Protein 1H67 (pdb70)

Secondary structure (DSSP, 8-state):
---SSHHHHHHHHHHHS----S-HHHHHHH-SHHHHHHHHHSTTSSTTPPPTTSSHHHHHHHHHHHHHHHHHTS-GGGS--HHHHHHT--SHHHHHHHHHHHHHHHH-

GO terms:
  GO:0005515 protein binding (F, IPI)

InterPro domains:
  IPR000557 Calponin repeat [PF00402] (164-188)
  IPR000557 Calponin repeat [PF00402] (204-228)
  IPR000557 Calponin repeat [PF00402] (243-267)
  IPR000557 Calponin repeat [PS01052] (164-183)
  IPR000557 Calponin repeat [PS01052] (243-262)
  IPR000557 Calponin repeat [PS51122] (164-189)
  IPR000557 Calponin repeat [PS51122] (204-229)
  IPR000557 Calponin repeat [PS51122] (243-268)
  IPR001715 Calponin homology domain [PF00307] (29-131)
  IPR001715 Calponin homology domain [PS50021] (28-131)
  IPR001715 Calponin homology domain [SM00033] (30-127)
  IPR001997 Calponin/LIMCH1 [PR00889] (32-46)
  IPR001997 Calponin/LIMCH1 [PR00889] (61-78)
  IPR001997 Calponin/LIMCH1 [PR00889] (113-128)
  IPR001997 Calponin/LIMCH1 [PR00889] (182-201)
  IPR001997 Calponin/LIMCH1 [PR00889] (201-216)
  IPR001997 Calponin/LIMCH1 [PR00889] (259-276)
  IPR003096 Smooth muscle protein/calponin [PR00888] (7-21)
  IPR003096 Smooth muscle protein/calponin [PR00888] (26-39)
  IPR003096 Smooth muscle protein/calponin [PR00888] (50-65)

Solvent-accessible surface area: 6351 Å² total; per-residue (Å²): 207,72,74,87,52,173,81,2,101,105,64,5,8,58,46,34,42,122,165,25,87,88,84,9,21,62,9,4,44,27,2,31,22,3,0,47,4,0,39,136,44,38,116,52,16,6,136,170,50,49,92,35,103,95,103,161,32,52,77,77,0,3,25,32,5,7,165,14,0,92,167,46,41,1,143,67,162,68,11,0,96,27,89,30,2,60,104,51,89,60,97,108,42,1,31,39,1,3,40,21,0,28,48,39,25,161,98,168

Foldseek 3Di:
DDDCLPVLQVLLCVQVPNSLPPDNLLSCLQADSLLVNVCVQDPPQDDDQFGSPDPVSSLRNQQSSQVSLCVLDQPNVLGDHSCCSNVVVPSVSVSRSSVSSVVSSVVD

CATH classification: 1.10.418.10

Sequence (108 aa):
MPQTERQLRVWIEGATGRRIGDNFMDGLKDGVILCELINKLQPGSVQKVNDPVQNWHKLENIGNFLRAIKHYGVKPHDIFEANDLFENTNHTQVQSTLIALASQAKTKMPQTERQLRVWIEGATGRRIGDNFMDGLKDGVILCELINKLQPGSVQKVNDPVQNWHKLENIGNFLRAIKHYGVKPHDIFEANDLFENTNHTQVQSTLIALASQAKTKMPQTERQLRVWIEGATGRRIGDNFMDGLKDGVILCELINKLQPGSVQKVNDPVQNWHKLENIGNFLRAIKHYGVKPHDIFEANDLFENTNHTQVQSTLIALASQAKTKMPQTERQLRVWIEGATGRRIGDNFMDGLKDGVILCELINKLQPGSVQKVNDPVQNWHKLENIGNFLRAIKHYGVKPHDIFEANDLFENTNHTQVQSTLIALASQAKTKMPQTERQLRVWIEGATGRRIGDNFMDGLKDGVILCELINKLQPGSVQKVNDPVQNWHKLENIGNFLRAIKHYGVKPHDIFEANDLFENTNHTQVQSTLIALASQAKTKMPQTERQLRVWIEGATGRRIGDNFMDGLKDGVILCELINKLQPGSVQKVNDPVQNWHKLENIGNFLRAIKHYGVKPHDIFEANDLFENTNHTQVQSTLIALASQAKTKMPQTERQLRVWIEGATGRRIGDNFMDGLKDGVILCELINKLQPGSVQKVNDPVQNWHKLENIGNFLRAIKHYGVKPHDIFEANDLFENTNHTQVQSTLIALASQAKTKMPQTERQLRVWIEGATGRRIGDNFMDGLKDGVILCELINKLQPGSVQKVNDPVQNWHKLENIGNFLRAIKHYGVKPHDIFEANDLFENTNHTQVQSTLIALASQAKTKMPQTERQLRVWIEGATGRRIGDNFMDGLKDGVILCELINKLQPGSVQKVNDPVQNWHKLENIGNFLRAIKHYGVKPHDIFEANDLFENTNHTQVQSTLIALASQAKTKMPQTERQLRVWIEGATGRRIGDNFMDGLKDGVILCELINKLQPGSVQKVNDPVQNWHKLENIGNFLRAIKHYGVKPHDIFEANDLFENTNHTQVQSTLIALASQAKTKMPQTERQLRVWIEGATGRRIGDNFMDGLKDGVILCELINKLQPGSVQKVNDPVQNWHKLENIGNFLRAIKHYGVKPHDIFEANDLFENTNHTQVQSTLIALASQAKTKMPQTERQLRVWIEGATGRRIGDNFMDGLKDGVILCELINKLQPGSVQKVNDPVQNWHKLENIGNFLRAIKHYGVKPHDIFEANDLFENTNHTQVQSTLIALASQAKTKMPQTERQLRVWIEGATGRRIGDNFMDGLKDGVILCELINKLQPGSVQKVNDPVQNWHKLENIGNFLRAIKHYGVKPHDIFEANDLFENTNHTQVQSTLIALASQAKTKMPQTERQLRVWIEGATGRRIGDNFMDGLKDGVILCELINKLQPGSVQKVNDPVQNWHKLENIGNFLRAIKHYGVKPHDIFEANDLFENTNHTQVQSTLIALASQAKTKMPQTERQLRVWIEGATGRRIGDNFMDGLKDGVILCELINKLQPGSVQKVNDPVQNWHKLENIGNFLRAIKHYGVKPHDIFEANDLFENTNHTQVQSTLIALASQAKTKMPQTERQLRVWIEGATGRRIGDNFMDGLKDGVILCELINKLQPGSVQKVNDPVQNWHKLENIGNFLRAIKHYGVKPHDIFEANDLFENTNHTQVQSTLIALASQAKTKMPQTERQLRVWIEGATGRRIGDNFMDGLKDGVILCELINKLQPGSVQKVNDPVQNWHKLENIGNFLRAIKHYGVKPHDIFEANDLFENTNHTQVQSTLIALASQAKTKMPQTERQLRVWIEGATGRRIGDNFMDGLKDGVILCELINKLQPGSVQKVNDPVQNWHKLENIGNFLRAIKHYGVKPHDIFEANDLFENTNHTQVQSTLIALASQAKTKMPQTERQLRVWIEGATGRRIGDNFMDGLKDGVILCELINKLQPGSVQKVNDPVQNWHKLENIGNFLRAIKHYGVKPHDIFEANDLFENTNHTQVQSTLIALASQAKTKMPQTERQLRVWIEGATGRRIGDNFMDGLKDGVILCELINKLQPGSVQKVNDPVQNWHKLENIGNFLRAIKHYGVKPHDIFEANDLFENTNHTQVQSTLIALASQAKTK

Organism: Gallus gallus (NCBI:txid9031)

Structure (mmCIF, N/CA/C/O backbone):
data_1H67
#
_entry.id   1H67
#
_cell.length_a   1.000
_cell.length_b   1.000
_cell.length_c   1.000
_cell.angle_alpha   90.00
_cell.angle_beta   90.00
_cell.angle_gamma   90.00
#
_symmetry.space_group_name_H-M   'P 1'
#
loop_
_atom_site.group_PDB
_atom_site.id
_atom_site.type_symbol
_atom_site.label_atom_id
_atom_site.label_alt_id
_atom_site.label_comp_id
_atom_site.label_asym_id
_atom_site.label_entity_id
_atom_site.label_seq_id
_atom_site.pdbx_PDB_ins_code
_atom_site.Cartn_x
_atom_site.Cartn_y
_atom_site.Cartn_z
_atom_site.occupancy
_atom_site.B_iso_or_equiv
_atom_site.auth_seq_id
_atom_site.auth_comp_id
_atom_site.auth_asym_id
_atom_site.auth_atom_id
_atom_site.pdbx_PDB_model_num
ATOM 1 N N . MET A 1 1 ? -15.815 -9.554 -9.779 1.00 0.00 27 MET A N 1
ATOM 2 C CA . MET A 1 1 ? -14.469 -9.019 -9.446 1.00 0.00 27 MET A CA 1
ATOM 3 C C . MET A 1 1 ? -14.096 -7.854 -10.363 1.00 0.00 27 MET A C 1
ATOM 4 O O . MET A 1 1 ? -14.325 -7.907 -11.572 1.00 0.00 27 MET A O 1
ATOM 20 N N . PRO A 1 2 ? -13.514 -6.781 -9.797 1.00 0.00 28 PRO A N 1
ATOM 21 C CA . PRO A 1 2 ? -13.110 -5.601 -10.571 1.00 0.00 28 PRO A CA 1
ATOM 22 C C . PRO A 1 2 ? -12.037 -5.927 -11.605 1.00 0.00 28 PRO A C 1
ATOM 23 O O . PRO A 1 2 ? -12.108 -5.476 -12.748 1.00 0.00 28 PRO A O 1
ATOM 34 N N . GLN A 1 3 ? -11.045 -6.715 -11.196 1.00 0.00 29 GLN A N 1
ATOM 35 C CA . GLN A 1 3 ? -9.958 -7.101 -12.090 1.00 0.00 29 GLN A CA 1
ATOM 36 C C . GLN A 1 3 ? -9.083 -8.176 -11.438 1.00 0.00 29 GLN A C 1
ATOM 37 O O . GLN A 1 3 ? -9.588 -9.217 -11.018 1.00 0.00 29 GLN A O 1
ATOM 51 N N . THR A 1 4 ? -7.775 -7.927 -11.356 1.00 0.00 30 THR A N 1
ATOM 52 C CA . THR A 1 4 ? -6.851 -8.884 -10.759 1.00 0.00 30 THR A CA 1
ATOM 53 C C . THR A 1 4 ? -5.533 -8.214 -10.383 1.00 0.00 30 THR A C 1
ATOM 54 O O . THR A 1 4 ? -4.979 -8.473 -9.314 1.00 0.00 30 THR A O 1
ATOM 65 N N . GLU A 1 5 ? -5.032 -7.355 -11.268 1.00 0.00 31 GLU A N 1
ATOM 66 C CA . GLU A 1 5 ? -3.776 -6.655 -11.023 1.00 0.00 31 GLU A CA 1
ATOM 67 C C . GLU A 1 5 ? -3.554 -5.536 -12.038 1.00 0.00 31 GLU A C 1
ATOM 68 O O . GLU A 1 5 ? -2.940 -4.517 -11.723 1.00 0.00 31 GLU A O 1
ATOM 80 N N . ARG A 1 6 ? -4.052 -5.731 -13.254 1.00 0.00 32 ARG A N 1
ATOM 81 C CA . ARG A 1 6 ? -3.901 -4.736 -14.311 1.00 0.00 32 ARG A CA 1
ATOM 82 C C . ARG A 1 6 ? -4.539 -3.411 -13.905 1.00 0.00 32 ARG A C 1
ATOM 83 O O . ARG A 1 6 ? -3.933 -2.349 -14.052 1.00 0.00 32 ARG A O 1
ATOM 104 N N . GLN A 1 7 ? -5.764 -3.482 -13.395 1.00 0.00 33 GLN A N 1
ATOM 105 C CA . GLN A 1 7 ? -6.488 -2.293 -12.968 1.00 0.00 33 GLN A CA 1
ATOM 106 C C . GLN A 1 7 ? -5.821 -1.648 -11.757 1.00 0.00 33 GLN A C 1
ATOM 107 O O . GLN A 1 7 ? -5.826 -0.427 -11.614 1.00 0.00 33 GLN A O 1
ATOM 121 N N . LEU A 1 8 ? -5.258 -2.480 -10.884 1.00 0.00 34 LEU A N 1
ATOM 122 C CA . LEU A 1 8 ? -4.595 -1.994 -9.676 1.00 0.00 34 LEU A CA 1
ATOM 123 C C . LEU A 1 8 ? -3.585 -0.896 -9.999 1.00 0.00 34 LEU A C 1
ATOM 124 O O . LEU A 1 8 ? -3.502 0.110 -9.293 1.00 0.00 34 LEU A O 1
ATOM 140 N N . ARG A 1 9 ? -2.810 -1.102 -11.058 1.00 0.00 35 ARG A N 1
ATOM 141 C CA . ARG A 1 9 ? -1.793 -0.137 -11.460 1.00 0.00 35 ARG A CA 1
ATOM 142 C C . ARG A 1 9 ? -2.412 1.192 -11.892 1.00 0.00 35 ARG A C 1
ATOM 143 O O . ARG A 1 9 ? -2.243 2.208 -11.223 1.00 0.00 35 ARG A O 1
ATOM 164 N N . VAL A 1 10 ? -3.120 1.179 -13.017 1.00 0.00 36 VAL A N 1
ATOM 165 C CA . VAL A 1 10 ? -3.752 2.386 -13.546 1.00 0.00 36 VAL A CA 1
ATOM 166 C C . VAL A 1 10 ? -4.543 3.129 -12.472 1.00 0.00 36 VAL A C 1
ATOM 167 O O . VAL A 1 10 ? -4.571 4.359 -12.445 1.00 0.00 36 VAL A O 1
ATOM 180 N N . TRP A 1 11 ? -5.193 2.372 -11.597 1.00 0.00 37 TRP A N 1
ATOM 181 C CA . TRP A 1 11 ? -5.998 2.948 -10.525 1.00 0.00 37 TRP A CA 1
ATOM 182 C C . TRP A 1 11 ? -5.170 3.826 -9.582 1.00 0.00 37 TRP A C 1
ATOM 183 O O . TRP A 1 11 ? -5.268 5.052 -9.617 1.00 0.00 37 TRP A O 1
ATOM 204 N N . ILE A 1 12 ? -4.396 3.188 -8.713 1.00 0.00 38 ILE A N 1
ATOM 205 C CA . ILE A 1 12 ? -3.594 3.901 -7.724 1.00 0.00 38 ILE A CA 1
ATOM 206 C C . ILE A 1 12 ? -2.531 4.805 -8.354 1.00 0.00 38 ILE A C 1
ATOM 207 O O . ILE A 1 12 ? -2.347 5.940 -7.913 1.00 0.00 38 ILE A O 1
ATOM 223 N N . GLU A 1 13 ? -1.833 4.312 -9.374 1.00 0.00 39 GLU A N 1
ATOM 224 C CA . GLU A 1 13 ? -0.796 5.107 -10.034 1.00 0.00 39 GLU A CA 1
ATOM 225 C C . GLU A 1 13 ? -1.326 6.490 -10.399 1.00 0.00 39 GLU A C 1
ATOM 226 O O . GLU A 1 13 ? -0.637 7.495 -10.227 1.00 0.00 39 GLU A O 1
ATOM 238 N N . GLY A 1 14 ? -2.557 6.530 -10.899 1.00 0.00 40 GLY A N 1
ATOM 239 C CA . GLY A 1 14 ? -3.165 7.792 -11.276 1.00 0.00 40 GLY A CA 1
ATOM 240 C C . GLY A 1 14 ? -3.388 8.706 -10.085 1.00 0.00 40 GLY A C 1
ATOM 241 O O . GLY A 1 14 ? -3.234 9.923 -10.192 1.00 0.00 40 GLY A O 1
ATOM 245 N N . ALA A 1 15 ? -3.760 8.117 -8.951 1.00 0.00 41 ALA A N 1
ATOM 246 C CA . ALA A 1 15 ? -4.014 8.882 -7.735 1.00 0.00 41 ALA A CA 1
ATOM 247 C C . ALA A 1 15 ? -2.808 9.730 -7.347 1.00 0.00 41 ALA A C 1
ATOM 248 O O . ALA A 1 15 ? -2.911 10.950 -7.219 1.00 0.00 41 ALA A O 1
ATOM 255 N N . THR A 1 16 ? -1.667 9.077 -7.156 1.00 0.00 42 THR A N 1
ATOM 256 C CA . THR A 1 16 ? -0.443 9.772 -6.778 1.00 0.00 42 THR A CA 1
ATOM 257 C C . THR A 1 16 ? 0.213 10.437 -7.982 1.00 0.00 42 THR A C 1
ATOM 258 O O . THR A 1 16 ? 0.274 11.663 -8.073 1.00 0.00 42 THR A O 1
ATOM 269 N N . GLY A 1 17 ? 0.709 9.616 -8.897 1.00 0.00 43 GLY A N 1
ATOM 270 C CA . GLY A 1 17 ? 1.365 10.121 -10.084 1.00 0.00 43 GLY A CA 1
ATOM 271 C C . GLY A 1 17 ? 2.408 9.151 -10.590 1.00 0.00 43 GLY A C 1
ATOM 272 O O . GLY A 1 17 ? 2.605 9.003 -11.796 1.00 0.00 43 GLY A O 1
ATOM 276 N N . ARG A 1 18 ? 3.078 8.489 -9.652 1.00 0.00 44 ARG A N 1
ATOM 277 C CA . ARG A 1 18 ? 4.115 7.522 -9.983 1.00 0.00 44 ARG A CA 1
ATOM 278 C C . ARG A 1 18 ? 3.521 6.325 -10.713 1.00 0.00 44 ARG A C 1
ATOM 279 O O . ARG A 1 18 ? 2.558 5.716 -10.245 1.00 0.00 44 ARG A O 1
ATOM 300 N N . ARG A 1 19 ? 4.102 5.985 -11.854 1.00 0.00 45 ARG A N 1
ATOM 301 C CA . ARG A 1 19 ? 3.634 4.855 -12.640 1.00 0.00 45 ARG A CA 1
ATOM 302 C C . ARG A 1 19 ? 4.432 3.598 -12.309 1.00 0.00 45 ARG A C 1
ATOM 303 O O . ARG A 1 19 ? 4.742 2.804 -13.197 1.00 0.00 45 ARG A O 1
ATOM 324 N N . ILE A 1 20 ? 4.758 3.426 -11.025 1.00 0.00 46 ILE A N 1
ATOM 325 C CA . ILE A 1 20 ? 5.523 2.266 -10.577 1.00 0.00 46 ILE A CA 1
ATOM 326 C C . ILE A 1 20 ? 6.617 1.925 -11.589 1.00 0.00 46 ILE A C 1
ATOM 327 O O . ILE A 1 20 ? 6.508 0.955 -12.340 1.00 0.00 46 ILE A O 1
ATOM 343 N N . GLY A 1 21 ? 7.651 2.756 -11.620 1.00 0.00 47 GLY A N 1
ATOM 344 C CA . GLY A 1 21 ? 8.751 2.564 -12.555 1.00 0.00 47 GLY A CA 1
ATOM 345 C C . GLY A 1 21 ? 9.646 1.385 -12.212 1.00 0.00 47 GLY A C 1
ATOM 346 O O . GLY A 1 21 ? 10.869 1.521 -12.183 1.00 0.00 47 GLY A O 1
ATOM 350 N N . ASP A 1 22 ? 9.040 0.228 -11.965 1.00 0.00 48 ASP A N 1
ATOM 351 C CA . ASP A 1 22 ? 9.787 -0.982 -11.635 1.00 0.00 48 ASP A CA 1
ATOM 352 C C . ASP A 1 22 ? 8.839 -2.167 -11.478 1.00 0.00 48 ASP A C 1
ATOM 353 O O . ASP A 1 22 ? 7.802 -2.232 -12.139 1.00 0.00 48 ASP A O 1
ATOM 362 N N . ASN A 1 23 ? 9.189 -3.098 -10.596 1.00 0.00 49 ASN A N 1
ATOM 363 C CA . ASN A 1 23 ? 8.354 -4.268 -10.354 1.00 0.00 49 ASN A CA 1
ATOM 364 C C . ASN A 1 23 ? 7.055 -3.849 -9.672 1.00 0.00 49 ASN A C 1
ATOM 365 O O . ASN A 1 23 ? 7.059 -2.998 -8.785 1.00 0.00 49 ASN A O 1
ATOM 376 N N . PHE A 1 24 ? 5.944 -4.441 -10.097 1.00 0.00 50 PHE A N 1
ATOM 377 C CA . PHE A 1 24 ? 4.642 -4.115 -9.529 1.00 0.00 50 PHE A CA 1
ATOM 378 C C . PHE A 1 24 ? 4.595 -4.415 -8.032 1.00 0.00 50 PHE A C 1
ATOM 379 O O . PHE A 1 24 ? 4.155 -3.584 -7.238 1.00 0.00 50 PHE A O 1
ATOM 396 N N . MET A 1 25 ? 5.040 -5.610 -7.653 1.00 0.00 51 MET A N 1
ATOM 397 C CA . MET A 1 25 ? 5.035 -6.017 -6.250 1.00 0.00 51 MET A CA 1
ATOM 398 C C . MET A 1 25 ? 6.153 -5.328 -5.473 1.00 0.00 51 MET A C 1
ATOM 399 O O . MET A 1 25 ? 5.919 -4.748 -4.413 1.00 0.00 51 MET A O 1
ATOM 413 N N . ASP A 1 26 ? 7.369 -5.401 -6.008 1.00 0.00 52 ASP A N 1
ATOM 414 C CA . ASP A 1 26 ? 8.530 -4.789 -5.365 1.00 0.00 52 ASP A CA 1
ATOM 415 C C . ASP A 1 26 ? 8.313 -3.295 -5.153 1.00 0.00 52 ASP A C 1
ATOM 416 O O . ASP A 1 26 ? 8.682 -2.746 -4.115 1.00 0.00 52 ASP A O 1
ATOM 425 N N . GLY A 1 27 ? 7.709 -2.643 -6.140 1.00 0.00 53 GLY A N 1
ATOM 426 C CA . GLY A 1 27 ? 7.448 -1.220 -6.039 1.00 0.00 53 GLY A CA 1
ATOM 427 C C . GLY A 1 27 ? 6.656 -0.877 -4.793 1.00 0.00 53 GLY A C 1
ATOM 428 O O . GLY A 1 27 ? 6.884 0.155 -4.166 1.00 0.00 53 GLY A O 1
ATOM 432 N N . LEU A 1 28 ? 5.722 -1.750 -4.439 1.00 0.00 54 LEU A N 1
ATOM 433 C CA . LEU A 1 28 ? 4.889 -1.548 -3.261 1.00 0.00 54 LEU A CA 1
ATOM 434 C C . LEU A 1 28 ? 5.697 -1.758 -1.983 1.00 0.00 54 LEU A C 1
ATOM 435 O O . LEU A 1 28 ? 5.415 -1.148 -0.951 1.00 0.00 54 LEU A O 1
ATOM 451 N N . LYS A 1 29 ? 6.695 -2.636 -2.060 1.00 0.00 55 LYS A N 1
ATOM 452 C CA . LYS A 1 29 ? 7.543 -2.948 -0.912 1.00 0.00 55 LYS A CA 1
ATOM 453 C C . LYS A 1 29 ? 8.112 -1.685 -0.269 1.00 0.00 55 LYS A C 1
ATOM 454 O O . LYS A 1 29 ? 8.031 -1.513 0.948 1.00 0.00 55 LYS A O 1
ATOM 473 N N . ASP A 1 30 ? 8.683 -0.800 -1.081 1.00 0.00 56 ASP A N 1
ATOM 474 C CA . ASP A 1 30 ? 9.254 0.440 -0.565 1.00 0.00 56 ASP A CA 1
ATOM 475 C C . ASP A 1 30 ? 8.186 1.274 0.136 1.00 0.00 56 ASP A C 1
ATOM 476 O O . ASP A 1 30 ? 8.474 1.994 1.091 1.00 0.00 56 ASP A O 1
ATOM 485 N N . GLY A 1 31 ? 6.953 1.165 -0.348 1.00 0.00 57 GLY A N 1
ATOM 486 C CA . GLY A 1 31 ? 5.853 1.908 0.239 1.00 0.00 57 GLY A CA 1
ATOM 487 C C . GLY A 1 31 ? 6.004 3.405 0.063 1.00 0.00 57 GLY A C 1
ATOM 488 O O . GLY A 1 31 ? 6.778 4.047 0.773 1.00 0.00 57 GLY A O 1
ATOM 492 N N . VAL A 1 32 ? 5.249 3.959 -0.881 1.00 0.00 58 VAL A N 1
ATOM 493 C CA . VAL A 1 32 ? 5.277 5.392 -1.163 1.00 0.00 58 VAL A CA 1
ATOM 494 C C . VAL A 1 32 ? 3.970 5.820 -1.812 1.00 0.00 58 VAL A C 1
ATOM 495 O O . VAL A 1 32 ? 3.244 6.656 -1.281 1.00 0.00 58 VAL A O 1
ATOM 508 N N . ILE A 1 33 ? 3.680 5.229 -2.966 1.00 0.00 59 ILE A N 1
ATOM 509 C CA . ILE A 1 33 ? 2.463 5.536 -3.698 1.00 0.00 59 ILE A CA 1
ATOM 510 C C . ILE A 1 33 ? 1.235 5.041 -2.944 1.00 0.00 59 ILE A C 1
ATOM 511 O O . ILE A 1 33 ? 0.235 5.748 -2.847 1.00 0.00 59 ILE A O 1
ATOM 527 N N . LEU A 1 34 ? 1.316 3.826 -2.409 1.00 0.00 60 LEU A N 1
ATOM 528 C CA . LEU A 1 34 ? 0.204 3.255 -1.659 1.00 0.00 60 LEU A CA 1
ATOM 529 C C . LEU A 1 34 ? -0.109 4.115 -0.445 1.00 0.00 60 LEU A C 1
ATOM 530 O O . LEU A 1 34 ? -1.267 4.435 -0.181 1.00 0.00 60 LEU A O 1
ATOM 546 N N . CYS A 1 35 ? 0.935 4.507 0.279 1.00 0.00 61 CYS A N 1
ATOM 547 C CA . CYS A 1 35 ? 0.771 5.354 1.449 1.00 0.00 61 CYS A CA 1
ATOM 548 C C . CYS A 1 35 ? 0.138 6.677 1.038 1.00 0.00 61 CYS A C 1
ATOM 549 O O . CYS A 1 35 ? -0.749 7.196 1.713 1.00 0.00 61 CYS A O 1
ATOM 557 N N . GLU A 1 36 ? 0.588 7.200 -0.095 1.00 0.00 62 GLU A N 1
ATOM 558 C CA . GLU A 1 36 ? 0.059 8.443 -0.635 1.00 0.00 62 GLU A CA 1
ATOM 559 C C . GLU A 1 36 ? -1.378 8.245 -1.112 1.00 0.00 62 GLU A C 1
ATOM 560 O O . GLU A 1 36 ? -2.190 9.170 -1.079 1.00 0.00 62 GLU A O 1
ATOM 572 N N . LEU A 1 37 ? -1.676 7.029 -1.562 1.00 0.00 63 LEU A N 1
ATOM 573 C CA . LEU A 1 37 ? -2.997 6.680 -2.060 1.00 0.00 63 LEU A CA 1
ATOM 574 C C . LEU A 1 37 ? -4.034 6.677 -0.941 1.00 0.00 63 LEU A C 1
ATOM 575 O O . LEU A 1 37 ? -5.090 7.297 -1.064 1.00 0.00 63 LEU A O 1
ATOM 591 N N . ILE A 1 38 ? -3.738 5.963 0.141 1.00 0.00 64 ILE A N 1
ATOM 592 C CA . ILE A 1 38 ? -4.661 5.876 1.265 1.00 0.00 64 ILE A CA 1
ATOM 593 C C . ILE A 1 38 ? -4.985 7.255 1.827 1.00 0.00 64 ILE A C 1
ATOM 594 O O . ILE A 1 38 ? -6.127 7.525 2.186 1.00 0.00 64 ILE A O 1
ATOM 610 N N . ASN A 1 39 ? -3.986 8.133 1.890 1.00 0.00 65 ASN A N 1
ATOM 611 C CA . ASN A 1 39 ? -4.206 9.484 2.399 1.00 0.00 65 ASN A CA 1
ATOM 612 C C . ASN A 1 39 ? -5.390 10.135 1.694 1.00 0.00 65 ASN A C 1
ATOM 613 O O . ASN A 1 39 ? -6.073 10.988 2.263 1.00 0.00 65 ASN A O 1
ATOM 624 N N . LYS A 1 40 ? -5.639 9.713 0.457 1.00 0.00 66 LYS A N 1
ATOM 625 C CA . LYS A 1 40 ? -6.742 10.234 -0.324 1.00 0.00 66 LYS A CA 1
ATOM 626 C C . LYS A 1 40 ? -8.068 9.728 0.229 1.00 0.00 66 LYS A C 1
ATOM 627 O O . LYS A 1 40 ? -8.994 10.503 0.469 1.00 0.00 66 LYS A O 1
ATOM 646 N N . LEU A 1 41 ? -8.145 8.416 0.426 1.00 0.00 67 LEU A N 1
ATOM 647 C CA . LEU A 1 41 ? -9.349 7.785 0.950 1.00 0.00 67 LEU A CA 1
ATOM 648 C C . LEU A 1 41 ? -9.520 8.095 2.433 1.00 0.00 67 LEU A C 1
ATOM 649 O O . LEU A 1 41 ? -10.534 8.656 2.849 1.00 0.00 67 LEU A O 1
ATOM 665 N N . GLN A 1 42 ? -8.514 7.731 3.225 1.00 0.00 68 GLN A N 1
ATOM 666 C CA . GLN A 1 42 ? -8.541 7.972 4.659 1.00 0.00 68 GLN A CA 1
ATOM 667 C C . GLN A 1 42 ? -7.595 9.114 5.033 1.00 0.00 68 GLN A C 1
ATOM 668 O O . GLN A 1 42 ? -6.379 9.003 4.880 1.00 0.00 68 GLN A O 1
ATOM 682 N N . PRO A 1 43 ? -8.153 10.232 5.517 1.00 0.00 69 PRO A N 1
ATOM 683 C CA . PRO A 1 43 ? -7.376 11.411 5.908 1.00 0.00 69 PRO A CA 1
ATOM 684 C C . PRO A 1 43 ? -6.271 11.105 6.918 1.00 0.00 69 PRO A C 1
ATOM 685 O O . PRO A 1 43 ? -6.499 10.429 7.921 1.00 0.00 69 PRO A O 1
ATOM 696 N N . GLY A 1 44 ? -5.079 11.636 6.654 1.00 0.00 70 GLY A N 1
ATOM 697 C CA . GLY A 1 44 ? -3.947 11.448 7.549 1.00 0.00 70 GLY A CA 1
ATOM 698 C C . GLY A 1 44 ? -3.607 9.993 7.822 1.00 0.00 70 GLY A C 1
ATOM 699 O O . GLY A 1 44 ? -3.409 9.608 8.974 1.00 0.00 70 GLY A O 1
ATOM 703 N N . SER A 1 45 ? -3.525 9.184 6.771 1.00 0.00 71 SER A N 1
ATOM 704 C CA . SER A 1 45 ? -3.189 7.773 6.926 1.00 0.00 71 SER A CA 1
ATOM 705 C C . SER A 1 45 ? -1.678 7.578 7.026 1.00 0.00 71 SER A C 1
ATOM 706 O O . SER A 1 45 ? -1.187 6.908 7.934 1.00 0.00 71 SER A O 1
ATOM 714 N N . VAL A 1 46 ? -0.946 8.172 6.085 1.00 0.00 72 VAL A N 1
ATOM 715 C CA . VAL A 1 46 ? 0.510 8.071 6.062 1.00 0.00 72 VAL A CA 1
ATOM 716 C C . VAL A 1 46 ? 1.127 9.379 5.568 1.00 0.00 72 VAL A C 1
ATOM 717 O O . VAL A 1 46 ? 1.988 9.382 4.687 1.00 0.00 72 VAL A O 1
ATOM 730 N N . GLN A 1 47 ? 0.672 10.491 6.137 1.00 0.00 73 GLN A N 1
ATOM 731 C CA . GLN A 1 47 ? 1.174 11.806 5.750 1.00 0.00 73 GLN A CA 1
ATOM 732 C C . GLN A 1 47 ? 2.683 11.896 5.951 1.00 0.00 73 GLN A C 1
ATOM 733 O O . GLN A 1 47 ? 3.402 12.417 5.097 1.00 0.00 73 GLN A O 1
ATOM 747 N N . LYS A 1 48 ? 3.158 11.388 7.084 1.00 0.00 74 LYS A N 1
ATOM 748 C CA . LYS A 1 48 ? 4.583 11.412 7.397 1.00 0.00 74 LYS A CA 1
ATOM 749 C C . LYS A 1 48 ? 5.323 10.281 6.686 1.00 0.00 74 LYS A C 1
ATOM 750 O O . LYS A 1 48 ? 6.176 9.618 7.279 1.00 0.00 74 LYS A O 1
ATOM 769 N N . VAL A 1 49 ? 4.997 10.065 5.415 1.00 0.00 75 VAL A N 1
ATOM 770 C CA . VAL A 1 49 ? 5.638 9.014 4.633 1.00 0.00 75 VAL A CA 1
ATOM 771 C C . VAL A 1 49 ? 7.134 9.278 4.482 1.00 0.00 75 VAL A C 1
ATOM 772 O O . VAL A 1 49 ? 7.546 10.337 4.008 1.00 0.00 75 VAL A O 1
ATOM 785 N N . ASN A 1 50 ? 7.943 8.307 4.897 1.00 0.00 76 ASN A N 1
ATOM 786 C CA . ASN A 1 50 ? 9.395 8.428 4.820 1.00 0.00 76 ASN A CA 1
ATOM 787 C C . ASN A 1 50 ? 9.928 7.913 3.486 1.00 0.00 76 ASN A C 1
ATOM 788 O O . ASN A 1 50 ? 9.477 6.884 2.982 1.00 0.00 76 ASN A O 1
ATOM 799 N N . ASP A 1 51 ? 10.903 8.625 2.930 1.00 0.00 77 ASP A N 1
ATOM 800 C CA . ASP A 1 51 ? 11.514 8.230 1.667 1.00 0.00 77 ASP A CA 1
ATOM 801 C C . ASP A 1 51 ? 12.200 6.872 1.831 1.00 0.00 77 ASP A C 1
ATOM 802 O O . ASP A 1 51 ? 12.993 6.688 2.753 1.00 0.00 77 ASP A O 1
ATOM 811 N N . PRO A 1 52 ? 11.882 5.892 0.961 1.00 0.00 78 PRO A N 1
ATOM 812 C CA . PRO A 1 52 ? 12.458 4.539 1.040 1.00 0.00 78 PRO A CA 1
ATOM 813 C C . PRO A 1 52 ? 13.947 4.478 0.691 1.00 0.00 78 PRO A C 1
ATOM 814 O O . PRO A 1 52 ? 14.386 3.567 -0.014 1.00 0.00 78 PRO A O 1
ATOM 825 N N . VAL A 1 53 ? 14.727 5.431 1.195 1.00 0.00 79 VAL A N 1
ATOM 826 C CA . VAL A 1 53 ? 16.163 5.452 0.937 1.00 0.00 79 VAL A CA 1
ATOM 827 C C . VAL A 1 53 ? 16.867 4.366 1.743 1.00 0.00 79 VAL A C 1
ATOM 828 O O . VAL A 1 53 ? 17.607 3.549 1.195 1.00 0.00 79 VAL A O 1
ATOM 841 N N . GLN A 1 54 ? 16.623 4.366 3.050 1.00 0.00 80 GLN A N 1
ATOM 842 C CA . GLN A 1 54 ? 17.222 3.384 3.949 1.00 0.00 80 GLN A CA 1
ATOM 843 C C . GLN A 1 54 ? 16.542 2.024 3.797 1.00 0.00 80 GLN A C 1
ATOM 844 O O . GLN A 1 54 ? 16.467 1.480 2.695 1.00 0.00 80 GLN A O 1
ATOM 858 N N . ASN A 1 55 ? 16.046 1.475 4.906 1.00 0.00 81 ASN A N 1
ATOM 859 C CA . ASN A 1 55 ? 15.375 0.180 4.883 1.00 0.00 81 ASN A CA 1
ATOM 860 C C . ASN A 1 55 ? 14.198 0.163 5.852 1.00 0.00 81 ASN A C 1
ATOM 861 O O . ASN A 1 55 ? 13.102 -0.276 5.502 1.00 0.00 81 ASN A O 1
ATOM 872 N N . TRP A 1 56 ? 14.429 0.643 7.071 1.00 0.00 82 TRP A N 1
ATOM 873 C CA . TRP A 1 56 ? 13.381 0.680 8.084 1.00 0.00 82 TRP A CA 1
ATOM 874 C C . TRP A 1 56 ? 12.265 1.639 7.674 1.00 0.00 82 TRP A C 1
ATOM 875 O O . TRP A 1 56 ? 11.118 1.484 8.091 1.00 0.00 82 TRP A O 1
ATOM 896 N N . HIS A 1 57 ? 12.608 2.621 6.840 1.00 0.00 83 HIS A N 1
ATOM 897 C CA . HIS A 1 57 ? 11.629 3.592 6.356 1.00 0.00 83 HIS A CA 1
ATOM 898 C C . HIS A 1 57 ? 10.458 2.881 5.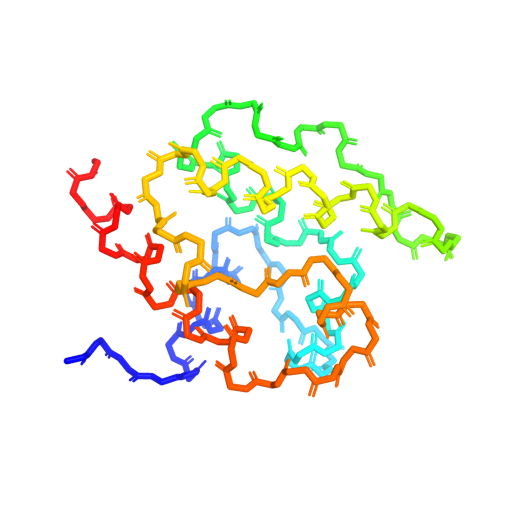685 1.00 0.00 83 HIS A C 1
ATOM 899 O O . HIS A 1 57 ? 9.297 3.207 5.931 1.00 0.00 83 HIS A O 1
ATOM 914 N N . LYS A 1 58 ? 10.777 1.904 4.840 1.00 0.00 84 LYS A N 1
ATOM 915 C CA . LYS A 1 58 ? 9.757 1.137 4.134 1.00 0.00 84 LYS A CA 1
ATOM 916 C C . LYS A 1 58 ? 8.824 0.449 5.123 1.00 0.00 84 LYS A C 1
ATOM 917 O O . LYS A 1 58 ? 7.607 0.455 4.953 1.00 0.00 84 LYS A O 1
ATOM 936 N N . LEU A 1 59 ? 9.412 -0.143 6.156 1.00 0.00 85 LEU A N 1
ATOM 937 C CA . LEU A 1 59 ? 8.656 -0.842 7.183 1.00 0.00 85 LEU A CA 1
ATOM 938 C C . LEU A 1 59 ? 7.637 0.082 7.843 1.00 0.00 85 LEU A C 1
ATOM 939 O O . LEU A 1 59 ? 6.553 -0.351 8.236 1.00 0.00 85 LEU A O 1
ATOM 955 N N . GLU A 1 60 ? 7.996 1.355 7.968 1.00 0.00 86 GLU A N 1
ATOM 956 C CA . GLU A 1 60 ? 7.120 2.342 8.587 1.00 0.00 86 GLU A CA 1
ATOM 957 C C . GLU A 1 60 ? 5.933 2.661 7.687 1.00 0.00 86 GLU A C 1
ATOM 958 O O . GLU A 1 60 ? 4.783 2.621 8.124 1.00 0.00 86 GLU A O 1
ATOM 970 N N . ASN A 1 61 ? 6.219 2.976 6.428 1.00 0.00 87 ASN A N 1
ATOM 971 C CA . ASN A 1 61 ? 5.182 3.300 5.466 1.00 0.00 87 ASN A CA 1
ATOM 972 C C . ASN A 1 61 ? 4.219 2.131 5.296 1.00 0.00 87 ASN A C 1
ATOM 973 O O . ASN A 1 61 ? 3.006 2.319 5.217 1.00 0.00 87 ASN A O 1
ATOM 984 N N . ILE A 1 62 ? 4.770 0.922 5.245 1.00 0.00 88 ILE A N 1
ATOM 985 C CA . ILE A 1 62 ? 3.956 -0.278 5.089 1.00 0.00 88 ILE A CA 1
ATOM 986 C C . ILE A 1 62 ? 3.071 -0.504 6.309 1.00 0.00 88 ILE A C 1
ATOM 987 O O . ILE A 1 62 ? 1.895 -0.841 6.182 1.00 0.00 88 ILE A O 1
ATOM 1003 N N . GLY A 1 63 ? 3.650 -0.324 7.493 1.00 0.00 89 GLY A N 1
ATOM 1004 C CA . GLY A 1 63 ? 2.906 -0.520 8.723 1.00 0.00 89 GLY A CA 1
ATOM 1005 C C . GLY A 1 63 ? 1.719 0.416 8.846 1.00 0.00 89 GLY A C 1
ATOM 1006 O O . GLY A 1 63 ? 0.612 -0.020 9.156 1.00 0.00 89 GLY A O 1
ATOM 1010 N N . ASN A 1 64 ? 1.951 1.704 8.611 1.00 0.00 90 ASN A N 1
ATOM 1011 C CA . ASN A 1 64 ? 0.890 2.705 8.705 1.00 0.00 90 ASN A CA 1
ATOM 1012 C C . ASN A 1 64 ? -0.205 2.452 7.673 1.00 0.00 90 ASN A C 1
ATOM 1013 O O . ASN A 1 64 ? -1.393 2.560 7.977 1.00 0.00 90 ASN A O 1
ATOM 1024 N N . PHE A 1 65 ? 0.203 2.130 6.452 1.00 0.00 91 PHE A N 1
ATOM 1025 C CA . PHE A 1 65 ? -0.740 1.876 5.369 1.00 0.00 91 PHE A CA 1
ATOM 1026 C C . PHE A 1 65 ? -1.665 0.703 5.686 1.00 0.00 91 PHE A C 1
ATOM 1027 O O . PHE A 1 65 ? -2.880 0.799 5.520 1.00 0.00 91 PHE A O 1
ATOM 1044 N N . LEU A 1 66 ? -1.083 -0.408 6.125 1.00 0.00 92 LEU A N 1
ATOM 1045 C CA . LEU A 1 66 ? -1.859 -1.603 6.443 1.00 0.00 92 LEU A CA 1
ATOM 1046 C C . LEU A 1 66 ? -2.731 -1.415 7.679 1.00 0.00 92 LEU A C 1
ATOM 1047 O O . LEU A 1 66 ? -3.919 -1.721 7.652 1.00 0.00 92 LEU A O 1
ATOM 1063 N N . ARG A 1 67 ? -2.146 -0.918 8.761 1.00 0.00 93 ARG A N 1
ATOM 1064 C CA . ARG A 1 67 ? -2.901 -0.708 9.993 1.00 0.00 93 ARG A CA 1
ATOM 1065 C C . ARG A 1 67 ? -4.099 0.197 9.735 1.00 0.00 93 ARG A C 1
ATOM 1066 O O . ARG A 1 67 ? -5.182 -0.013 10.279 1.00 0.00 93 ARG A O 1
ATOM 1087 N N . ALA A 1 68 ? -3.887 1.207 8.901 1.00 0.00 94 ALA A N 1
ATOM 1088 C CA . ALA A 1 68 ? -4.935 2.158 8.563 1.00 0.00 94 ALA A CA 1
ATOM 1089 C C . ALA A 1 68 ? -6.053 1.507 7.751 1.00 0.00 94 ALA A C 1
ATOM 1090 O O . ALA A 1 68 ? -7.228 1.730 8.027 1.00 0.00 94 ALA A O 1
ATOM 1097 N N . ILE A 1 69 ? -5.685 0.719 6.743 1.00 0.00 95 ILE A N 1
ATOM 1098 C CA . ILE A 1 69 ? -6.673 0.059 5.888 1.00 0.00 95 ILE A CA 1
ATOM 1099 C C . ILE A 1 69 ? -7.396 -1.073 6.618 1.00 0.00 95 ILE A C 1
ATOM 1100 O O . ILE A 1 69 ? -8.600 -1.262 6.444 1.00 0.00 95 ILE A O 1
ATOM 1116 N N . LYS A 1 70 ? -6.658 -1.823 7.430 1.00 0.00 96 LYS A N 1
ATOM 1117 C CA . LYS A 1 70 ? -7.229 -2.931 8.182 1.00 0.00 96 LYS A CA 1
ATOM 1118 C C . LYS A 1 70 ? -8.370 -2.447 9.070 1.00 0.00 96 LYS A C 1
ATOM 1119 O O . LYS A 1 70 ? -9.405 -3.103 9.186 1.00 0.00 96 LYS A O 1
ATOM 1138 N N . HIS A 1 71 ? -8.169 -1.290 9.688 1.00 0.00 97 HIS A N 1
ATOM 1139 C CA . HIS A 1 71 ? -9.171 -0.697 10.565 1.00 0.00 97 HIS A CA 1
ATOM 1140 C C . HIS A 1 71 ? -10.164 0.131 9.760 1.00 0.00 97 HIS A C 1
ATOM 1141 O O . HIS A 1 71 ? -11.346 0.206 10.096 1.00 0.00 97 HIS A O 1
ATOM 1156 N N . TYR A 1 72 ? -9.664 0.760 8.702 1.00 0.00 98 TYR A N 1
ATOM 1157 C CA . TYR A 1 72 ? -10.492 1.602 7.842 1.00 0.00 98 TYR A CA 1
ATOM 1158 C C . TYR A 1 72 ? -11.746 0.860 7.392 1.00 0.00 98 TYR A C 1
ATOM 1159 O O . TYR A 1 72 ? -12.844 1.419 7.403 1.00 0.00 98 TYR A O 1
ATOM 1177 N N . GLY A 1 73 ? -11.577 -0.396 6.997 1.00 0.00 99 GLY A N 1
ATOM 1178 C CA . GLY A 1 73 ? -12.711 -1.184 6.550 1.00 0.00 99 GLY A CA 1
ATOM 1179 C C . GLY A 1 73 ? -12.309 -2.532 5.986 1.00 0.00 99 GLY A C 1
ATOM 1180 O O . GLY A 1 73 ? -12.932 -3.548 6.291 1.00 0.00 99 GLY A O 1
ATOM 1184 N N . VAL A 1 74 ? -11.272 -2.541 5.154 1.00 0.00 100 VAL A N 1
ATOM 1185 C CA . VAL A 1 74 ? -10.800 -3.775 4.542 1.00 0.00 100 VAL A CA 1
ATOM 1186 C C . VAL A 1 74 ? -10.416 -4.798 5.608 1.00 0.00 100 VAL A C 1
ATOM 1187 O O . VAL A 1 74 ? -9.645 -4.500 6.519 1.00 0.00 100 VAL A O 1
ATOM 1200 N N . LYS A 1 75 ? -10.966 -6.003 5.487 1.00 0.00 101 LYS A N 1
ATOM 1201 C CA . LYS A 1 75 ? -10.687 -7.072 6.440 1.00 0.00 101 LYS A CA 1
ATOM 1202 C C . LYS A 1 75 ? -9.240 -7.544 6.329 1.00 0.00 101 LYS A C 1
ATOM 1203 O O . LYS A 1 75 ? -8.703 -7.668 5.229 1.00 0.00 101 LYS A O 1
ATOM 1222 N N . PRO A 1 76 ? -8.586 -7.818 7.474 1.00 0.00 102 PRO A N 1
ATOM 1223 C CA . PRO A 1 76 ? -7.194 -8.283 7.498 1.00 0.00 102 PRO A CA 1
ATOM 1224 C C . PRO A 1 76 ? -6.986 -9.515 6.625 1.00 0.00 102 PRO A C 1
ATOM 1225 O O . PRO A 1 76 ? -5.965 -9.643 5.949 1.00 0.00 102 PRO A O 1
ATOM 1236 N N . HIS A 1 77 ? -7.965 -10.415 6.642 1.00 0.00 103 HIS A N 1
ATOM 1237 C CA . HIS A 1 77 ? -7.901 -11.638 5.849 1.00 0.00 103 HIS A CA 1
ATOM 1238 C C . HIS A 1 77 ? -7.703 -11.313 4.372 1.00 0.00 103 HIS A C 1
ATOM 1239 O O . HIS A 1 77 ? -7.152 -12.115 3.616 1.00 0.00 103 HIS A O 1
ATOM 1254 N N . ASP A 1 78 ? -8.149 -10.127 3.973 1.00 0.00 104 ASP A N 1
ATOM 1255 C CA . ASP A 1 78 ? -8.020 -9.678 2.597 1.00 0.00 104 ASP A CA 1
ATOM 1256 C C . ASP A 1 78 ? -7.006 -8.549 2.523 1.00 0.00 104 ASP A C 1
ATOM 1257 O O . ASP A 1 78 ? -7.173 -7.589 1.771 1.00 0.00 104 ASP A O 1
ATOM 1266 N N . ILE A 1 79 ? -5.961 -8.674 3.330 1.00 0.00 105 ILE A N 1
ATOM 1267 C CA . ILE A 1 79 ? -4.914 -7.668 3.390 1.00 0.00 105 ILE A CA 1
ATOM 1268 C C . ILE A 1 79 ? -3.556 -8.301 3.662 1.00 0.00 105 ILE A C 1
ATOM 1269 O O . ILE A 1 79 ? -3.403 -9.092 4.595 1.00 0.00 105 ILE A O 1
ATOM 1285 N N . PHE A 1 80 ? -2.566 -7.936 2.855 1.00 0.00 106 PHE A N 1
ATOM 1286 C CA . PHE A 1 80 ? -1.219 -8.457 3.023 1.00 0.00 106 PHE A CA 1
ATOM 1287 C C . PHE A 1 80 ? -0.580 -7.854 4.259 1.00 0.00 106 PHE A C 1
ATOM 1288 O O . PHE A 1 80 ? -0.780 -6.678 4.561 1.00 0.00 106 PHE A O 1
ATOM 1305 N N . GLU A 1 81 ? 0.184 -8.658 4.975 1.00 0.00 107 GLU A N 1
ATOM 1306 C CA . GLU A 1 81 ? 0.842 -8.191 6.171 1.00 0.00 107 GLU A CA 1
ATOM 1307 C C . GLU A 1 81 ? 2.157 -7.509 5.819 1.00 0.00 107 GLU A C 1
ATOM 1308 O O . GLU A 1 81 ? 2.759 -7.798 4.784 1.00 0.00 107 GLU A O 1
ATOM 1320 N N . ALA A 1 82 ? 2.589 -6.596 6.678 1.00 0.00 108 ALA A N 1
ATOM 1321 C CA . ALA A 1 82 ? 3.825 -5.856 6.459 1.00 0.00 108 ALA A CA 1
ATOM 1322 C C . ALA A 1 82 ? 4.975 -6.781 6.066 1.00 0.00 108 ALA A C 1
ATOM 1323 O O . ALA A 1 82 ? 5.758 -6.465 5.170 1.00 0.00 108 ALA A O 1
ATOM 1330 N N . ASN A 1 83 ? 5.076 -7.917 6.745 1.00 0.00 109 ASN A N 1
ATOM 1331 C CA . ASN A 1 83 ? 6.131 -8.880 6.476 1.00 0.00 109 ASN A CA 1
ATOM 1332 C C . ASN A 1 83 ? 5.971 -9.531 5.103 1.00 0.00 109 ASN A C 1
ATOM 1333 O O . ASN A 1 83 ? 6.958 -9.797 4.421 1.00 0.00 109 ASN A O 1
ATOM 1344 N N . ASP A 1 84 ? 4.730 -9.803 4.707 1.00 0.00 110 ASP A N 1
ATOM 1345 C CA . ASP A 1 84 ? 4.467 -10.440 3.419 1.00 0.00 110 ASP A CA 1
ATOM 1346 C C . ASP A 1 84 ? 4.982 -9.596 2.255 1.00 0.00 110 ASP A C 1
ATOM 1347 O O . ASP A 1 84 ? 5.700 -10.095 1.391 1.00 0.00 110 ASP A O 1
ATOM 1356 N N . LEU A 1 85 ? 4.611 -8.319 2.231 1.00 0.00 111 LEU A N 1
ATOM 1357 C CA . LEU A 1 85 ? 5.042 -7.423 1.161 1.00 0.00 111 LEU A CA 1
ATOM 1358 C C . LEU A 1 85 ? 6.542 -7.153 1.239 1.00 0.00 111 LEU A C 1
ATOM 1359 O O . LEU A 1 85 ? 7.248 -7.243 0.235 1.00 0.00 111 LEU A O 1
ATOM 1375 N N . PHE A 1 86 ? 7.022 -6.819 2.433 1.00 0.00 112 PHE A N 1
ATOM 1376 C CA . PHE A 1 86 ? 8.440 -6.529 2.636 1.00 0.00 112 PHE A CA 1
ATOM 1377 C C . PHE A 1 86 ? 9.311 -7.709 2.213 1.00 0.00 112 PHE A C 1
ATOM 1378 O O . PHE A 1 86 ? 10.236 -7.554 1.417 1.00 0.00 112 PHE A O 1
ATOM 1395 N N . GLU A 1 87 ? 9.006 -8.887 2.746 1.00 0.00 113 GLU A N 1
ATOM 1396 C CA . GLU A 1 87 ? 9.757 -10.092 2.417 1.00 0.00 113 GLU A CA 1
ATOM 1397 C C . GLU A 1 87 ? 9.392 -10.585 1.023 1.00 0.00 113 GLU A C 1
ATOM 1398 O O . GLU A 1 87 ? 10.077 -11.433 0.452 1.00 0.00 113 GLU A O 1
ATOM 1410 N N . ASN A 1 88 ? 8.296 -10.050 0.493 1.00 0.00 114 ASN A N 1
ATOM 1411 C CA . ASN A 1 88 ? 7.813 -10.429 -0.828 1.00 0.00 114 ASN A CA 1
ATOM 1412 C C . ASN A 1 88 ? 7.420 -11.903 -0.845 1.00 0.00 114 ASN A C 1
ATOM 1413 O O . ASN A 1 88 ? 7.525 -12.578 -1.869 1.00 0.00 114 ASN A O 1
ATOM 1424 N N . THR A 1 89 ? 6.962 -12.394 0.303 1.00 0.00 115 THR A N 1
ATOM 1425 C CA . THR A 1 89 ? 6.545 -13.786 0.424 1.00 0.00 115 THR A CA 1
ATOM 1426 C C . THR A 1 89 ? 5.219 -14.018 -0.289 1.00 0.00 115 THR A C 1
ATOM 1427 O O . THR A 1 89 ? 5.119 -14.862 -1.180 1.00 0.00 115 THR A O 1
ATOM 1438 N N . ASN A 1 90 ? 4.202 -13.257 0.106 1.00 0.00 116 ASN A N 1
ATOM 1439 C CA . ASN A 1 90 ? 2.881 -13.371 -0.499 1.00 0.00 116 ASN A CA 1
ATOM 1440 C C . ASN A 1 90 ? 2.746 -12.424 -1.687 1.00 0.00 116 ASN A C 1
ATOM 1441 O O . ASN A 1 90 ? 2.926 -11.214 -1.549 1.00 0.00 116 ASN A O 1
ATOM 1452 N N . HIS A 1 91 ? 2.424 -12.980 -2.851 1.00 0.00 117 HIS A N 1
ATOM 1453 C CA . HIS A 1 91 ? 2.262 -12.178 -4.059 1.00 0.00 117 HIS A CA 1
ATOM 1454 C C . HIS A 1 91 ? 0.785 -11.928 -4.347 1.00 0.00 117 HIS A C 1
ATOM 1455 O O . HIS A 1 91 ? 0.370 -10.792 -4.575 1.00 0.00 117 HIS A O 1
ATOM 1470 N N . THR A 1 92 ? -0.002 -12.999 -4.332 1.00 0.00 118 THR A N 1
ATOM 1471 C CA . THR A 1 92 ? -1.433 -12.902 -4.589 1.00 0.00 118 THR A CA 1
ATOM 1472 C C . THR A 1 92 ? -2.129 -12.099 -3.494 1.00 0.00 118 THR A C 1
ATOM 1473 O O . THR A 1 92 ? -3.013 -11.289 -3.770 1.00 0.00 118 THR A O 1
ATOM 1484 N N . GLN A 1 93 ? -1.723 -12.335 -2.250 1.00 0.00 119 GLN A N 1
ATOM 1485 C CA . GLN A 1 93 ? -2.301 -11.642 -1.107 1.00 0.00 119 GLN A CA 1
ATOM 1486 C C . GLN A 1 93 ? -2.134 -10.131 -1.238 1.00 0.00 119 GLN A C 1
ATOM 1487 O O . GLN A 1 93 ? -3.023 -9.364 -0.866 1.00 0.00 119 GLN A O 1
ATOM 1501 N N . VAL A 1 94 ? -0.988 -9.707 -1.760 1.00 0.00 120 VAL A N 1
ATOM 1502 C CA . VAL A 1 94 ? -0.707 -8.286 -1.931 1.00 0.00 120 VAL A CA 1
ATOM 1503 C C . VAL A 1 94 ? -1.717 -7.624 -2.867 1.00 0.00 120 VAL A C 1
ATOM 1504 O O . VAL A 1 94 ? -2.334 -6.622 -2.510 1.00 0.00 120 VAL A O 1
ATOM 1517 N N . GLN A 1 95 ? -1.879 -8.185 -4.062 1.00 0.00 121 GLN A N 1
ATOM 1518 C CA . GLN A 1 95 ? -2.813 -7.639 -5.047 1.00 0.00 121 GLN A CA 1
ATOM 1519 C C . GLN A 1 95 ? -4.257 -7.712 -4.561 1.00 0.00 121 GLN A C 1
ATOM 1520 O O . GLN A 1 95 ? -5.023 -6.761 -4.727 1.00 0.00 121 GLN A O 1
ATOM 1534 N N . SER A 1 96 ? -4.630 -8.845 -3.972 1.00 0.00 122 SER A N 1
ATOM 1535 C CA . SER A 1 96 ? -5.988 -9.039 -3.474 1.00 0.00 122 SER A CA 1
ATOM 1536 C C . SER A 1 96 ? -6.402 -7.900 -2.546 1.00 0.00 122 SER A C 1
ATOM 1537 O O . SER A 1 96 ? -7.562 -7.488 -2.534 1.00 0.00 122 SER A O 1
ATOM 1545 N N . THR A 1 97 ? -5.447 -7.398 -1.769 1.00 0.00 123 THR A N 1
ATOM 1546 C CA . THR A 1 97 ? -5.715 -6.308 -0.836 1.00 0.00 123 THR A CA 1
ATOM 1547 C C . THR A 1 97 ? -6.281 -5.090 -1.559 1.00 0.00 123 THR A C 1
ATOM 1548 O O . THR A 1 97 ? -7.311 -4.545 -1.162 1.00 0.00 123 THR A O 1
ATOM 1559 N N . LEU A 1 98 ? -5.603 -4.669 -2.623 1.00 0.00 124 LEU A N 1
ATOM 1560 C CA . LEU A 1 98 ? -6.039 -3.518 -3.402 1.00 0.00 124 LEU A CA 1
ATOM 1561 C C . LEU A 1 98 ? -7.461 -3.717 -3.916 1.00 0.00 124 LEU A C 1
ATOM 1562 O O . LEU A 1 98 ? -8.263 -2.784 -3.930 1.00 0.00 124 LEU A O 1
ATOM 1578 N N . ILE A 1 99 ? -7.765 -4.941 -4.340 1.00 0.00 125 ILE A N 1
ATOM 1579 C CA . ILE A 1 99 ? -9.091 -5.266 -4.856 1.00 0.00 125 ILE A CA 1
ATOM 1580 C C . ILE A 1 99 ? -10.175 -4.908 -3.843 1.00 0.00 125 ILE A C 1
ATOM 1581 O O . ILE A 1 99 ? -11.181 -4.289 -4.188 1.00 0.00 125 ILE A O 1
ATOM 1597 N N . ALA A 1 100 ? -9.959 -5.302 -2.592 1.00 0.00 126 ALA A N 1
ATOM 1598 C CA . ALA A 1 100 ? -10.914 -5.023 -1.524 1.00 0.00 126 ALA A CA 1
ATOM 1599 C C . ALA A 1 100 ? -10.986 -3.529 -1.228 1.00 0.00 126 ALA A C 1
ATOM 1600 O O . ALA A 1 100 ? -12.067 -2.977 -1.028 1.00 0.00 126 ALA A O 1
ATOM 1607 N N . LEU A 1 101 ? -9.826 -2.880 -1.198 1.00 0.00 127 LEU A N 1
ATOM 1608 C CA . LEU A 1 101 ? -9.752 -1.449 -0.925 1.00 0.00 127 LEU A CA 1
ATOM 1609 C C . LEU A 1 101 ? -10.590 -0.658 -1.926 1.00 0.00 127 LEU A C 1
ATOM 1610 O O . LEU A 1 101 ? -11.125 0.403 -1.603 1.00 0.00 127 LEU A O 1
ATOM 1626 N N . ALA A 1 102 ? -10.691 -1.179 -3.144 1.00 0.00 128 ALA A N 1
ATOM 1627 C CA . ALA A 1 102 ? -11.454 -0.526 -4.202 1.00 0.00 128 ALA A CA 1
ATOM 1628 C C . ALA A 1 102 ? -12.923 -0.369 -3.819 1.00 0.00 128 ALA A C 1
ATOM 1629 O O . ALA A 1 102 ? -13.507 0.699 -4.003 1.00 0.00 128 ALA A O 1
ATOM 1636 N N . SER A 1 103 ? -13.515 -1.436 -3.293 1.00 0.00 129 SER A N 1
ATOM 1637 C CA . SER A 1 103 ? -14.917 -1.408 -2.890 1.00 0.00 129 SER A CA 1
ATOM 1638 C C . SER A 1 103 ? -15.158 -0.348 -1.819 1.00 0.00 129 SER A C 1
ATOM 1639 O O . SER A 1 103 ? -16.168 0.355 -1.847 1.00 0.00 129 SER A O 1
ATOM 1647 N N . GLN A 1 104 ? -14.222 -0.232 -0.882 1.00 0.00 130 GLN A N 1
ATOM 1648 C CA . GLN A 1 104 ? -14.328 0.744 0.189 1.00 0.00 130 GLN A CA 1
ATOM 1649 C C . GLN A 1 104 ? -14.290 2.164 -0.358 1.00 0.00 130 GLN A C 1
ATOM 1650 O O . GLN A 1 104 ? -15.127 2.998 -0.016 1.00 0.00 130 GLN A O 1
ATOM 1664 N N . ALA A 1 105 ? -13.305 2.427 -1.203 1.00 0.00 131 ALA A N 1
ATOM 1665 C CA . ALA A 1 105 ? -13.133 3.741 -1.803 1.00 0.00 131 ALA A CA 1
ATOM 1666 C C . ALA A 1 105 ? -14.355 4.144 -2.622 1.00 0.00 131 ALA A C 1
ATOM 1667 O O . ALA A 1 105 ? -14.786 5.296 -2.583 1.00 0.00 131 ALA A O 1
ATOM 1674 N N . LYS A 1 106 ? -14.905 3.190 -3.366 1.00 0.00 132 LYS A N 1
ATOM 1675 C CA . LYS A 1 106 ? -16.065 3.434 -4.194 1.00 0.00 132 LYS A CA 1
ATOM 1676 C C . LYS A 1 106 ? -17.263 3.873 -3.356 1.00 0.00 132 LYS A C 1
ATOM 1677 O O . LYS A 1 106 ? -17.947 4.841 -3.695 1.00 0.00 132 LYS A O 1
ATOM 1696 N N . THR A 1 107 ? -17.517 3.155 -2.266 1.00 0.00 133 THR A N 1
ATOM 1697 C CA . THR A 1 107 ? -18.637 3.471 -1.385 1.00 0.00 133 THR A CA 1
ATOM 1698 C C . THR A 1 107 ? -18.483 4.856 -0.767 1.00 0.00 133 THR A C 1
ATOM 1699 O O . THR A 1 107 ? -19.441 5.628 -0.706 1.00 0.00 133 THR A O 1
ATOM 1710 N N . LYS A 1 108 ? -17.274 5.167 -0.309 1.00 0.00 134 LYS A N 1
ATOM 1711 C CA . LYS A 1 108 ? -16.997 6.462 0.306 1.00 0.00 134 LYS A CA 1
ATOM 1712 C C . LYS A 1 108 ? -17.283 7.599 -0.669 1.00 0.00 134 LYS A C 1
ATOM 1713 O O . LYS A 1 108 ? -16.934 7.459 -1.859 1.00 0.00 134 LYS A O 1
ATOM 1733 N N . MET A 1 1 ? -14.206 -7.491 -8.562 1.00 0.00 27 MET A N 2
ATOM 1734 C CA . MET A 1 1 ? -14.581 -8.178 -9.825 1.00 0.00 27 MET A CA 2
ATOM 1735 C C . MET A 1 1 ? -13.941 -7.508 -11.046 1.00 0.00 27 MET A C 2
ATOM 1736 O O . MET A 1 1 ? -13.345 -8.185 -11.883 1.00 0.00 27 MET A O 2
ATOM 1752 N N . PRO A 1 2 ? -14.049 -6.167 -11.171 1.00 0.00 28 PRO A N 2
ATOM 1753 C CA . PRO A 1 2 ? -13.465 -5.438 -12.304 1.00 0.00 28 PRO A CA 2
ATOM 1754 C C . PRO A 1 2 ? -11.941 -5.479 -12.293 1.00 0.00 28 PRO A C 2
ATOM 1755 O O . PRO A 1 2 ? -11.307 -5.713 -13.322 1.00 0.00 28 PRO A O 2
ATOM 1766 N N . GLN A 1 3 ? -11.363 -5.249 -11.119 1.00 0.00 29 GLN A N 2
ATOM 1767 C CA . GLN A 1 3 ? -9.913 -5.256 -10.960 1.00 0.00 29 GLN A CA 2
ATOM 1768 C C . GLN A 1 3 ? -9.319 -6.613 -11.312 1.00 0.00 29 GLN A C 2
ATOM 1769 O O . GLN A 1 3 ? -9.967 -7.649 -11.158 1.00 0.00 29 GLN A O 2
ATOM 1783 N N . THR A 1 4 ? -8.076 -6.595 -11.783 1.00 0.00 30 THR A N 2
ATOM 1784 C CA . THR A 1 4 ? -7.379 -7.815 -12.158 1.00 0.00 30 THR A CA 2
ATOM 1785 C C . THR A 1 4 ? -5.873 -7.583 -12.226 1.00 0.00 30 THR A C 2
ATOM 1786 O O . THR A 1 4 ? -5.091 -8.399 -11.737 1.00 0.00 30 THR A O 2
ATOM 1797 N N . GLU A 1 5 ? -5.475 -6.463 -12.829 1.00 0.00 31 GLU A N 2
ATOM 1798 C CA . GLU A 1 5 ? -4.060 -6.121 -12.959 1.00 0.00 31 GLU A CA 2
ATOM 1799 C C . GLU A 1 5 ? -3.876 -4.827 -13.749 1.00 0.00 31 GLU A C 2
ATOM 1800 O O . GLU A 1 5 ? -2.960 -4.049 -13.480 1.00 0.00 31 GLU A O 2
ATOM 1812 N N . ARG A 1 6 ? -4.741 -4.613 -14.735 1.00 0.00 32 ARG A N 2
ATOM 1813 C CA . ARG A 1 6 ? -4.664 -3.425 -15.580 1.00 0.00 32 ARG A CA 2
ATOM 1814 C C . ARG A 1 6 ? -5.174 -2.183 -14.855 1.00 0.00 32 ARG A C 2
ATOM 1815 O O . ARG A 1 6 ? -4.477 -1.171 -14.769 1.00 0.00 32 ARG A O 2
ATOM 1836 N N . GLN A 1 7 ? -6.397 -2.263 -14.343 1.00 0.00 33 GLN A N 2
ATOM 1837 C CA . GLN A 1 7 ? -7.007 -1.144 -13.633 1.00 0.00 33 GLN A CA 2
ATOM 1838 C C . GLN A 1 7 ? -6.233 -0.802 -12.362 1.00 0.00 33 GLN A C 2
ATOM 1839 O O . GLN A 1 7 ? -6.217 0.348 -11.929 1.00 0.00 33 GLN A O 2
ATOM 1853 N N . LEU A 1 8 ? -5.602 -1.810 -11.765 1.00 0.00 34 LEU A N 2
ATOM 1854 C CA . LEU A 1 8 ? -4.833 -1.617 -10.538 1.00 0.00 34 LEU A CA 2
ATOM 1855 C C . LEU A 1 8 ? -3.806 -0.498 -10.692 1.00 0.00 34 LEU A C 2
ATOM 1856 O O . LEU A 1 8 ? -3.633 0.324 -9.791 1.00 0.00 34 LEU A O 2
ATOM 1872 N N . ARG A 1 9 ? -3.118 -0.480 -11.829 1.00 0.00 35 ARG A N 2
ATOM 1873 C CA . ARG A 1 9 ? -2.097 0.530 -12.088 1.00 0.00 35 ARG A CA 2
ATOM 1874 C C . ARG A 1 9 ? -2.697 1.934 -12.154 1.00 0.00 35 ARG A C 2
ATOM 1875 O O . ARG A 1 9 ? -2.290 2.824 -11.410 1.00 0.00 35 ARG A O 2
ATOM 1896 N N . VAL A 1 10 ? -3.657 2.126 -13.052 1.00 0.00 36 VAL A N 2
ATOM 1897 C CA . VAL A 1 10 ? -4.304 3.425 -13.222 1.00 0.00 36 VAL A CA 2
ATOM 1898 C C . VAL A 1 10 ? -4.961 3.902 -11.929 1.00 0.00 36 VAL A C 2
ATOM 1899 O O . VAL A 1 10 ? -4.987 5.098 -11.639 1.00 0.00 36 VAL A O 2
ATOM 1912 N N . TRP A 1 11 ? -5.504 2.963 -11.167 1.00 0.00 37 TRP A N 2
ATOM 1913 C CA . TRP A 1 11 ? -6.180 3.281 -9.912 1.00 0.00 37 TRP A CA 2
ATOM 1914 C C . TRP A 1 11 ? -5.253 3.985 -8.915 1.00 0.00 37 TRP A C 2
ATOM 1915 O O . TRP A 1 11 ? -5.406 5.179 -8.658 1.00 0.00 37 TRP A O 2
ATOM 1936 N N . ILE A 1 12 ? -4.325 3.238 -8.330 1.00 0.00 38 ILE A N 2
ATOM 1937 C CA . ILE A 1 12 ? -3.414 3.793 -7.333 1.00 0.00 38 ILE A CA 2
ATOM 1938 C C . ILE A 1 12 ? -2.483 4.852 -7.921 1.00 0.00 38 ILE A C 2
ATOM 1939 O O . ILE A 1 12 ? -2.371 5.952 -7.382 1.00 0.00 38 ILE A O 2
ATOM 1955 N N . GLU A 1 13 ? -1.816 4.520 -9.022 1.00 0.00 39 GLU A N 2
ATOM 1956 C CA . GLU A 1 13 ? -0.899 5.460 -9.661 1.00 0.00 39 GLU A CA 2
ATOM 1957 C C . GLU A 1 13 ? -1.631 6.735 -10.067 1.00 0.00 39 GLU A C 2
ATOM 1958 O O . GLU A 1 13 ? -1.143 7.842 -9.840 1.00 0.00 39 GLU A O 2
ATOM 1970 N N . GLY A 1 14 ? -2.807 6.569 -10.660 1.00 0.00 40 GLY A N 2
ATOM 1971 C CA . GLY A 1 14 ? -3.596 7.712 -11.085 1.00 0.00 40 GLY A CA 2
ATOM 1972 C C . GLY A 1 14 ? -4.132 8.516 -9.916 1.00 0.00 40 GLY A C 2
ATOM 1973 O O . GLY A 1 14 ? -4.313 9.729 -10.020 1.00 0.00 40 GLY A O 2
ATOM 1977 N N . ALA A 1 15 ? -4.396 7.833 -8.804 1.00 0.00 41 ALA A N 2
ATOM 1978 C CA . ALA A 1 15 ? -4.926 8.481 -7.607 1.00 0.00 41 ALA A CA 2
ATOM 1979 C C . ALA A 1 15 ? -4.118 9.722 -7.238 1.00 0.00 41 ALA A C 2
ATOM 1980 O O . ALA A 1 15 ? -4.669 10.815 -7.104 1.00 0.00 41 ALA A O 2
ATOM 1987 N N . THR A 1 16 ? -2.812 9.546 -7.077 1.00 0.00 42 THR A N 2
ATOM 1988 C CA . THR A 1 16 ? -1.929 10.651 -6.724 1.00 0.00 42 THR A CA 2
ATOM 1989 C C . THR A 1 16 ? -1.164 11.155 -7.941 1.00 0.00 42 THR A C 2
ATOM 1990 O O . THR A 1 16 ? -1.139 12.354 -8.222 1.00 0.00 42 THR A O 2
ATOM 2001 N N . GLY A 1 17 ? -0.533 10.229 -8.651 1.00 0.00 43 GLY A N 2
ATOM 2002 C CA . GLY A 1 17 ? 0.241 10.580 -9.824 1.00 0.00 43 GLY A CA 2
ATOM 2003 C C . GLY A 1 17 ? 1.672 10.112 -9.693 1.00 0.00 43 GLY A C 2
ATOM 2004 O O . GLY A 1 17 ? 2.608 10.846 -10.008 1.00 0.00 43 GLY A O 2
ATOM 2008 N N . ARG A 1 18 ? 1.837 8.886 -9.204 1.00 0.00 44 ARG A N 2
ATOM 2009 C CA . ARG A 1 18 ? 3.160 8.315 -9.005 1.00 0.00 44 ARG A CA 2
ATOM 2010 C C . ARG A 1 18 ? 3.255 6.915 -9.602 1.00 0.00 44 ARG A C 2
ATOM 2011 O O . ARG A 1 18 ? 2.423 6.052 -9.322 1.00 0.00 44 ARG A O 2
ATOM 2032 N N . ARG A 1 19 ? 4.283 6.695 -10.415 1.00 0.00 45 ARG A N 2
ATOM 2033 C CA . ARG A 1 19 ? 4.499 5.398 -11.043 1.00 0.00 45 ARG A CA 2
ATOM 2034 C C . ARG A 1 19 ? 5.251 4.465 -10.100 1.00 0.00 45 ARG A C 2
ATOM 2035 O O . ARG A 1 19 ? 6.273 4.844 -9.526 1.00 0.00 45 ARG A O 2
ATOM 2056 N N . ILE A 1 20 ? 4.745 3.247 -9.941 1.00 0.00 46 ILE A N 2
ATOM 2057 C CA . ILE A 1 20 ? 5.379 2.270 -9.064 1.00 0.00 46 ILE A CA 2
ATOM 2058 C C . ILE A 1 20 ? 6.770 1.901 -9.571 1.00 0.00 46 ILE A C 2
ATOM 2059 O O . ILE A 1 20 ? 7.761 2.045 -8.853 1.00 0.00 46 ILE A O 2
ATOM 2075 N N . GLY A 1 21 ? 6.836 1.429 -10.812 1.00 0.00 47 GLY A N 2
ATOM 2076 C CA . GLY A 1 21 ? 8.110 1.053 -11.397 1.00 0.00 47 GLY A CA 2
ATOM 2077 C C . GLY A 1 21 ? 7.957 0.062 -12.533 1.00 0.00 47 GLY A C 2
ATOM 2078 O O . GLY A 1 21 ? 6.974 0.104 -13.274 1.00 0.00 47 GLY A O 2
ATOM 2082 N N . ASP A 1 22 ? 8.928 -0.836 -12.667 1.00 0.00 48 ASP A N 2
ATOM 2083 C CA . ASP A 1 22 ? 8.895 -1.848 -13.716 1.00 0.00 48 ASP A CA 2
ATOM 2084 C C . ASP A 1 22 ? 8.081 -3.060 -13.275 1.00 0.00 48 ASP A C 2
ATOM 2085 O O . ASP A 1 22 ? 7.181 -3.509 -13.984 1.00 0.00 48 ASP A O 2
ATOM 2094 N N . ASN A 1 23 ? 8.404 -3.582 -12.095 1.00 0.00 49 ASN A N 2
ATOM 2095 C CA . ASN A 1 23 ? 7.706 -4.739 -11.548 1.00 0.00 49 ASN A CA 2
ATOM 2096 C C . ASN A 1 23 ? 6.296 -4.359 -11.094 1.00 0.00 49 ASN A C 2
ATOM 2097 O O . ASN A 1 23 ? 5.564 -3.684 -11.819 1.00 0.00 49 ASN A O 2
ATOM 2108 N N . PHE A 1 24 ? 5.920 -4.791 -9.890 1.00 0.00 50 PHE A N 2
ATOM 2109 C CA . PHE A 1 24 ? 4.600 -4.490 -9.349 1.00 0.00 50 PHE A CA 2
ATOM 2110 C C . PHE A 1 24 ? 4.528 -4.853 -7.868 1.00 0.00 50 PHE A C 2
ATOM 2111 O O . PHE A 1 24 ? 4.128 -4.036 -7.038 1.00 0.00 50 PHE A O 2
ATOM 2128 N N . MET A 1 25 ? 4.924 -6.080 -7.544 1.00 0.00 51 MET A N 2
ATOM 2129 C CA . MET A 1 25 ? 4.910 -6.548 -6.162 1.00 0.00 51 MET A CA 2
ATOM 2130 C C . MET A 1 25 ? 6.055 -5.917 -5.380 1.00 0.00 51 MET A C 2
ATOM 2131 O O . MET A 1 25 ? 5.861 -5.375 -4.292 1.00 0.00 51 MET A O 2
ATOM 2145 N N . ASP A 1 26 ? 7.250 -5.994 -5.955 1.00 0.00 52 ASP A N 2
ATOM 2146 C CA . ASP A 1 26 ? 8.447 -5.437 -5.334 1.00 0.00 52 ASP A CA 2
ATOM 2147 C C . ASP A 1 26 ? 8.330 -3.920 -5.191 1.00 0.00 52 ASP A C 2
ATOM 2148 O O . ASP A 1 26 ? 8.845 -3.334 -4.240 1.00 0.00 52 ASP A O 2
ATOM 2157 N N . GLY A 1 27 ? 7.659 -3.288 -6.147 1.00 0.00 53 GLY A N 2
ATOM 2158 C CA . GLY A 1 27 ? 7.494 -1.846 -6.109 1.00 0.00 53 GLY A CA 2
ATOM 2159 C C . GLY A 1 27 ? 6.758 -1.372 -4.868 1.00 0.00 53 GLY A C 2
ATOM 2160 O O . GLY A 1 27 ? 7.128 -0.364 -4.271 1.00 0.00 53 GLY A O 2
ATOM 2164 N N . LEU A 1 28 ? 5.711 -2.097 -4.490 1.00 0.00 54 LEU A N 2
ATOM 2165 C CA . LEU A 1 28 ? 4.906 -1.750 -3.320 1.00 0.00 54 LEU A CA 2
ATOM 2166 C C . LEU A 1 28 ? 5.739 -1.774 -2.035 1.00 0.00 54 LEU A C 2
ATOM 2167 O O . LEU A 1 28 ? 5.430 -1.074 -1.072 1.00 0.00 54 LEU A O 2
ATOM 2183 N N . LYS A 1 29 ? 6.772 -2.610 -2.024 1.00 0.00 55 LYS A N 2
ATOM 2184 C CA . LYS A 1 29 ? 7.640 -2.768 -0.857 1.00 0.00 55 LYS A CA 2
ATOM 2185 C C . LYS A 1 29 ? 8.124 -1.428 -0.295 1.00 0.00 55 LYS A C 2
ATOM 2186 O O . LYS A 1 29 ? 8.136 -1.233 0.921 1.00 0.00 55 LYS A O 2
ATOM 2205 N N . ASP A 1 30 ? 8.544 -0.519 -1.171 1.00 0.00 56 ASP A N 2
ATOM 2206 C CA . ASP A 1 30 ? 9.051 0.782 -0.735 1.00 0.00 56 ASP A CA 2
ATOM 2207 C C . ASP A 1 30 ? 8.046 1.521 0.145 1.00 0.00 56 ASP A C 2
ATOM 2208 O O . ASP A 1 30 ? 8.432 2.235 1.072 1.00 0.00 56 ASP A O 2
ATOM 2217 N N . GLY A 1 31 ? 6.760 1.358 -0.145 1.00 0.00 57 GLY A N 2
ATOM 2218 C CA . GLY A 1 31 ? 5.740 2.028 0.638 1.00 0.00 57 GLY A CA 2
ATOM 2219 C C . GLY A 1 31 ? 5.849 3.539 0.546 1.00 0.00 57 GLY A C 2
ATOM 2220 O O . GLY A 1 31 ? 6.377 4.186 1.450 1.00 0.00 57 GLY A O 2
ATOM 2224 N N . VAL A 1 32 ? 5.350 4.100 -0.549 1.00 0.00 58 VAL A N 2
ATOM 2225 C CA . VAL A 1 32 ? 5.391 5.542 -0.759 1.00 0.00 58 VAL A CA 2
ATOM 2226 C C . VAL A 1 32 ? 4.151 6.002 -1.508 1.00 0.00 58 VAL A C 2
ATOM 2227 O O . VAL A 1 32 ? 3.403 6.854 -1.030 1.00 0.00 58 VAL A O 2
ATOM 2240 N N . ILE A 1 33 ? 3.937 5.422 -2.683 1.00 0.00 59 ILE A N 2
ATOM 2241 C CA . ILE A 1 33 ? 2.785 5.761 -3.499 1.00 0.00 59 ILE A CA 2
ATOM 2242 C C . ILE A 1 33 ? 1.505 5.257 -2.846 1.00 0.00 59 ILE A C 2
ATOM 2243 O O . ILE A 1 33 ? 0.496 5.963 -2.811 1.00 0.00 59 ILE A O 2
ATOM 2259 N N . LEU A 1 34 ? 1.556 4.040 -2.308 1.00 0.00 60 LEU A N 2
ATOM 2260 C CA . LEU A 1 34 ? 0.401 3.462 -1.634 1.00 0.00 60 LEU A CA 2
ATOM 2261 C C . LEU A 1 34 ? 0.007 4.343 -0.458 1.00 0.00 60 LEU A C 2
ATOM 2262 O O . LEU A 1 34 ? -1.169 4.654 -0.266 1.00 0.00 60 LEU A O 2
ATOM 2278 N N . CYS A 1 35 ? 1.010 4.770 0.305 1.00 0.00 61 CYS A N 2
ATOM 2279 C CA . CYS A 1 35 ? 0.780 5.652 1.439 1.00 0.00 61 CYS A CA 2
ATOM 2280 C C . CYS A 1 35 ? 0.052 6.902 0.962 1.00 0.00 61 CYS A C 2
ATOM 2281 O O . CYS A 1 35 ? -0.862 7.397 1.618 1.00 0.00 61 CYS A O 2
ATOM 2289 N N . GLU A 1 36 ? 0.467 7.388 -0.204 1.00 0.00 62 GLU A N 2
ATOM 2290 C CA . GLU A 1 36 ? -0.126 8.559 -0.817 1.00 0.00 62 GLU A CA 2
ATOM 2291 C C . GLU A 1 36 ? -1.585 8.306 -1.191 1.00 0.00 62 GLU A C 2
ATOM 2292 O O . GLU A 1 36 ? -2.429 9.195 -1.073 1.00 0.00 62 GLU A O 2
ATOM 2304 N N . LEU A 1 37 ? -1.874 7.086 -1.646 1.00 0.00 63 LEU A N 2
ATOM 2305 C CA . LEU A 1 37 ? -3.225 6.711 -2.041 1.00 0.00 63 LEU A CA 2
ATOM 2306 C C . LEU A 1 37 ? -4.204 6.870 -0.883 1.00 0.00 63 LEU A C 2
ATOM 2307 O O . LEU A 1 37 ? -5.124 7.686 -0.943 1.00 0.00 63 LEU A O 2
ATOM 2323 N N . ILE A 1 38 ? -3.998 6.086 0.169 1.00 0.00 64 ILE A N 2
ATOM 2324 C CA . ILE A 1 38 ? -4.862 6.142 1.343 1.00 0.00 64 ILE A CA 2
ATOM 2325 C C . ILE A 1 38 ? -4.838 7.534 1.955 1.00 0.00 64 ILE A C 2
ATOM 2326 O O . ILE A 1 38 ? -5.835 8.005 2.498 1.00 0.00 64 ILE A O 2
ATOM 2342 N N . ASN A 1 39 ? -3.689 8.190 1.859 1.00 0.00 65 ASN A N 2
ATOM 2343 C CA . ASN A 1 39 ? -3.528 9.533 2.394 1.00 0.00 65 ASN A CA 2
ATOM 2344 C C . ASN A 1 39 ? -4.591 10.461 1.815 1.00 0.00 65 ASN A C 2
ATOM 2345 O O . ASN A 1 39 ? -5.023 11.414 2.465 1.00 0.00 65 ASN A O 2
ATOM 2356 N N . LYS A 1 40 ? -5.011 10.167 0.586 1.00 0.00 66 LYS A N 2
ATOM 2357 C CA . LYS A 1 40 ? -6.021 10.953 -0.094 1.00 0.00 66 LYS A CA 2
ATOM 2358 C C . LYS A 1 40 ? -7.421 10.555 0.362 1.00 0.00 66 LYS A C 2
ATOM 2359 O O . LYS A 1 40 ? -8.230 11.403 0.735 1.00 0.00 66 LYS A O 2
ATOM 2378 N N . LEU A 1 41 ? -7.696 9.254 0.318 1.00 0.00 67 LEU A N 2
ATOM 2379 C CA . LEU A 1 41 ? -8.998 8.731 0.715 1.00 0.00 67 LEU A CA 2
ATOM 2380 C C . LEU A 1 41 ? -9.259 8.980 2.195 1.00 0.00 67 LEU A C 2
ATOM 2381 O O . LEU A 1 41 ? -10.222 9.654 2.560 1.00 0.00 67 LEU A O 2
ATOM 2397 N N . GLN A 1 42 ? -8.396 8.433 3.044 1.00 0.00 68 GLN A N 2
ATOM 2398 C CA . GLN A 1 42 ? -8.535 8.600 4.482 1.00 0.00 68 GLN A CA 2
ATOM 2399 C C . GLN A 1 42 ? -7.615 9.710 4.989 1.00 0.00 68 GLN A C 2
ATOM 2400 O O . GLN A 1 42 ? -6.391 9.597 4.922 1.00 0.00 68 GLN A O 2
ATOM 2414 N N . PRO A 1 43 ? -8.203 10.807 5.488 1.00 0.00 69 PRO A N 2
ATOM 2415 C CA . PRO A 1 43 ? -7.453 11.957 5.999 1.00 0.00 69 PRO A CA 2
ATOM 2416 C C . PRO A 1 43 ? -6.387 11.581 7.026 1.00 0.00 69 PRO A C 2
ATOM 2417 O O . PRO A 1 43 ? -6.672 10.902 8.013 1.00 0.00 69 PRO A O 2
ATOM 2428 N N . GLY A 1 44 ? -5.164 12.055 6.795 1.00 0.00 70 GLY A N 2
ATOM 2429 C CA . GLY A 1 44 ? -4.063 11.796 7.709 1.00 0.00 70 GLY A CA 2
ATOM 2430 C C . GLY A 1 44 ? -3.901 10.333 8.081 1.00 0.00 70 GLY A C 2
ATOM 2431 O O . GLY A 1 44 ? -3.791 10.002 9.262 1.00 0.00 70 GLY A O 2
ATOM 2435 N N . SER A 1 45 ? -3.874 9.456 7.084 1.00 0.00 71 SER A N 2
ATOM 2436 C CA . SER A 1 45 ? -3.711 8.028 7.339 1.00 0.00 71 SER A CA 2
ATOM 2437 C C . SER A 1 45 ? -2.296 7.721 7.818 1.00 0.00 71 SER A C 2
ATOM 2438 O O . SER A 1 45 ? -2.100 7.169 8.900 1.00 0.00 71 SER A O 2
ATOM 2446 N N . VAL A 1 46 ? -1.314 8.087 7.000 1.00 0.00 72 VAL A N 2
ATOM 2447 C CA . VAL A 1 46 ? 0.087 7.856 7.328 1.00 0.00 72 VAL A CA 2
ATOM 2448 C C . VAL A 1 46 ? 0.704 9.079 8.000 1.00 0.00 72 VAL A C 2
ATOM 2449 O O . VAL A 1 46 ? 0.440 10.216 7.605 1.00 0.00 72 VAL A O 2
ATOM 2462 N N . GLN A 1 47 ? 1.519 8.838 9.022 1.00 0.00 73 GLN A N 2
ATOM 2463 C CA . GLN A 1 47 ? 2.168 9.917 9.759 1.00 0.00 73 GLN A CA 2
ATOM 2464 C C . GLN A 1 47 ? 3.010 10.794 8.836 1.00 0.00 73 GLN A C 2
ATOM 2465 O O . GLN A 1 47 ? 2.913 12.021 8.874 1.00 0.00 73 GLN A O 2
ATOM 2479 N N . LYS A 1 48 ? 3.837 10.160 8.007 1.00 0.00 74 LYS A N 2
ATOM 2480 C CA . LYS A 1 48 ? 4.695 10.889 7.078 1.00 0.00 74 LYS A CA 2
ATOM 2481 C C . LYS A 1 48 ? 5.433 9.933 6.145 1.00 0.00 74 LYS A C 2
ATOM 2482 O O . LYS A 1 48 ? 5.962 8.909 6.577 1.00 0.00 74 LYS A O 2
ATOM 2501 N N . VAL A 1 49 ? 5.462 10.278 4.861 1.00 0.00 75 VAL A N 2
ATOM 2502 C CA . VAL A 1 49 ? 6.133 9.456 3.860 1.00 0.00 75 VAL A CA 2
ATOM 2503 C C . VAL A 1 49 ? 7.646 9.483 4.050 1.00 0.00 75 VAL A C 2
ATOM 2504 O O . VAL A 1 49 ? 8.247 10.550 4.173 1.00 0.00 75 VAL A O 2
ATOM 2517 N N . ASN A 1 50 ? 8.257 8.302 4.072 1.00 0.00 76 ASN A N 2
ATOM 2518 C CA . ASN A 1 50 ? 9.699 8.191 4.246 1.00 0.00 76 ASN A CA 2
ATOM 2519 C C . ASN A 1 50 ? 10.380 7.792 2.941 1.00 0.00 76 ASN A C 2
ATOM 2520 O O . ASN A 1 50 ? 9.946 6.858 2.265 1.00 0.00 76 ASN A O 2
ATOM 2531 N N . ASP A 1 51 ? 11.457 8.492 2.602 1.00 0.00 77 ASP A N 2
ATOM 2532 C CA . ASP A 1 51 ? 12.208 8.198 1.388 1.00 0.00 77 ASP A CA 2
ATOM 2533 C C . ASP A 1 51 ? 12.815 6.797 1.486 1.00 0.00 77 ASP A C 2
ATOM 2534 O O . ASP A 1 51 ? 13.493 6.485 2.463 1.00 0.00 77 ASP A O 2
ATOM 2543 N N . PRO A 1 52 ? 12.558 5.922 0.494 1.00 0.00 78 PRO A N 2
ATOM 2544 C CA . PRO A 1 52 ? 13.070 4.542 0.499 1.00 0.00 78 PRO A CA 2
ATOM 2545 C C . PRO A 1 52 ? 14.584 4.445 0.285 1.00 0.00 78 PRO A C 2
ATOM 2546 O O . PRO A 1 52 ? 15.052 3.599 -0.477 1.00 0.00 78 PRO A O 2
ATOM 2557 N N . VAL A 1 53 ? 15.345 5.297 0.969 1.00 0.00 79 VAL A N 2
ATOM 2558 C CA . VAL A 1 53 ? 16.800 5.278 0.853 1.00 0.00 79 VAL A CA 2
ATOM 2559 C C . VAL A 1 53 ? 17.388 4.098 1.620 1.00 0.00 79 VAL A C 2
ATOM 2560 O O . VAL A 1 53 ? 18.080 3.254 1.050 1.00 0.00 79 VAL A O 2
ATOM 2573 N N . GLN A 1 54 ? 17.102 4.048 2.918 1.00 0.00 80 GLN A N 2
ATOM 2574 C CA . GLN A 1 54 ? 17.595 2.975 3.775 1.00 0.00 80 GLN A CA 2
ATOM 2575 C C . GLN A 1 54 ? 16.773 1.701 3.577 1.00 0.00 80 GLN A C 2
ATOM 2576 O O . GLN A 1 54 ? 16.664 1.197 2.460 1.00 0.00 80 GLN A O 2
ATOM 2590 N N . ASN A 1 55 ? 16.198 1.179 4.661 1.00 0.00 81 ASN A N 2
ATOM 2591 C CA . ASN A 1 55 ? 15.398 -0.038 4.582 1.00 0.00 81 ASN A CA 2
ATOM 2592 C C . ASN A 1 55 ? 14.230 0.000 5.564 1.00 0.00 81 ASN A C 2
ATOM 2593 O O . ASN A 1 55 ? 13.097 -0.314 5.200 1.00 0.00 81 ASN A O 2
ATOM 2604 N N . TRP A 1 56 ? 14.508 0.379 6.809 1.00 0.00 82 TRP A N 2
ATOM 2605 C CA . TRP A 1 56 ? 13.467 0.444 7.828 1.00 0.00 82 TRP A CA 2
ATOM 2606 C C . TRP A 1 56 ? 12.450 1.538 7.508 1.00 0.00 82 TRP A C 2
ATOM 2607 O O . TRP A 1 56 ? 11.336 1.530 8.031 1.00 0.00 82 TRP A O 2
ATOM 2628 N N . HIS A 1 57 ? 12.832 2.466 6.631 1.00 0.00 83 HIS A N 2
ATOM 2629 C CA . HIS A 1 57 ? 11.939 3.550 6.228 1.00 0.00 83 HIS A CA 2
ATOM 2630 C C . HIS A 1 57 ? 10.653 2.986 5.635 1.00 0.00 83 HIS A C 2
ATOM 2631 O O . HIS A 1 57 ? 9.553 3.423 5.974 1.00 0.00 83 HIS A O 2
ATOM 2646 N N . LYS A 1 58 ? 10.805 2.007 4.746 1.00 0.00 84 LYS A N 2
ATOM 2647 C CA . LYS A 1 58 ? 9.665 1.369 4.100 1.00 0.00 84 LYS A CA 2
ATOM 2648 C C . LYS A 1 58 ? 8.738 0.738 5.134 1.00 0.00 84 LYS A C 2
ATOM 2649 O O . LYS A 1 58 ? 7.518 0.851 5.042 1.00 0.00 84 LYS A O 2
ATOM 2668 N N . LEU A 1 59 ? 9.335 0.066 6.113 1.00 0.00 85 LEU A N 2
ATOM 2669 C CA . LEU A 1 59 ? 8.589 -0.604 7.169 1.00 0.00 85 LEU A CA 2
ATOM 2670 C C . LEU A 1 59 ? 7.594 0.333 7.852 1.00 0.00 85 LEU A C 2
ATOM 2671 O O . LEU A 1 59 ? 6.499 -0.084 8.229 1.00 0.00 85 LEU A O 2
ATOM 2687 N N . GLU A 1 60 ? 7.982 1.591 8.022 1.00 0.00 86 GLU A N 2
ATOM 2688 C CA . GLU A 1 60 ? 7.121 2.571 8.676 1.00 0.00 86 GLU A CA 2
ATOM 2689 C C . GLU A 1 60 ? 5.920 2.917 7.804 1.00 0.00 86 GLU A C 2
ATOM 2690 O O . GLU A 1 60 ? 4.779 2.880 8.263 1.00 0.00 86 GLU A O 2
ATOM 2702 N N . ASN A 1 61 ? 6.183 3.250 6.544 1.00 0.00 87 ASN A N 2
ATOM 2703 C CA . ASN A 1 61 ? 5.127 3.599 5.612 1.00 0.00 87 ASN A CA 2
ATOM 2704 C C . ASN A 1 61 ? 4.168 2.430 5.419 1.00 0.00 87 ASN A C 2
ATOM 2705 O O . ASN A 1 61 ? 2.955 2.619 5.333 1.00 0.00 87 ASN A O 2
ATOM 2716 N N . ILE A 1 62 ? 4.721 1.223 5.355 1.00 0.00 88 ILE A N 2
ATOM 2717 C CA . ILE A 1 62 ? 3.910 0.024 5.174 1.00 0.00 88 ILE A CA 2
ATOM 2718 C C . ILE A 1 62 ? 3.009 -0.206 6.382 1.00 0.00 88 ILE A C 2
ATOM 2719 O O . ILE A 1 62 ? 1.836 -0.551 6.237 1.00 0.00 88 ILE A O 2
ATOM 2735 N N . GLY A 1 63 ? 3.567 -0.013 7.572 1.00 0.00 89 GLY A N 2
ATOM 2736 C CA . GLY A 1 63 ? 2.801 -0.202 8.790 1.00 0.00 89 GLY A CA 2
ATOM 2737 C C . GLY A 1 63 ? 1.604 0.722 8.869 1.00 0.00 89 GLY A C 2
ATOM 2738 O O . GLY A 1 63 ? 0.502 0.290 9.200 1.00 0.00 89 GLY A O 2
ATOM 2742 N N . ASN A 1 64 ? 1.821 1.998 8.565 1.00 0.00 90 ASN A N 2
ATOM 2743 C CA . ASN A 1 64 ? 0.750 2.990 8.604 1.00 0.00 90 ASN A CA 2
ATOM 2744 C C . ASN A 1 64 ? -0.283 2.725 7.513 1.00 0.00 90 ASN A C 2
ATOM 2745 O O . ASN A 1 64 ? -1.484 2.857 7.741 1.00 0.00 90 ASN A O 2
ATOM 2756 N N . PHE A 1 65 ? 0.194 2.362 6.326 1.00 0.00 91 PHE A N 2
ATOM 2757 C CA . PHE A 1 65 ? -0.688 2.088 5.195 1.00 0.00 91 PHE A CA 2
ATOM 2758 C C . PHE A 1 65 ? -1.672 0.969 5.520 1.00 0.00 91 PHE A C 2
ATOM 2759 O O . PHE A 1 65 ? -2.882 1.126 5.355 1.00 0.00 91 PHE A O 2
ATOM 2776 N N . LEU A 1 66 ? -1.145 -0.160 5.980 1.00 0.00 92 LEU A N 2
ATOM 2777 C CA . LEU A 1 66 ? -1.976 -1.308 6.325 1.00 0.00 92 LEU A CA 2
ATOM 2778 C C . LEU A 1 66 ? -2.821 -1.027 7.560 1.00 0.00 92 LEU A C 2
ATOM 2779 O O . LEU A 1 66 ? -4.000 -1.362 7.599 1.00 0.00 92 LEU A O 2
ATOM 2795 N N . ARG A 1 67 ? -2.215 -0.405 8.562 1.00 0.00 93 ARG A N 2
ATOM 2796 C CA . ARG A 1 67 ? -2.926 -0.076 9.789 1.00 0.00 93 ARG A CA 2
ATOM 2797 C C . ARG A 1 67 ? -4.116 0.826 9.483 1.00 0.00 93 ARG A C 2
ATOM 2798 O O . ARG A 1 67 ? -5.186 0.689 10.075 1.00 0.00 93 ARG A O 2
ATOM 2819 N N . ALA A 1 68 ? -3.910 1.751 8.553 1.00 0.00 94 ALA A N 2
ATOM 2820 C CA . ALA A 1 68 ? -4.951 2.689 8.156 1.00 0.00 94 ALA A CA 2
ATOM 2821 C C . ALA A 1 68 ? -6.084 1.991 7.410 1.00 0.00 94 ALA A C 2
ATOM 2822 O O . ALA A 1 68 ? -7.254 2.248 7.677 1.00 0.00 94 ALA A O 2
ATOM 2829 N N . ILE A 1 69 ? -5.734 1.120 6.463 1.00 0.00 95 ILE A N 2
ATOM 2830 C CA . ILE A 1 69 ? -6.738 0.406 5.675 1.00 0.00 95 ILE A CA 2
ATOM 2831 C C . ILE A 1 69 ? -7.466 -0.648 6.509 1.00 0.00 95 ILE A C 2
ATOM 2832 O O . ILE A 1 69 ? -8.681 -0.811 6.392 1.00 0.00 95 ILE A O 2
ATOM 2848 N N . LYS A 1 70 ? -6.722 -1.356 7.353 1.00 0.00 96 LYS A N 2
ATOM 2849 C CA . LYS A 1 70 ? -7.298 -2.384 8.208 1.00 0.00 96 LYS A CA 2
ATOM 2850 C C . LYS A 1 70 ? -8.341 -1.779 9.140 1.00 0.00 96 LYS A C 2
ATOM 2851 O O . LYS A 1 70 ? -9.415 -2.344 9.343 1.00 0.00 96 LYS A O 2
ATOM 2870 N N . HIS A 1 71 ? -8.013 -0.617 9.693 1.00 0.00 97 HIS A N 2
ATOM 2871 C CA . HIS A 1 71 ? -8.912 0.090 10.597 1.00 0.00 97 HIS A CA 2
ATOM 2872 C C . HIS A 1 71 ? -9.987 0.821 9.806 1.00 0.00 97 HIS A C 2
ATOM 2873 O O . HIS A 1 71 ? -11.135 0.924 10.238 1.00 0.00 97 HIS A O 2
ATOM 2888 N N . TYR A 1 72 ? -9.595 1.328 8.642 1.00 0.00 98 TYR A N 2
ATOM 2889 C CA . TYR A 1 72 ? -10.508 2.060 7.770 1.00 0.00 98 TYR A CA 2
ATOM 2890 C C . TYR A 1 72 ? -11.779 1.258 7.521 1.00 0.00 98 TYR A C 2
ATOM 2891 O O . TYR A 1 72 ? -12.884 1.798 7.564 1.00 0.00 98 TYR A O 2
ATOM 2909 N N . GLY A 1 73 ? -11.615 -0.035 7.261 1.00 0.00 99 GLY A N 2
ATOM 2910 C CA . GLY A 1 73 ? -12.762 -0.886 7.009 1.00 0.00 99 GLY A CA 2
ATOM 2911 C C . GLY A 1 73 ? -12.382 -2.235 6.431 1.00 0.00 99 GLY A C 2
ATOM 2912 O O . GLY A 1 73 ? -12.946 -3.260 6.814 1.00 0.00 99 GLY A O 2
ATOM 2916 N N . VAL A 1 74 ? -11.433 -2.235 5.499 1.00 0.00 100 VAL A N 2
ATOM 2917 C CA . VAL A 1 74 ? -10.991 -3.471 4.862 1.00 0.00 100 VAL A CA 2
ATOM 2918 C C . VAL A 1 74 ? -10.526 -4.487 5.900 1.00 0.00 100 VAL A C 2
ATOM 2919 O O . VAL A 1 74 ? -9.695 -4.182 6.756 1.00 0.00 100 VAL A O 2
ATOM 2932 N N . LYS A 1 75 ? -11.073 -5.696 5.818 1.00 0.00 101 LYS A N 2
ATOM 2933 C CA . LYS A 1 75 ? -10.724 -6.765 6.747 1.00 0.00 101 LYS A CA 2
ATOM 2934 C C . LYS A 1 75 ? -9.289 -7.241 6.529 1.00 0.00 101 LYS A C 2
ATOM 2935 O O . LYS A 1 75 ? -8.820 -7.322 5.395 1.00 0.00 101 LYS A O 2
ATOM 2954 N N . PRO A 1 76 ? -8.571 -7.566 7.622 1.00 0.00 102 PRO A N 2
ATOM 2955 C CA . PRO A 1 76 ? -7.185 -8.039 7.546 1.00 0.00 102 PRO A CA 2
ATOM 2956 C C . PRO A 1 76 ? -7.039 -9.244 6.622 1.00 0.00 102 PRO A C 2
ATOM 2957 O O . PRO A 1 76 ? -6.048 -9.373 5.903 1.00 0.00 102 PRO A O 2
ATOM 2968 N N . HIS A 1 77 ? -8.036 -10.124 6.649 1.00 0.00 103 HIS A N 2
ATOM 2969 C CA . HIS A 1 77 ? -8.031 -11.324 5.817 1.00 0.00 103 HIS A CA 2
ATOM 2970 C C . HIS A 1 77 ? -7.858 -10.966 4.343 1.00 0.00 103 HIS A C 2
ATOM 2971 O O . HIS A 1 77 ? -7.337 -11.760 3.559 1.00 0.00 103 HIS A O 2
ATOM 2986 N N . ASP A 1 78 ? -8.291 -9.765 3.978 1.00 0.00 104 ASP A N 2
ATOM 2987 C CA . ASP A 1 78 ? -8.182 -9.291 2.608 1.00 0.00 104 ASP A CA 2
ATOM 2988 C C . ASP A 1 78 ? -7.150 -8.179 2.533 1.00 0.00 104 ASP A C 2
ATOM 2989 O O . ASP A 1 78 ? -7.317 -7.200 1.805 1.00 0.00 104 ASP A O 2
ATOM 2998 N N . ILE A 1 79 ? -6.089 -8.338 3.313 1.00 0.00 105 ILE A N 2
ATOM 2999 C CA . ILE A 1 79 ? -5.022 -7.354 3.372 1.00 0.00 105 ILE A CA 2
ATOM 3000 C C . ILE A 1 79 ? -3.675 -8.017 3.638 1.00 0.00 105 ILE A C 2
ATOM 3001 O O . ILE A 1 79 ? -3.538 -8.815 4.565 1.00 0.00 105 ILE A O 2
ATOM 3017 N N . PHE A 1 80 ? -2.679 -7.674 2.825 1.00 0.00 106 PHE A N 2
ATOM 3018 C CA . PHE A 1 80 ? -1.343 -8.231 2.984 1.00 0.00 106 PHE A CA 2
ATOM 3019 C C . PHE A 1 80 ? -0.651 -7.627 4.196 1.00 0.00 106 PHE A C 2
ATOM 3020 O O . PHE A 1 80 ? -0.823 -6.448 4.497 1.00 0.00 106 PHE A O 2
ATOM 3037 N N . GLU A 1 81 ? 0.124 -8.444 4.891 1.00 0.00 107 GLU A N 2
ATOM 3038 C CA . GLU A 1 81 ? 0.839 -7.985 6.073 1.00 0.00 107 GLU A CA 2
ATOM 3039 C C . GLU A 1 81 ? 2.154 -7.317 5.698 1.00 0.00 107 GLU A C 2
ATOM 3040 O O . GLU A 1 81 ? 2.776 -7.666 4.694 1.00 0.00 107 GLU A O 2
ATOM 3052 N N . ALA A 1 82 ? 2.571 -6.354 6.515 1.00 0.00 108 ALA A N 2
ATOM 3053 C CA . ALA A 1 82 ? 3.811 -5.629 6.279 1.00 0.00 108 ALA A CA 2
ATOM 3054 C C . ALA A 1 82 ? 4.967 -6.588 6.021 1.00 0.00 108 ALA A C 2
ATOM 3055 O O . ALA A 1 82 ? 5.827 -6.326 5.181 1.00 0.00 108 ALA A O 2
ATOM 3062 N N . ASN A 1 83 ? 4.982 -7.701 6.749 1.00 0.00 109 ASN A N 2
ATOM 3063 C CA . ASN A 1 83 ? 6.028 -8.697 6.599 1.00 0.00 109 ASN A CA 2
ATOM 3064 C C . ASN A 1 83 ? 5.934 -9.398 5.247 1.00 0.00 109 ASN A C 2
ATOM 3065 O O . ASN A 1 83 ? 6.949 -9.690 4.617 1.00 0.00 109 ASN A O 2
ATOM 3076 N N . ASP A 1 84 ? 4.708 -9.673 4.811 1.00 0.00 110 ASP A N 2
ATOM 3077 C CA . ASP A 1 84 ? 4.483 -10.349 3.537 1.00 0.00 110 ASP A CA 2
ATOM 3078 C C . ASP A 1 84 ? 5.030 -9.530 2.370 1.00 0.00 110 ASP A C 2
ATOM 3079 O O . ASP A 1 84 ? 5.741 -10.054 1.514 1.00 0.00 110 ASP A O 2
ATOM 3088 N N . LEU A 1 85 ? 4.690 -8.245 2.341 1.00 0.00 111 LEU A N 2
ATOM 3089 C CA . LEU A 1 85 ? 5.143 -7.357 1.274 1.00 0.00 111 LEU A CA 2
ATOM 3090 C C . LEU A 1 85 ? 6.640 -7.074 1.386 1.00 0.00 111 LEU A C 2
ATOM 3091 O O . LEU A 1 85 ? 7.368 -7.135 0.394 1.00 0.00 111 LEU A O 2
ATOM 3107 N N . PHE A 1 86 ? 7.092 -6.755 2.596 1.00 0.00 112 PHE A N 2
ATOM 3108 C CA . PHE A 1 86 ? 8.502 -6.453 2.832 1.00 0.00 112 PHE A CA 2
ATOM 3109 C C . PHE A 1 86 ? 9.390 -7.635 2.454 1.00 0.00 112 PHE A C 2
ATOM 3110 O O . PHE A 1 86 ? 10.317 -7.496 1.657 1.00 0.00 112 PHE A O 2
ATOM 3127 N N . GLU A 1 87 ? 9.096 -8.799 3.026 1.00 0.00 113 GLU A N 2
ATOM 3128 C CA . GLU A 1 87 ? 9.865 -10.002 2.741 1.00 0.00 113 GLU A CA 2
ATOM 3129 C C . GLU A 1 87 ? 9.538 -10.526 1.350 1.00 0.00 113 GLU A C 2
ATOM 3130 O O . GLU A 1 87 ? 10.249 -11.373 0.808 1.00 0.00 113 GLU A O 2
ATOM 3142 N N . ASN A 1 88 ? 8.445 -10.017 0.787 1.00 0.00 114 ASN A N 2
ATOM 3143 C CA . ASN A 1 88 ? 7.995 -10.427 -0.535 1.00 0.00 114 ASN A CA 2
ATOM 3144 C C . ASN A 1 88 ? 7.654 -11.913 -0.531 1.00 0.00 114 ASN A C 2
ATOM 3145 O O . ASN A 1 88 ? 7.802 -12.603 -1.541 1.00 0.00 114 ASN A O 2
ATOM 3156 N N . THR A 1 89 ? 7.193 -12.398 0.618 1.00 0.00 115 THR A N 2
ATOM 3157 C CA . THR A 1 89 ? 6.825 -13.802 0.760 1.00 0.00 115 THR A CA 2
ATOM 3158 C C . THR A 1 89 ? 5.490 -14.087 0.082 1.00 0.00 115 THR A C 2
ATOM 3159 O O . THR A 1 89 ? 5.396 -14.955 -0.786 1.00 0.00 115 THR A O 2
ATOM 3170 N N . ASN A 1 90 ? 4.459 -13.347 0.482 1.00 0.00 116 ASN A N 2
ATOM 3171 C CA . ASN A 1 90 ? 3.130 -13.518 -0.091 1.00 0.00 116 ASN A CA 2
ATOM 3172 C C . ASN A 1 90 ? 2.968 -12.676 -1.353 1.00 0.00 116 ASN A C 2
ATOM 3173 O O . ASN A 1 90 ? 3.114 -11.455 -1.318 1.00 0.00 116 ASN A O 2
ATOM 3184 N N . HIS A 1 91 ? 2.656 -13.336 -2.465 1.00 0.00 117 HIS A N 2
ATOM 3185 C CA . HIS A 1 91 ? 2.465 -12.645 -3.734 1.00 0.00 117 HIS A CA 2
ATOM 3186 C C . HIS A 1 91 ? 0.980 -12.500 -4.045 1.00 0.00 117 HIS A C 2
ATOM 3187 O O . HIS A 1 91 ? 0.508 -11.419 -4.394 1.00 0.00 117 HIS A O 2
ATOM 3202 N N . THR A 1 92 ? 0.249 -13.603 -3.909 1.00 0.00 118 THR A N 2
ATOM 3203 C CA . THR A 1 92 ? -1.185 -13.609 -4.167 1.00 0.00 118 THR A CA 2
ATOM 3204 C C . THR A 1 92 ? -1.925 -12.730 -3.165 1.00 0.00 118 THR A C 2
ATOM 3205 O O . THR A 1 92 ? -2.878 -12.037 -3.517 1.00 0.00 118 THR A O 2
ATOM 3216 N N . GLN A 1 93 ? -1.480 -12.768 -1.912 1.00 0.00 119 GLN A N 2
ATOM 3217 C CA . GLN A 1 93 ? -2.097 -11.980 -0.853 1.00 0.00 119 GLN A CA 2
ATOM 3218 C C . GLN A 1 93 ? -1.997 -10.485 -1.146 1.00 0.00 119 GLN A C 2
ATOM 3219 O O . GLN A 1 93 ? -2.971 -9.748 -0.998 1.00 0.00 119 GLN A O 2
ATOM 3233 N N . VAL A 1 94 ? -0.812 -10.041 -1.559 1.00 0.00 120 VAL A N 2
ATOM 3234 C CA . VAL A 1 94 ? -0.589 -8.633 -1.866 1.00 0.00 120 VAL A CA 2
ATOM 3235 C C . VAL A 1 94 ? -1.470 -8.169 -3.025 1.00 0.00 120 VAL A C 2
ATOM 3236 O O . VAL A 1 94 ? -2.116 -7.125 -2.946 1.00 0.00 120 VAL A O 2
ATOM 3249 N N . GLN A 1 95 ? -1.485 -8.950 -4.102 1.00 0.00 121 GLN A N 2
ATOM 3250 C CA . GLN A 1 95 ? -2.271 -8.628 -5.274 1.00 0.00 121 GLN A CA 2
ATOM 3251 C C . GLN A 1 95 ? -3.766 -8.633 -4.961 1.00 0.00 121 GLN A C 2
ATOM 3252 O O . GLN A 1 95 ? -4.501 -7.740 -5.383 1.00 0.00 121 GLN A O 2
ATOM 3266 N N . SER A 1 96 ? -4.207 -9.647 -4.226 1.00 0.00 122 SER A N 2
ATOM 3267 C CA . SER A 1 96 ? -5.614 -9.779 -3.860 1.00 0.00 122 SER A CA 2
ATOM 3268 C C . SER A 1 96 ? -6.084 -8.587 -3.031 1.00 0.00 122 SER A C 2
ATOM 3269 O O . SER A 1 96 ? -7.211 -8.118 -3.190 1.00 0.00 122 SER A O 2
ATOM 3277 N N . THR A 1 97 ? -5.216 -8.107 -2.144 1.00 0.00 123 THR A N 2
ATOM 3278 C CA . THR A 1 97 ? -5.547 -6.974 -1.287 1.00 0.00 123 THR A CA 2
ATOM 3279 C C . THR A 1 97 ? -6.042 -5.788 -2.108 1.00 0.00 123 THR A C 2
ATOM 3280 O O . THR A 1 97 ? -7.043 -5.160 -1.763 1.00 0.00 123 THR A O 2
ATOM 3291 N N . LEU A 1 98 ? -5.340 -5.491 -3.197 1.00 0.00 124 LEU A N 2
ATOM 3292 C CA . LEU A 1 98 ? -5.716 -4.383 -4.067 1.00 0.00 124 LEU A CA 2
ATOM 3293 C C . LEU A 1 98 ? -7.118 -4.593 -4.631 1.00 0.00 124 LEU A C 2
ATOM 3294 O O . LEU A 1 98 ? -7.901 -3.650 -4.743 1.00 0.00 124 LEU A O 2
ATOM 3310 N N . ILE A 1 99 ? -7.424 -5.837 -4.985 1.00 0.00 125 ILE A N 2
ATOM 3311 C CA . ILE A 1 99 ? -8.728 -6.179 -5.541 1.00 0.00 125 ILE A CA 2
ATOM 3312 C C . ILE A 1 99 ? -9.849 -5.859 -4.555 1.00 0.00 125 ILE A C 2
ATOM 3313 O O . ILE A 1 99 ? -10.861 -5.262 -4.924 1.00 0.00 125 ILE A O 2
ATOM 3329 N N . ALA A 1 100 ? -9.663 -6.267 -3.303 1.00 0.00 126 ALA A N 2
ATOM 3330 C CA . ALA A 1 100 ? -10.658 -6.032 -2.262 1.00 0.00 126 ALA A CA 2
ATOM 3331 C C . ALA A 1 100 ? -10.834 -4.543 -1.977 1.00 0.00 126 ALA A C 2
ATOM 3332 O O . ALA A 1 100 ? -11.958 -4.052 -1.867 1.00 0.00 126 ALA A O 2
ATOM 3339 N N . LEU A 1 101 ? -9.718 -3.831 -1.853 1.00 0.00 127 LEU A N 2
ATOM 3340 C CA . LEU A 1 101 ? -9.750 -2.398 -1.572 1.00 0.00 127 LEU A CA 2
ATOM 3341 C C . LEU A 1 101 ? -10.534 -1.646 -2.644 1.00 0.00 127 LEU A C 2
ATOM 3342 O O . LEU A 1 101 ? -11.171 -0.632 -2.359 1.00 0.00 127 LEU A O 2
ATOM 3358 N N . ALA A 1 102 ? -10.485 -2.147 -3.874 1.00 0.00 128 ALA A N 2
ATOM 3359 C CA . ALA A 1 102 ? -11.194 -1.518 -4.985 1.00 0.00 128 ALA A CA 2
ATOM 3360 C C . ALA A 1 102 ? -12.667 -1.316 -4.645 1.00 0.00 128 ALA A C 2
ATOM 3361 O O . ALA A 1 102 ? -13.227 -0.245 -4.883 1.00 0.00 128 ALA A O 2
ATOM 3368 N N . SER A 1 103 ? -13.285 -2.349 -4.082 1.00 0.00 129 SER A N 2
ATOM 3369 C CA . SER A 1 103 ? -14.691 -2.286 -3.700 1.00 0.00 129 SER A CA 2
ATOM 3370 C C . SER A 1 103 ? -14.916 -1.201 -2.651 1.00 0.00 129 SER A C 2
ATOM 3371 O O . SER A 1 103 ? -15.966 -0.560 -2.617 1.00 0.00 129 SER A O 2
ATOM 3379 N N . GLN A 1 104 ? -13.922 -1.010 -1.793 1.00 0.00 130 GLN A N 2
ATOM 3380 C CA . GLN A 1 104 ? -13.990 -0.020 -0.740 1.00 0.00 130 GLN A CA 2
ATOM 3381 C C . GLN A 1 104 ? -14.039 1.401 -1.302 1.00 0.00 130 GLN A C 2
ATOM 3382 O O . GLN A 1 104 ? -14.910 2.190 -0.941 1.00 0.00 130 GLN A O 2
ATOM 3396 N N . ALA A 1 105 ? -13.092 1.722 -2.178 1.00 0.00 131 ALA A N 2
ATOM 3397 C CA . ALA A 1 105 ? -13.023 3.054 -2.774 1.00 0.00 131 ALA A CA 2
ATOM 3398 C C . ALA A 1 105 ? -13.951 3.195 -3.979 1.00 0.00 131 ALA A C 2
ATOM 3399 O O . ALA A 1 105 ? -13.590 3.825 -4.975 1.00 0.00 131 ALA A O 2
ATOM 3406 N N . LYS A 1 106 ? -15.148 2.622 -3.887 1.00 0.00 132 LYS A N 2
ATOM 3407 C CA . LYS A 1 106 ? -16.113 2.710 -4.979 1.00 0.00 132 LYS A CA 2
ATOM 3408 C C . LYS A 1 106 ? -16.973 3.964 -4.857 1.00 0.00 132 LYS A C 2
ATOM 3409 O O . LYS A 1 106 ? -17.036 4.775 -5.782 1.00 0.00 132 LYS A O 2
ATOM 3428 N N . THR A 1 107 ? -17.636 4.113 -3.712 1.00 0.00 133 THR A N 2
ATOM 3429 C CA . THR A 1 107 ? -18.498 5.266 -3.469 1.00 0.00 133 THR A CA 2
ATOM 3430 C C . THR A 1 107 ? -19.146 5.189 -2.087 1.00 0.00 133 THR A C 2
ATOM 3431 O O . THR A 1 107 ? -20.349 5.409 -1.939 1.00 0.00 133 THR A O 2
ATOM 3442 N N . LYS A 1 108 ? -18.341 4.877 -1.078 1.00 0.00 134 LYS A N 2
ATOM 3443 C CA . LYS A 1 108 ? -18.838 4.771 0.291 1.00 0.00 134 LYS A CA 2
ATOM 3444 C C . LYS A 1 108 ? -19.438 6.093 0.757 1.00 0.00 134 LYS A C 2
ATOM 3445 O O . LYS A 1 108 ? -18.800 7.143 0.530 1.00 0.00 134 LYS A O 2
ATOM 3465 N N . MET A 1 1 ? -14.538 -3.848 -11.756 1.00 0.00 27 MET A N 3
ATOM 3466 C CA . MET A 1 1 ? -13.856 -4.630 -10.692 1.00 0.00 27 MET A CA 3
ATOM 3467 C C . MET A 1 1 ? -12.568 -5.264 -11.213 1.00 0.00 27 MET A C 3
ATOM 3468 O O . MET A 1 1 ? -12.550 -5.846 -12.297 1.00 0.00 27 MET A O 3
ATOM 3484 N N . PRO A 1 2 ? -11.468 -5.162 -10.443 1.00 0.00 28 PRO A N 3
ATOM 3485 C CA . PRO A 1 2 ? -10.174 -5.731 -10.838 1.00 0.00 28 PRO A CA 3
ATOM 3486 C C . PRO A 1 2 ? -10.254 -7.236 -11.070 1.00 0.00 28 PRO A C 3
ATOM 3487 O O . PRO A 1 2 ? -10.795 -7.972 -10.245 1.00 0.00 28 PRO A O 3
ATOM 3498 N N . GLN A 1 3 ? -9.715 -7.684 -12.199 1.00 0.00 29 GLN A N 3
ATOM 3499 C CA . GLN A 1 3 ? -9.727 -9.102 -12.543 1.00 0.00 29 GLN A CA 3
ATOM 3500 C C . GLN A 1 3 ? -8.847 -9.904 -11.590 1.00 0.00 29 GLN A C 3
ATOM 3501 O O . GLN A 1 3 ? -9.255 -10.953 -11.090 1.00 0.00 29 GLN A O 3
ATOM 3515 N N . THR A 1 4 ? -7.637 -9.407 -11.347 1.00 0.00 30 THR A N 3
ATOM 3516 C CA . THR A 1 4 ? -6.697 -10.080 -10.458 1.00 0.00 30 THR A CA 3
ATOM 3517 C C . THR A 1 4 ? -5.440 -9.241 -10.248 1.00 0.00 30 THR A C 3
ATOM 3518 O O . THR A 1 4 ? -4.879 -9.211 -9.153 1.00 0.00 30 THR A O 3
ATOM 3529 N N . GLU A 1 5 ? -5.002 -8.563 -11.305 1.00 0.00 31 GLU A N 3
ATOM 3530 C CA . GLU A 1 5 ? -3.811 -7.726 -11.238 1.00 0.00 31 GLU A CA 3
ATOM 3531 C C . GLU A 1 5 ? -3.990 -6.459 -12.068 1.00 0.00 31 GLU A C 3
ATOM 3532 O O . GLU A 1 5 ? -3.581 -5.373 -11.658 1.00 0.00 31 GLU A O 3
ATOM 3544 N N . ARG A 1 6 ? -4.609 -6.606 -13.236 1.00 0.00 32 ARG A N 3
ATOM 3545 C CA . ARG A 1 6 ? -4.850 -5.476 -14.120 1.00 0.00 32 ARG A CA 3
ATOM 3546 C C . ARG A 1 6 ? -5.707 -4.426 -13.425 1.00 0.00 32 ARG A C 3
ATOM 3547 O O . ARG A 1 6 ? -6.433 -4.734 -12.479 1.00 0.00 32 ARG A O 3
ATOM 3568 N N . GLN A 1 7 ? -5.608 -3.188 -13.902 1.00 0.00 33 GLN A N 3
ATOM 3569 C CA . GLN A 1 7 ? -6.363 -2.065 -13.343 1.00 0.00 33 GLN A CA 3
ATOM 3570 C C . GLN A 1 7 ? -5.756 -1.585 -12.026 1.00 0.00 33 GLN A C 3
ATOM 3571 O O . GLN A 1 7 ? -5.801 -0.395 -11.719 1.00 0.00 33 GLN A O 3
ATOM 3585 N N . LEU A 1 8 ? -5.187 -2.508 -11.253 1.00 0.00 34 LEU A N 3
ATOM 3586 C CA . LEU A 1 8 ? -4.573 -2.155 -9.977 1.00 0.00 34 LEU A CA 3
ATOM 3587 C C . LEU A 1 8 ? -3.502 -1.085 -10.170 1.00 0.00 34 LEU A C 3
ATOM 3588 O O . LEU A 1 8 ? -3.457 -0.097 -9.437 1.00 0.00 34 LEU A O 3
ATOM 3604 N N . ARG A 1 9 ? -2.639 -1.292 -11.160 1.00 0.00 35 ARG A N 3
ATOM 3605 C CA . ARG A 1 9 ? -1.564 -0.349 -11.449 1.00 0.00 35 ARG A CA 3
ATOM 3606 C C . ARG A 1 9 ? -2.114 0.974 -11.978 1.00 0.00 35 ARG A C 3
ATOM 3607 O O . ARG A 1 9 ? -1.762 2.040 -11.481 1.00 0.00 35 ARG A O 3
ATOM 3628 N N . VAL A 1 10 ? -2.977 0.898 -12.986 1.00 0.00 36 VAL A N 3
ATOM 3629 C CA . VAL A 1 10 ? -3.570 2.092 -13.578 1.00 0.00 36 VAL A CA 3
ATOM 3630 C C . VAL A 1 10 ? -4.279 2.934 -12.521 1.00 0.00 36 VAL A C 3
ATOM 3631 O O . VAL A 1 10 ? -4.254 4.165 -12.568 1.00 0.00 36 VAL A O 3
ATOM 3644 N N . TRP A 1 11 ? -4.917 2.258 -11.575 1.00 0.00 37 TRP A N 3
ATOM 3645 C CA . TRP A 1 11 ? -5.649 2.922 -10.502 1.00 0.00 37 TRP A CA 3
ATOM 3646 C C . TRP A 1 11 ? -4.727 3.748 -9.600 1.00 0.00 37 TRP A C 3
ATOM 3647 O O . TRP A 1 11 ? -4.836 4.973 -9.548 1.00 0.00 37 TRP A O 3
ATOM 3668 N N . ILE A 1 12 ? -3.851 3.070 -8.867 1.00 0.00 38 ILE A N 3
ATOM 3669 C CA . ILE A 1 12 ? -2.946 3.742 -7.939 1.00 0.00 38 ILE A CA 3
ATOM 3670 C C . ILE A 1 12 ? -1.969 4.678 -8.648 1.00 0.00 38 ILE A C 3
ATOM 3671 O O . ILE A 1 12 ? -1.794 5.824 -8.232 1.00 0.00 38 ILE A O 3
ATOM 3687 N N . GLU A 1 13 ? -1.333 4.198 -9.714 1.00 0.00 39 GLU A N 3
ATOM 3688 C CA . GLU A 1 13 ? -0.378 5.017 -10.457 1.00 0.00 39 GLU A CA 3
ATOM 3689 C C . GLU A 1 13 ? -1.024 6.325 -10.902 1.00 0.00 39 GLU A C 3
ATOM 3690 O O . GLU A 1 13 ? -0.445 7.400 -10.746 1.00 0.00 39 GLU A O 3
ATOM 3702 N N . GLY A 1 14 ? -2.229 6.224 -11.452 1.00 0.00 40 GLY A N 3
ATOM 3703 C CA . GLY A 1 14 ? -2.942 7.403 -11.906 1.00 0.00 40 GLY A CA 3
ATOM 3704 C C . GLY A 1 14 ? -3.402 8.281 -10.758 1.00 0.00 40 GLY A C 3
ATOM 3705 O O . GLY A 1 14 ? -3.480 9.503 -10.895 1.00 0.00 40 GLY A O 3
ATOM 3709 N N . ALA A 1 15 ? -3.716 7.654 -9.627 1.00 0.00 41 ALA A N 3
ATOM 3710 C CA . ALA A 1 15 ? -4.185 8.377 -8.450 1.00 0.00 41 ALA A CA 3
ATOM 3711 C C . ALA A 1 15 ? -3.226 9.497 -8.058 1.00 0.00 41 ALA A C 3
ATOM 3712 O O . ALA A 1 15 ? -3.562 10.677 -8.160 1.00 0.00 41 ALA A O 3
ATOM 3719 N N . THR A 1 16 ? -2.035 9.121 -7.606 1.00 0.00 42 THR A N 3
ATOM 3720 C CA . THR A 1 16 ? -1.031 10.097 -7.198 1.00 0.00 42 THR A CA 3
ATOM 3721 C C . THR A 1 16 ? -0.258 10.632 -8.396 1.00 0.00 42 THR A C 3
ATOM 3722 O O . THR A 1 16 ? -0.106 11.843 -8.560 1.00 0.00 42 THR A O 3
ATOM 3733 N N . GLY A 1 17 ? 0.236 9.720 -9.224 1.00 0.00 43 GLY A N 3
ATOM 3734 C CA . GLY A 1 17 ? 0.998 10.108 -10.394 1.00 0.00 43 GLY A CA 3
ATOM 3735 C C . GLY A 1 17 ? 2.382 9.498 -10.386 1.00 0.00 43 GLY A C 3
ATOM 3736 O O . GLY A 1 17 ? 3.362 10.155 -10.736 1.00 0.00 43 GLY A O 3
ATOM 3740 N N . ARG A 1 18 ? 2.458 8.236 -9.976 1.00 0.00 44 ARG A N 3
ATOM 3741 C CA . ARG A 1 18 ? 3.728 7.526 -9.910 1.00 0.00 44 ARG A CA 3
ATOM 3742 C C . ARG A 1 18 ? 3.621 6.166 -10.588 1.00 0.00 44 ARG A C 3
ATOM 3743 O O . ARG A 1 18 ? 2.705 5.394 -10.306 1.00 0.00 44 ARG A O 3
ATOM 3764 N N . ARG A 1 19 ? 4.564 5.873 -11.476 1.00 0.00 45 ARG A N 3
ATOM 3765 C CA . ARG A 1 19 ? 4.572 4.599 -12.184 1.00 0.00 45 ARG A CA 3
ATOM 3766 C C . ARG A 1 19 ? 5.173 3.497 -11.317 1.00 0.00 45 ARG A C 3
ATOM 3767 O O . ARG A 1 19 ? 5.785 2.561 -11.828 1.00 0.00 45 ARG A O 3
ATOM 3788 N N . ILE A 1 20 ? 4.983 3.620 -10.003 1.00 0.00 46 ILE A N 3
ATOM 3789 C CA . ILE A 1 20 ? 5.490 2.648 -9.042 1.00 0.00 46 ILE A CA 3
ATOM 3790 C C . ILE A 1 20 ? 7.005 2.495 -9.144 1.00 0.00 46 ILE A C 3
ATOM 3791 O O . ILE A 1 20 ? 7.751 3.018 -8.316 1.00 0.00 46 ILE A O 3
ATOM 3807 N N . GLY A 1 21 ? 7.453 1.777 -10.166 1.00 0.00 47 GLY A N 3
ATOM 3808 C CA . GLY A 1 21 ? 8.875 1.564 -10.365 1.00 0.00 47 GLY A CA 3
ATOM 3809 C C . GLY A 1 21 ? 9.160 0.314 -11.173 1.00 0.00 47 GLY A C 3
ATOM 3810 O O . GLY A 1 21 ? 8.523 0.072 -12.198 1.00 0.00 47 GLY A O 3
ATOM 3814 N N . ASP A 1 22 ? 10.114 -0.485 -10.704 1.00 0.00 48 ASP A N 3
ATOM 3815 C CA . ASP A 1 22 ? 10.477 -1.725 -11.380 1.00 0.00 48 ASP A CA 3
ATOM 3816 C C . ASP A 1 22 ? 9.331 -2.735 -11.294 1.00 0.00 48 ASP A C 3
ATOM 3817 O O . ASP A 1 22 ? 8.209 -2.442 -11.707 1.00 0.00 48 ASP A O 3
ATOM 3826 N N . ASN A 1 23 ? 9.612 -3.919 -10.753 1.00 0.00 49 ASN A N 3
ATOM 3827 C CA . ASN A 1 23 ? 8.593 -4.953 -10.613 1.00 0.00 49 ASN A CA 3
ATOM 3828 C C . ASN A 1 23 ? 7.374 -4.405 -9.879 1.00 0.00 49 ASN A C 3
ATOM 3829 O O . ASN A 1 23 ? 7.504 -3.585 -8.971 1.00 0.00 49 ASN A O 3
ATOM 3840 N N . PHE A 1 24 ? 6.190 -4.852 -10.286 1.00 0.00 50 PHE A N 3
ATOM 3841 C CA . PHE A 1 24 ? 4.946 -4.396 -9.674 1.00 0.00 50 PHE A CA 3
ATOM 3842 C C . PHE A 1 24 ? 4.953 -4.620 -8.163 1.00 0.00 50 PHE A C 3
ATOM 3843 O O . PHE A 1 24 ? 4.617 -3.720 -7.392 1.00 0.00 50 PHE A O 3
ATOM 3860 N N . MET A 1 25 ? 5.329 -5.825 -7.747 1.00 0.00 51 MET A N 3
ATOM 3861 C CA . MET A 1 25 ? 5.370 -6.168 -6.328 1.00 0.00 51 MET A CA 3
ATOM 3862 C C . MET A 1 25 ? 6.514 -5.448 -5.624 1.00 0.00 51 MET A C 3
ATOM 3863 O O . MET A 1 25 ? 6.328 -4.849 -4.565 1.00 0.00 51 MET A O 3
ATOM 3877 N N . ASP A 1 26 ? 7.696 -5.517 -6.224 1.00 0.00 52 ASP A N 3
ATOM 3878 C CA . ASP A 1 26 ? 8.886 -4.879 -5.665 1.00 0.00 52 ASP A CA 3
ATOM 3879 C C . ASP A 1 26 ? 8.643 -3.394 -5.412 1.00 0.00 52 ASP A C 3
ATOM 3880 O O . ASP A 1 26 ? 9.079 -2.848 -4.398 1.00 0.00 52 ASP A O 3
ATOM 3889 N N . GLY A 1 27 ? 7.948 -2.746 -6.339 1.00 0.00 53 GLY A N 3
ATOM 3890 C CA . GLY A 1 27 ? 7.663 -1.330 -6.198 1.00 0.00 53 GLY A CA 3
ATOM 3891 C C . GLY A 1 27 ? 6.772 -1.031 -5.008 1.00 0.00 53 GLY A C 3
ATOM 3892 O O . GLY A 1 27 ? 7.077 -0.149 -4.210 1.00 0.00 53 GLY A O 3
ATOM 3896 N N . LEU A 1 28 ? 5.672 -1.770 -4.893 1.00 0.00 54 LEU A N 3
ATOM 3897 C CA . LEU A 1 28 ? 4.725 -1.585 -3.794 1.00 0.00 54 LEU A CA 3
ATOM 3898 C C . LEU A 1 28 ? 5.430 -1.649 -2.440 1.00 0.00 54 LEU A C 3
ATOM 3899 O O . LEU A 1 28 ? 4.989 -1.035 -1.469 1.00 0.00 54 LEU A O 3
ATOM 3915 N N . LYS A 1 29 ? 6.514 -2.414 -2.387 1.00 0.00 55 LYS A N 3
ATOM 3916 C CA . LYS A 1 29 ? 7.285 -2.592 -1.161 1.00 0.00 55 LYS A CA 3
ATOM 3917 C C . LYS A 1 29 ? 7.628 -1.261 -0.487 1.00 0.00 55 LYS A C 3
ATOM 3918 O O . LYS A 1 29 ? 7.671 -1.183 0.742 1.00 0.00 55 LYS A O 3
ATOM 3937 N N . ASP A 1 30 ? 7.883 -0.222 -1.280 1.00 0.00 56 ASP A N 3
ATOM 3938 C CA . ASP A 1 30 ? 8.232 1.085 -0.723 1.00 0.00 56 ASP A CA 3
ATOM 3939 C C . ASP A 1 30 ? 7.163 1.559 0.257 1.00 0.00 56 ASP A C 3
ATOM 3940 O O . ASP A 1 30 ? 7.477 2.117 1.309 1.00 0.00 56 ASP A O 3
ATOM 3949 N N . GLY A 1 31 ? 5.901 1.331 -0.093 1.00 0.00 57 GLY A N 3
ATOM 3950 C CA . GLY A 1 31 ? 4.808 1.737 0.769 1.00 0.00 57 GLY A CA 3
ATOM 3951 C C . GLY A 1 31 ? 4.467 3.211 0.642 1.00 0.00 57 GLY A C 3
ATOM 3952 O O . GLY A 1 31 ? 3.324 3.599 0.846 1.00 0.00 57 GLY A O 3
ATOM 3956 N N . VAL A 1 32 ? 5.465 4.030 0.324 1.00 0.00 58 VAL A N 3
ATOM 3957 C CA . VAL A 1 32 ? 5.275 5.472 0.188 1.00 0.00 58 VAL A CA 3
ATOM 3958 C C . VAL A 1 32 ? 4.131 5.812 -0.758 1.00 0.00 58 VAL A C 3
ATOM 3959 O O . VAL A 1 32 ? 3.165 6.461 -0.361 1.00 0.00 58 VAL A O 3
ATOM 3972 N N . ILE A 1 33 ? 4.248 5.386 -2.013 1.00 0.00 59 ILE A N 3
ATOM 3973 C CA . ILE A 1 33 ? 3.220 5.669 -3.009 1.00 0.00 59 ILE A CA 3
ATOM 3974 C C . ILE A 1 33 ? 1.857 5.172 -2.541 1.00 0.00 59 ILE A C 3
ATOM 3975 O O . ILE A 1 33 ? 0.874 5.909 -2.591 1.00 0.00 59 ILE A O 3
ATOM 3991 N N . LEU A 1 34 ? 1.806 3.932 -2.065 1.00 0.00 60 LEU A N 3
ATOM 3992 C CA . LEU A 1 34 ? 0.559 3.371 -1.566 1.00 0.00 60 LEU A CA 3
ATOM 3993 C C . LEU A 1 34 ? 0.073 4.199 -0.387 1.00 0.00 60 LEU A C 3
ATOM 3994 O O . LEU A 1 34 ? -1.125 4.429 -0.218 1.00 0.00 60 LEU A O 3
ATOM 4010 N N . CYS A 1 35 ? 1.028 4.673 0.404 1.00 0.00 61 CYS A N 3
ATOM 4011 C CA . CYS A 1 35 ? 0.738 5.514 1.552 1.00 0.00 61 CYS A CA 3
ATOM 4012 C C . CYS A 1 35 ? 0.156 6.835 1.070 1.00 0.00 61 CYS A C 3
ATOM 4013 O O . CYS A 1 35 ? -0.704 7.428 1.718 1.00 0.00 61 CYS A O 3
ATOM 4021 N N . GLU A 1 36 ? 0.624 7.271 -0.092 1.00 0.00 62 GLU A N 3
ATOM 4022 C CA . GLU A 1 36 ? 0.152 8.503 -0.704 1.00 0.00 62 GLU A CA 3
ATOM 4023 C C . GLU A 1 36 ? -1.280 8.328 -1.202 1.00 0.00 62 GLU A C 3
ATOM 4024 O O . GLU A 1 36 ? -2.100 9.242 -1.111 1.00 0.00 62 GLU A O 3
ATOM 4036 N N . LEU A 1 37 ? -1.565 7.141 -1.732 1.00 0.00 63 LEU A N 3
ATOM 4037 C CA . LEU A 1 37 ? -2.882 6.818 -2.257 1.00 0.00 63 LEU A CA 3
ATOM 4038 C C . LEU A 1 37 ? -3.923 6.721 -1.144 1.00 0.00 63 LEU A C 3
ATOM 4039 O O . LEU A 1 37 ? -5.015 7.277 -1.258 1.00 0.00 63 LEU A O 3
ATOM 4055 N N . ILE A 1 38 ? -3.589 5.999 -0.076 1.00 0.00 64 ILE A N 3
ATOM 4056 C CA . ILE A 1 38 ? -4.512 5.825 1.039 1.00 0.00 64 ILE A CA 3
ATOM 4057 C C . ILE A 1 38 ? -4.959 7.170 1.601 1.00 0.00 64 ILE A C 3
ATOM 4058 O O . ILE A 1 38 ? -6.114 7.330 1.991 1.00 0.00 64 ILE A O 3
ATOM 4074 N N . ASN A 1 39 ? -4.048 8.141 1.631 1.00 0.00 65 ASN A N 3
ATOM 4075 C CA . ASN A 1 39 ? -4.375 9.470 2.137 1.00 0.00 65 ASN A CA 3
ATOM 4076 C C . ASN A 1 39 ? -5.501 10.091 1.317 1.00 0.00 65 ASN A C 3
ATOM 4077 O O . ASN A 1 39 ? -6.365 10.784 1.856 1.00 0.00 65 ASN A O 3
ATOM 4088 N N . LYS A 1 40 ? -5.488 9.834 0.013 1.00 0.00 66 LYS A N 3
ATOM 4089 C CA . LYS A 1 40 ? -6.500 10.356 -0.883 1.00 0.00 66 LYS A CA 3
ATOM 4090 C C . LYS A 1 40 ? -7.875 9.798 -0.530 1.00 0.00 66 LYS A C 3
ATOM 4091 O O . LYS A 1 40 ? -8.844 10.543 -0.381 1.00 0.00 66 LYS A O 3
ATOM 4110 N N . LEU A 1 41 ? -7.945 8.478 -0.399 1.00 0.00 67 LEU A N 3
ATOM 4111 C CA . LEU A 1 41 ? -9.191 7.798 -0.066 1.00 0.00 67 LEU A CA 3
ATOM 4112 C C . LEU A 1 41 ? -9.667 8.183 1.332 1.00 0.00 67 LEU A C 3
ATOM 4113 O O . LEU A 1 41 ? -10.844 8.474 1.543 1.00 0.00 67 LEU A O 3
ATOM 4129 N N . GLN A 1 42 ? -8.738 8.180 2.282 1.00 0.00 68 GLN A N 3
ATOM 4130 C CA . GLN A 1 42 ? -9.044 8.527 3.662 1.00 0.00 68 GLN A CA 3
ATOM 4131 C C . GLN A 1 42 ? -8.188 9.705 4.121 1.00 0.00 68 GLN A C 3
ATOM 4132 O O . GLN A 1 42 ? -6.961 9.622 4.145 1.00 0.00 68 GLN A O 3
ATOM 4146 N N . PRO A 1 43 ? -8.831 10.826 4.483 1.00 0.00 69 PRO A N 3
ATOM 4147 C CA . PRO A 1 43 ? -8.135 12.032 4.936 1.00 0.00 69 PRO A CA 3
ATOM 4148 C C . PRO A 1 43 ? -7.098 11.750 6.021 1.00 0.00 69 PRO A C 3
ATOM 4149 O O . PRO A 1 43 ? -7.414 11.172 7.061 1.00 0.00 69 PRO A O 3
ATOM 4160 N N . GLY A 1 44 ? -5.863 12.181 5.773 1.00 0.00 70 GLY A N 3
ATOM 4161 C CA . GLY A 1 44 ? -4.792 11.989 6.738 1.00 0.00 70 GLY A CA 3
ATOM 4162 C C . GLY A 1 44 ? -4.640 10.549 7.193 1.00 0.00 70 GLY A C 3
ATOM 4163 O O . GLY A 1 44 ? -4.590 10.279 8.393 1.00 0.00 70 GLY A O 3
ATOM 4167 N N . SER A 1 45 ? -4.559 9.623 6.242 1.00 0.00 71 SER A N 3
ATOM 4168 C CA . SER A 1 45 ? -4.405 8.209 6.574 1.00 0.00 71 SER A CA 3
ATOM 4169 C C . SER A 1 45 ? -3.086 7.964 7.302 1.00 0.00 71 SER A C 3
ATOM 4170 O O . SER A 1 45 ? -3.074 7.579 8.471 1.00 0.00 71 SER A O 3
ATOM 4178 N N . VAL A 1 46 ? -1.978 8.196 6.603 1.00 0.00 72 VAL A N 3
ATOM 4179 C CA . VAL A 1 46 ? -0.653 8.008 7.181 1.00 0.00 72 VAL A CA 3
ATOM 4180 C C . VAL A 1 46 ? -0.195 9.262 7.921 1.00 0.00 72 VAL A C 3
ATOM 4181 O O . VAL A 1 46 ? -0.314 10.374 7.406 1.00 0.00 72 VAL A O 3
ATOM 4194 N N . GLN A 1 47 ? 0.330 9.077 9.129 1.00 0.00 73 GLN A N 3
ATOM 4195 C CA . GLN A 1 47 ? 0.808 10.195 9.935 1.00 0.00 73 GLN A CA 3
ATOM 4196 C C . GLN A 1 47 ? 1.948 10.924 9.227 1.00 0.00 73 GLN A C 3
ATOM 4197 O O . GLN A 1 47 ? 1.994 12.154 9.206 1.00 0.00 73 GLN A O 3
ATOM 4211 N N . LYS A 1 48 ? 2.857 10.151 8.643 1.00 0.00 74 LYS A N 3
ATOM 4212 C CA . LYS A 1 48 ? 3.997 10.709 7.924 1.00 0.00 74 LYS A CA 3
ATOM 4213 C C . LYS A 1 48 ? 4.759 9.605 7.199 1.00 0.00 74 LYS A C 3
ATOM 4214 O O . LYS A 1 48 ? 5.222 8.647 7.820 1.00 0.00 74 LYS A O 3
ATOM 4233 N N . VAL A 1 49 ? 4.879 9.740 5.882 1.00 0.00 75 VAL A N 3
ATOM 4234 C CA . VAL A 1 49 ? 5.576 8.747 5.075 1.00 0.00 75 VAL A CA 3
ATOM 4235 C C . VAL A 1 49 ? 7.046 9.109 4.877 1.00 0.00 75 VAL A C 3
ATOM 4236 O O . VAL A 1 49 ? 7.377 10.234 4.502 1.00 0.00 75 VAL A O 3
ATOM 4249 N N . ASN A 1 50 ? 7.920 8.139 5.129 1.00 0.00 76 ASN A N 3
ATOM 4250 C CA . ASN A 1 50 ? 9.359 8.335 4.976 1.00 0.00 76 ASN A CA 3
ATOM 4251 C C . ASN A 1 50 ? 9.821 7.918 3.583 1.00 0.00 76 ASN A C 3
ATOM 4252 O O . ASN A 1 50 ? 9.332 6.933 3.029 1.00 0.00 76 ASN A O 3
ATOM 4263 N N . ASP A 1 51 ? 10.770 8.662 3.024 1.00 0.00 77 ASP A N 3
ATOM 4264 C CA . ASP A 1 51 ? 11.300 8.355 1.699 1.00 0.00 77 ASP A CA 3
ATOM 4265 C C . ASP A 1 51 ? 11.902 6.949 1.676 1.00 0.00 77 ASP A C 3
ATOM 4266 O O . ASP A 1 51 ? 12.570 6.541 2.626 1.00 0.00 77 ASP A O 3
ATOM 4275 N N . PRO A 1 52 ? 11.669 6.185 0.593 1.00 0.00 78 PRO A N 3
ATOM 4276 C CA . PRO A 1 52 ? 12.191 4.820 0.465 1.00 0.00 78 PRO A CA 3
ATOM 4277 C C . PRO A 1 52 ? 13.678 4.784 0.120 1.00 0.00 78 PRO A C 3
ATOM 4278 O O . PRO A 1 52 ? 14.118 3.951 -0.673 1.00 0.00 78 PRO A O 3
ATOM 4289 N N . VAL A 1 53 ? 14.449 5.684 0.722 1.00 0.00 79 VAL A N 3
ATOM 4290 C CA . VAL A 1 53 ? 15.886 5.743 0.478 1.00 0.00 79 VAL A CA 3
ATOM 4291 C C . VAL A 1 53 ? 16.602 4.584 1.164 1.00 0.00 79 VAL A C 3
ATOM 4292 O O . VAL A 1 53 ? 17.317 3.813 0.522 1.00 0.00 79 VAL A O 3
ATOM 4305 N N . GLN A 1 54 ? 16.401 4.468 2.473 1.00 0.00 80 GLN A N 3
ATOM 4306 C CA . GLN A 1 54 ? 17.020 3.405 3.255 1.00 0.00 80 GLN A CA 3
ATOM 4307 C C . GLN A 1 54 ? 16.302 2.074 3.026 1.00 0.00 80 GLN A C 3
ATOM 4308 O O . GLN A 1 54 ? 16.060 1.683 1.885 1.00 0.00 80 GLN A O 3
ATOM 4322 N N . ASN A 1 55 ? 15.962 1.385 4.113 1.00 0.00 81 ASN A N 3
ATOM 4323 C CA . ASN A 1 55 ? 15.272 0.103 4.021 1.00 0.00 81 ASN A CA 3
ATOM 4324 C C . ASN A 1 55 ? 14.169 0.008 5.069 1.00 0.00 81 ASN A C 3
ATOM 4325 O O . ASN A 1 55 ? 13.046 -0.400 4.769 1.00 0.00 81 ASN A O 3
ATOM 4336 N N . TRP A 1 56 ? 14.495 0.388 6.302 1.00 0.00 82 TRP A N 3
ATOM 4337 C CA . TRP A 1 56 ? 13.530 0.345 7.393 1.00 0.00 82 TRP A CA 3
ATOM 4338 C C . TRP A 1 56 ? 12.397 1.341 7.157 1.00 0.00 82 TRP A C 3
ATOM 4339 O O . TRP A 1 56 ? 11.289 1.164 7.663 1.00 0.00 82 TRP A O 3
ATOM 4360 N N . HIS A 1 57 ? 12.679 2.382 6.375 1.00 0.00 83 HIS A N 3
ATOM 4361 C CA . HIS A 1 57 ? 11.676 3.396 6.058 1.00 0.00 83 HIS A CA 3
ATOM 4362 C C . HIS A 1 57 ? 10.432 2.755 5.453 1.00 0.00 83 HIS A C 3
ATOM 4363 O O . HIS A 1 57 ? 9.308 3.062 5.851 1.00 0.00 83 HIS A O 3
ATOM 4378 N N . LYS A 1 58 ? 10.642 1.858 4.493 1.00 0.00 84 LYS A N 3
ATOM 4379 C CA . LYS A 1 58 ? 9.538 1.167 3.836 1.00 0.00 84 LYS A CA 3
ATOM 4380 C C . LYS A 1 58 ? 8.710 0.384 4.849 1.00 0.00 84 LYS A C 3
ATOM 4381 O O . LYS A 1 58 ? 7.482 0.416 4.816 1.00 0.00 84 LYS A O 3
ATOM 4400 N N . LEU A 1 59 ? 9.394 -0.318 5.746 1.00 0.00 85 LEU A N 3
ATOM 4401 C CA . LEU A 1 59 ? 8.734 -1.110 6.772 1.00 0.00 85 LEU A CA 3
ATOM 4402 C C . LEU A 1 59 ? 7.781 -0.252 7.599 1.00 0.00 85 LEU A C 3
ATOM 4403 O O . LEU A 1 59 ? 6.730 -0.719 8.039 1.00 0.00 85 LEU A O 3
ATOM 4419 N N . GLU A 1 60 ? 8.160 1.003 7.806 1.00 0.00 86 GLU A N 3
ATOM 4420 C CA . GLU A 1 60 ? 7.350 1.934 8.578 1.00 0.00 86 GLU A CA 3
ATOM 4421 C C . GLU A 1 60 ? 6.159 2.416 7.763 1.00 0.00 86 GLU A C 3
ATOM 4422 O O . GLU A 1 60 ? 5.030 2.456 8.255 1.00 0.00 86 GLU A O 3
ATOM 4434 N N . ASN A 1 61 ? 6.420 2.782 6.512 1.00 0.00 87 ASN A N 3
ATOM 4435 C CA . ASN A 1 61 ? 5.381 3.259 5.620 1.00 0.00 87 ASN A CA 3
ATOM 4436 C C . ASN A 1 61 ? 4.293 2.207 5.461 1.00 0.00 87 ASN A C 3
ATOM 4437 O O . ASN A 1 61 ? 3.103 2.516 5.507 1.00 0.00 87 ASN A O 3
ATOM 4448 N N . ILE A 1 62 ? 4.711 0.960 5.280 1.00 0.00 88 ILE A N 3
ATOM 4449 C CA . ILE A 1 62 ? 3.768 -0.138 5.117 1.00 0.00 88 ILE A CA 3
ATOM 4450 C C . ILE A 1 62 ? 2.927 -0.318 6.374 1.00 0.00 88 ILE A C 3
ATOM 4451 O O . ILE A 1 62 ? 1.731 -0.597 6.297 1.00 0.00 88 ILE A O 3
ATOM 4467 N N . GLY A 1 63 ? 3.562 -0.156 7.532 1.00 0.00 89 GLY A N 3
ATOM 4468 C CA . GLY A 1 63 ? 2.855 -0.302 8.790 1.00 0.00 89 GLY A CA 3
ATOM 4469 C C . GLY A 1 63 ? 1.677 0.645 8.901 1.00 0.00 89 GLY A C 3
ATOM 4470 O O . GLY A 1 63 ? 0.573 0.231 9.250 1.00 0.00 89 GLY A O 3
ATOM 4474 N N . ASN A 1 64 ? 1.910 1.918 8.595 1.00 0.00 90 ASN A N 3
ATOM 4475 C CA . ASN A 1 64 ? 0.856 2.924 8.656 1.00 0.00 90 ASN A CA 3
ATOM 4476 C C . ASN A 1 64 ? -0.254 2.602 7.663 1.00 0.00 90 ASN A C 3
ATOM 4477 O O . ASN A 1 64 ? -1.439 2.726 7.974 1.00 0.00 90 ASN A O 3
ATOM 4488 N N . PHE A 1 65 ? 0.143 2.191 6.463 1.00 0.00 91 PHE A N 3
ATOM 4489 C CA . PHE A 1 65 ? -0.807 1.852 5.409 1.00 0.00 91 PHE A CA 3
ATOM 4490 C C . PHE A 1 65 ? -1.725 0.711 5.837 1.00 0.00 91 PHE A C 3
ATOM 4491 O O . PHE A 1 65 ? -2.937 0.773 5.642 1.00 0.00 91 PHE A O 3
ATOM 4508 N N . LEU A 1 66 ? -1.137 -0.335 6.412 1.00 0.00 92 LEU A N 3
ATOM 4509 C CA . LEU A 1 66 ? -1.903 -1.494 6.859 1.00 0.00 92 LEU A CA 3
ATOM 4510 C C . LEU A 1 66 ? -2.828 -1.143 8.016 1.00 0.00 92 LEU A C 3
ATOM 4511 O O . LEU A 1 66 ? -4.013 -1.457 7.982 1.00 0.00 92 LEU A O 3
ATOM 4527 N N . ARG A 1 67 ? -2.290 -0.490 9.038 1.00 0.00 93 ARG A N 3
ATOM 4528 C CA . ARG A 1 67 ? -3.091 -0.104 10.193 1.00 0.00 93 ARG A CA 3
ATOM 4529 C C . ARG A 1 67 ? -4.252 0.776 9.759 1.00 0.00 93 ARG A C 3
ATOM 4530 O O . ARG A 1 67 ? -5.356 0.688 10.296 1.00 0.00 93 ARG A O 3
ATOM 4551 N N . ALA A 1 68 ? -3.982 1.626 8.781 1.00 0.00 94 ALA A N 3
ATOM 4552 C CA . ALA A 1 68 ? -4.985 2.541 8.253 1.00 0.00 94 ALA A CA 3
ATOM 4553 C C . ALA A 1 68 ? -6.073 1.802 7.477 1.00 0.00 94 ALA A C 3
ATOM 4554 O O . ALA A 1 68 ? -7.257 2.079 7.651 1.00 0.00 94 ALA A O 3
ATOM 4561 N N . ILE A 1 69 ? -5.667 0.872 6.612 1.00 0.00 95 ILE A N 3
ATOM 4562 C CA . ILE A 1 69 ? -6.621 0.114 5.803 1.00 0.00 95 ILE A CA 3
ATOM 4563 C C . ILE A 1 69 ? -7.384 -0.916 6.636 1.00 0.00 95 ILE A C 3
ATOM 4564 O O . ILE A 1 69 ? -8.582 -1.115 6.440 1.00 0.00 95 ILE A O 3
ATOM 4580 N N . LYS A 1 70 ? -6.687 -1.563 7.564 1.00 0.00 96 LYS A N 3
ATOM 4581 C CA . LYS A 1 70 ? -7.298 -2.564 8.426 1.00 0.00 96 LYS A CA 3
ATOM 4582 C C . LYS A 1 70 ? -8.446 -1.954 9.221 1.00 0.00 96 LYS A C 3
ATOM 4583 O O . LYS A 1 70 ? -9.494 -2.574 9.401 1.00 0.00 96 LYS A O 3
ATOM 4602 N N . HIS A 1 71 ? -8.240 -0.726 9.680 1.00 0.00 97 HIS A N 3
ATOM 4603 C CA . HIS A 1 71 ? -9.249 -0.006 10.445 1.00 0.00 97 HIS A CA 3
ATOM 4604 C C . HIS A 1 71 ? -10.235 0.678 9.509 1.00 0.00 97 HIS A C 3
ATOM 4605 O O . HIS A 1 71 ? -11.424 0.790 9.810 1.00 0.00 97 HIS A O 3
ATOM 4620 N N . TYR A 1 72 ? -9.721 1.143 8.374 1.00 0.00 98 TYR A N 3
ATOM 4621 C CA . TYR A 1 72 ? -10.539 1.832 7.380 1.00 0.00 98 TYR A CA 3
ATOM 4622 C C . TYR A 1 72 ? -11.760 1.001 7.003 1.00 0.00 98 TYR A C 3
ATOM 4623 O O . TYR A 1 72 ? -12.873 1.522 6.921 1.00 0.00 98 TYR A O 3
ATOM 4641 N N . GLY A 1 73 ? -11.549 -0.291 6.772 1.00 0.00 99 GLY A N 3
ATOM 4642 C CA . GLY A 1 73 ? -12.652 -1.160 6.406 1.00 0.00 99 GLY A CA 3
ATOM 4643 C C . GLY A 1 73 ? -12.207 -2.548 5.991 1.00 0.00 99 GLY A C 3
ATOM 4644 O O . GLY A 1 73 ? -12.815 -3.542 6.386 1.00 0.00 99 GLY A O 3
ATOM 4648 N N . VAL A 1 74 ? -11.155 -2.616 5.180 1.00 0.00 100 VAL A N 3
ATOM 4649 C CA . VAL A 1 74 ? -10.647 -3.897 4.701 1.00 0.00 100 VAL A CA 3
ATOM 4650 C C . VAL A 1 74 ? -10.299 -4.818 5.867 1.00 0.00 100 VAL A C 3
ATOM 4651 O O . VAL A 1 74 ? -9.578 -4.430 6.786 1.00 0.00 100 VAL A O 3
ATOM 4664 N N . LYS A 1 75 ? -10.823 -6.040 5.821 1.00 0.00 101 LYS A N 3
ATOM 4665 C CA . LYS A 1 75 ? -10.577 -7.022 6.871 1.00 0.00 101 LYS A CA 3
ATOM 4666 C C . LYS A 1 75 ? -9.123 -7.490 6.863 1.00 0.00 101 LYS A C 3
ATOM 4667 O O . LYS A 1 75 ? -8.543 -7.712 5.801 1.00 0.00 101 LYS A O 3
ATOM 4686 N N . PRO A 1 76 ? -8.516 -7.648 8.053 1.00 0.00 102 PRO A N 3
ATOM 4687 C CA . PRO A 1 76 ? -7.124 -8.094 8.181 1.00 0.00 102 PRO A CA 3
ATOM 4688 C C . PRO A 1 76 ? -6.882 -9.430 7.484 1.00 0.00 102 PRO A C 3
ATOM 4689 O O . PRO A 1 76 ? -5.840 -9.637 6.863 1.00 0.00 102 PRO A O 3
ATOM 4700 N N . HIS A 1 77 ? -7.853 -10.331 7.595 1.00 0.00 103 HIS A N 3
ATOM 4701 C CA . HIS A 1 77 ? -7.756 -11.651 6.980 1.00 0.00 103 HIS A CA 3
ATOM 4702 C C . HIS A 1 77 ? -7.476 -11.527 5.482 1.00 0.00 103 HIS A C 3
ATOM 4703 O O . HIS A 1 77 ? -6.794 -12.366 4.895 1.00 0.00 103 HIS A O 3
ATOM 4718 N N . ASP A 1 78 ? -7.997 -10.465 4.877 1.00 0.00 104 ASP A N 3
ATOM 4719 C CA . ASP A 1 78 ? -7.799 -10.215 3.455 1.00 0.00 104 ASP A CA 3
ATOM 4720 C C . ASP A 1 78 ? -6.531 -9.407 3.251 1.00 0.00 104 ASP A C 3
ATOM 4721 O O . ASP A 1 78 ? -5.812 -9.575 2.268 1.00 0.00 104 ASP A O 3
ATOM 4730 N N . ILE A 1 79 ? -6.279 -8.522 4.200 1.00 0.00 105 ILE A N 3
ATOM 4731 C CA . ILE A 1 79 ? -5.115 -7.659 4.169 1.00 0.00 105 ILE A CA 3
ATOM 4732 C C . ILE A 1 79 ? -3.830 -8.431 4.451 1.00 0.00 105 ILE A C 3
ATOM 4733 O O . ILE A 1 79 ? -3.748 -9.193 5.415 1.00 0.00 105 ILE A O 3
ATOM 4749 N N . PHE A 1 80 ? -2.825 -8.217 3.611 1.00 0.00 106 PHE A N 3
ATOM 4750 C CA . PHE A 1 80 ? -1.536 -8.877 3.773 1.00 0.00 106 PHE A CA 3
ATOM 4751 C C . PHE A 1 80 ? -0.774 -8.274 4.954 1.00 0.00 106 PHE A C 3
ATOM 4752 O O . PHE A 1 80 ? -1.385 -7.793 5.909 1.00 0.00 106 PHE A O 3
ATOM 4769 N N . GLU A 1 81 ? 0.554 -8.288 4.884 1.00 0.00 107 GLU A N 3
ATOM 4770 C CA . GLU A 1 81 ? 1.378 -7.727 5.949 1.00 0.00 107 GLU A CA 3
ATOM 4771 C C . GLU A 1 81 ? 2.670 -7.159 5.395 1.00 0.00 107 GLU A C 3
ATOM 4772 O O . GLU A 1 81 ? 3.149 -7.585 4.343 1.00 0.00 107 GLU A O 3
ATOM 4784 N N . ALA A 1 82 ? 3.232 -6.199 6.116 1.00 0.00 108 ALA A N 3
ATOM 4785 C CA . ALA A 1 82 ? 4.476 -5.570 5.712 1.00 0.00 108 ALA A CA 3
ATOM 4786 C C . ALA A 1 82 ? 5.531 -6.618 5.390 1.00 0.00 108 ALA A C 3
ATOM 4787 O O . ALA A 1 82 ? 6.444 -6.368 4.607 1.00 0.00 108 ALA A O 3
ATOM 4794 N N . ASN A 1 83 ? 5.402 -7.793 6.002 1.00 0.00 109 ASN A N 3
ATOM 4795 C CA . ASN A 1 83 ? 6.348 -8.870 5.780 1.00 0.00 109 ASN A CA 3
ATOM 4796 C C . ASN A 1 83 ? 6.104 -9.553 4.440 1.00 0.00 109 ASN A C 3
ATOM 4797 O O . ASN A 1 83 ? 7.043 -9.882 3.719 1.00 0.00 109 ASN A O 3
ATOM 4808 N N . ASP A 1 84 ? 4.835 -9.774 4.116 1.00 0.00 110 ASP A N 3
ATOM 4809 C CA . ASP A 1 84 ? 4.468 -10.430 2.868 1.00 0.00 110 ASP A CA 3
ATOM 4810 C C . ASP A 1 84 ? 4.968 -9.641 1.661 1.00 0.00 110 ASP A C 3
ATOM 4811 O O . ASP A 1 84 ? 5.542 -10.209 0.732 1.00 0.00 110 ASP A O 3
ATOM 4820 N N . LEU A 1 85 ? 4.740 -8.333 1.680 1.00 0.00 111 LEU A N 3
ATOM 4821 C CA . LEU A 1 85 ? 5.160 -7.466 0.583 1.00 0.00 111 LEU A CA 3
ATOM 4822 C C . LEU A 1 85 ? 6.672 -7.243 0.591 1.00 0.00 111 LEU A C 3
ATOM 4823 O O . LEU A 1 85 ? 7.328 -7.353 -0.445 1.00 0.00 111 LEU A O 3
ATOM 4839 N N . PHE A 1 86 ? 7.219 -6.918 1.760 1.00 0.00 112 PHE A N 3
ATOM 4840 C CA . PHE A 1 86 ? 8.654 -6.666 1.890 1.00 0.00 112 PHE A CA 3
ATOM 4841 C C . PHE A 1 86 ? 9.470 -7.901 1.512 1.00 0.00 112 PHE A C 3
ATOM 4842 O O . PHE A 1 86 ? 10.381 -7.823 0.687 1.00 0.00 112 PHE A O 3
ATOM 4859 N N . GLU A 1 87 ? 9.140 -9.036 2.118 1.00 0.00 113 GLU A N 3
ATOM 4860 C CA . GLU A 1 87 ? 9.841 -10.283 1.840 1.00 0.00 113 GLU A CA 3
ATOM 4861 C C . GLU A 1 87 ? 9.421 -10.842 0.489 1.00 0.00 113 GLU A C 3
ATOM 4862 O O . GLU A 1 87 ? 10.040 -11.768 -0.034 1.00 0.00 113 GLU A O 3
ATOM 4874 N N . ASN A 1 88 ? 8.353 -10.272 -0.062 1.00 0.00 114 ASN A N 3
ATOM 4875 C CA . ASN A 1 88 ? 7.825 -10.705 -1.348 1.00 0.00 114 ASN A CA 3
ATOM 4876 C C . ASN A 1 88 ? 7.340 -12.148 -1.272 1.00 0.00 114 ASN A C 3
ATOM 4877 O O . ASN A 1 88 ? 7.388 -12.883 -2.257 1.00 0.00 114 ASN A O 3
ATOM 4888 N N . THR A 1 89 ? 6.866 -12.544 -0.094 1.00 0.00 115 THR A N 3
ATOM 4889 C CA . THR A 1 89 ? 6.364 -13.897 0.105 1.00 0.00 115 THR A CA 3
ATOM 4890 C C . THR A 1 89 ? 5.014 -14.074 -0.579 1.00 0.00 115 THR A C 3
ATOM 4891 O O . THR A 1 89 ? 4.819 -15.006 -1.360 1.00 0.00 115 THR A O 3
ATOM 4902 N N . ASN A 1 90 ? 4.088 -13.167 -0.286 1.00 0.00 116 ASN A N 3
ATOM 4903 C CA . ASN A 1 90 ? 2.756 -13.213 -0.876 1.00 0.00 116 ASN A CA 3
ATOM 4904 C C . ASN A 1 90 ? 2.672 -12.303 -2.099 1.00 0.00 116 ASN A C 3
ATOM 4905 O O . ASN A 1 90 ? 2.876 -11.093 -1.997 1.00 0.00 116 ASN A O 3
ATOM 4916 N N . HIS A 1 91 ? 2.365 -12.890 -3.252 1.00 0.00 117 HIS A N 3
ATOM 4917 C CA . HIS A 1 91 ? 2.248 -12.128 -4.492 1.00 0.00 117 HIS A CA 3
ATOM 4918 C C . HIS A 1 91 ? 0.785 -11.854 -4.819 1.00 0.00 117 HIS A C 3
ATOM 4919 O O . HIS A 1 91 ? 0.391 -10.709 -5.042 1.00 0.00 117 HIS A O 3
ATOM 4934 N N . THR A 1 92 ? -0.015 -12.915 -4.843 1.00 0.00 118 THR A N 3
ATOM 4935 C CA . THR A 1 92 ? -1.436 -12.798 -5.139 1.00 0.00 118 THR A CA 3
ATOM 4936 C C . THR A 1 92 ? -2.156 -12.034 -4.037 1.00 0.00 118 THR A C 3
ATOM 4937 O O . THR A 1 92 ? -3.023 -11.202 -4.303 1.00 0.00 118 THR A O 3
ATOM 4948 N N . GLN A 1 93 ? -1.789 -12.337 -2.800 1.00 0.00 119 GLN A N 3
ATOM 4949 C CA . GLN A 1 93 ? -2.388 -11.700 -1.635 1.00 0.00 119 GLN A CA 3
ATOM 4950 C C . GLN A 1 93 ? -2.285 -10.179 -1.728 1.00 0.00 119 GLN A C 3
ATOM 4951 O O . GLN A 1 93 ? -3.224 -9.461 -1.386 1.00 0.00 119 GLN A O 3
ATOM 4965 N N . VAL A 1 94 ? -1.136 -9.697 -2.191 1.00 0.00 120 VAL A N 3
ATOM 4966 C CA . VAL A 1 94 ? -0.904 -8.262 -2.330 1.00 0.00 120 VAL A CA 3
ATOM 4967 C C . VAL A 1 94 ? -1.897 -7.626 -3.301 1.00 0.00 120 VAL A C 3
ATOM 4968 O O . VAL A 1 94 ? -2.478 -6.579 -3.010 1.00 0.00 120 VAL A O 3
ATOM 4981 N N . GLN A 1 95 ? -2.087 -8.259 -4.454 1.00 0.00 121 GLN A N 3
ATOM 4982 C CA . GLN A 1 95 ? -3.010 -7.750 -5.465 1.00 0.00 121 GLN A CA 3
ATOM 4983 C C . GLN A 1 95 ? -4.454 -7.793 -4.972 1.00 0.00 121 GLN A C 3
ATOM 4984 O O . GLN A 1 95 ? -5.210 -6.839 -5.157 1.00 0.00 121 GLN A O 3
ATOM 4998 N N . SER A 1 96 ? -4.834 -8.905 -4.349 1.00 0.00 122 SER A N 3
ATOM 4999 C CA . SER A 1 96 ? -6.190 -9.070 -3.835 1.00 0.00 122 SER A CA 3
ATOM 5000 C C . SER A 1 96 ? -6.525 -7.985 -2.816 1.00 0.00 122 SER A C 3
ATOM 5001 O O . SER A 1 96 ? -7.625 -7.432 -2.824 1.00 0.00 122 SER A O 3
ATOM 5009 N N . THR A 1 97 ? -5.570 -7.685 -1.941 1.00 0.00 123 THR A N 3
ATOM 5010 C CA . THR A 1 97 ? -5.764 -6.667 -0.914 1.00 0.00 123 THR A CA 3
ATOM 5011 C C . THR A 1 97 ? -6.084 -5.313 -1.540 1.00 0.00 123 THR A C 3
ATOM 5012 O O . THR A 1 97 ? -6.968 -4.595 -1.071 1.00 0.00 123 THR A O 3
ATOM 5023 N N . LEU A 1 98 ? -5.361 -4.972 -2.603 1.00 0.00 124 LEU A N 3
ATOM 5024 C CA . LEU A 1 98 ? -5.569 -3.705 -3.296 1.00 0.00 124 LEU A CA 3
ATOM 5025 C C . LEU A 1 98 ? -7.016 -3.572 -3.762 1.00 0.00 124 LEU A C 3
ATOM 5026 O O . LEU A 1 98 ? -7.620 -2.505 -3.650 1.00 0.00 124 LEU A O 3
ATOM 5042 N N . ILE A 1 99 ? -7.565 -4.663 -4.286 1.00 0.00 125 ILE A N 3
ATOM 5043 C CA . ILE A 1 99 ? -8.940 -4.674 -4.774 1.00 0.00 125 ILE A CA 3
ATOM 5044 C C . ILE A 1 99 ? -9.927 -4.337 -3.658 1.00 0.00 125 ILE A C 3
ATOM 5045 O O . ILE A 1 99 ? -10.858 -3.556 -3.855 1.00 0.00 125 ILE A O 3
ATOM 5061 N N . ALA A 1 100 ? -9.718 -4.933 -2.488 1.00 0.00 126 ALA A N 3
ATOM 5062 C CA . ALA A 1 100 ? -10.590 -4.702 -1.340 1.00 0.00 126 ALA A CA 3
ATOM 5063 C C . ALA A 1 100 ? -10.589 -3.234 -0.926 1.00 0.00 126 ALA A C 3
ATOM 5064 O O . ALA A 1 100 ? -11.640 -2.662 -0.633 1.00 0.00 126 ALA A O 3
ATOM 5071 N N . LEU A 1 101 ? -9.405 -2.631 -0.899 1.00 0.00 127 LEU A N 3
ATOM 5072 C CA . LEU A 1 101 ? -9.261 -1.229 -0.517 1.00 0.00 127 LEU A CA 3
ATOM 5073 C C . LEU A 1 101 ? -10.131 -0.328 -1.390 1.00 0.00 127 LEU A C 3
ATOM 5074 O O . LEU A 1 101 ? -10.697 0.656 -0.914 1.00 0.00 127 LEU A O 3
ATOM 5090 N N . ALA A 1 102 ? -10.225 -0.671 -2.670 1.00 0.00 128 ALA A N 3
ATOM 5091 C CA . ALA A 1 102 ? -11.019 0.104 -3.617 1.00 0.00 128 ALA A CA 3
ATOM 5092 C C . ALA A 1 102 ? -12.499 0.071 -3.254 1.00 0.00 128 ALA A C 3
ATOM 5093 O O . ALA A 1 102 ? -13.187 1.088 -3.326 1.00 0.00 128 ALA A O 3
ATOM 5100 N N . SER A 1 103 ? -12.982 -1.106 -2.871 1.00 0.00 129 SER A N 3
ATOM 5101 C CA . SER A 1 103 ? -14.382 -1.276 -2.501 1.00 0.00 129 SER A CA 3
ATOM 5102 C C . SER A 1 103 ? -14.759 -0.370 -1.332 1.00 0.00 129 SER A C 3
ATOM 5103 O O . SER A 1 103 ? -15.836 0.224 -1.319 1.00 0.00 129 SER A O 3
ATOM 5111 N N . GLN A 1 104 ? -13.866 -0.271 -0.352 1.00 0.00 130 GLN A N 3
ATOM 5112 C CA . GLN A 1 104 ? -14.102 0.556 0.819 1.00 0.00 130 GLN A CA 3
ATOM 5113 C C . GLN A 1 104 ? -14.129 2.036 0.465 1.00 0.00 130 GLN A C 3
ATOM 5114 O O . GLN A 1 104 ? -15.056 2.757 0.828 1.00 0.00 130 GLN A O 3
ATOM 5128 N N . ALA A 1 105 ? -13.098 2.482 -0.239 1.00 0.00 131 ALA A N 3
ATOM 5129 C CA . ALA A 1 105 ? -12.989 3.875 -0.640 1.00 0.00 131 ALA A CA 3
ATOM 5130 C C . ALA A 1 105 ? -14.180 4.304 -1.491 1.00 0.00 131 ALA A C 3
ATOM 5131 O O . ALA A 1 105 ? -14.687 5.417 -1.351 1.00 0.00 131 ALA A O 3
ATOM 5138 N N . LYS A 1 106 ? -14.621 3.413 -2.374 1.00 0.00 132 LYS A N 3
ATOM 5139 C CA . LYS A 1 106 ? -15.742 3.686 -3.247 1.00 0.00 132 LYS A CA 3
ATOM 5140 C C . LYS A 1 106 ? -17.023 3.921 -2.449 1.00 0.00 132 LYS A C 3
ATOM 5141 O O . LYS A 1 106 ? -17.755 4.878 -2.703 1.00 0.00 132 LYS A O 3
ATOM 5160 N N . THR A 1 107 ? -17.290 3.039 -1.489 1.00 0.00 133 THR A N 3
ATOM 5161 C CA . THR A 1 107 ? -18.486 3.152 -0.660 1.00 0.00 133 THR A CA 3
ATOM 5162 C C . THR A 1 107 ? -18.480 4.445 0.148 1.00 0.00 133 THR A C 3
ATOM 5163 O O . THR A 1 107 ? -19.494 5.138 0.232 1.00 0.00 133 THR A O 3
ATOM 5174 N N . LYS A 1 108 ? -17.333 4.765 0.740 1.00 0.00 134 LYS A N 3
ATOM 5175 C CA . LYS A 1 108 ? -17.198 5.976 1.542 1.00 0.00 134 LYS A CA 3
ATOM 5176 C C . LYS A 1 108 ? -17.484 7.218 0.704 1.00 0.00 134 LYS A C 3
ATOM 5177 O O . LYS A 1 108 ? -18.095 8.166 1.243 1.00 0.00 134 LYS A O 3
ATOM 5197 N N . MET A 1 1 ? -15.860 -7.628 -11.077 1.00 0.00 27 MET A N 4
ATOM 5198 C CA . MET A 1 1 ? -14.622 -8.206 -11.663 1.00 0.00 27 MET A CA 4
ATOM 5199 C C . MET A 1 1 ? -13.631 -7.106 -12.052 1.00 0.00 27 MET A C 4
ATOM 5200 O O . MET A 1 1 ? -13.233 -6.998 -13.212 1.00 0.00 27 MET A O 4
ATOM 5216 N N . PRO A 1 2 ? -13.217 -6.267 -11.082 1.00 0.00 28 PRO A N 4
ATOM 5217 C CA . PRO A 1 2 ? -12.270 -5.175 -11.336 1.00 0.00 28 PRO A CA 4
ATOM 5218 C C . PRO A 1 2 ? -10.901 -5.685 -11.771 1.00 0.00 28 PRO A C 4
ATOM 5219 O O . PRO A 1 2 ? -10.272 -5.117 -12.664 1.00 0.00 28 PRO A O 4
ATOM 5230 N N . GLN A 1 3 ? -10.445 -6.759 -11.133 1.00 0.00 29 GLN A N 4
ATOM 5231 C CA . GLN A 1 3 ? -9.148 -7.347 -11.452 1.00 0.00 29 GLN A CA 4
ATOM 5232 C C . GLN A 1 3 ? -9.072 -7.736 -12.925 1.00 0.00 29 GLN A C 4
ATOM 5233 O O . GLN A 1 3 ? -9.872 -8.539 -13.405 1.00 0.00 29 GLN A O 4
ATOM 5247 N N . THR A 1 4 ? -8.095 -7.170 -13.631 1.00 0.00 30 THR A N 4
ATOM 5248 C CA . THR A 1 4 ? -7.897 -7.457 -15.050 1.00 0.00 30 THR A CA 4
ATOM 5249 C C . THR A 1 4 ? -6.452 -7.195 -15.460 1.00 0.00 30 THR A C 4
ATOM 5250 O O . THR A 1 4 ? -6.165 -6.956 -16.635 1.00 0.00 30 THR A O 4
ATOM 5261 N N . GLU A 1 5 ? -5.548 -7.246 -14.486 1.00 0.00 31 GLU A N 4
ATOM 5262 C CA . GLU A 1 5 ? -4.128 -7.019 -14.739 1.00 0.00 31 GLU A CA 4
ATOM 5263 C C . GLU A 1 5 ? -3.912 -5.746 -15.553 1.00 0.00 31 GLU A C 4
ATOM 5264 O O . GLU A 1 5 ? -3.172 -5.744 -16.537 1.00 0.00 31 GLU A O 4
ATOM 5276 N N . ARG A 1 6 ? -4.563 -4.666 -15.134 1.00 0.00 32 ARG A N 4
ATOM 5277 C CA . ARG A 1 6 ? -4.446 -3.386 -15.825 1.00 0.00 32 ARG A CA 4
ATOM 5278 C C . ARG A 1 6 ? -5.060 -2.266 -14.993 1.00 0.00 32 ARG A C 4
ATOM 5279 O O . ARG A 1 6 ? -4.484 -1.185 -14.871 1.00 0.00 32 ARG A O 4
ATOM 5300 N N . GLN A 1 7 ? -6.228 -2.532 -14.421 1.00 0.00 33 GLN A N 4
ATOM 5301 C CA . GLN A 1 7 ? -6.919 -1.552 -13.599 1.00 0.00 33 GLN A CA 4
ATOM 5302 C C . GLN A 1 7 ? -6.061 -1.144 -12.406 1.00 0.00 33 GLN A C 4
ATOM 5303 O O . GLN A 1 7 ? -5.997 0.032 -12.048 1.00 0.00 33 GLN A O 4
ATOM 5317 N N . LEU A 1 8 ? -5.403 -2.125 -11.795 1.00 0.00 34 LEU A N 4
ATOM 5318 C CA . LEU A 1 8 ? -4.546 -1.871 -10.642 1.00 0.00 34 LEU A CA 4
ATOM 5319 C C . LEU A 1 8 ? -3.366 -0.977 -11.016 1.00 0.00 34 LEU A C 4
ATOM 5320 O O . LEU A 1 8 ? -3.063 -0.011 -10.314 1.00 0.00 34 LEU A O 4
ATOM 5336 N N . ARG A 1 9 ? -2.700 -1.306 -12.119 1.00 0.00 35 ARG A N 4
ATOM 5337 C CA . ARG A 1 9 ? -1.548 -0.534 -12.579 1.00 0.00 35 ARG A CA 4
ATOM 5338 C C . ARG A 1 9 ? -1.986 0.761 -13.264 1.00 0.00 35 ARG A C 4
ATOM 5339 O O . ARG A 1 9 ? -1.363 1.204 -14.230 1.00 0.00 35 ARG A O 4
ATOM 5360 N N . VAL A 1 10 ? -3.051 1.364 -12.747 1.00 0.00 36 VAL A N 4
ATOM 5361 C CA . VAL A 1 10 ? -3.584 2.612 -13.288 1.00 0.00 36 VAL A CA 4
ATOM 5362 C C . VAL A 1 10 ? -4.325 3.375 -12.198 1.00 0.00 36 VAL A C 4
ATOM 5363 O O . VAL A 1 10 ? -4.261 4.603 -12.124 1.00 0.00 36 VAL A O 4
ATOM 5376 N N . TRP A 1 11 ? -5.025 2.629 -11.353 1.00 0.00 37 TRP A N 4
ATOM 5377 C CA . TRP A 1 11 ? -5.784 3.207 -10.252 1.00 0.00 37 TRP A CA 4
ATOM 5378 C C . TRP A 1 11 ? -4.868 3.925 -9.262 1.00 0.00 37 TRP A C 4
ATOM 5379 O O . TRP A 1 11 ? -4.955 5.140 -9.090 1.00 0.00 37 TRP A O 4
ATOM 5400 N N . ILE A 1 12 ? -4.009 3.160 -8.599 1.00 0.00 38 ILE A N 4
ATOM 5401 C CA . ILE A 1 12 ? -3.096 3.714 -7.607 1.00 0.00 38 ILE A CA 4
ATOM 5402 C C . ILE A 1 12 ? -2.108 4.694 -8.233 1.00 0.00 38 ILE A C 4
ATOM 5403 O O . ILE A 1 12 ? -1.914 5.798 -7.723 1.00 0.00 38 ILE A O 4
ATOM 5419 N N . GLU A 1 13 ? -1.490 4.292 -9.338 1.00 0.00 39 GLU A N 4
ATOM 5420 C CA . GLU A 1 13 ? -0.527 5.147 -10.027 1.00 0.00 39 GLU A CA 4
ATOM 5421 C C . GLU A 1 13 ? -1.183 6.452 -10.463 1.00 0.00 39 GLU A C 4
ATOM 5422 O O . GLU A 1 13 ? -0.612 7.531 -10.304 1.00 0.00 39 GLU A O 4
ATOM 5434 N N . GLY A 1 14 ? -2.387 6.342 -11.011 1.00 0.00 40 GLY A N 4
ATOM 5435 C CA . GLY A 1 14 ? -3.114 7.515 -11.462 1.00 0.00 40 GLY A CA 4
ATOM 5436 C C . GLY A 1 14 ? -3.503 8.431 -10.318 1.00 0.00 40 GLY A C 4
ATOM 5437 O O . GLY A 1 14 ? -3.514 9.653 -10.471 1.00 0.00 40 GLY A O 4
ATOM 5441 N N . ALA A 1 15 ? -3.832 7.839 -9.174 1.00 0.00 41 ALA A N 4
ATOM 5442 C CA . ALA A 1 15 ? -4.236 8.606 -8.000 1.00 0.00 41 ALA A CA 4
ATOM 5443 C C . ALA A 1 15 ? -3.202 9.671 -7.651 1.00 0.00 41 ALA A C 4
ATOM 5444 O O . ALA A 1 15 ? -3.513 10.861 -7.613 1.00 0.00 41 ALA A O 4
ATOM 5451 N N . THR A 1 16 ? -1.971 9.236 -7.398 1.00 0.00 42 THR A N 4
ATOM 5452 C CA . THR A 1 16 ? -0.896 10.159 -7.055 1.00 0.00 42 THR A CA 4
ATOM 5453 C C . THR A 1 16 ? -0.226 10.711 -8.310 1.00 0.00 42 THR A C 4
ATOM 5454 O O . THR A 1 16 ? -0.312 11.904 -8.598 1.00 0.00 42 THR A O 4
ATOM 5465 N N . GLY A 1 17 ? 0.441 9.832 -9.050 1.00 0.00 43 GLY A N 4
ATOM 5466 C CA . GLY A 1 17 ? 1.119 10.241 -10.263 1.00 0.00 43 GLY A CA 4
ATOM 5467 C C . GLY A 1 17 ? 2.339 9.389 -10.540 1.00 0.00 43 GLY A C 4
ATOM 5468 O O . GLY A 1 17 ? 2.682 9.132 -11.693 1.00 0.00 43 GLY A O 4
ATOM 5472 N N . ARG A 1 18 ? 3.000 8.962 -9.471 1.00 0.00 44 ARG A N 4
ATOM 5473 C CA . ARG A 1 18 ? 4.200 8.143 -9.579 1.00 0.00 44 ARG A CA 4
ATOM 5474 C C . ARG A 1 18 ? 3.882 6.758 -10.129 1.00 0.00 44 ARG A C 4
ATOM 5475 O O . ARG A 1 18 ? 2.949 6.097 -9.670 1.00 0.00 44 ARG A O 4
ATOM 5496 N N . ARG A 1 19 ? 4.681 6.308 -11.089 1.00 0.00 45 ARG A N 4
ATOM 5497 C CA . ARG A 1 19 ? 4.500 4.984 -11.668 1.00 0.00 45 ARG A CA 4
ATOM 5498 C C . ARG A 1 19 ? 5.166 3.941 -10.776 1.00 0.00 45 ARG A C 4
ATOM 5499 O O . ARG A 1 19 ? 6.309 4.120 -10.356 1.00 0.00 45 ARG A O 4
ATOM 5520 N N . ILE A 1 20 ? 4.454 2.858 -10.482 1.00 0.00 46 ILE A N 4
ATOM 5521 C CA . ILE A 1 20 ? 4.999 1.804 -9.632 1.00 0.00 46 ILE A CA 4
ATOM 5522 C C . ILE A 1 20 ? 6.348 1.323 -10.164 1.00 0.00 46 ILE A C 4
ATOM 5523 O O . ILE A 1 20 ? 7.331 1.262 -9.425 1.00 0.00 46 ILE A O 4
ATOM 5539 N N . GLY A 1 21 ? 6.387 0.995 -11.451 1.00 0.00 47 GLY A N 4
ATOM 5540 C CA . GLY A 1 21 ? 7.621 0.536 -12.064 1.00 0.00 47 GLY A CA 4
ATOM 5541 C C . GLY A 1 21 ? 7.388 -0.557 -13.087 1.00 0.00 47 GLY A C 4
ATOM 5542 O O . GLY A 1 21 ? 6.331 -0.612 -13.717 1.00 0.00 47 GLY A O 4
ATOM 5546 N N . ASP A 1 22 ? 8.374 -1.434 -13.250 1.00 0.00 48 ASP A N 4
ATOM 5547 C CA . ASP A 1 22 ? 8.269 -2.537 -14.197 1.00 0.00 48 ASP A CA 4
ATOM 5548 C C . ASP A 1 22 ? 7.520 -3.711 -13.573 1.00 0.00 48 ASP A C 4
ATOM 5549 O O . ASP A 1 22 ? 6.657 -4.319 -14.208 1.00 0.00 48 ASP A O 4
ATOM 5558 N N . ASN A 1 23 ? 7.855 -4.020 -12.325 1.00 0.00 49 ASN A N 4
ATOM 5559 C CA . ASN A 1 23 ? 7.217 -5.114 -11.604 1.00 0.00 49 ASN A CA 4
ATOM 5560 C C . ASN A 1 23 ? 5.806 -4.709 -11.166 1.00 0.00 49 ASN A C 4
ATOM 5561 O O . ASN A 1 23 ? 4.992 -4.285 -11.986 1.00 0.00 49 ASN A O 4
ATOM 5572 N N . PHE A 1 24 ? 5.526 -4.838 -9.871 1.00 0.00 50 PHE A N 4
ATOM 5573 C CA . PHE A 1 24 ? 4.224 -4.484 -9.323 1.00 0.00 50 PHE A CA 4
ATOM 5574 C C . PHE A 1 24 ? 4.290 -4.485 -7.801 1.00 0.00 50 PHE A C 4
ATOM 5575 O O . PHE A 1 24 ? 3.804 -3.565 -7.145 1.00 0.00 50 PHE A O 4
ATOM 5592 N N . MET A 1 25 ? 4.910 -5.525 -7.252 1.00 0.00 51 MET A N 4
ATOM 5593 C CA . MET A 1 25 ? 5.064 -5.660 -5.808 1.00 0.00 51 MET A CA 4
ATOM 5594 C C . MET A 1 25 ? 6.233 -4.816 -5.325 1.00 0.00 51 MET A C 4
ATOM 5595 O O . MET A 1 25 ? 6.164 -4.182 -4.273 1.00 0.00 51 MET A O 4
ATOM 5609 N N . ASP A 1 26 ? 7.310 -4.826 -6.105 1.00 0.00 52 ASP A N 4
ATOM 5610 C CA . ASP A 1 26 ? 8.514 -4.069 -5.768 1.00 0.00 52 ASP A CA 4
ATOM 5611 C C . ASP A 1 26 ? 8.174 -2.620 -5.434 1.00 0.00 52 ASP A C 4
ATOM 5612 O O . ASP A 1 26 ? 8.612 -2.091 -4.413 1.00 0.00 52 ASP A O 4
ATOM 5621 N N . GLY A 1 27 ? 7.385 -1.986 -6.297 1.00 0.00 53 GLY A N 4
ATOM 5622 C CA . GLY A 1 27 ? 6.993 -0.606 -6.067 1.00 0.00 53 GLY A CA 4
ATOM 5623 C C . GLY A 1 27 ? 6.225 -0.441 -4.771 1.00 0.00 53 GLY A C 4
ATOM 5624 O O . GLY A 1 27 ? 6.299 0.600 -4.120 1.00 0.00 53 GLY A O 4
ATOM 5628 N N . LEU A 1 28 ? 5.482 -1.476 -4.403 1.00 0.00 54 LEU A N 4
ATOM 5629 C CA . LEU A 1 28 ? 4.689 -1.461 -3.181 1.00 0.00 54 LEU A CA 4
ATOM 5630 C C . LEU A 1 28 ? 5.579 -1.650 -1.952 1.00 0.00 54 LEU A C 4
ATOM 5631 O O . LEU A 1 28 ? 5.304 -1.108 -0.882 1.00 0.00 54 LEU A O 4
ATOM 5647 N N . LYS A 1 29 ? 6.636 -2.445 -2.117 1.00 0.00 55 LYS A N 4
ATOM 5648 C CA . LYS A 1 29 ? 7.567 -2.742 -1.029 1.00 0.00 55 LYS A CA 4
ATOM 5649 C C . LYS A 1 29 ? 8.115 -1.475 -0.372 1.00 0.00 55 LYS A C 4
ATOM 5650 O O . LYS A 1 29 ? 8.008 -1.307 0.842 1.00 0.00 55 LYS A O 4
ATOM 5669 N N . ASP A 1 30 ? 8.708 -0.592 -1.168 1.00 0.00 56 ASP A N 4
ATOM 5670 C CA . ASP A 1 30 ? 9.271 0.647 -0.635 1.00 0.00 56 ASP A CA 4
ATOM 5671 C C . ASP A 1 30 ? 8.199 1.481 0.061 1.00 0.00 56 ASP A C 4
ATOM 5672 O O . ASP A 1 30 ? 8.462 2.118 1.081 1.00 0.00 56 ASP A O 4
ATOM 5681 N N . GLY A 1 31 ? 6.992 1.469 -0.494 1.00 0.00 57 GLY A N 4
ATOM 5682 C CA . GLY A 1 31 ? 5.898 2.225 0.087 1.00 0.00 57 GLY A CA 4
ATOM 5683 C C . GLY A 1 31 ? 6.099 3.721 -0.031 1.00 0.00 57 GLY A C 4
ATOM 5684 O O . GLY A 1 31 ? 6.972 4.292 0.623 1.00 0.00 57 GLY A O 4
ATOM 5688 N N . VAL A 1 32 ? 5.273 4.353 -0.860 1.00 0.00 58 VAL A N 4
ATOM 5689 C CA . VAL A 1 32 ? 5.330 5.799 -1.081 1.00 0.00 58 VAL A CA 4
ATOM 5690 C C . VAL A 1 32 ? 4.004 6.290 -1.638 1.00 0.00 58 VAL A C 4
ATOM 5691 O O . VAL A 1 32 ? 3.349 7.149 -1.055 1.00 0.00 58 VAL A O 4
ATOM 5704 N N . ILE A 1 33 ? 3.616 5.733 -2.779 1.00 0.00 59 ILE A N 4
ATOM 5705 C CA . ILE A 1 33 ? 2.370 6.103 -3.425 1.00 0.00 59 ILE A CA 4
ATOM 5706 C C . ILE A 1 33 ? 1.176 5.543 -2.664 1.00 0.00 59 ILE A C 4
ATOM 5707 O O . ILE A 1 33 ? 0.168 6.224 -2.493 1.00 0.00 59 ILE A O 4
ATOM 5723 N N . LEU A 1 34 ? 1.297 4.301 -2.204 1.00 0.00 60 LEU A N 4
ATOM 5724 C CA . LEU A 1 34 ? 0.225 3.661 -1.454 1.00 0.00 60 LEU A CA 4
ATOM 5725 C C . LEU A 1 34 ? -0.133 4.490 -0.230 1.00 0.00 60 LEU A C 4
ATOM 5726 O O . LEU A 1 34 ? -1.308 4.701 0.071 1.00 0.00 60 LEU A O 4
ATOM 5742 N N . CYS A 1 35 ? 0.892 4.968 0.467 1.00 0.00 61 CYS A N 4
ATOM 5743 C CA . CYS A 1 35 ? 0.690 5.784 1.655 1.00 0.00 61 CYS A CA 4
ATOM 5744 C C . CYS A 1 35 ? -0.010 7.083 1.269 1.00 0.00 61 CYS A C 4
ATOM 5745 O O . CYS A 1 35 ? -0.884 7.573 1.983 1.00 0.00 61 CYS A O 4
ATOM 5753 N N . GLU A 1 36 ? 0.387 7.628 0.125 1.00 0.00 62 GLU A N 4
ATOM 5754 C CA . GLU A 1 36 ? -0.185 8.865 -0.392 1.00 0.00 62 GLU A CA 4
ATOM 5755 C C . GLU A 1 36 ? -1.630 8.665 -0.842 1.00 0.00 62 GLU A C 4
ATOM 5756 O O . GLU A 1 36 ? -2.459 9.569 -0.725 1.00 0.00 62 GLU A O 4
ATOM 5768 N N . LEU A 1 37 ? -1.919 7.482 -1.372 1.00 0.00 63 LEU A N 4
ATOM 5769 C CA . LEU A 1 37 ? -3.252 7.157 -1.862 1.00 0.00 63 LEU A CA 4
ATOM 5770 C C . LEU A 1 37 ? -4.278 7.072 -0.735 1.00 0.00 63 LEU A C 4
ATOM 5771 O O . LEU A 1 37 ? -5.365 7.641 -0.838 1.00 0.00 63 LEU A O 4
ATOM 5787 N N . ILE A 1 38 ? -3.943 6.352 0.332 1.00 0.00 64 ILE A N 4
ATOM 5788 C CA . ILE A 1 38 ? -4.863 6.197 1.453 1.00 0.00 64 ILE A CA 4
ATOM 5789 C C . ILE A 1 38 ? -5.233 7.546 2.061 1.00 0.00 64 ILE A C 4
ATOM 5790 O O . ILE A 1 38 ? -6.377 7.759 2.449 1.00 0.00 64 ILE A O 4
ATOM 5806 N N . ASN A 1 39 ? -4.271 8.460 2.135 1.00 0.00 65 ASN A N 4
ATOM 5807 C CA . ASN A 1 39 ? -4.536 9.782 2.689 1.00 0.00 65 ASN A CA 4
ATOM 5808 C C . ASN A 1 39 ? -5.679 10.455 1.937 1.00 0.00 65 ASN A C 4
ATOM 5809 O O . ASN A 1 39 ? -6.409 11.273 2.497 1.00 0.00 65 ASN A O 4
ATOM 5820 N N . LYS A 1 40 ? -5.835 10.095 0.665 1.00 0.00 66 LYS A N 4
ATOM 5821 C CA . LYS A 1 40 ? -6.885 10.647 -0.166 1.00 0.00 66 LYS A CA 4
ATOM 5822 C C . LYS A 1 40 ? -8.246 10.125 0.279 1.00 0.00 66 LYS A C 4
ATOM 5823 O O . LYS A 1 40 ? -9.161 10.900 0.558 1.00 0.00 66 LYS A O 4
ATOM 5842 N N . LEU A 1 41 ? -8.367 8.802 0.347 1.00 0.00 67 LEU A N 4
ATOM 5843 C CA . LEU A 1 41 ? -9.609 8.168 0.764 1.00 0.00 67 LEU A CA 4
ATOM 5844 C C . LEU A 1 41 ? -9.842 8.386 2.253 1.00 0.00 67 LEU A C 4
ATOM 5845 O O . LEU A 1 41 ? -10.852 8.962 2.658 1.00 0.00 67 LEU A O 4
ATOM 5861 N N . GLN A 1 42 ? -8.890 7.934 3.063 1.00 0.00 68 GLN A N 4
ATOM 5862 C CA . GLN A 1 42 ? -8.980 8.089 4.507 1.00 0.00 68 GLN A CA 4
ATOM 5863 C C . GLN A 1 42 ? -8.187 9.316 4.963 1.00 0.00 68 GLN A C 4
ATOM 5864 O O . GLN A 1 42 ? -6.960 9.340 4.883 1.00 0.00 68 GLN A O 4
ATOM 5878 N N . PRO A 1 43 ? -8.890 10.356 5.435 1.00 0.00 69 PRO A N 4
ATOM 5879 C CA . PRO A 1 43 ? -8.267 11.600 5.895 1.00 0.00 69 PRO A CA 4
ATOM 5880 C C . PRO A 1 43 ? -7.168 11.382 6.935 1.00 0.00 69 PRO A C 4
ATOM 5881 O O . PRO A 1 43 ? -7.371 10.691 7.933 1.00 0.00 69 PRO A O 4
ATOM 5892 N N . GLY A 1 44 ? -6.012 12.002 6.699 1.00 0.00 70 GLY A N 4
ATOM 5893 C CA . GLY A 1 44 ? -4.894 11.899 7.625 1.00 0.00 70 GLY A CA 4
ATOM 5894 C C . GLY A 1 44 ? -4.533 10.472 7.997 1.00 0.00 70 GLY A C 4
ATOM 5895 O O . GLY A 1 44 ? -4.421 10.148 9.180 1.00 0.00 70 GLY A O 4
ATOM 5899 N N . SER A 1 45 ? -4.341 9.619 6.997 1.00 0.00 71 SER A N 4
ATOM 5900 C CA . SER A 1 45 ? -3.981 8.228 7.250 1.00 0.00 71 SER A CA 4
ATOM 5901 C C . SER A 1 45 ? -2.517 8.106 7.661 1.00 0.00 71 SER A C 4
ATOM 5902 O O . SER A 1 45 ? -2.201 7.987 8.845 1.00 0.00 71 SER A O 4
ATOM 5910 N N . VAL A 1 46 ? -1.629 8.134 6.673 1.00 0.00 72 VAL A N 4
ATOM 5911 C CA . VAL A 1 46 ? -0.196 8.024 6.922 1.00 0.00 72 VAL A CA 4
ATOM 5912 C C . VAL A 1 46 ? 0.419 9.384 7.238 1.00 0.00 72 VAL A C 4
ATOM 5913 O O . VAL A 1 46 ? 0.110 10.382 6.586 1.00 0.00 72 VAL A O 4
ATOM 5926 N N . GLN A 1 47 ? 1.295 9.413 8.238 1.00 0.00 73 GLN A N 4
ATOM 5927 C CA . GLN A 1 47 ? 1.961 10.648 8.637 1.00 0.00 73 GLN A CA 4
ATOM 5928 C C . GLN A 1 47 ? 2.959 11.099 7.568 1.00 0.00 73 GLN A C 4
ATOM 5929 O O . GLN A 1 47 ? 2.687 10.989 6.371 1.00 0.00 73 GLN A O 4
ATOM 5943 N N . LYS A 1 48 ? 4.112 11.603 8.001 1.00 0.00 74 LYS A N 4
ATOM 5944 C CA . LYS A 1 48 ? 5.140 12.062 7.073 1.00 0.00 74 LYS A CA 4
ATOM 5945 C C . LYS A 1 48 ? 5.697 10.899 6.259 1.00 0.00 74 LYS A C 4
ATOM 5946 O O . LYS A 1 48 ? 6.077 9.867 6.813 1.00 0.00 74 LYS A O 4
ATOM 5965 N N . VAL A 1 49 ? 5.744 11.071 4.941 1.00 0.00 75 VAL A N 4
ATOM 5966 C CA . VAL A 1 49 ? 6.257 10.034 4.053 1.00 0.00 75 VAL A CA 4
ATOM 5967 C C . VAL A 1 49 ? 7.770 9.897 4.189 1.00 0.00 75 VAL A C 4
ATOM 5968 O O . VAL A 1 49 ? 8.504 10.880 4.075 1.00 0.00 75 VAL A O 4
ATOM 5981 N N . ASN A 1 50 ? 8.232 8.674 4.431 1.00 0.00 76 ASN A N 4
ATOM 5982 C CA . ASN A 1 50 ? 9.659 8.412 4.579 1.00 0.00 76 ASN A CA 4
ATOM 5983 C C . ASN A 1 50 ? 10.273 7.966 3.256 1.00 0.00 76 ASN A C 4
ATOM 5984 O O . ASN A 1 50 ? 9.758 7.063 2.598 1.00 0.00 76 ASN A O 4
ATOM 5995 N N . ASP A 1 51 ? 11.385 8.589 2.882 1.00 0.00 77 ASP A N 4
ATOM 5996 C CA . ASP A 1 51 ? 12.072 8.230 1.647 1.00 0.00 77 ASP A CA 4
ATOM 5997 C C . ASP A 1 51 ? 12.770 6.882 1.812 1.00 0.00 77 ASP A C 4
ATOM 5998 O O . ASP A 1 51 ? 13.536 6.688 2.756 1.00 0.00 77 ASP A O 4
ATOM 6007 N N . PRO A 1 52 ? 12.514 5.927 0.902 1.00 0.00 78 PRO A N 4
ATOM 6008 C CA . PRO A 1 52 ? 13.126 4.597 0.973 1.00 0.00 78 PRO A CA 4
ATOM 6009 C C . PRO A 1 52 ? 14.636 4.642 0.763 1.00 0.00 78 PRO A C 4
ATOM 6010 O O . PRO A 1 52 ? 15.114 5.046 -0.298 1.00 0.00 78 PRO A O 4
ATOM 6021 N N . VAL A 1 53 ? 15.377 4.216 1.783 1.00 0.00 79 VAL A N 4
ATOM 6022 C CA . VAL A 1 53 ? 16.837 4.196 1.732 1.00 0.00 79 VAL A CA 4
ATOM 6023 C C . VAL A 1 53 ? 17.391 3.139 2.680 1.00 0.00 79 VAL A C 4
ATOM 6024 O O . VAL A 1 53 ? 18.121 2.238 2.267 1.00 0.00 79 VAL A O 4
ATOM 6037 N N . GLN A 1 54 ? 17.035 3.258 3.954 1.00 0.00 80 GLN A N 4
ATOM 6038 C CA . GLN A 1 54 ? 17.489 2.318 4.969 1.00 0.00 80 GLN A CA 4
ATOM 6039 C C . GLN A 1 54 ? 16.661 1.035 4.928 1.00 0.00 80 GLN A C 4
ATOM 6040 O O . GLN A 1 54 ? 16.552 0.395 3.881 1.00 0.00 80 GLN A O 4
ATOM 6054 N N . ASN A 1 55 ? 16.078 0.657 6.065 1.00 0.00 81 ASN A N 4
ATOM 6055 C CA . ASN A 1 55 ? 15.269 -0.554 6.135 1.00 0.00 81 ASN A CA 4
ATOM 6056 C C . ASN A 1 55 ? 13.941 -0.292 6.839 1.00 0.00 81 ASN A C 4
ATOM 6057 O O . ASN A 1 55 ? 12.884 -0.707 6.362 1.00 0.00 81 ASN A O 4
ATOM 6068 N N . TRP A 1 56 ? 13.997 0.390 7.980 1.00 0.00 82 TRP A N 4
ATOM 6069 C CA . TRP A 1 56 ? 12.793 0.692 8.745 1.00 0.00 82 TRP A CA 4
ATOM 6070 C C . TRP A 1 56 ? 11.918 1.721 8.031 1.00 0.00 82 TRP A C 4
ATOM 6071 O O . TRP A 1 56 ? 10.729 1.842 8.325 1.00 0.00 82 TRP A O 4
ATOM 6092 N N . HIS A 1 57 ? 12.505 2.453 7.084 1.00 0.00 83 HIS A N 4
ATOM 6093 C CA . HIS A 1 57 ? 11.758 3.455 6.325 1.00 0.00 83 HIS A CA 4
ATOM 6094 C C . HIS A 1 57 ? 10.585 2.815 5.589 1.00 0.00 83 HIS A C 4
ATOM 6095 O O . HIS A 1 57 ? 9.437 3.225 5.754 1.00 0.00 83 HIS A O 4
ATOM 6110 N N . LYS A 1 58 ? 10.889 1.807 4.776 1.00 0.00 84 LYS A N 4
ATOM 6111 C CA . LYS A 1 58 ? 9.867 1.107 4.005 1.00 0.00 84 LYS A CA 4
ATOM 6112 C C . LYS A 1 58 ? 8.872 0.406 4.924 1.00 0.00 84 LYS A C 4
ATOM 6113 O O . LYS A 1 58 ? 7.662 0.495 4.725 1.00 0.00 84 LYS A O 4
ATOM 6132 N N . LEU A 1 59 ? 9.392 -0.293 5.927 1.00 0.00 85 LEU A N 4
ATOM 6133 C CA . LEU A 1 59 ? 8.559 -1.013 6.879 1.00 0.00 85 LEU A CA 4
ATOM 6134 C C . LEU A 1 59 ? 7.572 -0.081 7.571 1.00 0.00 85 LEU A C 4
ATOM 6135 O O . LEU A 1 59 ? 6.447 -0.472 7.882 1.00 0.00 85 LEU A O 4
ATOM 6151 N N . GLU A 1 60 ? 8.002 1.151 7.816 1.00 0.00 86 GLU A N 4
ATOM 6152 C CA . GLU A 1 60 ? 7.157 2.137 8.477 1.00 0.00 86 GLU A CA 4
ATOM 6153 C C . GLU A 1 60 ? 6.065 2.629 7.535 1.00 0.00 86 GLU A C 4
ATOM 6154 O O . GLU A 1 60 ? 4.902 2.734 7.922 1.00 0.00 86 GLU A O 4
ATOM 6166 N N . ASN A 1 61 ? 6.444 2.919 6.293 1.00 0.00 87 ASN A N 4
ATOM 6167 C CA . ASN A 1 61 ? 5.494 3.384 5.300 1.00 0.00 87 ASN A CA 4
ATOM 6168 C C . ASN A 1 61 ? 4.410 2.337 5.070 1.00 0.00 87 ASN A C 4
ATOM 6169 O O . ASN A 1 61 ? 3.231 2.666 4.948 1.00 0.00 87 ASN A O 4
ATOM 6180 N N . ILE A 1 62 ? 4.822 1.073 5.016 1.00 0.00 88 ILE A N 4
ATOM 6181 C CA . ILE A 1 62 ? 3.883 -0.025 4.805 1.00 0.00 88 ILE A CA 4
ATOM 6182 C C . ILE A 1 62 ? 2.991 -0.220 6.025 1.00 0.00 88 ILE A C 4
ATOM 6183 O O . ILE A 1 62 ? 1.786 -0.437 5.898 1.00 0.00 88 ILE A O 4
ATOM 6199 N N . GLY A 1 63 ? 3.596 -0.151 7.208 1.00 0.00 89 GLY A N 4
ATOM 6200 C CA . GLY A 1 63 ? 2.852 -0.331 8.441 1.00 0.00 89 GLY A CA 4
ATOM 6201 C C . GLY A 1 63 ? 1.674 0.615 8.560 1.00 0.00 89 GLY A C 4
ATOM 6202 O O . GLY A 1 63 ? 0.576 0.199 8.924 1.00 0.00 89 GLY A O 4
ATOM 6206 N N . ASN A 1 64 ? 1.902 1.888 8.257 1.00 0.00 90 ASN A N 4
ATOM 6207 C CA . ASN A 1 64 ? 0.847 2.892 8.335 1.00 0.00 90 ASN A CA 4
ATOM 6208 C C . ASN A 1 64 ? -0.249 2.617 7.310 1.00 0.00 90 ASN A C 4
ATOM 6209 O O . ASN A 1 64 ? -1.435 2.774 7.600 1.00 0.00 90 ASN A O 4
ATOM 6220 N N . PHE A 1 65 ? 0.155 2.212 6.109 1.00 0.00 91 PHE A N 4
ATOM 6221 C CA . PHE A 1 65 ? -0.794 1.923 5.039 1.00 0.00 91 PHE A CA 4
ATOM 6222 C C . PHE A 1 65 ? -1.751 0.802 5.441 1.00 0.00 91 PHE A C 4
ATOM 6223 O O . PHE A 1 65 ? -2.969 0.950 5.344 1.00 0.00 91 PHE A O 4
ATOM 6240 N N . LEU A 1 66 ? -1.192 -0.316 5.893 1.00 0.00 92 LEU A N 4
ATOM 6241 C CA . LEU A 1 66 ? -1.998 -1.459 6.311 1.00 0.00 92 LEU A CA 4
ATOM 6242 C C . LEU A 1 66 ? -2.795 -1.139 7.567 1.00 0.00 92 LEU A C 4
ATOM 6243 O O . LEU A 1 66 ? -3.972 -1.469 7.662 1.00 0.00 92 LEU A O 4
ATOM 6259 N N . ARG A 1 67 ? -2.150 -0.491 8.525 1.00 0.00 93 ARG A N 4
ATOM 6260 C CA . ARG A 1 67 ? -2.809 -0.123 9.771 1.00 0.00 93 ARG A CA 4
ATOM 6261 C C . ARG A 1 67 ? -4.028 0.746 9.488 1.00 0.00 93 ARG A C 4
ATOM 6262 O O . ARG A 1 67 ? -5.069 0.607 10.132 1.00 0.00 93 ARG A O 4
ATOM 6283 N N . ALA A 1 68 ? -3.883 1.645 8.523 1.00 0.00 94 ALA A N 4
ATOM 6284 C CA . ALA A 1 68 ? -4.960 2.549 8.144 1.00 0.00 94 ALA A CA 4
ATOM 6285 C C . ALA A 1 68 ? -6.111 1.807 7.466 1.00 0.00 94 ALA A C 4
ATOM 6286 O O . ALA A 1 68 ? -7.274 2.043 7.784 1.00 0.00 94 ALA A O 4
ATOM 6293 N N . ILE A 1 69 ? -5.784 0.925 6.523 1.00 0.00 95 ILE A N 4
ATOM 6294 C CA . ILE A 1 69 ? -6.807 0.171 5.798 1.00 0.00 95 ILE A CA 4
ATOM 6295 C C . ILE A 1 69 ? -7.481 -0.871 6.689 1.00 0.00 95 ILE A C 4
ATOM 6296 O O . ILE A 1 69 ? -8.696 -1.063 6.623 1.00 0.00 95 ILE A O 4
ATOM 6312 N N . LYS A 1 70 ? -6.689 -1.537 7.523 1.00 0.00 96 LYS A N 4
ATOM 6313 C CA . LYS A 1 70 ? -7.205 -2.553 8.428 1.00 0.00 96 LYS A CA 4
ATOM 6314 C C . LYS A 1 70 ? -8.234 -1.949 9.376 1.00 0.00 96 LYS A C 4
ATOM 6315 O O . LYS A 1 70 ? -9.279 -2.543 9.641 1.00 0.00 96 LYS A O 4
ATOM 6334 N N . HIS A 1 71 ? -7.929 -0.757 9.873 1.00 0.00 97 HIS A N 4
ATOM 6335 C CA . HIS A 1 71 ? -8.818 -0.049 10.783 1.00 0.00 97 HIS A CA 4
ATOM 6336 C C . HIS A 1 71 ? -9.939 0.626 10.007 1.00 0.00 97 HIS A C 4
ATOM 6337 O O . HIS A 1 71 ? -11.074 0.715 10.476 1.00 0.00 97 HIS A O 4
ATOM 6352 N N . TYR A 1 72 ? -9.601 1.107 8.815 1.00 0.00 98 TYR A N 4
ATOM 6353 C CA . TYR A 1 72 ? -10.564 1.787 7.956 1.00 0.00 98 TYR A CA 4
ATOM 6354 C C . TYR A 1 72 ? -11.813 0.936 7.756 1.00 0.00 98 TYR A C 4
ATOM 6355 O O . TYR A 1 72 ? -12.934 1.442 7.818 1.00 0.00 98 TYR A O 4
ATOM 6373 N N . GLY A 1 73 ? -11.617 -0.358 7.516 1.00 0.00 99 GLY A N 4
ATOM 6374 C CA . GLY A 1 73 ? -12.749 -1.242 7.314 1.00 0.00 99 GLY A CA 4
ATOM 6375 C C . GLY A 1 73 ? -12.351 -2.624 6.831 1.00 0.00 99 GLY A C 4
ATOM 6376 O O . GLY A 1 73 ? -12.877 -3.628 7.314 1.00 0.00 99 GLY A O 4
ATOM 6380 N N . VAL A 1 74 ? -11.435 -2.682 5.867 1.00 0.00 100 VAL A N 4
ATOM 6381 C CA . VAL A 1 74 ? -10.989 -3.957 5.317 1.00 0.00 100 VAL A CA 4
ATOM 6382 C C . VAL A 1 74 ? -10.484 -4.883 6.420 1.00 0.00 100 VAL A C 4
ATOM 6383 O O . VAL A 1 74 ? -9.630 -4.502 7.221 1.00 0.00 100 VAL A O 4
ATOM 6396 N N . LYS A 1 75 ? -11.018 -6.099 6.453 1.00 0.00 101 LYS A N 4
ATOM 6397 C CA . LYS A 1 75 ? -10.623 -7.081 7.454 1.00 0.00 101 LYS A CA 4
ATOM 6398 C C . LYS A 1 75 ? -9.244 -7.654 7.146 1.00 0.00 101 LYS A C 4
ATOM 6399 O O . LYS A 1 75 ? -8.879 -7.826 5.984 1.00 0.00 101 LYS A O 4
ATOM 6418 N N . PRO A 1 76 ? -8.463 -7.964 8.193 1.00 0.00 102 PRO A N 4
ATOM 6419 C CA . PRO A 1 76 ? -7.117 -8.531 8.048 1.00 0.00 102 PRO A CA 4
ATOM 6420 C C . PRO A 1 76 ? -7.105 -9.783 7.173 1.00 0.00 102 PRO A C 4
ATOM 6421 O O . PRO A 1 76 ? -6.149 -10.029 6.438 1.00 0.00 102 PRO A O 4
ATOM 6432 N N . HIS A 1 77 ? -8.175 -10.569 7.262 1.00 0.00 103 HIS A N 4
ATOM 6433 C CA . HIS A 1 77 ? -8.296 -11.798 6.484 1.00 0.00 103 HIS A CA 4
ATOM 6434 C C . HIS A 1 77 ? -8.094 -11.526 4.996 1.00 0.00 103 HIS A C 4
ATOM 6435 O O . HIS A 1 77 ? -7.629 -12.392 4.254 1.00 0.00 103 HIS A O 4
ATOM 6450 N N . ASP A 1 78 ? -8.440 -10.316 4.570 1.00 0.00 104 ASP A N 4
ATOM 6451 C CA . ASP A 1 78 ? -8.293 -9.917 3.179 1.00 0.00 104 ASP A CA 4
ATOM 6452 C C . ASP A 1 78 ? -7.234 -8.835 3.069 1.00 0.00 104 ASP A C 4
ATOM 6453 O O . ASP A 1 78 ? -7.380 -7.875 2.312 1.00 0.00 104 ASP A O 4
ATOM 6462 N N . ILE A 1 79 ? -6.176 -8.994 3.852 1.00 0.00 105 ILE A N 4
ATOM 6463 C CA . ILE A 1 79 ? -5.089 -8.028 3.879 1.00 0.00 105 ILE A CA 4
ATOM 6464 C C . ILE A 1 79 ? -3.748 -8.710 4.120 1.00 0.00 105 ILE A C 4
ATOM 6465 O O . ILE A 1 79 ? -3.609 -9.528 5.030 1.00 0.00 105 ILE A O 4
ATOM 6481 N N . PHE A 1 80 ? -2.758 -8.359 3.306 1.00 0.00 106 PHE A N 4
ATOM 6482 C CA . PHE A 1 80 ? -1.423 -8.927 3.440 1.00 0.00 106 PHE A CA 4
ATOM 6483 C C . PHE A 1 80 ? -0.725 -8.352 4.670 1.00 0.00 106 PHE A C 4
ATOM 6484 O O . PHE A 1 80 ? -1.383 -7.908 5.611 1.00 0.00 106 PHE A O 4
ATOM 6501 N N . GLU A 1 81 ? 0.603 -8.349 4.656 1.00 0.00 107 GLU A N 4
ATOM 6502 C CA . GLU A 1 81 ? 1.372 -7.813 5.773 1.00 0.00 107 GLU A CA 4
ATOM 6503 C C . GLU A 1 81 ? 2.666 -7.189 5.289 1.00 0.00 107 GLU A C 4
ATOM 6504 O O . GLU A 1 81 ? 3.257 -7.638 4.307 1.00 0.00 107 GLU A O 4
ATOM 6516 N N . ALA A 1 82 ? 3.106 -6.157 5.995 1.00 0.00 108 ALA A N 4
ATOM 6517 C CA . ALA A 1 82 ? 4.340 -5.474 5.655 1.00 0.00 108 ALA A CA 4
ATOM 6518 C C . ALA A 1 82 ? 5.475 -6.476 5.504 1.00 0.00 108 ALA A C 4
ATOM 6519 O O . ALA A 1 82 ? 6.458 -6.215 4.813 1.00 0.00 108 ALA A O 4
ATOM 6526 N N . ASN A 1 83 ? 5.330 -7.627 6.157 1.00 0.00 109 ASN A N 4
ATOM 6527 C CA . ASN A 1 83 ? 6.337 -8.668 6.101 1.00 0.00 109 ASN A CA 4
ATOM 6528 C C . ASN A 1 83 ? 6.263 -9.436 4.784 1.00 0.00 109 ASN A C 4
ATOM 6529 O O . ASN A 1 83 ? 7.286 -9.734 4.172 1.00 0.00 109 ASN A O 4
ATOM 6540 N N . ASP A 1 84 ? 5.047 -9.760 4.358 1.00 0.00 110 ASP A N 4
ATOM 6541 C CA . ASP A 1 84 ? 4.843 -10.499 3.117 1.00 0.00 110 ASP A CA 4
ATOM 6542 C C . ASP A 1 84 ? 5.379 -9.719 1.921 1.00 0.00 110 ASP A C 4
ATOM 6543 O O . ASP A 1 84 ? 6.077 -10.269 1.068 1.00 0.00 110 ASP A O 4
ATOM 6552 N N . LEU A 1 85 ? 5.038 -8.438 1.863 1.00 0.00 111 LEU A N 4
ATOM 6553 C CA . LEU A 1 85 ? 5.470 -7.573 0.772 1.00 0.00 111 LEU A CA 4
ATOM 6554 C C . LEU A 1 85 ? 6.974 -7.302 0.834 1.00 0.00 111 LEU A C 4
ATOM 6555 O O . LEU A 1 85 ? 7.665 -7.356 -0.184 1.00 0.00 111 LEU A O 4
ATOM 6571 N N . PHE A 1 86 ? 7.469 -6.995 2.030 1.00 0.00 112 PHE A N 4
ATOM 6572 C CA . PHE A 1 86 ? 8.888 -6.696 2.222 1.00 0.00 112 PHE A CA 4
ATOM 6573 C C . PHE A 1 86 ? 9.769 -7.924 1.998 1.00 0.00 112 PHE A C 4
ATOM 6574 O O . PHE A 1 86 ? 10.687 -7.899 1.179 1.00 0.00 112 PHE A O 4
ATOM 6591 N N . GLU A 1 87 ? 9.493 -8.990 2.743 1.00 0.00 113 GLU A N 4
ATOM 6592 C CA . GLU A 1 87 ? 10.269 -10.221 2.640 1.00 0.00 113 GLU A CA 4
ATOM 6593 C C . GLU A 1 87 ? 10.043 -10.913 1.304 1.00 0.00 113 GLU A C 4
ATOM 6594 O O . GLU A 1 87 ? 10.716 -11.893 0.984 1.00 0.00 113 GLU A O 4
ATOM 6606 N N . ASN A 1 88 ? 9.088 -10.405 0.531 1.00 0.00 114 ASN A N 4
ATOM 6607 C CA . ASN A 1 88 ? 8.773 -10.985 -0.768 1.00 0.00 114 ASN A CA 4
ATOM 6608 C C . ASN A 1 88 ? 8.296 -12.424 -0.584 1.00 0.00 114 ASN A C 4
ATOM 6609 O O . ASN A 1 88 ? 8.516 -13.286 -1.434 1.00 0.00 114 ASN A O 4
ATOM 6620 N N . THR A 1 89 ? 7.641 -12.673 0.547 1.00 0.00 115 THR A N 4
ATOM 6621 C CA . THR A 1 89 ? 7.127 -14.002 0.862 1.00 0.00 115 THR A CA 4
ATOM 6622 C C . THR A 1 89 ? 5.761 -14.241 0.228 1.00 0.00 115 THR A C 4
ATOM 6623 O O . THR A 1 89 ? 5.392 -15.381 -0.056 1.00 0.00 115 THR A O 4
ATOM 6634 N N . ASN A 1 90 ? 5.010 -13.164 0.011 1.00 0.00 116 ASN A N 4
ATOM 6635 C CA . ASN A 1 90 ? 3.681 -13.270 -0.583 1.00 0.00 116 ASN A CA 4
ATOM 6636 C C . ASN A 1 90 ? 3.452 -12.149 -1.590 1.00 0.00 116 ASN A C 4
ATOM 6637 O O . ASN A 1 90 ? 3.898 -11.020 -1.389 1.00 0.00 116 ASN A O 4
ATOM 6648 N N . HIS A 1 91 ? 2.757 -12.470 -2.677 1.00 0.00 117 HIS A N 4
ATOM 6649 C CA . HIS A 1 91 ? 2.476 -11.487 -3.715 1.00 0.00 117 HIS A CA 4
ATOM 6650 C C . HIS A 1 91 ? 1.003 -11.516 -4.110 1.00 0.00 117 HIS A C 4
ATOM 6651 O O . HIS A 1 91 ? 0.374 -10.470 -4.267 1.00 0.00 117 HIS A O 4
ATOM 6666 N N . THR A 1 92 ? 0.461 -12.719 -4.269 1.00 0.00 118 THR A N 4
ATOM 6667 C CA . THR A 1 92 ? -0.938 -12.880 -4.645 1.00 0.00 118 THR A CA 4
ATOM 6668 C C . THR A 1 92 ? -1.849 -12.168 -3.652 1.00 0.00 118 THR A C 4
ATOM 6669 O O . THR A 1 92 ? -2.784 -11.469 -4.042 1.00 0.00 118 THR A O 4
ATOM 6680 N N . GLN A 1 93 ? -1.563 -12.344 -2.366 1.00 0.00 119 GLN A N 4
ATOM 6681 C CA . GLN A 1 93 ? -2.344 -11.714 -1.312 1.00 0.00 119 GLN A CA 4
ATOM 6682 C C . GLN A 1 93 ? -2.302 -10.196 -1.450 1.00 0.00 119 GLN A C 4
ATOM 6683 O O . GLN A 1 93 ? -3.306 -9.515 -1.246 1.00 0.00 119 GLN A O 4
ATOM 6697 N N . VAL A 1 94 ? -1.131 -9.674 -1.800 1.00 0.00 120 VAL A N 4
ATOM 6698 C CA . VAL A 1 94 ? -0.952 -8.238 -1.971 1.00 0.00 120 VAL A CA 4
ATOM 6699 C C . VAL A 1 94 ? -1.849 -7.701 -3.082 1.00 0.00 120 VAL A C 4
ATOM 6700 O O . VAL A 1 94 ? -2.497 -6.666 -2.925 1.00 0.00 120 VAL A O 4
ATOM 6713 N N . GLN A 1 95 ? -1.878 -8.410 -4.207 1.00 0.00 121 GLN A N 4
ATOM 6714 C CA . GLN A 1 95 ? -2.682 -8.017 -5.344 1.00 0.00 121 GLN A CA 4
ATOM 6715 C C . GLN A 1 95 ? -4.170 -8.032 -5.003 1.00 0.00 121 GLN A C 4
ATOM 6716 O O . GLN A 1 95 ? -4.899 -7.091 -5.321 1.00 0.00 121 GLN A O 4
ATOM 6730 N N . SER A 1 96 ? -4.615 -9.106 -4.359 1.00 0.00 122 SER A N 4
ATOM 6731 C CA . SER A 1 96 ? -6.016 -9.247 -3.978 1.00 0.00 122 SER A CA 4
ATOM 6732 C C . SER A 1 96 ? -6.441 -8.136 -3.024 1.00 0.00 122 SER A C 4
ATOM 6733 O O . SER A 1 96 ? -7.548 -7.606 -3.128 1.00 0.00 122 SER A O 4
ATOM 6741 N N . THR A 1 97 ? -5.555 -7.786 -2.096 1.00 0.00 123 THR A N 4
ATOM 6742 C CA . THR A 1 97 ? -5.839 -6.736 -1.124 1.00 0.00 123 THR A CA 4
ATOM 6743 C C . THR A 1 97 ? -6.252 -5.445 -1.821 1.00 0.00 123 THR A C 4
ATOM 6744 O O . THR A 1 97 ? -7.196 -4.775 -1.401 1.00 0.00 123 THR A O 4
ATOM 6755 N N . LEU A 1 98 ? -5.542 -5.105 -2.893 1.00 0.00 124 LEU A N 4
ATOM 6756 C CA . LEU A 1 98 ? -5.838 -3.897 -3.654 1.00 0.00 124 LEU A CA 4
ATOM 6757 C C . LEU A 1 98 ? -7.260 -3.939 -4.206 1.00 0.00 124 LEU A C 4
ATOM 6758 O O . LEU A 1 98 ? -7.956 -2.927 -4.228 1.00 0.00 124 LEU A O 4
ATOM 6774 N N . ILE A 1 99 ? -7.679 -5.119 -4.653 1.00 0.00 125 ILE A N 4
ATOM 6775 C CA . ILE A 1 99 ? -9.017 -5.296 -5.209 1.00 0.00 125 ILE A CA 4
ATOM 6776 C C . ILE A 1 99 ? -10.091 -4.916 -4.193 1.00 0.00 125 ILE A C 4
ATOM 6777 O O . ILE A 1 99 ? -11.034 -4.192 -4.514 1.00 0.00 125 ILE A O 4
ATOM 6793 N N . ALA A 1 100 ? -9.942 -5.412 -2.969 1.00 0.00 126 ALA A N 4
ATOM 6794 C CA . ALA A 1 100 ? -10.899 -5.129 -1.905 1.00 0.00 126 ALA A CA 4
ATOM 6795 C C . ALA A 1 100 ? -10.944 -3.638 -1.587 1.00 0.00 126 ALA A C 4
ATOM 6796 O O . ALA A 1 100 ? -12.020 -3.060 -1.427 1.00 0.00 126 ALA A O 4
ATOM 6803 N N . LEU A 1 101 ? -9.770 -3.024 -1.491 1.00 0.00 127 LEU A N 4
ATOM 6804 C CA . LEU A 1 101 ? -9.670 -1.601 -1.186 1.00 0.00 127 LEU A CA 4
ATOM 6805 C C . LEU A 1 101 ? -10.288 -0.754 -2.295 1.00 0.00 127 LEU A C 4
ATOM 6806 O O . LEU A 1 101 ? -10.945 0.252 -2.028 1.00 0.00 127 LEU A O 4
ATOM 6822 N N . ALA A 1 102 ? -10.068 -1.166 -3.542 1.00 0.00 128 ALA A N 4
ATOM 6823 C CA . ALA A 1 102 ? -10.598 -0.442 -4.693 1.00 0.00 128 ALA A CA 4
ATOM 6824 C C . ALA A 1 102 ? -12.114 -0.305 -4.609 1.00 0.00 128 ALA A C 4
ATOM 6825 O O . ALA A 1 102 ? -12.656 0.791 -4.753 1.00 0.00 128 ALA A O 4
ATOM 6832 N N . SER A 1 103 ? -12.793 -1.422 -4.372 1.00 0.00 129 SER A N 4
ATOM 6833 C CA . SER A 1 103 ? -14.247 -1.426 -4.264 1.00 0.00 129 SER A CA 4
ATOM 6834 C C . SER A 1 103 ? -14.700 -0.638 -3.039 1.00 0.00 129 SER A C 4
ATOM 6835 O O . SER A 1 103 ? -15.695 0.084 -3.085 1.00 0.00 129 SER A O 4
ATOM 6843 N N . GLN A 1 104 ? -13.962 -0.792 -1.945 1.00 0.00 130 GLN A N 4
ATOM 6844 C CA . GLN A 1 104 ? -14.270 -0.115 -0.697 1.00 0.00 130 GLN A CA 4
ATOM 6845 C C . GLN A 1 104 ? -14.438 1.388 -0.894 1.00 0.00 130 GLN A C 4
ATOM 6846 O O . GLN A 1 104 ? -15.412 1.975 -0.431 1.00 0.00 130 GLN A O 4
ATOM 6860 N N . ALA A 1 105 ? -13.480 2.005 -1.575 1.00 0.00 131 ALA A N 4
ATOM 6861 C CA . ALA A 1 105 ? -13.523 3.442 -1.819 1.00 0.00 131 ALA A CA 4
ATOM 6862 C C . ALA A 1 105 ? -14.856 3.863 -2.432 1.00 0.00 131 ALA A C 4
ATOM 6863 O O . ALA A 1 105 ? -15.426 4.889 -2.056 1.00 0.00 131 ALA A O 4
ATOM 6870 N N . LYS A 1 106 ? -15.346 3.070 -3.378 1.00 0.00 132 LYS A N 4
ATOM 6871 C CA . LYS A 1 106 ? -16.600 3.350 -4.047 1.00 0.00 132 LYS A CA 4
ATOM 6872 C C . LYS A 1 106 ? -17.799 3.096 -3.132 1.00 0.00 132 LYS A C 4
ATOM 6873 O O . LYS A 1 106 ? -18.739 3.890 -3.091 1.00 0.00 132 LYS A O 4
ATOM 6892 N N . THR A 1 107 ? -17.766 1.977 -2.413 1.00 0.00 133 THR A N 4
ATOM 6893 C CA . THR A 1 107 ? -18.856 1.610 -1.511 1.00 0.00 133 THR A CA 4
ATOM 6894 C C . THR A 1 107 ? -19.048 2.640 -0.404 1.00 0.00 133 THR A C 4
ATOM 6895 O O . THR A 1 107 ? -20.166 3.085 -0.145 1.00 0.00 133 THR A O 4
ATOM 6906 N N . LYS A 1 108 ? -17.953 3.010 0.256 1.00 0.00 134 LYS A N 4
ATOM 6907 C CA . LYS A 1 108 ? -18.008 3.982 1.343 1.00 0.00 134 LYS A CA 4
ATOM 6908 C C . LYS A 1 108 ? -18.569 5.314 0.856 1.00 0.00 134 LYS A C 4
ATOM 6909 O O . LYS A 1 108 ? -18.312 5.671 -0.312 1.00 0.00 134 LYS A O 4
ATOM 6929 N N . MET A 1 1 ? -16.969 -9.156 -9.449 1.00 0.00 27 MET A N 5
ATOM 6930 C CA . MET A 1 1 ? -15.599 -8.724 -9.073 1.00 0.00 27 MET A CA 5
ATOM 6931 C C . MET A 1 1 ? -15.190 -7.465 -9.839 1.00 0.00 27 MET A C 5
ATOM 6932 O O . MET A 1 1 ? -15.404 -7.369 -11.047 1.00 0.00 27 MET A O 5
ATOM 6948 N N . PRO A 1 2 ? -14.598 -6.478 -9.140 1.00 0.00 28 PRO A N 5
ATOM 6949 C CA . PRO A 1 2 ? -14.167 -5.219 -9.760 1.00 0.00 28 PRO A CA 5
ATOM 6950 C C . PRO A 1 2 ? -13.179 -5.435 -10.901 1.00 0.00 28 PRO A C 5
ATOM 6951 O O . PRO A 1 2 ? -13.316 -4.844 -11.973 1.00 0.00 28 PRO A O 5
ATOM 6962 N N . GLN A 1 3 ? -12.180 -6.280 -10.662 1.00 0.00 29 GLN A N 5
ATOM 6963 C CA . GLN A 1 3 ? -11.161 -6.568 -11.669 1.00 0.00 29 GLN A CA 5
ATOM 6964 C C . GLN A 1 3 ? -10.240 -7.702 -11.217 1.00 0.00 29 GLN A C 5
ATOM 6965 O O . GLN A 1 3 ? -10.709 -8.737 -10.742 1.00 0.00 29 GLN A O 5
ATOM 6979 N N . THR A 1 4 ? -8.929 -7.511 -11.370 1.00 0.00 30 THR A N 5
ATOM 6980 C CA . THR A 1 4 ? -7.963 -8.530 -10.977 1.00 0.00 30 THR A CA 5
ATOM 6981 C C . THR A 1 4 ? -6.587 -7.923 -10.714 1.00 0.00 30 THR A C 5
ATOM 6982 O O . THR A 1 4 ? -5.956 -8.221 -9.700 1.00 0.00 30 THR A O 5
ATOM 6993 N N . GLU A 1 5 ? -6.123 -7.074 -11.629 1.00 0.00 31 GLU A N 5
ATOM 6994 C CA . GLU A 1 5 ? -4.817 -6.436 -11.481 1.00 0.00 31 GLU A CA 5
ATOM 6995 C C . GLU A 1 5 ? -4.599 -5.347 -12.528 1.00 0.00 31 GLU A C 5
ATOM 6996 O O . GLU A 1 5 ? -3.893 -4.370 -12.277 1.00 0.00 31 GLU A O 5
ATOM 7008 N N . ARG A 1 6 ? -5.201 -5.519 -13.699 1.00 0.00 32 ARG A N 5
ATOM 7009 C CA . ARG A 1 6 ? -5.061 -4.549 -14.780 1.00 0.00 32 ARG A CA 5
ATOM 7010 C C . ARG A 1 6 ? -5.497 -3.158 -14.326 1.00 0.00 32 ARG A C 5
ATOM 7011 O O . ARG A 1 6 ? -4.812 -2.168 -14.583 1.00 0.00 32 ARG A O 5
ATOM 7032 N N . GLN A 1 7 ? -6.639 -3.093 -13.653 1.00 0.00 33 GLN A N 5
ATOM 7033 C CA . GLN A 1 7 ? -7.173 -1.831 -13.164 1.00 0.00 33 GLN A CA 5
ATOM 7034 C C . GLN A 1 7 ? -6.316 -1.268 -12.032 1.00 0.00 33 GLN A C 5
ATOM 7035 O O . GLN A 1 7 ? -6.188 -0.053 -11.890 1.00 0.00 33 GLN A O 5
ATOM 7049 N N . LEU A 1 8 ? -5.744 -2.156 -11.223 1.00 0.00 34 LEU A N 5
ATOM 7050 C CA . LEU A 1 8 ? -4.910 -1.745 -10.094 1.00 0.00 34 LEU A CA 5
ATOM 7051 C C . LEU A 1 8 ? -3.839 -0.745 -10.524 1.00 0.00 34 LEU A C 5
ATOM 7052 O O . LEU A 1 8 ? -3.606 0.258 -9.848 1.00 0.00 34 LEU A O 5
ATOM 7068 N N . ARG A 1 9 ? -3.181 -1.031 -11.642 1.00 0.00 35 ARG A N 5
ATOM 7069 C CA . ARG A 1 9 ? -2.124 -0.164 -12.153 1.00 0.00 35 ARG A CA 5
ATOM 7070 C C . ARG A 1 9 ? -2.648 1.238 -12.466 1.00 0.00 35 ARG A C 5
ATOM 7071 O O . ARG A 1 9 ? -2.078 2.233 -12.025 1.00 0.00 35 ARG A O 5
ATOM 7092 N N . VAL A 1 10 ? -3.729 1.307 -13.233 1.00 0.00 36 VAL A N 5
ATOM 7093 C CA . VAL A 1 10 ? -4.320 2.588 -13.612 1.00 0.00 36 VAL A CA 5
ATOM 7094 C C . VAL A 1 10 ? -4.846 3.351 -12.398 1.00 0.00 36 VAL A C 5
ATOM 7095 O O . VAL A 1 10 ? -4.709 4.571 -12.313 1.00 0.00 36 VAL A O 5
ATOM 7108 N N . TRP A 1 11 ? -5.460 2.627 -11.470 1.00 0.00 37 TRP A N 5
ATOM 7109 C CA . TRP A 1 11 ? -6.026 3.230 -10.267 1.00 0.00 37 TRP A CA 5
ATOM 7110 C C . TRP A 1 11 ? -4.961 3.897 -9.393 1.00 0.00 37 TRP A C 5
ATOM 7111 O O . TRP A 1 11 ? -4.924 5.121 -9.277 1.00 0.00 37 TRP A O 5
ATOM 7132 N N . ILE A 1 12 ? -4.130 3.086 -8.749 1.00 0.00 38 ILE A N 5
ATOM 7133 C CA . ILE A 1 12 ? -3.102 3.597 -7.849 1.00 0.00 38 ILE A CA 5
ATOM 7134 C C . ILE A 1 12 ? -2.153 4.577 -8.537 1.00 0.00 38 ILE A C 5
ATOM 7135 O O . ILE A 1 12 ? -1.948 5.690 -8.052 1.00 0.00 38 ILE A O 5
ATOM 7151 N N . GLU A 1 13 ? -1.573 4.167 -9.661 1.00 0.00 39 GLU A N 5
ATOM 7152 C CA . GLU A 1 13 ? -0.647 5.030 -10.389 1.00 0.00 39 GLU A CA 5
ATOM 7153 C C . GLU A 1 13 ? -1.345 6.297 -10.870 1.00 0.00 39 GLU A C 5
ATOM 7154 O O . GLU A 1 13 ? -0.805 7.397 -10.752 1.00 0.00 39 GLU A O 5
ATOM 7166 N N . GLY A 1 14 ? -2.548 6.134 -11.408 1.00 0.00 40 GLY A N 5
ATOM 7167 C CA . GLY A 1 14 ? -3.306 7.272 -11.897 1.00 0.00 40 GLY A CA 5
ATOM 7168 C C . GLY A 1 14 ? -3.694 8.235 -10.791 1.00 0.00 40 GLY A C 5
ATOM 7169 O O . GLY A 1 14 ? -3.767 9.445 -11.010 1.00 0.00 40 GLY A O 5
ATOM 7173 N N . ALA A 1 15 ? -3.953 7.696 -9.603 1.00 0.00 41 ALA A N 5
ATOM 7174 C CA . ALA A 1 15 ? -4.348 8.511 -8.458 1.00 0.00 41 ALA A CA 5
ATOM 7175 C C . ALA A 1 15 ? -3.334 9.616 -8.183 1.00 0.00 41 ALA A C 5
ATOM 7176 O O . ALA A 1 15 ? -3.632 10.800 -8.345 1.00 0.00 41 ALA A O 5
ATOM 7183 N N . THR A 1 16 ? -2.134 9.223 -7.769 1.00 0.00 42 THR A N 5
ATOM 7184 C CA . THR A 1 16 ? -1.078 10.184 -7.474 1.00 0.00 42 THR A CA 5
ATOM 7185 C C . THR A 1 16 ? -0.334 10.591 -8.741 1.00 0.00 42 THR A C 5
ATOM 7186 O O . THR A 1 16 ? -0.345 11.758 -9.133 1.00 0.00 42 THR A O 5
ATOM 7197 N N . GLY A 1 17 ? 0.314 9.620 -9.374 1.00 0.00 43 GLY A N 5
ATOM 7198 C CA . GLY A 1 17 ? 1.062 9.885 -10.587 1.00 0.00 43 GLY A CA 5
ATOM 7199 C C . GLY A 1 17 ? 2.198 8.902 -10.765 1.00 0.00 43 GLY A C 5
ATOM 7200 O O . GLY A 1 17 ? 2.585 8.577 -11.887 1.00 0.00 43 GLY A O 5
ATOM 7204 N N . ARG A 1 18 ? 2.734 8.441 -9.642 1.00 0.00 44 ARG A N 5
ATOM 7205 C CA . ARG A 1 18 ? 3.841 7.494 -9.641 1.00 0.00 44 ARG A CA 5
ATOM 7206 C C . ARG A 1 18 ? 3.480 6.219 -10.394 1.00 0.00 44 ARG A C 5
ATOM 7207 O O . ARG A 1 18 ? 2.424 5.629 -10.167 1.00 0.00 44 ARG A O 5
ATOM 7228 N N . ARG A 1 19 ? 4.370 5.795 -11.286 1.00 0.00 45 ARG A N 5
ATOM 7229 C CA . ARG A 1 19 ? 4.152 4.584 -12.068 1.00 0.00 45 ARG A CA 5
ATOM 7230 C C . ARG A 1 19 ? 4.728 3.366 -11.349 1.00 0.00 45 ARG A C 5
ATOM 7231 O O . ARG A 1 19 ? 5.249 2.453 -11.985 1.00 0.00 45 ARG A O 5
ATOM 7252 N N . ILE A 1 20 ? 4.622 3.368 -10.019 1.00 0.00 46 ILE A N 5
ATOM 7253 C CA . ILE A 1 20 ? 5.126 2.276 -9.191 1.00 0.00 46 ILE A CA 5
ATOM 7254 C C . ILE A 1 20 ? 6.628 2.076 -9.383 1.00 0.00 46 ILE A C 5
ATOM 7255 O O . ILE A 1 20 ? 7.429 2.476 -8.539 1.00 0.00 46 ILE A O 5
ATOM 7271 N N . GLY A 1 21 ? 7.000 1.461 -10.499 1.00 0.00 47 GLY A N 5
ATOM 7272 C CA . GLY A 1 21 ? 8.402 1.223 -10.788 1.00 0.00 47 GLY A CA 5
ATOM 7273 C C . GLY A 1 21 ? 8.606 0.079 -11.761 1.00 0.00 47 GLY A C 5
ATOM 7274 O O . GLY A 1 21 ? 7.806 -0.115 -12.677 1.00 0.00 47 GLY A O 5
ATOM 7278 N N . ASP A 1 22 ? 9.676 -0.686 -11.559 1.00 0.00 48 ASP A N 5
ATOM 7279 C CA . ASP A 1 22 ? 9.976 -1.821 -12.423 1.00 0.00 48 ASP A CA 5
ATOM 7280 C C . ASP A 1 22 ? 9.048 -2.991 -12.112 1.00 0.00 48 ASP A C 5
ATOM 7281 O O . ASP A 1 22 ? 8.401 -3.539 -13.004 1.00 0.00 48 ASP A O 5
ATOM 7290 N N . ASN A 1 23 ? 8.984 -3.359 -10.836 1.00 0.00 49 ASN A N 5
ATOM 7291 C CA . ASN A 1 23 ? 8.131 -4.455 -10.393 1.00 0.00 49 ASN A CA 5
ATOM 7292 C C . ASN A 1 23 ? 6.955 -3.925 -9.582 1.00 0.00 49 ASN A C 5
ATOM 7293 O O . ASN A 1 23 ? 7.103 -2.988 -8.797 1.00 0.00 49 ASN A O 5
ATOM 7304 N N . PHE A 1 24 ? 5.786 -4.522 -9.783 1.00 0.00 50 PHE A N 5
ATOM 7305 C CA . PHE A 1 24 ? 4.581 -4.103 -9.077 1.00 0.00 50 PHE A CA 5
ATOM 7306 C C . PHE A 1 24 ? 4.731 -4.280 -7.567 1.00 0.00 50 PHE A C 5
ATOM 7307 O O . PHE A 1 24 ? 4.483 -3.352 -6.799 1.00 0.00 50 PHE A O 5
ATOM 7324 N N . MET A 1 25 ? 5.137 -5.475 -7.146 1.00 0.00 51 MET A N 5
ATOM 7325 C CA . MET A 1 25 ? 5.315 -5.769 -5.724 1.00 0.00 51 MET A CA 5
ATOM 7326 C C . MET A 1 25 ? 6.514 -5.023 -5.164 1.00 0.00 51 MET A C 5
ATOM 7327 O O . MET A 1 25 ? 6.408 -4.304 -4.171 1.00 0.00 51 MET A O 5
ATOM 7341 N N . ASP A 1 26 ? 7.656 -5.213 -5.812 1.00 0.00 52 ASP A N 5
ATOM 7342 C CA . ASP A 1 26 ? 8.896 -4.571 -5.388 1.00 0.00 52 ASP A CA 5
ATOM 7343 C C . ASP A 1 26 ? 8.706 -3.065 -5.233 1.00 0.00 52 ASP A C 5
ATOM 7344 O O . ASP A 1 26 ? 9.274 -2.447 -4.333 1.00 0.00 52 ASP A O 5
ATOM 7353 N N . GLY A 1 27 ? 7.906 -2.481 -6.118 1.00 0.00 53 GLY A N 5
ATOM 7354 C CA . GLY A 1 27 ? 7.655 -1.053 -6.062 1.00 0.00 53 GLY A CA 5
ATOM 7355 C C . GLY A 1 27 ? 6.896 -0.642 -4.815 1.00 0.00 53 GLY A C 5
ATOM 7356 O O . GLY A 1 27 ? 7.243 0.343 -4.169 1.00 0.00 53 GLY A O 5
ATOM 7360 N N . LEU A 1 28 ? 5.854 -1.398 -4.481 1.00 0.00 54 LEU A N 5
ATOM 7361 C CA . LEU A 1 28 ? 5.028 -1.114 -3.308 1.00 0.00 54 LEU A CA 5
ATOM 7362 C C . LEU A 1 28 ? 5.846 -1.170 -2.016 1.00 0.00 54 LEU A C 5
ATOM 7363 O O . LEU A 1 28 ? 5.498 -0.531 -1.023 1.00 0.00 54 LEU A O 5
ATOM 7379 N N . LYS A 1 29 ? 6.913 -1.963 -2.032 1.00 0.00 55 LYS A N 5
ATOM 7380 C CA . LYS A 1 29 ? 7.772 -2.143 -0.860 1.00 0.00 55 LYS A CA 5
ATOM 7381 C C . LYS A 1 29 ? 8.175 -0.819 -0.210 1.00 0.00 55 LYS A C 5
ATOM 7382 O O . LYS A 1 29 ? 8.150 -0.695 1.014 1.00 0.00 55 LYS A O 5
ATOM 7401 N N . ASP A 1 30 ? 8.577 0.153 -1.024 1.00 0.00 56 ASP A N 5
ATOM 7402 C CA . ASP A 1 30 ? 9.021 1.449 -0.509 1.00 0.00 56 ASP A CA 5
ATOM 7403 C C . ASP A 1 30 ? 8.026 2.036 0.486 1.00 0.00 56 ASP A C 5
ATOM 7404 O O . ASP A 1 30 ? 8.421 2.635 1.487 1.00 0.00 56 ASP A O 5
ATOM 7413 N N . GLY A 1 31 ? 6.738 1.872 0.208 1.00 0.00 57 GLY A N 5
ATOM 7414 C CA . GLY A 1 31 ? 5.724 2.407 1.096 1.00 0.00 57 GLY A CA 5
ATOM 7415 C C . GLY A 1 31 ? 5.661 3.920 1.041 1.00 0.00 57 GLY A C 5
ATOM 7416 O O . GLY A 1 31 ? 6.083 4.602 1.971 1.00 0.00 57 GLY A O 5
ATOM 7420 N N . VAL A 1 32 ? 5.138 4.445 -0.060 1.00 0.00 58 VAL A N 5
ATOM 7421 C CA . VAL A 1 32 ? 5.019 5.886 -0.245 1.00 0.00 58 VAL A CA 5
ATOM 7422 C C . VAL A 1 32 ? 3.838 6.200 -1.147 1.00 0.00 58 VAL A C 5
ATOM 7423 O O . VAL A 1 32 ? 2.965 6.987 -0.792 1.00 0.00 58 VAL A O 5
ATOM 7436 N N . ILE A 1 33 ? 3.822 5.573 -2.316 1.00 0.00 59 ILE A N 5
ATOM 7437 C CA . ILE A 1 33 ? 2.753 5.777 -3.279 1.00 0.00 59 ILE A CA 5
ATOM 7438 C C . ILE A 1 33 ? 1.416 5.330 -2.703 1.00 0.00 59 ILE A C 5
ATOM 7439 O O . ILE A 1 33 ? 0.423 6.052 -2.783 1.00 0.00 59 ILE A O 5
ATOM 7455 N N . LEU A 1 34 ? 1.400 4.138 -2.109 1.00 0.00 60 LEU A N 5
ATOM 7456 C CA . LEU A 1 34 ? 0.183 3.609 -1.506 1.00 0.00 60 LEU A CA 5
ATOM 7457 C C . LEU A 1 34 ? -0.249 4.492 -0.346 1.00 0.00 60 LEU A C 5
ATOM 7458 O O . LEU A 1 34 ? -1.420 4.850 -0.230 1.00 0.00 60 LEU A O 5
ATOM 7474 N N . CYS A 1 35 ? 0.710 4.860 0.498 1.00 0.00 61 CYS A N 5
ATOM 7475 C CA . CYS A 1 35 ? 0.432 5.726 1.632 1.00 0.00 61 CYS A CA 5
ATOM 7476 C C . CYS A 1 35 ? -0.154 7.044 1.138 1.00 0.00 61 CYS A C 5
ATOM 7477 O O . CYS A 1 35 ? -1.080 7.591 1.733 1.00 0.00 61 CYS A O 5
ATOM 7485 N N . GLU A 1 36 ? 0.387 7.534 0.026 1.00 0.00 62 GLU A N 5
ATOM 7486 C CA . GLU A 1 36 ? -0.073 8.765 -0.586 1.00 0.00 62 GLU A CA 5
ATOM 7487 C C . GLU A 1 36 ? -1.496 8.613 -1.120 1.00 0.00 62 GLU A C 5
ATOM 7488 O O . GLU A 1 36 ? -2.304 9.538 -1.040 1.00 0.00 62 GLU A O 5
ATOM 7500 N N . LEU A 1 37 ? -1.788 7.439 -1.673 1.00 0.00 63 LEU A N 5
ATOM 7501 C CA . LEU A 1 37 ? -3.101 7.151 -2.235 1.00 0.00 63 LEU A CA 5
ATOM 7502 C C . LEU A 1 37 ? -4.180 7.076 -1.158 1.00 0.00 63 LEU A C 5
ATOM 7503 O O . LEU A 1 37 ? -5.244 7.680 -1.296 1.00 0.00 63 LEU A O 5
ATOM 7519 N N . ILE A 1 38 ? -3.914 6.323 -0.096 1.00 0.00 64 ILE A N 5
ATOM 7520 C CA . ILE A 1 38 ? -4.884 6.170 0.983 1.00 0.00 64 ILE A CA 5
ATOM 7521 C C . ILE A 1 38 ? -5.238 7.517 1.603 1.00 0.00 64 ILE A C 5
ATOM 7522 O O . ILE A 1 38 ? -6.386 7.751 1.968 1.00 0.00 64 ILE A O 5
ATOM 7538 N N . ASN A 1 39 ? -4.258 8.410 1.705 1.00 0.00 65 ASN A N 5
ATOM 7539 C CA . ASN A 1 39 ? -4.501 9.736 2.267 1.00 0.00 65 ASN A CA 5
ATOM 7540 C C . ASN A 1 39 ? -5.638 10.430 1.526 1.00 0.00 65 ASN A C 5
ATOM 7541 O O . ASN A 1 39 ? -6.339 11.271 2.090 1.00 0.00 65 ASN A O 5
ATOM 7552 N N . LYS A 1 40 ? -5.815 10.067 0.260 1.00 0.00 66 LYS A N 5
ATOM 7553 C CA . LYS A 1 40 ? -6.856 10.639 -0.566 1.00 0.00 66 LYS A CA 5
ATOM 7554 C C . LYS A 1 40 ? -8.230 10.188 -0.087 1.00 0.00 66 LYS A C 5
ATOM 7555 O O . LYS A 1 40 ? -9.114 11.005 0.170 1.00 0.00 66 LYS A O 5
ATOM 7574 N N . LEU A 1 41 ? -8.397 8.874 0.028 1.00 0.00 67 LEU A N 5
ATOM 7575 C CA . LEU A 1 41 ? -9.656 8.294 0.474 1.00 0.00 67 LEU A CA 5
ATOM 7576 C C . LEU A 1 41 ? -9.828 8.458 1.980 1.00 0.00 67 LEU A C 5
ATOM 7577 O O . LEU A 1 41 ? -10.806 9.044 2.444 1.00 0.00 67 LEU A O 5
ATOM 7593 N N . GLN A 1 42 ? -8.869 7.936 2.738 1.00 0.00 68 GLN A N 5
ATOM 7594 C CA . GLN A 1 42 ? -8.909 8.022 4.190 1.00 0.00 68 GLN A CA 5
ATOM 7595 C C . GLN A 1 42 ? -8.093 9.213 4.692 1.00 0.00 68 GLN A C 5
ATOM 7596 O O . GLN A 1 42 ? -6.869 9.231 4.588 1.00 0.00 68 GLN A O 5
ATOM 7610 N N . PRO A 1 43 ? -8.775 10.230 5.239 1.00 0.00 69 PRO A N 5
ATOM 7611 C CA . PRO A 1 43 ? -8.128 11.438 5.758 1.00 0.00 69 PRO A CA 5
ATOM 7612 C C . PRO A 1 43 ? -7.052 11.139 6.803 1.00 0.00 69 PRO A C 5
ATOM 7613 O O . PRO A 1 43 ? -7.284 10.389 7.752 1.00 0.00 69 PRO A O 5
ATOM 7624 N N . GLY A 1 44 ? -5.883 11.751 6.630 1.00 0.00 70 GLY A N 5
ATOM 7625 C CA . GLY A 1 44 ? -4.788 11.569 7.571 1.00 0.00 70 GLY A CA 5
ATOM 7626 C C . GLY A 1 44 ? -4.405 10.117 7.795 1.00 0.00 70 GLY A C 5
ATOM 7627 O O . GLY A 1 44 ? -4.264 9.679 8.937 1.00 0.00 70 GLY A O 5
ATOM 7631 N N . SER A 1 45 ? -4.226 9.369 6.711 1.00 0.00 71 SER A N 5
ATOM 7632 C CA . SER A 1 45 ? -3.845 7.963 6.813 1.00 0.00 71 SER A CA 5
ATOM 7633 C C . SER A 1 45 ? -2.376 7.820 7.198 1.00 0.00 71 SER A C 5
ATOM 7634 O O . SER A 1 45 ? -2.022 7.009 8.053 1.00 0.00 71 SER A O 5
ATOM 7642 N N . VAL A 1 46 ? -1.525 8.615 6.556 1.00 0.00 72 VAL A N 5
ATOM 7643 C CA . VAL A 1 46 ? -0.091 8.585 6.820 1.00 0.00 72 VAL A CA 5
ATOM 7644 C C . VAL A 1 46 ? 0.500 9.988 6.745 1.00 0.00 72 VAL A C 5
ATOM 7645 O O . VAL A 1 46 ? 0.267 10.717 5.781 1.00 0.00 72 VAL A O 5
ATOM 7658 N N . GLN A 1 47 ? 1.270 10.362 7.763 1.00 0.00 73 GLN A N 5
ATOM 7659 C CA . GLN A 1 47 ? 1.897 11.677 7.802 1.00 0.00 73 GLN A CA 5
ATOM 7660 C C . GLN A 1 47 ? 3.012 11.757 6.755 1.00 0.00 73 GLN A C 5
ATOM 7661 O O . GLN A 1 47 ? 2.819 11.347 5.610 1.00 0.00 73 GLN A O 5
ATOM 7675 N N . LYS A 1 48 ? 4.177 12.273 7.141 1.00 0.00 74 LYS A N 5
ATOM 7676 C CA . LYS A 1 48 ? 5.298 12.380 6.215 1.00 0.00 74 LYS A CA 5
ATOM 7677 C C . LYS A 1 48 ? 5.902 11.006 5.943 1.00 0.00 74 LYS A C 5
ATOM 7678 O O . LYS A 1 48 ? 6.326 10.309 6.866 1.00 0.00 74 LYS A O 5
ATOM 7697 N N . VAL A 1 49 ? 5.934 10.618 4.673 1.00 0.00 75 VAL A N 5
ATOM 7698 C CA . VAL A 1 49 ? 6.484 9.326 4.286 1.00 0.00 75 VAL A CA 5
ATOM 7699 C C . VAL A 1 49 ? 8.008 9.366 4.227 1.00 0.00 75 VAL A C 5
ATOM 7700 O O . VAL A 1 49 ? 8.593 10.254 3.604 1.00 0.00 75 VAL A O 5
ATOM 7713 N N . ASN A 1 50 ? 8.647 8.399 4.877 1.00 0.00 76 ASN A N 5
ATOM 7714 C CA . ASN A 1 50 ? 10.104 8.324 4.896 1.00 0.00 76 ASN A CA 5
ATOM 7715 C C . ASN A 1 50 ? 10.638 7.890 3.536 1.00 0.00 76 ASN A C 5
ATOM 7716 O O . ASN A 1 50 ? 10.151 6.922 2.950 1.00 0.00 76 ASN A O 5
ATOM 7727 N N . ASP A 1 51 ? 11.645 8.601 3.041 1.00 0.00 77 ASP A N 5
ATOM 7728 C CA . ASP A 1 51 ? 12.243 8.271 1.751 1.00 0.00 77 ASP A CA 5
ATOM 7729 C C . ASP A 1 51 ? 12.883 6.886 1.802 1.00 0.00 77 ASP A C 5
ATOM 7730 O O . ASP A 1 51 ? 13.679 6.597 2.696 1.00 0.00 77 ASP A O 5
ATOM 7739 N N . PRO A 1 52 ? 12.541 6.004 0.846 1.00 0.00 78 PRO A N 5
ATOM 7740 C CA . PRO A 1 52 ? 13.088 4.645 0.801 1.00 0.00 78 PRO A CA 5
ATOM 7741 C C . PRO A 1 52 ? 14.575 4.626 0.463 1.00 0.00 78 PRO A C 5
ATOM 7742 O O . PRO A 1 52 ? 14.980 5.036 -0.625 1.00 0.00 78 PRO A O 5
ATOM 7753 N N . VAL A 1 53 ? 15.378 4.136 1.405 1.00 0.00 79 VAL A N 5
ATOM 7754 C CA . VAL A 1 53 ? 16.826 4.044 1.226 1.00 0.00 79 VAL A CA 5
ATOM 7755 C C . VAL A 1 53 ? 17.394 2.927 2.093 1.00 0.00 79 VAL A C 5
ATOM 7756 O O . VAL A 1 53 ? 18.067 2.022 1.601 1.00 0.00 79 VAL A O 5
ATOM 7769 N N . GLN A 1 54 ? 17.106 2.999 3.390 1.00 0.00 80 GLN A N 5
ATOM 7770 C CA . GLN A 1 54 ? 17.572 1.997 4.339 1.00 0.00 80 GLN A CA 5
ATOM 7771 C C . GLN A 1 54 ? 16.753 0.713 4.207 1.00 0.00 80 GLN A C 5
ATOM 7772 O O . GLN A 1 54 ? 16.661 0.139 3.123 1.00 0.00 80 GLN A O 5
ATOM 7786 N N . ASN A 1 55 ? 16.158 0.266 5.312 1.00 0.00 81 ASN A N 5
ATOM 7787 C CA . ASN A 1 55 ? 15.350 -0.946 5.304 1.00 0.00 81 ASN A CA 5
ATOM 7788 C C . ASN A 1 55 ? 14.081 -0.760 6.130 1.00 0.00 81 ASN A C 5
ATOM 7789 O O . ASN A 1 55 ? 12.988 -1.123 5.696 1.00 0.00 81 ASN A O 5
ATOM 7800 N N . TRP A 1 56 ? 14.233 -0.193 7.323 1.00 0.00 82 TRP A N 5
ATOM 7801 C CA . TRP A 1 56 ? 13.097 0.039 8.208 1.00 0.00 82 TRP A CA 5
ATOM 7802 C C . TRP A 1 56 ? 12.230 1.196 7.715 1.00 0.00 82 TRP A C 5
ATOM 7803 O O . TRP A 1 56 ? 11.053 1.286 8.063 1.00 0.00 82 TRP A O 5
ATOM 7824 N N . HIS A 1 57 ? 12.810 2.074 6.895 1.00 0.00 83 HIS A N 5
ATOM 7825 C CA . HIS A 1 57 ? 12.071 3.213 6.352 1.00 0.00 83 HIS A CA 5
ATOM 7826 C C . HIS A 1 57 ? 10.817 2.747 5.619 1.00 0.00 83 HIS A C 5
ATOM 7827 O O . HIS A 1 57 ? 9.723 3.260 5.850 1.00 0.00 83 HIS A O 5
ATOM 7842 N N . LYS A 1 58 ? 10.989 1.772 4.732 1.00 0.00 84 LYS A N 5
ATOM 7843 C CA . LYS A 1 58 ? 9.878 1.232 3.957 1.00 0.00 84 LYS A CA 5
ATOM 7844 C C . LYS A 1 58 ? 8.836 0.590 4.871 1.00 0.00 84 LYS A C 5
ATOM 7845 O O . LYS A 1 58 ? 7.639 0.840 4.736 1.00 0.00 84 LYS A O 5
ATOM 7864 N N . LEU A 1 59 ? 9.305 -0.241 5.795 1.00 0.00 85 LEU A N 5
ATOM 7865 C CA . LEU A 1 59 ? 8.431 -0.931 6.733 1.00 0.00 85 LEU A CA 5
ATOM 7866 C C . LEU A 1 59 ? 7.611 0.050 7.564 1.00 0.00 85 LEU A C 5
ATOM 7867 O O . LEU A 1 59 ? 6.487 -0.255 7.966 1.00 0.00 85 LEU A O 5
ATOM 7883 N N . GLU A 1 60 ? 8.178 1.220 7.828 1.00 0.00 86 GLU A N 5
ATOM 7884 C CA . GLU A 1 60 ? 7.499 2.236 8.622 1.00 0.00 86 GLU A CA 5
ATOM 7885 C C . GLU A 1 60 ? 6.188 2.654 7.968 1.00 0.00 86 GLU A C 5
ATOM 7886 O O . GLU A 1 60 ? 5.127 2.596 8.589 1.00 0.00 86 GLU A O 5
ATOM 7898 N N . ASN A 1 61 ? 6.267 3.072 6.710 1.00 0.00 87 ASN A N 5
ATOM 7899 C CA . ASN A 1 61 ? 5.093 3.495 5.971 1.00 0.00 87 ASN A CA 5
ATOM 7900 C C . ASN A 1 61 ? 4.162 2.318 5.706 1.00 0.00 87 ASN A C 5
ATOM 7901 O O . ASN A 1 61 ? 2.941 2.467 5.732 1.00 0.00 87 ASN A O 5
ATOM 7912 N N . ILE A 1 62 ? 4.743 1.148 5.453 1.00 0.00 88 ILE A N 5
ATOM 7913 C CA . ILE A 1 62 ? 3.949 -0.049 5.189 1.00 0.00 88 ILE A CA 5
ATOM 7914 C C . ILE A 1 62 ? 3.036 -0.362 6.369 1.00 0.00 88 ILE A C 5
ATOM 7915 O O . ILE A 1 62 ? 1.864 -0.693 6.189 1.00 0.00 88 ILE A O 5
ATOM 7931 N N . GLY A 1 63 ? 3.580 -0.250 7.577 1.00 0.00 89 GLY A N 5
ATOM 7932 C CA . GLY A 1 63 ? 2.801 -0.520 8.770 1.00 0.00 89 GLY A CA 5
ATOM 7933 C C . GLY A 1 63 ? 1.634 0.435 8.924 1.00 0.00 89 GLY A C 5
ATOM 7934 O O . GLY A 1 63 ? 0.523 0.018 9.249 1.00 0.00 89 GLY A O 5
ATOM 7938 N N . ASN A 1 64 ? 1.887 1.718 8.689 1.00 0.00 90 ASN A N 5
ATOM 7939 C CA . ASN A 1 64 ? 0.851 2.738 8.801 1.00 0.00 90 ASN A CA 5
ATOM 7940 C C . ASN A 1 64 ? -0.235 2.531 7.750 1.00 0.00 90 ASN A C 5
ATOM 7941 O O . ASN A 1 64 ? -1.426 2.652 8.040 1.00 0.00 90 ASN A O 5
ATOM 7952 N N . PHE A 1 65 ? 0.184 2.222 6.526 1.00 0.00 91 PHE A N 5
ATOM 7953 C CA . PHE A 1 65 ? -0.748 2.002 5.426 1.00 0.00 91 PHE A CA 5
ATOM 7954 C C . PHE A 1 65 ? -1.678 0.828 5.717 1.00 0.00 91 PHE A C 5
ATOM 7955 O O . PHE A 1 65 ? -2.897 0.946 5.600 1.00 0.00 91 PHE A O 5
ATOM 7972 N N . LEU A 1 66 ? -1.093 -0.306 6.092 1.00 0.00 92 LEU A N 5
ATOM 7973 C CA . LEU A 1 66 ? -1.871 -1.503 6.394 1.00 0.00 92 LEU A CA 5
ATOM 7974 C C . LEU A 1 66 ? -2.760 -1.289 7.610 1.00 0.00 92 LEU A C 5
ATOM 7975 O O . LEU A 1 66 ? -3.935 -1.643 7.596 1.00 0.00 92 LEU A O 5
ATOM 7991 N N . ARG A 1 67 ? -2.200 -0.699 8.657 1.00 0.00 93 ARG A N 5
ATOM 7992 C CA . ARG A 1 67 ? -2.961 -0.434 9.870 1.00 0.00 93 ARG A CA 5
ATOM 7993 C C . ARG A 1 67 ? -4.158 0.454 9.556 1.00 0.00 93 ARG A C 5
ATOM 7994 O O . ARG A 1 67 ? -5.236 0.292 10.126 1.00 0.00 93 ARG A O 5
ATOM 8015 N N . ALA A 1 68 ? -3.951 1.391 8.639 1.00 0.00 94 ALA A N 5
ATOM 8016 C CA . ALA A 1 68 ? -4.999 2.316 8.231 1.00 0.00 94 ALA A CA 5
ATOM 8017 C C . ALA A 1 68 ? -6.089 1.614 7.426 1.00 0.00 94 ALA A C 5
ATOM 8018 O O . ALA A 1 68 ? -7.274 1.857 7.640 1.00 0.00 94 ALA A O 5
ATOM 8025 N N . ILE A 1 69 ? -5.686 0.752 6.492 1.00 0.00 95 ILE A N 5
ATOM 8026 C CA . ILE A 1 69 ? -6.647 0.034 5.657 1.00 0.00 95 ILE A CA 5
ATOM 8027 C C . ILE A 1 69 ? -7.395 -1.028 6.461 1.00 0.00 95 ILE A C 5
ATOM 8028 O O . ILE A 1 69 ? -8.602 -1.208 6.294 1.00 0.00 95 ILE A O 5
ATOM 8044 N N . LYS A 1 70 ? -6.676 -1.719 7.341 1.00 0.00 96 LYS A N 5
ATOM 8045 C CA . LYS A 1 70 ? -7.271 -2.749 8.179 1.00 0.00 96 LYS A CA 5
ATOM 8046 C C . LYS A 1 70 ? -8.364 -2.145 9.053 1.00 0.00 96 LYS A C 5
ATOM 8047 O O . LYS A 1 70 ? -9.423 -2.740 9.251 1.00 0.00 96 LYS A O 5
ATOM 8066 N N . HIS A 1 71 ? -8.093 -0.948 9.560 1.00 0.00 97 HIS A N 5
ATOM 8067 C CA . HIS A 1 71 ? -9.038 -0.229 10.405 1.00 0.00 97 HIS A CA 5
ATOM 8068 C C . HIS A 1 71 ? -10.100 0.446 9.549 1.00 0.00 97 HIS A C 5
ATOM 8069 O O . HIS A 1 71 ? -11.263 0.548 9.941 1.00 0.00 97 HIS A O 5
ATOM 8084 N N . TYR A 1 72 ? -9.678 0.913 8.379 1.00 0.00 98 TYR A N 5
ATOM 8085 C CA . TYR A 1 72 ? -10.571 1.593 7.446 1.00 0.00 98 TYR A CA 5
ATOM 8086 C C . TYR A 1 72 ? -11.823 0.764 7.192 1.00 0.00 98 TYR A C 5
ATOM 8087 O O . TYR A 1 72 ? -12.935 1.291 7.177 1.00 0.00 98 TYR A O 5
ATOM 8105 N N . GLY A 1 73 ? -11.634 -0.535 6.991 1.00 0.00 99 GLY A N 5
ATOM 8106 C CA . GLY A 1 73 ? -12.761 -1.414 6.739 1.00 0.00 99 GLY A CA 5
ATOM 8107 C C . GLY A 1 73 ? -12.338 -2.778 6.234 1.00 0.00 99 GLY A C 5
ATOM 8108 O O . GLY A 1 73 ? -12.887 -3.798 6.651 1.00 0.00 99 GLY A O 5
ATOM 8112 N N . VAL A 1 74 ? -11.365 -2.797 5.327 1.00 0.00 100 VAL A N 5
ATOM 8113 C CA . VAL A 1 74 ? -10.875 -4.047 4.759 1.00 0.00 100 VAL A CA 5
ATOM 8114 C C . VAL A 1 74 ? -10.422 -5.003 5.857 1.00 0.00 100 VAL A C 5
ATOM 8115 O O . VAL A 1 74 ? -9.648 -4.631 6.737 1.00 0.00 100 VAL A O 5
ATOM 8128 N N . LYS A 1 75 ? -10.912 -6.238 5.797 1.00 0.00 101 LYS A N 5
ATOM 8129 C CA . LYS A 1 75 ? -10.556 -7.248 6.784 1.00 0.00 101 LYS A CA 5
ATOM 8130 C C . LYS A 1 75 ? -9.130 -7.745 6.572 1.00 0.00 101 LYS A C 5
ATOM 8131 O O . LYS A 1 75 ? -8.664 -7.850 5.438 1.00 0.00 101 LYS A O 5
ATOM 8150 N N . PRO A 1 76 ? -8.423 -8.065 7.666 1.00 0.00 102 PRO A N 5
ATOM 8151 C CA . PRO A 1 76 ? -7.043 -8.564 7.612 1.00 0.00 102 PRO A CA 5
ATOM 8152 C C . PRO A 1 76 ? -6.903 -9.777 6.697 1.00 0.00 102 PRO A C 5
ATOM 8153 O O . PRO A 1 76 ? -5.893 -9.933 6.010 1.00 0.00 102 PRO A O 5
ATOM 8164 N N . HIS A 1 77 ? -7.921 -10.633 6.697 1.00 0.00 103 HIS A N 5
ATOM 8165 C CA . HIS A 1 77 ? -7.919 -11.836 5.869 1.00 0.00 103 HIS A CA 5
ATOM 8166 C C . HIS A 1 77 ? -7.648 -11.493 4.407 1.00 0.00 103 HIS A C 5
ATOM 8167 O O . HIS A 1 77 ? -7.113 -12.308 3.656 1.00 0.00 103 HIS A O 5
ATOM 8182 N N . ASP A 1 78 ? -8.016 -10.278 4.014 1.00 0.00 104 ASP A N 5
ATOM 8183 C CA . ASP A 1 78 ? -7.812 -9.816 2.651 1.00 0.00 104 ASP A CA 5
ATOM 8184 C C . ASP A 1 78 ? -6.826 -8.660 2.646 1.00 0.00 104 ASP A C 5
ATOM 8185 O O . ASP A 1 78 ? -7.000 -7.675 1.926 1.00 0.00 104 ASP A O 5
ATOM 8194 N N . ILE A 1 79 ? -5.797 -8.785 3.474 1.00 0.00 105 ILE A N 5
ATOM 8195 C CA . ILE A 1 79 ? -4.781 -7.753 3.599 1.00 0.00 105 ILE A CA 5
ATOM 8196 C C . ILE A 1 79 ? -3.406 -8.358 3.858 1.00 0.00 105 ILE A C 5
ATOM 8197 O O . ILE A 1 79 ? -3.239 -9.184 4.756 1.00 0.00 105 ILE A O 5
ATOM 8213 N N . PHE A 1 80 ? -2.424 -7.933 3.071 1.00 0.00 106 PHE A N 5
ATOM 8214 C CA . PHE A 1 80 ? -1.062 -8.426 3.222 1.00 0.00 106 PHE A CA 5
ATOM 8215 C C . PHE A 1 80 ? -0.371 -7.748 4.392 1.00 0.00 106 PHE A C 5
ATOM 8216 O O . PHE A 1 80 ? -0.573 -6.561 4.643 1.00 0.00 106 PHE A O 5
ATOM 8233 N N . GLU A 1 81 ? 0.450 -8.505 5.099 1.00 0.00 107 GLU A N 5
ATOM 8234 C CA . GLU A 1 81 ? 1.184 -7.970 6.238 1.00 0.00 107 GLU A CA 5
ATOM 8235 C C . GLU A 1 81 ? 2.445 -7.267 5.774 1.00 0.00 107 GLU A C 5
ATOM 8236 O O . GLU A 1 81 ? 2.959 -7.547 4.691 1.00 0.00 107 GLU A O 5
ATOM 8248 N N . ALA A 1 82 ? 2.944 -6.357 6.599 1.00 0.00 108 ALA A N 5
ATOM 8249 C CA . ALA A 1 82 ? 4.153 -5.620 6.274 1.00 0.00 108 ALA A CA 5
ATOM 8250 C C . ALA A 1 82 ? 5.272 -6.573 5.873 1.00 0.00 108 ALA A C 5
ATOM 8251 O O . ALA A 1 82 ? 6.207 -6.189 5.169 1.00 0.00 108 ALA A O 5
ATOM 8258 N N . ASN A 1 83 ? 5.172 -7.821 6.327 1.00 0.00 109 ASN A N 5
ATOM 8259 C CA . ASN A 1 83 ? 6.170 -8.828 6.020 1.00 0.00 109 ASN A CA 5
ATOM 8260 C C . ASN A 1 83 ? 5.929 -9.451 4.648 1.00 0.00 109 ASN A C 5
ATOM 8261 O O . ASN A 1 83 ? 6.871 -9.746 3.919 1.00 0.00 109 ASN A O 5
ATOM 8272 N N . ASP A 1 84 ? 4.662 -9.661 4.312 1.00 0.00 110 ASP A N 5
ATOM 8273 C CA . ASP A 1 84 ? 4.298 -10.265 3.033 1.00 0.00 110 ASP A CA 5
ATOM 8274 C C . ASP A 1 84 ? 4.847 -9.462 1.856 1.00 0.00 110 ASP A C 5
ATOM 8275 O O . ASP A 1 84 ? 5.473 -10.018 0.952 1.00 0.00 110 ASP A O 5
ATOM 8284 N N . LEU A 1 85 ? 4.605 -8.155 1.868 1.00 0.00 111 LEU A N 5
ATOM 8285 C CA . LEU A 1 85 ? 5.068 -7.281 0.795 1.00 0.00 111 LEU A CA 5
ATOM 8286 C C . LEU A 1 85 ? 6.584 -7.102 0.832 1.00 0.00 111 LEU A C 5
ATOM 8287 O O . LEU A 1 85 ? 7.255 -7.204 -0.196 1.00 0.00 111 LEU A O 5
ATOM 8303 N N . PHE A 1 86 ? 7.115 -6.822 2.017 1.00 0.00 112 PHE A N 5
ATOM 8304 C CA . PHE A 1 86 ? 8.551 -6.614 2.184 1.00 0.00 112 PHE A CA 5
ATOM 8305 C C . PHE A 1 86 ? 9.350 -7.850 1.775 1.00 0.00 112 PHE A C 5
ATOM 8306 O O . PHE A 1 86 ? 10.352 -7.743 1.068 1.00 0.00 112 PHE A O 5
ATOM 8323 N N . GLU A 1 87 ? 8.902 -9.021 2.218 1.00 0.00 113 GLU A N 5
ATOM 8324 C CA . GLU A 1 87 ? 9.577 -10.271 1.891 1.00 0.00 113 GLU A CA 5
ATOM 8325 C C . GLU A 1 87 ? 9.230 -10.709 0.477 1.00 0.00 113 GLU A C 5
ATOM 8326 O O . GLU A 1 87 ? 9.931 -11.522 -0.124 1.00 0.00 113 GLU A O 5
ATOM 8338 N N . ASN A 1 88 ? 8.130 -10.168 -0.040 1.00 0.00 114 ASN A N 5
ATOM 8339 C CA . ASN A 1 88 ? 7.666 -10.500 -1.379 1.00 0.00 114 ASN A CA 5
ATOM 8340 C C . ASN A 1 88 ? 7.272 -11.969 -1.456 1.00 0.00 114 ASN A C 5
ATOM 8341 O O . ASN A 1 88 ? 7.440 -12.619 -2.488 1.00 0.00 114 ASN A O 5
ATOM 8352 N N . THR A 1 89 ? 6.744 -12.483 -0.351 1.00 0.00 115 THR A N 5
ATOM 8353 C CA . THR A 1 89 ? 6.320 -13.876 -0.287 1.00 0.00 115 THR A CA 5
ATOM 8354 C C . THR A 1 89 ? 4.867 -14.034 -0.731 1.00 0.00 115 THR A C 5
ATOM 8355 O O . THR A 1 89 ? 4.550 -14.884 -1.562 1.00 0.00 115 THR A O 5
ATOM 8366 N N . ASN A 1 90 ? 3.990 -13.211 -0.164 1.00 0.00 116 ASN A N 5
ATOM 8367 C CA . ASN A 1 90 ? 2.568 -13.257 -0.488 1.00 0.00 116 ASN A CA 5
ATOM 8368 C C . ASN A 1 90 ? 2.215 -12.302 -1.629 1.00 0.00 116 ASN A C 5
ATOM 8369 O O . ASN A 1 90 ? 1.401 -11.395 -1.456 1.00 0.00 116 ASN A O 5
ATOM 8380 N N . HIS A 1 91 ? 2.827 -12.510 -2.793 1.00 0.00 117 HIS A N 5
ATOM 8381 C CA . HIS A 1 91 ? 2.563 -11.664 -3.956 1.00 0.00 117 HIS A CA 5
ATOM 8382 C C . HIS A 1 91 ? 1.069 -11.597 -4.260 1.00 0.00 117 HIS A C 5
ATOM 8383 O O . HIS A 1 91 ? 0.507 -10.514 -4.427 1.00 0.00 117 HIS A O 5
ATOM 8398 N N . THR A 1 92 ? 0.433 -12.761 -4.335 1.00 0.00 118 THR A N 5
ATOM 8399 C CA . THR A 1 92 ? -0.993 -12.838 -4.624 1.00 0.00 118 THR A CA 5
ATOM 8400 C C . THR A 1 92 ? -1.813 -12.089 -3.580 1.00 0.00 118 THR A C 5
ATOM 8401 O O . THR A 1 92 ? -2.753 -11.369 -3.916 1.00 0.00 118 THR A O 5
ATOM 8412 N N . GLN A 1 93 ? -1.449 -12.261 -2.313 1.00 0.00 119 GLN A N 5
ATOM 8413 C CA . GLN A 1 93 ? -2.150 -11.600 -1.221 1.00 0.00 119 GLN A CA 5
ATOM 8414 C C . GLN A 1 93 ? -2.162 -10.088 -1.426 1.00 0.00 119 GLN A C 5
ATOM 8415 O O . GLN A 1 93 ? -3.179 -9.431 -1.207 1.00 0.00 119 GLN A O 5
ATOM 8429 N N . VAL A 1 94 ? -1.025 -9.546 -1.853 1.00 0.00 120 VAL A N 5
ATOM 8430 C CA . VAL A 1 94 ? -0.904 -8.113 -2.093 1.00 0.00 120 VAL A CA 5
ATOM 8431 C C . VAL A 1 94 ? -1.867 -7.659 -3.185 1.00 0.00 120 VAL A C 5
ATOM 8432 O O . VAL A 1 94 ? -2.523 -6.625 -3.058 1.00 0.00 120 VAL A O 5
ATOM 8445 N N . GLN A 1 95 ? -1.944 -8.439 -4.257 1.00 0.00 121 GLN A N 5
ATOM 8446 C CA . GLN A 1 95 ? -2.814 -8.136 -5.372 1.00 0.00 121 GLN A CA 5
ATOM 8447 C C . GLN A 1 95 ? -4.276 -8.086 -4.933 1.00 0.00 121 GLN A C 5
ATOM 8448 O O . GLN A 1 95 ? -5.007 -7.158 -5.278 1.00 0.00 121 GLN A O 5
ATOM 8462 N N . SER A 1 96 ? -4.693 -9.094 -4.174 1.00 0.00 122 SER A N 5
ATOM 8463 C CA . SER A 1 96 ? -6.067 -9.173 -3.688 1.00 0.00 122 SER A CA 5
ATOM 8464 C C . SER A 1 96 ? -6.384 -8.031 -2.725 1.00 0.00 122 SER A C 5
ATOM 8465 O O . SER A 1 96 ? -7.486 -7.483 -2.741 1.00 0.00 122 SER A O 5
ATOM 8473 N N . THR A 1 97 ? -5.414 -7.684 -1.882 1.00 0.00 123 THR A N 5
ATOM 8474 C CA . THR A 1 97 ? -5.593 -6.616 -0.904 1.00 0.00 123 THR A CA 5
ATOM 8475 C C . THR A 1 97 ? -6.038 -5.315 -1.568 1.00 0.00 123 THR A C 5
ATOM 8476 O O . THR A 1 97 ? -6.974 -4.663 -1.104 1.00 0.00 123 THR A O 5
ATOM 8487 N N . LEU A 1 98 ? -5.365 -4.942 -2.652 1.00 0.00 124 LEU A N 5
ATOM 8488 C CA . LEU A 1 98 ? -5.699 -3.717 -3.370 1.00 0.00 124 LEU A CA 5
ATOM 8489 C C . LEU A 1 98 ? -7.144 -3.747 -3.860 1.00 0.00 124 LEU A C 5
ATOM 8490 O O . LEU A 1 98 ? -7.864 -2.754 -3.753 1.00 0.00 124 LEU A O 5
ATOM 8506 N N . ILE A 1 99 ? -7.562 -4.890 -4.396 1.00 0.00 125 ILE A N 5
ATOM 8507 C CA . ILE A 1 99 ? -8.923 -5.042 -4.899 1.00 0.00 125 ILE A CA 5
ATOM 8508 C C . ILE A 1 99 ? -9.945 -4.801 -3.791 1.00 0.00 125 ILE A C 5
ATOM 8509 O O . ILE A 1 99 ? -10.951 -4.122 -3.999 1.00 0.00 125 ILE A O 5
ATOM 8525 N N . ALA A 1 100 ? -9.679 -5.362 -2.615 1.00 0.00 126 ALA A N 5
ATOM 8526 C CA . ALA A 1 100 ? -10.574 -5.206 -1.474 1.00 0.00 126 ALA A CA 5
ATOM 8527 C C . ALA A 1 100 ? -10.699 -3.741 -1.071 1.00 0.00 126 ALA A C 5
ATOM 8528 O O . ALA A 1 100 ? -11.799 -3.246 -0.824 1.00 0.00 126 ALA A O 5
ATOM 8535 N N . LEU A 1 101 ? -9.563 -3.052 -1.009 1.00 0.00 127 LEU A N 5
ATOM 8536 C CA . LEU A 1 101 ? -9.540 -1.641 -0.638 1.00 0.00 127 LEU A CA 5
ATOM 8537 C C . LEU A 1 101 ? -10.359 -0.810 -1.622 1.00 0.00 127 LEU A C 5
ATOM 8538 O O . LEU A 1 101 ? -11.066 0.118 -1.229 1.00 0.00 127 LEU A O 5
ATOM 8554 N N . ALA A 1 102 ? -10.255 -1.153 -2.902 1.00 0.00 128 ALA A N 5
ATOM 8555 C CA . ALA A 1 102 ? -10.983 -0.446 -3.948 1.00 0.00 128 ALA A CA 5
ATOM 8556 C C . ALA A 1 102 ? -12.485 -0.521 -3.709 1.00 0.00 128 ALA A C 5
ATOM 8557 O O . ALA A 1 102 ? -13.201 0.466 -3.874 1.00 0.00 128 ALA A O 5
ATOM 8564 N N . SER A 1 103 ? -12.951 -1.702 -3.318 1.00 0.00 129 SER A N 5
ATOM 8565 C CA . SER A 1 103 ? -14.367 -1.916 -3.051 1.00 0.00 129 SER A CA 5
ATOM 8566 C C . SER A 1 103 ? -14.863 -0.965 -1.968 1.00 0.00 129 SER A C 5
ATOM 8567 O O . SER A 1 103 ? -15.972 -0.438 -2.053 1.00 0.00 129 SER A O 5
ATOM 8575 N N . GLN A 1 104 ? -14.035 -0.752 -0.948 1.00 0.00 130 GLN A N 5
ATOM 8576 C CA . GLN A 1 104 ? -14.388 0.128 0.148 1.00 0.00 130 GLN A CA 5
ATOM 8577 C C . GLN A 1 104 ? -14.575 1.562 -0.326 1.00 0.00 130 GLN A C 5
ATOM 8578 O O . GLN A 1 104 ? -15.572 2.202 -0.011 1.00 0.00 130 GLN A O 5
ATOM 8592 N N . ALA A 1 105 ? -13.603 2.061 -1.080 1.00 0.00 131 ALA A N 5
ATOM 8593 C CA . ALA A 1 105 ? -13.651 3.424 -1.592 1.00 0.00 131 ALA A CA 5
ATOM 8594 C C . ALA A 1 105 ? -14.987 3.724 -2.269 1.00 0.00 131 ALA A C 5
ATOM 8595 O O . ALA A 1 105 ? -15.535 4.816 -2.123 1.00 0.00 131 ALA A O 5
ATOM 8602 N N . LYS A 1 106 ? -15.501 2.752 -3.014 1.00 0.00 132 LYS A N 5
ATOM 8603 C CA . LYS A 1 106 ? -16.770 2.915 -3.719 1.00 0.00 132 LYS A CA 5
ATOM 8604 C C . LYS A 1 106 ? -17.946 2.940 -2.746 1.00 0.00 132 LYS A C 5
ATOM 8605 O O . LYS A 1 106 ? -18.835 3.787 -2.850 1.00 0.00 132 LYS A O 5
ATOM 8624 N N . THR A 1 107 ? -17.953 1.991 -1.817 1.00 0.00 133 THR A N 5
ATOM 8625 C CA . THR A 1 107 ? -19.026 1.877 -0.834 1.00 0.00 133 THR A CA 5
ATOM 8626 C C . THR A 1 107 ? -19.086 3.085 0.097 1.00 0.00 133 THR A C 5
ATOM 8627 O O . THR A 1 107 ? -20.157 3.647 0.327 1.00 0.00 133 THR A O 5
ATOM 8638 N N . LYS A 1 108 ? -17.935 3.476 0.636 1.00 0.00 134 LYS A N 5
ATOM 8639 C CA . LYS A 1 108 ? -17.866 4.613 1.550 1.00 0.00 134 LYS A CA 5
ATOM 8640 C C . LYS A 1 108 ? -18.438 5.868 0.901 1.00 0.00 134 LYS A C 5
ATOM 8641 O O . LYS A 1 108 ? -18.241 6.045 -0.320 1.00 0.00 134 LYS A O 5
ATOM 8661 N N . MET A 1 1 ? -15.171 -8.360 -9.441 1.00 0.00 27 MET A N 6
ATOM 8662 C CA . MET A 1 1 ? -15.388 -7.952 -10.854 1.00 0.00 27 MET A CA 6
ATOM 8663 C C . MET A 1 1 ? -14.119 -7.361 -11.476 1.00 0.00 27 MET A C 6
ATOM 8664 O O . MET A 1 1 ? -13.733 -7.749 -12.579 1.00 0.00 27 MET A O 6
ATOM 8680 N N . PRO A 1 2 ? -13.446 -6.415 -10.785 1.00 0.00 28 PRO A N 6
ATOM 8681 C CA . PRO A 1 2 ? -12.221 -5.792 -11.301 1.00 0.00 28 PRO A CA 6
ATOM 8682 C C . PRO A 1 2 ? -11.119 -6.813 -11.563 1.00 0.00 28 PRO A C 6
ATOM 8683 O O . PRO A 1 2 ? -10.855 -7.682 -10.731 1.00 0.00 28 PRO A O 6
ATOM 8694 N N . GLN A 1 3 ? -10.478 -6.701 -12.722 1.00 0.00 29 GLN A N 6
ATOM 8695 C CA . GLN A 1 3 ? -9.401 -7.613 -13.092 1.00 0.00 29 GLN A CA 6
ATOM 8696 C C . GLN A 1 3 ? -8.246 -7.514 -12.101 1.00 0.00 29 GLN A C 6
ATOM 8697 O O . GLN A 1 3 ? -7.894 -6.425 -11.650 1.00 0.00 29 GLN A O 6
ATOM 8711 N N . THR A 1 4 ? -7.667 -8.661 -11.759 1.00 0.00 30 THR A N 6
ATOM 8712 C CA . THR A 1 4 ? -6.558 -8.705 -10.813 1.00 0.00 30 THR A CA 6
ATOM 8713 C C . THR A 1 4 ? -5.356 -7.912 -11.319 1.00 0.00 30 THR A C 6
ATOM 8714 O O . THR A 1 4 ? -4.810 -7.074 -10.602 1.00 0.00 30 THR A O 6
ATOM 8725 N N . GLU A 1 5 ? -4.942 -8.184 -12.554 1.00 0.00 31 GLU A N 6
ATOM 8726 C CA . GLU A 1 5 ? -3.798 -7.495 -13.142 1.00 0.00 31 GLU A CA 6
ATOM 8727 C C . GLU A 1 5 ? -4.135 -6.047 -13.487 1.00 0.00 31 GLU A C 6
ATOM 8728 O O . GLU A 1 5 ? -3.428 -5.125 -13.078 1.00 0.00 31 GLU A O 6
ATOM 8740 N N . ARG A 1 6 ? -5.212 -5.849 -14.239 1.00 0.00 32 ARG A N 6
ATOM 8741 C CA . ARG A 1 6 ? -5.630 -4.509 -14.628 1.00 0.00 32 ARG A CA 6
ATOM 8742 C C . ARG A 1 6 ? -6.284 -3.798 -13.446 1.00 0.00 32 ARG A C 6
ATOM 8743 O O . ARG A 1 6 ? -6.415 -4.378 -12.368 1.00 0.00 32 ARG A O 6
ATOM 8764 N N . GLN A 1 7 ? -6.683 -2.542 -13.653 1.00 0.00 33 GLN A N 6
ATOM 8765 C CA . GLN A 1 7 ? -7.316 -1.737 -12.605 1.00 0.00 33 GLN A CA 6
ATOM 8766 C C . GLN A 1 7 ? -6.297 -1.284 -11.561 1.00 0.00 33 GLN A C 6
ATOM 8767 O O . GLN A 1 7 ? -6.272 -0.114 -11.183 1.00 0.00 33 GLN A O 6
ATOM 8781 N N . LEU A 1 8 ? -5.460 -2.209 -11.099 1.00 0.00 34 LEU A N 6
ATOM 8782 C CA . LEU A 1 8 ? -4.447 -1.886 -10.101 1.00 0.00 34 LEU A CA 6
ATOM 8783 C C . LEU A 1 8 ? -3.349 -1.008 -10.697 1.00 0.00 34 LEU A C 6
ATOM 8784 O O . LEU A 1 8 ? -2.947 -0.012 -10.098 1.00 0.00 34 LEU A O 6
ATOM 8800 N N . ARG A 1 9 ? -2.866 -1.388 -11.879 1.00 0.00 35 ARG A N 6
ATOM 8801 C CA . ARG A 1 9 ? -1.810 -0.636 -12.553 1.00 0.00 35 ARG A CA 6
ATOM 8802 C C . ARG A 1 9 ? -2.364 0.627 -13.212 1.00 0.00 35 ARG A C 6
ATOM 8803 O O . ARG A 1 9 ? -1.880 1.054 -14.260 1.00 0.00 35 ARG A O 6
ATOM 8824 N N . VAL A 1 10 ? -3.374 1.221 -12.583 1.00 0.00 36 VAL A N 6
ATOM 8825 C CA . VAL A 1 10 ? -4.004 2.438 -13.091 1.00 0.00 36 VAL A CA 6
ATOM 8826 C C . VAL A 1 10 ? -4.628 3.223 -11.943 1.00 0.00 36 VAL A C 6
ATOM 8827 O O . VAL A 1 10 ? -4.569 4.452 -11.904 1.00 0.00 36 VAL A O 6
ATOM 8840 N N . TRP A 1 11 ? -5.234 2.491 -11.015 1.00 0.00 37 TRP A N 6
ATOM 8841 C CA . TRP A 1 11 ? -5.887 3.087 -9.856 1.00 0.00 37 TRP A CA 6
ATOM 8842 C C . TRP A 1 11 ? -4.892 3.818 -8.954 1.00 0.00 37 TRP A C 6
ATOM 8843 O O . TRP A 1 11 ? -4.908 5.046 -8.867 1.00 0.00 37 TRP A O 6
ATOM 8864 N N . ILE A 1 12 ? -4.058 3.055 -8.257 1.00 0.00 38 ILE A N 6
ATOM 8865 C CA . ILE A 1 12 ? -3.091 3.631 -7.331 1.00 0.00 38 ILE A CA 6
ATOM 8866 C C . ILE A 1 12 ? -2.189 4.646 -8.025 1.00 0.00 38 ILE A C 6
ATOM 8867 O O . ILE A 1 12 ? -1.946 5.733 -7.499 1.00 0.00 38 ILE A O 6
ATOM 8883 N N . GLU A 1 13 ? -1.698 4.290 -9.207 1.00 0.00 39 GLU A N 6
ATOM 8884 C CA . GLU A 1 13 ? -0.824 5.177 -9.967 1.00 0.00 39 GLU A CA 6
ATOM 8885 C C . GLU A 1 13 ? -1.538 6.483 -10.297 1.00 0.00 39 GLU A C 6
ATOM 8886 O O . GLU A 1 13 ? -0.948 7.559 -10.229 1.00 0.00 39 GLU A O 6
ATOM 8898 N N . GLY A 1 14 ? -2.812 6.376 -10.657 1.00 0.00 40 GLY A N 6
ATOM 8899 C CA . GLY A 1 14 ? -3.592 7.553 -10.997 1.00 0.00 40 GLY A CA 6
ATOM 8900 C C . GLY A 1 14 ? -3.754 8.514 -9.833 1.00 0.00 40 GLY A C 6
ATOM 8901 O O . GLY A 1 14 ? -3.705 9.730 -10.016 1.00 0.00 40 GLY A O 6
ATOM 8905 N N . ALA A 1 15 ? -3.960 7.970 -8.636 1.00 0.00 41 ALA A N 6
ATOM 8906 C CA . ALA A 1 15 ? -4.145 8.791 -7.442 1.00 0.00 41 ALA A CA 6
ATOM 8907 C C . ALA A 1 15 ? -2.967 9.733 -7.218 1.00 0.00 41 ALA A C 6
ATOM 8908 O O . ALA A 1 15 ? -3.130 10.953 -7.208 1.00 0.00 41 ALA A O 6
ATOM 8915 N N . THR A 1 16 ? -1.782 9.161 -7.031 1.00 0.00 42 THR A N 6
ATOM 8916 C CA . THR A 1 16 ? -0.581 9.953 -6.799 1.00 0.00 42 THR A CA 6
ATOM 8917 C C . THR A 1 16 ? -0.032 10.523 -8.102 1.00 0.00 42 THR A C 6
ATOM 8918 O O . THR A 1 16 ? 0.173 11.731 -8.227 1.00 0.00 42 THR A O 6
ATOM 8929 N N . GLY A 1 17 ? 0.210 9.642 -9.066 1.00 0.00 43 GLY A N 6
ATOM 8930 C CA . GLY A 1 17 ? 0.742 10.058 -10.348 1.00 0.00 43 GLY A CA 6
ATOM 8931 C C . GLY A 1 17 ? 2.149 9.546 -10.561 1.00 0.00 43 GLY A C 6
ATOM 8932 O O . GLY A 1 17 ? 3.007 10.258 -11.084 1.00 0.00 43 GLY A O 6
ATOM 8936 N N . ARG A 1 18 ? 2.385 8.303 -10.145 1.00 0.00 44 ARG A N 6
ATOM 8937 C CA . ARG A 1 18 ? 3.698 7.684 -10.277 1.00 0.00 44 ARG A CA 6
ATOM 8938 C C . ARG A 1 18 ? 3.579 6.266 -10.820 1.00 0.00 44 ARG A C 6
ATOM 8939 O O . ARG A 1 18 ? 2.710 5.502 -10.397 1.00 0.00 44 ARG A O 6
ATOM 8960 N N . ARG A 1 19 ? 4.466 5.909 -11.743 1.00 0.00 45 ARG A N 6
ATOM 8961 C CA . ARG A 1 19 ? 4.463 4.570 -12.319 1.00 0.00 45 ARG A CA 6
ATOM 8962 C C . ARG A 1 19 ? 5.144 3.585 -11.370 1.00 0.00 45 ARG A C 6
ATOM 8963 O O . ARG A 1 19 ? 5.708 2.581 -11.803 1.00 0.00 45 ARG A O 6
ATOM 8984 N N . ILE A 1 20 ? 5.077 3.890 -10.073 1.00 0.00 46 ILE A N 6
ATOM 8985 C CA . ILE A 1 20 ? 5.672 3.061 -9.032 1.00 0.00 46 ILE A CA 6
ATOM 8986 C C . ILE A 1 20 ? 7.174 2.891 -9.245 1.00 0.00 46 ILE A C 6
ATOM 8987 O O . ILE A 1 20 ? 7.984 3.524 -8.567 1.00 0.00 46 ILE A O 6
ATOM 9003 N N . GLY A 1 21 ? 7.537 2.035 -10.192 1.00 0.00 47 GLY A N 6
ATOM 9004 C CA . GLY A 1 21 ? 8.939 1.795 -10.484 1.00 0.00 47 GLY A CA 6
ATOM 9005 C C . GLY A 1 21 ? 9.158 0.512 -11.261 1.00 0.00 47 GLY A C 6
ATOM 9006 O O . GLY A 1 21 ? 8.384 0.184 -12.161 1.00 0.00 47 GLY A O 6
ATOM 9010 N N . ASP A 1 22 ? 10.213 -0.215 -10.910 1.00 0.00 48 ASP A N 6
ATOM 9011 C CA . ASP A 1 22 ? 10.533 -1.474 -11.575 1.00 0.00 48 ASP A CA 6
ATOM 9012 C C . ASP A 1 22 ? 9.518 -2.552 -11.210 1.00 0.00 48 ASP A C 6
ATOM 9013 O O . ASP A 1 22 ? 9.109 -2.664 -10.053 1.00 0.00 48 ASP A O 6
ATOM 9022 N N . ASN A 1 23 ? 9.116 -3.345 -12.201 1.00 0.00 49 ASN A N 6
ATOM 9023 C CA . ASN A 1 23 ? 8.151 -4.416 -11.983 1.00 0.00 49 ASN A CA 6
ATOM 9024 C C . ASN A 1 23 ? 6.832 -3.858 -11.445 1.00 0.00 49 ASN A C 6
ATOM 9025 O O . ASN A 1 23 ? 6.244 -2.956 -12.043 1.00 0.00 49 ASN A O 6
ATOM 9036 N N . PHE A 1 24 ? 6.368 -4.397 -10.319 1.00 0.00 50 PHE A N 6
ATOM 9037 C CA . PHE A 1 24 ? 5.119 -3.945 -9.715 1.00 0.00 50 PHE A CA 6
ATOM 9038 C C . PHE A 1 24 ? 5.069 -4.308 -8.234 1.00 0.00 50 PHE A C 6
ATOM 9039 O O . PHE A 1 24 ? 4.784 -3.460 -7.389 1.00 0.00 50 PHE A O 6
ATOM 9056 N N . MET A 1 25 ? 5.353 -5.569 -7.927 1.00 0.00 51 MET A N 6
ATOM 9057 C CA . MET A 1 25 ? 5.346 -6.038 -6.546 1.00 0.00 51 MET A CA 6
ATOM 9058 C C . MET A 1 25 ? 6.537 -5.467 -5.789 1.00 0.00 51 MET A C 6
ATOM 9059 O O . MET A 1 25 ? 6.393 -4.921 -4.694 1.00 0.00 51 MET A O 6
ATOM 9073 N N . ASP A 1 26 ? 7.713 -5.594 -6.392 1.00 0.00 52 ASP A N 6
ATOM 9074 C CA . ASP A 1 26 ? 8.946 -5.089 -5.796 1.00 0.00 52 ASP A CA 6
ATOM 9075 C C . ASP A 1 26 ? 8.860 -3.581 -5.577 1.00 0.00 52 ASP A C 6
ATOM 9076 O O . ASP A 1 26 ? 9.412 -3.048 -4.617 1.00 0.00 52 ASP A O 6
ATOM 9085 N N . GLY A 1 27 ? 8.165 -2.897 -6.480 1.00 0.00 53 GLY A N 6
ATOM 9086 C CA . GLY A 1 27 ? 8.019 -1.458 -6.367 1.00 0.00 53 GLY A CA 6
ATOM 9087 C C . GLY A 1 27 ? 7.251 -1.050 -5.123 1.00 0.00 53 GLY A C 6
ATOM 9088 O O . GLY A 1 27 ? 7.621 -0.094 -4.444 1.00 0.00 53 GLY A O 6
ATOM 9092 N N . LEU A 1 28 ? 6.177 -1.777 -4.831 1.00 0.00 54 LEU A N 6
ATOM 9093 C CA . LEU A 1 28 ? 5.338 -1.497 -3.667 1.00 0.00 54 LEU A CA 6
ATOM 9094 C C . LEU A 1 28 ? 6.130 -1.607 -2.363 1.00 0.00 54 LEU A C 6
ATOM 9095 O O . LEU A 1 28 ? 5.783 -0.979 -1.362 1.00 0.00 54 LEU A O 6
ATOM 9111 N N . LYS A 1 29 ? 7.175 -2.428 -2.379 1.00 0.00 55 LYS A N 6
ATOM 9112 C CA . LYS A 1 29 ? 8.008 -2.653 -1.198 1.00 0.00 55 LYS A CA 6
ATOM 9113 C C . LYS A 1 29 ? 8.438 -1.345 -0.534 1.00 0.00 55 LYS A C 6
ATOM 9114 O O . LYS A 1 29 ? 8.389 -1.221 0.690 1.00 0.00 55 LYS A O 6
ATOM 9133 N N . ASP A 1 30 ? 8.877 -0.380 -1.340 1.00 0.00 56 ASP A N 6
ATOM 9134 C CA . ASP A 1 30 ? 9.332 0.904 -0.811 1.00 0.00 56 ASP A CA 6
ATOM 9135 C C . ASP A 1 30 ? 8.269 1.566 0.061 1.00 0.00 56 ASP A C 6
ATOM 9136 O O . ASP A 1 30 ? 8.592 2.269 1.018 1.00 0.00 56 ASP A O 6
ATOM 9145 N N . GLY A 1 31 ? 7.003 1.342 -0.274 1.00 0.00 57 GLY A N 6
ATOM 9146 C CA . GLY A 1 31 ? 5.922 1.932 0.492 1.00 0.00 57 GLY A CA 6
ATOM 9147 C C . GLY A 1 31 ? 5.951 3.446 0.447 1.00 0.00 57 GLY A C 6
ATOM 9148 O O . GLY A 1 31 ? 6.557 4.088 1.305 1.00 0.00 57 GLY A O 6
ATOM 9152 N N . VAL A 1 32 ? 5.295 4.018 -0.558 1.00 0.00 58 VAL A N 6
ATOM 9153 C CA . VAL A 1 32 ? 5.241 5.466 -0.722 1.00 0.00 58 VAL A CA 6
ATOM 9154 C C . VAL A 1 32 ? 3.979 5.866 -1.469 1.00 0.00 58 VAL A C 6
ATOM 9155 O O . VAL A 1 32 ? 3.177 6.655 -0.976 1.00 0.00 58 VAL A O 6
ATOM 9168 N N . ILE A 1 33 ? 3.813 5.311 -2.665 1.00 0.00 59 ILE A N 6
ATOM 9169 C CA . ILE A 1 33 ? 2.649 5.607 -3.486 1.00 0.00 59 ILE A CA 6
ATOM 9170 C C . ILE A 1 33 ? 1.379 5.073 -2.838 1.00 0.00 59 ILE A C 6
ATOM 9171 O O . ILE A 1 33 ? 0.369 5.773 -2.770 1.00 0.00 59 ILE A O 6
ATOM 9187 N N . LEU A 1 34 ? 1.436 3.835 -2.350 1.00 0.00 60 LEU A N 6
ATOM 9188 C CA . LEU A 1 34 ? 0.287 3.227 -1.690 1.00 0.00 60 LEU A CA 6
ATOM 9189 C C . LEU A 1 34 ? -0.087 4.036 -0.458 1.00 0.00 60 LEU A C 6
ATOM 9190 O O . LEU A 1 34 ? -1.259 4.338 -0.228 1.00 0.00 60 LEU A O 6
ATOM 9206 N N . CYS A 1 35 ? 0.926 4.401 0.321 1.00 0.00 61 CYS A N 6
ATOM 9207 C CA . CYS A 1 35 ? 0.722 5.198 1.520 1.00 0.00 61 CYS A CA 6
ATOM 9208 C C . CYS A 1 35 ? 0.065 6.522 1.153 1.00 0.00 61 CYS A C 6
ATOM 9209 O O . CYS A 1 35 ? -0.870 6.975 1.814 1.00 0.00 61 CYS A O 6
ATOM 9217 N N . GLU A 1 36 ? 0.554 7.126 0.076 1.00 0.00 62 GLU A N 6
ATOM 9218 C CA . GLU A 1 36 ? 0.026 8.379 -0.421 1.00 0.00 62 GLU A CA 6
ATOM 9219 C C . GLU A 1 36 ? -1.407 8.208 -0.918 1.00 0.00 62 GLU A C 6
ATOM 9220 O O . GLU A 1 36 ? -2.233 9.111 -0.790 1.00 0.00 62 GLU A O 6
ATOM 9232 N N . LEU A 1 37 ? -1.685 7.041 -1.492 1.00 0.00 63 LEU A N 6
ATOM 9233 C CA . LEU A 1 37 ? -3.007 6.733 -2.022 1.00 0.00 63 LEU A CA 6
ATOM 9234 C C . LEU A 1 37 ? -4.079 6.783 -0.937 1.00 0.00 63 LEU A C 6
ATOM 9235 O O . LEU A 1 37 ? -5.068 7.504 -1.069 1.00 0.00 63 LEU A O 6
ATOM 9251 N N . ILE A 1 38 ? -3.886 6.016 0.132 1.00 0.00 64 ILE A N 6
ATOM 9252 C CA . ILE A 1 38 ? -4.853 5.986 1.222 1.00 0.00 64 ILE A CA 6
ATOM 9253 C C . ILE A 1 38 ? -5.005 7.367 1.844 1.00 0.00 64 ILE A C 6
ATOM 9254 O O . ILE A 1 38 ? -6.106 7.780 2.197 1.00 0.00 64 ILE A O 6
ATOM 9270 N N . ASN A 1 39 ? -3.895 8.085 1.964 1.00 0.00 65 ASN A N 6
ATOM 9271 C CA . ASN A 1 39 ? -3.918 9.426 2.529 1.00 0.00 65 ASN A CA 6
ATOM 9272 C C . ASN A 1 39 ? -4.846 10.332 1.726 1.00 0.00 65 ASN A C 6
ATOM 9273 O O . ASN A 1 39 ? -5.386 11.306 2.251 1.00 0.00 65 ASN A O 6
ATOM 9284 N N . LYS A 1 40 ? -5.041 9.996 0.452 1.00 0.00 66 LYS A N 6
ATOM 9285 C CA . LYS A 1 40 ? -5.914 10.760 -0.417 1.00 0.00 66 LYS A CA 6
ATOM 9286 C C . LYS A 1 40 ? -7.374 10.472 -0.090 1.00 0.00 66 LYS A C 6
ATOM 9287 O O . LYS A 1 40 ? -8.172 11.387 0.114 1.00 0.00 66 LYS A O 6
ATOM 9306 N N . LEU A 1 41 ? -7.709 9.186 -0.042 1.00 0.00 67 LEU A N 6
ATOM 9307 C CA . LEU A 1 41 ? -9.068 8.756 0.261 1.00 0.00 67 LEU A CA 6
ATOM 9308 C C . LEU A 1 41 ? -9.395 8.997 1.729 1.00 0.00 67 LEU A C 6
ATOM 9309 O O . LEU A 1 41 ? -10.313 9.749 2.058 1.00 0.00 67 LEU A O 6
ATOM 9325 N N . GLN A 1 42 ? -8.629 8.357 2.608 1.00 0.00 68 GLN A N 6
ATOM 9326 C CA . GLN A 1 42 ? -8.827 8.502 4.042 1.00 0.00 68 GLN A CA 6
ATOM 9327 C C . GLN A 1 42 ? -8.011 9.676 4.582 1.00 0.00 68 GLN A C 6
ATOM 9328 O O . GLN A 1 42 ? -6.781 9.647 4.569 1.00 0.00 68 GLN A O 6
ATOM 9342 N N . PRO A 1 43 ? -8.692 10.729 5.057 1.00 0.00 69 PRO A N 6
ATOM 9343 C CA . PRO A 1 43 ? -8.039 11.922 5.599 1.00 0.00 69 PRO A CA 6
ATOM 9344 C C . PRO A 1 43 ? -6.979 11.594 6.649 1.00 0.00 69 PRO A C 6
ATOM 9345 O O . PRO A 1 43 ? -7.253 10.894 7.624 1.00 0.00 69 PRO A O 6
ATOM 9356 N N . GLY A 1 44 ? -5.773 12.123 6.450 1.00 0.00 70 GLY A N 6
ATOM 9357 C CA . GLY A 1 44 ? -4.689 11.896 7.393 1.00 0.00 70 GLY A CA 6
ATOM 9358 C C . GLY A 1 44 ? -4.440 10.428 7.681 1.00 0.00 70 GLY A C 6
ATOM 9359 O O . GLY A 1 44 ? -4.462 10.008 8.839 1.00 0.00 70 GLY A O 6
ATOM 9363 N N . SER A 1 45 ? -4.195 9.643 6.636 1.00 0.00 71 SER A N 6
ATOM 9364 C CA . SER A 1 45 ? -3.937 8.218 6.802 1.00 0.00 71 SER A CA 6
ATOM 9365 C C . SER A 1 45 ? -2.558 7.979 7.407 1.00 0.00 71 SER A C 6
ATOM 9366 O O . SER A 1 45 ? -2.422 7.793 8.616 1.00 0.00 71 SER A O 6
ATOM 9374 N N . VAL A 1 46 ? -1.537 7.973 6.554 1.00 0.00 72 VAL A N 6
ATOM 9375 C CA . VAL A 1 46 ? -0.170 7.744 7.001 1.00 0.00 72 VAL A CA 6
ATOM 9376 C C . VAL A 1 46 ? 0.522 9.057 7.382 1.00 0.00 72 VAL A C 6
ATOM 9377 O O . VAL A 1 46 ? 1.155 9.146 8.434 1.00 0.00 72 VAL A O 6
ATOM 9390 N N . GLN A 1 47 ? 0.385 10.073 6.527 1.00 0.00 73 GLN A N 6
ATOM 9391 C CA . GLN A 1 47 ? 0.984 11.385 6.774 1.00 0.00 73 GLN A CA 6
ATOM 9392 C C . GLN A 1 47 ? 2.512 11.323 6.859 1.00 0.00 73 GLN A C 6
ATOM 9393 O O . GLN A 1 47 ? 3.081 10.346 7.346 1.00 0.00 73 GLN A O 6
ATOM 9407 N N . LYS A 1 48 ? 3.157 12.393 6.389 1.00 0.00 74 LYS A N 6
ATOM 9408 C CA . LYS A 1 48 ? 4.618 12.517 6.405 1.00 0.00 74 LYS A CA 6
ATOM 9409 C C . LYS A 1 48 ? 5.293 11.591 5.399 1.00 0.00 74 LYS A C 6
ATOM 9410 O O . LYS A 1 48 ? 5.888 12.052 4.424 1.00 0.00 74 LYS A O 6
ATOM 9429 N N . VAL A 1 49 ? 5.206 10.293 5.648 1.00 0.00 75 VAL A N 6
ATOM 9430 C CA . VAL A 1 49 ? 5.817 9.290 4.777 1.00 0.00 75 VAL A CA 6
ATOM 9431 C C . VAL A 1 49 ? 7.341 9.402 4.790 1.00 0.00 75 VAL A C 6
ATOM 9432 O O . VAL A 1 49 ? 7.900 10.453 4.479 1.00 0.00 75 VAL A O 6
ATOM 9445 N N . ASN A 1 50 ? 8.006 8.307 5.147 1.00 0.00 76 ASN A N 6
ATOM 9446 C CA . ASN A 1 50 ? 9.465 8.278 5.195 1.00 0.00 76 ASN A CA 6
ATOM 9447 C C . ASN A 1 50 ? 10.050 7.886 3.842 1.00 0.00 76 ASN A C 6
ATOM 9448 O O . ASN A 1 50 ? 9.573 6.950 3.199 1.00 0.00 76 ASN A O 6
ATOM 9459 N N . ASP A 1 51 ? 11.095 8.591 3.422 1.00 0.00 77 ASP A N 6
ATOM 9460 C CA . ASP A 1 51 ? 11.750 8.296 2.154 1.00 0.00 77 ASP A CA 6
ATOM 9461 C C . ASP A 1 51 ? 12.423 6.926 2.219 1.00 0.00 77 ASP A C 6
ATOM 9462 O O . ASP A 1 51 ? 13.064 6.595 3.215 1.00 0.00 77 ASP A O 6
ATOM 9471 N N . PRO A 1 52 ? 12.276 6.102 1.165 1.00 0.00 78 PRO A N 6
ATOM 9472 C CA . PRO A 1 52 ? 12.867 4.758 1.123 1.00 0.00 78 PRO A CA 6
ATOM 9473 C C . PRO A 1 52 ? 14.381 4.778 0.916 1.00 0.00 78 PRO A C 6
ATOM 9474 O O . PRO A 1 52 ? 14.914 4.009 0.115 1.00 0.00 78 PRO A O 6
ATOM 9485 N N . VAL A 1 53 ? 15.071 5.654 1.642 1.00 0.00 79 VAL A N 6
ATOM 9486 C CA . VAL A 1 53 ? 16.521 5.761 1.534 1.00 0.00 79 VAL A CA 6
ATOM 9487 C C . VAL A 1 53 ? 17.203 4.510 2.080 1.00 0.00 79 VAL A C 6
ATOM 9488 O O . VAL A 1 53 ? 17.909 3.809 1.355 1.00 0.00 79 VAL A O 6
ATOM 9501 N N . GLN A 1 54 ? 16.979 4.236 3.361 1.00 0.00 80 GLN A N 6
ATOM 9502 C CA . GLN A 1 54 ? 17.563 3.069 4.011 1.00 0.00 80 GLN A CA 6
ATOM 9503 C C . GLN A 1 54 ? 16.752 1.811 3.701 1.00 0.00 80 GLN A C 6
ATOM 9504 O O . GLN A 1 54 ? 16.667 1.390 2.547 1.00 0.00 80 GLN A O 6
ATOM 9518 N N . ASN A 1 55 ? 16.159 1.212 4.733 1.00 0.00 81 ASN A N 6
ATOM 9519 C CA . ASN A 1 55 ? 15.364 0.003 4.557 1.00 0.00 81 ASN A CA 6
ATOM 9520 C C . ASN A 1 55 ? 14.187 -0.027 5.528 1.00 0.00 81 ASN A C 6
ATOM 9521 O O . ASN A 1 55 ? 13.077 -0.409 5.158 1.00 0.00 81 ASN A O 6
ATOM 9532 N N . TRP A 1 56 ? 14.434 0.374 6.773 1.00 0.00 82 TRP A N 6
ATOM 9533 C CA . TRP A 1 56 ? 13.387 0.384 7.789 1.00 0.00 82 TRP A CA 6
ATOM 9534 C C . TRP A 1 56 ? 12.261 1.339 7.402 1.00 0.00 82 TRP A C 6
ATOM 9535 O O . TRP A 1 56 ? 11.103 1.115 7.755 1.00 0.00 82 TRP A O 6
ATOM 9556 N N . HIS A 1 57 ? 12.603 2.400 6.671 1.00 0.00 83 HIS A N 6
ATOM 9557 C CA . HIS A 1 57 ? 11.607 3.377 6.237 1.00 0.00 83 HIS A CA 6
ATOM 9558 C C . HIS A 1 57 ? 10.446 2.677 5.540 1.00 0.00 83 HIS A C 6
ATOM 9559 O O . HIS A 1 57 ? 9.281 2.958 5.819 1.00 0.00 83 HIS A O 6
ATOM 9574 N N . LYS A 1 58 ? 10.776 1.760 4.633 1.00 0.00 84 LYS A N 6
ATOM 9575 C CA . LYS A 1 58 ? 9.765 1.013 3.895 1.00 0.00 84 LYS A CA 6
ATOM 9576 C C . LYS A 1 58 ? 8.836 0.279 4.855 1.00 0.00 84 LYS A C 6
ATOM 9577 O O . LYS A 1 58 ? 7.617 0.346 4.729 1.00 0.00 84 LYS A O 6
ATOM 9596 N N . LEU A 1 59 ? 9.432 -0.421 5.814 1.00 0.00 85 LEU A N 6
ATOM 9597 C CA . LEU A 1 59 ? 8.678 -1.175 6.805 1.00 0.00 85 LEU A CA 6
ATOM 9598 C C . LEU A 1 59 ? 7.715 -0.270 7.568 1.00 0.00 85 LEU A C 6
ATOM 9599 O O . LEU A 1 59 ? 6.650 -0.707 8.005 1.00 0.00 85 LEU A O 6
ATOM 9615 N N . GLU A 1 60 ? 8.101 0.991 7.728 1.00 0.00 86 GLU A N 6
ATOM 9616 C CA . GLU A 1 60 ? 7.280 1.961 8.443 1.00 0.00 86 GLU A CA 6
ATOM 9617 C C . GLU A 1 60 ? 6.096 2.406 7.594 1.00 0.00 86 GLU A C 6
ATOM 9618 O O . GLU A 1 60 ? 4.955 2.411 8.057 1.00 0.00 86 GLU A O 6
ATOM 9630 N N . ASN A 1 61 ? 6.376 2.782 6.351 1.00 0.00 87 ASN A N 6
ATOM 9631 C CA . ASN A 1 61 ? 5.341 3.229 5.438 1.00 0.00 87 ASN A CA 6
ATOM 9632 C C . ASN A 1 61 ? 4.319 2.127 5.198 1.00 0.00 87 ASN A C 6
ATOM 9633 O O . ASN A 1 61 ? 3.113 2.372 5.216 1.00 0.00 87 ASN A O 6
ATOM 9644 N N . ILE A 1 62 ? 4.807 0.910 4.980 1.00 0.00 88 ILE A N 6
ATOM 9645 C CA . ILE A 1 62 ? 3.923 -0.224 4.744 1.00 0.00 88 ILE A CA 6
ATOM 9646 C C . ILE A 1 62 ? 2.990 -0.424 5.931 1.00 0.00 88 ILE A C 6
ATOM 9647 O O . ILE A 1 62 ? 1.806 -0.716 5.763 1.00 0.00 88 ILE A O 6
ATOM 9663 N N . GLY A 1 63 ? 3.535 -0.258 7.131 1.00 0.00 89 GLY A N 6
ATOM 9664 C CA . GLY A 1 63 ? 2.743 -0.413 8.334 1.00 0.00 89 GLY A CA 6
ATOM 9665 C C . GLY A 1 63 ? 1.610 0.592 8.408 1.00 0.00 89 GLY A C 6
ATOM 9666 O O . GLY A 1 63 ? 0.492 0.244 8.779 1.00 0.00 89 GLY A O 6
ATOM 9670 N N . ASN A 1 64 ? 1.903 1.840 8.051 1.00 0.00 90 ASN A N 6
ATOM 9671 C CA . ASN A 1 64 ? 0.903 2.904 8.076 1.00 0.00 90 ASN A CA 6
ATOM 9672 C C . ASN A 1 64 ? -0.246 2.610 7.116 1.00 0.00 90 ASN A C 6
ATOM 9673 O O . ASN A 1 64 ? -1.414 2.802 7.452 1.00 0.00 90 ASN A O 6
ATOM 9684 N N . PHE A 1 65 ? 0.095 2.157 5.916 1.00 0.00 91 PHE A N 6
ATOM 9685 C CA . PHE A 1 65 ? -0.904 1.850 4.898 1.00 0.00 91 PHE A CA 6
ATOM 9686 C C . PHE A 1 65 ? -1.816 0.703 5.332 1.00 0.00 91 PHE A C 6
ATOM 9687 O O . PHE A 1 65 ? -3.039 0.800 5.233 1.00 0.00 91 PHE A O 6
ATOM 9704 N N . LEU A 1 66 ? -1.213 -0.385 5.797 1.00 0.00 92 LEU A N 6
ATOM 9705 C CA . LEU A 1 66 ? -1.965 -1.558 6.227 1.00 0.00 92 LEU A CA 6
ATOM 9706 C C . LEU A 1 66 ? -2.777 -1.299 7.489 1.00 0.00 92 LEU A C 6
ATOM 9707 O O . LEU A 1 66 ? -3.936 -1.694 7.571 1.00 0.00 92 LEU A O 6
ATOM 9723 N N . ARG A 1 67 ? -2.176 -0.644 8.474 1.00 0.00 93 ARG A N 6
ATOM 9724 C CA . ARG A 1 67 ? -2.879 -0.353 9.718 1.00 0.00 93 ARG A CA 6
ATOM 9725 C C . ARG A 1 67 ? -4.105 0.506 9.442 1.00 0.00 93 ARG A C 6
ATOM 9726 O O . ARG A 1 67 ? -5.160 0.322 10.050 1.00 0.00 93 ARG A O 6
ATOM 9747 N N . ALA A 1 68 ? -3.948 1.448 8.521 1.00 0.00 94 ALA A N 6
ATOM 9748 C CA . ALA A 1 68 ? -5.026 2.352 8.151 1.00 0.00 94 ALA A CA 6
ATOM 9749 C C . ALA A 1 68 ? -6.149 1.630 7.410 1.00 0.00 94 ALA A C 6
ATOM 9750 O O . ALA A 1 68 ? -7.320 1.831 7.718 1.00 0.00 94 ALA A O 6
ATOM 9757 N N . ILE A 1 69 ? -5.790 0.806 6.425 1.00 0.00 95 ILE A N 6
ATOM 9758 C CA . ILE A 1 69 ? -6.788 0.078 5.636 1.00 0.00 95 ILE A CA 6
ATOM 9759 C C . ILE A 1 69 ? -7.436 -1.051 6.435 1.00 0.00 95 ILE A C 6
ATOM 9760 O O . ILE A 1 69 ? -8.642 -1.278 6.340 1.00 0.00 95 ILE A O 6
ATOM 9776 N N . LYS A 1 70 ? -6.627 -1.758 7.213 1.00 0.00 96 LYS A N 6
ATOM 9777 C CA . LYS A 1 70 ? -7.110 -2.872 8.023 1.00 0.00 96 LYS A CA 6
ATOM 9778 C C . LYS A 1 70 ? -8.190 -2.400 8.989 1.00 0.00 96 LYS A C 6
ATOM 9779 O O . LYS A 1 70 ? -9.153 -3.116 9.262 1.00 0.00 96 LYS A O 6
ATOM 9798 N N . HIS A 1 71 ? -8.022 -1.184 9.493 1.00 0.00 97 HIS A N 6
ATOM 9799 C CA . HIS A 1 71 ? -8.979 -0.592 10.420 1.00 0.00 97 HIS A CA 6
ATOM 9800 C C . HIS A 1 71 ? -10.045 0.186 9.660 1.00 0.00 97 HIS A C 6
ATOM 9801 O O . HIS A 1 71 ? -11.198 0.264 10.084 1.00 0.00 97 HIS A O 6
ATOM 9816 N N . TYR A 1 72 ? -9.638 0.770 8.537 1.00 0.00 98 TYR A N 6
ATOM 9817 C CA . TYR A 1 72 ? -10.538 1.563 7.704 1.00 0.00 98 TYR A CA 6
ATOM 9818 C C . TYR A 1 72 ? -11.813 0.795 7.376 1.00 0.00 98 TYR A C 6
ATOM 9819 O O . TYR A 1 72 ? -12.912 1.348 7.441 1.00 0.00 98 TYR A O 6
ATOM 9837 N N . GLY A 1 73 ? -11.665 -0.477 7.018 1.00 0.00 99 GLY A N 6
ATOM 9838 C CA . GLY A 1 73 ? -12.827 -1.278 6.682 1.00 0.00 99 GLY A CA 6
ATOM 9839 C C . GLY A 1 73 ? -12.490 -2.717 6.343 1.00 0.00 99 GLY A C 6
ATOM 9840 O O . GLY A 1 73 ? -13.191 -3.635 6.766 1.00 0.00 99 GLY A O 6
ATOM 9844 N N . VAL A 1 74 ? -11.427 -2.917 5.566 1.00 0.00 100 VAL A N 6
ATOM 9845 C CA . VAL A 1 74 ? -11.028 -4.262 5.170 1.00 0.00 100 VAL A CA 6
ATOM 9846 C C . VAL A 1 74 ? -10.833 -5.152 6.395 1.00 0.00 100 VAL A C 6
ATOM 9847 O O . VAL A 1 74 ? -10.031 -4.848 7.278 1.00 0.00 100 VAL A O 6
ATOM 9860 N N . LYS A 1 75 ? -11.588 -6.247 6.444 1.00 0.00 101 LYS A N 6
ATOM 9861 C CA . LYS A 1 75 ? -11.523 -7.184 7.562 1.00 0.00 101 LYS A CA 6
ATOM 9862 C C . LYS A 1 75 ? -10.188 -7.927 7.599 1.00 0.00 101 LYS A C 6
ATOM 9863 O O . LYS A 1 75 ? -9.636 -8.274 6.555 1.00 0.00 101 LYS A O 6
ATOM 9882 N N . PRO A 1 76 ? -9.656 -8.185 8.811 1.00 0.00 102 PRO A N 6
ATOM 9883 C CA . PRO A 1 76 ? -8.382 -8.896 8.992 1.00 0.00 102 PRO A CA 6
ATOM 9884 C C . PRO A 1 76 ? -8.435 -10.321 8.445 1.00 0.00 102 PRO A C 6
ATOM 9885 O O . PRO A 1 76 ? -8.554 -11.285 9.202 1.00 0.00 102 PRO A O 6
ATOM 9896 N N . HIS A 1 77 ? -8.349 -10.441 7.127 1.00 0.00 103 HIS A N 6
ATOM 9897 C CA . HIS A 1 77 ? -8.390 -11.737 6.460 1.00 0.00 103 HIS A CA 6
ATOM 9898 C C . HIS A 1 77 ? -7.992 -11.581 4.998 1.00 0.00 103 HIS A C 6
ATOM 9899 O O . HIS A 1 77 ? -7.398 -12.480 4.401 1.00 0.00 103 HIS A O 6
ATOM 9914 N N . ASP A 1 78 ? -8.310 -10.420 4.439 1.00 0.00 104 ASP A N 6
ATOM 9915 C CA . ASP A 1 78 ? -7.980 -10.107 3.060 1.00 0.00 104 ASP A CA 6
ATOM 9916 C C . ASP A 1 78 ? -6.925 -9.017 3.039 1.00 0.00 104 ASP A C 6
ATOM 9917 O O . ASP A 1 78 ? -6.960 -8.108 2.209 1.00 0.00 104 ASP A O 6
ATOM 9926 N N . ILE A 1 79 ? -5.999 -9.106 3.985 1.00 0.00 105 ILE A N 6
ATOM 9927 C CA . ILE A 1 79 ? -4.939 -8.122 4.115 1.00 0.00 105 ILE A CA 6
ATOM 9928 C C . ILE A 1 79 ? -3.613 -8.775 4.475 1.00 0.00 105 ILE A C 6
ATOM 9929 O O . ILE A 1 79 ? -3.533 -9.561 5.419 1.00 0.00 105 ILE A O 6
ATOM 9945 N N . PHE A 1 80 ? -2.570 -8.427 3.733 1.00 0.00 106 PHE A N 6
ATOM 9946 C CA . PHE A 1 80 ? -1.245 -8.964 3.995 1.00 0.00 106 PHE A CA 6
ATOM 9947 C C . PHE A 1 80 ? -0.606 -8.216 5.162 1.00 0.00 106 PHE A C 6
ATOM 9948 O O . PHE A 1 80 ? -1.309 -7.675 6.015 1.00 0.00 106 PHE A O 6
ATOM 9965 N N . GLU A 1 81 ? 0.720 -8.172 5.191 1.00 0.00 107 GLU A N 6
ATOM 9966 C CA . GLU A 1 81 ? 1.436 -7.475 6.249 1.00 0.00 107 GLU A CA 6
ATOM 9967 C C . GLU A 1 81 ? 2.762 -6.949 5.732 1.00 0.00 107 GLU A C 6
ATOM 9968 O O . GLU A 1 81 ? 3.235 -7.365 4.673 1.00 0.00 107 GLU A O 6
ATOM 9980 N N . ALA A 1 82 ? 3.354 -6.034 6.484 1.00 0.00 108 ALA A N 6
ATOM 9981 C CA . ALA A 1 82 ? 4.629 -5.448 6.108 1.00 0.00 108 ALA A CA 6
ATOM 9982 C C . ALA A 1 82 ? 5.639 -6.529 5.741 1.00 0.00 108 ALA A C 6
ATOM 9983 O O . ALA A 1 82 ? 6.570 -6.283 4.978 1.00 0.00 108 ALA A O 6
ATOM 9990 N N . ASN A 1 83 ? 5.451 -7.726 6.293 1.00 0.00 109 ASN A N 6
ATOM 9991 C CA . ASN A 1 83 ? 6.350 -8.835 6.028 1.00 0.00 109 ASN A CA 6
ATOM 9992 C C . ASN A 1 83 ? 6.052 -9.493 4.684 1.00 0.00 109 ASN A C 6
ATOM 9993 O O . ASN A 1 83 ? 6.966 -9.878 3.959 1.00 0.00 109 ASN A O 6
ATOM 10004 N N . ASP A 1 84 ? 4.771 -9.643 4.366 1.00 0.00 110 ASP A N 6
ATOM 10005 C CA . ASP A 1 84 ? 4.362 -10.277 3.116 1.00 0.00 110 ASP A CA 6
ATOM 10006 C C . ASP A 1 84 ? 4.929 -9.549 1.900 1.00 0.00 110 ASP A C 6
ATOM 10007 O O . ASP A 1 84 ? 5.539 -10.166 1.027 1.00 0.00 110 ASP A O 6
ATOM 10016 N N . LEU A 1 85 ? 4.718 -8.238 1.843 1.00 0.00 111 LEU A N 6
ATOM 10017 C CA . LEU A 1 85 ? 5.203 -7.432 0.726 1.00 0.00 111 LEU A CA 6
ATOM 10018 C C . LEU A 1 85 ? 6.725 -7.307 0.745 1.00 0.00 111 LEU A C 6
ATOM 10019 O O . LEU A 1 85 ? 7.382 -7.465 -0.285 1.00 0.00 111 LEU A O 6
ATOM 10035 N N . PHE A 1 86 ? 7.278 -7.009 1.917 1.00 0.00 112 PHE A N 6
ATOM 10036 C CA . PHE A 1 86 ? 8.723 -6.848 2.064 1.00 0.00 112 PHE A CA 6
ATOM 10037 C C . PHE A 1 86 ? 9.470 -8.132 1.708 1.00 0.00 112 PHE A C 6
ATOM 10038 O O . PHE A 1 86 ? 10.444 -8.101 0.955 1.00 0.00 112 PHE A O 6
ATOM 10055 N N . GLU A 1 87 ? 9.012 -9.258 2.250 1.00 0.00 113 GLU A N 6
ATOM 10056 C CA . GLU A 1 87 ? 9.642 -10.545 1.985 1.00 0.00 113 GLU A CA 6
ATOM 10057 C C . GLU A 1 87 ? 9.258 -11.060 0.605 1.00 0.00 113 GLU A C 6
ATOM 10058 O O . GLU A 1 87 ? 9.887 -11.977 0.077 1.00 0.00 113 GLU A O 6
ATOM 10070 N N . ASN A 1 88 ? 8.213 -10.466 0.036 1.00 0.00 114 ASN A N 6
ATOM 10071 C CA . ASN A 1 88 ? 7.726 -10.862 -1.278 1.00 0.00 114 ASN A CA 6
ATOM 10072 C C . ASN A 1 88 ? 7.199 -12.291 -1.240 1.00 0.00 114 ASN A C 6
ATOM 10073 O O . ASN A 1 88 ? 7.355 -13.050 -2.196 1.00 0.00 114 ASN A O 6
ATOM 10084 N N . THR A 1 89 ? 6.579 -12.653 -0.122 1.00 0.00 115 THR A N 6
ATOM 10085 C CA . THR A 1 89 ? 6.031 -13.994 0.042 1.00 0.00 115 THR A CA 6
ATOM 10086 C C . THR A 1 89 ? 4.596 -14.082 -0.473 1.00 0.00 115 THR A C 6
ATOM 10087 O O . THR A 1 89 ? 4.259 -14.971 -1.254 1.00 0.00 115 THR A O 6
ATOM 10098 N N . ASN A 1 90 ? 3.753 -13.160 -0.017 1.00 0.00 116 ASN A N 6
ATOM 10099 C CA . ASN A 1 90 ? 2.348 -13.134 -0.416 1.00 0.00 116 ASN A CA 6
ATOM 10100 C C . ASN A 1 90 ? 2.114 -12.251 -1.642 1.00 0.00 116 ASN A C 6
ATOM 10101 O O . ASN A 1 90 ? 1.405 -11.248 -1.563 1.00 0.00 116 ASN A O 6
ATOM 10112 N N . HIS A 1 91 ? 2.702 -12.629 -2.775 1.00 0.00 117 HIS A N 6
ATOM 10113 C CA . HIS A 1 91 ? 2.536 -11.863 -4.010 1.00 0.00 117 HIS A CA 6
ATOM 10114 C C . HIS A 1 91 ? 1.060 -11.703 -4.362 1.00 0.00 117 HIS A C 6
ATOM 10115 O O . HIS A 1 91 ? 0.599 -10.602 -4.666 1.00 0.00 117 HIS A O 6
ATOM 10130 N N . THR A 1 92 ? 0.324 -12.810 -4.326 1.00 0.00 118 THR A N 6
ATOM 10131 C CA . THR A 1 92 ? -1.098 -12.797 -4.648 1.00 0.00 118 THR A CA 6
ATOM 10132 C C . THR A 1 92 ? -1.889 -11.948 -3.657 1.00 0.00 118 THR A C 6
ATOM 10133 O O . THR A 1 92 ? -2.760 -11.172 -4.049 1.00 0.00 118 THR A O 6
ATOM 10144 N N . GLN A 1 93 ? -1.586 -12.106 -2.373 1.00 0.00 119 GLN A N 6
ATOM 10145 C CA . GLN A 1 93 ? -2.273 -11.362 -1.324 1.00 0.00 119 GLN A CA 6
ATOM 10146 C C . GLN A 1 93 ? -2.112 -9.856 -1.515 1.00 0.00 119 GLN A C 6
ATOM 10147 O O . GLN A 1 93 ? -3.033 -9.087 -1.240 1.00 0.00 119 GLN A O 6
ATOM 10161 N N . VAL A 1 94 ? -0.936 -9.438 -1.977 1.00 0.00 120 VAL A N 6
ATOM 10162 C CA . VAL A 1 94 ? -0.658 -8.020 -2.195 1.00 0.00 120 VAL A CA 6
ATOM 10163 C C . VAL A 1 94 ? -1.709 -7.381 -3.102 1.00 0.00 120 VAL A C 6
ATOM 10164 O O . VAL A 1 94 ? -2.262 -6.330 -2.777 1.00 0.00 120 VAL A O 6
ATOM 10177 N N . GLN A 1 95 ? -1.985 -8.019 -4.235 1.00 0.00 121 GLN A N 6
ATOM 10178 C CA . GLN A 1 95 ? -2.976 -7.507 -5.178 1.00 0.00 121 GLN A CA 6
ATOM 10179 C C . GLN A 1 95 ? -4.391 -7.677 -4.635 1.00 0.00 121 GLN A C 6
ATOM 10180 O O . GLN A 1 95 ? -5.232 -6.792 -4.781 1.00 0.00 121 GLN A O 6
ATOM 10194 N N . SER A 1 96 ? -4.646 -8.825 -4.012 1.00 0.00 122 SER A N 6
ATOM 10195 C CA . SER A 1 96 ? -5.962 -9.119 -3.450 1.00 0.00 122 SER A CA 6
ATOM 10196 C C . SER A 1 96 ? -6.393 -8.040 -2.461 1.00 0.00 122 SER A C 6
ATOM 10197 O O . SER A 1 96 ? -7.547 -7.612 -2.462 1.00 0.00 122 SER A O 6
ATOM 10205 N N . THR A 1 97 ? -5.461 -7.607 -1.617 1.00 0.00 123 THR A N 6
ATOM 10206 C CA . THR A 1 97 ? -5.747 -6.580 -0.623 1.00 0.00 123 THR A CA 6
ATOM 10207 C C . THR A 1 97 ? -6.216 -5.290 -1.286 1.00 0.00 123 THR A C 6
ATOM 10208 O O . THR A 1 97 ? -7.195 -4.680 -0.856 1.00 0.00 123 THR A O 6
ATOM 10219 N N . LEU A 1 98 ? -5.511 -4.881 -2.338 1.00 0.00 124 LEU A N 6
ATOM 10220 C CA . LEU A 1 98 ? -5.859 -3.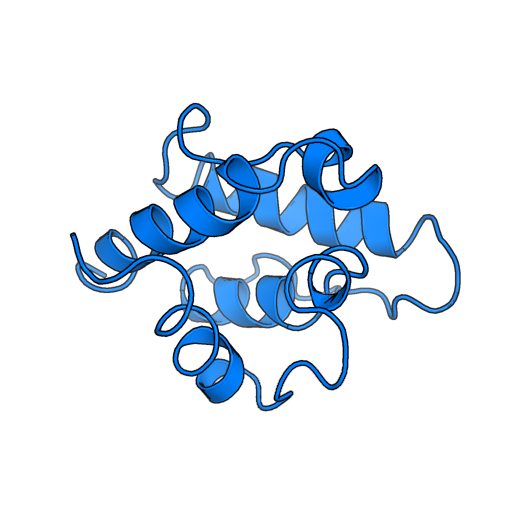664 -3.062 1.00 0.00 124 LEU A CA 6
ATOM 10221 C C . LEU A 1 98 ? -7.260 -3.766 -3.661 1.00 0.00 124 LEU A C 6
ATOM 10222 O O . LEU A 1 98 ? -8.066 -2.844 -3.538 1.00 0.00 124 LEU A O 6
ATOM 10238 N N . ILE A 1 99 ? -7.543 -4.893 -4.307 1.00 0.00 125 ILE A N 6
ATOM 10239 C CA . ILE A 1 99 ? -8.846 -5.113 -4.926 1.00 0.00 125 ILE A CA 6
ATOM 10240 C C . ILE A 1 99 ? -9.975 -4.963 -3.908 1.00 0.00 125 ILE A C 6
ATOM 10241 O O . ILE A 1 99 ? -10.991 -4.328 -4.187 1.00 0.00 125 ILE A O 6
ATOM 10257 N N . ALA A 1 100 ? -9.788 -5.551 -2.732 1.00 0.00 126 ALA A N 6
ATOM 10258 C CA . ALA A 1 100 ? -10.790 -5.482 -1.675 1.00 0.00 126 ALA A CA 6
ATOM 10259 C C . ALA A 1 100 ? -11.015 -4.042 -1.222 1.00 0.00 126 ALA A C 6
ATOM 10260 O O . ALA A 1 100 ? -12.154 -3.606 -1.052 1.00 0.00 126 ALA A O 6
ATOM 10267 N N . LEU A 1 101 ? -9.923 -3.312 -1.027 1.00 0.00 127 LEU A N 6
ATOM 10268 C CA . LEU A 1 101 ? -9.995 -1.921 -0.592 1.00 0.00 127 LEU A CA 6
ATOM 10269 C C . LEU A 1 101 ? -10.735 -1.064 -1.615 1.00 0.00 127 LEU A C 6
ATOM 10270 O O . LEU A 1 101 ? -11.420 -0.107 -1.256 1.00 0.00 127 LEU A O 6
ATOM 10286 N N . ALA A 1 102 ? -10.588 -1.415 -2.889 1.00 0.00 128 ALA A N 6
ATOM 10287 C CA . ALA A 1 102 ? -11.239 -0.680 -3.968 1.00 0.00 128 ALA A CA 6
ATOM 10288 C C . ALA A 1 102 ? -12.738 -0.569 -3.723 1.00 0.00 128 ALA A C 6
ATOM 10289 O O . ALA A 1 102 ? -13.342 0.476 -3.964 1.00 0.00 128 ALA A O 6
ATOM 10296 N N . SER A 1 103 ? -13.330 -1.655 -3.236 1.00 0.00 129 SER A N 6
ATOM 10297 C CA . SER A 1 103 ? -14.758 -1.685 -2.948 1.00 0.00 129 SER A CA 6
ATOM 10298 C C . SER A 1 103 ? -15.132 -0.596 -1.949 1.00 0.00 129 SER A C 6
ATOM 10299 O O . SER A 1 103 ? -16.210 -0.008 -2.032 1.00 0.00 129 SER A O 6
ATOM 10307 N N . GLN A 1 104 ? -14.234 -0.334 -1.003 1.00 0.00 130 GLN A N 6
ATOM 10308 C CA . GLN A 1 104 ? -14.465 0.678 0.011 1.00 0.00 130 GLN A CA 6
ATOM 10309 C C . GLN A 1 104 ? -14.582 2.067 -0.603 1.00 0.00 130 GLN A C 6
ATOM 10310 O O . GLN A 1 104 ? -15.550 2.785 -0.355 1.00 0.00 130 GLN A O 6
ATOM 10324 N N . ALA A 1 105 ? -13.590 2.443 -1.403 1.00 0.00 131 ALA A N 6
ATOM 10325 C CA . ALA A 1 105 ? -13.583 3.751 -2.048 1.00 0.00 131 ALA A CA 6
ATOM 10326 C C . ALA A 1 105 ? -14.510 3.779 -3.261 1.00 0.00 131 ALA A C 6
ATOM 10327 O O . ALA A 1 105 ? -14.179 4.366 -4.292 1.00 0.00 131 ALA A O 6
ATOM 10334 N N . LYS A 1 106 ? -15.672 3.146 -3.130 1.00 0.00 132 LYS A N 6
ATOM 10335 C CA . LYS A 1 106 ? -16.645 3.104 -4.217 1.00 0.00 132 LYS A CA 6
ATOM 10336 C C . LYS A 1 106 ? -17.302 4.468 -4.413 1.00 0.00 132 LYS A C 6
ATOM 10337 O O . LYS A 1 106 ? -17.380 4.972 -5.534 1.00 0.00 132 LYS A O 6
ATOM 10356 N N . THR A 1 107 ? -17.768 5.062 -3.316 1.00 0.00 133 THR A N 6
ATOM 10357 C CA . THR A 1 107 ? -18.417 6.369 -3.360 1.00 0.00 133 THR A CA 6
ATOM 10358 C C . THR A 1 107 ? -18.275 7.098 -2.027 1.00 0.00 133 THR A C 6
ATOM 10359 O O . THR A 1 107 ? -19.183 7.808 -1.595 1.00 0.00 133 THR A O 6
ATOM 10370 N N . LYS A 1 108 ? -17.127 6.921 -1.381 1.00 0.00 134 LYS A N 6
ATOM 10371 C CA . LYS A 1 108 ? -16.864 7.565 -0.098 1.00 0.00 134 LYS A CA 6
ATOM 10372 C C . LYS A 1 108 ? -16.661 9.066 -0.273 1.00 0.00 134 LYS A C 6
ATOM 10373 O O . LYS A 1 108 ? -15.747 9.454 -1.031 1.00 0.00 134 LYS A O 6
ATOM 10393 N N . MET A 1 1 ? -14.765 -5.044 -8.424 1.00 0.00 27 MET A N 7
ATOM 10394 C CA . MET A 1 1 ? -13.341 -5.425 -8.232 1.00 0.00 27 MET A CA 7
ATOM 10395 C C . MET A 1 1 ? -12.640 -5.635 -9.573 1.00 0.00 27 MET A C 7
ATOM 10396 O O . MET A 1 1 ? -13.171 -6.302 -10.460 1.00 0.00 27 MET A O 7
ATOM 10412 N N . PRO A 1 2 ? -11.433 -5.064 -9.740 1.00 0.00 28 PRO A N 7
ATOM 10413 C CA . PRO A 1 2 ? -10.664 -5.192 -10.983 1.00 0.00 28 PRO A CA 7
ATOM 10414 C C . PRO A 1 2 ? -10.331 -6.645 -11.309 1.00 0.00 28 PRO A C 7
ATOM 10415 O O . PRO A 1 2 ? -9.780 -7.366 -10.478 1.00 0.00 28 PRO A O 7
ATOM 10426 N N . GLN A 1 3 ? -10.670 -7.066 -12.524 1.00 0.00 29 GLN A N 7
ATOM 10427 C CA . GLN A 1 3 ? -10.407 -8.433 -12.960 1.00 0.00 29 GLN A CA 7
ATOM 10428 C C . GLN A 1 3 ? -8.932 -8.618 -13.312 1.00 0.00 29 GLN A C 7
ATOM 10429 O O . GLN A 1 3 ? -8.300 -9.588 -12.893 1.00 0.00 29 GLN A O 7
ATOM 10443 N N . THR A 1 4 ? -8.395 -7.683 -14.090 1.00 0.00 30 THR A N 7
ATOM 10444 C CA . THR A 1 4 ? -7.000 -7.736 -14.508 1.00 0.00 30 THR A CA 7
ATOM 10445 C C . THR A 1 4 ? -6.139 -6.790 -13.679 1.00 0.00 30 THR A C 7
ATOM 10446 O O . THR A 1 4 ? -6.573 -5.696 -13.315 1.00 0.00 30 THR A O 7
ATOM 10457 N N . GLU A 1 5 ? -4.914 -7.217 -13.389 1.00 0.00 31 GLU A N 7
ATOM 10458 C CA . GLU A 1 5 ? -3.981 -6.411 -12.608 1.00 0.00 31 GLU A CA 7
ATOM 10459 C C . GLU A 1 5 ? -3.780 -5.039 -13.247 1.00 0.00 31 GLU A C 7
ATOM 10460 O O . GLU A 1 5 ? -3.334 -4.097 -12.591 1.00 0.00 31 GLU A O 7
ATOM 10472 N N . ARG A 1 6 ? -4.108 -4.937 -14.531 1.00 0.00 32 ARG A N 7
ATOM 10473 C CA . ARG A 1 6 ? -3.964 -3.684 -15.265 1.00 0.00 32 ARG A CA 7
ATOM 10474 C C . ARG A 1 6 ? -4.735 -2.559 -14.586 1.00 0.00 32 ARG A C 7
ATOM 10475 O O . ARG A 1 6 ? -4.206 -1.470 -14.371 1.00 0.00 32 ARG A O 7
ATOM 10496 N N . GLN A 1 7 ? -5.990 -2.833 -14.250 1.00 0.00 33 GLN A N 7
ATOM 10497 C CA . GLN A 1 7 ? -6.838 -1.846 -13.595 1.00 0.00 33 GLN A CA 7
ATOM 10498 C C . GLN A 1 7 ? -6.233 -1.417 -12.263 1.00 0.00 33 GLN A C 7
ATOM 10499 O O . GLN A 1 7 ? -6.495 -0.317 -11.778 1.00 0.00 33 GLN A O 7
ATOM 10513 N N . LEU A 1 8 ? -5.429 -2.295 -11.676 1.00 0.00 34 LEU A N 7
ATOM 10514 C CA . LEU A 1 8 ? -4.791 -2.014 -10.397 1.00 0.00 34 LEU A CA 7
ATOM 10515 C C . LEU A 1 8 ? -3.698 -0.959 -10.549 1.00 0.00 34 LEU A C 7
ATOM 10516 O O . LEU A 1 8 ? -3.667 0.024 -9.809 1.00 0.00 34 LEU A O 7
ATOM 10532 N N . ARG A 1 9 ? -2.799 -1.175 -11.504 1.00 0.00 35 ARG A N 7
ATOM 10533 C CA . ARG A 1 9 ? -1.701 -0.243 -11.741 1.00 0.00 35 ARG A CA 7
ATOM 10534 C C . ARG A 1 9 ? -2.219 1.106 -12.232 1.00 0.00 35 ARG A C 7
ATOM 10535 O O . ARG A 1 9 ? -1.802 2.151 -11.740 1.00 0.00 35 ARG A O 7
ATOM 10556 N N . VAL A 1 10 ? -3.132 1.079 -13.198 1.00 0.00 36 VAL A N 7
ATOM 10557 C CA . VAL A 1 10 ? -3.700 2.309 -13.740 1.00 0.00 36 VAL A CA 7
ATOM 10558 C C . VAL A 1 10 ? -4.329 3.137 -12.630 1.00 0.00 36 VAL A C 7
ATOM 10559 O O . VAL A 1 10 ? -4.150 4.353 -12.558 1.00 0.00 36 VAL A O 7
ATOM 10572 N N . TRP A 1 11 ? -5.064 2.453 -11.769 1.00 0.00 37 TRP A N 7
ATOM 10573 C CA . TRP A 1 11 ? -5.739 3.089 -10.643 1.00 0.00 37 TRP A CA 7
ATOM 10574 C C . TRP A 1 11 ? -4.742 3.747 -9.687 1.00 0.00 37 TRP A C 7
ATOM 10575 O O . TRP A 1 11 ? -4.690 4.970 -9.573 1.00 0.00 37 TRP A O 7
ATOM 10596 N N . ILE A 1 12 ? -3.987 2.919 -8.977 1.00 0.00 38 ILE A N 7
ATOM 10597 C CA . ILE A 1 12 ? -3.022 3.395 -7.992 1.00 0.00 38 ILE A CA 7
ATOM 10598 C C . ILE A 1 12 ? -2.046 4.416 -8.576 1.00 0.00 38 ILE A C 7
ATOM 10599 O O . ILE A 1 12 ? -1.868 5.500 -8.019 1.00 0.00 38 ILE A O 7
ATOM 10615 N N . GLU A 1 13 ? -1.415 4.072 -9.694 1.00 0.00 39 GLU A N 7
ATOM 10616 C CA . GLU A 1 13 ? -0.460 4.973 -10.336 1.00 0.00 39 GLU A CA 7
ATOM 10617 C C . GLU A 1 13 ? -1.134 6.281 -10.740 1.00 0.00 39 GLU A C 7
ATOM 10618 O O . GLU A 1 13 ? -0.587 7.364 -10.533 1.00 0.00 39 GLU A O 7
ATOM 10630 N N . GLY A 1 14 ? -2.324 6.168 -11.320 1.00 0.00 40 GLY A N 7
ATOM 10631 C CA . GLY A 1 14 ? -3.060 7.344 -11.750 1.00 0.00 40 GLY A CA 7
ATOM 10632 C C . GLY A 1 14 ? -3.439 8.254 -10.598 1.00 0.00 40 GLY A C 7
ATOM 10633 O O . GLY A 1 14 ? -3.438 9.477 -10.740 1.00 0.00 40 GLY A O 7
ATOM 10637 N N . ALA A 1 15 ? -3.776 7.657 -9.458 1.00 0.00 41 ALA A N 7
ATOM 10638 C CA . ALA A 1 15 ? -4.172 8.422 -8.279 1.00 0.00 41 ALA A CA 7
ATOM 10639 C C . ALA A 1 15 ? -3.105 9.440 -7.892 1.00 0.00 41 ALA A C 7
ATOM 10640 O O . ALA A 1 15 ? -3.370 10.641 -7.837 1.00 0.00 41 ALA A O 7
ATOM 10647 N N . THR A 1 16 ? -1.899 8.953 -7.622 1.00 0.00 42 THR A N 7
ATOM 10648 C CA . THR A 1 16 ? -0.794 9.823 -7.238 1.00 0.00 42 THR A CA 7
ATOM 10649 C C . THR A 1 16 ? -0.108 10.420 -8.461 1.00 0.00 42 THR A C 7
ATOM 10650 O O . THR A 1 16 ? -0.148 11.631 -8.679 1.00 0.00 42 THR A O 7
ATOM 10661 N N . GLY A 1 17 ? 0.526 9.561 -9.252 1.00 0.00 43 GLY A N 7
ATOM 10662 C CA . GLY A 1 17 ? 1.219 10.011 -10.442 1.00 0.00 43 GLY A CA 7
ATOM 10663 C C . GLY A 1 17 ? 2.390 9.113 -10.777 1.00 0.00 43 GLY A C 7
ATOM 10664 O O . GLY A 1 17 ? 2.686 8.867 -11.946 1.00 0.00 43 GLY A O 7
ATOM 10668 N N . ARG A 1 18 ? 3.059 8.630 -9.736 1.00 0.00 44 ARG A N 7
ATOM 10669 C CA . ARG A 1 18 ? 4.213 7.756 -9.895 1.00 0.00 44 ARG A CA 7
ATOM 10670 C C . ARG A 1 18 ? 3.813 6.441 -10.555 1.00 0.00 44 ARG A C 7
ATOM 10671 O O . ARG A 1 18 ? 2.821 5.822 -10.171 1.00 0.00 44 ARG A O 7
ATOM 10692 N N . ARG A 1 19 ? 4.594 6.013 -11.541 1.00 0.00 45 ARG A N 7
ATOM 10693 C CA . ARG A 1 19 ? 4.320 4.763 -12.239 1.00 0.00 45 ARG A CA 7
ATOM 10694 C C . ARG A 1 19 ? 4.890 3.575 -11.468 1.00 0.00 45 ARG A C 7
ATOM 10695 O O . ARG A 1 19 ? 5.284 2.574 -12.067 1.00 0.00 45 ARG A O 7
ATOM 10716 N N . ILE A 1 20 ? 4.918 3.696 -10.139 1.00 0.00 46 ILE A N 7
ATOM 10717 C CA . ILE A 1 20 ? 5.429 2.644 -9.263 1.00 0.00 46 ILE A CA 7
ATOM 10718 C C . ILE A 1 20 ? 6.950 2.492 -9.372 1.00 0.00 46 ILE A C 7
ATOM 10719 O O . ILE A 1 20 ? 7.635 2.340 -8.360 1.00 0.00 46 ILE A O 7
ATOM 10735 N N . GLY A 1 21 ? 7.473 2.540 -10.593 1.00 0.00 47 GLY A N 7
ATOM 10736 C CA . GLY A 1 21 ? 8.905 2.409 -10.794 1.00 0.00 47 GLY A CA 7
ATOM 10737 C C . GLY A 1 21 ? 9.411 1.005 -10.521 1.00 0.00 47 GLY A C 7
ATOM 10738 O O . GLY A 1 21 ? 9.010 0.370 -9.545 1.00 0.00 47 GLY A O 7
ATOM 10742 N N . ASP A 1 22 ? 10.300 0.526 -11.388 1.00 0.00 48 ASP A N 7
ATOM 10743 C CA . ASP A 1 22 ? 10.876 -0.809 -11.249 1.00 0.00 48 ASP A CA 7
ATOM 10744 C C . ASP A 1 22 ? 9.792 -1.887 -11.290 1.00 0.00 48 ASP A C 7
ATOM 10745 O O . ASP A 1 22 ? 8.808 -1.762 -12.018 1.00 0.00 48 ASP A O 7
ATOM 10754 N N . ASN A 1 23 ? 9.985 -2.948 -10.508 1.00 0.00 49 ASN A N 7
ATOM 10755 C CA . ASN A 1 23 ? 9.031 -4.050 -10.458 1.00 0.00 49 ASN A CA 7
ATOM 10756 C C . ASN A 1 23 ? 7.698 -3.604 -9.863 1.00 0.00 49 ASN A C 7
ATOM 10757 O O . ASN A 1 23 ? 7.653 -2.737 -8.992 1.00 0.00 49 ASN A O 7
ATOM 10768 N N . PHE A 1 24 ? 6.617 -4.206 -10.349 1.00 0.00 50 PHE A N 7
ATOM 10769 C CA . PHE A 1 24 ? 5.273 -3.885 -9.881 1.00 0.00 50 PHE A CA 7
ATOM 10770 C C . PHE A 1 24 ? 5.144 -4.108 -8.374 1.00 0.00 50 PHE A C 7
ATOM 10771 O O . PHE A 1 24 ? 4.617 -3.260 -7.655 1.00 0.00 50 PHE A O 7
ATOM 10788 N N . MET A 1 25 ? 5.617 -5.260 -7.909 1.00 0.00 51 MET A N 7
ATOM 10789 C CA . MET A 1 25 ? 5.548 -5.606 -6.491 1.00 0.00 51 MET A CA 7
ATOM 10790 C C . MET A 1 25 ? 6.606 -4.858 -5.687 1.00 0.00 51 MET A C 7
ATOM 10791 O O . MET A 1 25 ? 6.318 -4.296 -4.630 1.00 0.00 51 MET A O 7
ATOM 10805 N N . ASP A 1 26 ? 7.835 -4.872 -6.194 1.00 0.00 52 ASP A N 7
ATOM 10806 C CA . ASP A 1 26 ? 8.956 -4.211 -5.526 1.00 0.00 52 ASP A CA 7
ATOM 10807 C C . ASP A 1 26 ? 8.630 -2.756 -5.198 1.00 0.00 52 ASP A C 7
ATOM 10808 O O . ASP A 1 26 ? 8.872 -2.293 -4.083 1.00 0.00 52 ASP A O 7
ATOM 10817 N N . GLY A 1 27 ? 8.081 -2.040 -6.174 1.00 0.00 53 GLY A N 7
ATOM 10818 C CA . GLY A 1 27 ? 7.733 -0.646 -5.968 1.00 0.00 53 GLY A CA 7
ATOM 10819 C C . GLY A 1 27 ? 6.813 -0.445 -4.780 1.00 0.00 53 GLY A C 7
ATOM 10820 O O . GLY A 1 27 ? 6.867 0.583 -4.107 1.00 0.00 53 GLY A O 7
ATOM 10824 N N . LEU A 1 28 ? 5.958 -1.428 -4.529 1.00 0.00 54 LEU A N 7
ATOM 10825 C CA . LEU A 1 28 ? 5.013 -1.360 -3.422 1.00 0.00 54 LEU A CA 7
ATOM 10826 C C . LEU A 1 28 ? 5.722 -1.456 -2.069 1.00 0.00 54 LEU A C 7
ATOM 10827 O O . LEU A 1 28 ? 5.310 -0.818 -1.100 1.00 0.00 54 LEU A O 7
ATOM 10843 N N . LYS A 1 29 ? 6.773 -2.273 -2.002 1.00 0.00 55 LYS A N 7
ATOM 10844 C CA . LYS A 1 29 ? 7.519 -2.468 -0.760 1.00 0.00 55 LYS A CA 7
ATOM 10845 C C . LYS A 1 29 ? 8.003 -1.149 -0.161 1.00 0.00 55 LYS A C 7
ATOM 10846 O O . LYS A 1 29 ? 7.774 -0.881 1.018 1.00 0.00 55 LYS A O 7
ATOM 10865 N N . ASP A 1 30 ? 8.678 -0.332 -0.965 1.00 0.00 56 ASP A N 7
ATOM 10866 C CA . ASP A 1 30 ? 9.192 0.946 -0.483 1.00 0.00 56 ASP A CA 7
ATOM 10867 C C . ASP A 1 30 ? 8.080 1.769 0.161 1.00 0.00 56 ASP A C 7
ATOM 10868 O O . ASP A 1 30 ? 8.316 2.513 1.114 1.00 0.00 56 ASP A O 7
ATOM 10877 N N . GLY A 1 31 ? 6.867 1.618 -0.360 1.00 0.00 57 GLY A N 7
ATOM 10878 C CA . GLY A 1 31 ? 5.729 2.340 0.175 1.00 0.00 57 GLY A CA 7
ATOM 10879 C C . GLY A 1 31 ? 5.854 3.840 0.011 1.00 0.00 57 GLY A C 7
ATOM 10880 O O . GLY A 1 31 ? 6.638 4.487 0.707 1.00 0.00 57 GLY A O 7
ATOM 10884 N N . VAL A 1 32 ? 5.065 4.391 -0.905 1.00 0.00 58 VAL A N 7
ATOM 10885 C CA . VAL A 1 32 ? 5.059 5.825 -1.175 1.00 0.00 58 VAL A CA 7
ATOM 10886 C C . VAL A 1 32 ? 3.730 6.227 -1.795 1.00 0.00 58 VAL A C 7
ATOM 10887 O O . VAL A 1 32 ? 3.014 7.079 -1.271 1.00 0.00 58 VAL A O 7
ATOM 10900 N N . ILE A 1 33 ? 3.414 5.596 -2.918 1.00 0.00 59 ILE A N 7
ATOM 10901 C CA . ILE A 1 33 ? 2.180 5.863 -3.634 1.00 0.00 59 ILE A CA 7
ATOM 10902 C C . ILE A 1 33 ? 0.984 5.245 -2.924 1.00 0.00 59 ILE A C 7
ATOM 10903 O O . ILE A 1 33 ? -0.072 5.864 -2.829 1.00 0.00 59 ILE A O 7
ATOM 10919 N N . LEU A 1 34 ? 1.153 4.021 -2.430 1.00 0.00 60 LEU A N 7
ATOM 10920 C CA . LEU A 1 34 ? 0.074 3.336 -1.730 1.00 0.00 60 LEU A CA 7
ATOM 10921 C C . LEU A 1 34 ? -0.407 4.172 -0.553 1.00 0.00 60 LEU A C 7
ATOM 10922 O O . LEU A 1 34 ? -1.608 4.365 -0.369 1.00 0.00 60 LEU A O 7
ATOM 10938 N N . CYS A 1 35 ? 0.537 4.692 0.226 1.00 0.00 61 CYS A N 7
ATOM 10939 C CA . CYS A 1 35 ? 0.197 5.536 1.361 1.00 0.00 61 CYS A CA 7
ATOM 10940 C C . CYS A 1 35 ? -0.532 6.782 0.876 1.00 0.00 61 CYS A C 7
ATOM 10941 O O . CYS A 1 35 ? -1.574 7.156 1.410 1.00 0.00 61 CYS A O 7
ATOM 10949 N N . GLU A 1 36 ? 0.021 7.409 -0.152 1.00 0.00 62 GLU A N 7
ATOM 10950 C CA . GLU A 1 36 ? -0.571 8.602 -0.734 1.00 0.00 62 GLU A CA 7
ATOM 10951 C C . GLU A 1 36 ? -1.968 8.303 -1.271 1.00 0.00 62 GLU A C 7
ATOM 10952 O O . GLU A 1 36 ? -2.851 9.158 -1.241 1.00 0.00 62 GLU A O 7
ATOM 10964 N N . LEU A 1 37 ? -2.151 7.083 -1.765 1.00 0.00 63 LEU A N 7
ATOM 10965 C CA . LEU A 1 37 ? -3.424 6.653 -2.320 1.00 0.00 63 LEU A CA 7
ATOM 10966 C C . LEU A 1 37 ? -4.501 6.567 -1.240 1.00 0.00 63 LEU A C 7
ATOM 10967 O O . LEU A 1 37 ? -5.599 7.098 -1.411 1.00 0.00 63 LEU A O 7
ATOM 10983 N N . ILE A 1 38 ? -4.189 5.904 -0.128 1.00 0.00 64 ILE A N 7
ATOM 10984 C CA . ILE A 1 38 ? -5.152 5.772 0.960 1.00 0.00 64 ILE A CA 7
ATOM 10985 C C . ILE A 1 38 ? -5.470 7.135 1.561 1.00 0.00 64 ILE A C 7
ATOM 10986 O O . ILE A 1 38 ? -6.614 7.417 1.908 1.00 0.00 64 ILE A O 7
ATOM 11002 N N . ASN A 1 39 ? -4.454 7.989 1.667 1.00 0.00 65 ASN A N 7
ATOM 11003 C CA . ASN A 1 39 ? -4.644 9.329 2.209 1.00 0.00 65 ASN A CA 7
ATOM 11004 C C . ASN A 1 39 ? -5.672 10.096 1.380 1.00 0.00 65 ASN A C 7
ATOM 11005 O O . ASN A 1 39 ? -6.322 11.016 1.874 1.00 0.00 65 ASN A O 7
ATOM 11016 N N . LYS A 1 40 ? -5.819 9.698 0.118 1.00 0.00 66 LYS A N 7
ATOM 11017 C CA . LYS A 1 40 ? -6.770 10.326 -0.780 1.00 0.00 66 LYS A CA 7
ATOM 11018 C C . LYS A 1 40 ? -8.192 9.930 -0.406 1.00 0.00 66 LYS A C 7
ATOM 11019 O O . LYS A 1 40 ? -9.071 10.780 -0.257 1.00 0.00 66 LYS A O 7
ATOM 11038 N N . LEU A 1 41 ? -8.404 8.627 -0.254 1.00 0.00 67 LEU A N 7
ATOM 11039 C CA . LEU A 1 41 ? -9.710 8.094 0.105 1.00 0.00 67 LEU A CA 7
ATOM 11040 C C . LEU A 1 41 ? -10.045 8.432 1.553 1.00 0.00 67 LEU A C 7
ATOM 11041 O O . LEU A 1 41 ? -11.043 9.096 1.836 1.00 0.00 67 LEU A O 7
ATOM 11057 N N . GLN A 1 42 ? -9.194 7.972 2.463 1.00 0.00 68 GLN A N 7
ATOM 11058 C CA . GLN A 1 42 ? -9.376 8.221 3.884 1.00 0.00 68 GLN A CA 7
ATOM 11059 C C . GLN A 1 42 ? -8.871 9.614 4.254 1.00 0.00 68 GLN A C 7
ATOM 11060 O O . GLN A 1 42 ? -7.823 10.051 3.779 1.00 0.00 68 GLN A O 7
ATOM 11074 N N . PRO A 1 43 ? -9.629 10.332 5.100 1.00 0.00 69 PRO A N 7
ATOM 11075 C CA . PRO A 1 43 ? -9.292 11.685 5.540 1.00 0.00 69 PRO A CA 7
ATOM 11076 C C . PRO A 1 43 ? -7.800 11.899 5.768 1.00 0.00 69 PRO A C 7
ATOM 11077 O O . PRO A 1 43 ? -7.250 12.933 5.390 1.00 0.00 69 PRO A O 7
ATOM 11088 N N . GLY A 1 44 ? -7.151 10.922 6.384 1.00 0.00 70 GLY A N 7
ATOM 11089 C CA . GLY A 1 44 ? -5.728 11.037 6.645 1.00 0.00 70 GLY A CA 7
ATOM 11090 C C . GLY A 1 44 ? -5.167 9.838 7.383 1.00 0.00 70 GLY A C 7
ATOM 11091 O O . GLY A 1 44 ? -5.172 9.799 8.614 1.00 0.00 70 GLY A O 7
ATOM 11095 N N . SER A 1 45 ? -4.682 8.858 6.628 1.00 0.00 71 SER A N 7
ATOM 11096 C CA . SER A 1 45 ? -4.112 7.650 7.213 1.00 0.00 71 SER A CA 7
ATOM 11097 C C . SER A 1 45 ? -2.665 7.874 7.640 1.00 0.00 71 SER A C 7
ATOM 11098 O O . SER A 1 45 ? -2.385 8.153 8.807 1.00 0.00 71 SER A O 7
ATOM 11106 N N . VAL A 1 46 ? -1.750 7.745 6.685 1.00 0.00 72 VAL A N 7
ATOM 11107 C CA . VAL A 1 46 ? -0.326 7.925 6.947 1.00 0.00 72 VAL A CA 7
ATOM 11108 C C . VAL A 1 46 ? 0.038 9.405 7.030 1.00 0.00 72 VAL A C 7
ATOM 11109 O O . VAL A 1 46 ? -0.444 10.217 6.242 1.00 0.00 72 VAL A O 7
ATOM 11122 N N . GLN A 1 47 ? 0.893 9.748 7.990 1.00 0.00 73 GLN A N 7
ATOM 11123 C CA . GLN A 1 47 ? 1.323 11.131 8.173 1.00 0.00 73 GLN A CA 7
ATOM 11124 C C . GLN A 1 47 ? 2.188 11.598 7.004 1.00 0.00 73 GLN A C 7
ATOM 11125 O O . GLN A 1 47 ? 1.949 12.662 6.432 1.00 0.00 73 GLN A O 7
ATOM 11139 N N . LYS A 1 48 ? 3.190 10.796 6.655 1.00 0.00 74 LYS A N 7
ATOM 11140 C CA . LYS A 1 48 ? 4.095 11.126 5.555 1.00 0.00 74 LYS A CA 7
ATOM 11141 C C . LYS A 1 48 ? 5.057 9.974 5.282 1.00 0.00 74 LYS A C 7
ATOM 11142 O O . LYS A 1 48 ? 5.642 9.409 6.206 1.00 0.00 74 LYS A O 7
ATOM 11161 N N . VAL A 1 49 ? 5.214 9.627 4.007 1.00 0.00 75 VAL A N 7
ATOM 11162 C CA . VAL A 1 49 ? 6.101 8.537 3.615 1.00 0.00 75 VAL A CA 7
ATOM 11163 C C . VAL A 1 49 ? 7.569 8.946 3.689 1.00 0.00 75 VAL A C 7
ATOM 11164 O O . VAL A 1 49 ? 7.959 10.006 3.197 1.00 0.00 75 VAL A O 7
ATOM 11177 N N . ASN A 1 50 ? 8.380 8.086 4.297 1.00 0.00 76 ASN A N 7
ATOM 11178 C CA . ASN A 1 50 ? 9.810 8.339 4.429 1.00 0.00 76 ASN A CA 7
ATOM 11179 C C . ASN A 1 50 ? 10.551 7.827 3.197 1.00 0.00 76 ASN A C 7
ATOM 11180 O O . ASN A 1 50 ? 10.255 6.742 2.696 1.00 0.00 76 ASN A O 7
ATOM 11191 N N . ASP A 1 51 ? 11.514 8.604 2.714 1.00 0.00 77 ASP A N 7
ATOM 11192 C CA . ASP A 1 51 ? 12.287 8.208 1.543 1.00 0.00 77 ASP A CA 7
ATOM 11193 C C . ASP A 1 51 ? 12.988 6.873 1.792 1.00 0.00 77 ASP A C 7
ATOM 11194 O O . ASP A 1 51 ? 13.787 6.749 2.721 1.00 0.00 77 ASP A O 7
ATOM 11203 N N . PRO A 1 52 ? 12.697 5.852 0.966 1.00 0.00 78 PRO A N 7
ATOM 11204 C CA . PRO A 1 52 ? 13.303 4.522 1.109 1.00 0.00 78 PRO A CA 7
ATOM 11205 C C . PRO A 1 52 ? 14.796 4.527 0.801 1.00 0.00 78 PRO A C 7
ATOM 11206 O O . PRO A 1 52 ? 15.224 5.043 -0.231 1.00 0.00 78 PRO A O 7
ATOM 11217 N N . VAL A 1 53 ? 15.585 3.944 1.704 1.00 0.00 79 VAL A N 7
ATOM 11218 C CA . VAL A 1 53 ? 17.033 3.877 1.530 1.00 0.00 79 VAL A CA 7
ATOM 11219 C C . VAL A 1 53 ? 17.611 2.635 2.203 1.00 0.00 79 VAL A C 7
ATOM 11220 O O . VAL A 1 53 ? 18.253 1.810 1.554 1.00 0.00 79 VAL A O 7
ATOM 11233 N N . GLN A 1 54 ? 17.379 2.508 3.507 1.00 0.00 80 GLN A N 7
ATOM 11234 C CA . GLN A 1 54 ? 17.881 1.365 4.263 1.00 0.00 80 GLN A CA 7
ATOM 11235 C C . GLN A 1 54 ? 16.907 0.191 4.199 1.00 0.00 80 GLN A C 7
ATOM 11236 O O . GLN A 1 54 ? 17.139 -0.781 3.479 1.00 0.00 80 GLN A O 7
ATOM 11250 N N . ASN A 1 55 ? 15.815 0.294 4.955 1.00 0.00 81 ASN A N 7
ATOM 11251 C CA . ASN A 1 55 ? 14.798 -0.754 4.992 1.00 0.00 81 ASN A CA 7
ATOM 11252 C C . ASN A 1 55 ? 13.665 -0.377 5.941 1.00 0.00 81 ASN A C 7
ATOM 11253 O O . ASN A 1 55 ? 12.489 -0.518 5.607 1.00 0.00 81 ASN A O 7
ATOM 11264 N N . TRP A 1 56 ? 14.030 0.101 7.129 1.00 0.00 82 TRP A N 7
ATOM 11265 C CA . TRP A 1 56 ? 13.047 0.497 8.132 1.00 0.00 82 TRP A CA 7
ATOM 11266 C C . TRP A 1 56 ? 12.072 1.533 7.578 1.00 0.00 82 TRP A C 7
ATOM 11267 O O . TRP A 1 56 ? 10.888 1.520 7.911 1.00 0.00 82 TRP A O 7
ATOM 11288 N N . HIS A 1 57 ? 12.572 2.425 6.728 1.00 0.00 83 HIS A N 7
ATOM 11289 C CA . HIS A 1 57 ? 11.735 3.459 6.127 1.00 0.00 83 HIS A CA 7
ATOM 11290 C C . HIS A 1 57 ? 10.589 2.833 5.339 1.00 0.00 83 HIS A C 7
ATOM 11291 O O . HIS A 1 57 ? 9.447 3.281 5.422 1.00 0.00 83 HIS A O 7
ATOM 11306 N N . LYS A 1 58 ? 10.907 1.792 4.575 1.00 0.00 84 LYS A N 7
ATOM 11307 C CA . LYS A 1 58 ? 9.906 1.097 3.772 1.00 0.00 84 LYS A CA 7
ATOM 11308 C C . LYS A 1 58 ? 8.872 0.420 4.665 1.00 0.00 84 LYS A C 7
ATOM 11309 O O . LYS A 1 58 ? 7.669 0.615 4.499 1.00 0.00 84 LYS A O 7
ATOM 11328 N N . LEU A 1 59 ? 9.357 -0.377 5.610 1.00 0.00 85 LEU A N 7
ATOM 11329 C CA . LEU A 1 59 ? 8.497 -1.097 6.536 1.00 0.00 85 LEU A CA 7
ATOM 11330 C C . LEU A 1 59 ? 7.596 -0.146 7.315 1.00 0.00 85 LEU A C 7
ATOM 11331 O O . LEU A 1 59 ? 6.481 -0.504 7.692 1.00 0.00 85 LEU A O 7
ATOM 11347 N N . GLU A 1 60 ? 8.088 1.063 7.561 1.00 0.00 86 GLU A N 7
ATOM 11348 C CA . GLU A 1 60 ? 7.328 2.059 8.305 1.00 0.00 86 GLU A CA 7
ATOM 11349 C C . GLU A 1 60 ? 6.089 2.491 7.529 1.00 0.00 86 GLU A C 7
ATOM 11350 O O . GLU A 1 60 ? 4.975 2.438 8.050 1.00 0.00 86 GLU A O 7
ATOM 11362 N N . ASN A 1 61 ? 6.285 2.912 6.283 1.00 0.00 87 ASN A N 7
ATOM 11363 C CA . ASN A 1 61 ? 5.179 3.344 5.448 1.00 0.00 87 ASN A CA 7
ATOM 11364 C C . ASN A 1 61 ? 4.195 2.204 5.228 1.00 0.00 87 ASN A C 7
ATOM 11365 O O . ASN A 1 61 ? 2.982 2.416 5.199 1.00 0.00 87 ASN A O 7
ATOM 11376 N N . ILE A 1 62 ? 4.720 0.989 5.083 1.00 0.00 88 ILE A N 7
ATOM 11377 C CA . ILE A 1 62 ? 3.873 -0.178 4.877 1.00 0.00 88 ILE A CA 7
ATOM 11378 C C . ILE A 1 62 ? 2.977 -0.409 6.088 1.00 0.00 88 ILE A C 7
ATOM 11379 O O . ILE A 1 62 ? 1.767 -0.580 5.956 1.00 0.00 88 ILE A O 7
ATOM 11395 N N . GLY A 1 63 ? 3.587 -0.411 7.270 1.00 0.00 89 GLY A N 7
ATOM 11396 C CA . GLY A 1 63 ? 2.836 -0.621 8.493 1.00 0.00 89 GLY A CA 7
ATOM 11397 C C . GLY A 1 63 ? 1.712 0.380 8.659 1.00 0.00 89 GLY A C 7
ATOM 11398 O O . GLY A 1 63 ? 0.587 0.009 8.985 1.00 0.00 89 GLY A O 7
ATOM 11402 N N . ASN A 1 64 ? 2.016 1.652 8.428 1.00 0.00 90 ASN A N 7
ATOM 11403 C CA . ASN A 1 64 ? 1.018 2.708 8.551 1.00 0.00 90 ASN A CA 7
ATOM 11404 C C . ASN A 1 64 ? -0.151 2.466 7.600 1.00 0.00 90 ASN A C 7
ATOM 11405 O O . ASN A 1 64 ? -1.306 2.702 7.951 1.00 0.00 90 ASN A O 7
ATOM 11416 N N . PHE A 1 65 ? 0.159 1.998 6.395 1.00 0.00 91 PHE A N 7
ATOM 11417 C CA . PHE A 1 65 ? -0.861 1.728 5.386 1.00 0.00 91 PHE A CA 7
ATOM 11418 C C . PHE A 1 65 ? -1.811 0.614 5.829 1.00 0.00 91 PHE A C 7
ATOM 11419 O O . PHE A 1 65 ? -3.025 0.811 5.891 1.00 0.00 91 PHE A O 7
ATOM 11436 N N . LEU A 1 66 ? -1.253 -0.556 6.123 1.00 0.00 92 LEU A N 7
ATOM 11437 C CA . LEU A 1 66 ? -2.042 -1.705 6.542 1.00 0.00 92 LEU A CA 7
ATOM 11438 C C . LEU A 1 66 ? -2.814 -1.438 7.830 1.00 0.00 92 LEU A C 7
ATOM 11439 O O . LEU A 1 66 ? -4.007 -1.719 7.909 1.00 0.00 92 LEU A O 7
ATOM 11455 N N . ARG A 1 67 ? -2.137 -0.906 8.839 1.00 0.00 93 ARG A N 7
ATOM 11456 C CA . ARG A 1 67 ? -2.783 -0.619 10.117 1.00 0.00 93 ARG A CA 7
ATOM 11457 C C . ARG A 1 67 ? -3.924 0.370 9.942 1.00 0.00 93 ARG A C 7
ATOM 11458 O O . ARG A 1 67 ? -4.982 0.236 10.560 1.00 0.00 93 ARG A O 7
ATOM 11479 N N . ALA A 1 68 ? -3.698 1.364 9.099 1.00 0.00 94 ALA A N 7
ATOM 11480 C CA . ALA A 1 68 ? -4.699 2.391 8.835 1.00 0.00 94 ALA A CA 7
ATOM 11481 C C . ALA A 1 68 ? -5.951 1.805 8.194 1.00 0.00 94 ALA A C 7
ATOM 11482 O O . ALA A 1 68 ? -7.067 2.115 8.605 1.00 0.00 94 ALA A O 7
ATOM 11489 N N . ILE A 1 69 ? -5.763 0.966 7.178 1.00 0.00 95 ILE A N 7
ATOM 11490 C CA . ILE A 1 69 ? -6.886 0.349 6.477 1.00 0.00 95 ILE A CA 7
ATOM 11491 C C . ILE A 1 69 ? -7.551 -0.736 7.322 1.00 0.00 95 ILE A C 7
ATOM 11492 O O . ILE A 1 69 ? -8.775 -0.873 7.315 1.00 0.00 95 ILE A O 7
ATOM 11508 N N . LYS A 1 70 ? -6.743 -1.499 8.059 1.00 0.00 96 LYS A N 7
ATOM 11509 C CA . LYS A 1 70 ? -7.262 -2.558 8.916 1.00 0.00 96 LYS A CA 7
ATOM 11510 C C . LYS A 1 70 ? -8.294 -1.991 9.883 1.00 0.00 96 LYS A C 7
ATOM 11511 O O . LYS A 1 70 ? -9.337 -2.598 10.127 1.00 0.00 96 LYS A O 7
ATOM 11530 N N . HIS A 1 71 ? -7.996 -0.812 10.414 1.00 0.00 97 HIS A N 7
ATOM 11531 C CA . HIS A 1 71 ? -8.890 -0.133 11.342 1.00 0.00 97 HIS A CA 7
ATOM 11532 C C . HIS A 1 71 ? -9.931 0.669 10.574 1.00 0.00 97 HIS A C 7
ATOM 11533 O O . HIS A 1 71 ? -11.078 0.797 11.002 1.00 0.00 97 HIS A O 7
ATOM 11548 N N . TYR A 1 72 ? -9.509 1.210 9.435 1.00 0.00 98 TYR A N 7
ATOM 11549 C CA . TYR A 1 72 ? -10.385 2.011 8.586 1.00 0.00 98 TYR A CA 7
ATOM 11550 C C . TYR A 1 72 ? -11.695 1.283 8.309 1.00 0.00 98 TYR A C 7
ATOM 11551 O O . TYR A 1 72 ? -12.772 1.877 8.382 1.00 0.00 98 TYR A O 7
ATOM 11569 N N . GLY A 1 73 ? -11.601 -0.003 7.988 1.00 0.00 99 GLY A N 7
ATOM 11570 C CA . GLY A 1 73 ? -12.796 -0.778 7.707 1.00 0.00 99 GLY A CA 7
ATOM 11571 C C . GLY A 1 73 ? -12.496 -2.159 7.160 1.00 0.00 99 GLY A C 7
ATOM 11572 O O . GLY A 1 73 ? -13.128 -3.137 7.558 1.00 0.00 99 GLY A O 7
ATOM 11576 N N . VAL A 1 74 ? -11.539 -2.242 6.238 1.00 0.00 100 VAL A N 7
ATOM 11577 C CA . VAL A 1 74 ? -11.175 -3.520 5.634 1.00 0.00 100 VAL A CA 7
ATOM 11578 C C . VAL A 1 74 ? -10.820 -4.549 6.701 1.00 0.00 100 VAL A C 7
ATOM 11579 O O . VAL A 1 74 ? -9.973 -4.303 7.559 1.00 0.00 100 VAL A O 7
ATOM 11592 N N . LYS A 1 75 ? -11.476 -5.702 6.636 1.00 0.00 101 LYS A N 7
ATOM 11593 C CA . LYS A 1 75 ? -11.233 -6.774 7.593 1.00 0.00 101 LYS A CA 7
ATOM 11594 C C . LYS A 1 75 ? -9.835 -7.358 7.408 1.00 0.00 101 LYS A C 7
ATOM 11595 O O . LYS A 1 75 ? -9.392 -7.577 6.280 1.00 0.00 101 LYS A O 7
ATOM 11614 N N . PRO A 1 76 ? -9.121 -7.622 8.517 1.00 0.00 102 PRO A N 7
ATOM 11615 C CA . PRO A 1 76 ? -7.769 -8.184 8.467 1.00 0.00 102 PRO A CA 7
ATOM 11616 C C . PRO A 1 76 ? -7.704 -9.452 7.622 1.00 0.00 102 PRO A C 7
ATOM 11617 O O . PRO A 1 76 ? -6.646 -9.804 7.098 1.00 0.00 102 PRO A O 7
ATOM 11628 N N . HIS A 1 77 ? -8.840 -10.131 7.493 1.00 0.00 103 HIS A N 7
ATOM 11629 C CA . HIS A 1 77 ? -8.919 -11.359 6.707 1.00 0.00 103 HIS A CA 7
ATOM 11630 C C . HIS A 1 77 ? -8.916 -11.051 5.210 1.00 0.00 103 HIS A C 7
ATOM 11631 O O . HIS A 1 77 ? -9.646 -11.670 4.435 1.00 0.00 103 HIS A O 7
ATOM 11646 N N . ASP A 1 78 ? -8.090 -10.089 4.812 1.00 0.00 104 ASP A N 7
ATOM 11647 C CA . ASP A 1 78 ? -7.981 -9.686 3.419 1.00 0.00 104 ASP A CA 7
ATOM 11648 C C . ASP A 1 78 ? -6.656 -8.971 3.195 1.00 0.00 104 ASP A C 7
ATOM 11649 O O . ASP A 1 78 ? -5.971 -9.191 2.196 1.00 0.00 104 ASP A O 7
ATOM 11658 N N . ILE A 1 79 ? -6.312 -8.111 4.144 1.00 0.00 105 ILE A N 7
ATOM 11659 C CA . ILE A 1 79 ? -5.080 -7.341 4.088 1.00 0.00 105 ILE A CA 7
ATOM 11660 C C . ILE A 1 79 ? -3.870 -8.212 4.414 1.00 0.00 105 ILE A C 7
ATOM 11661 O O . ILE A 1 79 ? -3.892 -8.984 5.373 1.00 0.00 105 ILE A O 7
ATOM 11677 N N . PHE A 1 80 ? -2.813 -8.075 3.620 1.00 0.00 106 PHE A N 7
ATOM 11678 C CA . PHE A 1 80 ? -1.595 -8.845 3.841 1.00 0.00 106 PHE A CA 7
ATOM 11679 C C . PHE A 1 80 ? -0.835 -8.303 5.052 1.00 0.00 106 PHE A C 7
ATOM 11680 O O . PHE A 1 80 ? -1.443 -7.807 6.000 1.00 0.00 106 PHE A O 7
ATOM 11697 N N . GLU A 1 81 ? 0.492 -8.388 5.017 1.00 0.00 107 GLU A N 7
ATOM 11698 C CA . GLU A 1 81 ? 1.314 -7.892 6.110 1.00 0.00 107 GLU A CA 7
ATOM 11699 C C . GLU A 1 81 ? 2.596 -7.278 5.581 1.00 0.00 107 GLU A C 7
ATOM 11700 O O . GLU A 1 81 ? 3.092 -7.666 4.523 1.00 0.00 107 GLU A O 7
ATOM 11712 N N . ALA A 1 82 ? 3.126 -6.318 6.325 1.00 0.00 108 ALA A N 7
ATOM 11713 C CA . ALA A 1 82 ? 4.354 -5.643 5.941 1.00 0.00 108 ALA A CA 7
ATOM 11714 C C . ALA A 1 82 ? 5.441 -6.650 5.589 1.00 0.00 108 ALA A C 7
ATOM 11715 O O . ALA A 1 82 ? 6.387 -6.328 4.870 1.00 0.00 108 ALA A O 7
ATOM 11722 N N . ASN A 1 83 ? 5.301 -7.873 6.096 1.00 0.00 109 ASN A N 7
ATOM 11723 C CA . ASN A 1 83 ? 6.272 -8.920 5.830 1.00 0.00 109 ASN A CA 7
ATOM 11724 C C . ASN A 1 83 ? 6.010 -9.585 4.483 1.00 0.00 109 ASN A C 7
ATOM 11725 O O . ASN A 1 83 ? 6.940 -9.907 3.750 1.00 0.00 109 ASN A O 7
ATOM 11736 N N . ASP A 1 84 ? 4.737 -9.800 4.171 1.00 0.00 110 ASP A N 7
ATOM 11737 C CA . ASP A 1 84 ? 4.354 -10.440 2.917 1.00 0.00 110 ASP A CA 7
ATOM 11738 C C . ASP A 1 84 ? 4.899 -9.680 1.710 1.00 0.00 110 ASP A C 7
ATOM 11739 O O . ASP A 1 84 ? 5.490 -10.272 0.807 1.00 0.00 110 ASP A O 7
ATOM 11748 N N . LEU A 1 85 ? 4.687 -8.369 1.696 1.00 0.00 111 LEU A N 7
ATOM 11749 C CA . LEU A 1 85 ? 5.147 -7.528 0.595 1.00 0.00 111 LEU A CA 7
ATOM 11750 C C . LEU A 1 85 ? 6.666 -7.364 0.608 1.00 0.00 111 LEU A C 7
ATOM 11751 O O . LEU A 1 85 ? 7.322 -7.501 -0.424 1.00 0.00 111 LEU A O 7
ATOM 11767 N N . PHE A 1 86 ? 7.215 -7.054 1.778 1.00 0.00 112 PHE A N 7
ATOM 11768 C CA . PHE A 1 86 ? 8.655 -6.852 1.922 1.00 0.00 112 PHE A CA 7
ATOM 11769 C C . PHE A 1 86 ? 9.442 -8.113 1.560 1.00 0.00 112 PHE A C 7
ATOM 11770 O O . PHE A 1 86 ? 10.457 -8.039 0.868 1.00 0.00 112 PHE A O 7
ATOM 11787 N N . GLU A 1 87 ? 8.973 -9.266 2.031 1.00 0.00 113 GLU A N 7
ATOM 11788 C CA . GLU A 1 87 ? 9.640 -10.531 1.751 1.00 0.00 113 GLU A CA 7
ATOM 11789 C C . GLU A 1 87 ? 9.348 -10.988 0.330 1.00 0.00 113 GLU A C 7
ATOM 11790 O O . GLU A 1 87 ? 10.036 -11.855 -0.209 1.00 0.00 113 GLU A O 7
ATOM 11802 N N . ASN A 1 88 ? 8.313 -10.402 -0.265 1.00 0.00 114 ASN A N 7
ATOM 11803 C CA . ASN A 1 88 ? 7.911 -10.745 -1.622 1.00 0.00 114 ASN A CA 7
ATOM 11804 C C . ASN A 1 88 ? 7.432 -12.189 -1.686 1.00 0.00 114 ASN A C 7
ATOM 11805 O O . ASN A 1 88 ? 7.617 -12.874 -2.693 1.00 0.00 114 ASN A O 7
ATOM 11816 N N . THR A 1 89 ? 6.818 -12.647 -0.601 1.00 0.00 115 THR A N 7
ATOM 11817 C CA . THR A 1 89 ? 6.314 -14.015 -0.533 1.00 0.00 115 THR A CA 7
ATOM 11818 C C . THR A 1 89 ? 4.852 -14.104 -0.971 1.00 0.00 115 THR A C 7
ATOM 11819 O O . THR A 1 89 ? 4.479 -14.996 -1.734 1.00 0.00 115 THR A O 7
ATOM 11830 N N . ASN A 1 90 ? 4.026 -13.181 -0.483 1.00 0.00 116 ASN A N 7
ATOM 11831 C CA . ASN A 1 90 ? 2.604 -13.166 -0.823 1.00 0.00 116 ASN A CA 7
ATOM 11832 C C . ASN A 1 90 ? 2.313 -12.238 -2.001 1.00 0.00 116 ASN A C 7
ATOM 11833 O O . ASN A 1 90 ? 1.506 -11.315 -1.883 1.00 0.00 116 ASN A O 7
ATOM 11844 N N . HIS A 1 91 ? 2.963 -12.484 -3.136 1.00 0.00 117 HIS A N 7
ATOM 11845 C CA . HIS A 1 91 ? 2.754 -11.663 -4.328 1.00 0.00 117 HIS A CA 7
ATOM 11846 C C . HIS A 1 91 ? 1.274 -11.585 -4.693 1.00 0.00 117 HIS A C 7
ATOM 11847 O O . HIS A 1 91 ? 0.742 -10.502 -4.934 1.00 0.00 117 HIS A O 7
ATOM 11862 N N . THR A 1 92 ? 0.618 -12.740 -4.734 1.00 0.00 118 THR A N 7
ATOM 11863 C CA . THR A 1 92 ? -0.799 -12.803 -5.073 1.00 0.00 118 THR A CA 7
ATOM 11864 C C . THR A 1 92 ? -1.645 -12.046 -4.055 1.00 0.00 118 THR A C 7
ATOM 11865 O O . THR A 1 92 ? -2.555 -11.300 -4.419 1.00 0.00 118 THR A O 7
ATOM 11876 N N . GLN A 1 93 ? -1.341 -12.246 -2.776 1.00 0.00 119 GLN A N 7
ATOM 11877 C CA . GLN A 1 93 ? -2.072 -11.589 -1.701 1.00 0.00 119 GLN A CA 7
ATOM 11878 C C . GLN A 1 93 ? -1.954 -10.070 -1.803 1.00 0.00 119 GLN A C 7
ATOM 11879 O O . GLN A 1 93 ? -2.899 -9.344 -1.499 1.00 0.00 119 GLN A O 7
ATOM 11893 N N . VAL A 1 94 ? -0.784 -9.599 -2.227 1.00 0.00 120 VAL A N 7
ATOM 11894 C CA . VAL A 1 94 ? -0.536 -8.166 -2.366 1.00 0.00 120 VAL A CA 7
ATOM 11895 C C . VAL A 1 94 ? -1.598 -7.496 -3.233 1.00 0.00 120 VAL A C 7
ATOM 11896 O O . VAL A 1 94 ? -2.154 -6.463 -2.859 1.00 0.00 120 VAL A O 7
ATOM 11909 N N . GLN A 1 95 ? -1.879 -8.089 -4.388 1.00 0.00 121 GLN A N 7
ATOM 11910 C CA . GLN A 1 95 ? -2.878 -7.546 -5.302 1.00 0.00 121 GLN A CA 7
ATOM 11911 C C . GLN A 1 95 ? -4.282 -7.657 -4.713 1.00 0.00 121 GLN A C 7
ATOM 11912 O O . GLN A 1 95 ? -5.090 -6.735 -4.832 1.00 0.00 121 GLN A O 7
ATOM 11926 N N . SER A 1 96 ? -4.565 -8.792 -4.083 1.00 0.00 122 SER A N 7
ATOM 11927 C CA . SER A 1 96 ? -5.873 -9.033 -3.479 1.00 0.00 122 SER A CA 7
ATOM 11928 C C . SER A 1 96 ? -6.217 -7.955 -2.454 1.00 0.00 122 SER A C 7
ATOM 11929 O O . SER A 1 96 ? -7.340 -7.451 -2.424 1.00 0.00 122 SER A O 7
ATOM 11937 N N . THR A 1 97 ? -5.247 -7.608 -1.614 1.00 0.00 123 THR A N 7
ATOM 11938 C CA . THR A 1 97 ? -5.450 -6.594 -0.585 1.00 0.00 123 THR A CA 7
ATOM 11939 C C . THR A 1 97 ? -5.839 -5.253 -1.201 1.00 0.00 123 THR A C 7
ATOM 11940 O O . THR A 1 97 ? -6.778 -4.602 -0.744 1.00 0.00 123 THR A O 7
ATOM 11951 N N . LEU A 1 98 ? -5.114 -4.849 -2.238 1.00 0.00 124 LEU A N 7
ATOM 11952 C CA . LEU A 1 98 ? -5.388 -3.588 -2.915 1.00 0.00 124 LEU A CA 7
ATOM 11953 C C . LEU A 1 98 ? -6.823 -3.552 -3.430 1.00 0.00 124 LEU A C 7
ATOM 11954 O O . LEU A 1 98 ? -7.509 -2.538 -3.311 1.00 0.00 124 LEU A O 7
ATOM 11970 N N . ILE A 1 99 ? -7.272 -4.667 -3.997 1.00 0.00 125 ILE A N 7
ATOM 11971 C CA . ILE A 1 99 ? -8.628 -4.765 -4.526 1.00 0.00 125 ILE A CA 7
ATOM 11972 C C . ILE A 1 99 ? -9.659 -4.452 -3.445 1.00 0.00 125 ILE A C 7
ATOM 11973 O O . ILE A 1 99 ? -10.637 -3.747 -3.694 1.00 0.00 125 ILE A O 7
ATOM 11989 N N . ALA A 1 100 ? -9.432 -4.981 -2.246 1.00 0.00 126 ALA A N 7
ATOM 11990 C CA . ALA A 1 100 ? -10.338 -4.756 -1.126 1.00 0.00 126 ALA A CA 7
ATOM 11991 C C . ALA A 1 100 ? -10.466 -3.270 -0.813 1.00 0.00 126 ALA A C 7
ATOM 11992 O O . ALA A 1 100 ? -11.561 -2.771 -0.555 1.00 0.00 126 ALA A O 7
ATOM 11999 N N . LEU A 1 101 ? -9.336 -2.567 -0.837 1.00 0.00 127 LEU A N 7
ATOM 12000 C CA . LEU A 1 101 ? -9.318 -1.135 -0.556 1.00 0.00 127 LEU A CA 7
ATOM 12001 C C . LEU A 1 101 ? -10.190 -0.372 -1.549 1.00 0.00 127 LEU A C 7
ATOM 12002 O O . LEU A 1 101 ? -10.945 0.523 -1.165 1.00 0.00 127 LEU A O 7
ATOM 12018 N N . ALA A 1 102 ? -10.079 -0.728 -2.825 1.00 0.00 128 ALA A N 7
ATOM 12019 C CA . ALA A 1 102 ? -10.856 -0.075 -3.871 1.00 0.00 128 ALA A CA 7
ATOM 12020 C C . ALA A 1 102 ? -12.351 -0.212 -3.608 1.00 0.00 128 ALA A C 7
ATOM 12021 O O . ALA A 1 102 ? -13.102 0.759 -3.712 1.00 0.00 128 ALA A O 7
ATOM 12028 N N . SER A 1 103 ? -12.776 -1.423 -3.262 1.00 0.00 129 SER A N 7
ATOM 12029 C CA . SER A 1 103 ? -14.182 -1.691 -2.979 1.00 0.00 129 SER A CA 7
ATOM 12030 C C . SER A 1 103 ? -14.677 -0.825 -1.825 1.00 0.00 129 SER A C 7
ATOM 12031 O O . SER A 1 103 ? -15.814 -0.356 -1.831 1.00 0.00 129 SER A O 7
ATOM 12039 N N . GLN A 1 104 ? -13.813 -0.621 -0.836 1.00 0.00 130 GLN A N 7
ATOM 12040 C CA . GLN A 1 104 ? -14.151 0.180 0.324 1.00 0.00 130 GLN A CA 7
ATOM 12041 C C . GLN A 1 104 ? -14.411 1.630 -0.068 1.00 0.00 130 GLN A C 7
ATOM 12042 O O . GLN A 1 104 ? -15.391 2.234 0.363 1.00 0.00 130 GLN A O 7
ATOM 12056 N N . ALA A 1 105 ? -13.519 2.185 -0.881 1.00 0.00 131 ALA A N 7
ATOM 12057 C CA . ALA A 1 105 ? -13.637 3.570 -1.326 1.00 0.00 131 ALA A CA 7
ATOM 12058 C C . ALA A 1 105 ? -14.919 3.813 -2.119 1.00 0.00 131 ALA A C 7
ATOM 12059 O O . ALA A 1 105 ? -15.576 4.839 -1.945 1.00 0.00 131 ALA A O 7
ATOM 12066 N N . LYS A 1 106 ? -15.263 2.876 -3.000 1.00 0.00 132 LYS A N 7
ATOM 12067 C CA . LYS A 1 106 ? -16.464 3.007 -3.824 1.00 0.00 132 LYS A CA 7
ATOM 12068 C C . LYS A 1 106 ? -17.735 2.705 -3.028 1.00 0.00 132 LYS A C 7
ATOM 12069 O O . LYS A 1 106 ? -18.632 2.014 -3.514 1.00 0.00 132 LYS A O 7
ATOM 12088 N N . THR A 1 107 ? -17.811 3.235 -1.809 1.00 0.00 133 THR A N 7
ATOM 12089 C CA . THR A 1 107 ? -18.974 3.031 -0.950 1.00 0.00 133 THR A CA 7
ATOM 12090 C C . THR A 1 107 ? -18.804 3.762 0.380 1.00 0.00 133 THR A C 7
ATOM 12091 O O . THR A 1 107 ? -19.039 3.198 1.450 1.00 0.00 133 THR A O 7
ATOM 12102 N N . LYS A 1 108 ? -18.391 5.026 0.305 1.00 0.00 134 LYS A N 7
ATOM 12103 C CA . LYS A 1 108 ? -18.184 5.837 1.501 1.00 0.00 134 LYS A CA 7
ATOM 12104 C C . LYS A 1 108 ? -18.684 7.262 1.284 1.00 0.00 134 LYS A C 7
ATOM 12105 O O . LYS A 1 108 ? -18.630 7.737 0.130 1.00 0.00 134 LYS A O 7
ATOM 12125 N N . MET A 1 1 ? -14.051 -3.790 -13.341 1.00 0.00 27 MET A N 8
ATOM 12126 C CA . MET A 1 1 ? -13.224 -4.765 -12.584 1.00 0.00 27 MET A CA 8
ATOM 12127 C C . MET A 1 1 ? -11.828 -4.894 -13.191 1.00 0.00 27 MET A C 8
ATOM 12128 O O . MET A 1 1 ? -11.680 -4.984 -14.411 1.00 0.00 27 MET A O 8
ATOM 12144 N N . PRO A 1 2 ? -10.780 -4.902 -12.346 1.00 0.00 28 PRO A N 8
ATOM 12145 C CA . PRO A 1 2 ? -9.392 -5.018 -12.806 1.00 0.00 28 PRO A CA 8
ATOM 12146 C C . PRO A 1 2 ? -9.105 -6.377 -13.445 1.00 0.00 28 PRO A C 8
ATOM 12147 O O . PRO A 1 2 ? -9.955 -6.939 -14.136 1.00 0.00 28 PRO A O 8
ATOM 12158 N N . GLN A 1 3 ? -7.904 -6.900 -13.206 1.00 0.00 29 GLN A N 8
ATOM 12159 C CA . GLN A 1 3 ? -7.504 -8.194 -13.754 1.00 0.00 29 GLN A CA 8
ATOM 12160 C C . GLN A 1 3 ? -6.115 -8.579 -13.236 1.00 0.00 29 GLN A C 8
ATOM 12161 O O . GLN A 1 3 ? -5.872 -8.552 -12.029 1.00 0.00 29 GLN A O 8
ATOM 12175 N N . THR A 1 4 ? -5.204 -8.932 -14.142 1.00 0.00 30 THR A N 8
ATOM 12176 C CA . THR A 1 4 ? -3.850 -9.312 -13.753 1.00 0.00 30 THR A CA 8
ATOM 12177 C C . THR A 1 4 ? -3.118 -8.137 -13.116 1.00 0.00 30 THR A C 8
ATOM 12178 O O . THR A 1 4 ? -2.502 -8.275 -12.059 1.00 0.00 30 THR A O 8
ATOM 12189 N N . GLU A 1 5 ? -3.197 -6.979 -13.767 1.00 0.00 31 GLU A N 8
ATOM 12190 C CA . GLU A 1 5 ? -2.550 -5.769 -13.270 1.00 0.00 31 GLU A CA 8
ATOM 12191 C C . GLU A 1 5 ? -2.862 -4.581 -14.174 1.00 0.00 31 GLU A C 8
ATOM 12192 O O . GLU A 1 5 ? -2.052 -3.663 -14.313 1.00 0.00 31 GLU A O 8
ATOM 12204 N N . ARG A 1 6 ? -4.043 -4.603 -14.783 1.00 0.00 32 ARG A N 8
ATOM 12205 C CA . ARG A 1 6 ? -4.467 -3.528 -15.671 1.00 0.00 32 ARG A CA 8
ATOM 12206 C C . ARG A 1 6 ? -5.063 -2.367 -14.875 1.00 0.00 32 ARG A C 8
ATOM 12207 O O . ARG A 1 6 ? -4.337 -1.499 -14.394 1.00 0.00 32 ARG A O 8
ATOM 12228 N N . GLN A 1 7 ? -6.389 -2.360 -14.739 1.00 0.00 33 GLN A N 8
ATOM 12229 C CA . GLN A 1 7 ? -7.081 -1.312 -14.004 1.00 0.00 33 GLN A CA 8
ATOM 12230 C C . GLN A 1 7 ? -6.549 -1.200 -12.581 1.00 0.00 33 GLN A C 8
ATOM 12231 O O . GLN A 1 7 ? -6.483 -0.108 -12.018 1.00 0.00 33 GLN A O 8
ATOM 12245 N N . LEU A 1 8 ? -6.174 -2.339 -12.004 1.00 0.00 34 LEU A N 8
ATOM 12246 C CA . LEU A 1 8 ? -5.651 -2.368 -10.642 1.00 0.00 34 LEU A CA 8
ATOM 12247 C C . LEU A 1 8 ? -4.457 -1.429 -10.499 1.00 0.00 34 LEU A C 8
ATOM 12248 O O . LEU A 1 8 ? -4.429 -0.581 -9.610 1.00 0.00 34 LEU A O 8
ATOM 12264 N N . ARG A 1 9 ? -3.475 -1.587 -11.381 1.00 0.00 35 ARG A N 8
ATOM 12265 C CA . ARG A 1 9 ? -2.278 -0.754 -11.354 1.00 0.00 35 ARG A CA 8
ATOM 12266 C C . ARG A 1 9 ? -2.595 0.681 -11.770 1.00 0.00 35 ARG A C 8
ATOM 12267 O O . ARG A 1 9 ? -2.144 1.634 -11.135 1.00 0.00 35 ARG A O 8
ATOM 12288 N N . VAL A 1 10 ? -3.373 0.823 -12.838 1.00 0.00 36 VAL A N 8
ATOM 12289 C CA . VAL A 1 10 ? -3.753 2.138 -13.345 1.00 0.00 36 VAL A CA 8
ATOM 12290 C C . VAL A 1 10 ? -4.399 2.982 -12.250 1.00 0.00 36 VAL A C 8
ATOM 12291 O O . VAL A 1 10 ? -4.257 4.204 -12.229 1.00 0.00 36 VAL A O 8
ATOM 12304 N N . TRP A 1 11 ? -5.112 2.319 -11.347 1.00 0.00 37 TRP A N 8
ATOM 12305 C CA . TRP A 1 11 ? -5.790 3.000 -10.249 1.00 0.00 37 TRP A CA 8
ATOM 12306 C C . TRP A 1 11 ? -4.816 3.831 -9.411 1.00 0.00 37 TRP A C 8
ATOM 12307 O O . TRP A 1 11 ? -4.957 5.050 -9.319 1.00 0.00 37 TRP A O 8
ATOM 12328 N N . ILE A 1 12 ? -3.849 3.170 -8.782 1.00 0.00 38 ILE A N 8
ATOM 12329 C CA . ILE A 1 12 ? -2.886 3.867 -7.933 1.00 0.00 38 ILE A CA 8
ATOM 12330 C C . ILE A 1 12 ? -2.084 4.894 -8.726 1.00 0.00 38 ILE A C 8
ATOM 12331 O O . ILE A 1 12 ? -1.871 6.015 -8.265 1.00 0.00 38 ILE A O 8
ATOM 12347 N N . GLU A 1 13 ? -1.640 4.505 -9.918 1.00 0.00 39 GLU A N 8
ATOM 12348 C CA . GLU A 1 13 ? -0.859 5.395 -10.769 1.00 0.00 39 GLU A CA 8
ATOM 12349 C C . GLU A 1 13 ? -1.613 6.695 -11.034 1.00 0.00 39 GLU A C 8
ATOM 12350 O O . GLU A 1 13 ? -1.045 7.783 -10.951 1.00 0.00 39 GLU A O 8
ATOM 12362 N N . GLY A 1 14 ? -2.896 6.570 -11.352 1.00 0.00 40 GLY A N 8
ATOM 12363 C CA . GLY A 1 14 ? -3.714 7.736 -11.623 1.00 0.00 40 GLY A CA 8
ATOM 12364 C C . GLY A 1 14 ? -3.947 8.585 -10.387 1.00 0.00 40 GLY A C 8
ATOM 12365 O O . GLY A 1 14 ? -4.025 9.811 -10.474 1.00 0.00 40 GLY A O 8
ATOM 12369 N N . ALA A 1 15 ? -4.072 7.928 -9.238 1.00 0.00 41 ALA A N 8
ATOM 12370 C CA . ALA A 1 15 ? -4.312 8.622 -7.976 1.00 0.00 41 ALA A CA 8
ATOM 12371 C C . ALA A 1 15 ? -3.270 9.708 -7.724 1.00 0.00 41 ALA A C 8
ATOM 12372 O O . ALA A 1 15 ? -3.603 10.891 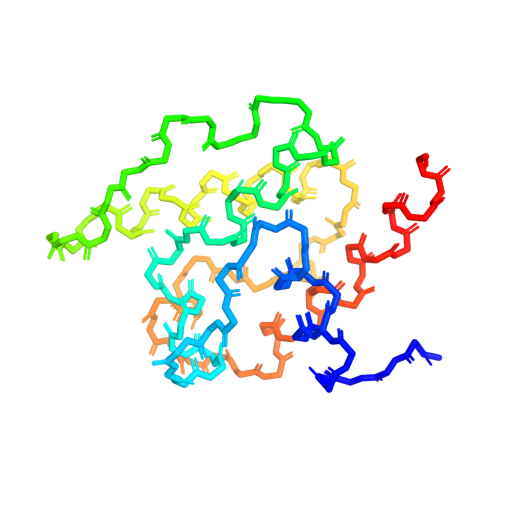-7.641 1.00 0.00 41 ALA A O 8
ATOM 12379 N N . THR A 1 16 ? -2.012 9.301 -7.601 1.00 0.00 42 THR A N 8
ATOM 12380 C CA . THR A 1 16 ? -0.926 10.243 -7.356 1.00 0.00 42 THR A CA 8
ATOM 12381 C C . THR A 1 16 ? -0.182 10.583 -8.643 1.00 0.00 42 THR A C 8
ATOM 12382 O O . THR A 1 16 ? -0.168 11.734 -9.081 1.00 0.00 42 THR A O 8
ATOM 12393 N N . GLY A 1 17 ? 0.439 9.573 -9.236 1.00 0.00 43 GLY A N 8
ATOM 12394 C CA . GLY A 1 17 ? 1.188 9.768 -10.462 1.00 0.00 43 GLY A CA 8
ATOM 12395 C C . GLY A 1 17 ? 2.239 8.696 -10.642 1.00 0.00 43 GLY A C 8
ATOM 12396 O O . GLY A 1 17 ? 2.593 8.335 -11.764 1.00 0.00 43 GLY A O 8
ATOM 12400 N N . ARG A 1 18 ? 2.740 8.196 -9.517 1.00 0.00 44 ARG A N 8
ATOM 12401 C CA . ARG A 1 18 ? 3.764 7.162 -9.515 1.00 0.00 44 ARG A CA 8
ATOM 12402 C C . ARG A 1 18 ? 3.311 5.942 -10.310 1.00 0.00 44 ARG A C 8
ATOM 12403 O O . ARG A 1 18 ? 2.200 5.447 -10.124 1.00 0.00 44 ARG A O 8
ATOM 12424 N N . ARG A 1 19 ? 4.180 5.457 -11.191 1.00 0.00 45 ARG A N 8
ATOM 12425 C CA . ARG A 1 19 ? 3.867 4.291 -12.008 1.00 0.00 45 ARG A CA 8
ATOM 12426 C C . ARG A 1 19 ? 4.099 3.001 -11.224 1.00 0.00 45 ARG A C 8
ATOM 12427 O O . ARG A 1 19 ? 4.230 1.929 -11.811 1.00 0.00 45 ARG A O 8
ATOM 12448 N N . ILE A 1 20 ? 4.137 3.121 -9.897 1.00 0.00 46 ILE A N 8
ATOM 12449 C CA . ILE A 1 20 ? 4.346 1.982 -9.009 1.00 0.00 46 ILE A CA 8
ATOM 12450 C C . ILE A 1 20 ? 5.632 1.233 -9.348 1.00 0.00 46 ILE A C 8
ATOM 12451 O O . ILE A 1 20 ? 6.646 1.377 -8.664 1.00 0.00 46 ILE A O 8
ATOM 12467 N N . GLY A 1 21 ? 5.578 0.431 -10.402 1.00 0.00 47 GLY A N 8
ATOM 12468 C CA . GLY A 1 21 ? 6.735 -0.338 -10.820 1.00 0.00 47 GLY A CA 8
ATOM 12469 C C . GLY A 1 21 ? 6.350 -1.528 -11.675 1.00 0.00 47 GLY A C 8
ATOM 12470 O O . GLY A 1 21 ? 5.310 -2.146 -11.449 1.00 0.00 47 GLY A O 8
ATOM 12474 N N . ASP A 1 22 ? 7.184 -1.852 -12.659 1.00 0.00 48 ASP A N 8
ATOM 12475 C CA . ASP A 1 22 ? 6.912 -2.982 -13.543 1.00 0.00 48 ASP A CA 8
ATOM 12476 C C . ASP A 1 22 ? 6.699 -4.254 -12.727 1.00 0.00 48 ASP A C 8
ATOM 12477 O O . ASP A 1 22 ? 5.858 -5.087 -13.065 1.00 0.00 48 ASP A O 8
ATOM 12486 N N . ASN A 1 23 ? 7.458 -4.388 -11.642 1.00 0.00 49 ASN A N 8
ATOM 12487 C CA . ASN A 1 23 ? 7.345 -5.549 -10.765 1.00 0.00 49 ASN A CA 8
ATOM 12488 C C . ASN A 1 23 ? 5.963 -5.597 -10.122 1.00 0.00 49 ASN A C 8
ATOM 12489 O O . ASN A 1 23 ? 5.443 -6.674 -9.828 1.00 0.00 49 ASN A O 8
ATOM 12500 N N . PHE A 1 24 ? 5.387 -4.413 -9.907 1.00 0.00 50 PHE A N 8
ATOM 12501 C CA . PHE A 1 24 ? 4.064 -4.271 -9.297 1.00 0.00 50 PHE A CA 8
ATOM 12502 C C . PHE A 1 24 ? 4.137 -4.452 -7.782 1.00 0.00 50 PHE A C 8
ATOM 12503 O O . PHE A 1 24 ? 3.578 -3.655 -7.029 1.00 0.00 50 PHE A O 8
ATOM 12520 N N . MET A 1 25 ? 4.832 -5.495 -7.338 1.00 0.00 51 MET A N 8
ATOM 12521 C CA . MET A 1 25 ? 4.980 -5.766 -5.910 1.00 0.00 51 MET A CA 8
ATOM 12522 C C . MET A 1 25 ? 6.174 -5.014 -5.346 1.00 0.00 51 MET A C 8
ATOM 12523 O O . MET A 1 25 ? 6.072 -4.323 -4.332 1.00 0.00 51 MET A O 8
ATOM 12537 N N . ASP A 1 26 ? 7.309 -5.168 -6.016 1.00 0.00 52 ASP A N 8
ATOM 12538 C CA . ASP A 1 26 ? 8.544 -4.521 -5.603 1.00 0.00 52 ASP A CA 8
ATOM 12539 C C . ASP A 1 26 ? 8.354 -3.015 -5.443 1.00 0.00 52 ASP A C 8
ATOM 12540 O O . ASP A 1 26 ? 8.921 -2.400 -4.540 1.00 0.00 52 ASP A O 8
ATOM 12549 N N . GLY A 1 27 ? 7.551 -2.424 -6.321 1.00 0.00 53 GLY A N 8
ATOM 12550 C CA . GLY A 1 27 ? 7.301 -0.996 -6.249 1.00 0.00 53 GLY A CA 8
ATOM 12551 C C . GLY A 1 27 ? 6.560 -0.605 -4.984 1.00 0.00 53 GLY A C 8
ATOM 12552 O O . GLY A 1 27 ? 6.875 0.406 -4.357 1.00 0.00 53 GLY A O 8
ATOM 12556 N N . LEU A 1 28 ? 5.571 -1.412 -4.614 1.00 0.00 54 LEU A N 8
ATOM 12557 C CA . LEU A 1 28 ? 4.766 -1.163 -3.421 1.00 0.00 54 LEU A CA 8
ATOM 12558 C C . LEU A 1 28 ? 5.609 -1.243 -2.149 1.00 0.00 54 LEU A C 8
ATOM 12559 O O . LEU A 1 28 ? 5.244 -0.679 -1.117 1.00 0.00 54 LEU A O 8
ATOM 12575 N N . LYS A 1 29 ? 6.722 -1.967 -2.225 1.00 0.00 55 LYS A N 8
ATOM 12576 C CA . LYS A 1 29 ? 7.607 -2.148 -1.076 1.00 0.00 55 LYS A CA 8
ATOM 12577 C C . LYS A 1 29 ? 7.950 -0.821 -0.400 1.00 0.00 55 LYS A C 8
ATOM 12578 O O . LYS A 1 29 ? 7.981 -0.737 0.828 1.00 0.00 55 LYS A O 8
ATOM 12597 N N . ASP A 1 30 ? 8.217 0.212 -1.197 1.00 0.00 56 ASP A N 8
ATOM 12598 C CA . ASP A 1 30 ? 8.566 1.520 -0.649 1.00 0.00 56 ASP A CA 8
ATOM 12599 C C . ASP A 1 30 ? 7.492 2.013 0.320 1.00 0.00 56 ASP A C 8
ATOM 12600 O O . ASP A 1 30 ? 7.794 2.693 1.302 1.00 0.00 56 ASP A O 8
ATOM 12609 N N . GLY A 1 31 ? 6.239 1.651 0.049 1.00 0.00 57 GLY A N 8
ATOM 12610 C CA . GLY A 1 31 ? 5.143 2.049 0.917 1.00 0.00 57 GLY A CA 8
ATOM 12611 C C . GLY A 1 31 ? 4.708 3.491 0.726 1.00 0.00 57 GLY A C 8
ATOM 12612 O O . GLY A 1 31 ? 3.533 3.808 0.892 1.00 0.00 57 GLY A O 8
ATOM 12616 N N . VAL A 1 32 ? 5.654 4.364 0.401 1.00 0.00 58 VAL A N 8
ATOM 12617 C CA . VAL A 1 32 ? 5.365 5.783 0.210 1.00 0.00 58 VAL A CA 8
ATOM 12618 C C . VAL A 1 32 ? 4.210 6.010 -0.756 1.00 0.00 58 VAL A C 8
ATOM 12619 O O . VAL A 1 32 ? 3.260 6.714 -0.431 1.00 0.00 58 VAL A O 8
ATOM 12632 N N . ILE A 1 33 ? 4.303 5.429 -1.948 1.00 0.00 59 ILE A N 8
ATOM 12633 C CA . ILE A 1 33 ? 3.261 5.597 -2.955 1.00 0.00 59 ILE A CA 8
ATOM 12634 C C . ILE A 1 33 ? 1.898 5.192 -2.406 1.00 0.00 59 ILE A C 8
ATOM 12635 O O . ILE A 1 33 ? 0.948 5.972 -2.458 1.00 0.00 59 ILE A O 8
ATOM 12651 N N . LEU A 1 34 ? 1.809 3.982 -1.860 1.00 0.00 60 LEU A N 8
ATOM 12652 C CA . LEU A 1 34 ? 0.558 3.510 -1.283 1.00 0.00 60 LEU A CA 8
ATOM 12653 C C . LEU A 1 34 ? 0.156 4.427 -0.138 1.00 0.00 60 LEU A C 8
ATOM 12654 O O . LEU A 1 34 ? -1.025 4.688 0.084 1.00 0.00 60 LEU A O 8
ATOM 12670 N N . CYS A 1 35 ? 1.163 4.938 0.558 1.00 0.00 61 CYS A N 8
ATOM 12671 C CA . CYS A 1 35 ? 0.953 5.865 1.659 1.00 0.00 61 CYS A CA 8
ATOM 12672 C C . CYS A 1 35 ? 0.363 7.163 1.123 1.00 0.00 61 CYS A C 8
ATOM 12673 O O . CYS A 1 35 ? -0.483 7.790 1.757 1.00 0.00 61 CYS A O 8
ATOM 12681 N N . GLU A 1 36 ? 0.818 7.543 -0.064 1.00 0.00 62 GLU A N 8
ATOM 12682 C CA . GLU A 1 36 ? 0.355 8.749 -0.731 1.00 0.00 62 GLU A CA 8
ATOM 12683 C C . GLU A 1 36 ? -1.100 8.602 -1.168 1.00 0.00 62 GLU A C 8
ATOM 12684 O O . GLU A 1 36 ? -1.890 9.541 -1.066 1.00 0.00 62 GLU A O 8
ATOM 12696 N N . LEU A 1 37 ? -1.440 7.417 -1.662 1.00 0.00 63 LEU A N 8
ATOM 12697 C CA . LEU A 1 37 ? -2.790 7.127 -2.129 1.00 0.00 63 LEU A CA 8
ATOM 12698 C C . LEU A 1 37 ? -3.782 6.992 -0.976 1.00 0.00 63 LEU A C 8
ATOM 12699 O O . LEU A 1 37 ? -4.881 7.544 -1.028 1.00 0.00 63 LEU A O 8
ATOM 12715 N N . ILE A 1 38 ? -3.402 6.242 0.055 1.00 0.00 64 ILE A N 8
ATOM 12716 C CA . ILE A 1 38 ? -4.280 6.026 1.200 1.00 0.00 64 ILE A CA 8
ATOM 12717 C C . ILE A 1 38 ? -4.717 7.345 1.827 1.00 0.00 64 ILE A C 8
ATOM 12718 O O . ILE A 1 38 ? -5.865 7.485 2.240 1.00 0.00 64 ILE A O 8
ATOM 12734 N N . ASN A 1 39 ? -3.808 8.316 1.887 1.00 0.00 65 ASN A N 8
ATOM 12735 C CA . ASN A 1 39 ? -4.136 9.618 2.455 1.00 0.00 65 ASN A CA 8
ATOM 12736 C C . ASN A 1 39 ? -5.238 10.288 1.642 1.00 0.00 65 ASN A C 8
ATOM 12737 O O . ASN A 1 39 ? -6.114 10.953 2.194 1.00 0.00 65 ASN A O 8
ATOM 12748 N N . LYS A 1 40 ? -5.194 10.097 0.326 1.00 0.00 66 LYS A N 8
ATOM 12749 C CA . LYS A 1 40 ? -6.188 10.662 -0.563 1.00 0.00 66 LYS A CA 8
ATOM 12750 C C . LYS A 1 40 ? -7.558 10.063 -0.273 1.00 0.00 66 LYS A C 8
ATOM 12751 O O . LYS A 1 40 ? -8.542 10.778 -0.085 1.00 0.00 66 LYS A O 8
ATOM 12770 N N . LEU A 1 41 ? -7.597 8.737 -0.237 1.00 0.00 67 LEU A N 8
ATOM 12771 C CA . LEU A 1 41 ? -8.825 8.000 0.031 1.00 0.00 67 LEU A CA 8
ATOM 12772 C C . LEU A 1 41 ? -9.307 8.247 1.457 1.00 0.00 67 LEU A C 8
ATOM 12773 O O . LEU A 1 41 ? -10.508 8.265 1.728 1.00 0.00 67 LEU A O 8
ATOM 12789 N N . GLN A 1 42 ? -8.354 8.432 2.362 1.00 0.00 68 GLN A N 8
ATOM 12790 C CA . GLN A 1 42 ? -8.656 8.675 3.766 1.00 0.00 68 GLN A CA 8
ATOM 12791 C C . GLN A 1 42 ? -7.713 9.733 4.343 1.00 0.00 68 GLN A C 8
ATOM 12792 O O . GLN A 1 42 ? -6.504 9.524 4.421 1.00 0.00 68 GLN A O 8
ATOM 12806 N N . PRO A 1 43 ? -8.263 10.891 4.741 1.00 0.00 69 PRO A N 8
ATOM 12807 C CA . PRO A 1 43 ? -7.477 11.996 5.300 1.00 0.00 69 PRO A CA 8
ATOM 12808 C C . PRO A 1 43 ? -6.624 11.584 6.498 1.00 0.00 69 PRO A C 8
ATOM 12809 O O . PRO A 1 43 ? -7.113 10.956 7.438 1.00 0.00 69 PRO A O 8
ATOM 12820 N N . GLY A 1 44 ? -5.348 11.967 6.463 1.00 0.00 70 GLY A N 8
ATOM 12821 C CA . GLY A 1 44 ? -4.436 11.659 7.553 1.00 0.00 70 GLY A CA 8
ATOM 12822 C C . GLY A 1 44 ? -4.370 10.183 7.897 1.00 0.00 70 GLY A C 8
ATOM 12823 O O . GLY A 1 44 ? -4.450 9.814 9.070 1.00 0.00 70 GLY A O 8
ATOM 12827 N N . SER A 1 45 ? -4.213 9.335 6.886 1.00 0.00 71 SER A N 8
ATOM 12828 C CA . SER A 1 45 ? -4.128 7.896 7.113 1.00 0.00 71 SER A CA 8
ATOM 12829 C C . SER A 1 45 ? -2.776 7.516 7.712 1.00 0.00 71 SER A C 8
ATOM 12830 O O . SER A 1 45 ? -2.705 6.956 8.807 1.00 0.00 71 SER A O 8
ATOM 12838 N N . VAL A 1 46 ? -1.706 7.824 6.984 1.00 0.00 72 VAL A N 8
ATOM 12839 C CA . VAL A 1 46 ? -0.353 7.517 7.436 1.00 0.00 72 VAL A CA 8
ATOM 12840 C C . VAL A 1 46 ? 0.175 8.591 8.382 1.00 0.00 72 VAL A C 8
ATOM 12841 O O . VAL A 1 46 ? -0.070 9.781 8.186 1.00 0.00 72 VAL A O 8
ATOM 12854 N N . GLN A 1 47 ? 0.895 8.158 9.414 1.00 0.00 73 GLN A N 8
ATOM 12855 C CA . GLN A 1 47 ? 1.456 9.074 10.402 1.00 0.00 73 GLN A CA 8
ATOM 12856 C C . GLN A 1 47 ? 2.381 10.099 9.749 1.00 0.00 73 GLN A C 8
ATOM 12857 O O . GLN A 1 47 ? 2.291 11.294 10.033 1.00 0.00 73 GLN A O 8
ATOM 12871 N N . LYS A 1 48 ? 3.269 9.628 8.877 1.00 0.00 74 LYS A N 8
ATOM 12872 C CA . LYS A 1 48 ? 4.209 10.514 8.194 1.00 0.00 74 LYS A CA 8
ATOM 12873 C C . LYS A 1 48 ? 4.965 9.776 7.092 1.00 0.00 74 LYS A C 8
ATOM 12874 O O . LYS A 1 48 ? 5.450 8.663 7.293 1.00 0.00 74 LYS A O 8
ATOM 12893 N N . VAL A 1 49 ? 5.059 10.410 5.927 1.00 0.00 75 VAL A N 8
ATOM 12894 C CA . VAL A 1 49 ? 5.753 9.828 4.784 1.00 0.00 75 VAL A CA 8
ATOM 12895 C C . VAL A 1 49 ? 7.267 9.854 4.983 1.00 0.00 75 VAL A C 8
ATOM 12896 O O . VAL A 1 49 ? 7.821 10.845 5.459 1.00 0.00 75 VAL A O 8
ATOM 12909 N N . ASN A 1 50 ? 7.930 8.762 4.610 1.00 0.00 76 ASN A N 8
ATOM 12910 C CA . ASN A 1 50 ? 9.380 8.665 4.743 1.00 0.00 76 ASN A CA 8
ATOM 12911 C C . ASN A 1 50 ? 10.015 8.249 3.419 1.00 0.00 76 ASN A C 8
ATOM 12912 O O . ASN A 1 50 ? 9.584 7.280 2.795 1.00 0.00 76 ASN A O 8
ATOM 12923 N N . ASP A 1 51 ? 11.042 8.981 2.998 1.00 0.00 77 ASP A N 8
ATOM 12924 C CA . ASP A 1 51 ? 11.730 8.675 1.748 1.00 0.00 77 ASP A CA 8
ATOM 12925 C C . ASP A 1 51 ? 12.419 7.313 1.831 1.00 0.00 77 ASP A C 8
ATOM 12926 O O . ASP A 1 51 ? 13.233 7.079 2.724 1.00 0.00 77 ASP A O 8
ATOM 12935 N N . PRO A 1 52 ? 12.105 6.391 0.902 1.00 0.00 78 PRO A N 8
ATOM 12936 C CA . PRO A 1 52 ? 12.704 5.054 0.885 1.00 0.00 78 PRO A CA 8
ATOM 12937 C C . PRO A 1 52 ? 14.166 5.091 0.456 1.00 0.00 78 PRO A C 8
ATOM 12938 O O . PRO A 1 52 ? 14.487 5.539 -0.645 1.00 0.00 78 PRO A O 8
ATOM 12949 N N . VAL A 1 53 ? 15.048 4.613 1.333 1.00 0.00 79 VAL A N 8
ATOM 12950 C CA . VAL A 1 53 ? 16.482 4.591 1.051 1.00 0.00 79 VAL A CA 8
ATOM 12951 C C . VAL A 1 53 ? 17.173 3.465 1.814 1.00 0.00 79 VAL A C 8
ATOM 12952 O O . VAL A 1 53 ? 17.754 2.561 1.214 1.00 0.00 79 VAL A O 8
ATOM 12965 N N . GLN A 1 54 ? 17.108 3.532 3.140 1.00 0.00 80 GLN A N 8
ATOM 12966 C CA . GLN A 1 54 ? 17.731 2.525 3.988 1.00 0.00 80 GLN A CA 8
ATOM 12967 C C . GLN A 1 54 ? 16.880 1.256 4.048 1.00 0.00 80 GLN A C 8
ATOM 12968 O O . GLN A 1 54 ? 16.469 0.732 3.013 1.00 0.00 80 GLN A O 8
ATOM 12982 N N . ASN A 1 55 ? 16.626 0.759 5.257 1.00 0.00 81 ASN A N 8
ATOM 12983 C CA . ASN A 1 55 ? 15.831 -0.454 5.426 1.00 0.00 81 ASN A CA 8
ATOM 12984 C C . ASN A 1 55 ? 14.913 -0.353 6.640 1.00 0.00 81 ASN A C 8
ATOM 12985 O O . ASN A 1 55 ? 14.904 -1.235 7.499 1.00 0.00 81 ASN A O 8
ATOM 12996 N N . TRP A 1 56 ? 14.129 0.720 6.699 1.00 0.00 82 TRP A N 8
ATOM 12997 C CA . TRP A 1 56 ? 13.197 0.921 7.801 1.00 0.00 82 TRP A CA 8
ATOM 12998 C C . TRP A 1 56 ? 12.111 1.919 7.414 1.00 0.00 82 TRP A C 8
ATOM 12999 O O . TRP A 1 56 ? 10.969 1.804 7.857 1.00 0.00 82 TRP A O 8
ATOM 13020 N N . HIS A 1 57 ? 12.466 2.893 6.574 1.00 0.00 83 HIS A N 8
ATOM 13021 C CA . HIS A 1 57 ? 11.503 3.894 6.126 1.00 0.00 83 HIS A CA 8
ATOM 13022 C C . HIS A 1 57 ? 10.286 3.208 5.517 1.00 0.00 83 HIS A C 8
ATOM 13023 O O . HIS A 1 57 ? 9.144 3.546 5.831 1.00 0.00 83 HIS A O 8
ATOM 13038 N N . LYS A 1 58 ? 10.547 2.239 4.644 1.00 0.00 84 LYS A N 8
ATOM 13039 C CA . LYS A 1 58 ? 9.484 1.493 3.980 1.00 0.00 84 LYS A CA 8
ATOM 13040 C C . LYS A 1 58 ? 8.639 0.730 4.993 1.00 0.00 84 LYS A C 8
ATOM 13041 O O . LYS A 1 58 ? 7.412 0.729 4.916 1.00 0.00 84 LYS A O 8
ATOM 13060 N N . LEU A 1 59 ? 9.306 0.076 5.937 1.00 0.00 85 LEU A N 8
ATOM 13061 C CA . LEU A 1 59 ? 8.628 -0.700 6.965 1.00 0.00 85 LEU A CA 8
ATOM 13062 C C . LEU A 1 59 ? 7.605 0.145 7.718 1.00 0.00 85 LEU A C 8
ATOM 13063 O O . LEU A 1 59 ? 6.544 -0.347 8.103 1.00 0.00 85 LEU A O 8
ATOM 13079 N N . GLU A 1 60 ? 7.933 1.414 7.931 1.00 0.00 86 GLU A N 8
ATOM 13080 C CA . GLU A 1 60 ? 7.044 2.324 8.647 1.00 0.00 86 GLU A CA 8
ATOM 13081 C C . GLU A 1 60 ? 5.886 2.766 7.759 1.00 0.00 86 GLU A C 8
ATOM 13082 O O . GLU A 1 60 ? 4.731 2.764 8.187 1.00 0.00 86 GLU A O 8
ATOM 13094 N N . ASN A 1 61 ? 6.197 3.136 6.521 1.00 0.00 87 ASN A N 8
ATOM 13095 C CA . ASN A 1 61 ? 5.181 3.570 5.578 1.00 0.00 87 ASN A CA 8
ATOM 13096 C C . ASN A 1 61 ? 4.163 2.461 5.337 1.00 0.00 87 ASN A C 8
ATOM 13097 O O . ASN A 1 61 ? 2.961 2.715 5.257 1.00 0.00 87 ASN A O 8
ATOM 13108 N N . ILE A 1 62 ? 4.655 1.232 5.222 1.00 0.00 88 ILE A N 8
ATOM 13109 C CA . ILE A 1 62 ? 3.788 0.083 4.992 1.00 0.00 88 ILE A CA 8
ATOM 13110 C C . ILE A 1 62 ? 2.913 -0.195 6.209 1.00 0.00 88 ILE A C 8
ATOM 13111 O O . ILE A 1 62 ? 1.729 -0.505 6.077 1.00 0.00 88 ILE A O 8
ATOM 13127 N N . GLY A 1 63 ? 3.508 -0.087 7.394 1.00 0.00 89 GLY A N 8
ATOM 13128 C CA . GLY A 1 63 ? 2.771 -0.334 8.620 1.00 0.00 89 GLY A CA 8
ATOM 13129 C C . GLY A 1 63 ? 1.552 0.556 8.756 1.00 0.00 89 GLY A C 8
ATOM 13130 O O . GLY A 1 63 ? 0.453 0.072 9.021 1.00 0.00 89 GLY A O 8
ATOM 13134 N N . ASN A 1 64 ? 1.744 1.858 8.572 1.00 0.00 90 ASN A N 8
ATOM 13135 C CA . ASN A 1 64 ? 0.646 2.814 8.676 1.00 0.00 90 ASN A CA 8
ATOM 13136 C C . ASN A 1 64 ? -0.425 2.530 7.630 1.00 0.00 90 ASN A C 8
ATOM 13137 O O . ASN A 1 64 ? -1.619 2.621 7.908 1.00 0.00 90 ASN A O 8
ATOM 13148 N N . PHE A 1 65 ? 0.016 2.194 6.423 1.00 0.00 91 PHE A N 8
ATOM 13149 C CA . PHE A 1 65 ? -0.896 1.903 5.321 1.00 0.00 91 PHE A CA 8
ATOM 13150 C C . PHE A 1 65 ? -1.819 0.733 5.651 1.00 0.00 91 PHE A C 8
ATOM 13151 O O . PHE A 1 65 ? -3.033 0.821 5.473 1.00 0.00 91 PHE A O 8
ATOM 13168 N N . LEU A 1 66 ? -1.236 -0.366 6.116 1.00 0.00 92 LEU A N 8
ATOM 13169 C CA . LEU A 1 66 ? -2.005 -1.561 6.451 1.00 0.00 92 LEU A CA 8
ATOM 13170 C C . LEU A 1 66 ? -2.909 -1.337 7.657 1.00 0.00 92 LEU A C 8
ATOM 13171 O O . LEU A 1 66 ? -4.082 -1.695 7.630 1.00 0.00 92 LEU A O 8
ATOM 13187 N N . ARG A 1 67 ? -2.366 -0.743 8.712 1.00 0.00 93 ARG A N 8
ATOM 13188 C CA . ARG A 1 67 ? -3.148 -0.476 9.913 1.00 0.00 93 ARG A CA 8
ATOM 13189 C C . ARG A 1 67 ? -4.346 0.401 9.575 1.00 0.00 93 ARG A C 8
ATOM 13190 O O . ARG A 1 67 ? -5.459 0.170 10.049 1.00 0.00 93 ARG A O 8
ATOM 13211 N N . ALA A 1 68 ? -4.098 1.413 8.754 1.00 0.00 94 ALA A N 8
ATOM 13212 C CA . ALA A 1 68 ? -5.139 2.343 8.341 1.00 0.00 94 ALA A CA 8
ATOM 13213 C C . ALA A 1 68 ? -6.210 1.659 7.495 1.00 0.00 94 ALA A C 8
ATOM 13214 O O . ALA A 1 68 ? -7.400 1.890 7.696 1.00 0.00 94 ALA A O 8
ATOM 13221 N N . ILE A 1 69 ? -5.787 0.831 6.539 1.00 0.00 95 ILE A N 8
ATOM 13222 C CA . ILE A 1 69 ? -6.728 0.136 5.661 1.00 0.00 95 ILE A CA 8
ATOM 13223 C C . ILE A 1 69 ? -7.499 -0.957 6.400 1.00 0.00 95 ILE A C 8
ATOM 13224 O O . ILE A 1 69 ? -8.686 -1.165 6.149 1.00 0.00 95 ILE A O 8
ATOM 13240 N N . LYS A 1 70 ? -6.822 -1.650 7.311 1.00 0.00 96 LYS A N 8
ATOM 13241 C CA . LYS A 1 70 ? -7.449 -2.715 8.083 1.00 0.00 96 LYS A CA 8
ATOM 13242 C C . LYS A 1 70 ? -8.644 -2.179 8.865 1.00 0.00 96 LYS A C 8
ATOM 13243 O O . LYS A 1 70 ? -9.687 -2.826 8.950 1.00 0.00 96 LYS A O 8
ATOM 13262 N N . HIS A 1 71 ? -8.479 -0.988 9.427 1.00 0.00 97 HIS A N 8
ATOM 13263 C CA . HIS A 1 71 ? -9.534 -0.345 10.199 1.00 0.00 97 HIS A CA 8
ATOM 13264 C C . HIS A 1 71 ? -10.472 0.433 9.284 1.00 0.00 97 HIS A C 8
ATOM 13265 O O . HIS A 1 71 ? -11.674 0.520 9.535 1.00 0.00 97 HIS A O 8
ATOM 13280 N N . TYR A 1 72 ? -9.902 1.006 8.228 1.00 0.00 98 TYR A N 8
ATOM 13281 C CA . TYR A 1 72 ? -10.670 1.793 7.268 1.00 0.00 98 TYR A CA 8
ATOM 13282 C C . TYR A 1 72 ? -11.884 1.020 6.767 1.00 0.00 98 TYR A C 8
ATOM 13283 O O . TYR A 1 72 ? -12.981 1.570 6.661 1.00 0.00 98 TYR A O 8
ATOM 13301 N N . GLY A 1 73 ? -11.684 -0.258 6.460 1.00 0.00 99 GLY A N 8
ATOM 13302 C CA . GLY A 1 73 ? -12.780 -1.076 5.972 1.00 0.00 99 GLY A CA 8
ATOM 13303 C C . GLY A 1 73 ? -12.347 -2.473 5.578 1.00 0.00 99 GLY A C 8
ATOM 13304 O O . GLY A 1 73 ? -13.016 -3.452 5.910 1.00 0.00 99 GLY A O 8
ATOM 13308 N N . VAL A 1 74 ? -11.232 -2.567 4.862 1.00 0.00 100 VAL A N 8
ATOM 13309 C CA . VAL A 1 74 ? -10.724 -3.859 4.415 1.00 0.00 100 VAL A CA 8
ATOM 13310 C C . VAL A 1 74 ? -10.465 -4.781 5.602 1.00 0.00 100 VAL A C 8
ATOM 13311 O O . VAL A 1 74 ? -9.773 -4.411 6.550 1.00 0.00 100 VAL A O 8
ATOM 13324 N N . LYS A 1 75 ? -11.033 -5.982 5.544 1.00 0.00 101 LYS A N 8
ATOM 13325 C CA . LYS A 1 75 ? -10.871 -6.957 6.617 1.00 0.00 101 LYS A CA 8
ATOM 13326 C C . LYS A 1 75 ? -9.442 -7.501 6.656 1.00 0.00 101 LYS A C 8
ATOM 13327 O O . LYS A 1 75 ? -8.824 -7.729 5.616 1.00 0.00 101 LYS A O 8
ATOM 13346 N N . PRO A 1 76 ? -8.893 -7.696 7.870 1.00 0.00 102 PRO A N 8
ATOM 13347 C CA . PRO A 1 76 ? -7.522 -8.193 8.062 1.00 0.00 102 PRO A CA 8
ATOM 13348 C C . PRO A 1 76 ? -7.220 -9.488 7.308 1.00 0.00 102 PRO A C 8
ATOM 13349 O O . PRO A 1 76 ? -6.142 -9.632 6.731 1.00 0.00 102 PRO A O 8
ATOM 13360 N N . HIS A 1 77 ? -8.157 -10.437 7.323 1.00 0.00 103 HIS A N 8
ATOM 13361 C CA . HIS A 1 77 ? -7.944 -11.714 6.641 1.00 0.00 103 HIS A CA 8
ATOM 13362 C C . HIS A 1 77 ? -7.973 -11.560 5.119 1.00 0.00 103 HIS A C 8
ATOM 13363 O O . HIS A 1 77 ? -8.168 -12.534 4.391 1.00 0.00 103 HIS A O 8
ATOM 13378 N N . ASP A 1 78 ? -7.752 -10.336 4.647 1.00 0.00 104 ASP A N 8
ATOM 13379 C CA . ASP A 1 78 ? -7.727 -10.038 3.222 1.00 0.00 104 ASP A CA 8
ATOM 13380 C C . ASP A 1 78 ? -6.789 -8.866 2.955 1.00 0.00 104 ASP A C 8
ATOM 13381 O O . ASP A 1 78 ? -7.088 -7.988 2.146 1.00 0.00 104 ASP A O 8
ATOM 13390 N N . ILE A 1 79 ? -5.655 -8.859 3.651 1.00 0.00 105 ILE A N 8
ATOM 13391 C CA . ILE A 1 79 ? -4.670 -7.794 3.506 1.00 0.00 105 ILE A CA 8
ATOM 13392 C C . ILE A 1 79 ? -3.256 -8.320 3.711 1.00 0.00 105 ILE A C 8
ATOM 13393 O O . ILE A 1 79 ? -2.987 -9.049 4.666 1.00 0.00 105 ILE A O 8
ATOM 13409 N N . PHE A 1 80 ? -2.353 -7.935 2.817 1.00 0.00 106 PHE A N 8
ATOM 13410 C CA . PHE A 1 80 ? -0.963 -8.358 2.912 1.00 0.00 106 PHE A CA 8
ATOM 13411 C C . PHE A 1 80 ? -0.276 -7.661 4.072 1.00 0.00 106 PHE A C 8
ATOM 13412 O O . PHE A 1 80 ? -0.540 -6.494 4.351 1.00 0.00 106 PHE A O 8
ATOM 13429 N N . GLU A 1 81 ? 0.606 -8.380 4.743 1.00 0.00 107 GLU A N 8
ATOM 13430 C CA . GLU A 1 81 ? 1.332 -7.819 5.870 1.00 0.00 107 GLU A CA 8
ATOM 13431 C C . GLU A 1 81 ? 2.629 -7.165 5.417 1.00 0.00 107 GLU A C 8
ATOM 13432 O O . GLU A 1 81 ? 3.202 -7.543 4.395 1.00 0.00 107 GLU A O 8
ATOM 13444 N N . ALA A 1 82 ? 3.079 -6.176 6.181 1.00 0.00 108 ALA A N 8
ATOM 13445 C CA . ALA A 1 82 ? 4.304 -5.454 5.862 1.00 0.00 108 ALA A CA 8
ATOM 13446 C C . ALA A 1 82 ? 5.439 -6.414 5.530 1.00 0.00 108 ALA A C 8
ATOM 13447 O O . ALA A 1 82 ? 6.238 -6.155 4.632 1.00 0.00 108 ALA A O 8
ATOM 13454 N N . ASN A 1 83 ? 5.504 -7.524 6.259 1.00 0.00 109 ASN A N 8
ATOM 13455 C CA . ASN A 1 83 ? 6.539 -8.518 6.038 1.00 0.00 109 ASN A CA 8
ATOM 13456 C C . ASN A 1 83 ? 6.341 -9.231 4.704 1.00 0.00 109 ASN A C 8
ATOM 13457 O O . ASN A 1 83 ? 7.304 -9.578 4.027 1.00 0.00 109 ASN A O 8
ATOM 13468 N N . ASP A 1 84 ? 5.084 -9.459 4.340 1.00 0.00 110 ASP A N 8
ATOM 13469 C CA . ASP A 1 84 ? 4.760 -10.143 3.091 1.00 0.00 110 ASP A CA 8
ATOM 13470 C C . ASP A 1 84 ? 5.223 -9.335 1.881 1.00 0.00 110 ASP A C 8
ATOM 13471 O O . ASP A 1 84 ? 5.890 -9.861 0.990 1.00 0.00 110 ASP A O 8
ATOM 13480 N N . LEU A 1 85 ? 4.859 -8.056 1.853 1.00 0.00 111 LEU A N 8
ATOM 13481 C CA . LEU A 1 85 ? 5.229 -7.175 0.750 1.00 0.00 111 LEU A CA 8
ATOM 13482 C C . LEU A 1 85 ? 6.726 -6.879 0.756 1.00 0.00 111 LEU A C 8
ATOM 13483 O O . LEU A 1 85 ? 7.359 -6.820 -0.296 1.00 0.00 111 LEU A O 8
ATOM 13499 N N . PHE A 1 86 ? 7.279 -6.675 1.945 1.00 0.00 112 PHE A N 8
ATOM 13500 C CA . PHE A 1 86 ? 8.700 -6.365 2.088 1.00 0.00 112 PHE A CA 8
ATOM 13501 C C . PHE A 1 86 ? 9.581 -7.565 1.742 1.00 0.00 112 PHE A C 8
ATOM 13502 O O . PHE A 1 86 ? 10.551 -7.437 0.995 1.00 0.00 112 PHE A O 8
ATOM 13519 N N . GLU A 1 87 ? 9.249 -8.727 2.298 1.00 0.00 113 GLU A N 8
ATOM 13520 C CA . GLU A 1 87 ? 10.020 -9.941 2.057 1.00 0.00 113 GLU A CA 8
ATOM 13521 C C . GLU A 1 87 ? 9.646 -10.582 0.728 1.00 0.00 113 GLU A C 8
ATOM 13522 O O . GLU A 1 87 ? 10.343 -11.476 0.245 1.00 0.00 113 GLU A O 8
ATOM 13534 N N . ASN A 1 88 ? 8.538 -10.132 0.145 1.00 0.00 114 ASN A N 8
ATOM 13535 C CA . ASN A 1 88 ? 8.069 -10.676 -1.123 1.00 0.00 114 ASN A CA 8
ATOM 13536 C C . ASN A 1 88 ? 7.691 -12.145 -0.962 1.00 0.00 114 ASN A C 8
ATOM 13537 O O . ASN A 1 88 ? 7.934 -12.962 -1.850 1.00 0.00 114 ASN A O 8
ATOM 13548 N N . THR A 1 89 ? 7.108 -12.475 0.187 1.00 0.00 115 THR A N 8
ATOM 13549 C CA . THR A 1 89 ? 6.710 -13.849 0.475 1.00 0.00 115 THR A CA 8
ATOM 13550 C C . THR A 1 89 ? 5.374 -14.214 -0.173 1.00 0.00 115 THR A C 8
ATOM 13551 O O . THR A 1 89 ? 5.280 -15.200 -0.903 1.00 0.00 115 THR A O 8
ATOM 13562 N N . ASN A 1 90 ? 4.339 -13.428 0.115 1.00 0.00 116 ASN A N 8
ATOM 13563 C CA . ASN A 1 90 ? 3.007 -13.690 -0.425 1.00 0.00 116 ASN A CA 8
ATOM 13564 C C . ASN A 1 90 ? 2.890 -13.338 -1.908 1.00 0.00 116 ASN A C 8
ATOM 13565 O O . ASN A 1 90 ? 2.416 -14.152 -2.700 1.00 0.00 116 ASN A O 8
ATOM 13576 N N . HIS A 1 91 ? 3.307 -12.128 -2.274 1.00 0.00 117 HIS A N 8
ATOM 13577 C CA . HIS A 1 91 ? 3.228 -11.670 -3.664 1.00 0.00 117 HIS A CA 8
ATOM 13578 C C . HIS A 1 91 ? 1.778 -11.503 -4.113 1.00 0.00 117 HIS A C 8
ATOM 13579 O O . HIS A 1 91 ? 1.282 -10.382 -4.234 1.00 0.00 117 HIS A O 8
ATOM 13594 N N . THR A 1 92 ? 1.107 -12.623 -4.370 1.00 0.00 118 THR A N 8
ATOM 13595 C CA . THR A 1 92 ? -0.281 -12.602 -4.819 1.00 0.00 118 THR A CA 8
ATOM 13596 C C . THR A 1 92 ? -1.191 -11.925 -3.799 1.00 0.00 118 THR A C 8
ATOM 13597 O O . THR A 1 92 ? -2.063 -11.137 -4.166 1.00 0.00 118 THR A O 8
ATOM 13608 N N . GLN A 1 93 ? -0.985 -12.234 -2.522 1.00 0.00 119 GLN A N 8
ATOM 13609 C CA . GLN A 1 93 ? -1.789 -11.650 -1.456 1.00 0.00 119 GLN A CA 8
ATOM 13610 C C . GLN A 1 93 ? -1.824 -10.132 -1.584 1.00 0.00 119 GLN A C 8
ATOM 13611 O O . GLN A 1 93 ? -2.849 -9.498 -1.335 1.00 0.00 119 GLN A O 8
ATOM 13625 N N . VAL A 1 94 ? -0.692 -9.559 -1.976 1.00 0.00 120 VAL A N 8
ATOM 13626 C CA . VAL A 1 94 ? -0.580 -8.117 -2.143 1.00 0.00 120 VAL A CA 8
ATOM 13627 C C . VAL A 1 94 ? -1.540 -7.610 -3.216 1.00 0.00 120 VAL A C 8
ATOM 13628 O O . VAL A 1 94 ? -2.196 -6.583 -3.040 1.00 0.00 120 VAL A O 8
ATOM 13641 N N . GLN A 1 95 ? -1.614 -8.335 -4.327 1.00 0.00 121 GLN A N 8
ATOM 13642 C CA . GLN A 1 95 ? -2.478 -7.973 -5.429 1.00 0.00 121 GLN A CA 8
ATOM 13643 C C . GLN A 1 95 ? -3.951 -8.011 -5.024 1.00 0.00 121 GLN A C 8
ATOM 13644 O O . GLN A 1 95 ? -4.707 -7.082 -5.310 1.00 0.00 121 GLN A O 8
ATOM 13658 N N . SER A 1 96 ? -4.352 -9.094 -4.366 1.00 0.00 122 SER A N 8
ATOM 13659 C CA . SER A 1 96 ? -5.736 -9.259 -3.930 1.00 0.00 122 SER A CA 8
ATOM 13660 C C . SER A 1 96 ? -6.151 -8.156 -2.962 1.00 0.00 122 SER A C 8
ATOM 13661 O O . SER A 1 96 ? -7.262 -7.633 -3.043 1.00 0.00 122 SER A O 8
ATOM 13669 N N . THR A 1 97 ? -5.254 -7.811 -2.044 1.00 0.00 123 THR A N 8
ATOM 13670 C CA . THR A 1 97 ? -5.529 -6.775 -1.054 1.00 0.00 123 THR A CA 8
ATOM 13671 C C . THR A 1 97 ? -5.914 -5.457 -1.718 1.00 0.00 123 THR A C 8
ATOM 13672 O O . THR A 1 97 ? -6.857 -4.790 -1.291 1.00 0.00 123 THR A O 8
ATOM 13683 N N . LEU A 1 98 ? -5.179 -5.085 -2.762 1.00 0.00 124 LEU A N 8
ATOM 13684 C CA . LEU A 1 98 ? -5.444 -3.844 -3.480 1.00 0.00 124 LEU A CA 8
ATOM 13685 C C . LEU A 1 98 ? -6.892 -3.786 -3.958 1.00 0.00 124 LEU A C 8
ATOM 13686 O O . LEU A 1 98 ? -7.549 -2.751 -3.850 1.00 0.00 124 LEU A O 8
ATOM 13702 N N . ILE A 1 99 ? -7.382 -4.902 -4.487 1.00 0.00 125 ILE A N 8
ATOM 13703 C CA . ILE A 1 99 ? -8.752 -4.976 -4.983 1.00 0.00 125 ILE A CA 8
ATOM 13704 C C . ILE A 1 99 ? -9.758 -4.701 -3.867 1.00 0.00 125 ILE A C 8
ATOM 13705 O O . ILE A 1 99 ? -10.725 -3.962 -4.060 1.00 0.00 125 ILE A O 8
ATOM 13721 N N . ALA A 1 100 ? -9.525 -5.301 -2.703 1.00 0.00 126 ALA A N 8
ATOM 13722 C CA . ALA A 1 100 ? -10.411 -5.122 -1.556 1.00 0.00 126 ALA A CA 8
ATOM 13723 C C . ALA A 1 100 ? -10.462 -3.660 -1.120 1.00 0.00 126 ALA A C 8
ATOM 13724 O O . ALA A 1 100 ? -11.527 -3.134 -0.802 1.00 0.00 126 ALA A O 8
ATOM 13731 N N . LEU A 1 101 ? -9.303 -3.014 -1.105 1.00 0.00 127 LEU A N 8
ATOM 13732 C CA . LEU A 1 101 ? -9.206 -1.613 -0.704 1.00 0.00 127 LEU A CA 8
ATOM 13733 C C . LEU A 1 101 ? -9.941 -0.714 -1.697 1.00 0.00 127 LEU A C 8
ATOM 13734 O O . LEU A 1 101 ? -10.646 0.216 -1.304 1.00 0.00 127 LEU A O 8
ATOM 13750 N N . ALA A 1 102 ? -9.759 -0.995 -2.982 1.00 0.00 128 ALA A N 8
ATOM 13751 C CA . ALA A 1 102 ? -10.386 -0.214 -4.043 1.00 0.00 128 ALA A CA 8
ATOM 13752 C C . ALA A 1 102 ? -11.894 -0.107 -3.848 1.00 0.00 128 ALA A C 8
ATOM 13753 O O . ALA A 1 102 ? -12.469 0.974 -3.980 1.00 0.00 128 ALA A O 8
ATOM 13760 N N . SER A 1 103 ? -12.532 -1.231 -3.541 1.00 0.00 129 SER A N 8
ATOM 13761 C CA . SER A 1 103 ? -13.977 -1.257 -3.336 1.00 0.00 129 SER A CA 8
ATOM 13762 C C . SER A 1 103 ? -14.390 -0.318 -2.206 1.00 0.00 129 SER A C 8
ATOM 13763 O O . SER A 1 103 ? -15.447 0.313 -2.269 1.00 0.00 129 SER A O 8
ATOM 13771 N N . GLN A 1 104 ? -13.554 -0.226 -1.176 1.00 0.00 130 GLN A N 8
ATOM 13772 C CA . GLN A 1 104 ? -13.833 0.634 -0.038 1.00 0.00 130 GLN A CA 8
ATOM 13773 C C . GLN A 1 104 ? -13.807 2.107 -0.427 1.00 0.00 130 GLN A C 8
ATOM 13774 O O . GLN A 1 104 ? -14.742 2.854 -0.143 1.00 0.00 130 GLN A O 8
ATOM 13788 N N . ALA A 1 105 ? -12.718 2.515 -1.065 1.00 0.00 131 ALA A N 8
ATOM 13789 C CA . ALA A 1 105 ? -12.543 3.899 -1.483 1.00 0.00 131 ALA A CA 8
ATOM 13790 C C . ALA A 1 105 ? -13.644 4.352 -2.438 1.00 0.00 131 ALA A C 8
ATOM 13791 O O . ALA A 1 105 ? -14.175 5.455 -2.304 1.00 0.00 131 ALA A O 8
ATOM 13798 N N . LYS A 1 106 ? -13.983 3.503 -3.405 1.00 0.00 132 LYS A N 8
ATOM 13799 C CA . LYS A 1 106 ? -15.022 3.833 -4.379 1.00 0.00 132 LYS A CA 8
ATOM 13800 C C . LYS A 1 106 ? -16.416 3.649 -3.784 1.00 0.00 132 LYS A C 8
ATOM 13801 O O . LYS A 1 106 ? -17.325 3.159 -4.456 1.00 0.00 132 LYS A O 8
ATOM 13820 N N . THR A 1 107 ? -16.585 4.038 -2.526 1.00 0.00 133 THR A N 8
ATOM 13821 C CA . THR A 1 107 ? -17.874 3.899 -1.862 1.00 0.00 133 THR A CA 8
ATOM 13822 C C . THR A 1 107 ? -17.973 4.820 -0.649 1.00 0.00 133 THR A C 8
ATOM 13823 O O . THR A 1 107 ? -18.994 5.476 -0.439 1.00 0.00 133 THR A O 8
ATOM 13834 N N . LYS A 1 108 ? -16.908 4.865 0.146 1.00 0.00 134 LYS A N 8
ATOM 13835 C CA . LYS A 1 108 ? -16.877 5.706 1.338 1.00 0.00 134 LYS A CA 8
ATOM 13836 C C . LYS A 1 108 ? -17.040 7.178 0.969 1.00 0.00 134 LYS A C 8
ATOM 13837 O O . LYS A 1 108 ? -17.959 7.826 1.514 1.00 0.00 134 LYS A O 8
ATOM 13857 N N . MET A 1 1 ? -17.375 -6.772 -13.214 1.00 0.00 27 MET A N 9
ATOM 13858 C CA . MET A 1 1 ? -16.460 -6.969 -12.060 1.00 0.00 27 MET A CA 9
ATOM 13859 C C . MET A 1 1 ? -15.055 -6.462 -12.378 1.00 0.00 27 MET A C 9
ATOM 13860 O O . MET A 1 1 ? -14.518 -6.731 -13.452 1.00 0.00 27 MET A O 9
ATOM 13876 N N . PRO A 1 2 ? -14.437 -5.719 -11.441 1.00 0.00 28 PRO A N 9
ATOM 13877 C CA . PRO A 1 2 ? -13.086 -5.177 -11.629 1.00 0.00 28 PRO A CA 9
ATOM 13878 C C . PRO A 1 2 ? -12.038 -6.275 -11.767 1.00 0.00 28 PRO A C 9
ATOM 13879 O O . PRO A 1 2 ? -12.055 -7.260 -11.029 1.00 0.00 28 PRO A O 9
ATOM 13890 N N . GLN A 1 3 ? -11.126 -6.099 -12.721 1.00 0.00 29 GLN A N 9
ATOM 13891 C CA . GLN A 1 3 ? -10.068 -7.073 -12.962 1.00 0.00 29 GLN A CA 9
ATOM 13892 C C . GLN A 1 3 ? -9.096 -7.129 -11.782 1.00 0.00 29 GLN A C 9
ATOM 13893 O O . GLN A 1 3 ? -9.517 -7.121 -10.625 1.00 0.00 29 GLN A O 9
ATOM 13907 N N . THR A 1 4 ? -7.798 -7.187 -12.076 1.00 0.00 30 THR A N 9
ATOM 13908 C CA . THR A 1 4 ? -6.784 -7.248 -11.030 1.00 0.00 30 THR A CA 9
ATOM 13909 C C . THR A 1 4 ? -5.374 -7.162 -11.612 1.00 0.00 30 THR A C 9
ATOM 13910 O O . THR A 1 4 ? -4.502 -7.965 -11.275 1.00 0.00 30 THR A O 9
ATOM 13921 N N . GLU A 1 5 ? -5.151 -6.179 -12.481 1.00 0.00 31 GLU A N 9
ATOM 13922 C CA . GLU A 1 5 ? -3.841 -5.992 -13.098 1.00 0.00 31 GLU A CA 9
ATOM 13923 C C . GLU A 1 5 ? -3.786 -4.695 -13.900 1.00 0.00 31 GLU A C 9
ATOM 13924 O O . GLU A 1 5 ? -2.902 -3.864 -13.690 1.00 0.00 31 GLU A O 9
ATOM 13936 N N . ARG A 1 6 ? -4.727 -4.529 -14.824 1.00 0.00 32 ARG A N 9
ATOM 13937 C CA . ARG A 1 6 ? -4.774 -3.334 -15.660 1.00 0.00 32 ARG A CA 9
ATOM 13938 C C . ARG A 1 6 ? -5.349 -2.145 -14.895 1.00 0.00 32 ARG A C 9
ATOM 13939 O O . ARG A 1 6 ? -4.765 -1.061 -14.885 1.00 0.00 32 ARG A O 9
ATOM 13960 N N . GLN A 1 7 ? -6.500 -2.353 -14.264 1.00 0.00 33 GLN A N 9
ATOM 13961 C CA . GLN A 1 7 ? -7.159 -1.296 -13.503 1.00 0.00 33 GLN A CA 9
ATOM 13962 C C . GLN A 1 7 ? -6.352 -0.908 -12.268 1.00 0.00 33 GLN A C 9
ATOM 13963 O O . GLN A 1 7 ? -6.303 0.264 -11.896 1.00 0.00 33 GLN A O 9
ATOM 13977 N N . LEU A 1 8 ? -5.729 -1.895 -11.632 1.00 0.00 34 LEU A N 9
ATOM 13978 C CA . LEU A 1 8 ? -4.934 -1.650 -10.432 1.00 0.00 34 LEU A CA 9
ATOM 13979 C C . LEU A 1 8 ? -3.851 -0.604 -10.683 1.00 0.00 34 LEU A C 9
ATOM 13980 O O . LEU A 1 8 ? -3.658 0.307 -9.878 1.00 0.00 34 LEU A O 9
ATOM 13996 N N . ARG A 1 9 ? -3.140 -0.747 -11.797 1.00 0.00 35 ARG A N 9
ATOM 13997 C CA . ARG A 1 9 ? -2.067 0.181 -12.144 1.00 0.00 35 ARG A CA 9
ATOM 13998 C C . ARG A 1 9 ? -2.601 1.592 -12.375 1.00 0.00 35 ARG A C 9
ATOM 13999 O O . ARG A 1 9 ? -2.102 2.554 -11.793 1.00 0.00 35 ARG A O 9
ATOM 14020 N N . VAL A 1 10 ? -3.611 1.711 -13.229 1.00 0.00 36 VAL A N 9
ATOM 14021 C CA . VAL A 1 10 ? -4.204 3.008 -13.541 1.00 0.00 36 VAL A CA 9
ATOM 14022 C C . VAL A 1 10 ? -4.773 3.678 -12.293 1.00 0.00 36 VAL A C 9
ATOM 14023 O O . VAL A 1 10 ? -4.676 4.894 -12.129 1.00 0.00 36 VAL A O 9
ATOM 14036 N N . TRP A 1 11 ? -5.376 2.876 -11.424 1.00 0.00 37 TRP A N 9
ATOM 14037 C CA . TRP A 1 11 ? -5.975 3.382 -10.192 1.00 0.00 37 TRP A CA 9
ATOM 14038 C C . TRP A 1 11 ? -4.939 4.048 -9.283 1.00 0.00 37 TRP A C 9
ATOM 14039 O O . TRP A 1 11 ? -5.003 5.254 -9.040 1.00 0.00 37 TRP A O 9
ATOM 14060 N N . ILE A 1 12 ? -4.009 3.259 -8.761 1.00 0.00 38 ILE A N 9
ATOM 14061 C CA . ILE A 1 12 ? -2.989 3.775 -7.854 1.00 0.00 38 ILE A CA 9
ATOM 14062 C C . ILE A 1 12 ? -2.105 4.824 -8.525 1.00 0.00 38 ILE A C 9
ATOM 14063 O O . ILE A 1 12 ? -1.908 5.912 -7.984 1.00 0.00 38 ILE A O 9
ATOM 14079 N N . GLU A 1 13 ? -1.579 4.500 -9.702 1.00 0.00 39 GLU A N 9
ATOM 14080 C CA . GLU A 1 13 ? -0.724 5.432 -10.431 1.00 0.00 39 GLU A CA 9
ATOM 14081 C C . GLU A 1 13 ? -1.474 6.719 -10.757 1.00 0.00 39 GLU A C 9
ATOM 14082 O O . GLU A 1 13 ? -0.897 7.801 -10.756 1.00 0.00 39 GLU A O 9
ATOM 14094 N N . GLY A 1 14 ? -2.763 6.592 -11.040 1.00 0.00 40 GLY A N 9
ATOM 14095 C CA . GLY A 1 14 ? -3.569 7.754 -11.367 1.00 0.00 40 GLY A CA 9
ATOM 14096 C C . GLY A 1 14 ? -3.674 8.741 -10.218 1.00 0.00 40 GLY A C 9
ATOM 14097 O O . GLY A 1 14 ? -3.616 9.954 -10.428 1.00 0.00 40 GLY A O 9
ATOM 14101 N N . ALA A 1 15 ? -3.844 8.225 -9.004 1.00 0.00 41 ALA A N 9
ATOM 14102 C CA . ALA A 1 15 ? -3.973 9.070 -7.820 1.00 0.00 41 ALA A CA 9
ATOM 14103 C C . ALA A 1 15 ? -2.693 9.851 -7.528 1.00 0.00 41 ALA A C 9
ATOM 14104 O O . ALA A 1 15 ? -2.649 11.072 -7.681 1.00 0.00 41 ALA A O 9
ATOM 14111 N N . THR A 1 16 ? -1.659 9.138 -7.092 1.00 0.00 42 THR A N 9
ATOM 14112 C CA . THR A 1 16 ? -0.379 9.759 -6.761 1.00 0.00 42 THR A CA 9
ATOM 14113 C C . THR A 1 16 ? 0.352 10.253 -8.000 1.00 0.00 42 THR A C 9
ATOM 14114 O O . THR A 1 16 ? 0.984 11.309 -7.980 1.00 0.00 42 THR A O 9
ATOM 14125 N N . GLY A 1 17 ? 0.292 9.468 -9.067 1.00 0.00 43 GLY A N 9
ATOM 14126 C CA . GLY A 1 17 ? 0.990 9.828 -10.285 1.00 0.00 43 GLY A CA 9
ATOM 14127 C C . GLY A 1 17 ? 2.361 9.191 -10.313 1.00 0.00 43 GLY A C 9
ATOM 14128 O O . GLY A 1 17 ? 2.971 9.034 -11.371 1.00 0.00 43 GLY A O 9
ATOM 14132 N N . ARG A 1 18 ? 2.833 8.819 -9.127 1.00 0.00 44 ARG A N 9
ATOM 14133 C CA . ARG A 1 18 ? 4.132 8.183 -8.969 1.00 0.00 44 ARG A CA 9
ATOM 14134 C C . ARG A 1 18 ? 4.121 6.790 -9.581 1.00 0.00 44 ARG A C 9
ATOM 14135 O O . ARG A 1 18 ? 3.260 5.970 -9.262 1.00 0.00 44 ARG A O 9
ATOM 14156 N N . ARG A 1 19 ? 5.086 6.516 -10.449 1.00 0.00 45 ARG A N 9
ATOM 14157 C CA . ARG A 1 19 ? 5.182 5.210 -11.082 1.00 0.00 45 ARG A CA 9
ATOM 14158 C C . ARG A 1 19 ? 5.798 4.206 -10.116 1.00 0.00 45 ARG A C 9
ATOM 14159 O O . ARG A 1 19 ? 6.841 4.470 -9.517 1.00 0.00 45 ARG A O 9
ATOM 14180 N N . ILE A 1 20 ? 5.150 3.056 -9.964 1.00 0.00 46 ILE A N 9
ATOM 14181 C CA . ILE A 1 20 ? 5.641 2.020 -9.064 1.00 0.00 46 ILE A CA 9
ATOM 14182 C C . ILE A 1 20 ? 7.081 1.647 -9.406 1.00 0.00 46 ILE A C 9
ATOM 14183 O O . ILE A 1 20 ? 7.917 1.476 -8.517 1.00 0.00 46 ILE A O 9
ATOM 14199 N N . GLY A 1 21 ? 7.366 1.537 -10.700 1.00 0.00 47 GLY A N 9
ATOM 14200 C CA . GLY A 1 21 ? 8.708 1.203 -11.145 1.00 0.00 47 GLY A CA 9
ATOM 14201 C C . GLY A 1 21 ? 9.104 -0.228 -10.836 1.00 0.00 47 GLY A C 9
ATOM 14202 O O . GLY A 1 21 ? 8.779 -0.759 -9.774 1.00 0.00 47 GLY A O 9
ATOM 14206 N N . ASP A 1 22 ? 9.818 -0.848 -11.774 1.00 0.00 48 ASP A N 9
ATOM 14207 C CA . ASP A 1 22 ? 10.283 -2.224 -11.620 1.00 0.00 48 ASP A CA 9
ATOM 14208 C C . ASP A 1 22 ? 9.113 -3.192 -11.450 1.00 0.00 48 ASP A C 9
ATOM 14209 O O . ASP A 1 22 ? 8.051 -3.009 -12.047 1.00 0.00 48 ASP A O 9
ATOM 14218 N N . ASN A 1 23 ? 9.318 -4.228 -10.639 1.00 0.00 49 ASN A N 9
ATOM 14219 C CA . ASN A 1 23 ? 8.288 -5.231 -10.395 1.00 0.00 49 ASN A CA 9
ATOM 14220 C C . ASN A 1 23 ? 7.051 -4.608 -9.756 1.00 0.00 49 ASN A C 9
ATOM 14221 O O . ASN A 1 23 ? 7.154 -3.720 -8.911 1.00 0.00 49 ASN A O 9
ATOM 14232 N N . PHE A 1 24 ? 5.882 -5.084 -10.171 1.00 0.00 50 PHE A N 9
ATOM 14233 C CA . PHE A 1 24 ? 4.617 -4.583 -9.647 1.00 0.00 50 PHE A CA 9
ATOM 14234 C C . PHE A 1 24 ? 4.477 -4.894 -8.159 1.00 0.00 50 PHE A C 9
ATOM 14235 O O . PHE A 1 24 ? 4.117 -4.026 -7.364 1.00 0.00 50 PHE A O 9
ATOM 14252 N N . MET A 1 25 ? 4.756 -6.141 -7.792 1.00 0.00 51 MET A N 9
ATOM 14253 C CA . MET A 1 25 ? 4.655 -6.577 -6.400 1.00 0.00 51 MET A CA 9
ATOM 14254 C C . MET A 1 25 ? 5.762 -5.962 -5.552 1.00 0.00 51 MET A C 9
ATOM 14255 O O . MET A 1 25 ? 5.502 -5.371 -4.504 1.00 0.00 51 MET A O 9
ATOM 14269 N N . ASP A 1 26 ? 6.998 -6.118 -6.012 1.00 0.00 52 ASP A N 9
ATOM 14270 C CA . ASP A 1 26 ? 8.158 -5.596 -5.305 1.00 0.00 52 ASP A CA 9
ATOM 14271 C C . ASP A 1 26 ? 8.070 -4.083 -5.123 1.00 0.00 52 ASP A C 9
ATOM 14272 O O . ASP A 1 26 ? 8.419 -3.555 -4.071 1.00 0.00 52 ASP A O 9
ATOM 14281 N N . GLY A 1 27 ? 7.611 -3.390 -6.154 1.00 0.00 53 GLY A N 9
ATOM 14282 C CA . GLY A 1 27 ? 7.498 -1.946 -6.078 1.00 0.00 53 GLY A CA 9
ATOM 14283 C C . GLY A 1 27 ? 6.630 -1.487 -4.920 1.00 0.00 53 GLY A C 9
ATOM 14284 O O . GLY A 1 27 ? 6.944 -0.505 -4.253 1.00 0.00 53 GLY A O 9
ATOM 14288 N N . LEU A 1 28 ? 5.533 -2.198 -4.689 1.00 0.00 54 LEU A N 9
ATOM 14289 C CA . LEU A 1 28 ? 4.605 -1.862 -3.612 1.00 0.00 54 LEU A CA 9
ATOM 14290 C C . LEU A 1 28 ? 5.303 -1.788 -2.254 1.00 0.00 54 LEU A C 9
ATOM 14291 O O . LEU A 1 28 ? 4.850 -1.074 -1.359 1.00 0.00 54 LEU A O 9
ATOM 14307 N N . LYS A 1 29 ? 6.390 -2.541 -2.095 1.00 0.00 55 LYS A N 9
ATOM 14308 C CA . LYS A 1 29 ? 7.128 -2.568 -0.833 1.00 0.00 55 LYS A CA 9
ATOM 14309 C C . LYS A 1 29 ? 7.425 -1.165 -0.303 1.00 0.00 55 LYS A C 9
ATOM 14310 O O . LYS A 1 29 ? 7.356 -0.932 0.904 1.00 0.00 55 LYS A O 9
ATOM 14329 N N . ASP A 1 30 ? 7.765 -0.233 -1.193 1.00 0.00 56 ASP A N 9
ATOM 14330 C CA . ASP A 1 30 ? 8.073 1.132 -0.768 1.00 0.00 56 ASP A CA 9
ATOM 14331 C C . ASP A 1 30 ? 6.925 1.709 0.055 1.00 0.00 56 ASP A C 9
ATOM 14332 O O . ASP A 1 30 ? 7.148 2.412 1.041 1.00 0.00 56 ASP A O 9
ATOM 14341 N N . GLY A 1 31 ? 5.698 1.394 -0.351 1.00 0.00 57 GLY A N 9
ATOM 14342 C CA . GLY A 1 31 ? 4.527 1.872 0.362 1.00 0.00 57 GLY A CA 9
ATOM 14343 C C . GLY A 1 31 ? 4.209 3.331 0.085 1.00 0.00 57 GLY A C 9
ATOM 14344 O O . GLY A 1 31 ? 3.057 3.673 -0.150 1.00 0.00 57 GLY A O 9
ATOM 14348 N N . VAL A 1 32 ? 5.232 4.182 0.132 1.00 0.00 58 VAL A N 9
ATOM 14349 C CA . VAL A 1 32 ? 5.082 5.620 -0.097 1.00 0.00 58 VAL A CA 9
ATOM 14350 C C . VAL A 1 32 ? 3.900 5.957 -0.999 1.00 0.00 58 VAL A C 9
ATOM 14351 O O . VAL A 1 32 ? 3.037 6.745 -0.621 1.00 0.00 58 VAL A O 9
ATOM 14364 N N . ILE A 1 33 ? 3.866 5.372 -2.193 1.00 0.00 59 ILE A N 9
ATOM 14365 C CA . ILE A 1 33 ? 2.780 5.644 -3.127 1.00 0.00 59 ILE A CA 9
ATOM 14366 C C . ILE A 1 33 ? 1.433 5.250 -2.532 1.00 0.00 59 ILE A C 9
ATOM 14367 O O . ILE A 1 33 ? 0.492 6.043 -2.535 1.00 0.00 59 ILE A O 9
ATOM 14383 N N . LEU A 1 34 ? 1.348 4.030 -2.012 1.00 0.00 60 LEU A N 9
ATOM 14384 C CA . LEU A 1 34 ? 0.114 3.551 -1.402 1.00 0.00 60 LEU A CA 9
ATOM 14385 C C . LEU A 1 34 ? -0.258 4.432 -0.217 1.00 0.00 60 LEU A C 9
ATOM 14386 O O . LEU A 1 34 ? -1.414 4.822 -0.059 1.00 0.00 60 LEU A O 9
ATOM 14402 N N . CYS A 1 35 ? 0.739 4.763 0.597 1.00 0.00 61 CYS A N 9
ATOM 14403 C CA . CYS A 1 35 ? 0.537 5.625 1.748 1.00 0.00 61 CYS A CA 9
ATOM 14404 C C . CYS A 1 35 ? -0.040 6.956 1.287 1.00 0.00 61 CYS A C 9
ATOM 14405 O O . CYS A 1 35 ? -0.942 7.511 1.911 1.00 0.00 61 CYS A O 9
ATOM 14413 N N . GLU A 1 36 ? 0.480 7.443 0.168 1.00 0.00 62 GLU A N 9
ATOM 14414 C CA . GLU A 1 36 ? 0.030 8.684 -0.426 1.00 0.00 62 GLU A CA 9
ATOM 14415 C C . GLU A 1 36 ? -1.396 8.546 -0.956 1.00 0.00 62 GLU A C 9
ATOM 14416 O O . GLU A 1 36 ? -2.181 9.493 -0.915 1.00 0.00 62 GLU A O 9
ATOM 14428 N N . LEU A 1 37 ? -1.714 7.355 -1.459 1.00 0.00 63 LEU A N 9
ATOM 14429 C CA . LEU A 1 37 ? -3.032 7.071 -2.010 1.00 0.00 63 LEU A CA 9
ATOM 14430 C C . LEU A 1 37 ? -4.108 7.034 -0.927 1.00 0.00 63 LEU A C 9
ATOM 14431 O O . LEU A 1 37 ? -5.171 7.634 -1.079 1.00 0.00 63 LEU A O 9
ATOM 14447 N N . ILE A 1 38 ? -3.839 6.315 0.159 1.00 0.00 64 ILE A N 9
ATOM 14448 C CA . ILE A 1 38 ? -4.803 6.198 1.248 1.00 0.00 64 ILE A CA 9
ATOM 14449 C C . ILE A 1 38 ? -5.119 7.556 1.861 1.00 0.00 64 ILE A C 9
ATOM 14450 O O . ILE A 1 38 ? -6.269 7.841 2.182 1.00 0.00 64 ILE A O 9
ATOM 14466 N N . ASN A 1 39 ? -4.104 8.403 2.013 1.00 0.00 65 ASN A N 9
ATOM 14467 C CA . ASN A 1 39 ? -4.310 9.733 2.578 1.00 0.00 65 ASN A CA 9
ATOM 14468 C C . ASN A 1 39 ? -5.424 10.462 1.836 1.00 0.00 65 ASN A C 9
ATOM 14469 O O . ASN A 1 39 ? -6.091 11.334 2.395 1.00 0.00 65 ASN A O 9
ATOM 14480 N N . LYS A 1 40 ? -5.625 10.091 0.576 1.00 0.00 66 LYS A N 9
ATOM 14481 C CA . LYS A 1 40 ? -6.656 10.688 -0.247 1.00 0.00 66 LYS A CA 9
ATOM 14482 C C . LYS A 1 40 ? -8.035 10.272 0.245 1.00 0.00 66 LYS A C 9
ATOM 14483 O O . LYS A 1 40 ? -8.903 11.111 0.488 1.00 0.00 66 LYS A O 9
ATOM 14502 N N . LEU A 1 41 ? -8.223 8.965 0.388 1.00 0.00 67 LEU A N 9
ATOM 14503 C CA . LEU A 1 41 ? -9.490 8.415 0.852 1.00 0.00 67 LEU A CA 9
ATOM 14504 C C . LEU A 1 41 ? -9.629 8.578 2.361 1.00 0.00 67 LEU A C 9
ATOM 14505 O O . LEU A 1 41 ? -10.568 9.211 2.845 1.00 0.00 67 LEU A O 9
ATOM 14521 N N . GLN A 1 42 ? -8.686 8.001 3.099 1.00 0.00 68 GLN A N 9
ATOM 14522 C CA . GLN A 1 42 ? -8.695 8.079 4.553 1.00 0.00 68 GLN A CA 9
ATOM 14523 C C . GLN A 1 42 ? -7.911 9.296 5.043 1.00 0.00 68 GLN A C 9
ATOM 14524 O O . GLN A 1 42 ? -6.785 9.541 4.609 1.00 0.00 68 GLN A O 9
ATOM 14538 N N . PRO A 1 43 ? -8.505 10.076 5.961 1.00 0.00 69 PRO A N 9
ATOM 14539 C CA . PRO A 1 43 ? -7.875 11.272 6.523 1.00 0.00 69 PRO A CA 9
ATOM 14540 C C . PRO A 1 43 ? -6.736 10.946 7.485 1.00 0.00 69 PRO A C 9
ATOM 14541 O O . PRO A 1 43 ? -6.873 10.084 8.354 1.00 0.00 69 PRO A O 9
ATOM 14552 N N . GLY A 1 44 ? -5.616 11.649 7.330 1.00 0.00 70 GLY A N 9
ATOM 14553 C CA . GLY A 1 44 ? -4.468 11.433 8.196 1.00 0.00 70 GLY A CA 9
ATOM 14554 C C . GLY A 1 44 ? -4.062 9.975 8.283 1.00 0.00 70 GLY A C 9
ATOM 14555 O O . GLY A 1 44 ? -3.745 9.475 9.363 1.00 0.00 70 GLY A O 9
ATOM 14559 N N . SER A 1 45 ? -4.074 9.292 7.144 1.00 0.00 71 SER A N 9
ATOM 14560 C CA . SER A 1 45 ? -3.708 7.880 7.093 1.00 0.00 71 SER A CA 9
ATOM 14561 C C . SER A 1 45 ? -2.253 7.672 7.503 1.00 0.00 71 SER A C 9
ATOM 14562 O O . SER A 1 45 ? -1.943 6.775 8.288 1.00 0.00 71 SER A O 9
ATOM 14570 N N . VAL A 1 46 ? -1.364 8.501 6.964 1.00 0.00 72 VAL A N 9
ATOM 14571 C CA . VAL A 1 46 ? 0.059 8.404 7.272 1.00 0.00 72 VAL A CA 9
ATOM 14572 C C . VAL A 1 46 ? 0.663 9.784 7.503 1.00 0.00 72 VAL A C 9
ATOM 14573 O O . VAL A 1 46 ? 0.413 10.719 6.741 1.00 0.00 72 VAL A O 9
ATOM 14586 N N . GLN A 1 47 ? 1.465 9.904 8.558 1.00 0.00 73 GLN A N 9
ATOM 14587 C CA . GLN A 1 47 ? 2.113 11.168 8.892 1.00 0.00 73 GLN A CA 9
ATOM 14588 C C . GLN A 1 47 ? 3.165 11.527 7.842 1.00 0.00 73 GLN A C 9
ATOM 14589 O O . GLN A 1 47 ? 2.921 11.397 6.643 1.00 0.00 73 GLN A O 9
ATOM 14603 N N . LYS A 1 48 ? 4.335 11.977 8.292 1.00 0.00 74 LYS A N 9
ATOM 14604 C CA . LYS A 1 48 ? 5.408 12.344 7.374 1.00 0.00 74 LYS A CA 9
ATOM 14605 C C . LYS A 1 48 ? 5.825 11.142 6.534 1.00 0.00 74 LYS A C 9
ATOM 14606 O O . LYS A 1 48 ? 6.181 10.091 7.068 1.00 0.00 74 LYS A O 9
ATOM 14625 N N . VAL A 1 49 ? 5.773 11.302 5.216 1.00 0.00 75 VAL A N 9
ATOM 14626 C CA . VAL A 1 49 ? 6.139 10.229 4.301 1.00 0.00 75 VAL A CA 9
ATOM 14627 C C . VAL A 1 49 ? 7.653 10.049 4.232 1.00 0.00 75 VAL A C 9
ATOM 14628 O O . VAL A 1 49 ? 8.393 11.008 4.015 1.00 0.00 75 VAL A O 9
ATOM 14641 N N . ASN A 1 50 ? 8.103 8.811 4.413 1.00 0.00 76 ASN A N 9
ATOM 14642 C CA . ASN A 1 50 ? 9.527 8.500 4.367 1.00 0.00 76 ASN A CA 9
ATOM 14643 C C . ASN A 1 50 ? 9.943 8.049 2.970 1.00 0.00 76 ASN A C 9
ATOM 14644 O O . ASN A 1 50 ? 9.302 7.182 2.374 1.00 0.00 76 ASN A O 9
ATOM 14655 N N . ASP A 1 51 ? 11.023 8.630 2.459 1.00 0.00 77 ASP A N 9
ATOM 14656 C CA . ASP A 1 51 ? 11.526 8.274 1.137 1.00 0.00 77 ASP A CA 9
ATOM 14657 C C . ASP A 1 51 ? 12.080 6.850 1.143 1.00 0.00 77 ASP A C 9
ATOM 14658 O O . ASP A 1 51 ? 12.751 6.447 2.092 1.00 0.00 77 ASP A O 9
ATOM 14667 N N . PRO A 1 52 ? 11.803 6.064 0.089 1.00 0.00 78 PRO A N 9
ATOM 14668 C CA . PRO A 1 52 ? 12.279 4.680 -0.008 1.00 0.00 78 PRO A CA 9
ATOM 14669 C C . PRO A 1 52 ? 13.770 4.589 -0.333 1.00 0.00 78 PRO A C 9
ATOM 14670 O O . PRO A 1 52 ? 14.197 3.705 -1.077 1.00 0.00 78 PRO A O 9
ATOM 14681 N N . VAL A 1 53 ? 14.556 5.502 0.230 1.00 0.00 79 VAL A N 9
ATOM 14682 C CA . VAL A 1 53 ? 15.998 5.517 0.001 1.00 0.00 79 VAL A CA 9
ATOM 14683 C C . VAL A 1 53 ? 16.699 4.465 0.855 1.00 0.00 79 VAL A C 9
ATOM 14684 O O . VAL A 1 53 ? 17.420 3.611 0.339 1.00 0.00 79 VAL A O 9
ATOM 14697 N N . GLN A 1 54 ? 16.481 4.537 2.165 1.00 0.00 80 GLN A N 9
ATOM 14698 C CA . GLN A 1 54 ? 17.088 3.594 3.098 1.00 0.00 80 GLN A CA 9
ATOM 14699 C C . GLN A 1 54 ? 16.433 2.217 2.989 1.00 0.00 80 GLN A C 9
ATOM 14700 O O . GLN A 1 54 ? 16.350 1.650 1.898 1.00 0.00 80 GLN A O 9
ATOM 14714 N N . ASN A 1 55 ? 15.972 1.679 4.117 1.00 0.00 81 ASN A N 9
ATOM 14715 C CA . ASN A 1 55 ? 15.332 0.367 4.126 1.00 0.00 81 ASN A CA 9
ATOM 14716 C C . ASN A 1 55 ? 14.205 0.310 5.152 1.00 0.00 81 ASN A C 9
ATOM 14717 O O . ASN A 1 55 ? 13.099 -0.134 4.844 1.00 0.00 81 ASN A O 9
ATOM 14728 N N . TRP A 1 56 ? 14.489 0.755 6.373 1.00 0.00 82 TRP A N 9
ATOM 14729 C CA . TRP A 1 56 ? 13.488 0.742 7.433 1.00 0.00 82 TRP A CA 9
ATOM 14730 C C . TRP A 1 56 ? 12.378 1.753 7.154 1.00 0.00 82 TRP A C 9
ATOM 14731 O O . TRP A 1 56 ? 11.289 1.659 7.718 1.00 0.00 82 TRP A O 9
ATOM 14752 N N . HIS A 1 57 ? 12.654 2.708 6.266 1.00 0.00 83 HIS A N 9
ATOM 14753 C CA . HIS A 1 57 ? 11.664 3.719 5.901 1.00 0.00 83 HIS A CA 9
ATOM 14754 C C . HIS A 1 57 ? 10.400 3.055 5.363 1.00 0.00 83 HIS A C 9
ATOM 14755 O O . HIS A 1 57 ? 9.287 3.414 5.747 1.00 0.00 83 HIS A O 9
ATOM 14770 N N . LYS A 1 58 ? 10.585 2.080 4.476 1.00 0.00 84 LYS A N 9
ATOM 14771 C CA . LYS A 1 58 ? 9.466 1.357 3.886 1.00 0.00 84 LYS A CA 9
ATOM 14772 C C . LYS A 1 58 ? 8.655 0.643 4.962 1.00 0.00 84 LYS A C 9
ATOM 14773 O O . LYS A 1 58 ? 7.427 0.628 4.919 1.00 0.00 84 LYS A O 9
ATOM 14792 N N . LEU A 1 59 ? 9.357 0.050 5.921 1.00 0.00 85 LEU A N 9
ATOM 14793 C CA . LEU A 1 59 ? 8.720 -0.674 7.012 1.00 0.00 85 LEU A CA 9
ATOM 14794 C C . LEU A 1 59 ? 7.689 0.196 7.729 1.00 0.00 85 LEU A C 9
ATOM 14795 O O . LEU A 1 59 ? 6.649 -0.295 8.167 1.00 0.00 85 LEU A O 9
ATOM 14811 N N . GLU A 1 60 ? 7.988 1.485 7.846 1.00 0.00 86 GLU A N 9
ATOM 14812 C CA . GLU A 1 60 ? 7.089 2.420 8.511 1.00 0.00 86 GLU A CA 9
ATOM 14813 C C . GLU A 1 60 ? 5.881 2.724 7.635 1.00 0.00 86 GLU A C 9
ATOM 14814 O O . GLU A 1 60 ? 4.742 2.698 8.101 1.00 0.00 86 GLU A O 9
ATOM 14826 N N . ASN A 1 61 ? 6.136 3.002 6.360 1.00 0.00 87 ASN A N 9
ATOM 14827 C CA . ASN A 1 61 ? 5.074 3.300 5.418 1.00 0.00 87 ASN A CA 9
ATOM 14828 C C . ASN A 1 61 ? 4.101 2.129 5.328 1.00 0.00 87 ASN A C 9
ATOM 14829 O O . ASN A 1 61 ? 2.885 2.315 5.301 1.00 0.00 87 ASN A O 9
ATOM 14840 N N . ILE A 1 62 ? 4.651 0.921 5.283 1.00 0.00 88 ILE A N 9
ATOM 14841 C CA . ILE A 1 62 ? 3.839 -0.287 5.193 1.00 0.00 88 ILE A CA 9
ATOM 14842 C C . ILE A 1 62 ? 3.036 -0.513 6.470 1.00 0.00 88 ILE A C 9
ATOM 14843 O O . ILE A 1 62 ? 1.858 -0.863 6.419 1.00 0.00 88 ILE A O 9
ATOM 14859 N N . GLY A 1 63 ? 3.684 -0.320 7.615 1.00 0.00 89 GLY A N 9
ATOM 14860 C CA . GLY A 1 63 ? 3.016 -0.517 8.889 1.00 0.00 89 GLY A CA 9
ATOM 14861 C C . GLY A 1 63 ? 1.806 0.381 9.063 1.00 0.00 89 GLY A C 9
ATOM 14862 O O . GLY A 1 63 ? 0.731 -0.083 9.443 1.00 0.00 89 GLY A O 9
ATOM 14866 N N . ASN A 1 64 ? 1.981 1.670 8.787 1.00 0.00 90 ASN A N 9
ATOM 14867 C CA . ASN A 1 64 ? 0.894 2.634 8.919 1.00 0.00 90 ASN A CA 9
ATOM 14868 C C . ASN A 1 64 ? -0.182 2.407 7.862 1.00 0.00 90 ASN A C 9
ATOM 14869 O O . ASN A 1 64 ? -1.374 2.499 8.152 1.00 0.00 90 ASN A O 9
ATOM 14880 N N . PHE A 1 65 ? 0.243 2.118 6.636 1.00 0.00 91 PHE A N 9
ATOM 14881 C CA . PHE A 1 65 ? -0.692 1.888 5.539 1.00 0.00 91 PHE A CA 9
ATOM 14882 C C . PHE A 1 65 ? -1.623 0.718 5.843 1.00 0.00 91 PHE A C 9
ATOM 14883 O O . PHE A 1 65 ? -2.843 0.848 5.759 1.00 0.00 91 PHE A O 9
ATOM 14900 N N . LEU A 1 66 ? -1.041 -0.423 6.196 1.00 0.00 92 LEU A N 9
ATOM 14901 C CA . LEU A 1 66 ? -1.820 -1.615 6.510 1.00 0.00 92 LEU A CA 9
ATOM 14902 C C . LEU A 1 66 ? -2.675 -1.394 7.749 1.00 0.00 92 LEU A C 9
ATOM 14903 O O . LEU A 1 66 ? -3.848 -1.757 7.775 1.00 0.00 92 LEU A O 9
ATOM 14919 N N . ARG A 1 67 ? -2.085 -0.792 8.771 1.00 0.00 93 ARG A N 9
ATOM 14920 C CA . ARG A 1 67 ? -2.799 -0.514 10.010 1.00 0.00 93 ARG A CA 9
ATOM 14921 C C . ARG A 1 67 ? -4.005 0.377 9.739 1.00 0.00 93 ARG A C 9
ATOM 14922 O O . ARG A 1 67 ? -5.071 0.200 10.329 1.00 0.00 93 ARG A O 9
ATOM 14943 N N . ALA A 1 68 ? -3.820 1.339 8.843 1.00 0.00 94 ALA A N 9
ATOM 14944 C CA . ALA A 1 68 ? -4.879 2.273 8.485 1.00 0.00 94 ALA A CA 9
ATOM 14945 C C . ALA A 1 68 ? -5.981 1.601 7.672 1.00 0.00 94 ALA A C 9
ATOM 14946 O O . ALA A 1 68 ? -7.161 1.823 7.926 1.00 0.00 94 ALA A O 9
ATOM 14953 N N . ILE A 1 69 ? -5.594 0.795 6.684 1.00 0.00 95 ILE A N 9
ATOM 14954 C CA . ILE A 1 69 ? -6.564 0.113 5.829 1.00 0.00 95 ILE A CA 9
ATOM 14955 C C . ILE A 1 69 ? -7.304 -0.994 6.579 1.00 0.00 95 ILE A C 9
ATOM 14956 O O . ILE A 1 69 ? -8.506 -1.187 6.389 1.00 0.00 95 ILE A O 9
ATOM 14972 N N . LYS A 1 70 ? -6.583 -1.717 7.429 1.00 0.00 96 LYS A N 9
ATOM 14973 C CA . LYS A 1 70 ? -7.166 -2.801 8.207 1.00 0.00 96 LYS A CA 9
ATOM 14974 C C . LYS A 1 70 ? -8.303 -2.285 9.084 1.00 0.00 96 LYS A C 9
ATOM 14975 O O . LYS A 1 70 ? -9.335 -2.940 9.232 1.00 0.00 96 LYS A O 9
ATOM 14994 N N . HIS A 1 71 ? -8.104 -1.103 9.654 1.00 0.00 97 HIS A N 9
ATOM 14995 C CA . HIS A 1 71 ? -9.105 -0.481 10.511 1.00 0.00 97 HIS A CA 9
ATOM 14996 C C . HIS A 1 71 ? -10.098 0.323 9.683 1.00 0.00 97 HIS A C 9
ATOM 14997 O O . HIS A 1 71 ? -11.279 0.415 10.017 1.00 0.00 97 HIS A O 9
ATOM 15012 N N . TYR A 1 72 ? -9.597 0.913 8.602 1.00 0.00 98 TYR A N 9
ATOM 15013 C CA . TYR A 1 72 ? -10.419 1.730 7.713 1.00 0.00 98 TYR A CA 9
ATOM 15014 C C . TYR A 1 72 ? -11.672 0.978 7.276 1.00 0.00 98 TYR A C 9
ATOM 15015 O O . TYR A 1 72 ? -12.770 1.534 7.273 1.00 0.00 98 TYR A O 9
ATOM 15033 N N . GLY A 1 73 ? -11.501 -0.288 6.909 1.00 0.00 99 GLY A N 9
ATOM 15034 C CA . GLY A 1 73 ? -12.632 -1.087 6.474 1.00 0.00 99 GLY A CA 9
ATOM 15035 C C . GLY A 1 73 ? -12.224 -2.442 5.938 1.00 0.00 99 GLY A C 9
ATOM 15036 O O . GLY A 1 73 ? -12.852 -3.454 6.251 1.00 0.00 99 GLY A O 9
ATOM 15040 N N . VAL A 1 74 ? -11.178 -2.462 5.119 1.00 0.00 100 VAL A N 9
ATOM 15041 C CA . VAL A 1 74 ? -10.696 -3.704 4.531 1.00 0.00 100 VAL A CA 9
ATOM 15042 C C . VAL A 1 74 ? -10.337 -4.717 5.614 1.00 0.00 100 VAL A C 9
ATOM 15043 O O . VAL A 1 74 ? -9.577 -4.413 6.535 1.00 0.00 100 VAL A O 9
ATOM 15056 N N . LYS A 1 75 ? -10.894 -5.917 5.499 1.00 0.00 101 LYS A N 9
ATOM 15057 C CA . LYS A 1 75 ? -10.643 -6.978 6.470 1.00 0.00 101 LYS A CA 9
ATOM 15058 C C . LYS A 1 75 ? -9.182 -7.422 6.436 1.00 0.00 101 LYS A C 9
ATOM 15059 O O . LYS A 1 75 ? -8.587 -7.544 5.365 1.00 0.00 101 LYS A O 9
ATOM 15078 N N . PRO A 1 76 ? -8.582 -7.674 7.615 1.00 0.00 102 PRO A N 9
ATOM 15079 C CA . PRO A 1 76 ? -7.184 -8.109 7.716 1.00 0.00 102 PRO A CA 9
ATOM 15080 C C . PRO A 1 76 ? -6.912 -9.354 6.878 1.00 0.00 102 PRO A C 9
ATOM 15081 O O . PRO A 1 76 ? -5.879 -9.456 6.215 1.00 0.00 102 PRO A O 9
ATOM 15092 N N . HIS A 1 77 ? -7.848 -10.297 6.912 1.00 0.00 103 HIS A N 9
ATOM 15093 C CA . HIS A 1 77 ? -7.720 -11.538 6.155 1.00 0.00 103 HIS A CA 9
ATOM 15094 C C . HIS A 1 77 ? -7.561 -11.247 4.667 1.00 0.00 103 HIS A C 9
ATOM 15095 O O . HIS A 1 77 ? -7.007 -12.056 3.920 1.00 0.00 103 HIS A O 9
ATOM 15110 N N . ASP A 1 78 ? -8.042 -10.082 4.246 1.00 0.00 104 ASP A N 9
ATOM 15111 C CA . ASP A 1 78 ? -7.951 -9.668 2.856 1.00 0.00 104 ASP A CA 9
ATOM 15112 C C . ASP A 1 78 ? -6.936 -8.547 2.725 1.00 0.00 104 ASP A C 9
ATOM 15113 O O . ASP A 1 78 ? -7.114 -7.611 1.943 1.00 0.00 104 ASP A O 9
ATOM 15122 N N . ILE A 1 79 ? -5.875 -8.648 3.515 1.00 0.00 105 ILE A N 9
ATOM 15123 C CA . ILE A 1 79 ? -4.823 -7.647 3.523 1.00 0.00 105 ILE A CA 9
ATOM 15124 C C . ILE A 1 79 ? -3.463 -8.279 3.788 1.00 0.00 105 ILE A C 9
ATOM 15125 O O . ILE A 1 79 ? -3.296 -9.046 4.736 1.00 0.00 105 ILE A O 9
ATOM 15141 N N . PHE A 1 80 ? -2.490 -7.943 2.948 1.00 0.00 106 PHE A N 9
ATOM 15142 C CA . PHE A 1 80 ? -1.141 -8.469 3.095 1.00 0.00 106 PHE A CA 9
ATOM 15143 C C . PHE A 1 80 ? -0.452 -7.847 4.300 1.00 0.00 106 PHE A C 9
ATOM 15144 O O . PHE A 1 80 ? -0.663 -6.677 4.612 1.00 0.00 106 PHE A O 9
ATOM 15161 N N . GLU A 1 81 ? 0.369 -8.637 4.974 1.00 0.00 107 GLU A N 9
ATOM 15162 C CA . GLU A 1 81 ? 1.088 -8.154 6.147 1.00 0.00 107 GLU A CA 9
ATOM 15163 C C . GLU A 1 81 ? 2.354 -7.419 5.744 1.00 0.00 107 GLU A C 9
ATOM 15164 O O . GLU A 1 81 ? 2.848 -7.574 4.627 1.00 0.00 107 GLU A O 9
ATOM 15176 N N . ALA A 1 82 ? 2.874 -6.623 6.667 1.00 0.00 108 ALA A N 9
ATOM 15177 C CA . ALA A 1 82 ? 4.086 -5.862 6.423 1.00 0.00 108 ALA A CA 9
ATOM 15178 C C . ALA A 1 82 ? 5.204 -6.763 5.913 1.00 0.00 108 ALA A C 9
ATOM 15179 O O . ALA A 1 82 ? 6.108 -6.306 5.215 1.00 0.00 108 ALA A O 9
ATOM 15186 N N . ASN A 1 83 ? 5.140 -8.048 6.262 1.00 0.00 109 ASN A N 9
ATOM 15187 C CA . ASN A 1 83 ? 6.152 -9.001 5.830 1.00 0.00 109 ASN A CA 9
ATOM 15188 C C . ASN A 1 83 ? 5.799 -9.612 4.479 1.00 0.00 109 ASN A C 9
ATOM 15189 O O . ASN A 1 83 ? 6.675 -9.858 3.653 1.00 0.00 109 ASN A O 9
ATOM 15200 N N . ASP A 1 84 ? 4.513 -9.861 4.262 1.00 0.00 110 ASP A N 9
ATOM 15201 C CA . ASP A 1 84 ? 4.055 -10.446 3.008 1.00 0.00 110 ASP A CA 9
ATOM 15202 C C . ASP A 1 84 ? 4.564 -9.640 1.817 1.00 0.00 110 ASP A C 9
ATOM 15203 O O . ASP A 1 84 ? 4.994 -10.205 0.810 1.00 0.00 110 ASP A O 9
ATOM 15212 N N . LEU A 1 85 ? 4.510 -8.318 1.938 1.00 0.00 111 LEU A N 9
ATOM 15213 C CA . LEU A 1 85 ? 4.963 -7.432 0.871 1.00 0.00 111 LEU A CA 9
ATOM 15214 C C . LEU A 1 85 ? 6.469 -7.178 0.949 1.00 0.00 111 LEU A C 9
ATOM 15215 O O . LEU A 1 85 ? 7.176 -7.296 -0.050 1.00 0.00 111 LEU A O 9
ATOM 15231 N N . PHE A 1 86 ? 6.951 -6.815 2.137 1.00 0.00 112 PHE A N 9
ATOM 15232 C CA . PHE A 1 86 ? 8.372 -6.528 2.330 1.00 0.00 112 PHE A CA 9
ATOM 15233 C C . PHE A 1 86 ? 9.237 -7.752 2.039 1.00 0.00 112 PHE A C 9
ATOM 15234 O O . PHE A 1 86 ? 10.107 -7.712 1.169 1.00 0.00 112 PHE A O 9
ATOM 15251 N N . GLU A 1 87 ? 8.995 -8.840 2.768 1.00 0.00 113 GLU A N 9
ATOM 15252 C CA . GLU A 1 87 ? 9.760 -10.067 2.575 1.00 0.00 113 GLU A CA 9
ATOM 15253 C C . GLU A 1 87 ? 9.395 -10.729 1.252 1.00 0.00 113 GLU A C 9
ATOM 15254 O O . GLU A 1 87 ? 9.901 -11.802 0.927 1.00 0.00 113 GLU A O 9
ATOM 15266 N N . ASN A 1 88 ? 8.505 -10.077 0.504 1.00 0.00 114 ASN A N 9
ATOM 15267 C CA . ASN A 1 88 ? 8.044 -10.582 -0.786 1.00 0.00 114 ASN A CA 9
ATOM 15268 C C . ASN A 1 88 ? 7.730 -12.072 -0.714 1.00 0.00 114 ASN A C 9
ATOM 15269 O O . ASN A 1 88 ? 7.824 -12.785 -1.713 1.00 0.00 114 ASN A O 9
ATOM 15280 N N . THR A 1 89 ? 7.350 -12.534 0.474 1.00 0.00 115 THR A N 9
ATOM 15281 C CA . THR A 1 89 ? 7.014 -13.939 0.668 1.00 0.00 115 THR A CA 9
ATOM 15282 C C . THR A 1 89 ? 5.649 -14.258 0.070 1.00 0.00 115 THR A C 9
ATOM 15283 O O . THR A 1 89 ? 5.488 -15.254 -0.637 1.00 0.00 115 THR A O 9
ATOM 15294 N N . ASN A 1 90 ? 4.669 -13.403 0.349 1.00 0.00 116 ASN A N 9
ATOM 15295 C CA . ASN A 1 90 ? 3.320 -13.591 -0.172 1.00 0.00 116 ASN A CA 9
ATOM 15296 C C . ASN A 1 90 ? 3.089 -12.702 -1.392 1.00 0.00 116 ASN A C 9
ATOM 15297 O O . ASN A 1 90 ? 3.461 -11.528 -1.393 1.00 0.00 116 ASN A O 9
ATOM 15308 N N . HIS A 1 91 ? 2.480 -13.267 -2.431 1.00 0.00 117 HIS A N 9
ATOM 15309 C CA . HIS A 1 91 ? 2.210 -12.519 -3.658 1.00 0.00 117 HIS A CA 9
ATOM 15310 C C . HIS A 1 91 ? 0.711 -12.421 -3.934 1.00 0.00 117 HIS A C 9
ATOM 15311 O O . HIS A 1 91 ? 0.205 -11.352 -4.277 1.00 0.00 117 HIS A O 9
ATOM 15326 N N . THR A 1 92 ? 0.010 -13.542 -3.796 1.00 0.00 118 THR A N 9
ATOM 15327 C CA . THR A 1 92 ? -1.428 -13.582 -4.044 1.00 0.00 118 THR A CA 9
ATOM 15328 C C . THR A 1 92 ? -2.187 -12.611 -3.144 1.00 0.00 118 THR A C 9
ATOM 15329 O O . THR A 1 92 ? -3.031 -11.849 -3.615 1.00 0.00 118 THR A O 9
ATOM 15340 N N . GLN A 1 93 ? -1.886 -12.646 -1.851 1.00 0.00 119 GLN A N 9
ATOM 15341 C CA . GLN A 1 93 ? -2.545 -11.772 -0.887 1.00 0.00 119 GLN A CA 9
ATOM 15342 C C . GLN A 1 93 ? -2.356 -10.305 -1.259 1.00 0.00 119 GLN A C 9
ATOM 15343 O O . GLN A 1 93 ? -3.291 -9.510 -1.170 1.00 0.00 119 GLN A O 9
ATOM 15357 N N . VAL A 1 94 ? -1.142 -9.950 -1.674 1.00 0.00 120 VAL A N 9
ATOM 15358 C CA . VAL A 1 94 ? -0.838 -8.575 -2.056 1.00 0.00 120 VAL A CA 9
ATOM 15359 C C . VAL A 1 94 ? -1.733 -8.111 -3.202 1.00 0.00 120 VAL A C 9
ATOM 15360 O O . VAL A 1 94 ? -2.294 -7.017 -3.159 1.00 0.00 120 VAL A O 9
ATOM 15373 N N . GLN A 1 95 ? -1.858 -8.949 -4.226 1.00 0.00 121 GLN A N 9
ATOM 15374 C CA . GLN A 1 95 ? -2.671 -8.639 -5.381 1.00 0.00 121 GLN A CA 9
ATOM 15375 C C . GLN A 1 95 ? -4.146 -8.512 -5.005 1.00 0.00 121 GLN A C 9
ATOM 15376 O O . GLN A 1 95 ? -4.828 -7.580 -5.433 1.00 0.00 121 GLN A O 9
ATOM 15390 N N . SER A 1 96 ? -4.631 -9.459 -4.209 1.00 0.00 122 SER A N 9
ATOM 15391 C CA . SER A 1 96 ? -6.026 -9.465 -3.779 1.00 0.00 122 SER A CA 9
ATOM 15392 C C . SER A 1 96 ? -6.361 -8.223 -2.958 1.00 0.00 122 SER A C 9
ATOM 15393 O O . SER A 1 96 ? -7.450 -7.664 -3.082 1.00 0.00 122 SER A O 9
ATOM 15401 N N . THR A 1 97 ? -5.422 -7.803 -2.115 1.00 0.00 123 THR A N 9
ATOM 15402 C CA . THR A 1 97 ? -5.622 -6.634 -1.266 1.00 0.00 123 THR A CA 9
ATOM 15403 C C . THR A 1 97 ? -6.034 -5.414 -2.084 1.00 0.00 123 THR A C 9
ATOM 15404 O O . THR A 1 97 ? -6.967 -4.700 -1.718 1.00 0.00 123 THR A O 9
ATOM 15415 N N . LEU A 1 98 ? -5.333 -5.179 -3.189 1.00 0.00 124 LEU A N 9
ATOM 15416 C CA . LEU A 1 98 ? -5.629 -4.042 -4.054 1.00 0.00 124 LEU A CA 9
ATOM 15417 C C . LEU A 1 98 ? -7.104 -4.016 -4.442 1.00 0.00 124 LEU A C 9
ATOM 15418 O O . LEU A 1 98 ? -7.740 -2.961 -4.436 1.00 0.00 124 LEU A O 9
ATOM 15434 N N . ILE A 1 99 ? -7.644 -5.183 -4.776 1.00 0.00 125 ILE A N 9
ATOM 15435 C CA . ILE A 1 99 ? -9.045 -5.296 -5.165 1.00 0.00 125 ILE A CA 9
ATOM 15436 C C . ILE A 1 99 ? -9.967 -4.900 -4.013 1.00 0.00 125 ILE A C 9
ATOM 15437 O O . ILE A 1 99 ? -10.989 -4.246 -4.221 1.00 0.00 125 ILE A O 9
ATOM 15453 N N . ALA A 1 100 ? -9.599 -5.307 -2.801 1.00 0.00 126 ALA A N 9
ATOM 15454 C CA . ALA A 1 100 ? -10.393 -5.001 -1.615 1.00 0.00 126 ALA A CA 9
ATOM 15455 C C . ALA A 1 100 ? -10.537 -3.496 -1.415 1.00 0.00 126 ALA A C 9
ATOM 15456 O O . ALA A 1 100 ? -11.639 -2.992 -1.195 1.00 0.00 126 ALA A O 9
ATOM 15463 N N . LEU A 1 101 ? -9.418 -2.781 -1.499 1.00 0.00 127 LEU A N 9
ATOM 15464 C CA . LEU A 1 101 ? -9.419 -1.334 -1.335 1.00 0.00 127 LEU A CA 9
ATOM 15465 C C . LEU A 1 101 ? -10.318 -0.672 -2.370 1.00 0.00 127 LEU A C 9
ATOM 15466 O O . LEU A 1 101 ? -11.052 0.265 -2.061 1.00 0.00 127 LEU A O 9
ATOM 15482 N N . ALA A 1 102 ? -10.251 -1.171 -3.597 1.00 0.00 128 ALA A N 9
ATOM 15483 C CA . ALA A 1 102 ? -11.056 -0.638 -4.689 1.00 0.00 128 ALA A CA 9
ATOM 15484 C C . ALA A 1 102 ? -12.539 -0.677 -4.338 1.00 0.00 128 ALA A C 9
ATOM 15485 O O . ALA A 1 102 ? -13.279 0.265 -4.623 1.00 0.00 128 ALA A O 9
ATOM 15492 N N . SER A 1 103 ? -12.963 -1.771 -3.716 1.00 0.00 129 SER A N 9
ATOM 15493 C CA . SER A 1 103 ? -14.356 -1.934 -3.320 1.00 0.00 129 SER A CA 9
ATOM 15494 C C . SER A 1 103 ? -14.768 -0.848 -2.332 1.00 0.00 129 SER A C 9
ATOM 15495 O O . SER A 1 103 ? -15.873 -0.311 -2.410 1.00 0.00 129 SER A O 9
ATOM 15503 N N . GLN A 1 104 ? -13.871 -0.528 -1.404 1.00 0.00 130 GLN A N 9
ATOM 15504 C CA . GLN A 1 104 ? -14.131 0.491 -0.403 1.00 0.00 130 GLN A CA 9
ATOM 15505 C C . GLN A 1 104 ? -14.202 1.878 -1.029 1.00 0.00 130 GLN A C 9
ATOM 15506 O O . GLN A 1 104 ? -15.172 2.610 -0.840 1.00 0.00 130 GLN A O 9
ATOM 15520 N N . ALA A 1 105 ? -13.160 2.227 -1.771 1.00 0.00 131 ALA A N 9
ATOM 15521 C CA . ALA A 1 105 ? -13.078 3.521 -2.430 1.00 0.00 131 ALA A CA 9
ATOM 15522 C C . ALA A 1 105 ? -14.264 3.751 -3.361 1.00 0.00 131 ALA A C 9
ATOM 15523 O O . ALA A 1 105 ? -14.773 4.868 -3.469 1.00 0.00 131 ALA A O 9
ATOM 15530 N N . LYS A 1 106 ? -14.700 2.690 -4.030 1.00 0.00 132 LYS A N 9
ATOM 15531 C CA . LYS A 1 106 ? -15.815 2.761 -4.947 1.00 0.00 132 LYS A CA 9
ATOM 15532 C C . LYS A 1 106 ? -17.077 3.262 -4.251 1.00 0.00 132 LYS A C 9
ATOM 15533 O O . LYS A 1 106 ? -17.746 4.173 -4.739 1.00 0.00 132 LYS A O 9
ATOM 15552 N N . THR A 1 107 ? -17.400 2.657 -3.114 1.00 0.00 133 THR A N 9
ATOM 15553 C CA . THR A 1 107 ? -18.586 3.035 -2.355 1.00 0.00 133 THR A CA 9
ATOM 15554 C C . THR A 1 107 ? -18.434 4.421 -1.736 1.00 0.00 133 THR A C 9
ATOM 15555 O O . THR A 1 107 ? -19.362 5.230 -1.770 1.00 0.00 133 THR A O 9
ATOM 15566 N N . LYS A 1 108 ? -17.262 4.689 -1.167 1.00 0.00 134 LYS A N 9
ATOM 15567 C CA . LYS A 1 108 ? -16.994 5.978 -0.538 1.00 0.00 134 LYS A CA 9
ATOM 15568 C C . LYS A 1 108 ? -17.139 7.116 -1.544 1.00 0.00 134 LYS A C 9
ATOM 15569 O O . LYS A 1 108 ? -17.564 8.216 -1.134 1.00 0.00 134 LYS A O 9
ATOM 15589 N N . MET A 1 1 ? -13.200 -1.969 -12.117 1.00 0.00 27 MET A N 10
ATOM 15590 C CA . MET A 1 1 ? -12.786 -3.198 -11.392 1.00 0.00 27 MET A CA 10
ATOM 15591 C C . MET A 1 1 ? -11.272 -3.389 -11.449 1.00 0.00 27 MET A C 10
ATOM 15592 O O . MET A 1 1 ? -10.655 -3.213 -12.500 1.00 0.00 27 MET A O 10
ATOM 15608 N N . PRO A 1 2 ? -10.648 -3.753 -10.312 1.00 0.00 28 PRO A N 10
ATOM 15609 C CA . PRO A 1 2 ? -9.198 -3.965 -10.240 1.00 0.00 28 PRO A CA 10
ATOM 15610 C C . PRO A 1 2 ? -8.722 -5.032 -11.219 1.00 0.00 28 PRO A C 10
ATOM 15611 O O . PRO A 1 2 ? -7.731 -4.838 -11.924 1.00 0.00 28 PRO A O 10
ATOM 15622 N N . GLN A 1 3 ? -9.439 -6.157 -11.253 1.00 0.00 29 GLN A N 10
ATOM 15623 C CA . GLN A 1 3 ? -9.110 -7.272 -12.144 1.00 0.00 29 GLN A CA 10
ATOM 15624 C C . GLN A 1 3 ? -7.598 -7.488 -12.239 1.00 0.00 29 GLN A C 10
ATOM 15625 O O . GLN A 1 3 ? -6.892 -7.433 -11.231 1.00 0.00 29 GLN A O 10
ATOM 15639 N N . THR A 1 4 ? -7.108 -7.730 -13.455 1.00 0.00 30 THR A N 10
ATOM 15640 C CA . THR A 1 4 ? -5.686 -7.951 -13.682 1.00 0.00 30 THR A CA 10
ATOM 15641 C C . THR A 1 4 ? -4.855 -6.779 -13.170 1.00 0.00 30 THR A C 10
ATOM 15642 O O . THR A 1 4 ? -5.331 -5.645 -13.113 1.00 0.00 30 THR A O 10
ATOM 15653 N N . GLU A 1 5 ? -3.614 -7.067 -12.791 1.00 0.00 31 GLU A N 10
ATOM 15654 C CA . GLU A 1 5 ? -2.707 -6.047 -12.273 1.00 0.00 31 GLU A CA 10
ATOM 15655 C C . GLU A 1 5 ? -2.633 -4.840 -13.205 1.00 0.00 31 GLU A C 10
ATOM 15656 O O . GLU A 1 5 ? -2.288 -3.740 -12.776 1.00 0.00 31 GLU A O 10
ATOM 15668 N N . ARG A 1 6 ? -2.949 -5.055 -14.481 1.00 0.00 32 ARG A N 10
ATOM 15669 C CA . ARG A 1 6 ? -2.911 -3.981 -15.470 1.00 0.00 32 ARG A CA 10
ATOM 15670 C C . ARG A 1 6 ? -3.663 -2.752 -14.969 1.00 0.00 32 ARG A C 10
ATOM 15671 O O . ARG A 1 6 ? -3.177 -1.626 -15.079 1.00 0.00 32 ARG A O 10
ATOM 15692 N N . GLN A 1 7 ? -4.848 -2.976 -14.414 1.00 0.00 33 GLN A N 10
ATOM 15693 C CA . GLN A 1 7 ? -5.667 -1.889 -13.891 1.00 0.00 33 GLN A CA 10
ATOM 15694 C C . GLN A 1 7 ? -5.120 -1.383 -12.559 1.00 0.00 33 GLN A C 10
ATOM 15695 O O . GLN A 1 7 ? -5.220 -0.196 -12.249 1.00 0.00 33 GLN A O 10
ATOM 15709 N N . LEU A 1 8 ? -4.553 -2.292 -11.770 1.00 0.00 34 LEU A N 10
ATOM 15710 C CA . LEU A 1 8 ? -4.000 -1.939 -10.464 1.00 0.00 34 LEU A CA 10
ATOM 15711 C C . LEU A 1 8 ? -2.947 -0.839 -10.579 1.00 0.00 34 LEU A C 10
ATOM 15712 O O . LEU A 1 8 ? -2.997 0.156 -9.856 1.00 0.00 34 LEU A O 10
ATOM 15728 N N . ARG A 1 9 ? -1.987 -1.029 -11.481 1.00 0.00 35 ARG A N 10
ATOM 15729 C CA . ARG A 1 9 ? -0.917 -0.055 -11.673 1.00 0.00 35 ARG A CA 10
ATOM 15730 C C . ARG A 1 9 ? -1.458 1.282 -12.176 1.00 0.00 35 ARG A C 10
ATOM 15731 O O . ARG A 1 9 ? -1.130 2.334 -11.632 1.00 0.00 35 ARG A O 10
ATOM 15752 N N . VAL A 1 10 ? -2.287 1.236 -13.214 1.00 0.00 36 VAL A N 10
ATOM 15753 C CA . VAL A 1 10 ? -2.867 2.449 -13.782 1.00 0.00 36 VAL A CA 10
ATOM 15754 C C . VAL A 1 10 ? -3.659 3.223 -12.732 1.00 0.00 36 VAL A C 10
ATOM 15755 O O . VAL A 1 10 ? -3.627 4.452 -12.694 1.00 0.00 36 VAL A O 10
ATOM 15768 N N . TRP A 1 11 ? -4.372 2.488 -11.886 1.00 0.00 37 TRP A N 10
ATOM 15769 C CA . TRP A 1 11 ? -5.182 3.089 -10.833 1.00 0.00 37 TRP A CA 10
ATOM 15770 C C . TRP A 1 11 ? -4.326 3.869 -9.833 1.00 0.00 37 TRP A C 10
ATOM 15771 O O . TRP A 1 11 ? -4.440 5.091 -9.730 1.00 0.00 37 TRP A O 10
ATOM 15792 N N . ILE A 1 12 ? -3.500 3.155 -9.078 1.00 0.00 38 ILE A N 10
ATOM 15793 C CA . ILE A 1 12 ? -2.660 3.776 -8.061 1.00 0.00 38 ILE A CA 10
ATOM 15794 C C . ILE A 1 12 ? -1.778 4.879 -8.644 1.00 0.00 38 ILE A C 10
ATOM 15795 O O . ILE A 1 12 ? -1.709 5.977 -8.092 1.00 0.00 38 ILE A O 10
ATOM 15811 N N . GLU A 1 13 ? -1.113 4.593 -9.759 1.00 0.00 39 GLU A N 10
ATOM 15812 C CA . GLU A 1 13 ? -0.250 5.582 -10.398 1.00 0.00 39 GLU A CA 10
ATOM 15813 C C . GLU A 1 13 ? -1.037 6.844 -10.735 1.00 0.00 39 GLU A C 10
ATOM 15814 O O . GLU A 1 13 ? -0.566 7.960 -10.516 1.00 0.00 39 GLU A O 10
ATOM 15826 N N . GLY A 1 14 ? -2.243 6.657 -11.261 1.00 0.00 40 GLY A N 10
ATOM 15827 C CA . GLY A 1 14 ? -3.087 7.784 -11.611 1.00 0.00 40 GLY A CA 10
ATOM 15828 C C . GLY A 1 14 ? -3.504 8.592 -10.397 1.00 0.00 40 GLY A C 10
ATOM 15829 O O . GLY A 1 14 ? -3.691 9.806 -10.484 1.00 0.00 40 GLY A O 10
ATOM 15833 N N . ALA A 1 15 ? -3.657 7.909 -9.265 1.00 0.00 41 ALA A N 10
ATOM 15834 C CA . ALA A 1 15 ? -4.063 8.553 -8.019 1.00 0.00 41 ALA A CA 10
ATOM 15835 C C . ALA A 1 15 ? -3.210 9.780 -7.719 1.00 0.00 41 ALA A C 10
ATOM 15836 O O . ALA A 1 15 ? -3.710 10.786 -7.216 1.00 0.00 41 ALA A O 10
ATOM 15843 N N . THR A 1 16 ? -1.919 9.688 -8.017 1.00 0.00 42 THR A N 10
ATOM 15844 C CA . THR A 1 16 ? -0.999 10.790 -7.764 1.00 0.00 42 THR A CA 10
ATOM 15845 C C . THR A 1 16 ? -0.235 11.181 -9.024 1.00 0.00 42 THR A C 10
ATOM 15846 O O . THR A 1 16 ? -0.339 12.313 -9.499 1.00 0.00 42 THR A O 10
ATOM 15857 N N . GLY A 1 17 ? 0.536 10.239 -9.559 1.00 0.00 43 GLY A N 10
ATOM 15858 C CA . GLY A 1 17 ? 1.310 10.504 -10.756 1.00 0.00 43 GLY A CA 10
ATOM 15859 C C . GLY A 1 17 ? 2.577 9.674 -10.820 1.00 0.00 43 GLY A C 10
ATOM 15860 O O . GLY A 1 17 ? 2.956 9.187 -11.885 1.00 0.00 43 GLY A O 10
ATOM 15864 N N . ARG A 1 18 ? 3.240 9.524 -9.675 1.00 0.00 44 ARG A N 10
ATOM 15865 C CA . ARG A 1 18 ? 4.480 8.758 -9.601 1.00 0.00 44 ARG A CA 10
ATOM 15866 C C . ARG A 1 18 ? 4.303 7.325 -10.107 1.00 0.00 44 ARG A C 10
ATOM 15867 O O . ARG A 1 18 ? 3.285 6.680 -9.857 1.00 0.00 44 ARG A O 10
ATOM 15888 N N . ARG A 1 19 ? 5.303 6.840 -10.834 1.00 0.00 45 ARG A N 10
ATOM 15889 C CA . ARG A 1 19 ? 5.270 5.490 -11.386 1.00 0.00 45 ARG A CA 10
ATOM 15890 C C . ARG A 1 19 ? 5.781 4.477 -10.367 1.00 0.00 45 ARG A C 10
ATOM 15891 O O . ARG A 1 19 ? 6.767 4.727 -9.673 1.00 0.00 45 ARG A O 10
ATOM 15912 N N . ILE A 1 20 ? 5.110 3.331 -10.284 1.00 0.00 46 ILE A N 10
ATOM 15913 C CA . ILE A 1 20 ? 5.508 2.283 -9.350 1.00 0.00 46 ILE A CA 10
ATOM 15914 C C . ILE A 1 20 ? 6.944 1.837 -9.613 1.00 0.00 46 ILE A C 10
ATOM 15915 O O . ILE A 1 20 ? 7.774 1.815 -8.704 1.00 0.00 46 ILE A O 10
ATOM 15931 N N . GLY A 1 21 ? 7.231 1.489 -10.864 1.00 0.00 47 GLY A N 10
ATOM 15932 C CA . GLY A 1 21 ? 8.567 1.057 -11.230 1.00 0.00 47 GLY A CA 10
ATOM 15933 C C . GLY A 1 21 ? 8.554 -0.075 -12.237 1.00 0.00 47 GLY A C 10
ATOM 15934 O O . GLY A 1 21 ? 7.652 -0.162 -13.070 1.00 0.00 47 GLY A O 10
ATOM 15938 N N . ASP A 1 22 ? 9.552 -0.950 -12.155 1.00 0.00 48 ASP A N 10
ATOM 15939 C CA . ASP A 1 22 ? 9.645 -2.087 -13.063 1.00 0.00 48 ASP A CA 10
ATOM 15940 C C . ASP A 1 22 ? 8.763 -3.234 -12.578 1.00 0.00 48 ASP A C 10
ATOM 15941 O O . ASP A 1 22 ? 7.875 -3.694 -13.294 1.00 0.00 48 ASP A O 10
ATOM 15950 N N . ASN A 1 23 ? 9.013 -3.681 -11.351 1.00 0.00 49 ASN A N 10
ATOM 15951 C CA . ASN A 1 23 ? 8.242 -4.767 -10.758 1.00 0.00 49 ASN A CA 10
ATOM 15952 C C . ASN A 1 23 ? 7.029 -4.219 -10.012 1.00 0.00 49 ASN A C 10
ATOM 15953 O O . ASN A 1 23 ? 7.135 -3.244 -9.269 1.00 0.00 49 ASN A O 10
ATOM 15964 N N . PHE A 1 24 ? 5.878 -4.850 -10.215 1.00 0.00 50 PHE A N 10
ATOM 15965 C CA . PHE A 1 24 ? 4.647 -4.423 -9.562 1.00 0.00 50 PHE A CA 10
ATOM 15966 C C . PHE A 1 24 ? 4.710 -4.661 -8.056 1.00 0.00 50 PHE A C 10
ATOM 15967 O O . PHE A 1 24 ? 4.403 -3.771 -7.264 1.00 0.00 50 PHE A O 10
ATOM 15984 N N . MET A 1 25 ? 5.103 -5.871 -7.669 1.00 0.00 51 MET A N 10
ATOM 15985 C CA . MET A 1 25 ? 5.196 -6.232 -6.256 1.00 0.00 51 MET A CA 10
ATOM 15986 C C . MET A 1 25 ? 6.332 -5.480 -5.574 1.00 0.00 51 MET A C 10
ATOM 15987 O O . MET A 1 25 ? 6.147 -4.879 -4.515 1.00 0.00 51 MET A O 10
ATOM 16001 N N . ASP A 1 26 ? 7.509 -5.524 -6.189 1.00 0.00 52 ASP A N 10
ATOM 16002 C CA . ASP A 1 26 ? 8.687 -4.852 -5.646 1.00 0.00 52 ASP A CA 10
ATOM 16003 C C . ASP A 1 26 ? 8.422 -3.363 -5.453 1.00 0.00 52 ASP A C 10
ATOM 16004 O O . ASP A 1 26 ? 8.820 -2.778 -4.445 1.00 0.00 52 ASP A O 10
ATOM 16013 N N . GLY A 1 27 ? 7.748 -2.755 -6.422 1.00 0.00 53 GLY A N 10
ATOM 16014 C CA . GLY A 1 27 ? 7.443 -1.339 -6.335 1.00 0.00 53 GLY A CA 10
ATOM 16015 C C . GLY A 1 27 ? 6.578 -1.004 -5.134 1.00 0.00 53 GLY A C 10
ATOM 16016 O O . GLY A 1 27 ? 6.841 -0.035 -4.425 1.00 0.00 53 GLY A O 10
ATOM 16020 N N . LEU A 1 28 ? 5.545 -1.811 -4.908 1.00 0.00 54 LEU A N 10
ATOM 16021 C CA . LEU A 1 28 ? 4.634 -1.602 -3.786 1.00 0.00 54 LEU A CA 10
ATOM 16022 C C . LEU A 1 28 ? 5.368 -1.702 -2.453 1.00 0.00 54 LEU A C 10
ATOM 16023 O O . LEU A 1 28 ? 4.954 -1.104 -1.460 1.00 0.00 54 LEU A O 10
ATOM 16039 N N . LYS A 1 29 ? 6.450 -2.473 -2.437 1.00 0.00 55 LYS A N 10
ATOM 16040 C CA . LYS A 1 29 ? 7.242 -2.672 -1.228 1.00 0.00 55 LYS A CA 10
ATOM 16041 C C . LYS A 1 29 ? 7.611 -1.347 -0.561 1.00 0.00 55 LYS A C 10
ATOM 16042 O O . LYS A 1 29 ? 7.694 -1.269 0.665 1.00 0.00 55 LYS A O 10
ATOM 16061 N N . ASP A 1 30 ? 7.835 -0.309 -1.363 1.00 0.00 56 ASP A N 10
ATOM 16062 C CA . ASP A 1 30 ? 8.199 0.999 -0.823 1.00 0.00 56 ASP A CA 10
ATOM 16063 C C . ASP A 1 30 ? 7.159 1.481 0.189 1.00 0.00 56 ASP A C 10
ATOM 16064 O O . ASP A 1 30 ? 7.493 2.169 1.154 1.00 0.00 56 ASP A O 10
ATOM 16073 N N . GLY A 1 31 ? 5.902 1.107 -0.033 1.00 0.00 57 GLY A N 10
ATOM 16074 C CA . GLY A 1 31 ? 4.834 1.502 0.871 1.00 0.00 57 GLY A CA 10
ATOM 16075 C C . GLY A 1 31 ? 4.387 2.938 0.671 1.00 0.00 57 GLY A C 10
ATOM 16076 O O . GLY A 1 31 ? 3.200 3.237 0.756 1.00 0.00 57 GLY A O 10
ATOM 16080 N N . VAL A 1 32 ? 5.344 3.824 0.420 1.00 0.00 58 VAL A N 10
ATOM 16081 C CA . VAL A 1 32 ? 5.061 5.240 0.219 1.00 0.00 58 VAL A CA 10
ATOM 16082 C C . VAL A 1 32 ? 3.959 5.457 -0.806 1.00 0.00 58 VAL A C 10
ATOM 16083 O O . VAL A 1 32 ? 3.005 6.182 -0.546 1.00 0.00 58 VAL A O 10
ATOM 16096 N N . ILE A 1 33 ? 4.096 4.833 -1.973 1.00 0.00 59 ILE A N 10
ATOM 16097 C CA . ILE A 1 33 ? 3.103 4.974 -3.033 1.00 0.00 59 ILE A CA 10
ATOM 16098 C C . ILE A 1 33 ? 1.709 4.622 -2.530 1.00 0.00 59 ILE A C 10
ATOM 16099 O O . ILE A 1 33 ? 0.782 5.421 -2.648 1.00 0.00 59 ILE A O 10
ATOM 16115 N N . LEU A 1 34 ? 1.566 3.433 -1.952 1.00 0.00 60 LEU A N 10
ATOM 16116 C CA . LEU A 1 34 ? 0.281 3.011 -1.417 1.00 0.00 60 LEU A CA 10
ATOM 16117 C C . LEU A 1 34 ? -0.147 3.973 -0.321 1.00 0.00 60 LEU A C 10
ATOM 16118 O O . LEU A 1 34 ? -1.327 4.286 -0.174 1.00 0.00 60 LEU A O 10
ATOM 16134 N N . CYS A 1 35 ? 0.838 4.464 0.420 1.00 0.00 61 CYS A N 10
ATOM 16135 C CA . CYS A 1 35 ? 0.600 5.427 1.481 1.00 0.00 61 CYS A CA 10
ATOM 16136 C C . CYS A 1 35 ? 0.080 6.727 0.879 1.00 0.00 61 CYS A C 10
ATOM 16137 O O . CYS A 1 35 ? -0.755 7.413 1.465 1.00 0.00 61 CYS A O 10
ATOM 16145 N N . GLU A 1 36 ? 0.581 7.044 -0.310 1.00 0.00 62 GLU A N 10
ATOM 16146 C CA . GLU A 1 36 ? 0.182 8.242 -1.034 1.00 0.00 62 GLU A CA 10
ATOM 16147 C C . GLU A 1 36 ? -1.254 8.113 -1.536 1.00 0.00 62 GLU A C 10
ATOM 16148 O O . GLU A 1 36 ? -2.039 9.058 -1.455 1.00 0.00 62 GLU A O 10
ATOM 16160 N N . LEU A 1 37 ? -1.585 6.933 -2.049 1.00 0.00 63 LEU A N 10
ATOM 16161 C CA . LEU A 1 37 ? -2.922 6.662 -2.564 1.00 0.00 63 LEU A CA 10
ATOM 16162 C C . LEU A 1 37 ? -3.955 6.665 -1.448 1.00 0.00 63 LEU A C 10
ATOM 16163 O O . LEU A 1 37 ? -4.958 7.377 -1.516 1.00 0.00 63 LEU A O 10
ATOM 16179 N N . ILE A 1 38 ? -3.706 5.852 -0.432 1.00 0.00 64 ILE A N 10
ATOM 16180 C CA . ILE A 1 38 ? -4.615 5.737 0.703 1.00 0.00 64 ILE A CA 10
ATOM 16181 C C . ILE A 1 38 ? -4.967 7.109 1.270 1.00 0.00 64 ILE A C 10
ATOM 16182 O O . ILE A 1 38 ? -6.066 7.309 1.785 1.00 0.00 64 ILE A O 10
ATOM 16198 N N . ASN A 1 39 ? -4.034 8.056 1.161 1.00 0.00 65 ASN A N 10
ATOM 16199 C CA . ASN A 1 39 ? -4.263 9.412 1.653 1.00 0.00 65 ASN A CA 10
ATOM 16200 C C . ASN A 1 39 ? -5.584 9.954 1.115 1.00 0.00 65 ASN A C 10
ATOM 16201 O O . ASN A 1 39 ? -6.342 10.603 1.835 1.00 0.00 65 ASN A O 10
ATOM 16212 N N . LYS A 1 40 ? -5.855 9.672 -0.156 1.00 0.00 66 LYS A N 10
ATOM 16213 C CA . LYS A 1 40 ? -7.075 10.110 -0.797 1.00 0.00 66 LYS A CA 10
ATOM 16214 C C . LYS A 1 40 ? -8.285 9.403 -0.198 1.00 0.00 66 LYS A C 10
ATOM 16215 O O . LYS A 1 40 ? -9.285 10.034 0.144 1.00 0.00 66 LYS A O 10
ATOM 16234 N N . LEU A 1 41 ? -8.178 8.085 -0.080 1.00 0.00 67 LEU A N 10
ATOM 16235 C CA . LEU A 1 41 ? -9.248 7.265 0.473 1.00 0.00 67 LEU A CA 10
ATOM 16236 C C . LEU A 1 41 ? -9.576 7.681 1.904 1.00 0.00 67 LEU A C 10
ATOM 16237 O O . LEU A 1 41 ? -10.713 7.541 2.354 1.00 0.00 67 LEU A O 10
ATOM 16253 N N . GLN A 1 42 ? -8.576 8.191 2.615 1.00 0.00 68 GLN A N 10
ATOM 16254 C CA . GLN A 1 42 ? -8.763 8.624 3.993 1.00 0.00 68 GLN A CA 10
ATOM 16255 C C . GLN A 1 42 ? -7.739 9.694 4.372 1.00 0.00 68 GLN A C 10
ATOM 16256 O O . GLN A 1 42 ? -6.540 9.529 4.148 1.00 0.00 68 GLN A O 10
ATOM 16270 N N . PRO A 1 43 ? -8.212 10.809 4.953 1.00 0.00 69 PRO A N 10
ATOM 16271 C CA . PRO A 1 43 ? -7.356 11.921 5.365 1.00 0.00 69 PRO A CA 10
ATOM 16272 C C . PRO A 1 43 ? -6.649 11.678 6.695 1.00 0.00 69 PRO A C 10
ATOM 16273 O O . PRO A 1 43 ? -6.598 12.563 7.550 1.00 0.00 69 PRO A O 10
ATOM 16284 N N . GLY A 1 44 ? -6.099 10.480 6.868 1.00 0.00 70 GLY A N 10
ATOM 16285 C CA . GLY A 1 44 ? -5.399 10.162 8.100 1.00 0.00 70 GLY A CA 10
ATOM 16286 C C . GLY A 1 44 ? -4.954 8.716 8.163 1.00 0.00 70 GLY A C 10
ATOM 16287 O O . GLY A 1 44 ? -5.016 8.084 9.217 1.00 0.00 70 GLY A O 10
ATOM 16291 N N . SER A 1 45 ? -4.504 8.190 7.030 1.00 0.00 71 SER A N 10
ATOM 16292 C CA . SER A 1 45 ? -4.047 6.809 6.955 1.00 0.00 71 SER A CA 10
ATOM 16293 C C . SER A 1 45 ? -2.562 6.699 7.284 1.00 0.00 71 SER A C 10
ATOM 16294 O O . SER A 1 45 ? -2.152 5.840 8.065 1.00 0.00 71 SER A O 10
ATOM 16302 N N . VAL A 1 46 ? -1.760 7.572 6.682 1.00 0.00 72 VAL A N 10
ATOM 16303 C CA . VAL A 1 46 ? -0.318 7.570 6.910 1.00 0.00 72 VAL A CA 10
ATOM 16304 C C . VAL A 1 46 ? 0.231 8.993 6.949 1.00 0.00 72 VAL A C 10
ATOM 16305 O O . VAL A 1 46 ? 0.027 9.774 6.019 1.00 0.00 72 VAL A O 10
ATOM 16318 N N . GLN A 1 47 ? 0.933 9.320 8.029 1.00 0.00 73 GLN A N 10
ATOM 16319 C CA . GLN A 1 47 ? 1.519 10.645 8.189 1.00 0.00 73 GLN A CA 10
ATOM 16320 C C . GLN A 1 47 ? 3.021 10.604 7.931 1.00 0.00 73 GLN A C 10
ATOM 16321 O O . GLN A 1 47 ? 3.571 11.475 7.257 1.00 0.00 73 GLN A O 10
ATOM 16335 N N . LYS A 1 48 ? 3.676 9.585 8.480 1.00 0.00 74 LYS A N 10
ATOM 16336 C CA . LYS A 1 48 ? 5.117 9.417 8.320 1.00 0.00 74 LYS A CA 10
ATOM 16337 C C . LYS A 1 48 ? 5.456 8.828 6.953 1.00 0.00 74 LYS A C 10
ATOM 16338 O O . LYS A 1 48 ? 6.161 7.824 6.860 1.00 0.00 74 LYS A O 10
ATOM 16357 N N . VAL A 1 49 ? 4.946 9.458 5.898 1.00 0.00 75 VAL A N 10
ATOM 16358 C CA . VAL A 1 49 ? 5.191 9.003 4.531 1.00 0.00 75 VAL A CA 10
ATOM 16359 C C . VAL A 1 49 ? 6.632 9.301 4.102 1.00 0.00 75 VAL A C 10
ATOM 16360 O O . VAL A 1 49 ? 6.870 10.094 3.190 1.00 0.00 75 VAL A O 10
ATOM 16373 N N . ASN A 1 50 ? 7.590 8.666 4.773 1.00 0.00 76 ASN A N 10
ATOM 16374 C CA . ASN A 1 50 ? 9.006 8.862 4.471 1.00 0.00 76 ASN A CA 10
ATOM 16375 C C . ASN A 1 50 ? 9.348 8.353 3.075 1.00 0.00 76 ASN A C 10
ATOM 16376 O O . ASN A 1 50 ? 8.929 7.265 2.684 1.00 0.00 76 ASN A O 10
ATOM 16387 N N . ASP A 1 51 ? 10.126 9.137 2.335 1.00 0.00 77 ASP A N 10
ATOM 16388 C CA . ASP A 1 51 ? 10.538 8.752 0.989 1.00 0.00 77 ASP A CA 10
ATOM 16389 C C . ASP A 1 51 ? 11.363 7.467 1.033 1.00 0.00 77 ASP A C 10
ATOM 16390 O O . ASP A 1 51 ? 12.184 7.282 1.931 1.00 0.00 77 ASP A O 10
ATOM 16399 N N . PRO A 1 52 ? 11.156 6.555 0.066 1.00 0.00 78 PRO A N 10
ATOM 16400 C CA . PRO A 1 52 ? 11.890 5.287 0.016 1.00 0.00 78 PRO A CA 10
ATOM 16401 C C . PRO A 1 52 ? 13.365 5.488 -0.312 1.00 0.00 78 PRO A C 10
ATOM 16402 O O . PRO A 1 52 ? 13.709 6.078 -1.336 1.00 0.00 78 PRO A O 10
ATOM 16413 N N . VAL A 1 53 ? 14.232 4.988 0.568 1.00 0.00 79 VAL A N 10
ATOM 16414 C CA . VAL A 1 53 ? 15.676 5.106 0.387 1.00 0.00 79 VAL A CA 10
ATOM 16415 C C . VAL A 1 53 ? 16.405 3.967 1.091 1.00 0.00 79 VAL A C 10
ATOM 16416 O O . VAL A 1 53 ? 17.062 3.145 0.452 1.00 0.00 79 VAL A O 10
ATOM 16429 N N . GLN A 1 54 ? 16.283 3.927 2.414 1.00 0.00 80 GLN A N 10
ATOM 16430 C CA . GLN A 1 54 ? 16.928 2.892 3.212 1.00 0.00 80 GLN A CA 10
ATOM 16431 C C . GLN A 1 54 ? 16.053 1.642 3.286 1.00 0.00 80 GLN A C 10
ATOM 16432 O O . GLN A 1 54 ? 15.616 1.125 2.257 1.00 0.00 80 GLN A O 10
ATOM 16446 N N . ASN A 1 55 ? 15.800 1.152 4.499 1.00 0.00 81 ASN A N 10
ATOM 16447 C CA . ASN A 1 55 ? 14.981 -0.040 4.677 1.00 0.00 81 ASN A CA 10
ATOM 16448 C C . ASN A 1 55 ? 13.860 0.195 5.686 1.00 0.00 81 ASN A C 10
ATOM 16449 O O . ASN A 1 55 ? 12.730 -0.249 5.479 1.00 0.00 81 ASN A O 10
ATOM 16460 N N . TRP A 1 56 ? 14.171 0.887 6.779 1.00 0.00 82 TRP A N 10
ATOM 16461 C CA . TRP A 1 56 ? 13.174 1.157 7.807 1.00 0.00 82 TRP A CA 10
ATOM 16462 C C . TRP A 1 56 ? 12.119 2.137 7.299 1.00 0.00 82 TRP A C 10
ATOM 16463 O O . TRP A 1 56 ? 11.005 2.184 7.822 1.00 0.00 82 TRP A O 10
ATOM 16484 N N . HIS A 1 57 ? 12.467 2.908 6.268 1.00 0.00 83 HIS A N 10
ATOM 16485 C CA . HIS A 1 57 ? 11.532 3.869 5.687 1.00 0.00 83 HIS A CA 10
ATOM 16486 C C . HIS A 1 57 ? 10.261 3.158 5.237 1.00 0.00 83 HIS A C 10
ATOM 16487 O O . HIS A 1 57 ? 9.153 3.530 5.626 1.00 0.00 83 HIS A O 10
ATOM 16502 N N . LYS A 1 58 ? 10.438 2.131 4.411 1.00 0.00 84 LYS A N 10
ATOM 16503 C CA . LYS A 1 58 ? 9.321 1.353 3.891 1.00 0.00 84 LYS A CA 10
ATOM 16504 C C . LYS A 1 58 ? 8.586 0.629 5.013 1.00 0.00 84 LYS A C 10
ATOM 16505 O O . LYS A 1 58 ? 7.359 0.609 5.048 1.00 0.00 84 LYS A O 10
ATOM 16524 N N . LEU A 1 59 ? 9.345 0.031 5.924 1.00 0.00 85 LEU A N 10
ATOM 16525 C CA . LEU A 1 59 ? 8.772 -0.698 7.044 1.00 0.00 85 LEU A CA 10
ATOM 16526 C C . LEU A 1 59 ? 7.797 0.172 7.832 1.00 0.00 85 LEU A C 10
ATOM 16527 O O . LEU A 1 59 ? 6.810 -0.322 8.379 1.00 0.00 85 LEU A O 10
ATOM 16543 N N . GLU A 1 60 ? 8.082 1.468 7.887 1.00 0.00 86 GLU A N 10
ATOM 16544 C CA . GLU A 1 60 ? 7.235 2.409 8.611 1.00 0.00 86 GLU A CA 10
ATOM 16545 C C . GLU A 1 60 ? 5.979 2.741 7.815 1.00 0.00 86 GLU A C 10
ATOM 16546 O O . GLU A 1 60 ? 4.866 2.680 8.338 1.00 0.00 86 GLU A O 10
ATOM 16558 N N . ASN A 1 61 ? 6.166 3.094 6.547 1.00 0.00 87 ASN A N 10
ATOM 16559 C CA . ASN A 1 61 ? 5.058 3.438 5.675 1.00 0.00 87 ASN A CA 10
ATOM 16560 C C . ASN A 1 61 ? 4.084 2.274 5.540 1.00 0.00 87 ASN A C 10
ATOM 16561 O O . ASN A 1 61 ? 2.869 2.460 5.584 1.00 0.00 87 ASN A O 10
ATOM 16572 N N . ILE A 1 62 ? 4.626 1.072 5.376 1.00 0.00 88 ILE A N 10
ATOM 16573 C CA . ILE A 1 62 ? 3.801 -0.121 5.232 1.00 0.00 88 ILE A CA 10
ATOM 16574 C C . ILE A 1 62 ? 2.995 -0.389 6.498 1.00 0.00 88 ILE A C 10
ATOM 16575 O O . ILE A 1 62 ? 1.815 -0.735 6.432 1.00 0.00 88 ILE A O 10
ATOM 16591 N N . GLY A 1 63 ? 3.638 -0.229 7.651 1.00 0.00 89 GLY A N 10
ATOM 16592 C CA . GLY A 1 63 ? 2.961 -0.459 8.915 1.00 0.00 89 GLY A CA 10
ATOM 16593 C C . GLY A 1 63 ? 1.752 0.437 9.095 1.00 0.00 89 GLY A C 10
ATOM 16594 O O . GLY A 1 63 ? 0.682 -0.027 9.490 1.00 0.00 89 GLY A O 10
ATOM 16598 N N . ASN A 1 64 ? 1.922 1.723 8.805 1.00 0.00 90 ASN A N 10
ATOM 16599 C CA . ASN A 1 64 ? 0.837 2.689 8.936 1.00 0.00 90 ASN A CA 10
ATOM 16600 C C . ASN A 1 64 ? -0.257 2.430 7.905 1.00 0.00 90 ASN A C 10
ATOM 16601 O O . ASN A 1 64 ? -1.445 2.527 8.210 1.00 0.00 90 ASN A O 10
ATOM 16612 N N . PHE A 1 65 ? 0.153 2.110 6.681 1.00 0.00 91 PHE A N 10
ATOM 16613 C CA . PHE A 1 65 ? -0.789 1.846 5.598 1.00 0.00 91 PHE A CA 10
ATOM 16614 C C . PHE A 1 65 ? -1.714 0.677 5.929 1.00 0.00 91 PHE A C 10
ATOM 16615 O O . PHE A 1 65 ? -2.935 0.799 5.842 1.00 0.00 91 PHE A O 10
ATOM 16632 N N . LEU A 1 66 ? -1.126 -0.454 6.300 1.00 0.00 92 LEU A N 10
ATOM 16633 C CA . LEU A 1 66 ? -1.898 -1.647 6.632 1.00 0.00 92 LEU A CA 10
ATOM 16634 C C . LEU A 1 66 ? -2.739 -1.434 7.883 1.00 0.00 92 LEU A C 10
ATOM 16635 O O . LEU A 1 66 ? -3.909 -1.808 7.923 1.00 0.00 92 LEU A O 10
ATOM 16651 N N . ARG A 1 67 ? -2.142 -0.830 8.902 1.00 0.00 93 ARG A N 10
ATOM 16652 C CA . ARG A 1 67 ? -2.850 -0.566 10.146 1.00 0.00 93 ARG A CA 10
ATOM 16653 C C . ARG A 1 67 ? -4.045 0.344 9.892 1.00 0.00 93 ARG A C 10
ATOM 16654 O O . ARG A 1 67 ? -5.107 0.183 10.493 1.00 0.00 93 ARG A O 10
ATOM 16675 N N . ALA A 1 68 ? -3.855 1.303 8.993 1.00 0.00 94 ALA A N 10
ATOM 16676 C CA . ALA A 1 68 ? -4.903 2.253 8.645 1.00 0.00 94 ALA A CA 10
ATOM 16677 C C . ALA A 1 68 ? -6.019 1.595 7.840 1.00 0.00 94 ALA A C 10
ATOM 16678 O O . ALA A 1 68 ? -7.195 1.847 8.089 1.00 0.00 94 ALA A O 10
ATOM 16685 N N . ILE A 1 69 ? -5.649 0.764 6.866 1.00 0.00 95 ILE A N 10
ATOM 16686 C CA . ILE A 1 69 ? -6.638 0.090 6.025 1.00 0.00 95 ILE A CA 10
ATOM 16687 C C . ILE A 1 69 ? -7.398 -0.984 6.799 1.00 0.00 95 ILE A C 10
ATOM 16688 O O . ILE A 1 69 ? -8.599 -1.172 6.598 1.00 0.00 95 ILE A O 10
ATOM 16704 N N . LYS A 1 70 ? -6.698 -1.680 7.691 1.00 0.00 96 LYS A N 10
ATOM 16705 C CA . LYS A 1 70 ? -7.312 -2.724 8.501 1.00 0.00 96 LYS A CA 10
ATOM 16706 C C . LYS A 1 70 ? -8.464 -2.154 9.321 1.00 0.00 96 LYS A C 10
ATOM 16707 O O . LYS A 1 70 ? -9.523 -2.770 9.442 1.00 0.00 96 LYS A O 10
ATOM 16726 N N . HIS A 1 71 ? -8.244 -0.967 9.874 1.00 0.00 97 HIS A N 10
ATOM 16727 C CA . HIS A 1 71 ? -9.253 -0.290 10.681 1.00 0.00 97 HIS A CA 10
ATOM 16728 C C . HIS A 1 71 ? -10.220 0.481 9.792 1.00 0.00 97 HIS A C 10
ATOM 16729 O O . HIS A 1 71 ? -11.411 0.580 10.089 1.00 0.00 97 HIS A O 10
ATOM 16744 N N . TYR A 1 72 ? -9.689 1.034 8.706 1.00 0.00 98 TYR A N 10
ATOM 16745 C CA . TYR A 1 72 ? -10.490 1.811 7.764 1.00 0.00 98 TYR A CA 10
ATOM 16746 C C . TYR A 1 72 ? -11.735 1.039 7.342 1.00 0.00 98 TYR A C 10
ATOM 16747 O O . TYR A 1 72 ? -12.831 1.597 7.276 1.00 0.00 98 TYR A O 10
ATOM 16765 N N . GLY A 1 73 ? -11.558 -0.247 7.059 1.00 0.00 99 GLY A N 10
ATOM 16766 C CA . GLY A 1 73 ? -12.681 -1.070 6.648 1.00 0.00 99 GLY A CA 10
ATOM 16767 C C . GLY A 1 73 ? -12.259 -2.455 6.198 1.00 0.00 99 GLY A C 10
ATOM 16768 O O . GLY A 1 73 ? -12.864 -3.452 6.592 1.00 0.00 99 GLY A O 10
ATOM 16772 N N . VAL A 1 74 ? -11.223 -2.519 5.366 1.00 0.00 100 VAL A N 10
ATOM 16773 C CA . VAL A 1 74 ? -10.733 -3.795 4.861 1.00 0.00 100 VAL A CA 10
ATOM 16774 C C . VAL A 1 74 ? -10.244 -4.679 6.002 1.00 0.00 100 VAL A C 10
ATOM 16775 O O . VAL A 1 74 ? -9.436 -4.253 6.827 1.00 0.00 100 VAL A O 10
ATOM 16788 N N . LYS A 1 75 ? -10.737 -5.912 6.042 1.00 0.00 101 LYS A N 10
ATOM 16789 C CA . LYS A 1 75 ? -10.347 -6.856 7.081 1.00 0.00 101 LYS A CA 10
ATOM 16790 C C . LYS A 1 75 ? -8.919 -7.349 6.856 1.00 0.00 101 LYS A C 10
ATOM 16791 O O . LYS A 1 75 ? -8.536 -7.657 5.729 1.00 0.00 101 LYS A O 10
ATOM 16810 N N . PRO A 1 76 ? -8.112 -7.429 7.930 1.00 0.00 102 PRO A N 10
ATOM 16811 C CA . PRO A 1 76 ? -6.723 -7.886 7.842 1.00 0.00 102 PRO A CA 10
ATOM 16812 C C . PRO A 1 76 ? -6.600 -9.217 7.107 1.00 0.00 102 PRO A C 10
ATOM 16813 O O . PRO A 1 76 ? -5.631 -9.447 6.384 1.00 0.00 102 PRO A O 10
ATOM 16824 N N . HIS A 1 77 ? -7.592 -10.084 7.292 1.00 0.00 103 HIS A N 10
ATOM 16825 C CA . HIS A 1 77 ? -7.601 -11.389 6.637 1.00 0.00 103 HIS A CA 10
ATOM 16826 C C . HIS A 1 77 ? -7.467 -11.219 5.126 1.00 0.00 103 HIS A C 10
ATOM 16827 O O . HIS A 1 77 ? -6.865 -12.048 4.443 1.00 0.00 103 HIS A O 10
ATOM 16842 N N . ASP A 1 78 ? -8.017 -10.120 4.620 1.00 0.00 104 ASP A N 10
ATOM 16843 C CA . ASP A 1 78 ? -7.955 -9.806 3.202 1.00 0.00 104 ASP A CA 10
ATOM 16844 C C . ASP A 1 78 ? -6.960 -8.681 2.984 1.00 0.00 104 ASP A C 10
ATOM 16845 O O . ASP A 1 78 ? -7.167 -7.791 2.158 1.00 0.00 104 ASP A O 10
ATOM 16854 N N . ILE A 1 79 ? -5.886 -8.725 3.759 1.00 0.00 105 ILE A N 10
ATOM 16855 C CA . ILE A 1 79 ? -4.847 -7.712 3.697 1.00 0.00 105 ILE A CA 10
ATOM 16856 C C . ILE A 1 79 ? -3.468 -8.323 3.910 1.00 0.00 105 ILE A C 10
ATOM 16857 O O . ILE A 1 79 ? -3.259 -9.093 4.847 1.00 0.00 105 ILE A O 10
ATOM 16873 N N . PHE A 1 80 ? -2.526 -7.963 3.047 1.00 0.00 106 PHE A N 10
ATOM 16874 C CA . PHE A 1 80 ? -1.164 -8.467 3.157 1.00 0.00 106 PHE A CA 10
ATOM 16875 C C . PHE A 1 80 ? -0.445 -7.794 4.312 1.00 0.00 106 PHE A C 10
ATOM 16876 O O . PHE A 1 80 ? -0.639 -6.607 4.568 1.00 0.00 106 PHE A O 10
ATOM 16893 N N . GLU A 1 81 ? 0.391 -8.550 5.003 1.00 0.00 107 GLU A N 10
ATOM 16894 C CA . GLU A 1 81 ? 1.144 -8.004 6.122 1.00 0.00 107 GLU A CA 10
ATOM 16895 C C . GLU A 1 81 ? 2.435 -7.365 5.643 1.00 0.00 107 GLU A C 10
ATOM 16896 O O . GLU A 1 81 ? 2.936 -7.685 4.565 1.00 0.00 107 GLU A O 10
ATOM 16908 N N . ALA A 1 82 ? 2.964 -6.452 6.448 1.00 0.00 108 ALA A N 10
ATOM 16909 C CA . ALA A 1 82 ? 4.195 -5.754 6.110 1.00 0.00 108 ALA A CA 10
ATOM 16910 C C . ALA A 1 82 ? 5.279 -6.725 5.658 1.00 0.00 108 ALA A C 10
ATOM 16911 O O . ALA A 1 82 ? 6.062 -6.415 4.763 1.00 0.00 108 ALA A O 10
ATOM 16918 N N . ASN A 1 83 ? 5.327 -7.899 6.283 1.00 0.00 109 ASN A N 10
ATOM 16919 C CA . ASN A 1 83 ? 6.323 -8.901 5.940 1.00 0.00 109 ASN A CA 10
ATOM 16920 C C . ASN A 1 83 ? 6.030 -9.546 4.585 1.00 0.00 109 ASN A C 10
ATOM 16921 O O . ASN A 1 83 ? 6.949 -9.892 3.846 1.00 0.00 109 ASN A O 10
ATOM 16932 N N . ASP A 1 84 ? 4.748 -9.712 4.266 1.00 0.00 110 ASP A N 10
ATOM 16933 C CA . ASP A 1 84 ? 4.354 -10.322 2.998 1.00 0.00 110 ASP A CA 10
ATOM 16934 C C . ASP A 1 84 ? 4.888 -9.523 1.812 1.00 0.00 110 ASP A C 10
ATOM 16935 O O . ASP A 1 84 ? 5.507 -10.080 0.906 1.00 0.00 110 ASP A O 10
ATOM 16944 N N . LEU A 1 85 ? 4.636 -8.218 1.821 1.00 0.00 111 LEU A N 10
ATOM 16945 C CA . LEU A 1 85 ? 5.085 -7.344 0.741 1.00 0.00 111 LEU A CA 10
ATOM 16946 C C . LEU A 1 85 ? 6.588 -7.081 0.822 1.00 0.00 111 LEU A C 10
ATOM 16947 O O . LEU A 1 85 ? 7.296 -7.182 -0.180 1.00 0.00 111 LEU A O 10
ATOM 16963 N N . PHE A 1 86 ? 7.067 -6.737 2.015 1.00 0.00 112 PHE A N 10
ATOM 16964 C CA . PHE A 1 86 ? 8.487 -6.450 2.216 1.00 0.00 112 PHE A CA 10
ATOM 16965 C C . PHE A 1 86 ? 9.354 -7.648 1.836 1.00 0.00 112 PHE A C 10
ATOM 16966 O O . PHE A 1 86 ? 10.224 -7.543 0.973 1.00 0.00 112 PHE A O 10
ATOM 16983 N N . GLU A 1 87 ? 9.109 -8.784 2.482 1.00 0.00 113 GLU A N 10
ATOM 16984 C CA . GLU A 1 87 ? 9.872 -9.996 2.202 1.00 0.00 113 GLU A CA 10
ATOM 16985 C C . GLU A 1 87 ? 9.334 -10.700 0.963 1.00 0.00 113 GLU A C 10
ATOM 16986 O O . GLU A 1 87 ? 9.651 -11.863 0.713 1.00 0.00 113 GLU A O 10
ATOM 16998 N N . ASN A 1 88 ? 8.518 -9.978 0.195 1.00 0.00 114 ASN A N 10
ATOM 16999 C CA . ASN A 1 88 ? 7.917 -10.502 -1.029 1.00 0.00 114 ASN A CA 10
ATOM 17000 C C . ASN A 1 88 ? 7.530 -11.971 -0.884 1.00 0.00 114 ASN A C 10
ATOM 17001 O O . ASN A 1 88 ? 7.653 -12.751 -1.829 1.00 0.00 114 ASN A O 10
ATOM 17012 N N . THR A 1 89 ? 7.057 -12.345 0.302 1.00 0.00 115 THR A N 10
ATOM 17013 C CA . THR A 1 89 ? 6.650 -13.722 0.558 1.00 0.00 115 THR A CA 10
ATOM 17014 C C . THR A 1 89 ? 5.322 -14.030 -0.123 1.00 0.00 115 THR A C 10
ATOM 17015 O O . THR A 1 89 ? 5.216 -14.982 -0.898 1.00 0.00 115 THR A O 10
ATOM 17026 N N . ASN A 1 90 ? 4.312 -13.214 0.165 1.00 0.00 116 ASN A N 10
ATOM 17027 C CA . ASN A 1 90 ? 2.991 -13.395 -0.425 1.00 0.00 116 ASN A CA 10
ATOM 17028 C C . ASN A 1 90 ? 2.793 -12.452 -1.608 1.00 0.00 116 ASN A C 10
ATOM 17029 O O . ASN A 1 90 ? 2.939 -11.238 -1.476 1.00 0.00 116 ASN A O 10
ATOM 17040 N N . HIS A 1 91 ? 2.457 -13.021 -2.763 1.00 0.00 117 HIS A N 10
ATOM 17041 C CA . HIS A 1 91 ? 2.236 -12.228 -3.969 1.00 0.00 117 HIS A CA 10
ATOM 17042 C C . HIS A 1 91 ? 0.746 -12.043 -4.233 1.00 0.00 117 HIS A C 10
ATOM 17043 O O . HIS A 1 91 ? 0.279 -10.927 -4.465 1.00 0.00 117 HIS A O 10
ATOM 17058 N N . THR A 1 92 ? 0.004 -13.146 -4.197 1.00 0.00 118 THR A N 10
ATOM 17059 C CA . THR A 1 92 ? -1.435 -13.110 -4.432 1.00 0.00 118 THR A CA 10
ATOM 17060 C C . THR A 1 92 ? -2.144 -12.292 -3.358 1.00 0.00 118 THR A C 10
ATOM 17061 O O . THR A 1 92 ? -3.044 -11.505 -3.655 1.00 0.00 118 THR A O 10
ATOM 17072 N N . GLN A 1 93 ? -1.731 -12.484 -2.110 1.00 0.00 119 GLN A N 10
ATOM 17073 C CA . GLN A 1 93 ? -2.320 -11.769 -0.986 1.00 0.00 119 GLN A CA 10
ATOM 17074 C C . GLN A 1 93 ? -2.203 -10.260 -1.176 1.00 0.00 119 GLN A C 10
ATOM 17075 O O . GLN A 1 93 ? -3.122 -9.511 -0.844 1.00 0.00 119 GLN A O 10
ATOM 17089 N N . VAL A 1 94 ? -1.067 -9.821 -1.710 1.00 0.00 120 VAL A N 10
ATOM 17090 C CA . VAL A 1 94 ? -0.829 -8.401 -1.940 1.00 0.00 120 VAL A CA 10
ATOM 17091 C C . VAL A 1 94 ? -1.910 -7.792 -2.831 1.00 0.00 120 VAL A C 10
ATOM 17092 O O . VAL A 1 94 ? -2.511 -6.780 -2.477 1.00 0.00 120 VAL A O 10
ATOM 17105 N N . GLN A 1 95 ? -2.152 -8.413 -3.981 1.00 0.00 121 GLN A N 10
ATOM 17106 C CA . GLN A 1 95 ? -3.163 -7.924 -4.916 1.00 0.00 121 GLN A CA 10
ATOM 17107 C C . GLN A 1 95 ? -4.550 -7.910 -4.281 1.00 0.00 121 GLN A C 10
ATOM 17108 O O . GLN A 1 95 ? -5.307 -6.954 -4.449 1.00 0.00 121 GLN A O 10
ATOM 17122 N N . SER A 1 96 ? -4.880 -8.978 -3.561 1.00 0.00 122 SER A N 10
ATOM 17123 C CA . SER A 1 96 ? -6.181 -9.097 -2.907 1.00 0.00 122 SER A CA 10
ATOM 17124 C C . SER A 1 96 ? -6.540 -7.826 -2.142 1.00 0.00 122 SER A C 10
ATOM 17125 O O . SER A 1 96 ? -7.696 -7.400 -2.137 1.00 0.00 122 SER A O 10
ATOM 17133 N N . THR A 1 97 ? -5.547 -7.228 -1.493 1.00 0.00 123 THR A N 10
ATOM 17134 C CA . THR A 1 97 ? -5.761 -6.009 -0.721 1.00 0.00 123 THR A CA 10
ATOM 17135 C C . THR A 1 97 ? -6.266 -4.867 -1.599 1.00 0.00 123 THR A C 10
ATOM 17136 O O . THR A 1 97 ? -7.163 -4.125 -1.204 1.00 0.00 123 THR A O 10
ATOM 17147 N N . LEU A 1 98 ? -5.679 -4.722 -2.784 1.00 0.00 124 LEU A N 10
ATOM 17148 C CA . LEU A 1 98 ? -6.069 -3.660 -3.707 1.00 0.00 124 LEU A CA 10
ATOM 17149 C C . LEU A 1 98 ? -7.549 -3.737 -4.076 1.00 0.00 124 LEU A C 10
ATOM 17150 O O . LEU A 1 98 ? -8.243 -2.720 -4.088 1.00 0.00 124 LEU A O 10
ATOM 17166 N N . ILE A 1 99 ? -8.029 -4.939 -4.384 1.00 0.00 125 ILE A N 10
ATOM 17167 C CA . ILE A 1 99 ? -9.427 -5.126 -4.760 1.00 0.00 125 ILE A CA 10
ATOM 17168 C C . ILE A 1 99 ? -10.369 -4.678 -3.643 1.00 0.00 125 ILE A C 10
ATOM 17169 O O . ILE A 1 99 ? -11.317 -3.931 -3.884 1.00 0.00 125 ILE A O 10
ATOM 17185 N N . ALA A 1 100 ? -10.104 -5.139 -2.426 1.00 0.00 126 ALA A N 10
ATOM 17186 C CA . ALA A 1 100 ? -10.931 -4.784 -1.276 1.00 0.00 126 ALA A CA 10
ATOM 17187 C C . ALA A 1 100 ? -10.819 -3.297 -0.951 1.00 0.00 126 ALA A C 10
ATOM 17188 O O . ALA A 1 100 ? -11.814 -2.643 -0.636 1.00 0.00 126 ALA A O 10
ATOM 17195 N N . LEU A 1 101 ? -9.600 -2.774 -1.027 1.00 0.00 127 LEU A N 10
ATOM 17196 C CA . LEU A 1 101 ? -9.343 -1.368 -0.737 1.00 0.00 127 LEU A CA 10
ATOM 17197 C C . LEU A 1 101 ? -10.153 -0.456 -1.656 1.00 0.00 127 LEU A C 10
ATOM 17198 O O . LEU A 1 101 ? -10.687 0.564 -1.220 1.00 0.00 127 LEU A O 10
ATOM 17214 N N . ALA A 1 102 ? -10.234 -0.829 -2.928 1.00 0.00 128 ALA A N 10
ATOM 17215 C CA . ALA A 1 102 ? -10.975 -0.047 -3.911 1.00 0.00 128 ALA A CA 10
ATOM 17216 C C . ALA A 1 102 ? -12.449 0.052 -3.537 1.00 0.00 128 ALA A C 10
ATOM 17217 O O . ALA A 1 102 ? -13.059 1.116 -3.649 1.00 0.00 128 ALA A O 10
ATOM 17224 N N . SER A 1 103 ? -13.015 -1.065 -3.093 1.00 0.00 129 SER A N 10
ATOM 17225 C CA . SER A 1 103 ? -14.419 -1.111 -2.701 1.00 0.00 129 SER A CA 10
ATOM 17226 C C . SER A 1 103 ? -14.709 -0.111 -1.589 1.00 0.00 129 SER A C 10
ATOM 17227 O O . SER A 1 103 ? -15.771 0.510 -1.563 1.00 0.00 129 SER A O 10
ATOM 17235 N N . GLN A 1 104 ? -13.764 0.040 -0.668 1.00 0.00 130 GLN A N 10
ATOM 17236 C CA . GLN A 1 104 ? -13.922 0.956 0.441 1.00 0.00 130 GLN A CA 10
ATOM 17237 C C . GLN A 1 104 ? -13.981 2.404 -0.036 1.00 0.00 130 GLN A C 10
ATOM 17238 O O . GLN A 1 104 ? -14.766 3.202 0.474 1.00 0.00 130 GLN A O 10
ATOM 17252 N N . ALA A 1 105 ? -13.139 2.740 -1.008 1.00 0.00 131 ALA A N 10
ATOM 17253 C CA . ALA A 1 105 ? -13.089 4.097 -1.542 1.00 0.00 131 ALA A CA 10
ATOM 17254 C C . ALA A 1 105 ? -14.265 4.393 -2.474 1.00 0.00 131 ALA A C 10
ATOM 17255 O O . ALA A 1 105 ? -14.108 5.087 -3.479 1.00 0.00 131 ALA A O 10
ATOM 17262 N N . LYS A 1 106 ? -15.443 3.876 -2.133 1.00 0.00 132 LYS A N 10
ATOM 17263 C CA . LYS A 1 106 ? -16.638 4.101 -2.934 1.00 0.00 132 LYS A CA 10
ATOM 17264 C C . LYS A 1 106 ? -17.889 3.675 -2.170 1.00 0.00 132 LYS A C 10
ATOM 17265 O O . LYS A 1 106 ? -18.919 4.349 -2.221 1.00 0.00 132 LYS A O 10
ATOM 17284 N N . THR A 1 107 ? -17.788 2.557 -1.458 1.00 0.00 133 THR A N 10
ATOM 17285 C CA . THR A 1 107 ? -18.905 2.041 -0.677 1.00 0.00 133 THR A CA 10
ATOM 17286 C C . THR A 1 107 ? -19.253 2.984 0.471 1.00 0.00 133 THR A C 10
ATOM 17287 O O . THR A 1 107 ? -20.426 3.174 0.796 1.00 0.00 133 THR A O 10
ATOM 17298 N N . LYS A 1 108 ? -18.225 3.568 1.083 1.00 0.00 134 LYS A N 10
ATOM 17299 C CA . LYS A 1 108 ? -18.419 4.490 2.199 1.00 0.00 134 LYS A CA 10
ATOM 17300 C C . LYS A 1 108 ? -19.409 5.591 1.831 1.00 0.00 134 LYS A C 10
ATOM 17301 O O . LYS A 1 108 ? -19.354 6.075 0.680 1.00 0.00 134 LYS A O 10
ATOM 17321 N N . MET A 1 1 ? -16.205 -7.748 -11.973 1.00 0.00 27 MET A N 11
ATOM 17322 C CA . MET A 1 1 ? -15.139 -7.991 -10.967 1.00 0.00 27 MET A CA 11
ATOM 17323 C C . MET A 1 1 ? -13.836 -7.301 -11.366 1.00 0.00 27 MET A C 11
ATOM 17324 O O . MET A 1 1 ? -13.414 -7.378 -12.520 1.00 0.00 27 MET A O 11
ATOM 17340 N N . PRO A 1 2 ? -13.178 -6.615 -10.413 1.00 0.00 28 PRO A N 11
ATOM 17341 C CA . PRO A 1 2 ? -11.917 -5.909 -10.674 1.00 0.00 28 PRO A CA 11
ATOM 17342 C C . PRO A 1 2 ? -10.832 -6.844 -11.196 1.00 0.00 28 PRO A C 11
ATOM 17343 O O . PRO A 1 2 ? -10.641 -7.942 -10.675 1.00 0.00 28 PRO A O 11
ATOM 17354 N N . GLN A 1 3 ? -10.122 -6.398 -12.228 1.00 0.00 29 GLN A N 11
ATOM 17355 C CA . GLN A 1 3 ? -9.053 -7.194 -12.822 1.00 0.00 29 GLN A CA 11
ATOM 17356 C C . GLN A 1 3 ? -7.955 -7.482 -11.805 1.00 0.00 29 GLN A C 11
ATOM 17357 O O . GLN A 1 3 ? -7.530 -6.592 -11.068 1.00 0.00 29 GLN A O 11
ATOM 17371 N N . THR A 1 4 ? -7.501 -8.731 -11.770 1.00 0.00 30 THR A N 11
ATOM 17372 C CA . THR A 1 4 ? -6.450 -9.137 -10.844 1.00 0.00 30 THR A CA 11
ATOM 17373 C C . THR A 1 4 ? -5.071 -8.713 -11.347 1.00 0.00 30 THR A C 11
ATOM 17374 O O . THR A 1 4 ? -4.081 -9.411 -11.127 1.00 0.00 30 THR A O 11
ATOM 17385 N N . GLU A 1 5 ? -5.015 -7.562 -12.015 1.00 0.00 31 GLU A N 11
ATOM 17386 C CA . GLU A 1 5 ? -3.760 -7.037 -12.545 1.00 0.00 31 GLU A CA 11
ATOM 17387 C C . GLU A 1 5 ? -3.990 -5.712 -13.267 1.00 0.00 31 GLU A C 11
ATOM 17388 O O . GLU A 1 5 ? -3.235 -4.756 -13.084 1.00 0.00 31 GLU A O 11
ATOM 17400 N N . ARG A 1 6 ? -5.037 -5.662 -14.085 1.00 0.00 32 ARG A N 11
ATOM 17401 C CA . ARG A 1 6 ? -5.370 -4.456 -14.830 1.00 0.00 32 ARG A CA 11
ATOM 17402 C C . ARG A 1 6 ? -6.194 -3.503 -13.973 1.00 0.00 32 ARG A C 11
ATOM 17403 O O . ARG A 1 6 ? -6.804 -3.917 -12.985 1.00 0.00 32 ARG A O 11
ATOM 17424 N N . GLN A 1 7 ? -6.207 -2.230 -14.363 1.00 0.00 33 GLN A N 11
ATOM 17425 C CA . GLN A 1 7 ? -6.951 -1.197 -13.655 1.00 0.00 33 GLN A CA 11
ATOM 17426 C C . GLN A 1 7 ? -6.264 -0.799 -12.350 1.00 0.00 33 GLN A C 11
ATOM 17427 O O . GLN A 1 7 ? -6.304 0.365 -11.958 1.00 0.00 33 GLN A O 11
ATOM 17441 N N . LEU A 1 8 ? -5.640 -1.762 -11.678 1.00 0.00 34 LEU A N 11
ATOM 17442 C CA . LEU A 1 8 ? -4.954 -1.485 -10.419 1.00 0.00 34 LEU A CA 11
ATOM 17443 C C . LEU A 1 8 ? -3.848 -0.454 -10.618 1.00 0.00 34 LEU A C 11
ATOM 17444 O O . LEU A 1 8 ? -3.785 0.546 -9.905 1.00 0.00 34 LEU A O 11
ATOM 17460 N N . ARG A 1 9 ? -2.976 -0.704 -11.592 1.00 0.00 35 ARG A N 11
ATOM 17461 C CA . ARG A 1 9 ? -1.870 0.205 -11.880 1.00 0.00 35 ARG A CA 11
ATOM 17462 C C . ARG A 1 9 ? -2.387 1.589 -12.257 1.00 0.00 35 ARG A C 11
ATOM 17463 O O . ARG A 1 9 ? -1.912 2.602 -11.744 1.00 0.00 35 ARG A O 11
ATOM 17484 N N . VAL A 1 10 ? -3.366 1.624 -13.155 1.00 0.00 36 VAL A N 11
ATOM 17485 C CA . VAL A 1 10 ? -3.952 2.883 -13.601 1.00 0.00 36 VAL A CA 11
ATOM 17486 C C . VAL A 1 10 ? -4.580 3.632 -12.430 1.00 0.00 36 VAL A C 11
ATOM 17487 O O . VAL A 1 10 ? -4.492 4.857 -12.342 1.00 0.00 36 VAL A O 11
ATOM 17500 N N . TRP A 1 11 ? -5.219 2.884 -11.537 1.00 0.00 37 TRP A N 11
ATOM 17501 C CA . TRP A 1 11 ? -5.871 3.463 -10.369 1.00 0.00 37 TRP A CA 11
ATOM 17502 C C . TRP A 1 11 ? -4.854 4.053 -9.392 1.00 0.00 37 TRP A C 11
ATOM 17503 O O . TRP A 1 11 ? -4.866 5.255 -9.129 1.00 0.00 37 TRP A O 11
ATOM 17524 N N . ILE A 1 12 ? -4.004 3.199 -8.833 1.00 0.00 38 ILE A N 11
ATOM 17525 C CA . ILE A 1 12 ? -3.009 3.632 -7.854 1.00 0.00 38 ILE A CA 11
ATOM 17526 C C . ILE A 1 12 ? -2.239 4.857 -8.339 1.00 0.00 38 ILE A C 11
ATOM 17527 O O . ILE A 1 12 ? -2.110 5.846 -7.617 1.00 0.00 38 ILE A O 11
ATOM 17543 N N . GLU A 1 13 ? -1.723 4.784 -9.562 1.00 0.00 39 GLU A N 11
ATOM 17544 C CA . GLU A 1 13 ? -0.959 5.886 -10.139 1.00 0.00 39 GLU A CA 11
ATOM 17545 C C . GLU A 1 13 ? -1.846 7.102 -10.392 1.00 0.00 39 GLU A C 11
ATOM 17546 O O . GLU A 1 13 ? -1.465 8.233 -10.095 1.00 0.00 39 GLU A O 11
ATOM 17558 N N . GLY A 1 14 ? -3.027 6.861 -10.950 1.00 0.00 40 GLY A N 11
ATOM 17559 C CA . GLY A 1 14 ? -3.950 7.942 -11.246 1.00 0.00 40 GLY A CA 11
ATOM 17560 C C . GLY A 1 14 ? -4.366 8.725 -10.015 1.00 0.00 40 GLY A C 11
ATOM 17561 O O . GLY A 1 14 ? -4.567 9.938 -10.084 1.00 0.00 40 GLY A O 11
ATOM 17565 N N . ALA A 1 15 ? -4.510 8.030 -8.890 1.00 0.00 41 ALA A N 11
ATOM 17566 C CA . ALA A 1 15 ? -4.921 8.666 -7.643 1.00 0.00 41 ALA A CA 11
ATOM 17567 C C . ALA A 1 15 ? -3.979 9.798 -7.246 1.00 0.00 41 ALA A C 11
ATOM 17568 O O . ALA A 1 15 ? -4.362 10.969 -7.258 1.00 0.00 41 ALA A O 11
ATOM 17575 N N . THR A 1 16 ? -2.750 9.442 -6.889 1.00 0.00 42 THR A N 11
ATOM 17576 C CA . THR A 1 16 ? -1.760 10.431 -6.481 1.00 0.00 42 THR A CA 11
ATOM 17577 C C . THR A 1 16 ? -0.995 10.985 -7.678 1.00 0.00 42 THR A C 11
ATOM 17578 O O . THR A 1 16 ? -0.977 12.193 -7.913 1.00 0.00 42 THR A O 11
ATOM 17589 N N . GLY A 1 17 ? -0.359 10.091 -8.425 1.00 0.00 43 GLY A N 11
ATOM 17590 C CA . GLY A 1 17 ? 0.411 10.497 -9.584 1.00 0.00 43 GLY A CA 11
ATOM 17591 C C . GLY A 1 17 ? 1.841 10.016 -9.492 1.00 0.00 43 GLY A C 11
ATOM 17592 O O . GLY A 1 17 ? 2.778 10.761 -9.781 1.00 0.00 43 GLY A O 11
ATOM 17596 N N . ARG A 1 18 ? 2.007 8.765 -9.071 1.00 0.00 44 ARG A N 11
ATOM 17597 C CA . ARG A 1 18 ? 3.330 8.179 -8.917 1.00 0.00 44 ARG A CA 11
ATOM 17598 C C . ARG A 1 18 ? 3.407 6.807 -9.573 1.00 0.00 44 ARG A C 11
ATOM 17599 O O . ARG A 1 18 ? 2.565 5.942 -9.327 1.00 0.00 44 ARG A O 11
ATOM 17620 N N . ARG A 1 19 ? 4.431 6.608 -10.395 1.00 0.00 45 ARG A N 11
ATOM 17621 C CA . ARG A 1 19 ? 4.629 5.335 -11.073 1.00 0.00 45 ARG A CA 11
ATOM 17622 C C . ARG A 1 19 ? 5.143 4.288 -10.091 1.00 0.00 45 ARG A C 11
ATOM 17623 O O . ARG A 1 19 ? 6.093 4.538 -9.350 1.00 0.00 45 ARG A O 11
ATOM 17644 N N . ILE A 1 20 ? 4.509 3.120 -10.086 1.00 0.00 46 ILE A N 11
ATOM 17645 C CA . ILE A 1 20 ? 4.908 2.043 -9.188 1.00 0.00 46 ILE A CA 11
ATOM 17646 C C . ILE A 1 20 ? 6.393 1.727 -9.338 1.00 0.00 46 ILE A C 11
ATOM 17647 O O . ILE A 1 20 ? 7.139 1.720 -8.357 1.00 0.00 46 ILE A O 11
ATOM 17663 N N . GLY A 1 21 ? 6.815 1.469 -10.571 1.00 0.00 47 GLY A N 11
ATOM 17664 C CA . GLY A 1 21 ? 8.210 1.162 -10.832 1.00 0.00 47 GLY A CA 11
ATOM 17665 C C . GLY A 1 21 ? 8.377 0.089 -11.888 1.00 0.00 47 GLY A C 11
ATOM 17666 O O . GLY A 1 21 ? 7.594 0.015 -12.836 1.00 0.00 47 GLY A O 11
ATOM 17670 N N . ASP A 1 22 ? 9.395 -0.751 -11.722 1.00 0.00 48 ASP A N 11
ATOM 17671 C CA . ASP A 1 22 ? 9.655 -1.830 -12.667 1.00 0.00 48 ASP A CA 11
ATOM 17672 C C . ASP A 1 22 ? 8.710 -3.000 -12.418 1.00 0.00 48 ASP A C 11
ATOM 17673 O O . ASP A 1 22 ? 7.994 -3.438 -13.320 1.00 0.00 48 ASP A O 11
ATOM 17682 N N . ASN A 1 23 ? 8.708 -3.497 -11.184 1.00 0.00 49 ASN A N 11
ATOM 17683 C CA . ASN A 1 23 ? 7.848 -4.612 -10.808 1.00 0.00 49 ASN A CA 11
ATOM 17684 C C . ASN A 1 23 ? 6.581 -4.102 -10.127 1.00 0.00 49 ASN A C 11
ATOM 17685 O O . ASN A 1 23 ? 6.638 -3.200 -9.291 1.00 0.00 49 ASN A O 11
ATOM 17696 N N . PHE A 1 24 ? 5.442 -4.679 -10.491 1.00 0.00 50 PHE A N 11
ATOM 17697 C CA . PHE A 1 24 ? 4.165 -4.276 -9.913 1.00 0.00 50 PHE A CA 11
ATOM 17698 C C . PHE A 1 24 ? 4.098 -4.617 -8.426 1.00 0.00 50 PHE A C 11
ATOM 17699 O O . PHE A 1 24 ? 3.739 -3.776 -7.601 1.00 0.00 50 PHE A O 11
ATOM 17716 N N . MET A 1 25 ? 4.440 -5.857 -8.092 1.00 0.00 51 MET A N 11
ATOM 17717 C CA . MET A 1 25 ? 4.412 -6.316 -6.706 1.00 0.00 51 MET A CA 11
ATOM 17718 C C . MET A 1 25 ? 5.550 -5.698 -5.899 1.00 0.00 51 MET A C 11
ATOM 17719 O O . MET A 1 25 ? 5.327 -5.096 -4.849 1.00 0.00 51 MET A O 11
ATOM 17733 N N . ASP A 1 26 ? 6.769 -5.863 -6.400 1.00 0.00 52 ASP A N 11
ATOM 17734 C CA . ASP A 1 26 ? 7.954 -5.337 -5.741 1.00 0.00 52 ASP A CA 11
ATOM 17735 C C . ASP A 1 26 ? 7.882 -3.821 -5.585 1.00 0.00 52 ASP A C 11
ATOM 17736 O O . ASP A 1 26 ? 8.369 -3.267 -4.600 1.00 0.00 52 ASP A O 11
ATOM 17745 N N . GLY A 1 27 ? 7.276 -3.154 -6.563 1.00 0.00 53 GLY A N 11
ATOM 17746 C CA . GLY A 1 27 ? 7.157 -1.708 -6.511 1.00 0.00 53 GLY A CA 11
ATOM 17747 C C . GLY A 1 27 ? 6.099 -1.244 -5.527 1.00 0.00 53 GLY A C 11
ATOM 17748 O O . GLY A 1 27 ? 5.409 -0.253 -5.764 1.00 0.00 53 GLY A O 11
ATOM 17752 N N . LEU A 1 28 ? 5.977 -1.962 -4.419 1.00 0.00 54 LEU A N 11
ATOM 17753 C CA . LEU A 1 28 ? 5.006 -1.630 -3.386 1.00 0.00 54 LEU A CA 11
ATOM 17754 C C . LEU A 1 28 ? 5.663 -1.672 -2.012 1.00 0.00 54 LEU A C 11
ATOM 17755 O O . LEU A 1 28 ? 5.184 -1.053 -1.062 1.00 0.00 54 LEU A O 11
ATOM 17771 N N . LYS A 1 29 ? 6.766 -2.410 -1.923 1.00 0.00 55 LYS A N 11
ATOM 17772 C CA . LYS A 1 29 ? 7.509 -2.549 -0.676 1.00 0.00 55 LYS A CA 11
ATOM 17773 C C . LYS A 1 29 ? 7.821 -1.185 -0.066 1.00 0.00 55 LYS A C 11
ATOM 17774 O O . LYS A 1 29 ? 7.807 -1.024 1.153 1.00 0.00 55 LYS A O 11
ATOM 17793 N N . ASP A 1 30 ? 8.103 -0.204 -0.918 1.00 0.00 56 ASP A N 11
ATOM 17794 C CA . ASP A 1 30 ? 8.416 1.141 -0.452 1.00 0.00 56 ASP A CA 11
ATOM 17795 C C . ASP A 1 30 ? 7.283 1.685 0.416 1.00 0.00 56 ASP A C 11
ATOM 17796 O O . ASP A 1 30 ? 7.523 2.357 1.418 1.00 0.00 56 ASP A O 11
ATOM 17805 N N . GLY A 1 31 ? 6.049 1.379 0.024 1.00 0.00 57 GLY A N 11
ATOM 17806 C CA . GLY A 1 31 ? 4.888 1.830 0.773 1.00 0.00 57 GLY A CA 11
ATOM 17807 C C . GLY A 1 31 ? 4.767 3.341 0.827 1.00 0.00 57 GLY A C 11
ATOM 17808 O O . GLY A 1 31 ? 4.342 3.900 1.836 1.00 0.00 57 GLY A O 11
ATOM 17812 N N . VAL A 1 32 ? 5.130 3.998 -0.266 1.00 0.00 58 VAL A N 11
ATOM 17813 C CA . VAL A 1 32 ? 5.052 5.449 -0.349 1.00 0.00 58 VAL A CA 11
ATOM 17814 C C . VAL A 1 32 ? 3.890 5.871 -1.233 1.00 0.00 58 VAL A C 11
ATOM 17815 O O . VAL A 1 32 ? 3.024 6.633 -0.813 1.00 0.00 58 VAL A O 11
ATOM 17828 N N . ILE A 1 33 ? 3.869 5.360 -2.458 1.00 0.00 59 ILE A N 11
ATOM 17829 C CA . ILE A 1 33 ? 2.799 5.683 -3.387 1.00 0.00 59 ILE A CA 11
ATOM 17830 C C . ILE A 1 33 ? 1.469 5.193 -2.833 1.00 0.00 59 ILE A C 11
ATOM 17831 O O . ILE A 1 33 ? 0.465 5.904 -2.875 1.00 0.00 59 ILE A O 11
ATOM 17847 N N . LEU A 1 34 ? 1.477 3.977 -2.292 1.00 0.00 60 LEU A N 11
ATOM 17848 C CA . LEU A 1 34 ? 0.279 3.398 -1.703 1.00 0.00 60 LEU A CA 11
ATOM 17849 C C . LEU A 1 34 ? -0.133 4.200 -0.478 1.00 0.00 60 LEU A C 11
ATOM 17850 O O . LEU A 1 34 ? -1.311 4.504 -0.288 1.00 0.00 60 LEU A O 11
ATOM 17866 N N . CYS A 1 35 ? 0.854 4.558 0.342 1.00 0.00 61 CYS A N 11
ATOM 17867 C CA . CYS A 1 35 ? 0.599 5.346 1.537 1.00 0.00 61 CYS A CA 11
ATOM 17868 C C . CYS A 1 35 ? -0.077 6.649 1.129 1.00 0.00 61 CYS A C 11
ATOM 17869 O O . CYS A 1 35 ? -0.998 7.129 1.791 1.00 0.00 61 CYS A O 11
ATOM 17877 N N . GLU A 1 36 ? 0.390 7.195 0.010 1.00 0.00 62 GLU A N 11
ATOM 17878 C CA . GLU A 1 36 ? -0.141 8.421 -0.547 1.00 0.00 62 GLU A CA 11
ATOM 17879 C C . GLU A 1 36 ? -1.561 8.215 -1.069 1.00 0.00 62 GLU A C 11
ATOM 17880 O O . GLU A 1 36 ? -2.404 9.107 -0.979 1.00 0.00 62 GLU A O 11
ATOM 17892 N N . LEU A 1 37 ? -1.812 7.027 -1.616 1.00 0.00 63 LEU A N 11
ATOM 17893 C CA . LEU A 1 37 ? -3.120 6.683 -2.158 1.00 0.00 63 LEU A CA 11
ATOM 17894 C C . LEU A 1 37 ? -4.216 6.851 -1.110 1.00 0.00 63 LEU A C 11
ATOM 17895 O O . LEU A 1 37 ? -5.135 7.652 -1.281 1.00 0.00 63 LEU A O 11
ATOM 17911 N N . ILE A 1 38 ? -4.111 6.090 -0.025 1.00 0.00 64 ILE A N 11
ATOM 17912 C CA . ILE A 1 38 ? -5.093 6.157 1.049 1.00 0.00 64 ILE A CA 11
ATOM 17913 C C . ILE A 1 38 ? -5.051 7.515 1.735 1.00 0.00 64 ILE A C 11
ATOM 17914 O O . ILE A 1 38 ? -6.070 8.019 2.201 1.00 0.00 64 ILE A O 11
ATOM 17930 N N . ASN A 1 39 ? -3.861 8.106 1.788 1.00 0.00 65 ASN A N 11
ATOM 17931 C CA . ASN A 1 39 ? -3.680 9.413 2.410 1.00 0.00 65 ASN A CA 11
ATOM 17932 C C . ASN A 1 39 ? -4.698 10.412 1.868 1.00 0.00 65 ASN A C 11
ATOM 17933 O O . ASN A 1 39 ? -5.119 11.331 2.571 1.00 0.00 65 ASN A O 11
ATOM 17944 N N . LYS A 1 40 ? -5.087 10.224 0.610 1.00 0.00 66 LYS A N 11
ATOM 17945 C CA . LYS A 1 40 ? -6.046 11.095 -0.038 1.00 0.00 66 LYS A CA 11
ATOM 17946 C C . LYS A 1 40 ? -7.471 10.754 0.381 1.00 0.00 66 LYS A C 11
ATOM 17947 O O . LYS A 1 40 ? -8.234 11.626 0.798 1.00 0.00 66 LYS A O 11
ATOM 17966 N N . LEU A 1 41 ? -7.825 9.479 0.258 1.00 0.00 67 LEU A N 11
ATOM 17967 C CA . LEU A 1 41 ? -9.161 9.014 0.611 1.00 0.00 67 LEU A CA 11
ATOM 17968 C C . LEU A 1 41 ? -9.407 9.132 2.111 1.00 0.00 67 LEU A C 11
ATOM 17969 O O . LEU A 1 41 ? -10.334 9.818 2.543 1.00 0.00 67 LEU A O 11
ATOM 17985 N N . GLN A 1 42 ? -8.576 8.460 2.900 1.00 0.00 68 GLN A N 11
ATOM 17986 C CA . GLN A 1 42 ? -8.711 8.493 4.349 1.00 0.00 68 GLN A CA 11
ATOM 17987 C C . GLN A 1 42 ? -7.888 9.630 4.952 1.00 0.00 68 GLN A C 11
ATOM 17988 O O . GLN A 1 42 ? -6.670 9.686 4.786 1.00 0.00 68 GLN A O 11
ATOM 18002 N N . PRO A 1 43 ? -8.552 10.553 5.660 1.00 0.00 69 PRO A N 11
ATOM 18003 C CA . PRO A 1 43 ? -7.894 11.696 6.295 1.00 0.00 69 PRO A CA 11
ATOM 18004 C C . PRO A 1 43 ? -6.717 11.282 7.175 1.00 0.00 69 PRO A C 11
ATOM 18005 O O . PRO A 1 43 ? -6.865 10.456 8.077 1.00 0.00 69 PRO A O 11
ATOM 18016 N N . GLY A 1 44 ? -5.553 11.874 6.917 1.00 0.00 70 GLY A N 11
ATOM 18017 C CA . GLY A 1 44 ? -4.366 11.572 7.701 1.00 0.00 70 GLY A CA 11
ATOM 18018 C C . GLY A 1 44 ? -4.058 10.087 7.782 1.00 0.00 70 GLY A C 11
ATOM 18019 O O . GLY A 1 44 ? -3.821 9.558 8.868 1.00 0.00 70 GLY A O 11
ATOM 18023 N N . SER A 1 45 ? -4.056 9.413 6.635 1.00 0.00 71 SER A N 11
ATOM 18024 C CA . SER A 1 45 ? -3.767 7.983 6.594 1.00 0.00 71 SER A CA 11
ATOM 18025 C C . SER A 1 45 ? -2.341 7.699 7.054 1.00 0.00 71 SER A C 11
ATOM 18026 O O . SER A 1 45 ? -2.098 6.770 7.824 1.00 0.00 71 SER A O 11
ATOM 18034 N N . VAL A 1 46 ? -1.401 8.507 6.572 1.00 0.00 72 VAL A N 11
ATOM 18035 C CA . VAL A 1 46 ? 0.003 8.346 6.927 1.00 0.00 72 VAL A CA 11
ATOM 18036 C C . VAL A 1 46 ? 0.650 9.696 7.215 1.00 0.00 72 VAL A C 11
ATOM 18037 O O . VAL A 1 46 ? 0.479 10.651 6.457 1.00 0.00 72 VAL A O 11
ATOM 18050 N N . GLN A 1 47 ? 1.395 9.768 8.315 1.00 0.00 73 GLN A N 11
ATOM 18051 C CA . GLN A 1 47 ? 2.071 11.001 8.702 1.00 0.00 73 GLN A CA 11
ATOM 18052 C C . GLN A 1 47 ? 3.188 11.336 7.715 1.00 0.00 73 GLN A C 11
ATOM 18053 O O . GLN A 1 47 ? 3.023 11.178 6.506 1.00 0.00 73 GLN A O 11
ATOM 18067 N N . LYS A 1 48 ? 4.327 11.792 8.230 1.00 0.00 74 LYS A N 11
ATOM 18068 C CA . LYS A 1 48 ? 5.460 12.135 7.378 1.00 0.00 74 LYS A CA 11
ATOM 18069 C C . LYS A 1 48 ? 5.960 10.900 6.639 1.00 0.00 74 LYS A C 11
ATOM 18070 O O . LYS A 1 48 ? 6.378 9.922 7.260 1.00 0.00 74 LYS A O 11
ATOM 18089 N N . VAL A 1 49 ? 5.912 10.947 5.312 1.00 0.00 75 VAL A N 11
ATOM 18090 C CA . VAL A 1 49 ? 6.357 9.826 4.495 1.00 0.00 75 VAL A CA 11
ATOM 18091 C C . VAL A 1 49 ? 7.880 9.780 4.405 1.00 0.00 75 VAL A C 11
ATOM 18092 O O . VAL A 1 49 ? 8.515 10.740 3.970 1.00 0.00 75 VAL A O 11
ATOM 18105 N N . ASN A 1 50 ? 8.457 8.654 4.815 1.00 0.00 76 ASN A N 11
ATOM 18106 C CA . ASN A 1 50 ? 9.905 8.478 4.775 1.00 0.00 76 ASN A CA 11
ATOM 18107 C C . ASN A 1 50 ? 10.359 8.056 3.383 1.00 0.00 76 ASN A C 11
ATOM 18108 O O . ASN A 1 50 ? 9.788 7.142 2.787 1.00 0.00 76 ASN A O 11
ATOM 18119 N N . ASP A 1 51 ? 11.391 8.716 2.870 1.00 0.00 77 ASP A N 11
ATOM 18120 C CA . ASP A 1 51 ? 11.917 8.390 1.550 1.00 0.00 77 ASP A CA 11
ATOM 18121 C C . ASP A 1 51 ? 12.552 7.001 1.561 1.00 0.00 77 ASP A C 11
ATOM 18122 O O . ASP A 1 51 ? 13.476 6.741 2.331 1.00 0.00 77 ASP A O 11
ATOM 18131 N N . PRO A 1 52 ? 12.066 6.083 0.706 1.00 0.00 78 PRO A N 11
ATOM 18132 C CA . PRO A 1 52 ? 12.598 4.718 0.632 1.00 0.00 78 PRO A CA 11
ATOM 18133 C C . PRO A 1 52 ? 14.017 4.682 0.074 1.00 0.00 78 PRO A C 11
ATOM 18134 O O . PRO A 1 52 ? 14.251 5.061 -1.074 1.00 0.00 78 PRO A O 11
ATOM 18145 N N . VAL A 1 53 ? 14.961 4.220 0.894 1.00 0.00 79 VAL A N 11
ATOM 18146 C CA . VAL A 1 53 ? 16.363 4.132 0.489 1.00 0.00 79 VAL A CA 11
ATOM 18147 C C . VAL A 1 53 ? 17.088 3.027 1.254 1.00 0.00 79 VAL A C 11
ATOM 18148 O O . VAL A 1 53 ? 17.584 2.071 0.659 1.00 0.00 79 VAL A O 11
ATOM 18161 N N . GLN A 1 54 ? 17.147 3.171 2.574 1.00 0.00 80 GLN A N 11
ATOM 18162 C CA . GLN A 1 54 ? 17.814 2.190 3.424 1.00 0.00 80 GLN A CA 11
ATOM 18163 C C . GLN A 1 54 ? 16.967 0.927 3.574 1.00 0.00 80 GLN A C 11
ATOM 18164 O O . GLN A 1 54 ? 16.464 0.389 2.586 1.00 0.00 80 GLN A O 11
ATOM 18178 N N . ASN A 1 55 ? 16.815 0.451 4.809 1.00 0.00 81 ASN A N 11
ATOM 18179 C CA . ASN A 1 55 ? 16.032 -0.751 5.072 1.00 0.00 81 ASN A CA 11
ATOM 18180 C C . ASN A 1 55 ? 15.176 -0.587 6.323 1.00 0.00 81 ASN A C 11
ATOM 18181 O O . ASN A 1 55 ? 15.159 -1.457 7.194 1.00 0.00 81 ASN A O 11
ATOM 18192 N N . TRP A 1 56 ? 14.457 0.528 6.400 1.00 0.00 82 TRP A N 11
ATOM 18193 C CA . TRP A 1 56 ? 13.590 0.794 7.541 1.00 0.00 82 TRP A CA 11
ATOM 18194 C C . TRP A 1 56 ? 12.512 1.811 7.178 1.00 0.00 82 TRP A C 11
ATOM 18195 O O . TRP A 1 56 ? 11.394 1.743 7.686 1.00 0.00 82 TRP A O 11
ATOM 18216 N N . HIS A 1 57 ? 12.845 2.744 6.284 1.00 0.00 83 HIS A N 11
ATOM 18217 C CA . HIS A 1 57 ? 11.882 3.752 5.854 1.00 0.00 83 HIS A CA 11
ATOM 18218 C C . HIS A 1 57 ? 10.622 3.071 5.332 1.00 0.00 83 HIS A C 11
ATOM 18219 O O . HIS A 1 57 ? 9.503 3.465 5.661 1.00 0.00 83 HIS A O 11
ATOM 18234 N N . LYS A 1 58 ? 10.825 2.043 4.513 1.00 0.00 84 LYS A N 11
ATOM 18235 C CA . LYS A 1 58 ? 9.723 1.289 3.930 1.00 0.00 84 LYS A CA 11
ATOM 18236 C C . LYS A 1 58 ? 8.918 0.576 5.010 1.00 0.00 84 LYS A C 11
ATOM 18237 O O . LYS A 1 58 ? 7.695 0.486 4.925 1.00 0.00 84 LYS A O 11
ATOM 18256 N N . LEU A 1 59 ? 9.614 0.067 6.021 1.00 0.00 85 LEU A N 11
ATOM 18257 C CA . LEU A 1 59 ? 8.973 -0.643 7.118 1.00 0.00 85 LEU A CA 11
ATOM 18258 C C . LEU A 1 59 ? 7.876 0.204 7.759 1.00 0.00 85 LEU A C 11
ATOM 18259 O O . LEU A 1 59 ? 6.807 -0.303 8.098 1.00 0.00 85 LEU A O 11
ATOM 18275 N N . GLU A 1 60 ? 8.146 1.495 7.917 1.00 0.00 86 GLU A N 11
ATOM 18276 C CA . GLU A 1 60 ? 7.180 2.411 8.510 1.00 0.00 86 GLU A CA 11
ATOM 18277 C C . GLU A 1 60 ? 6.104 2.779 7.498 1.00 0.00 86 GLU A C 11
ATOM 18278 O O . GLU A 1 60 ? 4.917 2.817 7.822 1.00 0.00 86 GLU A O 11
ATOM 18290 N N . ASN A 1 61 ? 6.532 3.041 6.269 1.00 0.00 87 ASN A N 11
ATOM 18291 C CA . ASN A 1 61 ? 5.624 3.399 5.195 1.00 0.00 87 ASN A CA 11
ATOM 18292 C C . ASN A 1 61 ? 4.565 2.321 4.998 1.00 0.00 87 ASN A C 11
ATOM 18293 O O . ASN A 1 61 ? 3.396 2.619 4.748 1.00 0.00 87 ASN A O 11
ATOM 18304 N N . ILE A 1 62 ? 4.986 1.064 5.110 1.00 0.00 88 ILE A N 11
ATOM 18305 C CA . ILE A 1 62 ? 4.079 -0.067 4.942 1.00 0.00 88 ILE A CA 11
ATOM 18306 C C . ILE A 1 62 ? 3.158 -0.223 6.147 1.00 0.00 88 ILE A C 11
ATOM 18307 O O . ILE A 1 62 ? 1.960 -0.463 5.998 1.00 0.00 88 ILE A O 11
ATOM 18323 N N . GLY A 1 63 ? 3.731 -0.103 7.342 1.00 0.00 89 GLY A N 11
ATOM 18324 C CA . GLY A 1 63 ? 2.952 -0.251 8.557 1.00 0.00 89 GLY A CA 11
ATOM 18325 C C . GLY A 1 63 ? 1.766 0.690 8.624 1.00 0.00 89 GLY A C 11
ATOM 18326 O O . GLY A 1 63 ? 0.638 0.254 8.839 1.00 0.00 89 GLY A O 11
ATOM 18330 N N . ASN A 1 64 ? 2.017 1.980 8.442 1.00 0.00 90 ASN A N 11
ATOM 18331 C CA . ASN A 1 64 ? 0.954 2.979 8.491 1.00 0.00 90 ASN A CA 11
ATOM 18332 C C . ASN A 1 64 ? -0.120 2.701 7.442 1.00 0.00 90 ASN A C 11
ATOM 18333 O O . ASN A 1 64 ? -1.313 2.848 7.708 1.00 0.00 90 ASN A O 11
ATOM 18344 N N . PHE A 1 65 ? 0.312 2.312 6.248 1.00 0.00 91 PHE A N 11
ATOM 18345 C CA . PHE A 1 65 ? -0.611 2.027 5.152 1.00 0.00 91 PHE A CA 11
ATOM 18346 C C . PHE A 1 65 ? -1.532 0.850 5.472 1.00 0.00 91 PHE A C 11
ATOM 18347 O O . PHE A 1 65 ? -2.752 0.957 5.356 1.00 0.00 91 PHE A O 11
ATOM 18364 N N . LEU A 1 66 ? -0.940 -0.277 5.857 1.00 0.00 92 LEU A N 11
ATOM 18365 C CA . LEU A 1 66 ? -1.703 -1.479 6.171 1.00 0.00 92 LEU A CA 11
ATOM 18366 C C . LEU A 1 66 ? -2.579 -1.304 7.404 1.00 0.00 92 LEU A C 11
ATOM 18367 O O . LEU A 1 66 ? -3.740 -1.701 7.401 1.00 0.00 92 LEU A O 11
ATOM 18383 N N . ARG A 1 67 ? -2.030 -0.711 8.456 1.00 0.00 93 ARG A N 11
ATOM 18384 C CA . ARG A 1 67 ? -2.792 -0.494 9.679 1.00 0.00 93 ARG A CA 11
ATOM 18385 C C . ARG A 1 67 ? -4.015 0.363 9.388 1.00 0.00 93 ARG A C 11
ATOM 18386 O O . ARG A 1 67 ? -5.117 0.082 9.861 1.00 0.00 93 ARG A O 11
ATOM 18407 N N . ALA A 1 68 ? -3.803 1.410 8.604 1.00 0.00 94 ALA A N 11
ATOM 18408 C CA . ALA A 1 68 ? -4.874 2.327 8.236 1.00 0.00 94 ALA A CA 11
ATOM 18409 C C . ALA A 1 68 ? -5.956 1.637 7.407 1.00 0.00 94 ALA A C 11
ATOM 18410 O O . ALA A 1 68 ? -7.142 1.802 7.677 1.00 0.00 94 ALA A O 11
ATOM 18417 N N . ILE A 1 69 ? -5.545 0.877 6.392 1.00 0.00 95 ILE A N 11
ATOM 18418 C CA . ILE A 1 69 ? -6.497 0.183 5.521 1.00 0.00 95 ILE A CA 11
ATOM 18419 C C . ILE A 1 69 ? -7.179 -0.982 6.236 1.00 0.00 95 ILE A C 11
ATOM 18420 O O . ILE A 1 69 ? -8.374 -1.218 6.055 1.00 0.00 95 ILE A O 11
ATOM 18436 N N . LYS A 1 70 ? -6.412 -1.709 7.040 1.00 0.00 96 LYS A N 11
ATOM 18437 C CA . LYS A 1 70 ? -6.934 -2.855 7.777 1.00 0.00 96 LYS A CA 11
ATOM 18438 C C . LYS A 1 70 ? -8.118 -2.443 8.642 1.00 0.00 96 LYS A C 11
ATOM 18439 O O . LYS A 1 70 ? -9.115 -3.160 8.739 1.00 0.00 96 LYS A O 11
ATOM 18458 N N . HIS A 1 71 ? -7.999 -1.276 9.260 1.00 0.00 97 HIS A N 11
ATOM 18459 C CA . HIS A 1 71 ? -9.046 -0.742 10.111 1.00 0.00 97 HIS A CA 11
ATOM 18460 C C . HIS A 1 71 ? -10.030 0.091 9.298 1.00 0.00 97 HIS A C 11
ATOM 18461 O O . HIS A 1 71 ? -11.205 0.202 9.649 1.00 0.00 97 HIS A O 11
ATOM 18476 N N . TYR A 1 72 ? -9.535 0.683 8.212 1.00 0.00 98 TYR A N 11
ATOM 18477 C CA . TYR A 1 72 ? -10.361 1.515 7.344 1.00 0.00 98 TYR A CA 11
ATOM 18478 C C . TYR A 1 72 ? -11.608 0.767 6.893 1.00 0.00 98 TYR A C 11
ATOM 18479 O O . TYR A 1 72 ? -12.705 1.327 6.872 1.00 0.00 98 TYR A O 11
ATOM 18497 N N . GLY A 1 73 ? -11.438 -0.502 6.530 1.00 0.00 99 GLY A N 11
ATOM 18498 C CA . GLY A 1 73 ? -12.572 -1.291 6.084 1.00 0.00 99 GLY A CA 11
ATOM 18499 C C . GLY A 1 73 ? -12.191 -2.677 5.601 1.00 0.00 99 GLY A C 11
ATOM 18500 O O . GLY A 1 73 ? -12.883 -3.651 5.900 1.00 0.00 99 GLY A O 11
ATOM 18504 N N . VAL A 1 74 ? -11.101 -2.771 4.842 1.00 0.00 100 VAL A N 11
ATOM 18505 C CA . VAL A 1 74 ? -10.656 -4.056 4.312 1.00 0.00 100 VAL A CA 11
ATOM 18506 C C . VAL A 1 74 ? -10.511 -5.089 5.427 1.00 0.00 100 VAL A C 11
ATOM 18507 O O . VAL A 1 74 ? -9.900 -4.820 6.461 1.00 0.00 100 VAL A O 11
ATOM 18520 N N . LYS A 1 75 ? -11.085 -6.268 5.207 1.00 0.00 101 LYS A N 11
ATOM 18521 C CA . LYS A 1 75 ? -11.033 -7.346 6.190 1.00 0.00 101 LYS A CA 11
ATOM 18522 C C . LYS A 1 75 ? -9.593 -7.772 6.468 1.00 0.00 101 LYS A C 11
ATOM 18523 O O . LYS A 1 75 ? -8.786 -7.897 5.548 1.00 0.00 101 LYS A O 11
ATOM 18542 N N . PRO A 1 76 ? -9.252 -8.001 7.751 1.00 0.00 102 PRO A N 11
ATOM 18543 C CA . PRO A 1 76 ? -7.902 -8.415 8.150 1.00 0.00 102 PRO A CA 11
ATOM 18544 C C . PRO A 1 76 ? -7.451 -9.684 7.437 1.00 0.00 102 PRO A C 11
ATOM 18545 O O . PRO A 1 76 ? -6.307 -9.783 6.992 1.00 0.00 102 PRO A O 11
ATOM 18556 N N . HIS A 1 77 ? -8.355 -10.655 7.330 1.00 0.00 103 HIS A N 11
ATOM 18557 C CA . HIS A 1 77 ? -8.046 -11.919 6.668 1.00 0.00 103 HIS A CA 11
ATOM 18558 C C . HIS A 1 77 ? -7.983 -11.746 5.151 1.00 0.00 103 HIS A C 11
ATOM 18559 O O . HIS A 1 77 ? -8.139 -12.709 4.400 1.00 0.00 103 HIS A O 11
ATOM 18574 N N . ASP A 1 78 ? -7.748 -10.514 4.710 1.00 0.00 104 ASP A N 11
ATOM 18575 C CA . ASP A 1 78 ? -7.657 -10.202 3.295 1.00 0.00 104 ASP A CA 11
ATOM 18576 C C . ASP A 1 78 ? -6.700 -9.036 3.078 1.00 0.00 104 ASP A C 11
ATOM 18577 O O . ASP A 1 78 ? -6.950 -8.159 2.250 1.00 0.00 104 ASP A O 11
ATOM 18586 N N . ILE A 1 79 ? -5.606 -9.029 3.836 1.00 0.00 105 ILE A N 11
ATOM 18587 C CA . ILE A 1 79 ? -4.613 -7.967 3.740 1.00 0.00 105 ILE A CA 11
ATOM 18588 C C . ILE A 1 79 ? -3.216 -8.485 4.049 1.00 0.00 105 ILE A C 11
ATOM 18589 O O . ILE A 1 79 ? -3.007 -9.186 5.039 1.00 0.00 105 ILE A O 11
ATOM 18605 N N . PHE A 1 80 ? -2.259 -8.121 3.205 1.00 0.00 106 PHE A N 11
ATOM 18606 C CA . PHE A 1 80 ? -0.878 -8.535 3.401 1.00 0.00 106 PHE A CA 11
ATOM 18607 C C . PHE A 1 80 ? -0.247 -7.736 4.528 1.00 0.00 106 PHE A C 11
ATOM 18608 O O . PHE A 1 80 ? -0.525 -6.549 4.689 1.00 0.00 106 PHE A O 11
ATOM 18625 N N . GLU A 1 81 ? 0.600 -8.387 5.306 1.00 0.00 107 GLU A N 11
ATOM 18626 C CA . GLU A 1 81 ? 1.268 -7.719 6.417 1.00 0.00 107 GLU A CA 11
ATOM 18627 C C . GLU A 1 81 ? 2.556 -7.063 5.954 1.00 0.00 107 GLU A C 11
ATOM 18628 O O . GLU A 1 81 ? 3.020 -7.298 4.838 1.00 0.00 107 GLU A O 11
ATOM 18640 N N . ALA A 1 82 ? 3.127 -6.239 6.820 1.00 0.00 108 ALA A N 11
ATOM 18641 C CA . ALA A 1 82 ? 4.363 -5.540 6.511 1.00 0.00 108 ALA A CA 11
ATOM 18642 C C . ALA A 1 82 ? 5.440 -6.503 6.026 1.00 0.00 108 ALA A C 11
ATOM 18643 O O . ALA A 1 82 ? 6.374 -6.097 5.339 1.00 0.00 108 ALA A O 11
ATOM 18650 N N . ASN A 1 83 ? 5.314 -7.777 6.392 1.00 0.00 109 ASN A N 11
ATOM 18651 C CA . ASN A 1 83 ? 6.297 -8.775 5.991 1.00 0.00 109 ASN A CA 11
ATOM 18652 C C . ASN A 1 83 ? 5.933 -9.439 4.665 1.00 0.00 109 ASN A C 11
ATOM 18653 O O . ASN A 1 83 ? 6.810 -9.727 3.853 1.00 0.00 109 ASN A O 11
ATOM 18664 N N . ASP A 1 84 ? 4.645 -9.689 4.446 1.00 0.00 110 ASP A N 11
ATOM 18665 C CA . ASP A 1 84 ? 4.201 -10.326 3.209 1.00 0.00 110 ASP A CA 11
ATOM 18666 C C . ASP A 1 84 ? 4.683 -9.539 1.994 1.00 0.00 110 ASP A C 11
ATOM 18667 O O . ASP A 1 84 ? 5.109 -10.119 0.997 1.00 0.00 110 ASP A O 11
ATOM 18676 N N . LEU A 1 85 ? 4.608 -8.213 2.084 1.00 0.00 111 LEU A N 11
ATOM 18677 C CA . LEU A 1 85 ? 5.038 -7.346 0.992 1.00 0.00 111 LEU A CA 11
ATOM 18678 C C . LEU A 1 85 ? 6.549 -7.125 1.016 1.00 0.00 111 LEU A C 11
ATOM 18679 O O . LEU A 1 85 ? 7.223 -7.274 -0.004 1.00 0.00 111 LEU A O 11
ATOM 18695 N N . PHE A 1 86 ? 7.073 -6.756 2.182 1.00 0.00 112 PHE A N 11
ATOM 18696 C CA . PHE A 1 86 ? 8.504 -6.500 2.331 1.00 0.00 112 PHE A CA 11
ATOM 18697 C C . PHE A 1 86 ? 9.324 -7.768 2.118 1.00 0.00 112 PHE A C 11
ATOM 18698 O O . PHE A 1 86 ? 10.137 -7.844 1.197 1.00 0.00 112 PHE A O 11
ATOM 18715 N N . GLU A 1 87 ? 9.107 -8.762 2.976 1.00 0.00 113 GLU A N 11
ATOM 18716 C CA . GLU A 1 87 ? 9.828 -10.024 2.878 1.00 0.00 113 GLU A CA 11
ATOM 18717 C C . GLU A 1 87 ? 9.332 -10.833 1.688 1.00 0.00 113 GLU A C 11
ATOM 18718 O O . GLU A 1 87 ? 9.903 -11.870 1.349 1.00 0.00 113 GLU A O 11
ATOM 18730 N N . ASN A 1 88 ? 8.260 -10.353 1.066 1.00 0.00 114 ASN A N 11
ATOM 18731 C CA . ASN A 1 88 ? 7.673 -11.032 -0.080 1.00 0.00 114 ASN A CA 11
ATOM 18732 C C . ASN A 1 88 ? 7.250 -12.444 0.307 1.00 0.00 114 ASN A C 11
ATOM 18733 O O . ASN A 1 88 ? 7.385 -13.383 -0.476 1.00 0.00 114 ASN A O 11
ATOM 18744 N N . THR A 1 89 ? 6.750 -12.586 1.530 1.00 0.00 115 THR A N 11
ATOM 18745 C CA . THR A 1 89 ? 6.318 -13.886 2.026 1.00 0.00 115 THR A CA 11
ATOM 18746 C C . THR A 1 89 ? 4.868 -14.187 1.656 1.00 0.00 115 THR A C 11
ATOM 18747 O O . THR A 1 89 ? 4.259 -15.096 2.221 1.00 0.00 115 THR A O 11
ATOM 18758 N N . ASN A 1 90 ? 4.317 -13.432 0.704 1.00 0.00 116 ASN A N 11
ATOM 18759 C CA . ASN A 1 90 ? 2.934 -13.645 0.276 1.00 0.00 116 ASN A CA 11
ATOM 18760 C C . ASN A 1 90 ? 2.534 -12.660 -0.823 1.00 0.00 116 ASN A C 11
ATOM 18761 O O . ASN A 1 90 ? 1.703 -11.777 -0.604 1.00 0.00 116 ASN A O 11
ATOM 18772 N N . HIS A 1 91 ? 3.131 -12.810 -2.003 1.00 0.00 117 HIS A N 11
ATOM 18773 C CA . HIS A 1 91 ? 2.834 -11.927 -3.131 1.00 0.00 117 HIS A CA 11
ATOM 18774 C C . HIS A 1 91 ? 1.353 -11.977 -3.504 1.00 0.00 117 HIS A C 11
ATOM 18775 O O . HIS A 1 91 ? 0.742 -10.949 -3.795 1.00 0.00 117 HIS A O 11
ATOM 18790 N N . THR A 1 92 ? 0.794 -13.184 -3.516 1.00 0.00 118 THR A N 11
ATOM 18791 C CA . THR A 1 92 ? -0.608 -13.386 -3.878 1.00 0.00 118 THR A CA 11
ATOM 18792 C C . THR A 1 92 ? -1.537 -12.426 -3.138 1.00 0.00 118 THR A C 11
ATOM 18793 O O . THR A 1 92 ? -2.416 -11.812 -3.744 1.00 0.00 118 THR A O 11
ATOM 18804 N N . GLN A 1 93 ? -1.346 -12.305 -1.829 1.00 0.00 119 GLN A N 11
ATOM 18805 C CA . GLN A 1 93 ? -2.177 -11.426 -1.017 1.00 0.00 119 GLN A CA 11
ATOM 18806 C C . GLN A 1 93 ? -2.044 -9.972 -1.453 1.00 0.00 119 GLN A C 11
ATOM 18807 O O . GLN A 1 93 ? -3.025 -9.233 -1.472 1.00 0.00 119 GLN A O 11
ATOM 18821 N N . VAL A 1 94 ? -0.827 -9.564 -1.792 1.00 0.00 120 VAL A N 11
ATOM 18822 C CA . VAL A 1 94 ? -0.571 -8.192 -2.216 1.00 0.00 120 VAL A CA 11
ATOM 18823 C C . VAL A 1 94 ? -1.470 -7.791 -3.383 1.00 0.00 120 VAL A C 11
ATOM 18824 O O . VAL A 1 94 ? -2.035 -6.697 -3.395 1.00 0.00 120 VAL A O 11
ATOM 18837 N N . GLN A 1 95 ? -1.592 -8.678 -4.363 1.00 0.00 121 GLN A N 11
ATOM 18838 C CA . GLN A 1 95 ? -2.406 -8.428 -5.533 1.00 0.00 121 GLN A CA 11
ATOM 18839 C C . GLN A 1 95 ? -3.892 -8.345 -5.181 1.00 0.00 121 GLN A C 11
ATOM 18840 O O . GLN A 1 95 ? -4.594 -7.435 -5.625 1.00 0.00 121 GLN A O 11
ATOM 18854 N N . SER A 1 96 ? -4.364 -9.306 -4.395 1.00 0.00 122 SER A N 11
ATOM 18855 C CA . SER A 1 96 ? -5.768 -9.356 -3.992 1.00 0.00 122 SER A CA 11
ATOM 18856 C C . SER A 1 96 ? -6.150 -8.177 -3.098 1.00 0.00 122 SER A C 11
ATOM 18857 O O . SER A 1 96 ? -7.269 -7.670 -3.172 1.00 0.00 122 SER A O 11
ATOM 18865 N N . THR A 1 97 ? -5.221 -7.759 -2.243 1.00 0.00 123 THR A N 11
ATOM 18866 C CA . THR A 1 97 ? -5.466 -6.653 -1.320 1.00 0.00 123 THR A CA 11
ATOM 18867 C C . THR A 1 97 ? -5.992 -5.415 -2.042 1.00 0.00 123 THR A C 11
ATOM 18868 O O . THR A 1 97 ? -6.943 -4.782 -1.583 1.00 0.00 123 THR A O 11
ATOM 18879 N N . LEU A 1 98 ? -5.374 -5.071 -3.168 1.00 0.00 124 LEU A N 11
ATOM 18880 C CA . LEU A 1 98 ? -5.796 -3.903 -3.938 1.00 0.00 124 LEU A CA 11
ATOM 18881 C C . LEU A 1 98 ? -7.256 -4.026 -4.358 1.00 0.00 124 LEU A C 11
ATOM 18882 O O . LEU A 1 98 ? -8.022 -3.067 -4.264 1.00 0.00 124 LEU A O 11
ATOM 18898 N N . ILE A 1 99 ? -7.637 -5.212 -4.822 1.00 0.00 125 ILE A N 11
ATOM 18899 C CA . ILE A 1 99 ? -9.007 -5.458 -5.258 1.00 0.00 125 ILE A CA 11
ATOM 18900 C C . ILE A 1 99 ? -9.998 -5.186 -4.130 1.00 0.00 125 ILE A C 11
ATOM 18901 O O . ILE A 1 99 ? -11.049 -4.581 -4.346 1.00 0.00 125 ILE A O 11
ATOM 18917 N N . ALA A 1 100 ? -9.656 -5.636 -2.926 1.00 0.00 126 ALA A N 11
ATOM 18918 C CA . ALA A 1 100 ? -10.514 -5.441 -1.762 1.00 0.00 126 ALA A CA 11
ATOM 18919 C C . ALA A 1 100 ? -10.656 -3.961 -1.420 1.00 0.00 126 ALA A C 11
ATOM 18920 O O . ALA A 1 100 ? -11.759 -3.476 -1.165 1.00 0.00 126 ALA A O 11
ATOM 18927 N N . LEU A 1 101 ? -9.533 -3.247 -1.414 1.00 0.00 127 LEU A N 11
ATOM 18928 C CA . LEU A 1 101 ? -9.531 -1.821 -1.101 1.00 0.00 127 LEU A CA 11
ATOM 18929 C C . LEU A 1 101 ? -10.366 -1.039 -2.109 1.00 0.00 127 LEU A C 11
ATOM 18930 O O . LEU A 1 101 ? -11.071 -0.095 -1.749 1.00 0.00 127 LEU A O 11
ATOM 18946 N N . ALA A 1 102 ? -10.280 -1.439 -3.372 1.00 0.00 128 ALA A N 11
ATOM 18947 C CA . ALA A 1 102 ? -11.022 -0.784 -4.442 1.00 0.00 128 ALA A CA 11
ATOM 18948 C C . ALA A 1 102 ? -12.514 -0.795 -4.146 1.00 0.00 128 ALA A C 11
ATOM 18949 O O . ALA A 1 102 ? -13.224 0.168 -4.433 1.00 0.00 128 ALA A O 11
ATOM 18956 N N . SER A 1 103 ? -12.982 -1.895 -3.565 1.00 0.00 129 SER A N 11
ATOM 18957 C CA . SER A 1 103 ? -14.389 -2.041 -3.219 1.00 0.00 129 SER A CA 11
ATOM 18958 C C . SER A 1 103 ? -14.855 -0.874 -2.357 1.00 0.00 129 SER A C 11
ATOM 18959 O O . SER A 1 103 ? -15.990 -0.414 -2.481 1.00 0.00 129 SER A O 11
ATOM 18967 N N . GLN A 1 104 ? -13.973 -0.398 -1.481 1.00 0.00 130 GLN A N 11
ATOM 18968 C CA . GLN A 1 104 ? -14.296 0.710 -0.604 1.00 0.00 130 GLN A CA 11
ATOM 18969 C C . GLN A 1 104 ? -14.503 1.998 -1.391 1.00 0.00 130 GLN A C 11
ATOM 18970 O O . GLN A 1 104 ? -15.470 2.723 -1.166 1.00 0.00 130 GLN A O 11
ATOM 18984 N N . ALA A 1 105 ? -13.583 2.282 -2.310 1.00 0.00 131 ALA A N 11
ATOM 18985 C CA . ALA A 1 105 ? -13.662 3.490 -3.125 1.00 0.00 131 ALA A CA 11
ATOM 18986 C C . ALA A 1 105 ? -14.736 3.373 -4.205 1.00 0.00 131 ALA A C 11
ATOM 18987 O O . ALA A 1 105 ? -14.562 3.863 -5.321 1.00 0.00 131 ALA A O 11
ATOM 18994 N N . LYS A 1 106 ? -15.851 2.730 -3.866 1.00 0.00 132 LYS A N 11
ATOM 18995 C CA . LYS A 1 106 ? -16.950 2.562 -4.808 1.00 0.00 132 LYS A CA 11
ATOM 18996 C C . LYS A 1 106 ? -17.745 3.857 -4.954 1.00 0.00 132 LYS A C 11
ATOM 18997 O O . LYS A 1 106 ? -18.040 4.291 -6.066 1.00 0.00 132 LYS A O 11
ATOM 19016 N N . THR A 1 107 ? -18.083 4.471 -3.820 1.00 0.00 133 THR A N 11
ATOM 19017 C CA . THR A 1 107 ? -18.842 5.719 -3.818 1.00 0.00 133 THR A CA 11
ATOM 19018 C C . THR A 1 107 ? -18.764 6.396 -2.448 1.00 0.00 133 THR A C 11
ATOM 19019 O O . THR A 1 107 ? -19.771 6.856 -1.908 1.00 0.00 133 THR A O 11
ATOM 19030 N N . LYS A 1 108 ? -17.558 6.454 -1.888 1.00 0.00 134 LYS A N 11
ATOM 19031 C CA . LYS A 1 108 ? -17.353 7.078 -0.584 1.00 0.00 134 LYS A CA 11
ATOM 19032 C C . LYS A 1 108 ? -17.643 8.574 -0.644 1.00 0.00 134 LYS A C 11
ATOM 19033 O O . LYS A 1 108 ? -16.914 9.289 -1.364 1.00 0.00 134 LYS A O 11
ATOM 19053 N N . MET A 1 1 ? -15.182 -9.833 -8.810 1.00 0.00 27 MET A N 12
ATOM 19054 C CA . MET A 1 1 ? -15.638 -9.207 -10.078 1.00 0.00 27 MET A CA 12
ATOM 19055 C C . MET A 1 1 ? -14.572 -8.274 -10.663 1.00 0.00 27 MET A C 12
ATOM 19056 O O . MET A 1 1 ? -14.262 -8.357 -11.851 1.00 0.00 27 MET A O 12
ATOM 19072 N N . PRO A 1 2 ? -13.995 -7.367 -9.844 1.00 0.00 28 PRO A N 12
ATOM 19073 C CA . PRO A 1 2 ? -12.966 -6.432 -10.311 1.00 0.00 28 PRO A CA 12
ATOM 19074 C C . PRO A 1 2 ? -11.600 -7.094 -10.471 1.00 0.00 28 PRO A C 12
ATOM 19075 O O . PRO A 1 2 ? -10.582 -6.549 -10.043 1.00 0.00 28 PRO A O 12
ATOM 19086 N N . GLN A 1 3 ? -11.583 -8.273 -11.089 1.00 0.00 29 GLN A N 12
ATOM 19087 C CA . GLN A 1 3 ? -10.342 -9.007 -11.305 1.00 0.00 29 GLN A CA 12
ATOM 19088 C C . GLN A 1 3 ? -9.361 -8.189 -12.131 1.00 0.00 29 GLN A C 12
ATOM 19089 O O . GLN A 1 3 ? -8.147 -8.308 -11.967 1.00 0.00 29 GLN A O 12
ATOM 19103 N N . THR A 1 4 ? -9.900 -7.379 -13.041 1.00 0.00 30 THR A N 12
ATOM 19104 C CA . THR A 1 4 ? -9.082 -6.556 -13.923 1.00 0.00 30 THR A CA 12
ATOM 19105 C C . THR A 1 4 ? -7.930 -5.899 -13.172 1.00 0.00 30 THR A C 12
ATOM 19106 O O . THR A 1 4 ? -8.113 -4.897 -12.479 1.00 0.00 30 THR A O 12
ATOM 19117 N N . GLU A 1 5 ? -6.740 -6.468 -13.329 1.00 0.00 31 GLU A N 12
ATOM 19118 C CA . GLU A 1 5 ? -5.546 -5.942 -12.685 1.00 0.00 31 GLU A CA 12
ATOM 19119 C C . GLU A 1 5 ? -5.180 -4.592 -13.286 1.00 0.00 31 GLU A C 12
ATOM 19120 O O . GLU A 1 5 ? -4.577 -3.746 -12.626 1.00 0.00 31 GLU A O 12
ATOM 19132 N N . ARG A 1 6 ? -5.550 -4.406 -14.550 1.00 0.00 32 ARG A N 12
ATOM 19133 C CA . ARG A 1 6 ? -5.266 -3.161 -15.258 1.00 0.00 32 ARG A CA 12
ATOM 19134 C C . ARG A 1 6 ? -5.779 -1.958 -14.471 1.00 0.00 32 ARG A C 12
ATOM 19135 O O . ARG A 1 6 ? -5.091 -0.943 -14.354 1.00 0.00 32 ARG A O 12
ATOM 19156 N N . GLN A 1 7 ? -6.988 -2.080 -13.932 1.00 0.00 33 GLN A N 12
ATOM 19157 C CA . GLN A 1 7 ? -7.592 -1.003 -13.152 1.00 0.00 33 GLN A CA 12
ATOM 19158 C C . GLN A 1 7 ? -6.751 -0.681 -11.920 1.00 0.00 33 GLN A C 12
ATOM 19159 O O . GLN A 1 7 ? -6.632 0.479 -11.527 1.00 0.00 33 GLN A O 12
ATOM 19173 N N . LEU A 1 8 ? -6.175 -1.714 -11.313 1.00 0.00 34 LEU A N 12
ATOM 19174 C CA . LEU A 1 8 ? -5.347 -1.542 -10.121 1.00 0.00 34 LEU A CA 12
ATOM 19175 C C . LEU A 1 8 ? -4.212 -0.555 -10.377 1.00 0.00 34 LEU A C 12
ATOM 19176 O O . LEU A 1 8 ? -3.952 0.330 -9.561 1.00 0.00 34 LEU A O 12
ATOM 19192 N N . ARG A 1 9 ? -3.532 -0.721 -11.507 1.00 0.00 35 ARG A N 12
ATOM 19193 C CA . ARG A 1 9 ? -2.416 0.146 -11.864 1.00 0.00 35 ARG A CA 12
ATOM 19194 C C . ARG A 1 9 ? -2.875 1.586 -12.082 1.00 0.00 35 ARG A C 12
ATOM 19195 O O . ARG A 1 9 ? -2.339 2.513 -11.480 1.00 0.00 35 ARG A O 12
ATOM 19216 N N . VAL A 1 10 ? -3.866 1.766 -12.948 1.00 0.00 36 VAL A N 12
ATOM 19217 C CA . VAL A 1 10 ? -4.390 3.097 -13.248 1.00 0.00 36 VAL A CA 12
ATOM 19218 C C . VAL A 1 10 ? -4.878 3.801 -11.984 1.00 0.00 36 VAL A C 12
ATOM 19219 O O . VAL A 1 10 ? -4.714 5.012 -11.833 1.00 0.00 36 VAL A O 12
ATOM 19232 N N . TRP A 1 11 ? -5.488 3.036 -11.088 1.00 0.00 37 TRP A N 12
ATOM 19233 C CA . TRP A 1 11 ? -6.014 3.577 -9.839 1.00 0.00 37 TRP A CA 12
ATOM 19234 C C . TRP A 1 11 ? -4.913 4.185 -8.967 1.00 0.00 37 TRP A C 12
ATOM 19235 O O . TRP A 1 11 ? -4.907 5.390 -8.715 1.00 0.00 37 TRP A O 12
ATOM 19256 N N . ILE A 1 12 ? -4.002 3.347 -8.484 1.00 0.00 38 ILE A N 12
ATOM 19257 C CA . ILE A 1 12 ? -2.925 3.808 -7.613 1.00 0.00 38 ILE A CA 12
ATOM 19258 C C . ILE A 1 12 ? -1.987 4.781 -8.323 1.00 0.00 38 ILE A C 12
ATOM 19259 O O . ILE A 1 12 ? -1.693 5.858 -7.803 1.00 0.00 38 ILE A O 12
ATOM 19275 N N . GLU A 1 13 ? -1.515 4.403 -9.506 1.00 0.00 39 GLU A N 12
ATOM 19276 C CA . GLU A 1 13 ? -0.608 5.256 -10.271 1.00 0.00 39 GLU A CA 12
ATOM 19277 C C . GLU A 1 13 ? -1.251 6.608 -10.559 1.00 0.00 39 GLU A C 12
ATOM 19278 O O . GLU A 1 13 ? -0.615 7.653 -10.417 1.00 0.00 39 GLU A O 12
ATOM 19290 N N . GLY A 1 14 ? -2.516 6.579 -10.965 1.00 0.00 40 GLY A N 12
ATOM 19291 C CA . GLY A 1 14 ? -3.231 7.804 -11.269 1.00 0.00 40 GLY A CA 12
ATOM 19292 C C . GLY A 1 14 ? -3.455 8.671 -10.043 1.00 0.00 40 GLY A C 12
ATOM 19293 O O . GLY A 1 14 ? -3.413 9.898 -10.129 1.00 0.00 40 GLY A O 12
ATOM 19297 N N . ALA A 1 15 ? -3.706 8.030 -8.905 1.00 0.00 41 ALA A N 12
ATOM 19298 C CA . ALA A 1 15 ? -3.952 8.749 -7.658 1.00 0.00 41 ALA A CA 12
ATOM 19299 C C . ALA A 1 15 ? -2.819 9.717 -7.336 1.00 0.00 41 ALA A C 12
ATOM 19300 O O . ALA A 1 15 ? -3.025 10.929 -7.277 1.00 0.00 41 ALA A O 12
ATOM 19307 N N . THR A 1 16 ? -1.623 9.176 -7.127 1.00 0.00 42 THR A N 12
ATOM 19308 C CA . THR A 1 16 ? -0.460 9.996 -6.807 1.00 0.00 42 THR A CA 12
ATOM 19309 C C . THR A 1 16 ? 0.293 10.408 -8.067 1.00 0.00 42 THR A C 12
ATOM 19310 O O . THR A 1 16 ? 0.315 11.582 -8.436 1.00 0.00 42 THR A O 12
ATOM 19321 N N . GLY A 1 17 ? 0.917 9.431 -8.714 1.00 0.00 43 GLY A N 12
ATOM 19322 C CA . GLY A 1 17 ? 1.677 9.693 -9.920 1.00 0.00 43 GLY A CA 12
ATOM 19323 C C . GLY A 1 17 ? 2.691 8.601 -10.172 1.00 0.00 43 GLY A C 12
ATOM 19324 O O . GLY A 1 17 ? 3.127 8.384 -11.302 1.00 0.00 43 GLY A O 12
ATOM 19328 N N . ARG A 1 18 ? 3.064 7.919 -9.095 1.00 0.00 44 ARG A N 12
ATOM 19329 C CA . ARG A 1 18 ? 4.036 6.837 -9.152 1.00 0.00 44 ARG A CA 12
ATOM 19330 C C . ARG A 1 18 ? 3.653 5.795 -10.195 1.00 0.00 44 ARG A C 12
ATOM 19331 O O . ARG A 1 18 ? 2.510 5.343 -10.245 1.00 0.00 44 ARG A O 12
ATOM 19352 N N . ARG A 1 19 ? 4.623 5.408 -11.014 1.00 0.00 45 ARG A N 12
ATOM 19353 C CA . ARG A 1 19 ? 4.395 4.407 -12.042 1.00 0.00 45 ARG A CA 12
ATOM 19354 C C . ARG A 1 19 ? 4.941 3.054 -11.596 1.00 0.00 45 ARG A C 12
ATOM 19355 O O . ARG A 1 19 ? 6.140 2.909 -11.357 1.00 0.00 45 ARG A O 12
ATOM 19376 N N . ILE A 1 20 ? 4.060 2.063 -11.493 1.00 0.00 46 ILE A N 12
ATOM 19377 C CA . ILE A 1 20 ? 4.465 0.721 -11.087 1.00 0.00 46 ILE A CA 12
ATOM 19378 C C . ILE A 1 20 ? 5.076 -0.026 -12.277 1.00 0.00 46 ILE A C 12
ATOM 19379 O O . ILE A 1 20 ? 4.715 -1.165 -12.572 1.00 0.00 46 ILE A O 12
ATOM 19395 N N . GLY A 1 21 ? 5.994 0.641 -12.974 1.00 0.00 47 GLY A N 12
ATOM 19396 C CA . GLY A 1 21 ? 6.631 0.046 -14.135 1.00 0.00 47 GLY A CA 12
ATOM 19397 C C . GLY A 1 21 ? 7.381 -1.232 -13.817 1.00 0.00 47 GLY A C 12
ATOM 19398 O O . GLY A 1 21 ? 7.265 -2.221 -14.541 1.00 0.00 47 GLY A O 12
ATOM 19402 N N . ASP A 1 22 ? 8.160 -1.212 -12.739 1.00 0.00 48 ASP A N 12
ATOM 19403 C CA . ASP A 1 22 ? 8.935 -2.381 -12.337 1.00 0.00 48 ASP A CA 12
ATOM 19404 C C . ASP A 1 22 ? 8.021 -3.528 -11.907 1.00 0.00 48 ASP A C 12
ATOM 19405 O O . ASP A 1 22 ? 6.904 -3.665 -12.408 1.00 0.00 48 ASP A O 12
ATOM 19414 N N . ASN A 1 23 ? 8.497 -4.348 -10.974 1.00 0.00 49 ASN A N 12
ATOM 19415 C CA . ASN A 1 23 ? 7.718 -5.476 -10.480 1.00 0.00 49 ASN A CA 12
ATOM 19416 C C . ASN A 1 23 ? 6.482 -4.983 -9.734 1.00 0.00 49 ASN A C 12
ATOM 19417 O O . ASN A 1 23 ? 6.549 -4.015 -8.975 1.00 0.00 49 ASN A O 12
ATOM 19428 N N . PHE A 1 24 ? 5.355 -5.645 -9.964 1.00 0.00 50 PHE A N 12
ATOM 19429 C CA . PHE A 1 24 ? 4.100 -5.271 -9.325 1.00 0.00 50 PHE A CA 12
ATOM 19430 C C . PHE A 1 24 ? 4.212 -5.318 -7.801 1.00 0.00 50 PHE A C 12
ATOM 19431 O O . PHE A 1 24 ? 3.598 -4.514 -7.103 1.00 0.00 50 PHE A O 12
ATOM 19448 N N . MET A 1 25 ? 4.986 -6.270 -7.289 1.00 0.00 51 MET A N 12
ATOM 19449 C CA . MET A 1 25 ? 5.158 -6.418 -5.844 1.00 0.00 51 MET A CA 12
ATOM 19450 C C . MET A 1 25 ? 6.417 -5.712 -5.358 1.00 0.00 51 MET A C 12
ATOM 19451 O O . MET A 1 25 ? 6.371 -4.898 -4.436 1.00 0.00 51 MET A O 12
ATOM 19465 N N . ASP A 1 26 ? 7.541 -6.043 -5.982 1.00 0.00 52 ASP A N 12
ATOM 19466 C CA . ASP A 1 26 ? 8.829 -5.456 -5.615 1.00 0.00 52 ASP A CA 12
ATOM 19467 C C . ASP A 1 26 ? 8.765 -3.930 -5.614 1.00 0.00 52 ASP A C 12
ATOM 19468 O O . ASP A 1 26 ? 9.417 -3.272 -4.802 1.00 0.00 52 ASP A O 12
ATOM 19477 N N . GLY A 1 27 ? 7.982 -3.369 -6.527 1.00 0.00 53 GLY A N 12
ATOM 19478 C CA . GLY A 1 27 ? 7.856 -1.924 -6.604 1.00 0.00 53 GLY A CA 12
ATOM 19479 C C . GLY A 1 27 ? 7.097 -1.341 -5.426 1.00 0.00 53 GLY A C 12
ATOM 19480 O O . GLY A 1 27 ? 7.529 -0.361 -4.824 1.00 0.00 53 GLY A O 12
ATOM 19484 N N . LEU A 1 28 ? 5.955 -1.946 -5.108 1.00 0.00 54 LEU A N 12
ATOM 19485 C CA . LEU A 1 28 ? 5.109 -1.494 -4.007 1.00 0.00 54 LEU A CA 12
ATOM 19486 C C . LEU A 1 28 ? 5.812 -1.612 -2.654 1.00 0.00 54 LEU A C 12
ATOM 19487 O O . LEU A 1 28 ? 5.342 -1.064 -1.656 1.00 0.00 54 LEU A O 12
ATOM 19503 N N . LYS A 1 29 ? 6.923 -2.343 -2.620 1.00 0.00 55 LYS A N 12
ATOM 19504 C CA . LYS A 1 29 ? 7.674 -2.543 -1.381 1.00 0.00 55 LYS A CA 12
ATOM 19505 C C . LYS A 1 29 ? 7.947 -1.224 -0.660 1.00 0.00 55 LYS A C 12
ATOM 19506 O O . LYS A 1 29 ? 7.851 -1.151 0.565 1.00 0.00 55 LYS A O 12
ATOM 19525 N N . ASP A 1 30 ? 8.293 -0.188 -1.418 1.00 0.00 56 ASP A N 12
ATOM 19526 C CA . ASP A 1 30 ? 8.582 1.120 -0.833 1.00 0.00 56 ASP A CA 12
ATOM 19527 C C . ASP A 1 30 ? 7.428 1.584 0.048 1.00 0.00 56 ASP A C 12
ATOM 19528 O O . ASP A 1 30 ? 7.639 2.188 1.100 1.00 0.00 56 ASP A O 12
ATOM 19537 N N . GLY A 1 31 ? 6.208 1.295 -0.391 1.00 0.00 57 GLY A N 12
ATOM 19538 C CA . GLY A 1 31 ? 5.032 1.687 0.363 1.00 0.00 57 GLY A CA 12
ATOM 19539 C C . GLY A 1 31 ? 4.665 3.142 0.156 1.00 0.00 57 GLY A C 12
ATOM 19540 O O . GLY A 1 31 ? 3.489 3.472 0.051 1.00 0.00 57 GLY A O 12
ATOM 19544 N N . VAL A 1 32 ? 5.676 4.006 0.100 1.00 0.00 58 VAL A N 12
ATOM 19545 C CA . VAL A 1 32 ? 5.474 5.440 -0.095 1.00 0.00 58 VAL A CA 12
ATOM 19546 C C . VAL A 1 32 ? 4.296 5.721 -1.017 1.00 0.00 58 VAL A C 12
ATOM 19547 O O . VAL A 1 32 ? 3.486 6.604 -0.749 1.00 0.00 58 VAL A O 12
ATOM 19560 N N . ILE A 1 33 ? 4.212 4.969 -2.107 1.00 0.00 59 ILE A N 12
ATOM 19561 C CA . ILE A 1 33 ? 3.136 5.145 -3.072 1.00 0.00 59 ILE A CA 12
ATOM 19562 C C . ILE A 1 33 ? 1.780 4.856 -2.439 1.00 0.00 59 ILE A C 12
ATOM 19563 O O . ILE A 1 33 ? 0.868 5.679 -2.502 1.00 0.00 59 ILE A O 12
ATOM 19579 N N . LEU A 1 34 ? 1.658 3.686 -1.818 1.00 0.00 60 LEU A N 12
ATOM 19580 C CA . LEU A 1 34 ? 0.416 3.300 -1.164 1.00 0.00 60 LEU A CA 12
ATOM 19581 C C . LEU A 1 34 ? 0.106 4.256 -0.021 1.00 0.00 60 LEU A C 12
ATOM 19582 O O . LEU A 1 34 ? -1.023 4.722 0.123 1.00 0.00 60 LEU A O 12
ATOM 19598 N N . CYS A 1 35 ? 1.128 4.567 0.772 1.00 0.00 61 CYS A N 12
ATOM 19599 C CA . CYS A 1 35 ? 0.981 5.496 1.880 1.00 0.00 61 CYS A CA 12
ATOM 19600 C C . CYS A 1 35 ? 0.431 6.818 1.362 1.00 0.00 61 CYS A C 12
ATOM 19601 O O . CYS A 1 35 ? -0.507 7.382 1.921 1.00 0.00 61 CYS A O 12
ATOM 19609 N N . GLU A 1 36 ? 1.015 7.286 0.267 1.00 0.00 62 GLU A N 12
ATOM 19610 C CA . GLU A 1 36 ? 0.599 8.516 -0.373 1.00 0.00 62 GLU A CA 12
ATOM 19611 C C . GLU A 1 36 ? -0.843 8.418 -0.870 1.00 0.00 62 GLU A C 12
ATOM 19612 O O . GLU A 1 36 ? -1.574 9.407 -0.887 1.00 0.00 62 GLU A O 12
ATOM 19624 N N . LEU A 1 37 ? -1.237 7.215 -1.281 1.00 0.00 63 LEU A N 12
ATOM 19625 C CA . LEU A 1 37 ? -2.582 6.974 -1.790 1.00 0.00 63 LEU A CA 12
ATOM 19626 C C . LEU A 1 37 ? -3.639 7.051 -0.687 1.00 0.00 63 LEU A C 12
ATOM 19627 O O . LEU A 1 37 ? -4.630 7.770 -0.819 1.00 0.00 63 LEU A O 12
ATOM 19643 N N . ILE A 1 38 ? -3.436 6.297 0.392 1.00 0.00 64 ILE A N 12
ATOM 19644 C CA . ILE A 1 38 ? -4.390 6.279 1.497 1.00 0.00 64 ILE A CA 12
ATOM 19645 C C . ILE A 1 38 ? -4.574 7.667 2.098 1.00 0.00 64 ILE A C 12
ATOM 19646 O O . ILE A 1 38 ? -5.687 8.059 2.439 1.00 0.00 64 ILE A O 12
ATOM 19662 N N . ASN A 1 39 ? -3.482 8.416 2.216 1.00 0.00 65 ASN A N 12
ATOM 19663 C CA . ASN A 1 39 ? -3.546 9.765 2.765 1.00 0.00 65 ASN A CA 12
ATOM 19664 C C . ASN A 1 39 ? -4.577 10.601 2.012 1.00 0.00 65 ASN A C 12
ATOM 19665 O O . ASN A 1 39 ? -5.162 11.532 2.566 1.00 0.00 65 ASN A O 12
ATOM 19676 N N . LYS A 1 40 ? -4.800 10.253 0.747 1.00 0.00 66 LYS A N 12
ATOM 19677 C CA . LYS A 1 40 ? -5.757 10.952 -0.085 1.00 0.00 66 LYS A CA 12
ATOM 19678 C C . LYS A 1 40 ? -7.179 10.502 0.231 1.00 0.00 66 LYS A C 12
ATOM 19679 O O . LYS A 1 40 ? -8.060 11.320 0.494 1.00 0.00 66 LYS A O 12
ATOM 19698 N N . LEU A 1 41 ? -7.390 9.189 0.198 1.00 0.00 67 LEU A N 12
ATOM 19699 C CA . LEU A 1 41 ? -8.702 8.616 0.475 1.00 0.00 67 LEU A CA 12
ATOM 19700 C C . LEU A 1 41 ? -9.086 8.817 1.936 1.00 0.00 67 LEU A C 12
ATOM 19701 O O . LEU A 1 41 ? -10.088 9.463 2.240 1.00 0.00 67 LEU A O 12
ATOM 19717 N N . GLN A 1 42 ? -8.280 8.264 2.838 1.00 0.00 68 GLN A N 12
ATOM 19718 C CA . GLN A 1 42 ? -8.534 8.392 4.264 1.00 0.00 68 GLN A CA 12
ATOM 19719 C C . GLN A 1 42 ? -7.667 9.498 4.868 1.00 0.00 68 GLN A C 12
ATOM 19720 O O . GLN A 1 42 ? -6.443 9.385 4.917 1.00 0.00 68 GLN A O 12
ATOM 19734 N N . PRO A 1 43 ? -8.302 10.589 5.321 1.00 0.00 69 PRO A N 12
ATOM 19735 C CA . PRO A 1 43 ? -7.606 11.736 5.911 1.00 0.00 69 PRO A CA 12
ATOM 19736 C C . PRO A 1 43 ? -6.649 11.359 7.042 1.00 0.00 69 PRO A C 12
ATOM 19737 O O . PRO A 1 43 ? -7.028 10.673 7.992 1.00 0.00 69 PRO A O 12
ATOM 19748 N N . GLY A 1 44 ? -5.413 11.845 6.939 1.00 0.00 70 GLY A N 12
ATOM 19749 C CA . GLY A 1 44 ? -4.406 11.596 7.961 1.00 0.00 70 GLY A CA 12
ATOM 19750 C C . GLY A 1 44 ? -4.274 10.138 8.364 1.00 0.00 70 GLY A C 12
ATOM 19751 O O . GLY A 1 44 ? -4.288 9.820 9.553 1.00 0.00 70 GLY A O 12
ATOM 19755 N N . SER A 1 45 ? -4.131 9.248 7.387 1.00 0.00 71 SER A N 12
ATOM 19756 C CA . SER A 1 45 ? -3.981 7.826 7.679 1.00 0.00 71 SER A CA 12
ATOM 19757 C C . SER A 1 45 ? -2.577 7.524 8.192 1.00 0.00 71 SER A C 12
ATOM 19758 O O . SER A 1 45 ? -2.400 7.066 9.320 1.00 0.00 71 SER A O 12
ATOM 19766 N N . VAL A 1 46 ? -1.584 7.788 7.350 1.00 0.00 72 VAL A N 12
ATOM 19767 C CA . VAL A 1 46 ? -0.190 7.552 7.706 1.00 0.00 72 VAL A CA 12
ATOM 19768 C C . VAL A 1 46 ? 0.372 8.724 8.505 1.00 0.00 72 VAL A C 12
ATOM 19769 O O . VAL A 1 46 ? 0.109 9.884 8.187 1.00 0.00 72 VAL A O 12
ATOM 19782 N N . GLN A 1 47 ? 1.140 8.414 9.544 1.00 0.00 73 GLN A N 12
ATOM 19783 C CA . GLN A 1 47 ? 1.734 9.444 10.391 1.00 0.00 73 GLN A CA 12
ATOM 19784 C C . GLN A 1 47 ? 2.517 10.451 9.555 1.00 0.00 73 GLN A C 12
ATOM 19785 O O . GLN A 1 47 ? 2.385 11.661 9.741 1.00 0.00 73 GLN A O 12
ATOM 19799 N N . LYS A 1 48 ? 3.328 9.942 8.632 1.00 0.00 74 LYS A N 12
ATOM 19800 C CA . LYS A 1 48 ? 4.133 10.793 7.762 1.00 0.00 74 LYS A CA 12
ATOM 19801 C C . LYS A 1 48 ? 4.890 9.939 6.748 1.00 0.00 74 LYS A C 12
ATOM 19802 O O . LYS A 1 48 ? 5.669 9.062 7.123 1.00 0.00 74 LYS A O 12
ATOM 19821 N N . VAL A 1 49 ? 4.652 10.196 5.465 1.00 0.00 75 VAL A N 12
ATOM 19822 C CA . VAL A 1 49 ? 5.311 9.445 4.403 1.00 0.00 75 VAL A CA 12
ATOM 19823 C C . VAL A 1 49 ? 6.801 9.767 4.337 1.00 0.00 75 VAL A C 12
ATOM 19824 O O . VAL A 1 49 ? 7.193 10.930 4.255 1.00 0.00 75 VAL A O 12
ATOM 19837 N N . ASN A 1 50 ? 7.625 8.724 4.380 1.00 0.00 76 ASN A N 12
ATOM 19838 C CA . ASN A 1 50 ? 9.074 8.885 4.335 1.00 0.00 76 ASN A CA 12
ATOM 19839 C C . ASN A 1 50 ? 9.649 8.321 3.040 1.00 0.00 76 ASN A C 12
ATOM 19840 O O . ASN A 1 50 ? 9.173 7.306 2.530 1.00 0.00 76 ASN A O 12
ATOM 19851 N N . ASP A 1 51 ? 10.682 8.977 2.518 1.00 0.00 77 ASP A N 12
ATOM 19852 C CA . ASP A 1 51 ? 11.329 8.528 1.289 1.00 0.00 77 ASP A CA 12
ATOM 19853 C C . ASP A 1 51 ? 11.806 7.085 1.436 1.00 0.00 77 ASP A C 12
ATOM 19854 O O . ASP A 1 51 ? 12.273 6.689 2.504 1.00 0.00 77 ASP A O 12
ATOM 19863 N N . PRO A 1 52 ? 11.684 6.272 0.372 1.00 0.00 78 PRO A N 12
ATOM 19864 C CA . PRO A 1 52 ? 12.097 4.863 0.402 1.00 0.00 78 PRO A CA 12
ATOM 19865 C C . PRO A 1 52 ? 13.614 4.681 0.385 1.00 0.00 78 PRO A C 12
ATOM 19866 O O . PRO A 1 52 ? 14.125 3.753 -0.242 1.00 0.00 78 PRO A O 12
ATOM 19877 N N . VAL A 1 53 ? 14.329 5.561 1.079 1.00 0.00 79 VAL A N 12
ATOM 19878 C CA . VAL A 1 53 ? 15.785 5.479 1.142 1.00 0.00 79 VAL A CA 12
ATOM 19879 C C . VAL A 1 53 ? 16.229 4.445 2.171 1.00 0.00 79 VAL A C 12
ATOM 19880 O O . VAL A 1 53 ? 16.928 3.486 1.844 1.00 0.00 79 VAL A O 12
ATOM 19893 N N . GLN A 1 54 ? 15.814 4.648 3.418 1.00 0.00 80 GLN A N 12
ATOM 19894 C CA . GLN A 1 54 ? 16.159 3.737 4.504 1.00 0.00 80 GLN A CA 12
ATOM 19895 C C . GLN A 1 54 ? 15.201 2.551 4.546 1.00 0.00 80 GLN A C 12
ATOM 19896 O O . GLN A 1 54 ? 14.020 2.684 4.229 1.00 0.00 80 GLN A O 12
ATOM 19910 N N . ASN A 1 55 ? 15.720 1.390 4.935 1.00 0.00 81 ASN A N 12
ATOM 19911 C CA . ASN A 1 55 ? 14.911 0.178 5.015 1.00 0.00 81 ASN A CA 12
ATOM 19912 C C . ASN A 1 55 ? 13.717 0.368 5.947 1.00 0.00 81 ASN A C 12
ATOM 19913 O O . ASN A 1 55 ? 12.608 -0.072 5.642 1.00 0.00 81 ASN A O 12
ATOM 19924 N N . TRP A 1 56 ? 13.946 1.016 7.085 1.00 0.00 82 TRP A N 12
ATOM 19925 C CA . TRP A 1 56 ? 12.880 1.247 8.053 1.00 0.00 82 TRP A CA 12
ATOM 19926 C C . TRP A 1 56 ? 11.844 2.231 7.515 1.00 0.00 82 TRP A C 12
ATOM 19927 O O . TRP A 1 56 ? 10.680 2.192 7.915 1.00 0.00 82 TRP A O 12
ATOM 19948 N N . HIS A 1 57 ? 12.260 3.098 6.594 1.00 0.00 83 HIS A N 12
ATOM 19949 C CA . HIS A 1 57 ? 11.344 4.070 5.998 1.00 0.00 83 HIS A CA 12
ATOM 19950 C C . HIS A 1 57 ? 10.163 3.360 5.344 1.00 0.00 83 HIS A C 12
ATOM 19951 O O . HIS A 1 57 ? 9.007 3.684 5.611 1.00 0.00 83 HIS A O 12
ATOM 19966 N N . LYS A 1 58 ? 10.465 2.384 4.491 1.00 0.00 84 LYS A N 12
ATOM 19967 C CA . LYS A 1 58 ? 9.429 1.620 3.805 1.00 0.00 84 LYS A CA 12
ATOM 19968 C C . LYS A 1 58 ? 8.551 0.889 4.813 1.00 0.00 84 LYS A C 12
ATOM 19969 O O . LYS A 1 58 ? 7.327 0.884 4.698 1.00 0.00 84 LYS A O 12
ATOM 19988 N N . LEU A 1 59 ? 9.193 0.276 5.800 1.00 0.00 85 LEU A N 12
ATOM 19989 C CA . LEU A 1 59 ? 8.492 -0.464 6.839 1.00 0.00 85 LEU A CA 12
ATOM 19990 C C . LEU A 1 59 ? 7.472 0.417 7.555 1.00 0.00 85 LEU A C 12
ATOM 19991 O O . LEU A 1 59 ? 6.405 -0.049 7.953 1.00 0.00 85 LEU A O 12
ATOM 20007 N N . GLU A 1 60 ? 7.810 1.691 7.714 1.00 0.00 86 GLU A N 12
ATOM 20008 C CA . GLU A 1 60 ? 6.930 2.641 8.384 1.00 0.00 86 GLU A CA 12
ATOM 20009 C C . GLU A 1 60 ? 5.728 2.977 7.508 1.00 0.00 86 GLU A C 12
ATOM 20010 O O . GLU A 1 60 ? 4.588 2.950 7.968 1.00 0.00 86 GLU A O 12
ATOM 20022 N N . ASN A 1 61 ? 5.993 3.284 6.242 1.00 0.00 87 ASN A N 12
ATOM 20023 C CA . ASN A 1 61 ? 4.940 3.617 5.301 1.00 0.00 87 ASN A CA 12
ATOM 20024 C C . ASN A 1 61 ? 3.974 2.451 5.132 1.00 0.00 87 ASN A C 12
ATOM 20025 O O . ASN A 1 61 ? 2.761 2.643 5.051 1.00 0.00 87 ASN A O 12
ATOM 20036 N N . ILE A 1 62 ? 4.521 1.241 5.078 1.00 0.00 88 ILE A N 12
ATOM 20037 C CA . ILE A 1 62 ? 3.706 0.042 4.918 1.00 0.00 88 ILE A CA 12
ATOM 20038 C C . ILE A 1 62 ? 2.885 -0.234 6.173 1.00 0.00 88 ILE A C 12
ATOM 20039 O O . ILE A 1 62 ? 1.710 -0.591 6.093 1.00 0.00 88 ILE A O 12
ATOM 20055 N N . GLY A 1 63 ? 3.517 -0.075 7.332 1.00 0.00 89 GLY A N 12
ATOM 20056 C CA . GLY A 1 63 ? 2.836 -0.318 8.591 1.00 0.00 89 GLY A CA 12
ATOM 20057 C C . GLY A 1 63 ? 1.615 0.561 8.778 1.00 0.00 89 GLY A C 12
ATOM 20058 O O . GLY A 1 63 ? 0.546 0.075 9.144 1.00 0.00 89 GLY A O 12
ATOM 20062 N N . ASN A 1 64 ? 1.773 1.858 8.528 1.00 0.00 90 ASN A N 12
ATOM 20063 C CA . ASN A 1 64 ? 0.672 2.803 8.676 1.00 0.00 90 ASN A CA 12
ATOM 20064 C C . ASN A 1 64 ? -0.416 2.551 7.638 1.00 0.00 90 ASN A C 12
ATOM 20065 O O . ASN A 1 64 ? -1.605 2.609 7.949 1.00 0.00 90 ASN A O 12
ATOM 20076 N N . PHE A 1 65 ? -0.004 2.280 6.402 1.00 0.00 91 PHE A N 12
ATOM 20077 C CA . PHE A 1 65 ? -0.951 2.028 5.320 1.00 0.00 91 PHE A CA 12
ATOM 20078 C C . PHE A 1 65 ? -1.860 0.847 5.645 1.00 0.00 91 PHE A C 12
ATOM 20079 O O . PHE A 1 65 ? -3.083 0.960 5.583 1.00 0.00 91 PHE A O 12
ATOM 20096 N N . LEU A 1 66 ? -1.252 -0.283 5.986 1.00 0.00 92 LEU A N 12
ATOM 20097 C CA . LEU A 1 66 ? -2.006 -1.487 6.317 1.00 0.00 92 LEU A CA 12
ATOM 20098 C C . LEU A 1 66 ? -2.825 -1.290 7.583 1.00 0.00 92 LEU A C 12
ATOM 20099 O O . LEU A 1 66 ? -3.993 -1.664 7.639 1.00 0.00 92 LEU A O 12
ATOM 20115 N N . ARG A 1 67 ? -2.211 -0.693 8.594 1.00 0.00 93 ARG A N 12
ATOM 20116 C CA . ARG A 1 67 ? -2.894 -0.439 9.856 1.00 0.00 93 ARG A CA 12
ATOM 20117 C C . ARG A 1 67 ? -4.121 0.435 9.627 1.00 0.00 93 ARG A C 12
ATOM 20118 O O . ARG A 1 67 ? -5.167 0.234 10.244 1.00 0.00 93 ARG A O 12
ATOM 20139 N N . ALA A 1 68 ? -3.975 1.409 8.737 1.00 0.00 94 ALA A N 12
ATOM 20140 C CA . ALA A 1 68 ? -5.058 2.329 8.416 1.00 0.00 94 ALA A CA 12
ATOM 20141 C C . ALA A 1 68 ? -6.172 1.641 7.631 1.00 0.00 94 ALA A C 12
ATOM 20142 O O . ALA A 1 68 ? -7.348 1.838 7.922 1.00 0.00 94 ALA A O 12
ATOM 20149 N N . ILE A 1 69 ? -5.798 0.850 6.625 1.00 0.00 95 ILE A N 12
ATOM 20150 C CA . ILE A 1 69 ? -6.781 0.155 5.793 1.00 0.00 95 ILE A CA 12
ATOM 20151 C C . ILE A 1 69 ? -7.481 -0.969 6.556 1.00 0.00 95 ILE A C 12
ATOM 20152 O O . ILE A 1 69 ? -8.680 -1.190 6.386 1.00 0.00 95 ILE A O 12
ATOM 20168 N N . LYS A 1 70 ? -6.730 -1.672 7.397 1.00 0.00 96 LYS A N 12
ATOM 20169 C CA . LYS A 1 70 ? -7.278 -2.768 8.185 1.00 0.00 96 LYS A CA 12
ATOM 20170 C C . LYS A 1 70 ? -8.425 -2.278 9.062 1.00 0.00 96 LYS A C 12
ATOM 20171 O O . LYS A 1 70 ? -9.451 -2.946 9.194 1.00 0.00 96 LYS A O 12
ATOM 20190 N N . HIS A 1 71 ? -8.242 -1.104 9.653 1.00 0.00 97 HIS A N 12
ATOM 20191 C CA . HIS A 1 71 ? -9.253 -0.506 10.515 1.00 0.00 97 HIS A CA 12
ATOM 20192 C C . HIS A 1 71 ? -10.258 0.288 9.691 1.00 0.00 97 HIS A C 12
ATOM 20193 O O . HIS A 1 71 ? -11.441 0.354 10.025 1.00 0.00 97 HIS A O 12
ATOM 20208 N N . TYR A 1 72 ? -9.768 0.897 8.616 1.00 0.00 98 TYR A N 12
ATOM 20209 C CA . TYR A 1 72 ? -10.605 1.706 7.734 1.00 0.00 98 TYR A CA 12
ATOM 20210 C C . TYR A 1 72 ? -11.846 0.934 7.300 1.00 0.00 98 TYR A C 12
ATOM 20211 O O . TYR A 1 72 ? -12.951 1.478 7.281 1.00 0.00 98 TYR A O 12
ATOM 20229 N N . GLY A 1 73 ? -11.660 -0.336 6.954 1.00 0.00 99 GLY A N 12
ATOM 20230 C CA . GLY A 1 73 ? -12.779 -1.155 6.528 1.00 0.00 99 GLY A CA 12
ATOM 20231 C C . GLY A 1 73 ? -12.352 -2.510 6.003 1.00 0.00 99 GLY A C 12
ATOM 20232 O O . GLY A 1 73 ? -12.953 -3.530 6.343 1.00 0.00 99 GLY A O 12
ATOM 20236 N N . VAL A 1 74 ? -11.319 -2.523 5.167 1.00 0.00 100 VAL A N 12
ATOM 20237 C CA . VAL A 1 74 ? -10.824 -3.766 4.589 1.00 0.00 100 VAL A CA 12
ATOM 20238 C C . VAL A 1 74 ? -10.374 -4.733 5.680 1.00 0.00 100 VAL A C 12
ATOM 20239 O O . VAL A 1 74 ? -9.594 -4.372 6.562 1.00 0.00 100 VAL A O 12
ATOM 20252 N N . LYS A 1 75 ? -10.875 -5.963 5.614 1.00 0.00 101 LYS A N 12
ATOM 20253 C CA . LYS A 1 75 ? -10.530 -6.987 6.595 1.00 0.00 101 LYS A CA 12
ATOM 20254 C C . LYS A 1 75 ? -9.089 -7.458 6.416 1.00 0.00 101 LYS A C 12
ATOM 20255 O O . LYS A 1 75 ? -8.605 -7.584 5.291 1.00 0.00 101 LYS A O 12
ATOM 20274 N N . PRO A 1 76 ? -8.381 -7.727 7.529 1.00 0.00 102 PRO A N 12
ATOM 20275 C CA . PRO A 1 76 ? -6.989 -8.188 7.493 1.00 0.00 102 PRO A CA 12
ATOM 20276 C C . PRO A 1 76 ? -6.809 -9.411 6.598 1.00 0.00 102 PRO A C 12
ATOM 20277 O O . PRO A 1 76 ? -5.805 -9.539 5.898 1.00 0.00 102 PRO A O 12
ATOM 20288 N N . HIS A 1 77 ? -7.792 -10.307 6.631 1.00 0.00 103 HIS A N 12
ATOM 20289 C CA . HIS A 1 77 ? -7.754 -11.525 5.826 1.00 0.00 103 HIS A CA 12
ATOM 20290 C C . HIS A 1 77 ? -7.558 -11.186 4.349 1.00 0.00 103 HIS A C 12
ATOM 20291 O O . HIS A 1 77 ? -6.966 -11.959 3.596 1.00 0.00 103 HIS A O 12
ATOM 20306 N N . ASP A 1 78 ? -8.049 -10.019 3.947 1.00 0.00 104 ASP A N 12
ATOM 20307 C CA . ASP A 1 78 ? -7.925 -9.565 2.571 1.00 0.00 104 ASP A CA 12
ATOM 20308 C C . ASP A 1 78 ? -6.932 -8.418 2.500 1.00 0.00 104 ASP A C 12
ATOM 20309 O O . ASP A 1 78 ? -7.120 -7.455 1.756 1.00 0.00 104 ASP A O 12
ATOM 20318 N N . ILE A 1 79 ? -5.880 -8.531 3.299 1.00 0.00 105 ILE A N 12
ATOM 20319 C CA . ILE A 1 79 ? -4.849 -7.509 3.361 1.00 0.00 105 ILE A CA 12
ATOM 20320 C C . ILE A 1 79 ? -3.474 -8.130 3.582 1.00 0.00 105 ILE A C 12
ATOM 20321 O O . ILE A 1 79 ? -3.287 -8.941 4.490 1.00 0.00 105 ILE A O 12
ATOM 20337 N N . PHE A 1 80 ? -2.515 -7.739 2.749 1.00 0.00 106 PHE A N 12
ATOM 20338 C CA . PHE A 1 80 ? -1.156 -8.253 2.855 1.00 0.00 106 PHE A CA 12
ATOM 20339 C C . PHE A 1 80 ? -0.432 -7.628 4.035 1.00 0.00 106 PHE A C 12
ATOM 20340 O O . PHE A 1 80 ? -0.620 -6.451 4.339 1.00 0.00 106 PHE A O 12
ATOM 20357 N N . GLU A 1 81 ? 0.401 -8.418 4.691 1.00 0.00 107 GLU A N 12
ATOM 20358 C CA . GLU A 1 81 ? 1.161 -7.932 5.831 1.00 0.00 107 GLU A CA 12
ATOM 20359 C C . GLU A 1 81 ? 2.450 -7.266 5.373 1.00 0.00 107 GLU A C 12
ATOM 20360 O O . GLU A 1 81 ? 3.024 -7.641 4.350 1.00 0.00 107 GLU A O 12
ATOM 20372 N N . ALA A 1 82 ? 2.897 -6.273 6.134 1.00 0.00 108 ALA A N 12
ATOM 20373 C CA . ALA A 1 82 ? 4.116 -5.546 5.810 1.00 0.00 108 ALA A CA 12
ATOM 20374 C C . ALA A 1 82 ? 5.259 -6.499 5.484 1.00 0.00 108 ALA A C 12
ATOM 20375 O O . ALA A 1 82 ? 6.089 -6.213 4.623 1.00 0.00 108 ALA A O 12
ATOM 20382 N N . ASN A 1 83 ? 5.300 -7.631 6.180 1.00 0.00 109 ASN A N 12
ATOM 20383 C CA . ASN A 1 83 ? 6.342 -8.620 5.969 1.00 0.00 109 ASN A CA 12
ATOM 20384 C C . ASN A 1 83 ? 6.187 -9.326 4.621 1.00 0.00 109 ASN A C 12
ATOM 20385 O O . ASN A 1 83 ? 7.177 -9.629 3.958 1.00 0.00 109 ASN A O 12
ATOM 20396 N N . ASP A 1 84 ? 4.948 -9.596 4.224 1.00 0.00 110 ASP A N 12
ATOM 20397 C CA . ASP A 1 84 ? 4.689 -10.274 2.957 1.00 0.00 110 ASP A CA 12
ATOM 20398 C C . ASP A 1 84 ? 5.214 -9.463 1.777 1.00 0.00 110 ASP A C 12
ATOM 20399 O O . ASP A 1 84 ? 5.846 -10.007 0.873 1.00 0.00 110 ASP A O 12
ATOM 20408 N N . LEU A 1 85 ? 4.944 -8.163 1.787 1.00 0.00 111 LEU A N 12
ATOM 20409 C CA . LEU A 1 85 ? 5.386 -7.280 0.712 1.00 0.00 111 LEU A CA 12
ATOM 20410 C C . LEU A 1 85 ? 6.882 -6.985 0.815 1.00 0.00 111 LEU A C 12
ATOM 20411 O O . LEU A 1 85 ? 7.595 -6.996 -0.188 1.00 0.00 111 LEU A O 12
ATOM 20427 N N . PHE A 1 86 ? 7.346 -6.705 2.030 1.00 0.00 112 PHE A N 12
ATOM 20428 C CA . PHE A 1 86 ? 8.754 -6.388 2.264 1.00 0.00 112 PHE A CA 12
ATOM 20429 C C . PHE A 1 86 ? 9.656 -7.604 2.054 1.00 0.00 112 PHE A C 12
ATOM 20430 O O . PHE A 1 86 ? 10.555 -7.583 1.214 1.00 0.00 112 PHE A O 12
ATOM 20447 N N . GLU A 1 87 ? 9.417 -8.658 2.830 1.00 0.00 113 GLU A N 12
ATOM 20448 C CA . GLU A 1 87 ? 10.214 -9.878 2.736 1.00 0.00 113 GLU A CA 12
ATOM 20449 C C . GLU A 1 87 ? 9.875 -10.667 1.479 1.00 0.00 113 GLU A C 12
ATOM 20450 O O . GLU A 1 87 ? 10.542 -11.651 1.155 1.00 0.00 113 GLU A O 12
ATOM 20462 N N . ASN A 1 88 ? 8.829 -10.238 0.782 1.00 0.00 114 ASN A N 12
ATOM 20463 C CA . ASN A 1 88 ? 8.390 -10.908 -0.436 1.00 0.00 114 ASN A CA 12
ATOM 20464 C C . ASN A 1 88 ? 7.955 -12.338 -0.136 1.00 0.00 114 ASN A C 12
ATOM 20465 O O . ASN A 1 88 ? 8.068 -13.224 -0.984 1.00 0.00 114 ASN A O 12
ATOM 20476 N N . THR A 1 89 ? 7.449 -12.555 1.075 1.00 0.00 115 THR A N 12
ATOM 20477 C CA . THR A 1 89 ? 6.989 -13.877 1.483 1.00 0.00 115 THR A CA 12
ATOM 20478 C C . THR A 1 89 ? 5.693 -14.244 0.769 1.00 0.00 115 THR A C 12
ATOM 20479 O O . THR A 1 89 ? 5.466 -15.406 0.431 1.00 0.00 115 THR A O 12
ATOM 20490 N N . ASN A 1 90 ? 4.845 -13.244 0.543 1.00 0.00 116 ASN A N 12
ATOM 20491 C CA . ASN A 1 90 ? 3.570 -13.459 -0.132 1.00 0.00 116 ASN A CA 12
ATOM 20492 C C . ASN A 1 90 ? 3.294 -12.329 -1.122 1.00 0.00 116 ASN A C 12
ATOM 20493 O O . ASN A 1 90 ? 3.255 -11.158 -0.746 1.00 0.00 116 ASN A O 12
ATOM 20504 N N . HIS A 1 91 ? 3.111 -12.690 -2.390 1.00 0.00 117 HIS A N 12
ATOM 20505 C CA . HIS A 1 91 ? 2.850 -11.707 -3.438 1.00 0.00 117 HIS A CA 12
ATOM 20506 C C . HIS A 1 91 ? 1.373 -11.668 -3.815 1.00 0.00 117 HIS A C 12
ATOM 20507 O O . HIS A 1 91 ? 0.776 -10.596 -3.908 1.00 0.00 117 HIS A O 12
ATOM 20522 N N . THR A 1 92 ? 0.795 -12.844 -4.047 1.00 0.00 118 THR A N 12
ATOM 20523 C CA . THR A 1 92 ? -0.608 -12.947 -4.434 1.00 0.00 118 THR A CA 12
ATOM 20524 C C . THR A 1 92 ? -1.509 -12.147 -3.500 1.00 0.00 118 THR A C 12
ATOM 20525 O O . THR A 1 92 ? -2.433 -11.467 -3.948 1.00 0.00 118 THR A O 12
ATOM 20536 N N . GLN A 1 93 ? -1.237 -12.229 -2.203 1.00 0.00 119 GLN A N 12
ATOM 20537 C CA . GLN A 1 93 ? -2.024 -11.512 -1.210 1.00 0.00 119 GLN A CA 12
ATOM 20538 C C . GLN A 1 93 ? -2.019 -10.013 -1.493 1.00 0.00 119 GLN A C 12
ATOM 20539 O O . GLN A 1 93 ? -3.035 -9.339 -1.327 1.00 0.00 119 GLN A O 12
ATOM 20553 N N . VAL A 1 94 ? -0.869 -9.501 -1.918 1.00 0.00 120 VAL A N 12
ATOM 20554 C CA . VAL A 1 94 ? -0.730 -8.081 -2.221 1.00 0.00 120 VAL A CA 12
ATOM 20555 C C . VAL A 1 94 ? -1.694 -7.652 -3.324 1.00 0.00 120 VAL A C 12
ATOM 20556 O O . VAL A 1 94 ? -2.372 -6.631 -3.204 1.00 0.00 120 VAL A O 12
ATOM 20569 N N . GLN A 1 95 ? -1.748 -8.435 -4.396 1.00 0.00 121 GLN A N 12
ATOM 20570 C CA . GLN A 1 95 ? -2.615 -8.146 -5.517 1.00 0.00 121 GLN A CA 12
ATOM 20571 C C . GLN A 1 95 ? -4.084 -8.165 -5.098 1.00 0.00 121 GLN A C 12
ATOM 20572 O O . GLN A 1 95 ? -4.856 -7.282 -5.469 1.00 0.00 121 GLN A O 12
ATOM 20586 N N . SER A 1 96 ? -4.460 -9.181 -4.328 1.00 0.00 122 SER A N 12
ATOM 20587 C CA . SER A 1 96 ? -5.836 -9.322 -3.861 1.00 0.00 122 SER A CA 12
ATOM 20588 C C . SER A 1 96 ? -6.235 -8.159 -2.956 1.00 0.00 122 SER A C 12
ATOM 20589 O O . SER A 1 96 ? -7.359 -7.663 -3.030 1.00 0.00 122 SER A O 12
ATOM 20597 N N . THR A 1 97 ? -5.310 -7.733 -2.102 1.00 0.00 123 THR A N 12
ATOM 20598 C CA . THR A 1 97 ? -5.567 -6.632 -1.180 1.00 0.00 123 THR A CA 12
ATOM 20599 C C . THR A 1 97 ? -6.024 -5.384 -1.926 1.00 0.00 123 THR A C 12
ATOM 20600 O O . THR A 1 97 ? -6.983 -4.726 -1.525 1.00 0.00 123 THR A O 12
ATOM 20611 N N . LEU A 1 98 ? -5.333 -5.065 -3.016 1.00 0.00 124 LEU A N 12
ATOM 20612 C CA . LEU A 1 98 ? -5.674 -3.898 -3.820 1.00 0.00 124 LEU A CA 12
ATOM 20613 C C . LEU A 1 98 ? -7.118 -3.984 -4.303 1.00 0.00 124 LEU A C 12
ATOM 20614 O O . LEU A 1 98 ? -7.825 -2.978 -4.363 1.00 0.00 124 LEU A O 12
ATOM 20630 N N . ILE A 1 99 ? -7.547 -5.194 -4.647 1.00 0.00 125 ILE A N 12
ATOM 20631 C CA . ILE A 1 99 ? -8.907 -5.420 -5.124 1.00 0.00 125 ILE A CA 12
ATOM 20632 C C . ILE A 1 99 ? -9.935 -5.008 -4.074 1.00 0.00 125 ILE A C 12
ATOM 20633 O O . ILE A 1 99 ? -10.902 -4.308 -4.379 1.00 0.00 125 ILE A O 12
ATOM 20649 N N . ALA A 1 100 ? -9.720 -5.450 -2.838 1.00 0.00 126 ALA A N 12
ATOM 20650 C CA . ALA A 1 100 ? -10.628 -5.133 -1.742 1.00 0.00 126 ALA A CA 12
ATOM 20651 C C . ALA A 1 100 ? -10.644 -3.636 -1.447 1.00 0.00 126 ALA A C 12
ATOM 20652 O O . ALA A 1 100 ? -11.706 -3.033 -1.311 1.00 0.00 126 ALA A O 12
ATOM 20659 N N . LEU A 1 101 ? -9.459 -3.043 -1.348 1.00 0.00 127 LEU A N 12
ATOM 20660 C CA . LEU A 1 101 ? -9.337 -1.617 -1.066 1.00 0.00 127 LEU A CA 12
ATOM 20661 C C . LEU A 1 101 ? -10.100 -0.789 -2.097 1.00 0.00 127 LEU A C 12
ATOM 20662 O O . LEU A 1 101 ? -10.636 0.274 -1.780 1.00 0.00 127 LEU A O 12
ATOM 20678 N N . ALA A 1 102 ? -10.137 -1.280 -3.329 1.00 0.00 128 ALA A N 12
ATOM 20679 C CA . ALA A 1 102 ? -10.824 -0.590 -4.413 1.00 0.00 128 ALA A CA 12
ATOM 20680 C C . ALA A 1 102 ? -12.310 -0.412 -4.111 1.00 0.00 128 ALA A C 12
ATOM 20681 O O . ALA A 1 102 ? -12.865 0.668 -4.309 1.00 0.00 128 ALA A O 12
ATOM 20688 N N . SER A 1 103 ? -12.948 -1.479 -3.638 1.00 0.00 129 SER A N 12
ATOM 20689 C CA . SER A 1 103 ? -14.373 -1.439 -3.318 1.00 0.00 129 SER A CA 12
ATOM 20690 C C . SER A 1 103 ? -14.669 -0.384 -2.255 1.00 0.00 129 SER A C 12
ATOM 20691 O O . SER A 1 103 ? -15.699 0.288 -2.306 1.00 0.00 129 SER A O 12
ATOM 20699 N N . GLN A 1 104 ? -13.765 -0.247 -1.290 1.00 0.00 130 GLN A N 12
ATOM 20700 C CA . GLN A 1 104 ? -13.932 0.720 -0.217 1.00 0.00 130 GLN A CA 12
ATOM 20701 C C . GLN A 1 104 ? -13.929 2.148 -0.740 1.00 0.00 130 GLN A C 12
ATOM 20702 O O . GLN A 1 104 ? -14.820 2.934 -0.432 1.00 0.00 130 GLN A O 12
ATOM 20716 N N . ALA A 1 105 ? -12.904 2.478 -1.512 1.00 0.00 131 ALA A N 12
ATOM 20717 C CA . ALA A 1 105 ? -12.750 3.817 -2.063 1.00 0.00 131 ALA A CA 12
ATOM 20718 C C . ALA A 1 105 ? -13.888 4.191 -3.012 1.00 0.00 131 ALA A C 12
ATOM 20719 O O . ALA A 1 105 ? -14.446 5.284 -2.917 1.00 0.00 131 ALA A O 12
ATOM 20726 N N . LYS A 1 106 ? -14.224 3.290 -3.931 1.00 0.00 132 LYS A N 12
ATOM 20727 C CA . LYS A 1 106 ? -15.290 3.550 -4.896 1.00 0.00 132 LYS A CA 12
ATOM 20728 C C . LYS A 1 106 ? -16.638 3.737 -4.200 1.00 0.00 132 LYS A C 12
ATOM 20729 O O . LYS A 1 106 ? -17.368 4.685 -4.489 1.00 0.00 132 LYS A O 12
ATOM 20748 N N . THR A 1 107 ? -16.959 2.829 -3.285 1.00 0.00 133 THR A N 12
ATOM 20749 C CA . THR A 1 107 ? -18.219 2.894 -2.551 1.00 0.00 133 THR A CA 12
ATOM 20750 C C . THR A 1 107 ? -18.243 4.086 -1.597 1.00 0.00 133 THR A C 12
ATOM 20751 O O . THR A 1 107 ? -19.281 4.721 -1.406 1.00 0.00 133 THR A O 12
ATOM 20762 N N . LYS A 1 108 ? -17.094 4.376 -0.998 1.00 0.00 134 LYS A N 12
ATOM 20763 C CA . LYS A 1 108 ? -16.970 5.478 -0.057 1.00 0.00 134 LYS A CA 12
ATOM 20764 C C . LYS A 1 108 ? -17.422 6.791 -0.689 1.00 0.00 134 LYS A C 12
ATOM 20765 O O . LYS A 1 108 ? -18.084 7.587 0.009 1.00 0.00 134 LYS A O 12
ATOM 20785 N N . MET A 1 1 ? -15.234 -3.493 -13.959 1.00 0.00 27 MET A N 13
ATOM 20786 C CA . MET A 1 1 ? -15.027 -4.056 -12.599 1.00 0.00 27 MET A CA 13
ATOM 20787 C C . MET A 1 1 ? -13.548 -4.338 -12.337 1.00 0.00 27 MET A C 13
ATOM 20788 O O . MET A 1 1 ? -12.853 -4.885 -13.195 1.00 0.00 27 MET A O 13
ATOM 20804 N N . PRO A 1 2 ? -13.047 -3.967 -11.146 1.00 0.00 28 PRO A N 13
ATOM 20805 C CA . PRO A 1 2 ? -11.642 -4.182 -10.777 1.00 0.00 28 PRO A CA 13
ATOM 20806 C C . PRO A 1 2 ? -11.247 -5.654 -10.833 1.00 0.00 28 PRO A C 13
ATOM 20807 O O . PRO A 1 2 ? -11.975 -6.521 -10.349 1.00 0.00 28 PRO A O 13
ATOM 20818 N N . GLN A 1 3 ? -10.088 -5.927 -11.426 1.00 0.00 29 GLN A N 13
ATOM 20819 C CA . GLN A 1 3 ? -9.588 -7.293 -11.549 1.00 0.00 29 GLN A CA 13
ATOM 20820 C C . GLN A 1 3 ? -8.175 -7.316 -12.124 1.00 0.00 29 GLN A C 13
ATOM 20821 O O . GLN A 1 3 ? -7.539 -6.272 -12.271 1.00 0.00 29 GLN A O 13
ATOM 20835 N N . THR A 1 4 ? -7.698 -8.515 -12.458 1.00 0.00 30 THR A N 13
ATOM 20836 C CA . THR A 1 4 ? -6.366 -8.686 -13.030 1.00 0.00 30 THR A CA 13
ATOM 20837 C C . THR A 1 4 ? -5.333 -7.808 -12.322 1.00 0.00 30 THR A C 13
ATOM 20838 O O . THR A 1 4 ? -5.133 -7.925 -11.113 1.00 0.00 30 THR A O 13
ATOM 20849 N N . GLU A 1 5 ? -4.678 -6.931 -13.081 1.00 0.00 31 GLU A N 13
ATOM 20850 C CA . GLU A 1 5 ? -3.667 -6.042 -12.527 1.00 0.00 31 GLU A CA 13
ATOM 20851 C C . GLU A 1 5 ? -3.657 -4.710 -13.271 1.00 0.00 31 GLU A C 13
ATOM 20852 O O . GLU A 1 5 ? -3.221 -3.691 -12.734 1.00 0.00 31 GLU A O 13
ATOM 20864 N N . ARG A 1 6 ? -4.138 -4.728 -14.512 1.00 0.00 32 ARG A N 13
ATOM 20865 C CA . ARG A 1 6 ? -4.184 -3.524 -15.335 1.00 0.00 32 ARG A CA 13
ATOM 20866 C C . ARG A 1 6 ? -4.949 -2.408 -14.630 1.00 0.00 32 ARG A C 13
ATOM 20867 O O . ARG A 1 6 ? -4.527 -1.253 -14.634 1.00 0.00 32 ARG A O 13
ATOM 20888 N N . GLN A 1 7 ? -6.078 -2.761 -14.025 1.00 0.00 33 GLN A N 13
ATOM 20889 C CA . GLN A 1 7 ? -6.902 -1.789 -13.315 1.00 0.00 33 GLN A CA 13
ATOM 20890 C C . GLN A 1 7 ? -6.203 -1.293 -12.052 1.00 0.00 33 GLN A C 13
ATOM 20891 O O . GLN A 1 7 ? -6.302 -0.119 -11.698 1.00 0.00 33 GLN A O 13
ATOM 20905 N N . LEU A 1 8 ? -5.507 -2.198 -11.370 1.00 0.00 34 LEU A N 13
ATOM 20906 C CA . LEU A 1 8 ? -4.801 -1.859 -10.136 1.00 0.00 34 LEU A CA 13
ATOM 20907 C C . LEU A 1 8 ? -3.741 -0.785 -10.368 1.00 0.00 34 LEU A C 13
ATOM 20908 O O . LEU A 1 8 ? -3.691 0.213 -9.649 1.00 0.00 34 LEU A O 13
ATOM 20924 N N . ARG A 1 9 ? -2.885 -1.000 -11.364 1.00 0.00 35 ARG A N 13
ATOM 20925 C CA . ARG A 1 9 ? -1.818 -0.052 -11.672 1.00 0.00 35 ARG A CA 13
ATOM 20926 C C . ARG A 1 9 ? -2.376 1.309 -12.084 1.00 0.00 35 ARG A C 13
ATOM 20927 O O . ARG A 1 9 ? -1.927 2.345 -11.596 1.00 0.00 35 ARG A O 13
ATOM 20948 N N . VAL A 1 10 ? -3.355 1.302 -12.982 1.00 0.00 36 VAL A N 13
ATOM 20949 C CA . VAL A 1 10 ? -3.968 2.540 -13.455 1.00 0.00 36 VAL A CA 13
ATOM 20950 C C . VAL A 1 10 ? -4.668 3.281 -12.318 1.00 0.00 36 VAL A C 13
ATOM 20951 O O . VAL A 1 10 ? -4.635 4.510 -12.249 1.00 0.00 36 VAL A O 13
ATOM 20964 N N . TRP A 1 11 ? -5.310 2.523 -11.436 1.00 0.00 37 TRP A N 13
ATOM 20965 C CA . TRP A 1 11 ? -6.032 3.097 -10.305 1.00 0.00 37 TRP A CA 13
ATOM 20966 C C . TRP A 1 11 ? -5.100 3.856 -9.357 1.00 0.00 37 TRP A C 13
ATOM 20967 O O . TRP A 1 11 ? -5.225 5.070 -9.194 1.00 0.00 37 TRP A O 13
ATOM 20988 N N . ILE A 1 12 ? -4.195 3.132 -8.710 1.00 0.00 38 ILE A N 13
ATOM 20989 C CA . ILE A 1 12 ? -3.275 3.735 -7.751 1.00 0.00 38 ILE A CA 13
ATOM 20990 C C . ILE A 1 12 ? -2.395 4.804 -8.393 1.00 0.00 38 ILE A C 13
ATOM 20991 O O . ILE A 1 12 ? -2.327 5.931 -7.902 1.00 0.00 38 ILE A O 13
ATOM 21007 N N . GLU A 1 13 ? -1.730 4.458 -9.491 1.00 0.00 39 GLU A N 13
ATOM 21008 C CA . GLU A 1 13 ? -0.868 5.413 -10.182 1.00 0.00 39 GLU A CA 13
ATOM 21009 C C . GLU A 1 13 ? -1.674 6.618 -10.654 1.00 0.00 39 GLU A C 13
ATOM 21010 O O . GLU A 1 13 ? -1.203 7.751 -10.598 1.00 0.00 39 GLU A O 13
ATOM 21022 N N . GLY A 1 14 ? -2.892 6.364 -11.116 1.00 0.00 40 GLY A N 13
ATOM 21023 C CA . GLY A 1 14 ? -3.749 7.435 -11.589 1.00 0.00 40 GLY A CA 13
ATOM 21024 C C . GLY A 1 14 ? -4.177 8.380 -10.481 1.00 0.00 40 GLY A C 13
ATOM 21025 O O . GLY A 1 14 ? -4.339 9.579 -10.708 1.00 0.00 40 GLY A O 13
ATOM 21029 N N . ALA A 1 15 ? -4.375 7.835 -9.282 1.00 0.00 41 ALA A N 13
ATOM 21030 C CA . ALA A 1 15 ? -4.803 8.632 -8.136 1.00 0.00 41 ALA A CA 13
ATOM 21031 C C . ALA A 1 15 ? -3.856 9.800 -7.875 1.00 0.00 41 ALA A C 13
ATOM 21032 O O . ALA A 1 15 ? -4.210 10.958 -8.091 1.00 0.00 41 ALA A O 13
ATOM 21039 N N . THR A 1 16 ? -2.656 9.486 -7.402 1.00 0.00 42 THR A N 13
ATOM 21040 C CA . THR A 1 16 ? -1.658 10.509 -7.104 1.00 0.00 42 THR A CA 13
ATOM 21041 C C . THR A 1 16 ? -0.927 10.958 -8.364 1.00 0.00 42 THR A C 13
ATOM 21042 O O . THR A 1 16 ? -0.631 12.142 -8.532 1.00 0.00 42 THR A O 13
ATOM 21053 N N . GLY A 1 17 ? -0.630 10.004 -9.238 1.00 0.00 43 GLY A N 13
ATOM 21054 C CA . GLY A 1 17 ? 0.075 10.313 -10.467 1.00 0.00 43 GLY A CA 13
ATOM 21055 C C . GLY A 1 17 ? 1.560 10.047 -10.347 1.00 0.00 43 GLY A C 13
ATOM 21056 O O . GLY A 1 17 ? 2.381 10.854 -10.784 1.00 0.00 43 GLY A O 13
ATOM 21060 N N . ARG A 1 18 ? 1.905 8.909 -9.749 1.00 0.00 44 ARG A N 13
ATOM 21061 C CA . ARG A 1 18 ? 3.301 8.535 -9.562 1.00 0.00 44 ARG A CA 13
ATOM 21062 C C . ARG A 1 18 ? 3.536 7.083 -9.956 1.00 0.00 44 ARG A C 13
ATOM 21063 O O . ARG A 1 18 ? 2.781 6.196 -9.559 1.00 0.00 44 ARG A O 13
ATOM 21084 N N . ARG A 1 19 ? 4.603 6.840 -10.705 1.00 0.00 45 ARG A N 13
ATOM 21085 C CA . ARG A 1 19 ? 4.944 5.484 -11.106 1.00 0.00 45 ARG A CA 13
ATOM 21086 C C . ARG A 1 19 ? 5.553 4.749 -9.918 1.00 0.00 45 ARG A C 13
ATOM 21087 O O . ARG A 1 19 ? 6.530 5.215 -9.329 1.00 0.00 45 ARG A O 13
ATOM 21108 N N . ILE A 1 20 ? 4.970 3.613 -9.556 1.00 0.00 46 ILE A N 13
ATOM 21109 C CA . ILE A 1 20 ? 5.461 2.838 -8.424 1.00 0.00 46 ILE A CA 13
ATOM 21110 C C . ILE A 1 20 ? 6.941 2.502 -8.587 1.00 0.00 46 ILE A C 13
ATOM 21111 O O . ILE A 1 20 ? 7.756 2.816 -7.719 1.00 0.00 46 ILE A O 13
ATOM 21127 N N . GLY A 1 21 ? 7.287 1.872 -9.707 1.00 0.00 47 GLY A N 13
ATOM 21128 C CA . GLY A 1 21 ? 8.672 1.519 -9.959 1.00 0.00 47 GLY A CA 13
ATOM 21129 C C . GLY A 1 21 ? 8.816 0.298 -10.845 1.00 0.00 47 GLY A C 13
ATOM 21130 O O . GLY A 1 21 ? 8.019 0.084 -11.758 1.00 0.00 47 GLY A O 13
ATOM 21134 N N . ASP A 1 22 ? 9.838 -0.507 -10.568 1.00 0.00 48 ASP A N 13
ATOM 21135 C CA . ASP A 1 22 ? 10.094 -1.720 -11.338 1.00 0.00 48 ASP A CA 13
ATOM 21136 C C . ASP A 1 22 ? 9.083 -2.808 -10.990 1.00 0.00 48 ASP A C 13
ATOM 21137 O O . ASP A 1 22 ? 8.707 -2.967 -9.828 1.00 0.00 48 ASP A O 13
ATOM 21146 N N . ASN A 1 23 ? 8.646 -3.552 -12.002 1.00 0.00 49 ASN A N 13
ATOM 21147 C CA . ASN A 1 23 ? 7.679 -4.625 -11.801 1.00 0.00 49 ASN A CA 13
ATOM 21148 C C . ASN A 1 23 ? 6.387 -4.081 -11.191 1.00 0.00 49 ASN A C 13
ATOM 21149 O O . ASN A 1 23 ? 5.769 -3.172 -11.747 1.00 0.00 49 ASN A O 13
ATOM 21160 N N . PHE A 1 24 ? 5.980 -4.636 -10.052 1.00 0.00 50 PHE A N 13
ATOM 21161 C CA . PHE A 1 24 ? 4.762 -4.195 -9.383 1.00 0.00 50 PHE A CA 13
ATOM 21162 C C . PHE A 1 24 ? 4.768 -4.610 -7.915 1.00 0.00 50 PHE A C 13
ATOM 21163 O O . PHE A 1 24 ? 4.542 -3.787 -7.029 1.00 0.00 50 PHE A O 13
ATOM 21180 N N . MET A 1 25 ? 5.036 -5.888 -7.663 1.00 0.00 51 MET A N 13
ATOM 21181 C CA . MET A 1 25 ? 5.078 -6.403 -6.299 1.00 0.00 51 MET A CA 13
ATOM 21182 C C . MET A 1 25 ? 6.263 -5.803 -5.555 1.00 0.00 51 MET A C 13
ATOM 21183 O O . MET A 1 25 ? 6.123 -5.281 -4.448 1.00 0.00 51 MET A O 13
ATOM 21197 N N . ASP A 1 26 ? 7.430 -5.876 -6.185 1.00 0.00 52 ASP A N 13
ATOM 21198 C CA . ASP A 1 26 ? 8.656 -5.337 -5.608 1.00 0.00 52 ASP A CA 13
ATOM 21199 C C . ASP A 1 26 ? 8.550 -3.823 -5.447 1.00 0.00 52 ASP A C 13
ATOM 21200 O O . ASP A 1 26 ? 9.119 -3.242 -4.523 1.00 0.00 52 ASP A O 13
ATOM 21209 N N . GLY A 1 27 ? 7.820 -3.186 -6.357 1.00 0.00 53 GLY A N 13
ATOM 21210 C CA . GLY A 1 27 ? 7.654 -1.746 -6.298 1.00 0.00 53 GLY A CA 13
ATOM 21211 C C . GLY A 1 27 ? 6.921 -1.296 -5.048 1.00 0.00 53 GLY A C 13
ATOM 21212 O O . GLY A 1 27 ? 7.315 -0.324 -4.409 1.00 0.00 53 GLY A O 13
ATOM 21216 N N . LEU A 1 28 ? 5.849 -2.005 -4.706 1.00 0.00 54 LEU A N 13
ATOM 21217 C CA . LEU A 1 28 ? 5.045 -1.681 -3.528 1.00 0.00 54 LEU A CA 13
ATOM 21218 C C . LEU A 1 28 ? 5.884 -1.708 -2.250 1.00 0.00 54 LEU A C 13
ATOM 21219 O O . LEU A 1 28 ? 5.567 -1.029 -1.274 1.00 0.00 54 LEU A O 13
ATOM 21235 N N . LYS A 1 29 ? 6.937 -2.518 -2.261 1.00 0.00 55 LYS A N 13
ATOM 21236 C CA . LYS A 1 29 ? 7.816 -2.672 -1.102 1.00 0.00 55 LYS A CA 13
ATOM 21237 C C . LYS A 1 29 ? 8.259 -1.328 -0.522 1.00 0.00 55 LYS A C 13
ATOM 21238 O O . LYS A 1 29 ? 8.250 -1.141 0.694 1.00 0.00 55 LYS A O 13
ATOM 21257 N N . ASP A 1 30 ? 8.668 -0.402 -1.387 1.00 0.00 56 ASP A N 13
ATOM 21258 C CA . ASP A 1 30 ? 9.135 0.905 -0.930 1.00 0.00 56 ASP A CA 13
ATOM 21259 C C . ASP A 1 30 ? 8.070 1.635 -0.116 1.00 0.00 56 ASP A C 13
ATOM 21260 O O . ASP A 1 30 ? 8.391 2.359 0.826 1.00 0.00 56 ASP A O 13
ATOM 21269 N N . GLY A 1 31 ? 6.806 1.449 -0.485 1.00 0.00 57 GLY A N 13
ATOM 21270 C CA . GLY A 1 31 ? 5.727 2.108 0.225 1.00 0.00 57 GLY A CA 13
ATOM 21271 C C . GLY A 1 31 ? 5.866 3.617 0.200 1.00 0.00 57 GLY A C 13
ATOM 21272 O O . GLY A 1 31 ? 6.518 4.201 1.066 1.00 0.00 57 GLY A O 13
ATOM 21276 N N . VAL A 1 32 ? 5.252 4.250 -0.796 1.00 0.00 58 VAL A N 13
ATOM 21277 C CA . VAL A 1 32 ? 5.308 5.700 -0.938 1.00 0.00 58 VAL A CA 13
ATOM 21278 C C . VAL A 1 32 ? 4.045 6.218 -1.609 1.00 0.00 58 VAL A C 13
ATOM 21279 O O . VAL A 1 32 ? 3.338 7.060 -1.058 1.00 0.00 58 VAL A O 13
ATOM 21292 N N . ILE A 1 33 ? 3.766 5.704 -2.804 1.00 0.00 59 ILE A N 13
ATOM 21293 C CA . ILE A 1 33 ? 2.585 6.117 -3.545 1.00 0.00 59 ILE A CA 13
ATOM 21294 C C . ILE A 1 33 ? 1.325 5.605 -2.864 1.00 0.00 59 ILE A C 13
ATOM 21295 O O . ILE A 1 33 ? 0.340 6.331 -2.740 1.00 0.00 59 ILE A O 13
ATOM 21311 N N . LEU A 1 34 ? 1.368 4.354 -2.407 1.00 0.00 60 LEU A N 13
ATOM 21312 C CA . LEU A 1 34 ? 0.228 3.760 -1.718 1.00 0.00 60 LEU A CA 13
ATOM 21313 C C . LEU A 1 34 ? -0.140 4.618 -0.520 1.00 0.00 60 LEU A C 13
ATOM 21314 O O . LEU A 1 34 ? -1.308 4.943 -0.309 1.00 0.00 60 LEU A O 13
ATOM 21330 N N . CYS A 1 35 ? 0.876 5.009 0.242 1.00 0.00 61 CYS A N 13
ATOM 21331 C CA . CYS A 1 35 ? 0.681 5.865 1.397 1.00 0.00 61 CYS A CA 13
ATOM 21332 C C . CYS A 1 35 ? -0.018 7.149 0.969 1.00 0.00 61 CYS A C 13
ATOM 21333 O O . CYS A 1 35 ? -0.950 7.615 1.621 1.00 0.00 61 CYS A O 13
ATOM 21341 N N . GLU A 1 36 ? 0.437 7.701 -0.149 1.00 0.00 62 GLU A N 13
ATOM 21342 C CA . GLU A 1 36 ? -0.130 8.913 -0.703 1.00 0.00 62 GLU A CA 13
ATOM 21343 C C . GLU A 1 36 ? -1.585 8.700 -1.116 1.00 0.00 62 GLU A C 13
ATOM 21344 O O . GLU A 1 36 ? -2.417 9.598 -0.990 1.00 0.00 62 GLU A O 13
ATOM 21356 N N . LEU A 1 37 ? -1.878 7.503 -1.616 1.00 0.00 63 LEU A N 13
ATOM 21357 C CA . LEU A 1 37 ? -3.221 7.155 -2.062 1.00 0.00 63 LEU A CA 13
ATOM 21358 C C . LEU A 1 37 ? -4.199 7.056 -0.894 1.00 0.00 63 LEU A C 13
ATOM 21359 O O . LEU A 1 37 ? -5.279 7.645 -0.932 1.00 0.00 63 LEU A O 13
ATOM 21375 N N . ILE A 1 38 ? -3.825 6.299 0.133 1.00 0.00 64 ILE A N 13
ATOM 21376 C CA . ILE A 1 38 ? -4.688 6.121 1.296 1.00 0.00 64 ILE A CA 13
ATOM 21377 C C . ILE A 1 38 ? -4.988 7.453 1.973 1.00 0.00 64 ILE A C 13
ATOM 21378 O O . ILE A 1 38 ? -6.098 7.673 2.448 1.00 0.00 64 ILE A O 13
ATOM 21394 N N . ASN A 1 39 ? -4.004 8.347 2.007 1.00 0.00 65 ASN A N 13
ATOM 21395 C CA . ASN A 1 39 ? -4.199 9.658 2.620 1.00 0.00 65 ASN A CA 13
ATOM 21396 C C . ASN A 1 39 ? -5.343 10.402 1.941 1.00 0.00 65 ASN A C 13
ATOM 21397 O O . ASN A 1 39 ? -6.039 11.200 2.569 1.00 0.00 65 ASN A O 13
ATOM 21408 N N . LYS A 1 40 ? -5.536 10.131 0.653 1.00 0.00 66 LYS A N 13
ATOM 21409 C CA . LYS A 1 40 ? -6.590 10.760 -0.115 1.00 0.00 66 LYS A CA 13
ATOM 21410 C C . LYS A 1 40 ? -7.955 10.271 0.351 1.00 0.00 66 LYS A C 13
ATOM 21411 O O . LYS A 1 40 ? -8.847 11.065 0.653 1.00 0.00 66 LYS A O 13
ATOM 21430 N N . LEU A 1 41 ? -8.104 8.954 0.403 1.00 0.00 67 LEU A N 13
ATOM 21431 C CA . LEU A 1 41 ? -9.353 8.333 0.827 1.00 0.00 67 LEU A CA 13
ATOM 21432 C C . LEU A 1 41 ? -9.596 8.566 2.314 1.00 0.00 67 LEU A C 13
ATOM 21433 O O . LEU A 1 41 ? -10.635 9.092 2.711 1.00 0.00 67 LEU A O 13
ATOM 21449 N N . GLN A 1 42 ? -8.625 8.166 3.129 1.00 0.00 68 GLN A N 13
ATOM 21450 C CA . GLN A 1 42 ? -8.721 8.324 4.573 1.00 0.00 68 GLN A CA 13
ATOM 21451 C C . GLN A 1 42 ? -7.815 9.456 5.059 1.00 0.00 68 GLN A C 13
ATOM 21452 O O . GLN A 1 42 ? -6.662 9.567 4.642 1.00 0.00 68 GLN A O 13
ATOM 21466 N N . PRO A 1 43 ? -8.333 10.314 5.953 1.00 0.00 69 PRO A N 13
ATOM 21467 C CA . PRO A 1 43 ? -7.582 11.442 6.506 1.00 0.00 69 PRO A CA 13
ATOM 21468 C C . PRO A 1 43 ? -6.499 11.010 7.491 1.00 0.00 69 PRO A C 13
ATOM 21469 O O . PRO A 1 43 ? -6.736 10.172 8.362 1.00 0.00 69 PRO A O 13
ATOM 21480 N N . GLY A 1 44 ? -5.311 11.596 7.352 1.00 0.00 70 GLY A N 13
ATOM 21481 C CA . GLY A 1 44 ? -4.206 11.268 8.240 1.00 0.00 70 GLY A CA 13
ATOM 21482 C C . GLY A 1 44 ? -3.897 9.785 8.273 1.00 0.00 70 GLY A C 13
ATOM 21483 O O . GLY A 1 44 ? -3.726 9.203 9.345 1.00 0.00 70 GLY A O 13
ATOM 21487 N N . SER A 1 45 ? -3.829 9.171 7.098 1.00 0.00 71 SER A N 13
ATOM 21488 C CA . SER A 1 45 ? -3.543 7.744 6.993 1.00 0.00 71 SER A CA 13
ATOM 21489 C C . SER A 1 45 ? -2.096 7.435 7.368 1.00 0.00 71 SER A C 13
ATOM 21490 O O . SER A 1 45 ? -1.828 6.491 8.113 1.00 0.00 71 SER A O 13
ATOM 21498 N N . VAL A 1 46 ? -1.166 8.228 6.845 1.00 0.00 72 VAL A N 13
ATOM 21499 C CA . VAL A 1 46 ? 0.254 8.031 7.122 1.00 0.00 72 VAL A CA 13
ATOM 21500 C C . VAL A 1 46 ? 0.966 9.364 7.326 1.00 0.00 72 VAL A C 13
ATOM 21501 O O . VAL A 1 46 ? 1.895 9.464 8.129 1.00 0.00 72 VAL A O 13
ATOM 21514 N N . GLN A 1 47 ? 0.526 10.382 6.587 1.00 0.00 73 GLN A N 13
ATOM 21515 C CA . GLN A 1 47 ? 1.119 11.714 6.672 1.00 0.00 73 GLN A CA 13
ATOM 21516 C C . GLN A 1 47 ? 2.527 11.727 6.072 1.00 0.00 73 GLN A C 13
ATOM 21517 O O . GLN A 1 47 ? 2.720 11.319 4.926 1.00 0.00 73 GLN A O 13
ATOM 21531 N N . LYS A 1 48 ? 3.505 12.204 6.842 1.00 0.00 74 LYS A N 13
ATOM 21532 C CA . LYS A 1 48 ? 4.887 12.272 6.371 1.00 0.00 74 LYS A CA 13
ATOM 21533 C C . LYS A 1 48 ? 5.361 10.920 5.847 1.00 0.00 74 LYS A C 13
ATOM 21534 O O . LYS A 1 48 ? 5.167 9.888 6.491 1.00 0.00 74 LYS A O 13
ATOM 21553 N N . VAL A 1 49 ? 5.979 10.934 4.669 1.00 0.00 75 VAL A N 13
ATOM 21554 C CA . VAL A 1 49 ? 6.479 9.711 4.052 1.00 0.00 75 VAL A CA 13
ATOM 21555 C C . VAL A 1 49 ? 8.001 9.632 4.132 1.00 0.00 75 VAL A C 13
ATOM 21556 O O . VAL A 1 49 ? 8.701 10.568 3.745 1.00 0.00 75 VAL A O 13
ATOM 21569 N N . ASN A 1 50 ? 8.506 8.507 4.628 1.00 0.00 76 ASN A N 13
ATOM 21570 C CA . ASN A 1 50 ? 9.944 8.304 4.747 1.00 0.00 76 ASN A CA 13
ATOM 21571 C C . ASN A 1 50 ? 10.537 7.845 3.419 1.00 0.00 76 ASN A C 13
ATOM 21572 O O . ASN A 1 50 ? 10.019 6.926 2.784 1.00 0.00 76 ASN A O 13
ATOM 21583 N N . ASP A 1 51 ? 11.629 8.483 3.007 1.00 0.00 77 ASP A N 13
ATOM 21584 C CA . ASP A 1 51 ? 12.290 8.126 1.757 1.00 0.00 77 ASP A CA 13
ATOM 21585 C C . ASP A 1 51 ? 12.826 6.698 1.824 1.00 0.00 77 ASP A C 13
ATOM 21586 O O . ASP A 1 51 ? 13.434 6.308 2.819 1.00 0.00 77 ASP A O 13
ATOM 21595 N N . PRO A 1 52 ? 12.601 5.894 0.768 1.00 0.00 78 PRO A N 13
ATOM 21596 C CA . PRO A 1 52 ? 13.063 4.502 0.724 1.00 0.00 78 PRO A CA 13
ATOM 21597 C C . PRO A 1 52 ? 14.571 4.384 0.502 1.00 0.00 78 PRO A C 13
ATOM 21598 O O . PRO A 1 52 ? 15.027 3.549 -0.279 1.00 0.00 78 PRO A O 13
ATOM 21609 N N . VAL A 1 53 ? 15.340 5.219 1.194 1.00 0.00 79 VAL A N 13
ATOM 21610 C CA . VAL A 1 53 ? 16.793 5.201 1.072 1.00 0.00 79 VAL A CA 13
ATOM 21611 C C . VAL A 1 53 ? 17.372 3.907 1.636 1.00 0.00 79 VAL A C 13
ATOM 21612 O O . VAL A 1 53 ? 18.013 3.137 0.920 1.00 0.00 79 VAL A O 13
ATOM 21625 N N . GLN A 1 54 ? 17.138 3.676 2.923 1.00 0.00 80 GLN A N 13
ATOM 21626 C CA . GLN A 1 54 ? 17.632 2.476 3.588 1.00 0.00 80 GLN A CA 13
ATOM 21627 C C . GLN A 1 54 ? 16.661 1.310 3.399 1.00 0.00 80 GLN A C 13
ATOM 21628 O O . GLN A 1 54 ? 16.491 0.813 2.286 1.00 0.00 80 GLN A O 13
ATOM 21642 N N . ASN A 1 55 ? 16.028 0.871 4.487 1.00 0.00 81 ASN A N 13
ATOM 21643 C CA . ASN A 1 55 ? 15.086 -0.241 4.419 1.00 0.00 81 ASN A CA 13
ATOM 21644 C C . ASN A 1 55 ? 13.970 -0.094 5.450 1.00 0.00 81 ASN A C 13
ATOM 21645 O O . ASN A 1 55 ? 12.805 -0.359 5.154 1.00 0.00 81 ASN A O 13
ATOM 21656 N N . TRP A 1 56 ? 14.328 0.320 6.663 1.00 0.00 82 TRP A N 13
ATOM 21657 C CA . TRP A 1 56 ? 13.344 0.484 7.729 1.00 0.00 82 TRP A CA 13
ATOM 21658 C C . TRP A 1 56 ? 12.285 1.514 7.345 1.00 0.00 82 TRP A C 13
ATOM 21659 O O . TRP A 1 56 ? 11.133 1.412 7.765 1.00 0.00 82 TRP A O 13
ATOM 21680 N N . HIS A 1 57 ? 12.679 2.505 6.544 1.00 0.00 83 HIS A N 13
ATOM 21681 C CA . HIS A 1 57 ? 11.749 3.544 6.108 1.00 0.00 83 HIS A CA 13
ATOM 21682 C C . HIS A 1 57 ? 10.503 2.920 5.488 1.00 0.00 83 HIS A C 13
ATOM 21683 O O . HIS A 1 57 ? 9.378 3.315 5.794 1.00 0.00 83 HIS A O 13
ATOM 21698 N N . LYS A 1 58 ? 10.719 1.941 4.614 1.00 0.00 84 LYS A N 13
ATOM 21699 C CA . LYS A 1 58 ? 9.623 1.252 3.944 1.00 0.00 84 LYS A CA 13
ATOM 21700 C C . LYS A 1 58 ? 8.680 0.614 4.958 1.00 0.00 84 LYS A C 13
ATOM 21701 O O . LYS A 1 58 ? 7.462 0.695 4.823 1.00 0.00 84 LYS A O 13
ATOM 21720 N N . LEU A 1 59 ? 9.258 -0.022 5.972 1.00 0.00 85 LEU A N 13
ATOM 21721 C CA . LEU A 1 59 ? 8.484 -0.681 7.014 1.00 0.00 85 LEU A CA 13
ATOM 21722 C C . LEU A 1 59 ? 7.490 0.278 7.662 1.00 0.00 85 LEU A C 13
ATOM 21723 O O . LEU A 1 59 ? 6.413 -0.130 8.098 1.00 0.00 85 LEU A O 13
ATOM 21739 N N . GLU A 1 60 ? 7.861 1.552 7.732 1.00 0.00 86 GLU A N 13
ATOM 21740 C CA . GLU A 1 60 ? 7.004 2.566 8.337 1.00 0.00 86 GLU A CA 13
ATOM 21741 C C . GLU A 1 60 ? 5.790 2.856 7.463 1.00 0.00 86 GLU A C 13
ATOM 21742 O O . GLU A 1 60 ? 4.652 2.793 7.927 1.00 0.00 86 GLU A O 13
ATOM 21754 N N . ASN A 1 61 ? 6.038 3.175 6.196 1.00 0.00 87 ASN A N 13
ATOM 21755 C CA . ASN A 1 61 ? 4.971 3.476 5.260 1.00 0.00 87 ASN A CA 13
ATOM 21756 C C . ASN A 1 61 ? 4.052 2.274 5.076 1.00 0.00 87 ASN A C 13
ATOM 21757 O O . ASN A 1 61 ? 2.832 2.419 5.004 1.00 0.00 87 ASN A O 13
ATOM 21768 N N . ILE A 1 62 ? 4.646 1.087 4.999 1.00 0.00 88 ILE A N 13
ATOM 21769 C CA . ILE A 1 62 ? 3.877 -0.140 4.822 1.00 0.00 88 ILE A CA 13
ATOM 21770 C C . ILE A 1 62 ? 3.038 -0.442 6.057 1.00 0.00 88 ILE A C 13
ATOM 21771 O O . ILE A 1 62 ? 1.868 -0.814 5.950 1.00 0.00 88 ILE A O 13
ATOM 21787 N N . GLY A 1 63 ? 3.645 -0.288 7.230 1.00 0.00 89 GLY A N 13
ATOM 21788 C CA . GLY A 1 63 ? 2.945 -0.555 8.473 1.00 0.00 89 GLY A CA 13
ATOM 21789 C C . GLY A 1 63 ? 1.731 0.331 8.666 1.00 0.00 89 GLY A C 13
ATOM 21790 O O . GLY A 1 63 ? 0.648 -0.155 8.982 1.00 0.00 89 GLY A O 13
ATOM 21794 N N . ASN A 1 64 ? 1.912 1.635 8.483 1.00 0.00 90 ASN A N 13
ATOM 21795 C CA . ASN A 1 64 ? 0.820 2.591 8.647 1.00 0.00 90 ASN A CA 13
ATOM 21796 C C . ASN A 1 64 ? -0.254 2.398 7.579 1.00 0.00 90 ASN A C 13
ATOM 21797 O O . ASN A 1 64 ? -1.446 2.484 7.867 1.00 0.00 90 ASN A O 13
ATOM 21808 N N . PHE A 1 65 ? 0.176 2.147 6.346 1.00 0.00 91 PHE A N 13
ATOM 21809 C CA . PHE A 1 65 ? -0.754 1.952 5.236 1.00 0.00 91 PHE A CA 13
ATOM 21810 C C . PHE A 1 65 ? -1.692 0.776 5.498 1.00 0.00 91 PHE A C 13
ATOM 21811 O O . PHE A 1 65 ? -2.912 0.916 5.424 1.00 0.00 91 PHE A O 13
ATOM 21828 N N . LEU A 1 66 ? -1.114 -0.380 5.799 1.00 0.00 92 LEU A N 13
ATOM 21829 C CA . LEU A 1 66 ? -1.894 -1.584 6.066 1.00 0.00 92 LEU A CA 13
ATOM 21830 C C . LEU A 1 66 ? -2.680 -1.462 7.365 1.00 0.00 92 LEU A C 13
ATOM 21831 O O . LEU A 1 66 ? -3.831 -1.882 7.441 1.00 0.00 92 LEU A O 13
ATOM 21847 N N . ARG A 1 67 ? -2.054 -0.884 8.381 1.00 0.00 93 ARG A N 13
ATOM 21848 C CA . ARG A 1 67 ? -2.705 -0.706 9.674 1.00 0.00 93 ARG A CA 13
ATOM 21849 C C . ARG A 1 67 ? -3.935 0.183 9.530 1.00 0.00 93 ARG A C 13
ATOM 21850 O O . ARG A 1 67 ? -4.973 -0.066 10.143 1.00 0.00 93 ARG A O 13
ATOM 21871 N N . ALA A 1 68 ? -3.799 1.226 8.719 1.00 0.00 94 ALA A N 13
ATOM 21872 C CA . ALA A 1 68 ? -4.885 2.169 8.489 1.00 0.00 94 ALA A CA 13
ATOM 21873 C C . ALA A 1 68 ? -6.020 1.545 7.681 1.00 0.00 94 ALA A C 13
ATOM 21874 O O . ALA A 1 68 ? -7.187 1.723 8.013 1.00 0.00 94 ALA A O 13
ATOM 21881 N N . ILE A 1 69 ? -5.673 0.828 6.611 1.00 0.00 95 ILE A N 13
ATOM 21882 C CA . ILE A 1 69 ? -6.680 0.200 5.755 1.00 0.00 95 ILE A CA 13
ATOM 21883 C C . ILE A 1 69 ? -7.355 -0.984 6.447 1.00 0.00 95 ILE A C 13
ATOM 21884 O O . ILE A 1 69 ? -8.557 -1.200 6.290 1.00 0.00 95 ILE A O 13
ATOM 21900 N N . LYS A 1 70 ? -6.574 -1.749 7.201 1.00 0.00 96 LYS A N 13
ATOM 21901 C CA . LYS A 1 70 ? -7.091 -2.916 7.909 1.00 0.00 96 LYS A CA 13
ATOM 21902 C C . LYS A 1 70 ? -8.155 -2.501 8.920 1.00 0.00 96 LYS A C 13
ATOM 21903 O O . LYS A 1 70 ? -9.162 -3.186 9.097 1.00 0.00 96 LYS A O 13
ATOM 21922 N N . HIS A 1 71 ? -7.923 -1.368 9.571 1.00 0.00 97 HIS A N 13
ATOM 21923 C CA . HIS A 1 71 ? -8.855 -0.838 10.559 1.00 0.00 97 HIS A CA 13
ATOM 21924 C C . HIS A 1 71 ? -9.931 -0.004 9.875 1.00 0.00 97 HIS A C 13
ATOM 21925 O O . HIS A 1 71 ? -11.085 0.023 10.306 1.00 0.00 97 HIS A O 13
ATOM 21940 N N . TYR A 1 72 ? -9.530 0.680 8.810 1.00 0.00 98 TYR A N 13
ATOM 21941 C CA . TYR A 1 72 ? -10.436 1.534 8.045 1.00 0.00 98 TYR A CA 13
ATOM 21942 C C . TYR A 1 72 ? -11.718 0.795 7.685 1.00 0.00 98 TYR A C 13
ATOM 21943 O O . TYR A 1 72 ? -12.816 1.336 7.819 1.00 0.00 98 TYR A O 13
ATOM 21961 N N . GLY A 1 73 ? -11.575 -0.442 7.221 1.00 0.00 99 GLY A N 13
ATOM 21962 C CA . GLY A 1 73 ? -12.739 -1.223 6.846 1.00 0.00 99 GLY A CA 13
ATOM 21963 C C . GLY A 1 73 ? -12.380 -2.560 6.229 1.00 0.00 99 GLY A C 13
ATOM 21964 O O . GLY A 1 73 ? -12.994 -3.579 6.547 1.00 0.00 99 GLY A O 13
ATOM 21968 N N . VAL A 1 74 ? -11.390 -2.558 5.339 1.00 0.00 100 VAL A N 13
ATOM 21969 C CA . VAL A 1 74 ? -10.965 -3.784 4.675 1.00 0.00 100 VAL A CA 13
ATOM 21970 C C . VAL A 1 74 ? -10.583 -4.848 5.698 1.00 0.00 100 VAL A C 13
ATOM 21971 O O . VAL A 1 74 ? -9.788 -4.597 6.604 1.00 0.00 100 VAL A O 13
ATOM 21984 N N . LYS A 1 75 ? -11.162 -6.036 5.551 1.00 0.00 101 LYS A N 13
ATOM 21985 C CA . LYS A 1 75 ? -10.892 -7.140 6.465 1.00 0.00 101 LYS A CA 13
ATOM 21986 C C . LYS A 1 75 ? -9.422 -7.550 6.414 1.00 0.00 101 LYS A C 13
ATOM 21987 O O . LYS A 1 75 ? -8.838 -7.660 5.336 1.00 0.00 101 LYS A O 13
ATOM 22006 N N . PRO A 1 76 ? -8.804 -7.786 7.586 1.00 0.00 102 PRO A N 13
ATOM 22007 C CA . PRO A 1 76 ? -7.394 -8.190 7.673 1.00 0.00 102 PRO A CA 13
ATOM 22008 C C . PRO A 1 76 ? -7.103 -9.437 6.846 1.00 0.00 102 PRO A C 13
ATOM 22009 O O . PRO A 1 76 ? -6.065 -9.532 6.190 1.00 0.00 102 PRO A O 13
ATOM 22020 N N . HIS A 1 77 ? -8.031 -10.389 6.878 1.00 0.00 103 HIS A N 13
ATOM 22021 C CA . HIS A 1 77 ? -7.885 -11.631 6.128 1.00 0.00 103 HIS A CA 13
ATOM 22022 C C . HIS A 1 77 ? -7.714 -11.343 4.638 1.00 0.00 103 HIS A C 13
ATOM 22023 O O . HIS A 1 77 ? -7.140 -12.143 3.901 1.00 0.00 103 HIS A O 13
ATOM 22038 N N . ASP A 1 78 ? -8.210 -10.187 4.209 1.00 0.00 104 ASP A N 13
ATOM 22039 C CA . ASP A 1 78 ? -8.110 -9.773 2.820 1.00 0.00 104 ASP A CA 13
ATOM 22040 C C . ASP A 1 78 ? -7.094 -8.652 2.693 1.00 0.00 104 ASP A C 13
ATOM 22041 O O . ASP A 1 78 ? -7.265 -7.723 1.902 1.00 0.00 104 ASP A O 13
ATOM 22050 N N . ILE A 1 79 ? -6.045 -8.744 3.498 1.00 0.00 105 ILE A N 13
ATOM 22051 C CA . ILE A 1 79 ? -4.998 -7.737 3.511 1.00 0.00 105 ILE A CA 13
ATOM 22052 C C . ILE A 1 79 ? -3.642 -8.353 3.833 1.00 0.00 105 ILE A C 13
ATOM 22053 O O . ILE A 1 79 ? -3.500 -9.093 4.808 1.00 0.00 105 ILE A O 13
ATOM 22069 N N . PHE A 1 80 ? -2.645 -8.032 3.016 1.00 0.00 106 PHE A N 13
ATOM 22070 C CA . PHE A 1 80 ? -1.298 -8.542 3.227 1.00 0.00 106 PHE A CA 13
ATOM 22071 C C . PHE A 1 80 ? -0.626 -7.802 4.370 1.00 0.00 106 PHE A C 13
ATOM 22072 O O . PHE A 1 80 ? -0.826 -6.602 4.547 1.00 0.00 106 PHE A O 13
ATOM 22089 N N . GLU A 1 81 ? 0.174 -8.520 5.139 1.00 0.00 107 GLU A N 13
ATOM 22090 C CA . GLU A 1 81 ? 0.881 -7.917 6.263 1.00 0.00 107 GLU A CA 13
ATOM 22091 C C . GLU A 1 81 ? 2.151 -7.237 5.791 1.00 0.00 107 GLU A C 13
ATOM 22092 O O . GLU A 1 81 ? 2.729 -7.620 4.773 1.00 0.00 107 GLU A O 13
ATOM 22104 N N . ALA A 1 82 ? 2.588 -6.233 6.539 1.00 0.00 108 ALA A N 13
ATOM 22105 C CA . ALA A 1 82 ? 3.800 -5.508 6.201 1.00 0.00 108 ALA A CA 13
ATOM 22106 C C . ALA A 1 82 ? 4.946 -6.480 5.957 1.00 0.00 108 ALA A C 13
ATOM 22107 O O . ALA A 1 82 ? 5.896 -6.169 5.239 1.00 0.00 108 ALA A O 13
ATOM 22114 N N . ASN A 1 83 ? 4.847 -7.663 6.561 1.00 0.00 109 ASN A N 13
ATOM 22115 C CA . ASN A 1 83 ? 5.866 -8.684 6.415 1.00 0.00 109 ASN A CA 13
ATOM 22116 C C . ASN A 1 83 ? 5.725 -9.415 5.083 1.00 0.00 109 ASN A C 13
ATOM 22117 O O . ASN A 1 83 ? 6.718 -9.751 4.442 1.00 0.00 109 ASN A O 13
ATOM 22128 N N . ASP A 1 84 ? 4.484 -9.669 4.682 1.00 0.00 110 ASP A N 13
ATOM 22129 C CA . ASP A 1 84 ? 4.212 -10.372 3.432 1.00 0.00 110 ASP A CA 13
ATOM 22130 C C . ASP A 1 84 ? 4.789 -9.622 2.236 1.00 0.00 110 ASP A C 13
ATOM 22131 O O . ASP A 1 84 ? 5.450 -10.213 1.382 1.00 0.00 1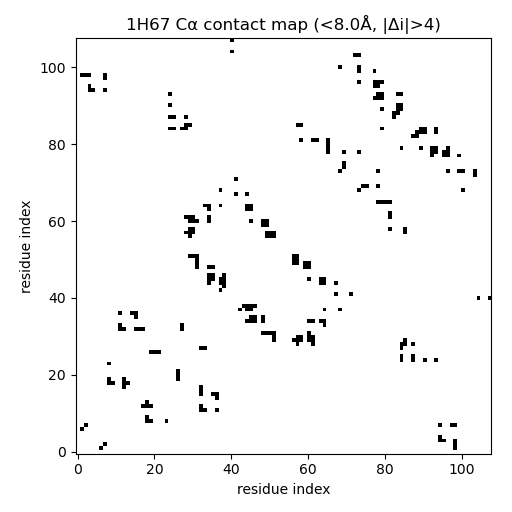10 ASP A O 13
ATOM 22140 N N . LEU A 1 85 ? 4.530 -8.319 2.175 1.00 0.00 111 LEU A N 13
ATOM 22141 C CA . LEU A 1 85 ? 5.020 -7.492 1.077 1.00 0.00 111 LEU A CA 13
ATOM 22142 C C . LEU A 1 85 ? 6.527 -7.266 1.175 1.00 0.00 111 LEU A C 13
ATOM 22143 O O . LEU A 1 85 ? 7.249 -7.397 0.187 1.00 0.00 111 LEU A O 13
ATOM 22159 N N . PHE A 1 86 ? 6.994 -6.915 2.369 1.00 0.00 112 PHE A N 13
ATOM 22160 C CA . PHE A 1 86 ? 8.415 -6.657 2.592 1.00 0.00 112 PHE A CA 13
ATOM 22161 C C . PHE A 1 86 ? 9.259 -7.903 2.332 1.00 0.00 112 PHE A C 13
ATOM 22162 O O . PHE A 1 86 ? 10.204 -7.869 1.543 1.00 0.00 112 PHE A O 13
ATOM 22179 N N . GLU A 1 87 ? 8.915 -9.000 2.998 1.00 0.00 113 GLU A N 13
ATOM 22180 C CA . GLU A 1 87 ? 9.641 -10.255 2.841 1.00 0.00 113 GLU A CA 13
ATOM 22181 C C . GLU A 1 87 ? 9.286 -10.924 1.521 1.00 0.00 113 GLU A C 13
ATOM 22182 O O . GLU A 1 87 ? 9.955 -11.865 1.091 1.00 0.00 113 GLU A O 13
ATOM 22194 N N . ASN A 1 88 ? 8.222 -10.436 0.892 1.00 0.00 114 ASN A N 13
ATOM 22195 C CA . ASN A 1 88 ? 7.756 -10.982 -0.375 1.00 0.00 114 ASN A CA 13
ATOM 22196 C C . ASN A 1 88 ? 7.276 -12.417 -0.196 1.00 0.00 114 ASN A C 13
ATOM 22197 O O . ASN A 1 88 ? 7.376 -13.236 -1.109 1.00 0.00 114 ASN A O 13
ATOM 22208 N N . THR A 1 89 ? 6.748 -12.713 0.988 1.00 0.00 115 THR A N 13
ATOM 22209 C CA . THR A 1 89 ? 6.248 -14.050 1.283 1.00 0.00 115 THR A CA 13
ATOM 22210 C C . THR A 1 89 ? 4.957 -14.325 0.520 1.00 0.00 115 THR A C 13
ATOM 22211 O O . THR A 1 89 ? 4.823 -15.352 -0.145 1.00 0.00 115 THR A O 13
ATOM 22222 N N . ASN A 1 90 ? 4.012 -13.395 0.616 1.00 0.00 116 ASN A N 13
ATOM 22223 C CA . ASN A 1 90 ? 2.733 -13.531 -0.070 1.00 0.00 116 ASN A CA 13
ATOM 22224 C C . ASN A 1 90 ? 2.662 -12.607 -1.282 1.00 0.00 116 ASN A C 13
ATOM 22225 O O . ASN A 1 90 ? 2.758 -11.386 -1.150 1.00 0.00 116 ASN A O 13
ATOM 22236 N N . HIS A 1 91 ? 2.485 -13.195 -2.463 1.00 0.00 117 HIS A N 13
ATOM 22237 C CA . HIS A 1 91 ? 2.391 -12.420 -3.695 1.00 0.00 117 HIS A CA 13
ATOM 22238 C C . HIS A 1 91 ? 0.934 -12.235 -4.103 1.00 0.00 117 HIS A C 13
ATOM 22239 O O . HIS A 1 91 ? 0.497 -11.124 -4.405 1.00 0.00 117 HIS A O 13
ATOM 22254 N N . THR A 1 92 ? 0.186 -13.335 -4.107 1.00 0.00 118 THR A N 13
ATOM 22255 C CA . THR A 1 92 ? -1.225 -13.303 -4.472 1.00 0.00 118 THR A CA 13
ATOM 22256 C C . THR A 1 92 ? -2.021 -12.439 -3.502 1.00 0.00 118 THR A C 13
ATOM 22257 O O . THR A 1 92 ? -2.887 -11.666 -3.910 1.00 0.00 118 THR A O 13
ATOM 22268 N N . GLN A 1 93 ? -1.718 -12.580 -2.216 1.00 0.00 119 GLN A N 13
ATOM 22269 C CA . GLN A 1 93 ? -2.400 -11.818 -1.179 1.00 0.00 119 GLN A CA 13
ATOM 22270 C C . GLN A 1 93 ? -2.277 -10.317 -1.431 1.00 0.00 119 GLN A C 13
ATOM 22271 O O . GLN A 1 93 ? -3.240 -9.570 -1.263 1.00 0.00 119 GLN A O 13
ATOM 22285 N N . VAL A 1 94 ? -1.086 -9.884 -1.832 1.00 0.00 120 VAL A N 13
ATOM 22286 C CA . VAL A 1 94 ? -0.836 -8.473 -2.106 1.00 0.00 120 VAL A CA 13
ATOM 22287 C C . VAL A 1 94 ? -1.740 -7.954 -3.221 1.00 0.00 120 VAL A C 13
ATOM 22288 O O . VAL A 1 94 ? -2.335 -6.883 -3.102 1.00 0.00 120 VAL A O 13
ATOM 22301 N N . GLN A 1 95 ? -1.839 -8.718 -4.304 1.00 0.00 121 GLN A N 13
ATOM 22302 C CA . GLN A 1 95 ? -2.659 -8.345 -5.436 1.00 0.00 121 GLN A CA 13
ATOM 22303 C C . GLN A 1 95 ? -4.136 -8.280 -5.054 1.00 0.00 121 GLN A C 13
ATOM 22304 O O . GLN A 1 95 ? -4.841 -7.339 -5.418 1.00 0.00 121 GLN A O 13
ATOM 22318 N N . SER A 1 96 ? -4.597 -9.291 -4.325 1.00 0.00 122 SER A N 13
ATOM 22319 C CA . SER A 1 96 ? -5.991 -9.360 -3.898 1.00 0.00 122 SER A CA 13
ATOM 22320 C C . SER A 1 96 ? -6.352 -8.192 -2.984 1.00 0.00 122 SER A C 13
ATOM 22321 O O . SER A 1 96 ? -7.440 -7.625 -3.087 1.00 0.00 122 SER A O 13
ATOM 22329 N N . THR A 1 97 ? -5.436 -7.843 -2.085 1.00 0.00 123 THR A N 13
ATOM 22330 C CA . THR A 1 97 ? -5.661 -6.749 -1.145 1.00 0.00 123 THR A CA 13
ATOM 22331 C C . THR A 1 97 ? -6.028 -5.457 -1.870 1.00 0.00 123 THR A C 13
ATOM 22332 O O . THR A 1 97 ? -6.949 -4.750 -1.465 1.00 0.00 123 THR A O 13
ATOM 22343 N N . LEU A 1 98 ? -5.302 -5.155 -2.942 1.00 0.00 124 LEU A N 13
ATOM 22344 C CA . LEU A 1 98 ? -5.557 -3.946 -3.718 1.00 0.00 124 LEU A CA 13
ATOM 22345 C C . LEU A 1 98 ? -6.986 -3.933 -4.254 1.00 0.00 124 LEU A C 13
ATOM 22346 O O . LEU A 1 98 ? -7.673 -2.915 -4.187 1.00 0.00 124 LEU A O 13
ATOM 22362 N N . ILE A 1 99 ? -7.426 -5.071 -4.782 1.00 0.00 125 ILE A N 13
ATOM 22363 C CA . ILE A 1 99 ? -8.774 -5.189 -5.327 1.00 0.00 125 ILE A CA 13
ATOM 22364 C C . ILE A 1 99 ? -9.822 -4.872 -4.265 1.00 0.00 125 ILE A C 13
ATOM 22365 O O . ILE A 1 99 ? -10.785 -4.149 -4.525 1.00 0.00 125 ILE A O 13
ATOM 22381 N N . ALA A 1 100 ? -9.629 -5.418 -3.069 1.00 0.00 126 ALA A N 13
ATOM 22382 C CA . ALA A 1 100 ? -10.556 -5.196 -1.965 1.00 0.00 126 ALA A CA 13
ATOM 22383 C C . ALA A 1 100 ? -10.597 -3.724 -1.566 1.00 0.00 126 ALA A C 13
ATOM 22384 O O . ALA A 1 100 ? -11.666 -3.170 -1.310 1.00 0.00 126 ALA A O 13
ATOM 22391 N N . LEU A 1 101 ? -9.425 -3.097 -1.513 1.00 0.00 127 LEU A N 13
ATOM 22392 C CA . LEU A 1 101 ? -9.323 -1.690 -1.140 1.00 0.00 127 LEU A CA 13
ATOM 22393 C C . LEU A 1 101 ? -10.142 -0.824 -2.094 1.00 0.00 127 LEU A C 13
ATOM 22394 O O . LEU A 1 101 ? -10.891 0.053 -1.664 1.00 0.00 127 LEU A O 13
ATOM 22410 N N . ALA A 1 102 ? -9.994 -1.077 -3.391 1.00 0.00 128 ALA A N 13
ATOM 22411 C CA . ALA A 1 102 ? -10.718 -0.323 -4.407 1.00 0.00 128 ALA A CA 13
ATOM 22412 C C . ALA A 1 102 ? -12.223 -0.392 -4.167 1.00 0.00 128 ALA A C 13
ATOM 22413 O O . ALA A 1 102 ? -12.924 0.615 -4.261 1.00 0.00 128 ALA A O 13
ATOM 22420 N N . SER A 1 103 ? -12.709 -1.589 -3.854 1.00 0.00 129 SER A N 13
ATOM 22421 C CA . SER A 1 103 ? -14.129 -1.795 -3.595 1.00 0.00 129 SER A CA 13
ATOM 22422 C C . SER A 1 103 ? -14.587 -0.963 -2.401 1.00 0.00 129 SER A C 13
ATOM 22423 O O . SER A 1 103 ? -15.711 -0.461 -2.376 1.00 0.00 129 SER A O 13
ATOM 22431 N N . GLN A 1 104 ? -13.709 -0.824 -1.413 1.00 0.00 130 GLN A N 13
ATOM 22432 C CA . GLN A 1 104 ? -14.013 -0.059 -0.217 1.00 0.00 130 GLN A CA 13
ATOM 22433 C C . GLN A 1 104 ? -14.199 1.420 -0.541 1.00 0.00 130 GLN A C 13
ATOM 22434 O O . GLN A 1 104 ? -15.211 2.018 -0.182 1.00 0.00 130 GLN A O 13
ATOM 22448 N N . ALA A 1 105 ? -13.219 2.008 -1.219 1.00 0.00 131 ALA A N 13
ATOM 22449 C CA . ALA A 1 105 ? -13.286 3.419 -1.583 1.00 0.00 131 ALA A CA 13
ATOM 22450 C C . ALA A 1 105 ? -14.192 3.643 -2.791 1.00 0.00 131 ALA A C 13
ATOM 22451 O O . ALA A 1 105 ? -13.922 4.506 -3.628 1.00 0.00 131 ALA A O 13
ATOM 22458 N N . LYS A 1 106 ? -15.268 2.865 -2.880 1.00 0.00 132 LYS A N 13
ATOM 22459 C CA . LYS A 1 106 ? -16.205 2.978 -3.975 1.00 0.00 132 LYS A CA 13
ATOM 22460 C C . LYS A 1 106 ? -17.125 4.182 -3.792 1.00 0.00 132 LYS A C 13
ATOM 22461 O O . LYS A 1 106 ? -16.991 5.187 -4.491 1.00 0.00 132 LYS A O 13
ATOM 22480 N N . THR A 1 107 ? -18.056 4.070 -2.845 1.00 0.00 133 THR A N 13
ATOM 22481 C CA . THR A 1 107 ? -19.009 5.143 -2.560 1.00 0.00 133 THR A CA 13
ATOM 22482 C C . THR A 1 107 ? -19.550 5.031 -1.137 1.00 0.00 133 THR A C 13
ATOM 22483 O O . THR A 1 107 ? -20.755 5.145 -0.911 1.00 0.00 133 THR A O 13
ATOM 22494 N N . LYS A 1 108 ? -18.655 4.806 -0.180 1.00 0.00 134 LYS A N 13
ATOM 22495 C CA . LYS A 1 108 ? -19.048 4.679 1.220 1.00 0.00 134 LYS A CA 13
ATOM 22496 C C . LYS A 1 108 ? -19.755 5.941 1.704 1.00 0.00 134 LYS A C 13
ATOM 22497 O O . LYS A 1 108 ? -20.658 5.822 2.559 1.00 0.00 134 LYS A O 13
ATOM 22517 N N . MET A 1 1 ? -16.363 -8.931 -8.804 1.00 0.00 27 MET A N 14
ATOM 22518 C CA . MET A 1 1 ? -15.095 -8.249 -8.441 1.00 0.00 27 MET A CA 14
ATOM 22519 C C . MET A 1 1 ? -14.275 -7.908 -9.684 1.00 0.00 27 MET A C 14
ATOM 22520 O O . MET A 1 1 ? -14.132 -8.732 -10.587 1.00 0.00 27 MET A O 14
ATOM 22536 N N . PRO A 1 2 ? -13.724 -6.682 -9.748 1.00 0.00 28 PRO A N 14
ATOM 22537 C CA . PRO A 1 2 ? -12.917 -6.237 -10.890 1.00 0.00 28 PRO A CA 14
ATOM 22538 C C . PRO A 1 2 ? -11.700 -7.128 -11.118 1.00 0.00 28 PRO A C 14
ATOM 22539 O O . PRO A 1 2 ? -10.975 -7.456 -10.178 1.00 0.00 28 PRO A O 14
ATOM 22550 N N . GLN A 1 3 ? -11.480 -7.514 -12.370 1.00 0.00 29 GLN A N 14
ATOM 22551 C CA . GLN A 1 3 ? -10.349 -8.366 -12.720 1.00 0.00 29 GLN A CA 14
ATOM 22552 C C . GLN A 1 3 ? -9.027 -7.657 -12.446 1.00 0.00 29 GLN A C 14
ATOM 22553 O O . GLN A 1 3 ? -8.835 -6.506 -12.841 1.00 0.00 29 GLN A O 14
ATOM 22567 N N . THR A 1 4 ? -8.120 -8.348 -11.765 1.00 0.00 30 THR A N 14
ATOM 22568 C CA . THR A 1 4 ? -6.816 -7.785 -11.437 1.00 0.00 30 THR A CA 14
ATOM 22569 C C . THR A 1 4 ? -5.952 -7.618 -12.684 1.00 0.00 30 THR A C 14
ATOM 22570 O O . THR A 1 4 ? -5.661 -8.591 -13.381 1.00 0.00 30 THR A O 14
ATOM 22581 N N . GLU A 1 5 ? -5.539 -6.379 -12.953 1.00 0.00 31 GLU A N 14
ATOM 22582 C CA . GLU A 1 5 ? -4.700 -6.081 -14.113 1.00 0.00 31 GLU A CA 14
ATOM 22583 C C . GLU A 1 5 ? -4.456 -4.573 -14.230 1.00 0.00 31 GLU A C 14
ATOM 22584 O O . GLU A 1 5 ? -4.027 -3.934 -13.269 1.00 0.00 31 GLU A O 14
ATOM 22596 N N . ARG A 1 6 ? -4.726 -4.008 -15.408 1.00 0.00 32 ARG A N 14
ATOM 22597 C CA . ARG A 1 6 ? -4.527 -2.582 -15.642 1.00 0.00 32 ARG A CA 14
ATOM 22598 C C . ARG A 1 6 ? -5.334 -1.743 -14.657 1.00 0.00 32 ARG A C 14
ATOM 22599 O O . ARG A 1 6 ? -4.881 -0.689 -14.213 1.00 0.00 32 ARG A O 14
ATOM 22620 N N . GLN A 1 7 ? -6.531 -2.215 -14.324 1.00 0.00 33 GLN A N 14
ATOM 22621 C CA . GLN A 1 7 ? -7.405 -1.507 -13.394 1.00 0.00 33 GLN A CA 14
ATOM 22622 C C . GLN A 1 7 ? -6.655 -1.128 -12.120 1.00 0.00 33 GLN A C 14
ATOM 22623 O O . GLN A 1 7 ? -6.817 -0.025 -11.599 1.00 0.00 33 GLN A O 14
ATOM 22637 N N . LEU A 1 8 ? -5.836 -2.051 -11.626 1.00 0.00 34 LEU A N 14
ATOM 22638 C CA . LEU A 1 8 ? -5.059 -1.815 -10.412 1.00 0.00 34 LEU A CA 14
ATOM 22639 C C . LEU A 1 8 ? -4.084 -0.654 -10.588 1.00 0.00 34 LEU A C 14
ATOM 22640 O O . LEU A 1 8 ? -3.982 0.216 -9.723 1.00 0.00 34 LEU A O 14
ATOM 22656 N N . ARG A 1 9 ? -3.362 -0.650 -11.704 1.00 0.00 35 ARG A N 14
ATOM 22657 C CA . ARG A 1 9 ? -2.388 0.402 -11.978 1.00 0.00 35 ARG A CA 14
ATOM 22658 C C . ARG A 1 9 ? -3.066 1.759 -12.150 1.00 0.00 35 ARG A C 14
ATOM 22659 O O . ARG A 1 9 ? -2.760 2.707 -11.432 1.00 0.00 35 ARG A O 14
ATOM 22680 N N . VAL A 1 10 ? -3.983 1.845 -13.107 1.00 0.00 36 VAL A N 14
ATOM 22681 C CA . VAL A 1 10 ? -4.697 3.090 -13.376 1.00 0.00 36 VAL A CA 14
ATOM 22682 C C . VAL A 1 10 ? -5.330 3.659 -12.108 1.00 0.00 36 VAL A C 14
ATOM 22683 O O . VAL A 1 10 ? -5.350 4.872 -11.902 1.00 0.00 36 VAL A O 14
ATOM 22696 N N . TRP A 1 11 ? -5.854 2.774 -11.269 1.00 0.00 37 TRP A N 14
ATOM 22697 C CA . TRP A 1 11 ? -6.500 3.181 -10.026 1.00 0.00 37 TRP A CA 14
ATOM 22698 C C . TRP A 1 11 ? -5.540 3.922 -9.089 1.00 0.00 37 TRP A C 14
ATOM 22699 O O . TRP A 1 11 ? -5.684 5.125 -8.871 1.00 0.00 37 TRP A O 14
ATOM 22720 N N . ILE A 1 12 ? -4.590 3.195 -8.509 1.00 0.00 38 ILE A N 14
ATOM 22721 C CA . ILE A 1 12 ? -3.646 3.786 -7.566 1.00 0.00 38 ILE A CA 14
ATOM 22722 C C . ILE A 1 12 ? -2.718 4.802 -8.233 1.00 0.00 38 ILE A C 14
ATOM 22723 O O . ILE A 1 12 ? -2.559 5.919 -7.740 1.00 0.00 38 ILE A O 14
ATOM 22739 N N . GLU A 1 13 ? -2.106 4.416 -9.349 1.00 0.00 39 GLU A N 14
ATOM 22740 C CA . GLU A 1 13 ? -1.197 5.309 -10.064 1.00 0.00 39 GLU A CA 14
ATOM 22741 C C . GLU A 1 13 ? -1.900 6.608 -10.442 1.00 0.00 39 GLU A C 14
ATOM 22742 O O . GLU A 1 13 ? -1.349 7.695 -10.275 1.00 0.00 39 GLU A O 14
ATOM 22754 N N . GLY A 1 14 ? -3.121 6.484 -10.951 1.00 0.00 40 GLY A N 14
ATOM 22755 C CA . GLY A 1 14 ? -3.886 7.651 -11.345 1.00 0.00 40 GLY A CA 14
ATOM 22756 C C . GLY A 1 14 ? -4.203 8.563 -10.176 1.00 0.00 40 GLY A C 14
ATOM 22757 O O . GLY A 1 14 ? -4.279 9.782 -10.335 1.00 0.00 40 GLY A O 14
ATOM 22761 N N . ALA A 1 15 ? -4.397 7.970 -9.002 1.00 0.00 41 ALA A N 14
ATOM 22762 C CA . ALA A 1 15 ? -4.719 8.730 -7.798 1.00 0.00 41 ALA A CA 14
ATOM 22763 C C . ALA A 1 15 ? -3.708 9.846 -7.551 1.00 0.00 41 ALA A C 14
ATOM 22764 O O . ALA A 1 15 ? -4.065 11.023 -7.525 1.00 0.00 41 ALA A O 14
ATOM 22771 N N . THR A 1 16 ? -2.447 9.469 -7.367 1.00 0.00 42 THR A N 14
ATOM 22772 C CA . THR A 1 16 ? -1.389 10.443 -7.119 1.00 0.00 42 THR A CA 14
ATOM 22773 C C . THR A 1 16 ? -0.754 10.922 -8.419 1.00 0.00 42 THR A C 14
ATOM 22774 O O . THR A 1 16 ? -0.719 12.119 -8.702 1.00 0.00 42 THR A O 14
ATOM 22785 N N . GLY A 1 17 ? -0.248 9.976 -9.202 1.00 0.00 43 GLY A N 14
ATOM 22786 C CA . GLY A 1 17 ? 0.387 10.312 -10.461 1.00 0.00 43 GLY A CA 14
ATOM 22787 C C . GLY A 1 17 ? 1.769 9.705 -10.576 1.00 0.00 43 GLY A C 14
ATOM 22788 O O . GLY A 1 17 ? 2.710 10.362 -11.018 1.00 0.00 43 GLY A O 14
ATOM 22792 N N . ARG A 1 18 ? 1.887 8.445 -10.168 1.00 0.00 44 ARG A N 14
ATOM 22793 C CA . ARG A 1 18 ? 3.163 7.742 -10.216 1.00 0.00 44 ARG A CA 14
ATOM 22794 C C . ARG A 1 18 ? 2.986 6.345 -10.798 1.00 0.00 44 ARG A C 14
ATOM 22795 O O . ARG A 1 18 ? 2.099 5.601 -10.383 1.00 0.00 44 ARG A O 14
ATOM 22816 N N . ARG A 1 19 ? 3.842 5.986 -11.747 1.00 0.00 45 ARG A N 14
ATOM 22817 C CA . ARG A 1 19 ? 3.780 4.667 -12.366 1.00 0.00 45 ARG A CA 14
ATOM 22818 C C . ARG A 1 19 ? 4.488 3.634 -11.493 1.00 0.00 45 ARG A C 14
ATOM 22819 O O . ARG A 1 19 ? 5.193 2.763 -11.998 1.00 0.00 45 ARG A O 14
ATOM 22840 N N . ILE A 1 20 ? 4.288 3.749 -10.180 1.00 0.00 46 ILE A N 14
ATOM 22841 C CA . ILE A 1 20 ? 4.896 2.845 -9.209 1.00 0.00 46 ILE A CA 14
ATOM 22842 C C . ILE A 1 20 ? 6.419 2.978 -9.200 1.00 0.00 46 ILE A C 14
ATOM 22843 O O . ILE A 1 20 ? 6.994 3.521 -8.257 1.00 0.00 46 ILE A O 14
ATOM 22859 N N . GLY A 1 21 ? 7.065 2.489 -10.253 1.00 0.00 47 GLY A N 14
ATOM 22860 C CA . GLY A 1 21 ? 8.511 2.574 -10.338 1.00 0.00 47 GLY A CA 14
ATOM 22861 C C . GLY A 1 21 ? 9.111 1.486 -11.208 1.00 0.00 47 GLY A C 14
ATOM 22862 O O . GLY A 1 21 ? 9.943 1.761 -12.073 1.00 0.00 47 GLY A O 14
ATOM 22866 N N . ASP A 1 22 ? 8.688 0.248 -10.972 1.00 0.00 48 ASP A N 14
ATOM 22867 C CA . ASP A 1 22 ? 9.185 -0.896 -11.730 1.00 0.00 48 ASP A CA 14
ATOM 22868 C C . ASP A 1 22 ? 8.429 -2.163 -11.345 1.00 0.00 48 ASP A C 14
ATOM 22869 O O . ASP A 1 22 ? 8.073 -2.351 -10.181 1.00 0.00 48 ASP A O 14
ATOM 22878 N N . ASN A 1 23 ? 8.177 -3.023 -12.329 1.00 0.00 49 ASN A N 14
ATOM 22879 C CA . ASN A 1 23 ? 7.454 -4.267 -12.088 1.00 0.00 49 ASN A CA 14
ATOM 22880 C C . ASN A 1 23 ? 6.040 -3.966 -11.587 1.00 0.00 49 ASN A C 14
ATOM 22881 O O . ASN A 1 23 ? 5.280 -3.256 -12.246 1.00 0.00 49 ASN A O 14
ATOM 22892 N N . PHE A 1 24 ? 5.692 -4.501 -10.420 1.00 0.00 50 PHE A N 14
ATOM 22893 C CA . PHE A 1 24 ? 4.378 -4.280 -9.835 1.00 0.00 50 PHE A CA 14
ATOM 22894 C C . PHE A 1 24 ? 4.419 -4.584 -8.344 1.00 0.00 50 PHE A C 14
ATOM 22895 O O . PHE A 1 24 ? 3.896 -3.826 -7.530 1.00 0.00 50 PHE A O 14
ATOM 22912 N N . MET A 1 25 ? 5.060 -5.695 -7.998 1.00 0.00 51 MET A N 14
ATOM 22913 C CA . MET A 1 25 ? 5.195 -6.106 -6.605 1.00 0.00 51 MET A CA 14
ATOM 22914 C C . MET A 1 25 ? 6.409 -5.433 -5.978 1.00 0.00 51 MET A C 14
ATOM 22915 O O . MET A 1 25 ? 6.350 -4.932 -4.856 1.00 0.00 51 MET A O 14
ATOM 22929 N N . ASP A 1 26 ? 7.513 -5.428 -6.723 1.00 0.00 52 ASP A N 14
ATOM 22930 C CA . ASP A 1 26 ? 8.752 -4.823 -6.264 1.00 0.00 52 ASP A CA 14
ATOM 22931 C C . ASP A 1 26 ? 8.573 -3.329 -6.004 1.00 0.00 52 ASP A C 14
ATOM 22932 O O . ASP A 1 26 ? 9.121 -2.782 -5.048 1.00 0.00 52 ASP A O 14
ATOM 22941 N N . GLY A 1 27 ? 7.804 -2.673 -6.866 1.00 0.00 53 GLY A N 14
ATOM 22942 C CA . GLY A 1 27 ? 7.564 -1.249 -6.715 1.00 0.00 53 GLY A CA 14
ATOM 22943 C C . GLY A 1 27 ? 6.830 -0.914 -5.430 1.00 0.00 53 GLY A C 14
ATOM 22944 O O . GLY A 1 27 ? 7.014 0.161 -4.862 1.00 0.00 53 GLY A O 14
ATOM 22948 N N . LEU A 1 28 ? 5.988 -1.835 -4.980 1.00 0.00 54 LEU A N 14
ATOM 22949 C CA . LEU A 1 28 ? 5.212 -1.641 -3.758 1.00 0.00 54 LEU A CA 14
ATOM 22950 C C . LEU A 1 28 ? 6.097 -1.757 -2.515 1.00 0.00 54 LEU A C 14
ATOM 22951 O O . LEU A 1 28 ? 5.802 -1.168 -1.474 1.00 0.00 54 LEU A O 14
ATOM 22967 N N . LYS A 1 29 ? 7.162 -2.548 -2.629 1.00 0.00 55 LYS A N 14
ATOM 22968 C CA . LYS A 1 29 ? 8.087 -2.791 -1.518 1.00 0.00 55 LYS A CA 14
ATOM 22969 C C . LYS A 1 29 ? 8.448 -1.514 -0.758 1.00 0.00 55 LYS A C 14
ATOM 22970 O O . LYS A 1 29 ? 8.236 -1.430 0.452 1.00 0.00 55 LYS A O 14
ATOM 22989 N N . ASP A 1 30 ? 9.003 -0.528 -1.458 1.00 0.00 56 ASP A N 14
ATOM 22990 C CA . ASP A 1 30 ? 9.396 0.726 -0.817 1.00 0.00 56 ASP A CA 14
ATOM 22991 C C . ASP A 1 30 ? 8.209 1.403 -0.138 1.00 0.00 56 ASP A C 14
ATOM 22992 O O . ASP A 1 30 ? 8.348 1.972 0.945 1.00 0.00 56 ASP A O 14
ATOM 23001 N N . GLY A 1 31 ? 7.047 1.341 -0.778 1.00 0.00 57 GLY A N 14
ATOM 23002 C CA . GLY A 1 31 ? 5.858 1.956 -0.217 1.00 0.00 57 GLY A CA 14
ATOM 23003 C C . GLY A 1 31 ? 5.937 3.469 -0.213 1.00 0.00 57 GLY A C 14
ATOM 23004 O O . GLY A 1 31 ? 6.718 4.056 0.537 1.00 0.00 57 GLY A O 14
ATOM 23008 N N . VAL A 1 32 ? 5.113 4.097 -1.049 1.00 0.00 58 VAL A N 14
ATOM 23009 C CA . VAL A 1 32 ? 5.064 5.555 -1.158 1.00 0.00 58 VAL A CA 14
ATOM 23010 C C . VAL A 1 32 ? 3.729 5.987 -1.747 1.00 0.00 58 VAL A C 14
ATOM 23011 O O . VAL A 1 32 ? 2.955 6.695 -1.109 1.00 0.00 58 VAL A O 14
ATOM 23024 N N . ILE A 1 33 ? 3.468 5.549 -2.971 1.00 0.00 59 ILE A N 14
ATOM 23025 C CA . ILE A 1 33 ? 2.232 5.879 -3.656 1.00 0.00 59 ILE A CA 14
ATOM 23026 C C . ILE A 1 33 ? 1.033 5.286 -2.929 1.00 0.00 59 ILE A C 14
ATOM 23027 O O . ILE A 1 33 ? 0.012 5.948 -2.760 1.00 0.00 59 ILE A O 14
ATOM 23043 N N . LEU A 1 34 ? 1.166 4.034 -2.499 1.00 0.00 60 LEU A N 14
ATOM 23044 C CA . LEU A 1 34 ? 0.088 3.359 -1.786 1.00 0.00 60 LEU A CA 14
ATOM 23045 C C . LEU A 1 34 ? -0.277 4.126 -0.525 1.00 0.00 60 LEU A C 14
ATOM 23046 O O . LEU A 1 34 ? -1.456 4.317 -0.222 1.00 0.00 60 LEU A O 14
ATOM 23062 N N . CYS A 1 35 ? 0.740 4.573 0.202 1.00 0.00 61 CYS A N 14
ATOM 23063 C CA . CYS A 1 35 ? 0.520 5.329 1.425 1.00 0.00 61 CYS A CA 14
ATOM 23064 C C . CYS A 1 35 ? -0.176 6.643 1.090 1.00 0.00 61 CYS A C 14
ATOM 23065 O O . CYS A 1 35 ? -1.047 7.110 1.823 1.00 0.00 61 CYS A O 14
ATOM 23073 N N . GLU A 1 36 ? 0.217 7.224 -0.041 1.00 0.00 62 GLU A N 14
ATOM 23074 C CA . GLU A 1 36 ? -0.355 8.476 -0.514 1.00 0.00 62 GLU A CA 14
ATOM 23075 C C . GLU A 1 36 ? -1.811 8.294 -0.939 1.00 0.00 62 GLU A C 14
ATOM 23076 O O . GLU A 1 36 ? -2.647 9.164 -0.699 1.00 0.00 62 GLU A O 14
ATOM 23088 N N . LEU A 1 37 ? -2.106 7.162 -1.574 1.00 0.00 63 LEU A N 14
ATOM 23089 C CA . LEU A 1 37 ? -3.457 6.871 -2.036 1.00 0.00 63 LEU A CA 14
ATOM 23090 C C . LEU A 1 37 ? -4.451 6.929 -0.886 1.00 0.00 63 LEU A C 14
ATOM 23091 O O . LEU A 1 37 ? -5.383 7.734 -0.897 1.00 0.00 63 LEU A O 14
ATOM 23107 N N . ILE A 1 38 ? -4.241 6.078 0.109 1.00 0.00 64 ILE A N 14
ATOM 23108 C CA . ILE A 1 38 ? -5.116 6.042 1.273 1.00 0.00 64 ILE A CA 14
ATOM 23109 C C . ILE A 1 38 ? -5.095 7.386 1.987 1.00 0.00 64 ILE A C 14
ATOM 23110 O O . ILE A 1 38 ? -6.099 7.819 2.547 1.00 0.00 64 ILE A O 14
ATOM 23126 N N . ASN A 1 39 ? -3.945 8.046 1.951 1.00 0.00 65 ASN A N 14
ATOM 23127 C CA . ASN A 1 39 ? -3.790 9.349 2.580 1.00 0.00 65 ASN A CA 14
ATOM 23128 C C . ASN A 1 39 ? -4.820 10.326 2.022 1.00 0.00 65 ASN A C 14
ATOM 23129 O O . ASN A 1 39 ? -5.275 11.235 2.719 1.00 0.00 65 ASN A O 14
ATOM 23140 N N . LYS A 1 40 ? -5.184 10.126 0.758 1.00 0.00 66 LYS A N 14
ATOM 23141 C CA . LYS A 1 40 ? -6.154 10.969 0.088 1.00 0.00 66 LYS A CA 14
ATOM 23142 C C . LYS A 1 40 ? -7.570 10.633 0.540 1.00 0.00 66 LYS A C 14
ATOM 23143 O O . LYS A 1 40 ? -8.326 11.509 0.961 1.00 0.00 66 LYS A O 14
ATOM 23162 N N . LEU A 1 41 ? -7.920 9.354 0.440 1.00 0.00 67 LEU A N 14
ATOM 23163 C CA . LEU A 1 41 ? -9.245 8.888 0.828 1.00 0.00 67 LEU A CA 14
ATOM 23164 C C . LEU A 1 41 ? -9.440 8.991 2.337 1.00 0.00 67 LEU A C 14
ATOM 23165 O O . LEU A 1 41 ? -10.336 9.690 2.810 1.00 0.00 67 LEU A O 14
ATOM 23181 N N . GLN A 1 42 ? -8.594 8.291 3.085 1.00 0.00 68 GLN A N 14
ATOM 23182 C CA . GLN A 1 42 ? -8.671 8.306 4.538 1.00 0.00 68 GLN A CA 14
ATOM 23183 C C . GLN A 1 42 ? -7.838 9.447 5.118 1.00 0.00 68 GLN A C 14
ATOM 23184 O O . GLN A 1 42 ? -6.702 9.676 4.702 1.00 0.00 68 GLN A O 14
ATOM 23198 N N . PRO A 1 43 ? -8.400 10.177 6.093 1.00 0.00 69 PRO A N 14
ATOM 23199 C CA . PRO A 1 43 ? -7.720 11.296 6.742 1.00 0.00 69 PRO A CA 14
ATOM 23200 C C . PRO A 1 43 ? -6.581 10.841 7.650 1.00 0.00 69 PRO A C 14
ATOM 23201 O O . PRO A 1 43 ? -6.758 9.951 8.482 1.00 0.00 69 PRO A O 14
ATOM 23212 N N . GLY A 1 44 ? -5.416 11.462 7.488 1.00 0.00 70 GLY A N 14
ATOM 23213 C CA . GLY A 1 44 ? -4.266 11.114 8.303 1.00 0.00 70 GLY A CA 14
ATOM 23214 C C . GLY A 1 44 ? -3.906 9.643 8.218 1.00 0.00 70 GLY A C 14
ATOM 23215 O O . GLY A 1 44 ? -3.609 9.012 9.233 1.00 0.00 70 GLY A O 14
ATOM 23219 N N . SER A 1 45 ? -3.929 9.097 7.006 1.00 0.00 71 SER A N 14
ATOM 23220 C CA . SER A 1 45 ? -3.601 7.690 6.796 1.00 0.00 71 SER A CA 14
ATOM 23221 C C . SER A 1 45 ? -2.134 7.421 7.113 1.00 0.00 71 SER A C 14
ATOM 23222 O O . SER A 1 45 ? -1.800 6.428 7.761 1.00 0.00 71 SER A O 14
ATOM 23230 N N . VAL A 1 46 ? -1.265 8.313 6.650 1.00 0.00 72 VAL A N 14
ATOM 23231 C CA . VAL A 1 46 ? 0.169 8.180 6.877 1.00 0.00 72 VAL A CA 14
ATOM 23232 C C . VAL A 1 46 ? 0.789 9.538 7.195 1.00 0.00 72 VAL A C 14
ATOM 23233 O O . VAL A 1 46 ? 0.381 10.560 6.645 1.00 0.00 72 VAL A O 14
ATOM 23246 N N . GLN A 1 47 ? 1.766 9.540 8.099 1.00 0.00 73 GLN A N 14
ATOM 23247 C CA . GLN A 1 47 ? 2.434 10.773 8.508 1.00 0.00 73 GLN A CA 14
ATOM 23248 C C . GLN A 1 47 ? 3.192 11.423 7.347 1.00 0.00 73 GLN A C 14
ATOM 23249 O O . GLN A 1 47 ? 2.755 11.372 6.197 1.00 0.00 73 GLN A O 14
ATOM 23263 N N . LYS A 1 48 ? 4.329 12.041 7.663 1.00 0.00 74 LYS A N 14
ATOM 23264 C CA . LYS A 1 48 ? 5.151 12.714 6.661 1.00 0.00 74 LYS A CA 14
ATOM 23265 C C . LYS A 1 48 ? 5.676 11.735 5.619 1.00 0.00 74 LYS A C 14
ATOM 23266 O O . LYS A 1 48 ? 6.101 12.139 4.536 1.00 0.00 74 LYS A O 14
ATOM 23285 N N . VAL A 1 49 ? 5.654 10.451 5.960 1.00 0.00 75 VAL A N 14
ATOM 23286 C CA . VAL A 1 49 ? 6.135 9.402 5.064 1.00 0.00 75 VAL A CA 14
ATOM 23287 C C . VAL A 1 49 ? 7.650 9.488 4.893 1.00 0.00 75 VAL A C 14
ATOM 23288 O O . VAL A 1 49 ? 8.182 10.522 4.489 1.00 0.00 75 VAL A O 14
ATOM 23301 N N . ASN A 1 50 ? 8.339 8.395 5.205 1.00 0.00 76 ASN A N 14
ATOM 23302 C CA . ASN A 1 50 ? 9.792 8.347 5.090 1.00 0.00 76 ASN A CA 14
ATOM 23303 C C . ASN A 1 50 ? 10.220 7.941 3.683 1.00 0.00 76 ASN A C 14
ATOM 23304 O O . ASN A 1 50 ? 9.707 6.971 3.124 1.00 0.00 76 ASN A O 14
ATOM 23315 N N . ASP A 1 51 ? 11.171 8.679 3.121 1.00 0.00 77 ASP A N 14
ATOM 23316 C CA . ASP A 1 51 ? 11.675 8.380 1.786 1.00 0.00 77 ASP A CA 14
ATOM 23317 C C . ASP A 1 51 ? 12.488 7.089 1.807 1.00 0.00 77 ASP A C 14
ATOM 23318 O O . ASP A 1 51 ? 13.359 6.913 2.659 1.00 0.00 77 ASP A O 14
ATOM 23327 N N . PRO A 1 52 ? 12.216 6.159 0.874 1.00 0.00 78 PRO A N 14
ATOM 23328 C CA . PRO A 1 52 ? 12.931 4.881 0.807 1.00 0.00 78 PRO A CA 14
ATOM 23329 C C . PRO A 1 52 ? 14.431 5.068 0.608 1.00 0.00 78 PRO A C 14
ATOM 23330 O O . PRO A 1 52 ? 14.869 5.617 -0.404 1.00 0.00 78 PRO A O 14
ATOM 23341 N N . VAL A 1 53 ? 15.211 4.600 1.580 1.00 0.00 79 VAL A N 14
ATOM 23342 C CA . VAL A 1 53 ? 16.668 4.703 1.527 1.00 0.00 79 VAL A CA 14
ATOM 23343 C C . VAL A 1 53 ? 17.313 3.594 2.350 1.00 0.00 79 VAL A C 14
ATOM 23344 O O . VAL A 1 53 ? 18.088 2.790 1.830 1.00 0.00 79 VAL A O 14
ATOM 23357 N N . GLN A 1 54 ? 16.985 3.557 3.638 1.00 0.00 80 GLN A N 14
ATOM 23358 C CA . GLN A 1 54 ? 17.525 2.547 4.538 1.00 0.00 80 GLN A CA 14
ATOM 23359 C C . GLN A 1 54 ? 16.743 1.239 4.417 1.00 0.00 80 GLN A C 14
ATOM 23360 O O . GLN A 1 54 ? 16.577 0.711 3.317 1.00 0.00 80 GLN A O 14
ATOM 23374 N N . ASN A 1 55 ? 16.265 0.716 5.545 1.00 0.00 81 ASN A N 14
ATOM 23375 C CA . ASN A 1 55 ? 15.507 -0.529 5.543 1.00 0.00 81 ASN A CA 14
ATOM 23376 C C . ASN A 1 55 ? 14.206 -0.385 6.326 1.00 0.00 81 ASN A C 14
ATOM 23377 O O . ASN A 1 55 ? 13.145 -0.804 5.863 1.00 0.00 81 ASN A O 14
ATOM 23388 N N . TRP A 1 56 ? 14.292 0.201 7.517 1.00 0.00 82 TRP A N 14
ATOM 23389 C CA . TRP A 1 56 ? 13.116 0.388 8.359 1.00 0.00 82 TRP A CA 14
ATOM 23390 C C . TRP A 1 56 ? 12.158 1.412 7.754 1.00 0.00 82 TRP A C 14
ATOM 23391 O O . TRP A 1 56 ? 10.984 1.464 8.121 1.00 0.00 82 TRP A O 14
ATOM 23412 N N . HIS A 1 57 ? 12.659 2.216 6.818 1.00 0.00 83 HIS A N 14
ATOM 23413 C CA . HIS A 1 57 ? 11.834 3.227 6.158 1.00 0.00 83 HIS A CA 14
ATOM 23414 C C . HIS A 1 57 ? 10.598 2.590 5.529 1.00 0.00 83 HIS A C 14
ATOM 23415 O O . HIS A 1 57 ? 9.477 3.057 5.724 1.00 0.00 83 HIS A O 14
ATOM 23430 N N . LYS A 1 58 ? 10.821 1.523 4.770 1.00 0.00 84 LYS A N 14
ATOM 23431 C CA . LYS A 1 58 ? 9.737 0.815 4.099 1.00 0.00 84 LYS A CA 14
ATOM 23432 C C . LYS A 1 58 ? 8.764 0.209 5.106 1.00 0.00 84 LYS A C 14
ATOM 23433 O O . LYS A 1 58 ? 7.550 0.287 4.930 1.00 0.00 84 LYS A O 14
ATOM 23452 N N . LEU A 1 59 ? 9.305 -0.394 6.157 1.00 0.00 85 LEU A N 14
ATOM 23453 C CA . LEU A 1 59 ? 8.489 -1.014 7.190 1.00 0.00 85 LEU A CA 14
ATOM 23454 C C . LEU A 1 59 ? 7.496 -0.020 7.785 1.00 0.00 85 LEU A C 14
ATOM 23455 O O . LEU A 1 59 ? 6.403 -0.396 8.208 1.00 0.00 85 LEU A O 14
ATOM 23471 N N . GLU A 1 60 ? 7.888 1.249 7.819 1.00 0.00 86 GLU A N 14
ATOM 23472 C CA . GLU A 1 60 ? 7.038 2.300 8.368 1.00 0.00 86 GLU A CA 14
ATOM 23473 C C . GLU A 1 60 ? 5.923 2.670 7.398 1.00 0.00 86 GLU A C 14
ATOM 23474 O O . GLU A 1 60 ? 4.749 2.681 7.764 1.00 0.00 86 GLU A O 14
ATOM 23486 N N . ASN A 1 61 ? 6.299 2.974 6.161 1.00 0.00 87 ASN A N 14
ATOM 23487 C CA . ASN A 1 61 ? 5.338 3.348 5.138 1.00 0.00 87 ASN A CA 14
ATOM 23488 C C . ASN A 1 61 ? 4.323 2.235 4.911 1.00 0.00 87 ASN A C 14
ATOM 23489 O O . ASN A 1 61 ? 3.121 2.485 4.821 1.00 0.00 87 ASN A O 14
ATOM 23500 N N . ILE A 1 62 ? 4.814 1.003 4.822 1.00 0.00 88 ILE A N 14
ATOM 23501 C CA . ILE A 1 62 ? 3.945 -0.148 4.609 1.00 0.00 88 ILE A CA 14
ATOM 23502 C C . ILE A 1 62 ? 3.063 -0.397 5.829 1.00 0.00 88 ILE A C 14
ATOM 23503 O O . ILE A 1 62 ? 1.874 -0.692 5.700 1.00 0.00 88 ILE A O 14
ATOM 23519 N N . GLY A 1 63 ? 3.659 -0.281 7.013 1.00 0.00 89 GLY A N 14
ATOM 23520 C CA . GLY A 1 63 ? 2.922 -0.500 8.245 1.00 0.00 89 GLY A CA 14
ATOM 23521 C C . GLY A 1 63 ? 1.740 0.438 8.402 1.00 0.00 89 GLY A C 14
ATOM 23522 O O . GLY A 1 63 ? 0.644 0.006 8.755 1.00 0.00 89 GLY A O 14
ATOM 23526 N N . ASN A 1 64 ? 1.963 1.723 8.147 1.00 0.00 90 ASN A N 14
ATOM 23527 C CA . ASN A 1 64 ? 0.904 2.721 8.266 1.00 0.00 90 ASN A CA 14
ATOM 23528 C C . ASN A 1 64 ? -0.217 2.457 7.266 1.00 0.00 90 ASN A C 14
ATOM 23529 O O . ASN A 1 64 ? -1.395 2.607 7.588 1.00 0.00 90 ASN A O 14
ATOM 23540 N N . PHE A 1 65 ? 0.158 2.070 6.051 1.00 0.00 91 PHE A N 14
ATOM 23541 C CA . PHE A 1 65 ? -0.816 1.793 5.001 1.00 0.00 91 PHE A CA 14
ATOM 23542 C C . PHE A 1 65 ? -1.759 0.661 5.405 1.00 0.00 91 PHE A C 14
ATOM 23543 O O . PHE A 1 65 ? -2.979 0.802 5.327 1.00 0.00 91 PHE A O 14
ATOM 23560 N N . LEU A 1 66 ? -1.187 -0.459 5.833 1.00 0.00 92 LEU A N 14
ATOM 23561 C CA . LEU A 1 66 ? -1.979 -1.614 6.248 1.00 0.00 92 LEU A CA 14
ATOM 23562 C C . LEU A 1 66 ? -2.764 -1.320 7.519 1.00 0.00 92 LEU A C 14
ATOM 23563 O O . LEU A 1 66 ? -3.934 -1.676 7.630 1.00 0.00 92 LEU A O 14
ATOM 23579 N N . ARG A 1 67 ? -2.116 -0.667 8.475 1.00 0.00 93 ARG A N 14
ATOM 23580 C CA . ARG A 1 67 ? -2.762 -0.326 9.735 1.00 0.00 93 ARG A CA 14
ATOM 23581 C C . ARG A 1 67 ? -3.995 0.531 9.470 1.00 0.00 93 ARG A C 14
ATOM 23582 O O . ARG A 1 67 ? -5.041 0.349 10.093 1.00 0.00 93 ARG A O 14
ATOM 23603 N N . ALA A 1 68 ? -3.857 1.464 8.535 1.00 0.00 94 ALA A N 14
ATOM 23604 C CA . ALA A 1 68 ? -4.949 2.358 8.173 1.00 0.00 94 ALA A CA 14
ATOM 23605 C C . ALA A 1 68 ? -6.102 1.600 7.521 1.00 0.00 94 ALA A C 14
ATOM 23606 O O . ALA A 1 68 ? -7.264 1.824 7.855 1.00 0.00 94 ALA A O 14
ATOM 23613 N N . ILE A 1 69 ? -5.778 0.708 6.586 1.00 0.00 95 ILE A N 14
ATOM 23614 C CA . ILE A 1 69 ? -6.799 -0.069 5.885 1.00 0.00 95 ILE A CA 14
ATOM 23615 C C . ILE A 1 69 ? -7.425 -1.124 6.796 1.00 0.00 95 ILE A C 14
ATOM 23616 O O . ILE A 1 69 ? -8.577 -1.514 6.609 1.00 0.00 95 ILE A O 14
ATOM 23632 N N . LYS A 1 70 ? -6.659 -1.581 7.783 1.00 0.00 96 LYS A N 14
ATOM 23633 C CA . LYS A 1 70 ? -7.133 -2.587 8.729 1.00 0.00 96 LYS A CA 14
ATOM 23634 C C . LYS A 1 70 ? -8.067 -1.970 9.760 1.00 0.00 96 LYS A C 14
ATOM 23635 O O . LYS A 1 70 ? -8.182 -2.454 10.887 1.00 0.00 96 LYS A O 14
ATOM 23654 N N . HIS A 1 71 ? -8.721 -0.899 9.360 1.00 0.00 97 HIS A N 14
ATOM 23655 C CA . HIS A 1 71 ? -9.648 -0.184 10.223 1.00 0.00 97 HIS A CA 14
ATOM 23656 C C . HIS A 1 71 ? -10.506 0.761 9.397 1.00 0.00 97 HIS A C 14
ATOM 23657 O O . HIS A 1 71 ? -11.675 0.995 9.705 1.00 0.00 97 HIS A O 14
ATOM 23672 N N . TYR A 1 72 ? -9.908 1.302 8.342 1.00 0.00 98 TYR A N 14
ATOM 23673 C CA . TYR A 1 72 ? -10.606 2.229 7.454 1.00 0.00 98 TYR A CA 14
ATOM 23674 C C . TYR A 1 72 ? -11.865 1.587 6.881 1.00 0.00 98 TYR A C 14
ATOM 23675 O O . TYR A 1 72 ? -12.922 2.217 6.820 1.00 0.00 98 TYR A O 14
ATOM 23693 N N . GLY A 1 73 ? -11.745 0.332 6.463 1.00 0.00 99 GLY A N 14
ATOM 23694 C CA . GLY A 1 73 ? -12.880 -0.375 5.899 1.00 0.00 99 GLY A CA 14
ATOM 23695 C C . GLY A 1 73 ? -12.562 -1.819 5.570 1.00 0.00 99 GLY A C 14
ATOM 23696 O O . GLY A 1 73 ? -13.346 -2.718 5.876 1.00 0.00 99 GLY A O 14
ATOM 23700 N N . VAL A 1 74 ? -11.411 -2.044 4.945 1.00 0.00 100 VAL A N 14
ATOM 23701 C CA . VAL A 1 74 ? -10.998 -3.393 4.574 1.00 0.00 100 VAL A CA 14
ATOM 23702 C C . VAL A 1 74 ? -10.764 -4.251 5.814 1.00 0.00 100 VAL A C 14
ATOM 23703 O O . VAL A 1 74 ? -10.035 -3.858 6.724 1.00 0.00 100 VAL A O 14
ATOM 23716 N N . LYS A 1 75 ? -11.388 -5.424 5.841 1.00 0.00 101 LYS A N 14
ATOM 23717 C CA . LYS A 1 75 ? -11.249 -6.341 6.968 1.00 0.00 101 LYS A CA 14
ATOM 23718 C C . LYS A 1 75 ? -9.837 -6.919 7.028 1.00 0.00 101 LYS A C 14
ATOM 23719 O O . LYS A 1 75 ? -9.263 -7.278 6.001 1.00 0.00 101 LYS A O 14
ATOM 23738 N N . PRO A 1 76 ? -9.256 -7.019 8.239 1.00 0.00 102 PRO A N 14
ATOM 23739 C CA . PRO A 1 76 ? -7.905 -7.561 8.425 1.00 0.00 102 PRO A CA 14
ATOM 23740 C C . PRO A 1 76 ? -7.742 -8.934 7.781 1.00 0.00 102 PRO A C 14
ATOM 23741 O O . PRO A 1 76 ? -6.703 -9.235 7.194 1.00 0.00 102 PRO A O 14
ATOM 23752 N N . HIS A 1 77 ? -8.779 -9.759 7.894 1.00 0.00 103 HIS A N 14
ATOM 23753 C CA . HIS A 1 77 ? -8.762 -11.100 7.319 1.00 0.00 103 HIS A CA 14
ATOM 23754 C C . HIS A 1 77 ? -8.491 -11.036 5.818 1.00 0.00 103 HIS A C 14
ATOM 23755 O O . HIS A 1 77 ? -7.922 -11.961 5.238 1.00 0.00 103 HIS A O 14
ATOM 23770 N N . ASP A 1 78 ? -8.890 -9.928 5.202 1.00 0.00 104 ASP A N 14
ATOM 23771 C CA . ASP A 1 78 ? -8.685 -9.723 3.777 1.00 0.00 104 ASP A CA 14
ATOM 23772 C C . ASP A 1 78 ? -7.547 -8.742 3.570 1.00 0.00 104 ASP A C 14
ATOM 23773 O O . ASP A 1 78 ? -7.573 -7.914 2.657 1.00 0.00 104 ASP A O 14
ATOM 23782 N N . ILE A 1 79 ? -6.556 -8.836 4.444 1.00 0.00 105 ILE A N 14
ATOM 23783 C CA . ILE A 1 79 ? -5.403 -7.955 4.395 1.00 0.00 105 ILE A CA 14
ATOM 23784 C C . ILE A 1 79 ? -4.124 -8.704 4.758 1.00 0.00 105 ILE A C 14
ATOM 23785 O O . ILE A 1 79 ? -4.054 -9.372 5.791 1.00 0.00 105 ILE A O 14
ATOM 23801 N N . PHE A 1 80 ? -3.119 -8.589 3.898 1.00 0.00 106 PHE A N 14
ATOM 23802 C CA . PHE A 1 80 ? -1.840 -9.253 4.116 1.00 0.00 106 PHE A CA 14
ATOM 23803 C C . PHE A 1 80 ? -1.040 -8.556 5.214 1.00 0.00 106 PHE A C 14
ATOM 23804 O O . PHE A 1 80 ? -1.605 -7.866 6.063 1.00 0.00 106 PHE A O 14
ATOM 23821 N N . GLU A 1 81 ? 0.279 -8.728 5.182 1.00 0.00 107 GLU A N 14
ATOM 23822 C CA . GLU A 1 81 ? 1.155 -8.104 6.163 1.00 0.00 107 GLU A CA 14
ATOM 23823 C C . GLU A 1 81 ? 2.391 -7.535 5.485 1.00 0.00 107 GLU A C 14
ATOM 23824 O O . GLU A 1 81 ? 2.840 -8.048 4.463 1.00 0.00 107 GLU A O 14
ATOM 23836 N N . ALA A 1 82 ? 2.925 -6.465 6.058 1.00 0.00 108 ALA A N 14
ATOM 23837 C CA . ALA A 1 82 ? 4.105 -5.805 5.515 1.00 0.00 108 ALA A CA 14
ATOM 23838 C C . ALA A 1 82 ? 5.228 -6.795 5.213 1.00 0.00 108 ALA A C 14
ATOM 23839 O O . ALA A 1 82 ? 6.168 -6.468 4.488 1.00 0.00 108 ALA A O 14
ATOM 23846 N N . ASN A 1 83 ? 5.142 -7.996 5.779 1.00 0.00 109 ASN A N 14
ATOM 23847 C CA . ASN A 1 83 ? 6.173 -9.003 5.569 1.00 0.00 109 ASN A CA 14
ATOM 23848 C C . ASN A 1 83 ? 6.072 -9.666 4.195 1.00 0.00 109 ASN A C 14
ATOM 23849 O O . ASN A 1 83 ? 7.089 -9.995 3.590 1.00 0.00 109 ASN A O 14
ATOM 23860 N N . ASP A 1 84 ? 4.853 -9.883 3.707 1.00 0.00 110 ASP A N 14
ATOM 23861 C CA . ASP A 1 84 ? 4.678 -10.530 2.409 1.00 0.00 110 ASP A CA 14
ATOM 23862 C C . ASP A 1 84 ? 5.345 -9.720 1.302 1.00 0.00 110 ASP A C 14
ATOM 23863 O O . ASP A 1 84 ? 5.871 -10.278 0.339 1.00 0.00 110 ASP A O 14
ATOM 23872 N N . LEU A 1 85 ? 5.313 -8.404 1.448 1.00 0.00 111 LEU A N 14
ATOM 23873 C CA . LEU A 1 85 ? 5.903 -7.502 0.470 1.00 0.00 111 LEU A CA 14
ATOM 23874 C C . LEU A 1 85 ? 7.393 -7.307 0.737 1.00 0.00 111 LEU A C 14
ATOM 23875 O O . LEU A 1 85 ? 8.206 -7.305 -0.188 1.00 0.00 111 LEU A O 14
ATOM 23891 N N . PHE A 1 86 ? 7.738 -7.128 2.008 1.00 0.00 112 PHE A N 14
ATOM 23892 C CA . PHE A 1 86 ? 9.126 -6.912 2.406 1.00 0.00 112 PHE A CA 14
ATOM 23893 C C . PHE A 1 86 ? 9.932 -8.212 2.399 1.00 0.00 112 PHE A C 14
ATOM 23894 O O . PHE A 1 86 ? 10.934 -8.326 1.694 1.00 0.00 112 PHE A O 14
ATOM 23911 N N . GLU A 1 87 ? 9.501 -9.177 3.206 1.00 0.00 113 GLU A N 14
ATOM 23912 C CA . GLU A 1 87 ? 10.195 -10.457 3.312 1.00 0.00 113 GLU A CA 14
ATOM 23913 C C . GLU A 1 87 ? 9.870 -11.385 2.144 1.00 0.00 113 GLU A C 14
ATOM 23914 O O . GLU A 1 87 ? 10.391 -12.498 2.071 1.00 0.00 113 GLU A O 14
ATOM 23926 N N . ASN A 1 88 ? 9.008 -10.930 1.238 1.00 0.00 114 ASN A N 14
ATOM 23927 C CA . ASN A 1 88 ? 8.626 -11.741 0.085 1.00 0.00 114 ASN A CA 14
ATOM 23928 C C . ASN A 1 88 ? 8.015 -13.059 0.561 1.00 0.00 114 ASN A C 14
ATOM 23929 O O . ASN A 1 88 ? 8.299 -14.126 0.018 1.00 0.00 114 ASN A O 14
ATOM 23940 N N . THR A 1 89 ? 7.192 -12.977 1.603 1.00 0.00 115 THR A N 14
ATOM 23941 C CA . THR A 1 89 ? 6.561 -14.164 2.174 1.00 0.00 115 THR A CA 14
ATOM 23942 C C . THR A 1 89 ? 5.250 -14.531 1.476 1.00 0.00 115 THR A C 14
ATOM 23943 O O . THR A 1 89 ? 4.883 -15.705 1.429 1.00 0.00 115 THR A O 14
ATOM 23954 N N . ASN A 1 90 ? 4.529 -13.536 0.955 1.00 0.00 116 ASN A N 14
ATOM 23955 C CA . ASN A 1 90 ? 3.254 -13.808 0.296 1.00 0.00 116 ASN A CA 14
ATOM 23956 C C . ASN A 1 90 ? 2.828 -12.668 -0.632 1.00 0.00 116 ASN A C 14
ATOM 23957 O O . ASN A 1 90 ? 1.816 -12.009 -0.391 1.00 0.00 116 ASN A O 14
ATOM 23968 N N . HIS A 1 91 ? 3.594 -12.444 -1.694 1.00 0.00 117 HIS A N 14
ATOM 23969 C CA . HIS A 1 91 ? 3.274 -11.389 -2.655 1.00 0.00 117 HIS A CA 14
ATOM 23970 C C . HIS A 1 91 ? 1.917 -11.633 -3.308 1.00 0.00 117 HIS A C 14
ATOM 23971 O O . HIS A 1 91 ? 1.199 -10.690 -3.633 1.00 0.00 117 HIS A O 14
ATOM 23986 N N . THR A 1 92 ? 1.577 -12.903 -3.507 1.00 0.00 118 THR A N 14
ATOM 23987 C CA . THR A 1 92 ? 0.308 -13.267 -4.130 1.00 0.00 118 THR A CA 14
ATOM 23988 C C . THR A 1 92 ? -0.861 -12.539 -3.472 1.00 0.00 118 THR A C 14
ATOM 23989 O O . THR A 1 92 ? -1.754 -12.036 -4.155 1.00 0.00 118 THR A O 14
ATOM 24000 N N . GLN A 1 93 ? -0.847 -12.484 -2.144 1.00 0.00 119 GLN A N 14
ATOM 24001 C CA . GLN A 1 93 ? -1.902 -11.816 -1.394 1.00 0.00 119 GLN A CA 14
ATOM 24002 C C . GLN A 1 93 ? -1.900 -10.314 -1.666 1.00 0.00 119 GLN A C 14
ATOM 24003 O O . GLN A 1 93 ? -2.950 -9.674 -1.662 1.00 0.00 119 GLN A O 14
ATOM 24017 N N . VAL A 1 94 ? -0.712 -9.758 -1.895 1.00 0.00 120 VAL A N 14
ATOM 24018 C CA . VAL A 1 94 ? -0.567 -8.330 -2.166 1.00 0.00 120 VAL A CA 14
ATOM 24019 C C . VAL A 1 94 ? -1.472 -7.881 -3.313 1.00 0.00 120 VAL A C 14
ATOM 24020 O O . VAL A 1 94 ? -2.173 -6.874 -3.205 1.00 0.00 120 VAL A O 14
ATOM 24033 N N . GLN A 1 95 ? -1.445 -8.628 -4.412 1.00 0.00 121 GLN A N 14
ATOM 24034 C CA . GLN A 1 95 ? -2.242 -8.311 -5.578 1.00 0.00 121 GLN A CA 14
ATOM 24035 C C . GLN A 1 95 ? -3.738 -8.405 -5.285 1.00 0.00 121 GLN A C 14
ATOM 24036 O O . GLN A 1 95 ? -4.503 -7.502 -5.622 1.00 0.00 121 GLN A O 14
ATOM 24050 N N . SER A 1 96 ? -4.150 -9.509 -4.669 1.00 0.00 122 SER A N 14
ATOM 24051 C CA . SER A 1 96 ? -5.557 -9.728 -4.342 1.00 0.00 122 SER A CA 14
ATOM 24052 C C . SER A 1 96 ? -6.084 -8.658 -3.390 1.00 0.00 122 SER A C 14
ATOM 24053 O O . SER A 1 96 ? -7.218 -8.198 -3.531 1.00 0.00 122 SER A O 14
ATOM 24061 N N . THR A 1 97 ? -5.262 -8.271 -2.420 1.00 0.00 123 THR A N 14
ATOM 24062 C CA . THR A 1 97 ? -5.654 -7.262 -1.443 1.00 0.00 123 THR A CA 14
ATOM 24063 C C . THR A 1 97 ? -6.064 -5.960 -2.121 1.00 0.00 123 THR A C 14
ATOM 24064 O O . THR A 1 97 ? -7.077 -5.359 -1.761 1.00 0.00 123 THR A O 14
ATOM 24075 N N . LEU A 1 98 ? -5.282 -5.532 -3.110 1.00 0.00 124 LEU A N 14
ATOM 24076 C CA . LEU A 1 98 ? -5.586 -4.304 -3.838 1.00 0.00 124 LEU A CA 14
ATOM 24077 C C . LEU A 1 98 ? -7.011 -4.342 -4.377 1.00 0.00 124 LEU A C 14
ATOM 24078 O O . LEU A 1 98 ? -7.720 -3.335 -4.358 1.00 0.00 124 LEU A O 14
ATOM 24094 N N . ILE A 1 99 ? -7.425 -5.512 -4.853 1.00 0.00 125 ILE A N 14
ATOM 24095 C CA . ILE A 1 99 ? -8.768 -5.688 -5.395 1.00 0.00 125 ILE A CA 14
ATOM 24096 C C . ILE A 1 99 ? -9.829 -5.316 -4.363 1.00 0.00 125 ILE A C 14
ATOM 24097 O O . ILE A 1 99 ? -10.797 -4.623 -4.676 1.00 0.00 125 ILE A O 14
ATOM 24113 N N . ALA A 1 100 ? -9.639 -5.784 -3.132 1.00 0.00 126 ALA A N 14
ATOM 24114 C CA . ALA A 1 100 ? -10.579 -5.504 -2.053 1.00 0.00 126 ALA A CA 14
ATOM 24115 C C . ALA A 1 100 ? -10.631 -4.013 -1.736 1.00 0.00 126 ALA A C 14
ATOM 24116 O O . ALA A 1 100 ? -11.711 -3.435 -1.610 1.00 0.00 126 ALA A O 14
ATOM 24123 N N . LEU A 1 101 ? -9.459 -3.398 -1.606 1.00 0.00 127 LEU A N 14
ATOM 24124 C CA . LEU A 1 101 ? -9.364 -1.974 -1.301 1.00 0.00 127 LEU A CA 14
ATOM 24125 C C . LEU A 1 101 ? -10.155 -1.143 -2.307 1.00 0.00 127 LEU A C 14
ATOM 24126 O O . LEU A 1 101 ? -10.724 -0.107 -1.962 1.00 0.00 127 LEU A O 14
ATOM 24142 N N . ALA A 1 102 ? -10.186 -1.608 -3.551 1.00 0.00 128 ALA A N 14
ATOM 24143 C CA . ALA A 1 102 ? -10.905 -0.917 -4.614 1.00 0.00 128 ALA A CA 14
ATOM 24144 C C . ALA A 1 102 ? -12.372 -0.735 -4.247 1.00 0.00 128 ALA A C 14
ATOM 24145 O O . ALA A 1 102 ? -12.967 0.307 -4.522 1.00 0.00 128 ALA A O 14
ATOM 24152 N N . SER A 1 103 ? -12.946 -1.757 -3.621 1.00 0.00 129 SER A N 14
ATOM 24153 C CA . SER A 1 103 ? -14.343 -1.716 -3.208 1.00 0.00 129 SER A CA 14
ATOM 24154 C C . SER A 1 103 ? -14.603 -0.521 -2.297 1.00 0.00 129 SER A C 14
ATOM 24155 O O . SER A 1 103 ? -15.652 0.118 -2.378 1.00 0.00 129 SER A O 14
ATOM 24163 N N . GLN A 1 104 ? -13.638 -0.222 -1.430 1.00 0.00 130 GLN A N 14
ATOM 24164 C CA . GLN A 1 104 ? -13.758 0.892 -0.509 1.00 0.00 130 GLN A CA 14
ATOM 24165 C C . GLN A 1 104 ? -13.761 2.225 -1.246 1.00 0.00 130 GLN A C 14
ATOM 24166 O O . GLN A 1 104 ? -14.684 3.024 -1.104 1.00 0.00 130 GLN A O 14
ATOM 24180 N N . ALA A 1 105 ? -12.718 2.459 -2.031 1.00 0.00 131 ALA A N 14
ATOM 24181 C CA . ALA A 1 105 ? -12.592 3.696 -2.789 1.00 0.00 131 ALA A CA 14
ATOM 24182 C C . ALA A 1 105 ? -13.787 3.905 -3.715 1.00 0.00 131 ALA A C 14
ATOM 24183 O O . ALA A 1 105 ? -14.178 5.039 -3.992 1.00 0.00 131 ALA A O 14
ATOM 24190 N N . LYS A 1 106 ? -14.359 2.805 -4.193 1.00 0.00 132 LYS A N 14
ATOM 24191 C CA . LYS A 1 106 ? -15.497 2.853 -5.086 1.00 0.00 132 LYS A CA 14
ATOM 24192 C C . LYS A 1 106 ? -16.661 3.626 -4.470 1.00 0.00 132 LYS A C 14
ATOM 24193 O O . LYS A 1 106 ? -17.164 4.580 -5.063 1.00 0.00 132 LYS A O 14
ATOM 24212 N N . THR A 1 107 ? -17.088 3.209 -3.282 1.00 0.00 133 THR A N 14
ATOM 24213 C CA . THR A 1 107 ? -18.196 3.868 -2.597 1.00 0.00 133 THR A CA 14
ATOM 24214 C C . THR A 1 107 ? -17.800 5.261 -2.113 1.00 0.00 133 THR A C 14
ATOM 24215 O O . THR A 1 107 ? -18.560 6.218 -2.267 1.00 0.00 133 THR A O 14
ATOM 24226 N N . LYS A 1 108 ? -16.607 5.374 -1.534 1.00 0.00 134 LYS A N 14
ATOM 24227 C CA . LYS A 1 108 ? -16.116 6.658 -1.041 1.00 0.00 134 LYS A CA 14
ATOM 24228 C C . LYS A 1 108 ? -16.027 7.676 -2.173 1.00 0.00 134 LYS A C 14
ATOM 24229 O O . LYS A 1 108 ? -15.770 7.262 -3.323 1.00 0.00 134 LYS A O 14
ATOM 24249 N N . MET A 1 1 ? -15.804 -8.298 -5.186 1.00 0.00 27 MET A N 15
ATOM 24250 C CA . MET A 1 1 ? -16.218 -9.320 -6.184 1.00 0.00 27 MET A CA 15
ATOM 24251 C C . MET A 1 1 ? -15.411 -9.203 -7.481 1.00 0.00 27 MET A C 15
ATOM 24252 O O . MET A 1 1 ? -14.894 -10.201 -7.982 1.00 0.00 27 MET A O 15
ATOM 24268 N N . PRO A 1 2 ? -15.285 -7.984 -8.051 1.00 0.00 28 PRO A N 15
ATOM 24269 C CA . PRO A 1 2 ? -14.530 -7.775 -9.292 1.00 0.00 28 PRO A CA 15
ATOM 24270 C C . PRO A 1 2 ? -13.037 -8.022 -9.107 1.00 0.00 28 PRO A C 15
ATOM 24271 O O . PRO A 1 2 ? -12.433 -7.539 -8.150 1.00 0.00 28 PRO A O 15
ATOM 24282 N N . GLN A 1 3 ? -12.445 -8.775 -10.030 1.00 0.00 29 GLN A N 15
ATOM 24283 C CA . GLN A 1 3 ? -11.022 -9.082 -9.963 1.00 0.00 29 GLN A CA 15
ATOM 24284 C C . GLN A 1 3 ? -10.188 -7.810 -10.103 1.00 0.00 29 GLN A C 15
ATOM 24285 O O . GLN A 1 3 ? -9.286 -7.563 -9.302 1.00 0.00 29 GLN A O 15
ATOM 24299 N N . THR A 1 4 ? -10.509 -7.008 -11.121 1.00 0.00 30 THR A N 15
ATOM 24300 C CA . THR A 1 4 ? -9.810 -5.749 -11.384 1.00 0.00 30 THR A CA 15
ATOM 24301 C C . THR A 1 4 ? -8.317 -5.852 -11.073 1.00 0.00 30 THR A C 15
ATOM 24302 O O . THR A 1 4 ? -7.730 -4.942 -10.490 1.00 0.00 30 THR A O 15
ATOM 24313 N N . GLU A 1 5 ? -7.710 -6.969 -11.464 1.00 0.00 31 GLU A N 15
ATOM 24314 C CA . GLU A 1 5 ? -6.287 -7.193 -11.224 1.00 0.00 31 GLU A CA 15
ATOM 24315 C C . GLU A 1 5 ? -5.424 -6.262 -12.071 1.00 0.00 31 GLU A C 15
ATOM 24316 O O . GLU A 1 5 ? -4.491 -5.637 -11.568 1.00 0.00 31 GLU A O 15
ATOM 24328 N N . ARG A 1 6 ? -5.735 -6.182 -13.360 1.00 0.00 32 ARG A N 15
ATOM 24329 C CA . ARG A 1 6 ? -4.981 -5.334 -14.279 1.00 0.00 32 ARG A CA 15
ATOM 24330 C C . ARG A 1 6 ? -5.209 -3.855 -13.981 1.00 0.00 32 ARG A C 15
ATOM 24331 O O . ARG A 1 6 ? -4.273 -3.056 -14.003 1.00 0.00 32 ARG A O 15
ATOM 24352 N N . GLN A 1 7 ? -6.459 -3.496 -13.714 1.00 0.00 33 GLN A N 15
ATOM 24353 C CA . GLN A 1 7 ? -6.820 -2.112 -13.423 1.00 0.00 33 GLN A CA 15
ATOM 24354 C C . GLN A 1 7 ? -6.094 -1.583 -12.187 1.00 0.00 33 GLN A C 15
ATOM 24355 O O . GLN A 1 7 ? -6.010 -0.373 -11.984 1.00 0.00 33 GLN A O 15
ATOM 24369 N N . LEU A 1 8 ? -5.584 -2.491 -11.357 1.00 0.00 34 LEU A N 15
ATOM 24370 C CA . LEU A 1 8 ? -4.882 -2.102 -10.135 1.00 0.00 34 LEU A CA 15
ATOM 24371 C C . LEU A 1 8 ? -3.785 -1.075 -10.412 1.00 0.00 34 LEU A C 15
ATOM 24372 O O . LEU A 1 8 ? -3.689 -0.060 -9.722 1.00 0.00 34 LEU A O 15
ATOM 24388 N N . ARG A 1 9 ? -2.950 -1.348 -11.411 1.00 0.00 35 ARG A N 15
ATOM 24389 C CA . ARG A 1 9 ? -1.856 -0.444 -11.753 1.00 0.00 35 ARG A CA 15
ATOM 24390 C C . ARG A 1 9 ? -2.373 0.921 -12.203 1.00 0.00 35 ARG A C 15
ATOM 24391 O O . ARG A 1 9 ? -1.931 1.952 -11.701 1.00 0.00 35 ARG A O 15
ATOM 24412 N N . VAL A 1 10 ? -3.307 0.923 -13.147 1.00 0.00 36 VAL A N 15
ATOM 24413 C CA . VAL A 1 10 ? -3.872 2.168 -13.658 1.00 0.00 36 VAL A CA 15
ATOM 24414 C C . VAL A 1 10 ? -4.491 2.998 -12.536 1.00 0.00 36 VAL A C 15
ATOM 24415 O O . VAL A 1 10 ? -4.382 4.225 -12.522 1.00 0.00 36 VAL A O 15
ATOM 24428 N N . TRP A 1 11 ? -5.149 2.319 -11.605 1.00 0.00 37 TRP A N 15
ATOM 24429 C CA . TRP A 1 11 ? -5.800 2.979 -10.480 1.00 0.00 37 TRP A CA 15
ATOM 24430 C C . TRP A 1 11 ? -4.796 3.693 -9.571 1.00 0.00 37 TRP A C 15
ATOM 24431 O O . TRP A 1 11 ? -4.770 4.923 -9.510 1.00 0.00 37 TRP A O 15
ATOM 24452 N N . ILE A 1 12 ? -4.000 2.919 -8.840 1.00 0.00 38 ILE A N 15
ATOM 24453 C CA . ILE A 1 12 ? -3.031 3.484 -7.906 1.00 0.00 38 ILE A CA 15
ATOM 24454 C C . ILE A 1 12 ? -2.086 4.475 -8.583 1.00 0.00 38 ILE A C 15
ATOM 24455 O O . ILE A 1 12 ? -1.882 5.582 -8.084 1.00 0.00 38 ILE A O 15
ATOM 24471 N N . GLU A 1 13 ? -1.515 4.080 -9.715 1.00 0.00 39 GLU A N 15
ATOM 24472 C CA . GLU A 1 13 ? -0.595 4.950 -10.445 1.00 0.00 39 GLU A CA 15
ATOM 24473 C C . GLU A 1 13 ? -1.272 6.264 -10.822 1.00 0.00 39 GLU A C 15
ATOM 24474 O O . GLU A 1 13 ? -0.665 7.330 -10.745 1.00 0.00 39 GLU A O 15
ATOM 24486 N N . GLY A 1 14 ? -2.531 6.175 -11.235 1.00 0.00 40 GLY A N 15
ATOM 24487 C CA . GLY A 1 14 ? -3.275 7.359 -11.625 1.00 0.00 40 GLY A CA 15
ATOM 24488 C C . GLY A 1 14 ? -3.498 8.329 -10.479 1.00 0.00 40 GLY A C 15
ATOM 24489 O O . GLY A 1 14 ? -3.461 9.544 -10.674 1.00 0.00 40 GLY A O 15
ATOM 24493 N N . ALA A 1 15 ? -3.748 7.795 -9.285 1.00 0.00 41 ALA A N 15
ATOM 24494 C CA . ALA A 1 15 ? -3.996 8.626 -8.109 1.00 0.00 41 ALA A CA 15
ATOM 24495 C C . ALA A 1 15 ? -2.872 9.633 -7.878 1.00 0.00 41 ALA A C 15
ATOM 24496 O O . ALA A 1 15 ? -3.079 10.842 -7.985 1.00 0.00 41 ALA A O 15
ATOM 24503 N N . THR A 1 16 ? -1.685 9.130 -7.557 1.00 0.00 42 THR A N 15
ATOM 24504 C CA . THR A 1 16 ? -0.534 9.989 -7.305 1.00 0.00 42 THR A CA 15
ATOM 24505 C C . THR A 1 16 ? 0.101 10.464 -8.607 1.00 0.00 42 THR A C 15
ATOM 24506 O O . THR A 1 16 ? 0.369 11.653 -8.784 1.00 0.00 42 THR A O 15
ATOM 24517 N N . GLY A 1 17 ? 0.346 9.523 -9.512 1.00 0.00 43 GLY A N 15
ATOM 24518 C CA . GLY A 1 17 ? 0.958 9.852 -10.785 1.00 0.00 43 GLY A CA 15
ATOM 24519 C C . GLY A 1 17 ? 2.351 9.274 -10.899 1.00 0.00 43 GLY A C 15
ATOM 24520 O O . GLY A 1 17 ? 3.272 9.939 -11.376 1.00 0.00 43 GLY A O 15
ATOM 24524 N N . ARG A 1 18 ? 2.505 8.031 -10.451 1.00 0.00 44 ARG A N 15
ATOM 24525 C CA . ARG A 1 18 ? 3.794 7.355 -10.490 1.00 0.00 44 ARG A CA 15
ATOM 24526 C C . ARG A 1 18 ? 3.657 5.959 -11.084 1.00 0.00 44 ARG A C 15
ATOM 24527 O O . ARG A 1 18 ? 2.790 5.186 -10.677 1.00 0.00 44 ARG A O 15
ATOM 24548 N N . ARG A 1 19 ? 4.524 5.635 -12.036 1.00 0.00 45 ARG A N 15
ATOM 24549 C CA . ARG A 1 19 ? 4.501 4.323 -12.670 1.00 0.00 45 ARG A CA 15
ATOM 24550 C C . ARG A 1 19 ? 5.271 3.308 -11.830 1.00 0.00 45 ARG A C 15
ATOM 24551 O O . ARG A 1 19 ? 5.915 2.410 -12.367 1.00 0.00 45 ARG A O 15
ATOM 24572 N N . ILE A 1 20 ? 5.188 3.465 -10.508 1.00 0.00 46 ILE A N 15
ATOM 24573 C CA . ILE A 1 20 ? 5.864 2.579 -9.565 1.00 0.00 46 ILE A CA 15
ATOM 24574 C C . ILE A 1 20 ? 7.379 2.605 -9.760 1.00 0.00 46 ILE A C 15
ATOM 24575 O O . ILE A 1 20 ? 8.108 3.187 -8.956 1.00 0.00 46 ILE A O 15
ATOM 24591 N N . GLY A 1 21 ? 7.845 1.974 -10.832 1.00 0.00 47 GLY A N 15
ATOM 24592 C CA . GLY A 1 21 ? 9.268 1.937 -11.118 1.00 0.00 47 GLY A CA 15
ATOM 24593 C C . GLY A 1 21 ? 9.602 0.981 -12.246 1.00 0.00 47 GLY A C 15
ATOM 24594 O O . GLY A 1 21 ? 10.302 1.345 -13.192 1.00 0.00 47 GLY A O 15
ATOM 24598 N N . ASP A 1 22 ? 9.096 -0.245 -12.144 1.00 0.00 48 ASP A N 15
ATOM 24599 C CA . ASP A 1 22 ? 9.332 -1.270 -13.157 1.00 0.00 48 ASP A CA 15
ATOM 24600 C C . ASP A 1 22 ? 8.589 -2.551 -12.796 1.00 0.00 48 ASP A C 15
ATOM 24601 O O . ASP A 1 22 ? 7.824 -3.087 -13.598 1.00 0.00 48 ASP A O 15
ATOM 24610 N N . ASN A 1 23 ? 8.815 -3.030 -11.577 1.00 0.00 49 ASN A N 15
ATOM 24611 C CA . ASN A 1 23 ? 8.164 -4.242 -11.093 1.00 0.00 49 ASN A CA 15
ATOM 24612 C C . ASN A 1 23 ? 6.698 -3.965 -10.761 1.00 0.00 49 ASN A C 15
ATOM 24613 O O . ASN A 1 23 ? 5.956 -3.440 -11.591 1.00 0.00 49 ASN A O 15
ATOM 24624 N N . PHE A 1 24 ? 6.285 -4.313 -9.544 1.00 0.00 50 PHE A N 15
ATOM 24625 C CA . PHE A 1 24 ? 4.911 -4.092 -9.110 1.00 0.00 50 PHE A CA 15
ATOM 24626 C C . PHE A 1 24 ? 4.798 -4.233 -7.596 1.00 0.00 50 PHE A C 15
ATOM 24627 O O . PHE A 1 24 ? 4.263 -3.355 -6.921 1.00 0.00 50 PHE A O 15
ATOM 24644 N N . MET A 1 25 ? 5.314 -5.339 -7.067 1.00 0.00 51 MET A N 15
ATOM 24645 C CA . MET A 1 25 ? 5.281 -5.587 -5.629 1.00 0.00 51 MET A CA 15
ATOM 24646 C C . MET A 1 25 ? 6.473 -4.929 -4.954 1.00 0.00 51 MET A C 15
ATOM 24647 O O . MET A 1 25 ? 6.331 -4.209 -3.967 1.00 0.00 51 MET A O 15
ATOM 24661 N N . ASP A 1 26 ? 7.650 -5.198 -5.502 1.00 0.00 52 ASP A N 15
ATOM 24662 C CA . ASP A 1 26 ? 8.892 -4.658 -4.975 1.00 0.00 52 ASP A CA 15
ATOM 24663 C C . ASP A 1 26 ? 8.819 -3.142 -4.816 1.00 0.00 52 ASP A C 15
ATOM 24664 O O . ASP A 1 26 ? 9.259 -2.593 -3.806 1.00 0.00 52 ASP A O 15
ATOM 24673 N N . GLY A 1 27 ? 8.268 -2.471 -5.819 1.00 0.00 53 GLY A N 15
ATOM 24674 C CA . GLY A 1 27 ? 8.155 -1.025 -5.768 1.00 0.00 53 GLY A CA 15
ATOM 24675 C C . GLY A 1 27 ? 7.313 -0.540 -4.603 1.00 0.00 53 GLY A C 15
ATOM 24676 O O . GLY A 1 27 ? 7.631 0.470 -3.979 1.00 0.00 53 GLY A O 15
ATOM 24680 N N . LEU A 1 28 ? 6.229 -1.254 -4.319 1.00 0.00 54 LEU A N 15
ATOM 24681 C CA . LEU A 1 28 ? 5.324 -0.891 -3.231 1.00 0.00 54 LEU A CA 15
ATOM 24682 C C . LEU A 1 28 ? 6.025 -0.910 -1.873 1.00 0.00 54 LEU A C 15
ATOM 24683 O O . LEU A 1 28 ? 5.684 -0.134 -0.981 1.00 0.00 54 LEU A O 15
ATOM 24699 N N . LYS A 1 29 ? 6.982 -1.820 -1.715 1.00 0.00 55 LYS A N 15
ATOM 24700 C CA . LYS A 1 29 ? 7.714 -1.966 -0.457 1.00 0.00 55 LYS A CA 15
ATOM 24701 C C . LYS A 1 29 ? 8.228 -0.630 0.081 1.00 0.00 55 LYS A C 15
ATOM 24702 O O . LYS A 1 29 ? 8.237 -0.409 1.292 1.00 0.00 55 LYS A O 15
ATOM 24721 N N . ASP A 1 30 ? 8.675 0.249 -0.812 1.00 0.00 56 ASP A N 15
ATOM 24722 C CA . ASP A 1 30 ? 9.211 1.547 -0.400 1.00 0.00 56 ASP A CA 15
ATOM 24723 C C . ASP A 1 30 ? 8.258 2.288 0.536 1.00 0.00 56 ASP A C 15
ATOM 24724 O O . ASP A 1 30 ? 8.698 3.017 1.426 1.00 0.00 56 ASP A O 15
ATOM 24733 N N . GLY A 1 31 ? 6.957 2.106 0.337 1.00 0.00 57 GLY A N 15
ATOM 24734 C CA . GLY A 1 31 ? 5.983 2.776 1.180 1.00 0.00 57 GLY A CA 15
ATOM 24735 C C . GLY A 1 31 ? 5.975 4.278 0.966 1.00 0.00 57 GLY A C 15
ATOM 24736 O O . GLY A 1 31 ? 6.375 5.039 1.846 1.00 0.00 57 GLY A O 15
ATOM 24740 N N . VAL A 1 32 ? 5.518 4.703 -0.207 1.00 0.00 58 VAL A N 15
ATOM 24741 C CA . VAL A 1 32 ? 5.459 6.123 -0.540 1.00 0.00 58 VAL A CA 15
ATOM 24742 C C . VAL A 1 32 ? 4.264 6.414 -1.434 1.00 0.00 58 VAL A C 15
ATOM 24743 O O . VAL A 1 32 ? 3.419 7.242 -1.109 1.00 0.00 58 VAL A O 15
ATOM 24756 N N . ILE A 1 33 ? 4.197 5.725 -2.565 1.00 0.00 59 ILE A N 15
ATOM 24757 C CA . ILE A 1 33 ? 3.099 5.915 -3.499 1.00 0.00 59 ILE A CA 15
ATOM 24758 C C . ILE A 1 33 ? 1.791 5.421 -2.893 1.00 0.00 59 ILE A C 15
ATOM 24759 O O . ILE A 1 33 ? 0.758 6.083 -2.997 1.00 0.00 59 ILE A O 15
ATOM 24775 N N . LEU A 1 34 ? 1.844 4.259 -2.249 1.00 0.00 60 LEU A N 15
ATOM 24776 C CA . LEU A 1 34 ? 0.664 3.687 -1.616 1.00 0.00 60 LEU A CA 15
ATOM 24777 C C . LEU A 1 34 ? 0.216 4.550 -0.444 1.00 0.00 60 LEU A C 15
ATOM 24778 O O . LEU A 1 34 ? -0.971 4.845 -0.300 1.00 0.00 60 LEU A O 15
ATOM 24794 N N . CYS A 1 35 ? 1.170 4.967 0.386 1.00 0.00 61 CYS A N 15
ATOM 24795 C CA . CYS A 1 35 ? 0.859 5.812 1.531 1.00 0.00 61 CYS A CA 15
ATOM 24796 C C . CYS A 1 35 ? 0.194 7.092 1.039 1.00 0.00 61 CYS A C 15
ATOM 24797 O O . CYS A 1 35 ? -0.739 7.604 1.656 1.00 0.00 61 CYS A O 15
ATOM 24805 N N . GLU A 1 36 ? 0.678 7.588 -0.094 1.00 0.00 62 GLU A N 15
ATOM 24806 C CA . GLU A 1 36 ? 0.144 8.782 -0.713 1.00 0.00 62 GLU A CA 15
ATOM 24807 C C . GLU A 1 36 ? -1.269 8.536 -1.239 1.00 0.00 62 GLU A C 15
ATOM 24808 O O . GLU A 1 36 ? -2.113 9.432 -1.234 1.00 0.00 62 GLU A O 15
ATOM 24820 N N . LEU A 1 37 ? -1.508 7.312 -1.703 1.00 0.00 63 LEU A N 15
ATOM 24821 C CA . LEU A 1 37 ? -2.805 6.927 -2.248 1.00 0.00 63 LEU A CA 15
ATOM 24822 C C . LEU A 1 37 ? -3.889 6.856 -1.174 1.00 0.00 63 LEU A C 15
ATOM 24823 O O . LEU A 1 37 ? -4.982 7.393 -1.356 1.00 0.00 63 LEU A O 15
ATOM 24839 N N . ILE A 1 38 ? -3.598 6.175 -0.068 1.00 0.00 64 ILE A N 15
ATOM 24840 C CA . ILE A 1 38 ? -4.573 6.026 1.007 1.00 0.00 64 ILE A CA 15
ATOM 24841 C C . ILE A 1 38 ? -5.072 7.379 1.503 1.00 0.00 64 ILE A C 15
ATOM 24842 O O . ILE A 1 38 ? -6.249 7.530 1.813 1.00 0.00 64 ILE A O 15
ATOM 24858 N N . ASN A 1 39 ? -4.181 8.363 1.570 1.00 0.00 65 ASN A N 15
ATOM 24859 C CA . ASN A 1 39 ? -4.564 9.697 2.022 1.00 0.00 65 ASN A CA 15
ATOM 24860 C C . ASN A 1 39 ? -5.769 10.206 1.236 1.00 0.00 65 ASN A C 15
ATOM 24861 O O . ASN A 1 39 ? -6.559 11.004 1.740 1.00 0.00 65 ASN A O 15
ATOM 24872 N N . LYS A 1 40 ? -5.907 9.730 0.002 1.00 0.00 66 LYS A N 15
ATOM 24873 C CA . LYS A 1 40 ? -7.009 10.121 -0.851 1.00 0.00 66 LYS A CA 15
ATOM 24874 C C . LYS A 1 40 ? -8.313 9.505 -0.360 1.00 0.00 66 LYS A C 15
ATOM 24875 O O . LYS A 1 40 ? -9.316 10.197 -0.185 1.00 0.00 66 LYS A O 15
ATOM 24894 N N . LEU A 1 41 ? -8.285 8.194 -0.141 1.00 0.00 67 LEU A N 15
ATOM 24895 C CA . LEU A 1 41 ? -9.456 7.466 0.328 1.00 0.00 67 LEU A CA 15
ATOM 24896 C C . LEU A 1 41 ? -9.729 7.768 1.798 1.00 0.00 67 LEU A C 15
ATOM 24897 O O . LEU A 1 41 ? -10.808 8.239 2.157 1.00 0.00 67 LEU A O 15
ATOM 24913 N N . GLN A 1 42 ? -8.740 7.492 2.643 1.00 0.00 68 GLN A N 15
ATOM 24914 C CA . GLN A 1 42 ? -8.865 7.730 4.074 1.00 0.00 68 GLN A CA 15
ATOM 24915 C C . GLN A 1 42 ? -8.116 8.998 4.485 1.00 0.00 68 GLN A C 15
ATOM 24916 O O . GLN A 1 42 ? -6.974 9.218 4.081 1.00 0.00 68 GLN A O 15
ATOM 24930 N N . PRO A 1 43 ? -8.762 9.852 5.297 1.00 0.00 69 PRO A N 15
ATOM 24931 C CA . PRO A 1 43 ? -8.175 11.107 5.772 1.00 0.00 69 PRO A CA 15
ATOM 24932 C C . PRO A 1 43 ? -7.101 10.905 6.838 1.00 0.00 69 PRO A C 15
ATOM 24933 O O . PRO A 1 43 ? -7.276 10.121 7.772 1.00 0.00 69 PRO A O 15
ATOM 24944 N N . GLY A 1 44 ? -5.995 11.634 6.700 1.00 0.00 70 GLY A N 15
ATOM 24945 C CA . GLY A 1 44 ? -4.907 11.546 7.661 1.00 0.00 70 GLY A CA 15
ATOM 24946 C C . GLY A 1 44 ? -4.398 10.131 7.864 1.00 0.00 70 GLY A C 15
ATOM 24947 O O . GLY A 1 44 ? -4.164 9.708 8.996 1.00 0.00 70 GLY A O 15
ATOM 24951 N N . SER A 1 45 ? -4.222 9.401 6.769 1.00 0.00 71 SER A N 15
ATOM 24952 C CA . SER A 1 45 ? -3.733 8.029 6.838 1.00 0.00 71 SER A CA 15
ATOM 24953 C C . SER A 1 45 ? -2.218 7.995 7.027 1.00 0.00 71 SER A C 15
ATOM 24954 O O . SER A 1 45 ? -1.701 7.255 7.864 1.00 0.00 71 SER A O 15
ATOM 24962 N N . VAL A 1 46 ? -1.515 8.803 6.239 1.00 0.00 72 VAL A N 15
ATOM 24963 C CA . VAL A 1 46 ? -0.058 8.875 6.305 1.00 0.00 72 VAL A CA 15
ATOM 24964 C C . VAL A 1 46 ? 0.418 10.303 6.056 1.00 0.00 72 VAL A C 15
ATOM 24965 O O . VAL A 1 46 ? -0.168 11.027 5.251 1.00 0.00 72 VAL A O 15
ATOM 24978 N N . GLN A 1 47 ? 1.476 10.708 6.752 1.00 0.00 73 GLN A N 15
ATOM 24979 C CA . GLN A 1 47 ? 2.014 12.056 6.603 1.00 0.00 73 GLN A CA 15
ATOM 24980 C C . GLN A 1 47 ? 3.539 12.053 6.614 1.00 0.00 73 GLN A C 15
ATOM 24981 O O . GLN A 1 47 ? 4.173 12.776 5.844 1.00 0.00 73 GLN A O 15
ATOM 24995 N N . LYS A 1 48 ? 4.125 11.244 7.492 1.00 0.00 74 LYS A N 15
ATOM 24996 C CA . LYS A 1 48 ? 5.577 11.160 7.599 1.00 0.00 74 LYS A CA 15
ATOM 24997 C C . LYS A 1 48 ? 6.203 10.804 6.257 1.00 0.00 74 LYS A C 15
ATOM 24998 O O . LYS A 1 48 ? 7.068 11.519 5.750 1.00 0.00 74 LYS A O 15
ATOM 25017 N N . VAL A 1 49 ? 5.748 9.698 5.685 1.00 0.00 75 VAL A N 15
ATOM 25018 C CA . VAL A 1 49 ? 6.243 9.234 4.392 1.00 0.00 75 VAL A CA 15
ATOM 25019 C C . VAL A 1 49 ? 7.772 9.198 4.360 1.00 0.00 75 VAL A C 15
ATOM 25020 O O . VAL A 1 49 ? 8.405 9.896 3.568 1.00 0.00 75 VAL A O 15
ATOM 25033 N N . ASN A 1 50 ? 8.361 8.383 5.232 1.00 0.00 76 ASN A N 15
ATOM 25034 C CA . ASN A 1 50 ? 9.814 8.258 5.304 1.00 0.00 76 ASN A CA 15
ATOM 25035 C C . ASN A 1 50 ? 10.401 7.925 3.937 1.00 0.00 76 ASN A C 15
ATOM 25036 O O . ASN A 1 50 ? 9.894 7.052 3.231 1.00 0.00 76 ASN A O 15
ATOM 25047 N N . ASP A 1 51 ? 11.476 8.615 3.570 1.00 0.00 77 ASP A N 15
ATOM 25048 C CA . ASP A 1 51 ? 12.130 8.374 2.290 1.00 0.00 77 ASP A CA 15
ATOM 25049 C C . ASP A 1 51 ? 12.665 6.946 2.236 1.00 0.00 77 ASP A C 15
ATOM 25050 O O . ASP A 1 51 ? 13.340 6.497 3.162 1.00 0.00 77 ASP A O 15
ATOM 25059 N N . PRO A 1 52 ? 12.364 6.203 1.156 1.00 0.00 78 PRO A N 15
ATOM 25060 C CA . PRO A 1 52 ? 12.817 4.817 1.008 1.00 0.00 78 PRO A CA 15
ATOM 25061 C C . PRO A 1 52 ? 14.331 4.710 0.857 1.00 0.00 78 PRO A C 15
ATOM 25062 O O . PRO A 1 52 ? 14.885 5.022 -0.198 1.00 0.00 78 PRO A O 15
ATOM 25073 N N . VAL A 1 53 ? 14.987 4.251 1.919 1.00 0.00 79 VAL A N 15
ATOM 25074 C CA . VAL A 1 53 ? 16.438 4.081 1.930 1.00 0.00 79 VAL A CA 15
ATOM 25075 C C . VAL A 1 53 ? 16.830 2.999 2.930 1.00 0.00 79 VAL A C 15
ATOM 25076 O O . VAL A 1 53 ? 17.477 2.013 2.575 1.00 0.00 79 VAL A O 15
ATOM 25089 N N . GLN A 1 54 ? 16.418 3.190 4.179 1.00 0.00 80 GLN A N 15
ATOM 25090 C CA . GLN A 1 54 ? 16.706 2.233 5.238 1.00 0.00 80 GLN A CA 15
ATOM 25091 C C . GLN A 1 54 ? 15.642 1.143 5.275 1.00 0.00 80 GLN A C 15
ATOM 25092 O O . GLN A 1 54 ? 14.471 1.397 4.990 1.00 0.00 80 GLN A O 15
ATOM 25106 N N . ASN A 1 55 ? 16.055 -0.072 5.619 1.00 0.00 81 ASN A N 15
ATOM 25107 C CA . ASN A 1 55 ? 15.138 -1.203 5.685 1.00 0.00 81 ASN A CA 15
ATOM 25108 C C . ASN A 1 55 ? 13.924 -0.887 6.556 1.00 0.00 81 ASN A C 15
ATOM 25109 O O . ASN A 1 55 ? 12.791 -1.202 6.191 1.00 0.00 81 ASN A O 15
ATOM 25120 N N . TRP A 1 56 ? 14.165 -0.270 7.709 1.00 0.00 82 TRP A N 15
ATOM 25121 C CA . TRP A 1 56 ? 13.086 0.075 8.628 1.00 0.00 82 TRP A CA 15
ATOM 25122 C C . TRP A 1 56 ? 12.228 1.222 8.092 1.00 0.00 82 TRP A C 15
ATOM 25123 O O . TRP A 1 56 ? 11.041 1.310 8.405 1.00 0.00 82 TRP A O 15
ATOM 25144 N N . HIS A 1 57 ? 12.823 2.094 7.279 1.00 0.00 83 HIS A N 15
ATOM 25145 C CA . HIS A 1 57 ? 12.087 3.220 6.703 1.00 0.00 83 HIS A CA 15
ATOM 25146 C C . HIS A 1 57 ? 10.882 2.734 5.904 1.00 0.00 83 HIS A C 15
ATOM 25147 O O . HIS A 1 57 ? 9.755 3.173 6.135 1.00 0.00 83 HIS A O 15
ATOM 25162 N N . LYS A 1 58 ? 11.126 1.829 4.962 1.00 0.00 84 LYS A N 15
ATOM 25163 C CA . LYS A 1 58 ? 10.061 1.288 4.126 1.00 0.00 84 LYS A CA 15
ATOM 25164 C C . LYS A 1 58 ? 9.035 0.534 4.967 1.00 0.00 84 LYS A C 15
ATOM 25165 O O . LYS A 1 58 ? 7.829 0.717 4.802 1.00 0.00 84 LYS A O 15
ATOM 25184 N N . LEU A 1 59 ? 9.523 -0.317 5.865 1.00 0.00 85 LEU A N 15
ATOM 25185 C CA . LEU A 1 59 ? 8.659 -1.108 6.731 1.00 0.00 85 LEU A CA 15
ATOM 25186 C C . LEU A 1 59 ? 7.721 -0.230 7.554 1.00 0.00 85 LEU A C 15
ATOM 25187 O O . LEU A 1 59 ? 6.570 -0.594 7.797 1.00 0.00 85 LEU A O 15
ATOM 25203 N N . GLU A 1 60 ? 8.218 0.923 7.986 1.00 0.00 86 GLU A N 15
ATOM 25204 C CA . GLU A 1 60 ? 7.420 1.844 8.787 1.00 0.00 86 GLU A CA 15
ATOM 25205 C C . GLU A 1 60 ? 6.285 2.431 7.959 1.00 0.00 86 GLU A C 15
ATOM 25206 O O . GLU A 1 60 ? 5.140 2.482 8.405 1.00 0.00 86 GLU A O 15
ATOM 25218 N N . ASN A 1 61 ? 6.610 2.863 6.745 1.00 0.00 87 ASN A N 15
ATOM 25219 C CA . ASN A 1 61 ? 5.624 3.434 5.851 1.00 0.00 87 ASN A CA 15
ATOM 25220 C C . ASN A 1 61 ? 4.562 2.403 5.491 1.00 0.00 87 ASN A C 15
ATOM 25221 O O . ASN A 1 61 ? 3.376 2.722 5.408 1.00 0.00 87 ASN A O 15
ATOM 25232 N N . ILE A 1 62 ? 4.994 1.162 5.282 1.00 0.00 88 ILE A N 15
ATOM 25233 C CA . ILE A 1 62 ? 4.071 0.088 4.937 1.00 0.00 88 ILE A CA 15
ATOM 25234 C C . ILE A 1 62 ? 3.119 -0.197 6.091 1.00 0.00 88 ILE A C 15
ATOM 25235 O O . ILE A 1 62 ? 1.924 -0.410 5.887 1.00 0.00 88 ILE A O 15
ATOM 25251 N N . GLY A 1 63 ? 3.661 -0.200 7.305 1.00 0.00 89 GLY A N 15
ATOM 25252 C CA . GLY A 1 63 ? 2.855 -0.460 8.481 1.00 0.00 89 GLY A CA 15
ATOM 25253 C C . GLY A 1 63 ? 1.685 0.495 8.607 1.00 0.00 89 GLY A C 15
ATOM 25254 O O . GLY A 1 63 ? 0.573 0.079 8.919 1.00 0.00 89 GLY A O 15
ATOM 25258 N N . ASN A 1 64 ? 1.939 1.778 8.367 1.00 0.00 90 ASN A N 15
ATOM 25259 C CA . ASN A 1 64 ? 0.896 2.796 8.458 1.00 0.00 90 ASN A CA 15
ATOM 25260 C C . ASN A 1 64 ? -0.186 2.575 7.403 1.00 0.00 90 ASN A C 15
ATOM 25261 O O . ASN A 1 64 ? -1.376 2.700 7.689 1.00 0.00 90 ASN A O 15
ATOM 25272 N N . PHE A 1 65 ? 0.237 2.256 6.183 1.00 0.00 91 PHE A N 15
ATOM 25273 C CA . PHE A 1 65 ? -0.695 2.029 5.083 1.00 0.00 91 PHE A CA 15
ATOM 25274 C C . PHE A 1 65 ? -1.649 0.877 5.393 1.00 0.00 91 PHE A C 15
ATOM 25275 O O . PHE A 1 65 ? -2.867 1.026 5.302 1.00 0.00 91 PHE A O 15
ATOM 25292 N N . LEU A 1 66 ? -1.088 -0.271 5.757 1.00 0.00 92 LEU A N 15
ATOM 25293 C CA . LEU A 1 66 ? -1.882 -1.448 6.077 1.00 0.00 92 LEU A CA 15
ATOM 25294 C C . LEU A 1 66 ? -2.681 -1.251 7.358 1.00 0.00 92 LEU A C 15
ATOM 25295 O O . LEU A 1 66 ? -3.835 -1.658 7.445 1.00 0.00 92 LEU A O 15
ATOM 25311 N N . ARG A 1 67 ? -2.063 -0.623 8.349 1.00 0.00 93 ARG A N 15
ATOM 25312 C CA . ARG A 1 67 ? -2.728 -0.371 9.621 1.00 0.00 93 ARG A CA 15
ATOM 25313 C C . ARG A 1 67 ? -3.964 0.493 9.409 1.00 0.00 93 ARG A C 15
ATOM 25314 O O . ARG A 1 67 ? -5.004 0.278 10.031 1.00 0.00 93 ARG A O 15
ATOM 25335 N N . ALA A 1 68 ? -3.834 1.478 8.528 1.00 0.00 94 ALA A N 15
ATOM 25336 C CA . ALA A 1 68 ? -4.924 2.392 8.226 1.00 0.00 94 ALA A CA 15
ATOM 25337 C C . ALA A 1 68 ? -6.041 1.713 7.436 1.00 0.00 94 ALA A C 15
ATOM 25338 O O . ALA A 1 68 ? -7.215 1.888 7.751 1.00 0.00 94 ALA A O 15
ATOM 25345 N N . ILE A 1 69 ? -5.675 0.960 6.401 1.00 0.00 95 ILE A N 15
ATOM 25346 C CA . ILE A 1 69 ? -6.664 0.282 5.560 1.00 0.00 95 ILE A CA 15
ATOM 25347 C C . ILE A 1 69 ? -7.320 -0.898 6.277 1.00 0.00 95 ILE A C 15
ATOM 25348 O O . ILE A 1 69 ? -8.525 -1.118 6.152 1.00 0.00 95 ILE A O 15
ATOM 25364 N N . LYS A 1 70 ? -6.521 -1.657 7.017 1.00 0.00 96 LYS A N 15
ATOM 25365 C CA . LYS A 1 70 ? -7.019 -2.821 7.744 1.00 0.00 96 LYS A CA 15
ATOM 25366 C C . LYS A 1 70 ? -8.071 -2.403 8.765 1.00 0.00 96 LYS A C 15
ATOM 25367 O O . LYS A 1 70 ? -9.056 -3.109 8.985 1.00 0.00 96 LYS A O 15
ATOM 25386 N N . HIS A 1 71 ? -7.855 -1.245 9.374 1.00 0.00 97 HIS A N 15
ATOM 25387 C CA . HIS A 1 71 ? -8.779 -0.709 10.367 1.00 0.00 97 HIS A CA 15
ATOM 25388 C C . HIS A 1 71 ? -9.877 0.103 9.692 1.00 0.00 97 HIS A C 15
ATOM 25389 O O . HIS A 1 71 ? -11.020 0.128 10.149 1.00 0.00 97 HIS A O 15
ATOM 25404 N N . TYR A 1 72 ? -9.509 0.776 8.606 1.00 0.00 98 TYR A N 15
ATOM 25405 C CA . TYR A 1 72 ? -10.448 1.610 7.857 1.00 0.00 98 TYR A CA 15
ATOM 25406 C C . TYR A 1 72 ? -11.709 0.836 7.495 1.00 0.00 98 TYR A C 15
ATOM 25407 O O . TYR A 1 72 ? -12.821 1.353 7.621 1.00 0.00 98 TYR A O 15
ATOM 25425 N N . GLY A 1 73 ? -11.536 -0.400 7.040 1.00 0.00 99 GLY A N 15
ATOM 25426 C CA . GLY A 1 73 ? -12.682 -1.208 6.667 1.00 0.00 99 GLY A CA 15
ATOM 25427 C C . GLY A 1 73 ? -12.302 -2.591 6.178 1.00 0.00 99 GLY A C 15
ATOM 25428 O O . GLY A 1 73 ? -12.931 -3.580 6.559 1.00 0.00 99 GLY A O 15
ATOM 25432 N N . VAL A 1 74 ? -11.281 -2.669 5.329 1.00 0.00 100 VAL A N 15
ATOM 25433 C CA . VAL A 1 74 ? -10.840 -3.951 4.792 1.00 0.00 100 VAL A CA 15
ATOM 25434 C C . VAL A 1 74 ? -10.491 -4.913 5.921 1.00 0.00 100 VAL A C 15
ATOM 25435 O O . VAL A 1 74 ? -9.651 -4.612 6.769 1.00 0.00 100 VAL A O 15
ATOM 25448 N N . LYS A 1 75 ? -11.146 -6.069 5.930 1.00 0.00 101 LYS A N 15
ATOM 25449 C CA . LYS A 1 75 ? -10.911 -7.075 6.958 1.00 0.00 101 LYS A CA 15
ATOM 25450 C C . LYS A 1 75 ? -9.502 -7.655 6.855 1.00 0.00 101 LYS A C 15
ATOM 25451 O O . LYS A 1 75 ? -9.025 -7.957 5.762 1.00 0.00 101 LYS A O 15
ATOM 25470 N N . PRO A 1 76 ? -8.815 -7.813 8.003 1.00 0.00 102 PRO A N 15
ATOM 25471 C CA . PRO A 1 76 ? -7.451 -8.356 8.048 1.00 0.00 102 PRO A CA 15
ATOM 25472 C C . PRO A 1 76 ? -7.338 -9.709 7.353 1.00 0.00 102 PRO A C 15
ATOM 25473 O O . PRO A 1 76 ? -6.315 -10.021 6.744 1.00 0.00 102 PRO A O 15
ATOM 25484 N N . HIS A 1 77 ? -8.398 -10.509 7.445 1.00 0.00 103 HIS A N 15
ATOM 25485 C CA . HIS A 1 77 ? -8.421 -11.829 6.819 1.00 0.00 103 HIS A CA 15
ATOM 25486 C C . HIS A 1 77 ? -8.297 -11.719 5.301 1.00 0.00 103 HIS A C 15
ATOM 25487 O O . HIS A 1 77 ? -8.278 -12.727 4.594 1.00 0.00 103 HIS A O 15
ATOM 25502 N N . ASP A 1 78 ? -8.211 -10.487 4.810 1.00 0.00 104 ASP A N 15
ATOM 25503 C CA . ASP A 1 78 ? -8.087 -10.225 3.386 1.00 0.00 104 ASP A CA 15
ATOM 25504 C C . ASP A 1 78 ? -7.081 -9.108 3.144 1.00 0.00 104 ASP A C 15
ATOM 25505 O O . ASP A 1 78 ? -7.302 -8.225 2.313 1.00 0.00 104 ASP A O 15
ATOM 25514 N N . ILE A 1 79 ? -5.979 -9.151 3.886 1.00 0.00 105 ILE A N 15
ATOM 25515 C CA . ILE A 1 79 ? -4.935 -8.141 3.772 1.00 0.00 105 ILE A CA 15
ATOM 25516 C C . ILE A 1 79 ? -3.565 -8.731 4.074 1.00 0.00 105 ILE A C 15
ATOM 25517 O O . ILE A 1 79 ? -3.393 -9.455 5.055 1.00 0.00 105 ILE A O 15
ATOM 25533 N N . PHE A 1 80 ? -2.588 -8.407 3.235 1.00 0.00 106 PHE A N 15
ATOM 25534 C CA . PHE A 1 80 ? -1.230 -8.894 3.426 1.00 0.00 106 PHE A CA 15
ATOM 25535 C C . PHE A 1 80 ? -0.588 -8.199 4.624 1.00 0.00 106 PHE A C 15
ATOM 25536 O O . PHE A 1 80 ? -1.287 -7.719 5.516 1.00 0.00 106 PHE A O 15
ATOM 25553 N N . GLU A 1 81 ? 0.738 -8.138 4.638 1.00 0.00 107 GLU A N 15
ATOM 25554 C CA . GLU A 1 81 ? 1.459 -7.491 5.728 1.00 0.00 107 GLU A CA 15
ATOM 25555 C C . GLU A 1 81 ? 2.776 -6.917 5.238 1.00 0.00 107 GLU A C 15
ATOM 25556 O O . GLU A 1 81 ? 3.306 -7.338 4.209 1.00 0.00 107 GLU A O 15
ATOM 25568 N N . ALA A 1 82 ? 3.299 -5.953 5.985 1.00 0.00 108 ALA A N 15
ATOM 25569 C CA . ALA A 1 82 ? 4.558 -5.317 5.639 1.00 0.00 108 ALA A CA 15
ATOM 25570 C C . ALA A 1 82 ? 5.632 -6.356 5.350 1.00 0.00 108 ALA A C 15
ATOM 25571 O O . ALA A 1 82 ? 6.588 -6.083 4.627 1.00 0.00 108 ALA A O 15
ATOM 25578 N N . ASN A 1 83 ? 5.473 -7.549 5.918 1.00 0.00 109 ASN A N 15
ATOM 25579 C CA . ASN A 1 83 ? 6.435 -8.617 5.716 1.00 0.00 109 ASN A CA 15
ATOM 25580 C C . ASN A 1 83 ? 6.232 -9.298 4.367 1.00 0.00 109 ASN A C 15
ATOM 25581 O O . ASN A 1 83 ? 7.193 -9.579 3.654 1.00 0.00 109 ASN A O 15
ATOM 25592 N N . ASP A 1 84 ? 4.977 -9.569 4.027 1.00 0.00 110 ASP A N 15
ATOM 25593 C CA . ASP A 1 84 ? 4.652 -10.223 2.766 1.00 0.00 110 ASP A CA 15
ATOM 25594 C C . ASP A 1 84 ? 5.132 -9.395 1.579 1.00 0.00 110 ASP A C 15
ATOM 25595 O O . ASP A 1 84 ? 5.732 -9.922 0.643 1.00 0.00 110 ASP A O 15
ATOM 25604 N N . LEU A 1 85 ? 4.859 -8.095 1.624 1.00 0.00 111 LEU A N 15
ATOM 25605 C CA . LEU A 1 85 ? 5.257 -7.191 0.550 1.00 0.00 111 LEU A CA 15
ATOM 25606 C C . LEU A 1 85 ? 6.768 -6.959 0.546 1.00 0.00 111 LEU A C 15
ATOM 25607 O O . LEU A 1 85 ? 7.408 -7.030 -0.503 1.00 0.00 111 LEU A O 15
ATOM 25623 N N . PHE A 1 86 ? 7.333 -6.673 1.718 1.00 0.00 112 PHE A N 15
ATOM 25624 C CA . PHE A 1 86 ? 8.769 -6.423 1.834 1.00 0.00 112 PHE A CA 15
ATOM 25625 C C . PHE A 1 86 ? 9.579 -7.646 1.413 1.00 0.00 112 PHE A C 15
ATOM 25626 O O . PHE A 1 86 ? 10.445 -7.558 0.543 1.00 0.00 112 PHE A O 15
ATOM 25643 N N . GLU A 1 87 ? 9.289 -8.787 2.032 1.00 0.00 113 GLU A N 15
ATOM 25644 C CA . GLU A 1 87 ? 9.988 -10.023 1.715 1.00 0.00 113 GLU A CA 15
ATOM 25645 C C . GLU A 1 87 ? 9.568 -10.523 0.343 1.00 0.00 113 GLU A C 15
ATOM 25646 O O . GLU A 1 87 ? 10.193 -11.418 -0.227 1.00 0.00 113 GLU A O 15
ATOM 25658 N N . ASN A 1 88 ? 8.492 -9.938 -0.175 1.00 0.00 114 ASN A N 15
ATOM 25659 C CA . ASN A 1 88 ? 7.963 -10.313 -1.477 1.00 0.00 114 ASN A CA 15
ATOM 25660 C C . ASN A 1 88 ? 7.516 -11.768 -1.471 1.00 0.00 114 ASN A C 15
ATOM 25661 O O . ASN A 1 88 ? 7.539 -12.442 -2.500 1.00 0.00 114 ASN A O 15
ATOM 25672 N N . THR A 1 89 ? 7.102 -12.244 -0.299 1.00 0.00 115 THR A N 15
ATOM 25673 C CA . THR A 1 89 ? 6.641 -13.619 -0.158 1.00 0.00 115 THR A CA 15
ATOM 25674 C C . THR A 1 89 ? 5.284 -13.804 -0.829 1.00 0.00 115 THR A C 15
ATOM 25675 O O . THR A 1 89 ? 5.108 -14.689 -1.666 1.00 0.00 115 THR A O 15
ATOM 25686 N N . ASN A 1 90 ? 4.330 -12.953 -0.460 1.00 0.00 116 ASN A N 15
ATOM 25687 C CA . ASN A 1 90 ? 2.991 -13.013 -1.030 1.00 0.00 116 ASN A CA 15
ATOM 25688 C C . ASN A 1 90 ? 2.861 -12.058 -2.212 1.00 0.00 116 ASN A C 15
ATOM 25689 O O . ASN A 1 90 ? 3.091 -10.856 -2.077 1.00 0.00 116 ASN A O 15
ATOM 25700 N N . HIS A 1 91 ? 2.486 -12.596 -3.369 1.00 0.00 117 HIS A N 15
ATOM 25701 C CA . HIS A 1 91 ? 2.321 -11.784 -4.570 1.00 0.00 117 HIS A CA 15
ATOM 25702 C C . HIS A 1 91 ? 0.847 -11.503 -4.834 1.00 0.00 117 HIS A C 15
ATOM 25703 O O . HIS A 1 91 ? 0.424 -10.349 -4.895 1.00 0.00 117 HIS A O 15
ATOM 25718 N N . THR A 1 92 ? 0.069 -12.570 -4.983 1.00 0.00 118 THR A N 15
ATOM 25719 C CA . THR A 1 92 ? -1.361 -12.444 -5.235 1.00 0.00 118 THR A CA 15
ATOM 25720 C C . THR A 1 92 ? -2.082 -11.882 -4.018 1.00 0.00 118 THR A C 15
ATOM 25721 O O . THR A 1 92 ? -2.982 -11.051 -4.147 1.00 0.00 118 THR A O 15
ATOM 25732 N N . GLN A 1 93 ? -1.677 -12.339 -2.836 1.00 0.00 119 GLN A N 15
ATOM 25733 C CA . GLN A 1 93 ? -2.277 -11.884 -1.591 1.00 0.00 119 GLN A CA 15
ATOM 25734 C C . GLN A 1 93 ? -2.282 -10.360 -1.524 1.00 0.00 119 GLN A C 15
ATOM 25735 O O . GLN A 1 93 ? -3.249 -9.753 -1.063 1.00 0.00 119 GLN A O 15
ATOM 25749 N N . VAL A 1 94 ? -1.197 -9.750 -1.993 1.00 0.00 120 VAL A N 15
ATOM 25750 C CA . VAL A 1 94 ? -1.082 -8.297 -1.989 1.00 0.00 120 VAL A CA 15
ATOM 25751 C C . VAL A 1 94 ? -2.196 -7.661 -2.815 1.00 0.00 120 VAL A C 15
ATOM 25752 O O . VAL A 1 94 ? -2.877 -6.749 -2.352 1.00 0.00 120 VAL A O 15
ATOM 25765 N N . GLN A 1 95 ? -2.382 -8.157 -4.037 1.00 0.00 121 GLN A N 15
ATOM 25766 C CA . GLN A 1 95 ? -3.420 -7.640 -4.925 1.00 0.00 121 GLN A CA 15
ATOM 25767 C C . GLN A 1 95 ? -4.806 -7.838 -4.318 1.00 0.00 121 GLN A C 15
ATOM 25768 O O . GLN A 1 95 ? -5.687 -6.993 -4.473 1.00 0.00 121 GLN A O 15
ATOM 25782 N N . SER A 1 96 ? -4.990 -8.964 -3.635 1.00 0.00 122 SER A N 15
ATOM 25783 C CA . SER A 1 96 ? -6.270 -9.282 -3.006 1.00 0.00 122 SER A CA 15
ATOM 25784 C C . SER A 1 96 ? -6.759 -8.127 -2.137 1.00 0.00 122 SER A C 15
ATOM 25785 O O . SER A 1 96 ? -7.947 -7.808 -2.126 1.00 0.00 122 SER A O 15
ATOM 25793 N N . THR A 1 97 ? -5.834 -7.504 -1.410 1.00 0.00 123 THR A N 15
ATOM 25794 C CA . THR A 1 97 ? -6.173 -6.386 -0.538 1.00 0.00 123 THR A CA 15
ATOM 25795 C C . THR A 1 97 ? -6.835 -5.257 -1.325 1.00 0.00 123 THR A C 15
ATOM 25796 O O . THR A 1 97 ? -7.857 -4.715 -0.907 1.00 0.00 123 THR A O 15
ATOM 25807 N N . LEU A 1 98 ? -6.242 -4.911 -2.464 1.00 0.00 124 LEU A N 15
ATOM 25808 C CA . LEU A 1 98 ? -6.770 -3.849 -3.313 1.00 0.00 124 LEU A CA 15
ATOM 25809 C C . LEU A 1 98 ? -8.223 -4.116 -3.699 1.00 0.00 124 LEU A C 15
ATOM 25810 O O . LEU A 1 98 ? -9.049 -3.204 -3.706 1.00 0.00 124 LEU A O 15
ATOM 25826 N N . ILE A 1 99 ? -8.524 -5.369 -4.026 1.00 0.00 125 ILE A N 15
ATOM 25827 C CA . ILE A 1 99 ? -9.875 -5.753 -4.422 1.00 0.00 125 ILE A CA 15
ATOM 25828 C C . ILE A 1 99 ? -10.893 -5.401 -3.341 1.00 0.00 125 ILE A C 15
ATOM 25829 O O . ILE A 1 99 ? -11.927 -4.795 -3.623 1.00 0.00 125 ILE A O 15
ATOM 25845 N N . ALA A 1 100 ? -10.593 -5.783 -2.103 1.00 0.00 126 ALA A N 15
ATOM 25846 C CA . ALA A 1 100 ? -11.483 -5.508 -0.981 1.00 0.00 126 ALA A CA 15
ATOM 25847 C C . ALA A 1 100 ? -11.592 -4.009 -0.716 1.00 0.00 126 ALA A C 15
ATOM 25848 O O . ALA A 1 100 ? -12.681 -3.488 -0.480 1.00 0.00 126 ALA A O 15
ATOM 25855 N N . LEU A 1 101 ? -10.454 -3.325 -0.755 1.00 0.00 127 LEU A N 15
ATOM 25856 C CA . LEU A 1 101 ? -10.412 -1.886 -0.516 1.00 0.00 127 LEU A CA 15
ATOM 25857 C C . LEU A 1 101 ? -11.230 -1.130 -1.561 1.00 0.00 127 LEU A C 15
ATOM 25858 O O . LEU A 1 101 ? -11.791 -0.073 -1.274 1.00 0.00 127 LEU A O 15
ATOM 25874 N N . ALA A 1 102 ? -11.282 -1.673 -2.773 1.00 0.00 128 ALA A N 15
ATOM 25875 C CA . ALA A 1 102 ? -12.021 -1.049 -3.865 1.00 0.00 128 ALA A CA 15
ATOM 25876 C C . ALA A 1 102 ? -13.464 -0.755 -3.466 1.00 0.00 128 ALA A C 15
ATOM 25877 O O . ALA A 1 102 ? -13.970 0.342 -3.701 1.00 0.00 128 ALA A O 15
ATOM 25884 N N . SER A 1 103 ? -14.122 -1.741 -2.862 1.00 0.00 129 SER A N 15
ATOM 25885 C CA . SER A 1 103 ? -15.508 -1.583 -2.433 1.00 0.00 129 SER A CA 15
ATOM 25886 C C . SER A 1 103 ? -15.645 -0.432 -1.440 1.00 0.00 129 SER A C 15
ATOM 25887 O O . SER A 1 103 ? -16.661 0.260 -1.418 1.00 0.00 129 SER A O 15
ATOM 25895 N N . GLN A 1 104 ? -14.617 -0.228 -0.625 1.00 0.00 130 GLN A N 15
ATOM 25896 C CA . GLN A 1 104 ? -14.622 0.839 0.357 1.00 0.00 130 GLN A CA 15
ATOM 25897 C C . GLN A 1 104 ? -14.639 2.208 -0.316 1.00 0.00 130 GLN A C 15
ATOM 25898 O O . GLN A 1 104 ? -15.374 3.105 0.094 1.00 0.00 130 GLN A O 15
ATOM 25912 N N . ALA A 1 105 ? -13.812 2.361 -1.345 1.00 0.00 131 ALA A N 15
ATOM 25913 C CA . ALA A 1 105 ? -13.714 3.619 -2.074 1.00 0.00 131 ALA A CA 15
ATOM 25914 C C . ALA A 1 105 ? -14.863 3.796 -3.067 1.00 0.00 131 ALA A C 15
ATOM 25915 O O . ALA A 1 105 ? -14.655 4.245 -4.195 1.00 0.00 131 ALA A O 15
ATOM 25922 N N . LYS A 1 106 ? -16.075 3.454 -2.640 1.00 0.00 132 LYS A N 15
ATOM 25923 C CA . LYS A 1 106 ? -17.253 3.586 -3.490 1.00 0.00 132 LYS A CA 15
ATOM 25924 C C . LYS A 1 106 ? -18.530 3.418 -2.674 1.00 0.00 132 LYS A C 15
ATOM 25925 O O . LYS A 1 106 ? -19.502 4.149 -2.865 1.00 0.00 132 LYS A O 15
ATOM 25944 N N . THR A 1 107 ? -18.518 2.454 -1.760 1.00 0.00 133 THR A N 15
ATOM 25945 C CA . THR A 1 107 ? -19.670 2.187 -0.908 1.00 0.00 133 THR A CA 15
ATOM 25946 C C . THR A 1 107 ? -19.971 3.384 -0.011 1.00 0.00 133 THR A C 15
ATOM 25947 O O . THR A 1 107 ? -21.132 3.707 0.240 1.00 0.00 133 THR A O 15
ATOM 25958 N N . LYS A 1 108 ? -18.915 4.034 0.470 1.00 0.00 134 LYS A N 15
ATOM 25959 C CA . LYS A 1 108 ? -19.059 5.196 1.342 1.00 0.00 134 LYS A CA 15
ATOM 25960 C C . LYS A 1 108 ? -19.938 6.259 0.693 1.00 0.00 134 LYS A C 15
ATOM 25961 O O . LYS A 1 108 ? -20.958 6.639 1.307 1.00 0.00 134 LYS A O 15
ATOM 25981 N N . MET A 1 1 ? -13.807 -7.818 -7.566 1.00 0.00 27 MET A N 16
ATOM 25982 C CA . MET A 1 1 ? -12.969 -8.366 -8.665 1.00 0.00 27 MET A CA 16
ATOM 25983 C C . MET A 1 1 ? -13.188 -7.589 -9.966 1.00 0.00 27 MET A C 16
ATOM 25984 O O . MET A 1 1 ? -13.567 -8.163 -10.988 1.00 0.00 27 MET A O 16
ATOM 26000 N N . PRO A 1 2 ? -12.955 -6.261 -9.946 1.00 0.00 28 PRO A N 16
ATOM 26001 C CA . PRO A 1 2 ? -13.132 -5.414 -11.131 1.00 0.00 28 PRO A CA 16
ATOM 26002 C C . PRO A 1 2 ? -12.203 -5.813 -12.273 1.00 0.00 28 PRO A C 16
ATOM 26003 O O . PRO A 1 2 ? -12.643 -5.986 -13.410 1.00 0.00 28 PRO A O 16
ATOM 26014 N N . GLN A 1 3 ? -10.916 -5.962 -11.962 1.00 0.00 29 GLN A N 16
ATOM 26015 C CA . GLN A 1 3 ? -9.926 -6.345 -12.963 1.00 0.00 29 GLN A CA 16
ATOM 26016 C C . GLN A 1 3 ? -8.542 -6.509 -12.344 1.00 0.00 29 GLN A C 16
ATOM 26017 O O . GLN A 1 3 ? -8.061 -5.629 -11.629 1.00 0.00 29 GLN A O 16
ATOM 26031 N N . THR A 1 4 ? -7.901 -7.634 -12.640 1.00 0.00 30 THR A N 16
ATOM 26032 C CA . THR A 1 4 ? -6.564 -7.910 -12.132 1.00 0.00 30 THR A CA 16
ATOM 26033 C C . THR A 1 4 ? -5.504 -7.416 -13.113 1.00 0.00 30 THR A C 16
ATOM 26034 O O . THR A 1 4 ? -5.626 -7.620 -14.321 1.00 0.00 30 THR A O 16
ATOM 26045 N N . GLU A 1 5 ? -4.468 -6.764 -12.586 1.00 0.00 31 GLU A N 16
ATOM 26046 C CA . GLU A 1 5 ? -3.387 -6.236 -13.417 1.00 0.00 31 GLU A CA 16
ATOM 26047 C C . GLU A 1 5 ? -3.885 -5.125 -14.339 1.00 0.00 31 GLU A C 16
ATOM 26048 O O . GLU A 1 5 ? -5.021 -5.161 -14.813 1.00 0.00 31 GLU A O 16
ATOM 26060 N N . ARG A 1 6 ? -3.018 -4.140 -14.579 1.00 0.00 32 ARG A N 16
ATOM 26061 C CA . ARG A 1 6 ? -3.333 -2.996 -15.438 1.00 0.00 32 ARG A CA 16
ATOM 26062 C C . ARG A 1 6 ? -4.257 -2.009 -14.730 1.00 0.00 32 ARG A C 16
ATOM 26063 O O . ARG A 1 6 ? -3.974 -0.812 -14.679 1.00 0.00 32 ARG A O 16
ATOM 26084 N N . GLN A 1 7 ? -5.358 -2.511 -14.181 1.00 0.00 33 GLN A N 16
ATOM 26085 C CA . GLN A 1 7 ? -6.311 -1.669 -13.474 1.00 0.00 33 GLN A CA 16
ATOM 26086 C C . GLN A 1 7 ? -5.706 -1.139 -12.179 1.00 0.00 33 GLN A C 16
ATOM 26087 O O . GLN A 1 7 ? -5.853 0.037 -11.850 1.00 0.00 33 GLN A O 16
ATOM 26101 N N . LEU A 1 8 ? -5.028 -2.019 -11.449 1.00 0.00 34 LEU A N 16
ATOM 26102 C CA . LEU A 1 8 ? -4.397 -1.651 -10.187 1.00 0.00 34 LEU A CA 16
ATOM 26103 C C . LEU A 1 8 ? -3.335 -0.575 -10.397 1.00 0.00 34 LEU A C 16
ATOM 26104 O O . LEU A 1 8 ? -3.243 0.381 -9.627 1.00 0.00 34 LEU A O 16
ATOM 26120 N N . ARG A 1 9 ? -2.527 -0.749 -11.438 1.00 0.00 35 ARG A N 16
ATOM 26121 C CA . ARG A 1 9 ? -1.456 0.193 -11.748 1.00 0.00 35 ARG A CA 16
ATOM 26122 C C . ARG A 1 9 ? -2.001 1.590 -12.043 1.00 0.00 35 ARG A C 16
ATOM 26123 O O . ARG A 1 9 ? -1.598 2.567 -11.414 1.00 0.00 35 ARG A O 16
ATOM 26144 N N . VAL A 1 10 ? -2.911 1.679 -13.007 1.00 0.00 36 VAL A N 16
ATOM 26145 C CA . VAL A 1 10 ? -3.500 2.959 -13.392 1.00 0.00 36 VAL A CA 16
ATOM 26146 C C . VAL A 1 10 ? -4.263 3.602 -12.236 1.00 0.00 36 VAL A C 16
ATOM 26147 O O . VAL A 1 10 ? -4.241 4.820 -12.067 1.00 0.00 36 VAL A O 16
ATOM 26160 N N . TRP A 1 11 ? -4.948 2.776 -11.454 1.00 0.00 37 TRP A N 16
ATOM 26161 C CA . TRP A 1 11 ? -5.735 3.257 -10.322 1.00 0.00 37 TRP A CA 16
ATOM 26162 C C . TRP A 1 11 ? -4.886 4.027 -9.305 1.00 0.00 37 TRP A C 16
ATOM 26163 O O . TRP A 1 11 ? -5.046 5.238 -9.147 1.00 0.00 37 TRP A O 16
ATOM 26184 N N . ILE A 1 12 ? -4.020 3.318 -8.593 1.00 0.00 38 ILE A N 16
ATOM 26185 C CA . ILE A 1 12 ? -3.190 3.935 -7.563 1.00 0.00 38 ILE A CA 16
ATOM 26186 C C . ILE A 1 12 ? -2.216 4.966 -8.134 1.00 0.00 38 ILE A C 16
ATOM 26187 O O . ILE A 1 12 ? -2.107 6.073 -7.606 1.00 0.00 38 ILE A O 16
ATOM 26203 N N . GLU A 1 13 ? -1.513 4.616 -9.209 1.00 0.00 39 GLU A N 16
ATOM 26204 C CA . GLU A 1 13 ? -0.564 5.546 -9.820 1.00 0.00 39 GLU A CA 16
ATOM 26205 C C . GLU A 1 13 ? -1.274 6.823 -10.258 1.00 0.00 39 GLU A C 16
ATOM 26206 O O . GLU A 1 13 ? -0.796 7.930 -10.004 1.00 0.00 39 GLU A O 16
ATOM 26218 N N . GLY A 1 14 ? -2.419 6.658 -10.911 1.00 0.00 40 GLY A N 16
ATOM 26219 C CA . GLY A 1 14 ? -3.186 7.800 -11.371 1.00 0.00 40 GLY A CA 16
ATOM 26220 C C . GLY A 1 14 ? -3.663 8.671 -10.226 1.00 0.00 40 GLY A C 16
ATOM 26221 O O . GLY A 1 14 ? -3.766 9.890 -10.365 1.00 0.00 40 GLY A O 16
ATOM 26225 N N . ALA A 1 15 ? -3.961 8.038 -9.093 1.00 0.00 41 ALA A N 16
ATOM 26226 C CA . ALA A 1 15 ? -4.437 8.753 -7.915 1.00 0.00 41 ALA A CA 16
ATOM 26227 C C . ALA A 1 15 ? -3.513 9.912 -7.556 1.00 0.00 41 ALA A C 16
ATOM 26228 O O . ALA A 1 15 ? -3.961 11.044 -7.377 1.00 0.00 41 ALA A O 16
ATOM 26235 N N . THR A 1 16 ? -2.221 9.622 -7.455 1.00 0.00 42 THR A N 16
ATOM 26236 C CA . THR A 1 16 ? -1.232 10.637 -7.120 1.00 0.00 42 THR A CA 16
ATOM 26237 C C . THR A 1 16 ? -0.550 11.181 -8.371 1.00 0.00 42 THR A C 16
ATOM 26238 O O . THR A 1 16 ? -1.026 12.134 -8.988 1.00 0.00 42 THR A O 16
ATOM 26249 N N . GLY A 1 17 ? 0.570 10.568 -8.731 1.00 0.00 43 GLY A N 16
ATOM 26250 C CA . GLY A 1 17 ? 1.318 10.989 -9.897 1.00 0.00 43 GLY A CA 16
ATOM 26251 C C . GLY A 1 17 ? 2.715 10.409 -9.889 1.00 0.00 43 GLY A C 16
ATOM 26252 O O . GLY A 1 17 ? 3.686 11.097 -10.203 1.00 0.00 43 GLY A O 16
ATOM 26256 N N . ARG A 1 18 ? 2.811 9.140 -9.510 1.00 0.00 44 ARG A N 16
ATOM 26257 C CA . ARG A 1 18 ? 4.093 8.454 -9.436 1.00 0.00 44 ARG A CA 16
ATOM 26258 C C . ARG A 1 18 ? 3.984 7.046 -10.009 1.00 0.00 44 ARG A C 16
ATOM 26259 O O . ARG A 1 18 ? 3.090 6.284 -9.639 1.00 0.00 44 ARG A O 16
ATOM 26280 N N . ARG A 1 19 ? 4.901 6.702 -10.903 1.00 0.00 45 ARG A N 16
ATOM 26281 C CA . ARG A 1 19 ? 4.908 5.381 -11.514 1.00 0.00 45 ARG A CA 16
ATOM 26282 C C . ARG A 1 19 ? 5.639 4.380 -10.624 1.00 0.00 45 ARG A C 16
ATOM 26283 O O . ARG A 1 19 ? 6.737 4.656 -10.138 1.00 0.00 45 ARG A O 16
ATOM 26304 N N . ILE A 1 20 ? 5.027 3.219 -10.420 1.00 0.00 46 ILE A N 16
ATOM 26305 C CA . ILE A 1 20 ? 5.622 2.175 -9.594 1.00 0.00 46 ILE A CA 16
ATOM 26306 C C . ILE A 1 20 ? 7.001 1.790 -10.121 1.00 0.00 46 ILE A C 16
ATOM 26307 O O . ILE A 1 20 ? 7.932 1.562 -9.349 1.00 0.00 46 ILE A O 16
ATOM 26323 N N . GLY A 1 21 ? 7.124 1.732 -11.442 1.00 0.00 47 GLY A N 16
ATOM 26324 C CA . GLY A 1 21 ? 8.392 1.389 -12.058 1.00 0.00 47 GLY A CA 16
ATOM 26325 C C . GLY A 1 21 ? 8.584 -0.102 -12.255 1.00 0.00 47 GLY A C 16
ATOM 26326 O O . GLY A 1 21 ? 7.643 -0.819 -12.598 1.00 0.00 47 GLY A O 16
ATOM 26330 N N . ASP A 1 22 ? 9.815 -0.564 -12.050 1.00 0.00 48 ASP A N 16
ATOM 26331 C CA . ASP A 1 22 ? 10.149 -1.975 -12.220 1.00 0.00 48 ASP A CA 16
ATOM 26332 C C . ASP A 1 22 ? 9.430 -2.851 -11.198 1.00 0.00 48 ASP A C 16
ATOM 26333 O O . ASP A 1 22 ? 9.422 -2.551 -10.004 1.00 0.00 48 ASP A O 16
ATOM 26342 N N . ASN A 1 23 ? 8.840 -3.940 -11.686 1.00 0.00 49 ASN A N 16
ATOM 26343 C CA . ASN A 1 23 ? 8.119 -4.888 -10.839 1.00 0.00 49 ASN A CA 16
ATOM 26344 C C . ASN A 1 23 ? 6.936 -4.229 -10.137 1.00 0.00 49 ASN A C 16
ATOM 26345 O O . ASN A 1 23 ? 7.058 -3.151 -9.557 1.00 0.00 49 ASN A O 16
ATOM 26356 N N . PHE A 1 24 ? 5.789 -4.895 -10.191 1.00 0.00 50 PHE A N 16
ATOM 26357 C CA . PHE A 1 24 ? 4.578 -4.391 -9.559 1.00 0.00 50 PHE A CA 16
ATOM 26358 C C . PHE A 1 24 ? 4.632 -4.586 -8.046 1.00 0.00 50 PHE A C 16
ATOM 26359 O O . PHE A 1 24 ? 4.270 -3.693 -7.281 1.00 0.00 50 PHE A O 16
ATOM 26376 N N . MET A 1 25 ? 5.078 -5.767 -7.627 1.00 0.00 51 MET A N 16
ATOM 26377 C CA . MET A 1 25 ? 5.173 -6.099 -6.207 1.00 0.00 51 MET A CA 16
ATOM 26378 C C . MET A 1 25 ? 6.324 -5.354 -5.538 1.00 0.00 51 MET A C 16
ATOM 26379 O O . MET A 1 25 ? 6.158 -4.763 -4.471 1.00 0.00 51 MET A O 16
ATOM 26393 N N . ASP A 1 26 ? 7.493 -5.400 -6.170 1.00 0.00 52 ASP A N 16
ATOM 26394 C CA . ASP A 1 26 ? 8.686 -4.742 -5.639 1.00 0.00 52 ASP A CA 16
ATOM 26395 C C . ASP A 1 26 ? 8.424 -3.270 -5.335 1.00 0.00 52 ASP A C 16
ATOM 26396 O O . ASP A 1 26 ? 9.027 -2.700 -4.428 1.00 0.00 52 ASP A O 16
ATOM 26405 N N . GLY A 1 27 ? 7.535 -2.653 -6.102 1.00 0.00 53 GLY A N 16
ATOM 26406 C CA . GLY A 1 27 ? 7.224 -1.248 -5.894 1.00 0.00 53 GLY A CA 16
ATOM 26407 C C . GLY A 1 27 ? 6.320 -1.010 -4.696 1.00 0.00 53 GLY A C 16
ATOM 26408 O O . GLY A 1 27 ? 6.518 -0.058 -3.940 1.00 0.00 53 GLY A O 16
ATOM 26412 N N . LEU A 1 28 ? 5.315 -1.864 -4.537 1.00 0.00 54 LEU A N 16
ATOM 26413 C CA . LEU A 1 28 ? 4.356 -1.739 -3.440 1.00 0.00 54 LEU A CA 16
ATOM 26414 C C . LEU A 1 28 ? 5.021 -1.901 -2.073 1.00 0.00 54 LEU A C 16
ATOM 26415 O O . LEU A 1 28 ? 4.726 -1.154 -1.140 1.00 0.00 54 LEU A O 16
ATOM 26431 N N . LYS A 1 29 ? 5.895 -2.894 -1.956 1.00 0.00 55 LYS A N 16
ATOM 26432 C CA . LYS A 1 29 ? 6.579 -3.176 -0.695 1.00 0.00 55 LYS A CA 16
ATOM 26433 C C . LYS A 1 29 ? 7.283 -1.943 -0.126 1.00 0.00 55 LYS A C 16
ATOM 26434 O O . LYS A 1 29 ? 7.208 -1.687 1.074 1.00 0.00 55 LYS A O 16
ATOM 26453 N N . ASP A 1 30 ? 7.960 -1.177 -0.977 1.00 0.00 56 ASP A N 16
ATOM 26454 C CA . ASP A 1 30 ? 8.657 0.024 -0.517 1.00 0.00 56 ASP A CA 16
ATOM 26455 C C . ASP A 1 30 ? 7.688 0.961 0.198 1.00 0.00 56 ASP A C 16
ATOM 26456 O O . ASP A 1 30 ? 8.037 1.590 1.197 1.00 0.00 56 ASP A O 16
ATOM 26465 N N . GLY A 1 31 ? 6.470 1.042 -0.322 1.00 0.00 57 GLY A N 16
ATOM 26466 C CA . GLY A 1 31 ? 5.456 1.894 0.270 1.00 0.00 57 GLY A CA 16
ATOM 26467 C C . GLY A 1 31 ? 5.769 3.371 0.132 1.00 0.00 57 GLY A C 16
ATOM 26468 O O . GLY A 1 31 ? 6.656 3.893 0.808 1.00 0.00 57 GLY A O 16
ATOM 26472 N N . VAL A 1 32 ? 5.016 4.044 -0.735 1.00 0.00 58 VAL A N 16
ATOM 26473 C CA . VAL A 1 32 ? 5.176 5.478 -0.975 1.00 0.00 58 VAL A CA 16
ATOM 26474 C C . VAL A 1 32 ? 3.890 6.039 -1.560 1.00 0.00 58 VAL A C 16
ATOM 26475 O O . VAL A 1 32 ? 3.228 6.877 -0.955 1.00 0.00 58 VAL A O 16
ATOM 26488 N N . ILE A 1 33 ? 3.540 5.550 -2.743 1.00 0.00 59 ILE A N 16
ATOM 26489 C CA . ILE A 1 33 ? 2.331 5.974 -3.419 1.00 0.00 59 ILE A CA 16
ATOM 26490 C C . ILE A 1 33 ? 1.110 5.364 -2.746 1.00 0.00 59 ILE A C 16
ATOM 26491 O O . ILE A 1 33 ? 0.075 6.013 -2.615 1.00 0.00 59 ILE A O 16
ATOM 26507 N N . LEU A 1 34 ? 1.243 4.111 -2.318 1.00 0.00 60 LEU A N 16
ATOM 26508 C CA . LEU A 1 34 ? 0.153 3.413 -1.652 1.00 0.00 60 LEU A CA 16
ATOM 26509 C C . LEU A 1 34 ? -0.287 4.179 -0.413 1.00 0.00 60 LEU A C 16
ATOM 26510 O O . LEU A 1 34 ? -1.481 4.371 -0.182 1.00 0.00 60 LEU A O 16
ATOM 26526 N N . CYS A 1 35 ? 0.686 4.630 0.374 1.00 0.00 61 CYS A N 16
ATOM 26527 C CA . CYS A 1 35 ? 0.391 5.393 1.577 1.00 0.00 61 CYS A CA 16
ATOM 26528 C C . CYS A 1 35 ? -0.374 6.651 1.188 1.00 0.00 61 CYS A C 16
ATOM 26529 O O . CYS A 1 35 ? -1.273 7.100 1.899 1.00 0.00 61 CYS A O 16
ATOM 26537 N N . GLU A 1 36 ? -0.002 7.200 0.037 1.00 0.00 62 GLU A N 16
ATOM 26538 C CA . GLU A 1 36 ? -0.631 8.397 -0.499 1.00 0.00 62 GLU A CA 16
ATOM 26539 C C . GLU A 1 36 ? -2.046 8.099 -0.993 1.00 0.00 62 GLU A C 16
ATOM 26540 O O . GLU A 1 36 ? -2.949 8.922 -0.849 1.00 0.00 62 GLU A O 16
ATOM 26552 N N . LEU A 1 37 ? -2.228 6.916 -1.579 1.00 0.00 63 LEU A N 16
ATOM 26553 C CA . LEU A 1 37 ? -3.524 6.503 -2.098 1.00 0.00 63 LEU A CA 16
ATOM 26554 C C . LEU A 1 37 ? -4.576 6.549 -0.998 1.00 0.00 63 LEU A C 16
ATOM 26555 O O . LEU A 1 37 ? -5.592 7.232 -1.124 1.00 0.00 63 LEU A O 16
ATOM 26571 N N . ILE A 1 38 ? -4.318 5.828 0.086 1.00 0.00 64 ILE A N 16
ATOM 26572 C CA . ILE A 1 38 ? -5.237 5.800 1.215 1.00 0.00 64 ILE A CA 16
ATOM 26573 C C . ILE A 1 38 ? -5.307 7.172 1.872 1.00 0.00 64 ILE A C 16
ATOM 26574 O O . ILE A 1 38 ? -6.338 7.565 2.410 1.00 0.00 64 ILE A O 16
ATOM 26590 N N . ASN A 1 39 ? -4.196 7.897 1.817 1.00 0.00 65 ASN A N 16
ATOM 26591 C CA . ASN A 1 39 ? -4.120 9.230 2.396 1.00 0.00 65 ASN A CA 16
ATOM 26592 C C . ASN A 1 39 ? -5.200 10.134 1.810 1.00 0.00 65 ASN A C 16
ATOM 26593 O O . ASN A 1 39 ? -5.718 11.023 2.487 1.00 0.00 65 ASN A O 16
ATOM 26604 N N . LYS A 1 40 ? -5.531 9.898 0.545 1.00 0.00 66 LYS A N 16
ATOM 26605 C CA . LYS A 1 40 ? -6.537 10.677 -0.148 1.00 0.00 66 LYS A CA 16
ATOM 26606 C C . LYS A 1 40 ? -7.938 10.304 0.321 1.00 0.00 66 LYS A C 16
ATOM 26607 O O . LYS A 1 40 ? -8.728 11.166 0.707 1.00 0.00 66 LYS A O 16
ATOM 26626 N N . LEU A 1 41 ? -8.238 9.011 0.279 1.00 0.00 67 LEU A N 16
ATOM 26627 C CA . LEU A 1 41 ? -9.543 8.512 0.692 1.00 0.00 67 LEU A CA 16
ATOM 26628 C C . LEU A 1 41 ? -9.735 8.667 2.196 1.00 0.00 67 LEU A C 16
ATOM 26629 O O . LEU A 1 41 ? -10.672 9.326 2.649 1.00 0.00 67 LEU A O 16
ATOM 26645 N N . GLN A 1 42 ? -8.840 8.056 2.965 1.00 0.00 68 GLN A N 16
ATOM 26646 C CA . GLN A 1 42 ? -8.904 8.125 4.416 1.00 0.00 68 GLN A CA 16
ATOM 26647 C C . GLN A 1 42 ? -8.117 9.325 4.942 1.00 0.00 68 GLN A C 16
ATOM 26648 O O . GLN A 1 42 ? -6.909 9.429 4.733 1.00 0.00 68 GLN A O 16
ATOM 26662 N N . PRO A 1 43 ? -8.804 10.248 5.628 1.00 0.00 69 PRO A N 16
ATOM 26663 C CA . PRO A 1 43 ? -8.183 11.451 6.188 1.00 0.00 69 PRO A CA 16
ATOM 26664 C C . PRO A 1 43 ? -6.966 11.145 7.061 1.00 0.00 69 PRO A C 16
ATOM 26665 O O . PRO A 1 43 ? -7.044 10.344 7.993 1.00 0.00 69 PRO A O 16
ATOM 26676 N N . GLY A 1 44 ? -5.851 11.809 6.762 1.00 0.00 70 GLY A N 16
ATOM 26677 C CA . GLY A 1 44 ? -4.633 11.624 7.535 1.00 0.00 70 GLY A CA 16
ATOM 26678 C C . GLY A 1 44 ? -4.211 10.172 7.678 1.00 0.00 70 GLY A C 16
ATOM 26679 O O . GLY A 1 44 ? -3.915 9.717 8.783 1.00 0.00 70 GLY A O 16
ATOM 26683 N N . SER A 1 45 ? -4.171 9.444 6.566 1.00 0.00 71 SER A N 16
ATOM 26684 C CA . SER A 1 45 ? -3.768 8.040 6.593 1.00 0.00 71 SER A CA 16
ATOM 26685 C C . SER A 1 45 ? -2.286 7.908 6.929 1.00 0.00 71 SER A C 16
ATOM 26686 O O . SER A 1 45 ? -1.894 7.066 7.737 1.00 0.00 71 SER A O 16
ATOM 26694 N N . VAL A 1 46 ? -1.468 8.743 6.295 1.00 0.00 72 VAL A N 16
ATOM 26695 C CA . VAL A 1 46 ? -0.025 8.726 6.512 1.00 0.00 72 VAL A CA 16
ATOM 26696 C C . VAL A 1 46 ? 0.543 10.143 6.486 1.00 0.00 72 VAL A C 16
ATOM 26697 O O . VAL A 1 46 ? 0.145 10.964 5.660 1.00 0.00 72 VAL A O 16
ATOM 26710 N N . GLN A 1 47 ? 1.467 10.430 7.398 1.00 0.00 73 GLN A N 16
ATOM 26711 C CA . GLN A 1 47 ? 2.072 11.756 7.475 1.00 0.00 73 GLN A CA 16
ATOM 26712 C C . GLN A 1 47 ? 3.574 11.708 7.200 1.00 0.00 73 GLN A C 16
ATOM 26713 O O . GLN A 1 47 ? 4.110 12.562 6.495 1.00 0.00 73 GLN A O 16
ATOM 26727 N N . LYS A 1 48 ? 4.250 10.716 7.771 1.00 0.00 74 LYS A N 16
ATOM 26728 C CA . LYS A 1 48 ? 5.693 10.575 7.596 1.00 0.00 74 LYS A CA 16
ATOM 26729 C C . LYS A 1 48 ? 6.066 10.376 6.132 1.00 0.00 74 LYS A C 16
ATOM 26730 O O . LYS A 1 48 ? 6.802 11.176 5.554 1.00 0.00 74 LYS A O 16
ATOM 26749 N N . VAL A 1 49 ? 5.558 9.304 5.543 1.00 0.00 75 VAL A N 16
ATOM 26750 C CA . VAL A 1 49 ? 5.836 8.986 4.145 1.00 0.00 75 VAL A CA 16
ATOM 26751 C C . VAL A 1 49 ? 7.342 9.013 3.875 1.00 0.00 75 VAL A C 16
ATOM 26752 O O . VAL A 1 49 ? 7.811 9.670 2.945 1.00 0.00 75 VAL A O 16
ATOM 26765 N N . ASN A 1 50 ? 8.096 8.300 4.707 1.00 0.00 76 ASN A N 16
ATOM 26766 C CA . ASN A 1 50 ? 9.549 8.246 4.571 1.00 0.00 76 ASN A CA 16
ATOM 26767 C C . ASN A 1 50 ? 9.957 7.648 3.227 1.00 0.00 76 ASN A C 16
ATOM 26768 O O . ASN A 1 50 ? 9.398 6.646 2.788 1.00 0.00 76 ASN A O 16
ATOM 26779 N N . ASP A 1 51 ? 10.945 8.266 2.586 1.00 0.00 77 ASP A N 16
ATOM 26780 C CA . ASP A 1 51 ? 11.435 7.785 1.299 1.00 0.00 77 ASP A CA 16
ATOM 26781 C C . ASP A 1 51 ? 12.000 6.373 1.442 1.00 0.00 77 ASP A C 16
ATOM 26782 O O . ASP A 1 51 ? 12.658 6.063 2.435 1.00 0.00 77 ASP A O 16
ATOM 26791 N N . PRO A 1 52 ? 11.740 5.492 0.459 1.00 0.00 78 PRO A N 16
ATOM 26792 C CA . PRO A 1 52 ? 12.221 4.105 0.494 1.00 0.00 78 PRO A CA 16
ATOM 26793 C C . PRO A 1 52 ? 13.725 3.988 0.244 1.00 0.00 78 PRO A C 16
ATOM 26794 O O . PRO A 1 52 ? 14.179 3.054 -0.418 1.00 0.00 78 PRO A O 16
ATOM 26805 N N . VAL A 1 53 ? 14.494 4.931 0.780 1.00 0.00 79 VAL A N 16
ATOM 26806 C CA . VAL A 1 53 ? 15.942 4.918 0.615 1.00 0.00 79 VAL A CA 16
ATOM 26807 C C . VAL A 1 53 ? 16.578 3.836 1.482 1.00 0.00 79 VAL A C 16
ATOM 26808 O O . VAL A 1 53 ? 17.309 2.978 0.987 1.00 0.00 79 VAL A O 16
ATOM 26821 N N . GLN A 1 54 ? 16.291 3.883 2.780 1.00 0.00 80 GLN A N 16
ATOM 26822 C CA . GLN A 1 54 ? 16.829 2.907 3.720 1.00 0.00 80 GLN A CA 16
ATOM 26823 C C . GLN A 1 54 ? 16.037 1.602 3.660 1.00 0.00 80 GLN A C 16
ATOM 26824 O O . GLN A 1 54 ? 15.589 1.189 2.590 1.00 0.00 80 GLN A O 16
ATOM 26838 N N . ASN A 1 55 ? 15.866 0.956 4.813 1.00 0.00 81 ASN A N 16
ATOM 26839 C CA . ASN A 1 55 ? 15.126 -0.300 4.885 1.00 0.00 81 ASN A CA 16
ATOM 26840 C C . ASN A 1 55 ? 13.893 -0.159 5.773 1.00 0.00 81 ASN A C 16
ATOM 26841 O O . ASN A 1 55 ? 12.794 -0.56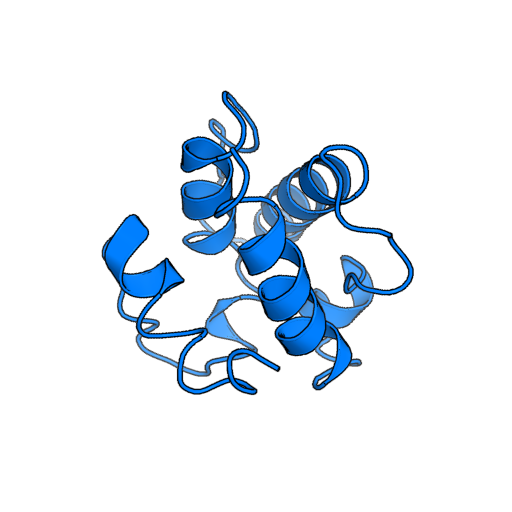2 5.393 1.00 0.00 81 ASN A O 16
ATOM 26852 N N . TRP A 1 56 ? 14.086 0.408 6.960 1.00 0.00 82 TRP A N 16
ATOM 26853 C CA . TRP A 1 56 ? 12.991 0.595 7.906 1.00 0.00 82 TRP A CA 16
ATOM 26854 C C . TRP A 1 56 ? 11.954 1.579 7.370 1.00 0.00 82 TRP A C 16
ATOM 26855 O O . TRP A 1 56 ? 10.780 1.513 7.735 1.00 0.00 82 TRP A O 16
ATOM 26876 N N . HIS A 1 57 ? 12.389 2.482 6.493 1.00 0.00 83 HIS A N 16
ATOM 26877 C CA . HIS A 1 57 ? 11.487 3.467 5.899 1.00 0.00 83 HIS A CA 16
ATOM 26878 C C . HIS A 1 57 ? 10.304 2.783 5.222 1.00 0.00 83 HIS A C 16
ATOM 26879 O O . HIS A 1 57 ? 9.154 3.182 5.404 1.00 0.00 83 HIS A O 16
ATOM 26894 N N . LYS A 1 58 ? 10.596 1.748 4.438 1.00 0.00 84 LYS A N 16
ATOM 26895 C CA . LYS A 1 58 ? 9.560 1.004 3.731 1.00 0.00 84 LYS A CA 16
ATOM 26896 C C . LYS A 1 58 ? 8.588 0.360 4.716 1.00 0.00 84 LYS A C 16
ATOM 26897 O O . LYS A 1 58 ? 7.372 0.472 4.567 1.00 0.00 84 LYS A O 16
ATOM 26916 N N . LEU A 1 59 ? 9.139 -0.314 5.720 1.00 0.00 85 LEU A N 16
ATOM 26917 C CA . LEU A 1 59 ? 8.338 -0.982 6.735 1.00 0.00 85 LEU A CA 16
ATOM 26918 C C . LEU A 1 59 ? 7.438 0.008 7.469 1.00 0.00 85 LEU A C 16
ATOM 26919 O O . LEU A 1 59 ? 6.336 -0.337 7.892 1.00 0.00 85 LEU A O 16
ATOM 26935 N N . GLU A 1 60 ? 7.920 1.237 7.619 1.00 0.00 86 GLU A N 16
ATOM 26936 C CA . GLU A 1 60 ? 7.165 2.277 8.304 1.00 0.00 86 GLU A CA 16
ATOM 26937 C C . GLU A 1 60 ? 5.897 2.621 7.536 1.00 0.00 86 GLU A C 16
ATOM 26938 O O . GLU A 1 60 ? 4.805 2.659 8.102 1.00 0.00 86 GLU A O 16
ATOM 26950 N N . ASN A 1 61 ? 6.051 2.865 6.239 1.00 0.00 87 ASN A N 16
ATOM 26951 C CA . ASN A 1 61 ? 4.926 3.199 5.387 1.00 0.00 87 ASN A CA 16
ATOM 26952 C C . ASN A 1 61 ? 3.938 2.042 5.314 1.00 0.00 87 ASN A C 16
ATOM 26953 O O . ASN A 1 61 ? 2.726 2.252 5.291 1.00 0.00 87 ASN A O 16
ATOM 26964 N N . ILE A 1 62 ? 4.461 0.819 5.279 1.00 0.00 88 ILE A N 16
ATOM 26965 C CA . ILE A 1 62 ? 3.610 -0.364 5.212 1.00 0.00 88 ILE A CA 16
ATOM 26966 C C . ILE A 1 62 ? 2.771 -0.503 6.479 1.00 0.00 88 ILE A C 16
ATOM 26967 O O . ILE A 1 62 ? 1.581 -0.807 6.415 1.00 0.00 88 ILE A O 16
ATOM 26983 N N . GLY A 1 63 ? 3.404 -0.285 7.628 1.00 0.00 89 GLY A N 16
ATOM 26984 C CA . GLY A 1 63 ? 2.705 -0.398 8.895 1.00 0.00 89 GLY A CA 16
ATOM 26985 C C . GLY A 1 63 ? 1.530 0.553 9.000 1.00 0.00 89 GLY A C 16
ATOM 26986 O O . GLY A 1 63 ? 0.430 0.149 9.371 1.00 0.00 89 GLY A O 16
ATOM 26990 N N . ASN A 1 64 ? 1.764 1.819 8.672 1.00 0.00 90 ASN A N 16
ATOM 26991 C CA . ASN A 1 64 ? 0.715 2.831 8.730 1.00 0.00 90 ASN A CA 16
ATOM 26992 C C . ASN A 1 64 ? -0.355 2.568 7.675 1.00 0.00 90 ASN A C 16
ATOM 26993 O O . ASN A 1 64 ? -1.546 2.731 7.931 1.00 0.00 90 ASN A O 16
ATOM 27004 N N . PHE A 1 65 ? 0.082 2.166 6.484 1.00 0.00 91 PHE A N 16
ATOM 27005 C CA . PHE A 1 65 ? -0.835 1.884 5.385 1.00 0.00 91 PHE A CA 16
ATOM 27006 C C . PHE A 1 65 ? -1.798 0.756 5.749 1.00 0.00 91 PHE A C 16
ATOM 27007 O O . PHE A 1 65 ? -3.013 0.897 5.611 1.00 0.00 91 PHE A O 16
ATOM 27024 N N . LEU A 1 66 ? -1.247 -0.359 6.217 1.00 0.00 92 LEU A N 16
ATOM 27025 C CA . LEU A 1 66 ? -2.052 -1.508 6.603 1.00 0.00 92 LEU A CA 16
ATOM 27026 C C . LEU A 1 66 ? -2.911 -1.189 7.819 1.00 0.00 92 LEU A C 16
ATOM 27027 O O . LEU A 1 66 ? -4.085 -1.543 7.868 1.00 0.00 92 LEU A O 16
ATOM 27043 N N . ARG A 1 67 ? -2.318 -0.512 8.793 1.00 0.00 93 ARG A N 16
ATOM 27044 C CA . ARG A 1 67 ? -3.035 -0.135 10.003 1.00 0.00 93 ARG A CA 16
ATOM 27045 C C . ARG A 1 67 ? -4.225 0.748 9.652 1.00 0.00 93 ARG A C 16
ATOM 27046 O O . ARG A 1 67 ? -5.302 0.628 10.238 1.00 0.00 93 ARG A O 16
ATOM 27067 N N . ALA A 1 68 ? -4.014 1.638 8.690 1.00 0.00 94 ALA A N 16
ATOM 27068 C CA . ALA A 1 68 ? -5.054 2.555 8.247 1.00 0.00 94 ALA A CA 16
ATOM 27069 C C . ALA A 1 68 ? -6.167 1.826 7.499 1.00 0.00 94 ALA A C 16
ATOM 27070 O O . ALA A 1 68 ? -7.344 2.101 7.719 1.00 0.00 94 ALA A O 16
ATOM 27077 N N . ILE A 1 69 ? -5.796 0.908 6.607 1.00 0.00 95 ILE A N 16
ATOM 27078 C CA . ILE A 1 69 ? -6.785 0.162 5.828 1.00 0.00 95 ILE A CA 16
ATOM 27079 C C . ILE A 1 69 ? -7.544 -0.840 6.699 1.00 0.00 95 ILE A C 16
ATOM 27080 O O . ILE A 1 69 ? -8.756 -0.999 6.558 1.00 0.00 95 ILE A O 16
ATOM 27096 N N . LYS A 1 70 ? -6.829 -1.505 7.602 1.00 0.00 96 LYS A N 16
ATOM 27097 C CA . LYS A 1 70 ? -7.438 -2.477 8.500 1.00 0.00 96 LYS A CA 16
ATOM 27098 C C . LYS A 1 70 ? -8.477 -1.797 9.386 1.00 0.00 96 LYS A C 16
ATOM 27099 O O . LYS A 1 70 ? -9.550 -2.344 9.641 1.00 0.00 96 LYS A O 16
ATOM 27118 N N . HIS A 1 71 ? -8.143 -0.596 9.840 1.00 0.00 97 HIS A N 16
ATOM 27119 C CA . HIS A 1 71 ? -9.031 0.186 10.690 1.00 0.00 97 HIS A CA 16
ATOM 27120 C C . HIS A 1 71 ? -10.107 0.862 9.851 1.00 0.00 97 HIS A C 16
ATOM 27121 O O . HIS A 1 71 ? -11.255 0.996 10.277 1.00 0.00 97 HIS A O 16
ATOM 27136 N N . TYR A 1 72 ? -9.716 1.292 8.657 1.00 0.00 98 TYR A N 16
ATOM 27137 C CA . TYR A 1 72 ? -10.629 1.966 7.740 1.00 0.00 98 TYR A CA 16
ATOM 27138 C C . TYR A 1 72 ? -11.877 1.129 7.495 1.00 0.00 98 TYR A C 16
ATOM 27139 O O . TYR A 1 72 ? -12.996 1.643 7.522 1.00 0.00 98 TYR A O 16
ATOM 27157 N N . GLY A 1 73 ? -11.681 -0.163 7.255 1.00 0.00 99 GLY A N 16
ATOM 27158 C CA . GLY A 1 73 ? -12.806 -1.044 7.008 1.00 0.00 99 GLY A CA 16
ATOM 27159 C C . GLY A 1 73 ? -12.383 -2.431 6.568 1.00 0.00 99 GLY A C 16
ATOM 27160 O O . GLY A 1 73 ? -12.907 -3.430 7.063 1.00 0.00 99 GLY A O 16
ATOM 27164 N N . VAL A 1 74 ? -11.439 -2.497 5.633 1.00 0.00 100 VAL A N 16
ATOM 27165 C CA . VAL A 1 74 ? -10.959 -3.777 5.130 1.00 0.00 100 VAL A CA 16
ATOM 27166 C C . VAL A 1 74 ? -10.399 -4.626 6.264 1.00 0.00 100 VAL A C 16
ATOM 27167 O O . VAL A 1 74 ? -9.494 -4.200 6.981 1.00 0.00 100 VAL A O 16
ATOM 27180 N N . LYS A 1 75 ? -10.940 -5.828 6.419 1.00 0.00 101 LYS A N 16
ATOM 27181 C CA . LYS A 1 75 ? -10.491 -6.733 7.468 1.00 0.00 101 LYS A CA 16
ATOM 27182 C C . LYS A 1 75 ? -9.087 -7.255 7.168 1.00 0.00 101 LYS A C 16
ATOM 27183 O O . LYS A 1 75 ? -8.785 -7.618 6.032 1.00 0.00 101 LYS A O 16
ATOM 27202 N N . PRO A 1 76 ? -8.210 -7.295 8.186 1.00 0.00 102 PRO A N 16
ATOM 27203 C CA . PRO A 1 76 ? -6.833 -7.776 8.028 1.00 0.00 102 PRO A CA 16
ATOM 27204 C C . PRO A 1 76 ? -6.771 -9.148 7.365 1.00 0.00 102 PRO A C 16
ATOM 27205 O O . PRO A 1 76 ? -5.817 -9.459 6.652 1.00 0.00 102 PRO A O 16
ATOM 27216 N N . HIS A 1 77 ? -7.799 -9.960 7.596 1.00 0.00 103 HIS A N 16
ATOM 27217 C CA . HIS A 1 77 ? -7.868 -11.295 7.010 1.00 0.00 103 HIS A CA 16
ATOM 27218 C C . HIS A 1 77 ? -7.745 -11.211 5.492 1.00 0.00 103 HIS A C 16
ATOM 27219 O O . HIS A 1 77 ? -7.183 -12.098 4.849 1.00 0.00 103 HIS A O 16
ATOM 27234 N N . ASP A 1 78 ? -8.259 -10.120 4.933 1.00 0.00 104 ASP A N 16
ATOM 27235 C CA . ASP A 1 78 ? -8.201 -9.879 3.500 1.00 0.00 104 ASP A CA 16
ATOM 27236 C C . ASP A 1 78 ? -7.146 -8.826 3.221 1.00 0.00 104 ASP A C 16
ATOM 27237 O O . ASP A 1 78 ? -7.302 -7.978 2.342 1.00 0.00 104 ASP A O 16
ATOM 27246 N N . ILE A 1 79 ? -6.080 -8.879 4.008 1.00 0.00 105 ILE A N 16
ATOM 27247 C CA . ILE A 1 79 ? -4.990 -7.926 3.897 1.00 0.00 105 ILE A CA 16
ATOM 27248 C C . ILE A 1 79 ? -3.652 -8.586 4.216 1.00 0.00 105 ILE A C 16
ATOM 27249 O O . ILE A 1 79 ? -3.537 -9.340 5.183 1.00 0.00 105 ILE A O 16
ATOM 27265 N N . PHE A 1 80 ? -2.641 -8.294 3.405 1.00 0.00 106 PHE A N 16
ATOM 27266 C CA . PHE A 1 80 ? -1.313 -8.855 3.614 1.00 0.00 106 PHE A CA 16
ATOM 27267 C C . PHE A 1 80 ? -0.675 -8.262 4.868 1.00 0.00 106 PHE A C 16
ATOM 27268 O O . PHE A 1 80 ? -1.376 -7.788 5.762 1.00 0.00 106 PHE A O 16
ATOM 27285 N N . GLU A 1 81 ? 0.653 -8.279 4.928 1.00 0.00 107 GLU A N 16
ATOM 27286 C CA . GLU A 1 81 ? 1.371 -7.732 6.073 1.00 0.00 107 GLU A CA 16
ATOM 27287 C C . GLU A 1 81 ? 2.717 -7.173 5.650 1.00 0.00 107 GLU A C 16
ATOM 27288 O O . GLU A 1 81 ? 3.204 -7.453 4.554 1.00 0.00 107 GLU A O 16
ATOM 27300 N N . ALA A 1 82 ? 3.311 -6.380 6.530 1.00 0.00 108 ALA A N 16
ATOM 27301 C CA . ALA A 1 82 ? 4.604 -5.774 6.265 1.00 0.00 108 ALA A CA 16
ATOM 27302 C C . ALA A 1 82 ? 5.622 -6.817 5.825 1.00 0.00 108 ALA A C 16
ATOM 27303 O O . ALA A 1 82 ? 6.580 -6.497 5.125 1.00 0.00 108 ALA A O 16
ATOM 27310 N N . ASN A 1 83 ? 5.414 -8.064 6.237 1.00 0.00 109 ASN A N 16
ATOM 27311 C CA . ASN A 1 83 ? 6.324 -9.139 5.878 1.00 0.00 109 ASN A CA 16
ATOM 27312 C C . ASN A 1 83 ? 6.053 -9.657 4.467 1.00 0.00 109 ASN A C 16
ATOM 27313 O O . ASN A 1 83 ? 6.981 -10.022 3.746 1.00 0.00 109 ASN A O 16
ATOM 27324 N N . ASP A 1 84 ? 4.782 -9.691 4.078 1.00 0.00 110 ASP A N 16
ATOM 27325 C CA . ASP A 1 84 ? 4.405 -10.169 2.752 1.00 0.00 110 ASP A CA 16
ATOM 27326 C C . ASP A 1 84 ? 5.090 -9.355 1.657 1.00 0.00 110 ASP A C 16
ATOM 27327 O O . ASP A 1 84 ? 5.689 -9.916 0.738 1.00 0.00 110 ASP A O 16
ATOM 27336 N N . LEU A 1 85 ? 5.000 -8.033 1.760 1.00 0.00 111 LEU A N 16
ATOM 27337 C CA . LEU A 1 85 ? 5.612 -7.144 0.776 1.00 0.00 111 LEU A CA 16
ATOM 27338 C C . LEU A 1 85 ? 7.128 -7.064 0.946 1.00 0.00 111 LEU A C 16
ATOM 27339 O O . LEU A 1 85 ? 7.876 -7.217 -0.020 1.00 0.00 111 LEU A O 16
ATOM 27355 N N . PHE A 1 86 ? 7.574 -6.805 2.172 1.00 0.00 112 PHE A N 16
ATOM 27356 C CA . PHE A 1 86 ? 9.003 -6.682 2.456 1.00 0.00 112 PHE A CA 16
ATOM 27357 C C . PHE A 1 86 ? 9.768 -7.940 2.052 1.00 0.00 112 PHE A C 16
ATOM 27358 O O . PHE A 1 86 ? 10.697 -7.877 1.247 1.00 0.00 112 PHE A O 16
ATOM 27375 N N . GLU A 1 87 ? 9.375 -9.080 2.613 1.00 0.00 113 GLU A N 16
ATOM 27376 C CA . GLU A 1 87 ? 10.032 -10.344 2.303 1.00 0.00 113 GLU A CA 16
ATOM 27377 C C . GLU A 1 87 ? 9.545 -10.892 0.969 1.00 0.00 113 GLU A C 16
ATOM 27378 O O . GLU A 1 87 ? 9.885 -12.013 0.589 1.00 0.00 113 GLU A O 16
ATOM 27390 N N . ASN A 1 88 ? 8.744 -10.089 0.270 1.00 0.00 114 ASN A N 16
ATOM 27391 C CA . ASN A 1 88 ? 8.187 -10.467 -1.026 1.00 0.00 114 ASN A CA 16
ATOM 27392 C C . ASN A 1 88 ? 7.785 -11.939 -1.046 1.00 0.00 114 ASN A C 16
ATOM 27393 O O . ASN A 1 88 ? 7.886 -12.606 -2.077 1.00 0.00 114 ASN A O 16
ATOM 27404 N N . THR A 1 89 ? 7.327 -12.440 0.098 1.00 0.00 115 THR A N 16
ATOM 27405 C CA . THR A 1 89 ? 6.908 -13.832 0.205 1.00 0.00 115 THR A CA 16
ATOM 27406 C C . THR A 1 89 ? 5.517 -14.034 -0.390 1.00 0.00 115 THR A C 16
ATOM 27407 O O . THR A 1 89 ? 5.295 -14.964 -1.165 1.00 0.00 115 THR A O 16
ATOM 27418 N N . ASN A 1 90 ? 4.586 -13.153 -0.031 1.00 0.00 116 ASN A N 16
ATOM 27419 C CA . ASN A 1 90 ? 3.222 -13.236 -0.543 1.00 0.00 116 ASN A CA 16
ATOM 27420 C C . ASN A 1 90 ? 3.048 -12.346 -1.770 1.00 0.00 116 ASN A C 16
ATOM 27421 O O . ASN A 1 90 ? 3.291 -11.141 -1.714 1.00 0.00 116 ASN A O 16
ATOM 27432 N N . HIS A 1 91 ? 2.618 -12.947 -2.875 1.00 0.00 117 HIS A N 16
ATOM 27433 C CA . HIS A 1 91 ? 2.404 -12.207 -4.113 1.00 0.00 117 HIS A CA 16
ATOM 27434 C C . HIS A 1 91 ? 0.914 -12.054 -4.396 1.00 0.00 117 HIS A C 16
ATOM 27435 O O . HIS A 1 91 ? 0.437 -10.962 -4.705 1.00 0.00 117 HIS A O 16
ATOM 27450 N N . THR A 1 92 ? 0.185 -13.159 -4.287 1.00 0.00 118 THR A N 16
ATOM 27451 C CA . THR A 1 92 ? -1.252 -13.158 -4.527 1.00 0.00 118 THR A CA 16
ATOM 27452 C C . THR A 1 92 ? -1.987 -12.331 -3.476 1.00 0.00 118 THR A C 16
ATOM 27453 O O . THR A 1 92 ? -2.932 -11.609 -3.791 1.00 0.00 118 THR A O 16
ATOM 27464 N N . GLN A 1 93 ? -1.550 -12.449 -2.225 1.00 0.00 119 GLN A N 16
ATOM 27465 C CA . GLN A 1 93 ? -2.169 -11.719 -1.125 1.00 0.00 119 GLN A CA 16
ATOM 27466 C C . GLN A 1 93 ? -2.085 -10.211 -1.345 1.00 0.00 119 GLN A C 16
ATOM 27467 O O . GLN A 1 93 ? -3.077 -9.498 -1.188 1.00 0.00 119 GLN A O 16
ATOM 27481 N N . VAL A 1 94 ? -0.900 -9.728 -1.710 1.00 0.00 120 VAL A N 16
ATOM 27482 C CA . VAL A 1 94 ? -0.696 -8.303 -1.952 1.00 0.00 120 VAL A CA 16
ATOM 27483 C C . VAL A 1 94 ? -1.624 -7.796 -3.053 1.00 0.00 120 VAL A C 16
ATOM 27484 O O . VAL A 1 94 ? -2.217 -6.724 -2.933 1.00 0.00 120 VAL A O 16
ATOM 27497 N N . GLN A 1 95 ? -1.745 -8.574 -4.125 1.00 0.00 121 GLN A N 16
ATOM 27498 C CA . GLN A 1 95 ? -2.590 -8.220 -5.244 1.00 0.00 121 GLN A CA 16
ATOM 27499 C C . GLN A 1 95 ? -4.062 -8.174 -4.839 1.00 0.00 121 GLN A C 16
ATOM 27500 O O . GLN A 1 95 ? -4.785 -7.241 -5.194 1.00 0.00 121 GLN A O 16
ATOM 27514 N N . SER A 1 96 ? -4.500 -9.190 -4.103 1.00 0.00 122 SER A N 16
ATOM 27515 C CA . SER A 1 96 ? -5.886 -9.277 -3.655 1.00 0.00 122 SER A CA 16
ATOM 27516 C C . SER A 1 96 ? -6.260 -8.091 -2.771 1.00 0.00 122 SER A C 16
ATOM 27517 O O . SER A 1 96 ? -7.360 -7.548 -2.878 1.00 0.00 122 SER A O 16
ATOM 27525 N N . THR A 1 97 ? -5.341 -7.699 -1.895 1.00 0.00 123 THR A N 16
ATOM 27526 C CA . THR A 1 97 ? -5.574 -6.582 -0.986 1.00 0.00 123 THR A CA 16
ATOM 27527 C C . THR A 1 97 ? -5.986 -5.324 -1.745 1.00 0.00 123 THR A C 16
ATOM 27528 O O . THR A 1 97 ? -6.885 -4.600 -1.318 1.00 0.00 123 THR A O 16
ATOM 27539 N N . LEU A 1 98 ? -5.323 -5.067 -2.868 1.00 0.00 124 LEU A N 16
ATOM 27540 C CA . LEU A 1 98 ? -5.622 -3.894 -3.682 1.00 0.00 124 LEU A CA 16
ATOM 27541 C C . LEU A 1 98 ? -7.059 -3.928 -4.192 1.00 0.00 124 LEU A C 16
ATOM 27542 O O . LEU A 1 98 ? -7.778 -2.933 -4.114 1.00 0.00 124 LEU A O 16
ATOM 27558 N N . ILE A 1 99 ? -7.471 -5.078 -4.716 1.00 0.00 125 ILE A N 16
ATOM 27559 C CA . ILE A 1 99 ? -8.824 -5.234 -5.238 1.00 0.00 125 ILE A CA 16
ATOM 27560 C C . ILE A 1 99 ? -9.863 -4.959 -4.154 1.00 0.00 125 ILE A C 16
ATOM 27561 O O . ILE A 1 99 ? -10.859 -4.277 -4.395 1.00 0.00 125 ILE A O 16
ATOM 27577 N N . ALA A 1 100 ? -9.620 -5.488 -2.959 1.00 0.00 126 ALA A N 16
ATOM 27578 C CA . ALA A 1 100 ? -10.531 -5.294 -1.837 1.00 0.00 126 ALA A CA 16
ATOM 27579 C C . ALA A 1 100 ? -10.589 -3.826 -1.426 1.00 0.00 126 ALA A C 16
ATOM 27580 O O . ALA A 1 100 ? -11.663 -3.288 -1.158 1.00 0.00 126 ALA A O 16
ATOM 27587 N N . LEU A 1 101 ? -9.424 -3.186 -1.377 1.00 0.00 127 LEU A N 16
ATOM 27588 C CA . LEU A 1 101 ? -9.334 -1.780 -0.999 1.00 0.00 127 LEU A CA 16
ATOM 27589 C C . LEU A 1 101 ? -10.123 -0.901 -1.965 1.00 0.00 127 LEU A C 16
ATOM 27590 O O . LEU A 1 101 ? -10.800 0.041 -1.550 1.00 0.00 127 LEU A O 16
ATOM 27606 N N . ALA A 1 102 ? -10.029 -1.214 -3.254 1.00 0.00 128 ALA A N 16
ATOM 27607 C CA . ALA A 1 102 ? -10.732 -0.452 -4.280 1.00 0.00 128 ALA A CA 16
ATOM 27608 C C . ALA A 1 102 ? -12.228 -0.402 -3.994 1.00 0.00 128 ALA A C 16
ATOM 27609 O O . ALA A 1 102 ? -12.847 0.659 -4.059 1.00 0.00 128 ALA A O 16
ATOM 27616 N N . SER A 1 103 ? -12.803 -1.558 -3.673 1.00 0.00 129 SER A N 16
ATOM 27617 C CA . SER A 1 103 ? -14.226 -1.647 -3.371 1.00 0.00 129 SER A CA 16
ATOM 27618 C C . SER A 1 103 ? -14.574 -0.794 -2.156 1.00 0.00 129 SER A C 16
ATOM 27619 O O . SER A 1 103 ? -15.632 -0.166 -2.106 1.00 0.00 129 SER A O 16
ATOM 27627 N N . GLN A 1 104 ? -13.677 -0.786 -1.174 1.00 0.00 130 GLN A N 16
ATOM 27628 C CA . GLN A 1 104 ? -13.868 -0.028 0.049 1.00 0.00 130 GLN A CA 16
ATOM 27629 C C . GLN A 1 104 ? -13.729 1.472 -0.190 1.00 0.00 130 GLN A C 16
ATOM 27630 O O . GLN A 1 104 ? -13.443 2.236 0.732 1.00 0.00 130 GLN A O 16
ATOM 27644 N N . ALA A 1 105 ? -13.933 1.885 -1.429 1.00 0.00 131 ALA A N 16
ATOM 27645 C CA . ALA A 1 105 ? -13.830 3.294 -1.794 1.00 0.00 131 ALA A CA 16
ATOM 27646 C C . ALA A 1 105 ? -14.827 3.657 -2.890 1.00 0.00 131 ALA A C 16
ATOM 27647 O O . ALA A 1 105 ? -15.604 4.602 -2.743 1.00 0.00 131 ALA A O 16
ATOM 27654 N N . LYS A 1 106 ? -14.807 2.903 -3.984 1.00 0.00 132 LYS A N 16
ATOM 27655 C CA . LYS A 1 106 ? -15.718 3.151 -5.097 1.00 0.00 132 LYS A CA 16
ATOM 27656 C C . LYS A 1 106 ? -17.136 2.712 -4.745 1.00 0.00 132 LYS A C 16
ATOM 27657 O O . LYS A 1 106 ? -18.099 3.446 -4.968 1.00 0.00 132 LYS A O 16
ATOM 27676 N N . THR A 1 107 ? -17.254 1.509 -4.190 1.00 0.00 133 THR A N 16
ATOM 27677 C CA . THR A 1 107 ? -18.549 0.965 -3.801 1.00 0.00 133 THR A CA 16
ATOM 27678 C C . THR A 1 107 ? -19.119 1.709 -2.597 1.00 0.00 133 THR A C 16
ATOM 27679 O O . THR A 1 107 ? -20.294 2.075 -2.578 1.00 0.00 133 THR A O 16
ATOM 27690 N N . LYS A 1 108 ? -18.278 1.919 -1.592 1.00 0.00 134 LYS A N 16
ATOM 27691 C CA . LYS A 1 108 ? -18.689 2.611 -0.376 1.00 0.00 134 LYS A CA 16
ATOM 27692 C C . LYS A 1 108 ? -19.106 4.047 -0.679 1.00 0.00 134 LYS A C 16
ATOM 27693 O O . LYS A 1 108 ? -18.585 4.618 -1.661 1.00 0.00 134 LYS A O 16
ATOM 27713 N N . MET A 1 1 ? -17.573 -5.665 -12.223 1.00 0.00 27 MET A N 17
ATOM 27714 C CA . MET A 1 1 ? -16.540 -5.989 -11.206 1.00 0.00 27 MET A CA 17
ATOM 27715 C C . MET A 1 1 ? -15.152 -5.547 -11.666 1.00 0.00 27 MET A C 17
ATOM 27716 O O . MET A 1 1 ? -14.776 -5.763 -12.818 1.00 0.00 27 MET A O 17
ATOM 27732 N N . PRO A 1 2 ? -14.371 -4.919 -10.768 1.00 0.00 28 PRO A N 17
ATOM 27733 C CA . PRO A 1 2 ? -13.019 -4.446 -11.091 1.00 0.00 28 PRO A CA 17
ATOM 27734 C C . PRO A 1 2 ? -12.114 -5.572 -11.579 1.00 0.00 28 PRO A C 17
ATOM 27735 O O . PRO A 1 2 ? -12.088 -6.657 -10.996 1.00 0.00 28 PRO A O 17
ATOM 27746 N N . GLN A 1 3 ? -11.372 -5.306 -12.651 1.00 0.00 29 GLN A N 17
ATOM 27747 C CA . GLN A 1 3 ? -10.464 -6.298 -13.218 1.00 0.00 29 GLN A CA 17
ATOM 27748 C C . GLN A 1 3 ? -9.281 -6.554 -12.285 1.00 0.00 29 GLN A C 17
ATOM 27749 O O . GLN A 1 3 ? -9.436 -6.556 -11.064 1.00 0.00 29 GLN A O 17
ATOM 27763 N N . THR A 1 4 ? -8.100 -6.769 -12.865 1.00 0.00 30 THR A N 17
ATOM 27764 C CA . THR A 1 4 ? -6.896 -7.027 -12.081 1.00 0.00 30 THR A CA 17
ATOM 27765 C C . THR A 1 4 ? -5.642 -6.581 -12.827 1.00 0.00 30 THR A C 17
ATOM 27766 O O . THR A 1 4 ? -5.499 -6.837 -14.023 1.00 0.00 30 THR A O 17
ATOM 27777 N N . GLU A 1 5 ? -4.738 -5.924 -12.099 1.00 0.00 31 GLU A N 17
ATOM 27778 C CA . GLU A 1 5 ? -3.475 -5.435 -12.657 1.00 0.00 31 GLU A CA 17
ATOM 27779 C C . GLU A 1 5 ? -3.680 -4.217 -13.558 1.00 0.00 31 GLU A C 17
ATOM 27780 O O . GLU A 1 5 ? -3.024 -3.192 -13.380 1.00 0.00 31 GLU A O 17
ATOM 27792 N N . ARG A 1 6 ? -4.580 -4.334 -14.529 1.00 0.00 32 ARG A N 17
ATOM 27793 C CA . ARG A 1 6 ? -4.848 -3.238 -15.452 1.00 0.00 32 ARG A CA 17
ATOM 27794 C C . ARG A 1 6 ? -5.427 -2.028 -14.724 1.00 0.00 32 ARG A C 17
ATOM 27795 O O . ARG A 1 6 ? -4.925 -0.912 -14.859 1.00 0.00 32 ARG A O 17
ATOM 27816 N N . GLN A 1 7 ? -6.488 -2.257 -13.958 1.00 0.00 33 GLN A N 17
ATOM 27817 C CA . GLN A 1 7 ? -7.141 -1.185 -13.214 1.00 0.00 33 GLN A CA 17
ATOM 27818 C C . GLN A 1 7 ? -6.360 -0.820 -11.954 1.00 0.00 33 GLN A C 17
ATOM 27819 O O . GLN A 1 7 ? -6.285 0.349 -11.581 1.00 0.00 33 GLN A O 17
ATOM 27833 N N . LEU A 1 8 ? -5.797 -1.827 -11.294 1.00 0.00 34 LEU A N 17
ATOM 27834 C CA . LEU A 1 8 ? -5.037 -1.611 -10.065 1.00 0.00 34 LEU A CA 17
ATOM 27835 C C . LEU A 1 8 ? -3.894 -0.618 -10.267 1.00 0.00 34 LEU A C 17
ATOM 27836 O O . LEU A 1 8 ? -3.731 0.316 -9.483 1.00 0.00 34 LEU A O 17
ATOM 27852 N N . ARG A 1 9 ? -3.098 -0.832 -11.309 1.00 0.00 35 ARG A N 17
ATOM 27853 C CA . ARG A 1 9 ? -1.962 0.042 -11.593 1.00 0.00 35 ARG A CA 17
ATOM 27854 C C . ARG A 1 9 ? -2.412 1.462 -11.932 1.00 0.00 35 ARG A C 17
ATOM 27855 O O . ARG A 1 9 ? -1.940 2.428 -11.335 1.00 0.00 35 ARG A O 17
ATOM 27876 N N . VAL A 1 10 ? -3.319 1.582 -12.894 1.00 0.00 36 VAL A N 17
ATOM 27877 C CA . VAL A 1 10 ? -3.822 2.887 -13.315 1.00 0.00 36 VAL A CA 17
ATOM 27878 C C . VAL A 1 10 ? -4.476 3.636 -12.157 1.00 0.00 36 VAL A C 17
ATOM 27879 O O . VAL A 1 10 ? -4.366 4.858 -12.054 1.00 0.00 36 VAL A O 17
ATOM 27892 N N . TRP A 1 11 ? -5.165 2.897 -11.297 1.00 0.00 37 TRP A N 17
ATOM 27893 C CA . TRP A 1 11 ? -5.852 3.483 -10.150 1.00 0.00 37 TRP A CA 17
ATOM 27894 C C . TRP A 1 11 ? -4.884 4.180 -9.191 1.00 0.00 37 TRP A C 17
ATOM 27895 O O . TRP A 1 11 ? -4.945 5.398 -9.017 1.00 0.00 37 TRP A O 17
ATOM 27916 N N . ILE A 1 12 ? -4.019 3.405 -8.544 1.00 0.00 38 ILE A N 17
ATOM 27917 C CA . ILE A 1 12 ? -3.076 3.957 -7.576 1.00 0.00 38 ILE A CA 17
ATOM 27918 C C . ILE A 1 12 ? -2.057 4.890 -8.230 1.00 0.00 38 ILE A C 17
ATOM 27919 O O . ILE A 1 12 ? -1.852 6.010 -7.763 1.00 0.00 38 ILE A O 17
ATOM 27935 N N . GLU A 1 13 ? -1.422 4.434 -9.306 1.00 0.00 39 GLU A N 17
ATOM 27936 C CA . GLU A 1 13 ? -0.434 5.254 -10.000 1.00 0.00 39 GLU A CA 17
ATOM 27937 C C . GLU A 1 13 ? -1.066 6.553 -10.487 1.00 0.00 39 GLU A C 17
ATOM 27938 O O . GLU A 1 13 ? -0.501 7.633 -10.316 1.00 0.00 39 GLU A O 17
ATOM 27950 N N . GLY A 1 14 ? -2.244 6.438 -11.088 1.00 0.00 40 GLY A N 17
ATOM 27951 C CA . GLY A 1 14 ? -2.946 7.606 -11.585 1.00 0.00 40 GLY A CA 17
ATOM 27952 C C . GLY A 1 14 ? -3.447 8.498 -10.464 1.00 0.00 40 GLY A C 17
ATOM 27953 O O . GLY A 1 14 ? -3.576 9.710 -10.637 1.00 0.00 40 GLY A O 17
ATOM 27957 N N . ALA A 1 15 ? -3.739 7.888 -9.317 1.00 0.00 41 ALA A N 17
ATOM 27958 C CA . ALA A 1 15 ? -4.241 8.621 -8.158 1.00 0.00 41 ALA A CA 17
ATOM 27959 C C . ALA A 1 15 ? -3.373 9.836 -7.845 1.00 0.00 41 ALA A C 17
ATOM 27960 O O . ALA A 1 15 ? -3.865 10.963 -7.787 1.00 0.00 41 ALA A O 17
ATOM 27967 N N . THR A 1 16 ? -2.083 9.600 -7.645 1.00 0.00 42 THR A N 17
ATOM 27968 C CA . THR A 1 16 ? -1.147 10.675 -7.337 1.00 0.00 42 THR A CA 17
ATOM 27969 C C . THR A 1 16 ? -0.266 10.997 -8.538 1.00 0.00 42 THR A C 17
ATOM 27970 O O . THR A 1 16 ? -0.123 12.156 -8.929 1.00 0.00 42 THR A O 17
ATOM 27981 N N . GLY A 1 17 ? 0.333 9.958 -9.108 1.00 0.00 43 GLY A N 17
ATOM 27982 C CA . GLY A 1 17 ? 1.208 10.130 -10.248 1.00 0.00 43 GLY A CA 17
ATOM 27983 C C . GLY A 1 17 ? 2.578 9.554 -9.973 1.00 0.00 43 GLY A C 17
ATOM 27984 O O . GLY A 1 17 ? 3.597 10.164 -10.295 1.00 0.00 43 GLY A O 17
ATOM 27988 N N . ARG A 1 18 ? 2.596 8.377 -9.354 1.00 0.00 44 ARG A N 17
ATOM 27989 C CA . ARG A 1 18 ? 3.843 7.715 -9.007 1.00 0.00 44 ARG A CA 17
ATOM 27990 C C . ARG A 1 18 ? 3.851 6.266 -9.477 1.00 0.00 44 ARG A C 17
ATOM 27991 O O . ARG A 1 18 ? 2.937 5.498 -9.173 1.00 0.00 44 ARG A O 17
ATOM 28012 N N . ARG A 1 19 ? 4.896 5.895 -10.206 1.00 0.00 45 ARG A N 17
ATOM 28013 C CA . ARG A 1 19 ? 5.036 4.533 -10.704 1.00 0.00 45 ARG A CA 17
ATOM 28014 C C . ARG A 1 19 ? 5.547 3.619 -9.597 1.00 0.00 45 ARG A C 17
ATOM 28015 O O . ARG A 1 19 ? 6.498 3.959 -8.893 1.00 0.00 45 ARG A O 17
ATOM 28036 N N . ILE A 1 20 ? 4.913 2.462 -9.444 1.00 0.00 46 ILE A N 17
ATOM 28037 C CA . ILE A 1 20 ? 5.309 1.509 -8.415 1.00 0.00 46 ILE A CA 17
ATOM 28038 C C . ILE A 1 20 ? 6.793 1.166 -8.531 1.00 0.00 46 ILE A C 17
ATOM 28039 O O . ILE A 1 20 ? 7.539 1.259 -7.556 1.00 0.00 46 ILE A O 17
ATOM 28055 N N . GLY A 1 21 ? 7.212 0.777 -9.731 1.00 0.00 47 GLY A N 17
ATOM 28056 C CA . GLY A 1 21 ? 8.605 0.434 -9.958 1.00 0.00 47 GLY A CA 17
ATOM 28057 C C . GLY A 1 21 ? 8.772 -0.626 -11.029 1.00 0.00 47 GLY A C 17
ATOM 28058 O O . GLY A 1 21 ? 7.972 -0.705 -11.961 1.00 0.00 47 GLY A O 17
ATOM 28062 N N . ASP A 1 22 ? 9.806 -1.451 -10.888 1.00 0.00 48 ASP A N 17
ATOM 28063 C CA . ASP A 1 22 ? 10.063 -2.519 -11.847 1.00 0.00 48 ASP A CA 17
ATOM 28064 C C . ASP A 1 22 ? 9.112 -3.685 -11.605 1.00 0.00 48 ASP A C 17
ATOM 28065 O O . ASP A 1 22 ? 8.367 -4.089 -12.498 1.00 0.00 48 ASP A O 17
ATOM 28074 N N . ASN A 1 23 ? 9.139 -4.212 -10.385 1.00 0.00 49 ASN A N 17
ATOM 28075 C CA . ASN A 1 23 ? 8.274 -5.323 -10.008 1.00 0.00 49 ASN A CA 17
ATOM 28076 C C . ASN A 1 23 ? 6.989 -4.797 -9.377 1.00 0.00 49 ASN A C 17
ATOM 28077 O O . ASN A 1 23 ? 7.012 -3.811 -8.639 1.00 0.00 49 ASN A O 17
ATOM 28088 N N . PHE A 1 24 ? 5.873 -5.449 -9.675 1.00 0.00 50 PHE A N 17
ATOM 28089 C CA . PHE A 1 24 ? 4.583 -5.034 -9.139 1.00 0.00 50 PHE A CA 17
ATOM 28090 C C . PHE A 1 24 ? 4.576 -5.064 -7.612 1.00 0.00 50 PHE A C 17
ATOM 28091 O O . PHE A 1 24 ? 4.207 -4.083 -6.967 1.00 0.00 50 PHE A O 17
ATOM 28108 N N . MET A 1 25 ? 4.972 -6.197 -7.039 1.00 0.00 51 MET A N 17
ATOM 28109 C CA . MET A 1 25 ? 4.997 -6.357 -5.586 1.00 0.00 51 MET A CA 17
ATOM 28110 C C . MET A 1 25 ? 6.193 -5.649 -4.966 1.00 0.00 51 MET A C 17
ATOM 28111 O O . MET A 1 25 ? 6.045 -4.846 -4.046 1.00 0.00 51 MET A O 17
ATOM 28125 N N . ASP A 1 26 ? 7.379 -5.968 -5.471 1.00 0.00 52 ASP A N 17
ATOM 28126 C CA . ASP A 1 26 ? 8.611 -5.381 -4.965 1.00 0.00 52 ASP A CA 17
ATOM 28127 C C . ASP A 1 26 ? 8.514 -3.860 -4.896 1.00 0.00 52 ASP A C 17
ATOM 28128 O O . ASP A 1 26 ? 8.944 -3.244 -3.922 1.00 0.00 52 ASP A O 17
ATOM 28137 N N . GLY A 1 27 ? 7.942 -3.257 -5.930 1.00 0.00 53 GLY A N 17
ATOM 28138 C CA . GLY A 1 27 ? 7.799 -1.815 -5.951 1.00 0.00 53 GLY A CA 17
ATOM 28139 C C . GLY A 1 27 ? 6.906 -1.307 -4.835 1.00 0.00 53 GLY A C 17
ATOM 28140 O O . GLY A 1 27 ? 7.202 -0.291 -4.210 1.00 0.00 53 GLY A O 17
ATOM 28144 N N . LEU A 1 28 ? 5.808 -2.019 -4.593 1.00 0.00 54 LEU A N 17
ATOM 28145 C CA . LEU A 1 28 ? 4.851 -1.648 -3.552 1.00 0.00 54 LEU A CA 17
ATOM 28146 C C . LEU A 1 28 ? 5.509 -1.557 -2.176 1.00 0.00 54 LEU A C 17
ATOM 28147 O O . LEU A 1 28 ? 5.068 -0.788 -1.322 1.00 0.00 54 LEU A O 17
ATOM 28163 N N . LYS A 1 29 ? 6.550 -2.357 -1.961 1.00 0.00 55 LYS A N 17
ATOM 28164 C CA . LYS A 1 29 ? 7.252 -2.380 -0.682 1.00 0.00 55 LYS A CA 17
ATOM 28165 C C . LYS A 1 29 ? 7.579 -0.974 -0.177 1.00 0.00 55 LYS A C 17
ATOM 28166 O O . LYS A 1 29 ? 7.637 -0.746 1.031 1.00 0.00 55 LYS A O 17
ATOM 28185 N N . ASP A 1 30 ? 7.798 -0.036 -1.095 1.00 0.00 56 ASP A N 17
ATOM 28186 C CA . ASP A 1 30 ? 8.123 1.335 -0.710 1.00 0.00 56 ASP A CA 17
ATOM 28187 C C . ASP A 1 30 ? 7.076 1.887 0.253 1.00 0.00 56 ASP A C 17
ATOM 28188 O O . ASP A 1 30 ? 7.409 2.564 1.226 1.00 0.00 56 ASP A O 17
ATOM 28197 N N . GLY A 1 31 ? 5.809 1.584 -0.020 1.00 0.00 57 GLY A N 17
ATOM 28198 C CA . GLY A 1 31 ? 4.732 2.048 0.836 1.00 0.00 57 GLY A CA 17
ATOM 28199 C C . GLY A 1 31 ? 4.360 3.499 0.596 1.00 0.00 57 GLY A C 17
ATOM 28200 O O . GLY A 1 31 ? 3.228 3.894 0.847 1.00 0.00 57 GLY A O 17
ATOM 28204 N N . VAL A 1 32 ? 5.317 4.292 0.130 1.00 0.00 58 VAL A N 17
ATOM 28205 C CA . VAL A 1 32 ? 5.095 5.712 -0.129 1.00 0.00 58 VAL A CA 17
ATOM 28206 C C . VAL A 1 32 ? 3.891 5.952 -1.033 1.00 0.00 58 VAL A C 17
ATOM 28207 O O . VAL A 1 32 ? 2.940 6.626 -0.643 1.00 0.00 58 VAL A O 17
ATOM 28220 N N . ILE A 1 33 ? 3.946 5.413 -2.249 1.00 0.00 59 ILE A N 17
ATOM 28221 C CA . ILE A 1 33 ? 2.865 5.595 -3.210 1.00 0.00 59 ILE A CA 17
ATOM 28222 C C . ILE A 1 33 ? 1.534 5.106 -2.652 1.00 0.00 59 ILE A C 17
ATOM 28223 O O . ILE A 1 33 ? 0.540 5.831 -2.684 1.00 0.00 59 ILE A O 17
ATOM 28239 N N . LEU A 1 34 ? 1.515 3.884 -2.126 1.00 0.00 60 LEU A N 17
ATOM 28240 C CA . LEU A 1 34 ? 0.294 3.335 -1.549 1.00 0.00 60 LEU A CA 17
ATOM 28241 C C . LEU A 1 34 ? -0.174 4.225 -0.410 1.00 0.00 60 LEU A C 17
ATOM 28242 O O . LEU A 1 34 ? -1.366 4.496 -0.261 1.00 0.00 60 LEU A O 17
ATOM 28258 N N . CYS A 1 35 ? 0.787 4.710 0.366 1.00 0.00 61 CYS A N 17
ATOM 28259 C CA . CYS A 1 35 ? 0.507 5.610 1.470 1.00 0.00 61 CYS A CA 17
ATOM 28260 C C . CYS A 1 35 ? -0.175 6.860 0.934 1.00 0.00 61 CYS A C 17
ATOM 28261 O O . CYS A 1 35 ? -1.098 7.396 1.545 1.00 0.00 61 CYS A O 17
ATOM 28269 N N . GLU A 1 36 ? 0.291 7.301 -0.229 1.00 0.00 62 GLU A N 17
ATOM 28270 C CA . GLU A 1 36 ? -0.254 8.471 -0.896 1.00 0.00 62 GLU A CA 17
ATOM 28271 C C . GLU A 1 36 ? -1.682 8.209 -1.374 1.00 0.00 62 GLU A C 17
ATOM 28272 O O . GLU A 1 36 ? -2.544 9.084 -1.292 1.00 0.00 62 GLU A O 17
ATOM 28284 N N . LEU A 1 37 ? -1.920 6.998 -1.874 1.00 0.00 63 LEU A N 17
ATOM 28285 C CA . LEU A 1 37 ? -3.234 6.611 -2.368 1.00 0.00 63 LEU A CA 17
ATOM 28286 C C . LEU A 1 37 ? -4.278 6.693 -1.261 1.00 0.00 63 LEU A C 17
ATOM 28287 O O . LEU A 1 37 ? -5.267 7.418 -1.379 1.00 0.00 63 LEU A O 17
ATOM 28303 N N . ILE A 1 38 ? -4.049 5.949 -0.185 1.00 0.00 64 ILE A N 17
ATOM 28304 C CA . ILE A 1 38 ? -4.969 5.939 0.945 1.00 0.00 64 ILE A CA 17
ATOM 28305 C C . ILE A 1 38 ? -5.039 7.316 1.593 1.00 0.00 64 ILE A C 17
ATOM 28306 O O . ILE A 1 38 ? -6.074 7.715 2.121 1.00 0.00 64 ILE A O 17
ATOM 28322 N N . ASN A 1 39 ? -3.926 8.036 1.548 1.00 0.00 65 ASN A N 17
ATOM 28323 C CA . ASN A 1 39 ? -3.849 9.371 2.127 1.00 0.00 65 ASN A CA 17
ATOM 28324 C C . ASN A 1 39 ? -4.927 10.278 1.539 1.00 0.00 65 ASN A C 17
ATOM 28325 O O . ASN A 1 39 ? -5.460 11.151 2.225 1.00 0.00 65 ASN A O 17
ATOM 28336 N N . LYS A 1 40 ? -5.239 10.065 0.264 1.00 0.00 66 LYS A N 17
ATOM 28337 C CA . LYS A 1 40 ? -6.240 10.854 -0.428 1.00 0.00 66 LYS A CA 17
ATOM 28338 C C . LYS A 1 40 ? -7.650 10.409 -0.054 1.00 0.00 66 LYS A C 17
ATOM 28339 O O . LYS A 1 40 ? -8.490 11.226 0.327 1.00 0.00 66 LYS A O 17
ATOM 28358 N N . LEU A 1 41 ? -7.901 9.111 -0.174 1.00 0.00 67 LEU A N 17
ATOM 28359 C CA . LEU A 1 41 ? -9.209 8.548 0.140 1.00 0.00 67 LEU A CA 17
ATOM 28360 C C . LEU A 1 41 ? -9.534 8.718 1.619 1.00 0.00 67 LEU A C 17
ATOM 28361 O O . LEU A 1 41 ? -10.541 9.326 1.980 1.00 0.00 67 LEU A O 17
ATOM 28377 N N . GLN A 1 42 ? -8.672 8.174 2.470 1.00 0.00 68 GLN A N 17
ATOM 28378 C CA . GLN A 1 42 ? -8.858 8.261 3.911 1.00 0.00 68 GLN A CA 17
ATOM 28379 C C . GLN A 1 42 ? -8.074 9.434 4.496 1.00 0.00 68 GLN A C 17
ATOM 28380 O O . GLN A 1 42 ? -6.913 9.654 4.150 1.00 0.00 68 GLN A O 17
ATOM 28394 N N . PRO A 1 43 ? -8.707 10.203 5.394 1.00 0.00 69 PRO A N 17
ATOM 28395 C CA . PRO A 1 43 ? -8.080 11.357 6.038 1.00 0.00 69 PRO A CA 17
ATOM 28396 C C . PRO A 1 43 ? -7.010 10.958 7.050 1.00 0.00 69 PRO A C 17
ATOM 28397 O O . PRO A 1 43 ? -7.227 10.074 7.880 1.00 0.00 69 PRO A O 17
ATOM 28408 N N . GLY A 1 44 ? -5.860 11.622 6.979 1.00 0.00 70 GLY A N 17
ATOM 28409 C CA . GLY A 1 44 ? -4.771 11.333 7.896 1.00 0.00 70 GLY A CA 17
ATOM 28410 C C . GLY A 1 44 ? -4.399 9.863 7.921 1.00 0.00 70 GLY A C 17
ATOM 28411 O O . GLY A 1 44 ? -4.092 9.311 8.977 1.00 0.00 70 GLY A O 17
ATOM 28415 N N . SER A 1 45 ? -4.426 9.230 6.754 1.00 0.00 71 SER A N 17
ATOM 28416 C CA . SER A 1 45 ? -4.090 7.814 6.642 1.00 0.00 71 SER A CA 17
ATOM 28417 C C . SER A 1 45 ? -2.659 7.551 7.099 1.00 0.00 71 SER A C 17
ATOM 28418 O O . SER A 1 45 ? -2.389 6.567 7.786 1.00 0.00 71 SER A O 17
ATOM 28426 N N . VAL A 1 46 ? -1.746 8.434 6.705 1.00 0.00 72 VAL A N 17
ATOM 28427 C CA . VAL A 1 46 ? -0.340 8.291 7.066 1.00 0.00 72 VAL A CA 17
ATOM 28428 C C . VAL A 1 46 ? 0.290 9.645 7.370 1.00 0.00 72 VAL A C 17
ATOM 28429 O O . VAL A 1 46 ? 0.067 10.620 6.653 1.00 0.00 72 VAL A O 17
ATOM 28442 N N . GLN A 1 47 ? 1.089 9.695 8.435 1.00 0.00 73 GLN A N 17
ATOM 28443 C CA . GLN A 1 47 ? 1.764 10.926 8.829 1.00 0.00 73 GLN A CA 17
ATOM 28444 C C . GLN A 1 47 ? 2.840 11.297 7.806 1.00 0.00 73 GLN A C 17
ATOM 28445 O O . GLN A 1 47 ? 2.624 11.175 6.600 1.00 0.00 73 GLN A O 17
ATOM 28459 N N . LYS A 1 48 ? 3.999 11.745 8.284 1.00 0.00 74 LYS A N 17
ATOM 28460 C CA . LYS A 1 48 ? 5.091 12.121 7.393 1.00 0.00 74 LYS A CA 17
ATOM 28461 C C . LYS A 1 48 ? 5.568 10.915 6.592 1.00 0.00 74 LYS A C 17
ATOM 28462 O O . LYS A 1 48 ? 5.935 9.886 7.160 1.00 0.00 74 LYS A O 17
ATOM 28481 N N . VAL A 1 49 ? 5.554 11.044 5.270 1.00 0.00 75 VAL A N 17
ATOM 28482 C CA . VAL A 1 49 ? 5.981 9.961 4.391 1.00 0.00 75 VAL A CA 17
ATOM 28483 C C . VAL A 1 49 ? 7.502 9.862 4.328 1.00 0.00 75 VAL A C 17
ATOM 28484 O O . VAL A 1 49 ? 8.187 10.847 4.051 1.00 0.00 75 VAL A O 17
ATOM 28497 N N . ASN A 1 50 ? 8.022 8.665 4.578 1.00 0.00 76 ASN A N 17
ATOM 28498 C CA . ASN A 1 50 ? 9.461 8.432 4.541 1.00 0.00 76 ASN A CA 17
ATOM 28499 C C . ASN A 1 50 ? 9.909 8.023 3.142 1.00 0.00 76 ASN A C 17
ATOM 28500 O O . ASN A 1 50 ? 9.302 7.151 2.518 1.00 0.00 76 ASN A O 17
ATOM 28511 N N . ASP A 1 51 ? 10.977 8.646 2.656 1.00 0.00 77 ASP A N 17
ATOM 28512 C CA . ASP A 1 51 ? 11.505 8.331 1.333 1.00 0.00 77 ASP A CA 17
ATOM 28513 C C . ASP A 1 51 ? 12.034 6.899 1.298 1.00 0.00 77 ASP A C 17
ATOM 28514 O O . ASP A 1 51 ? 12.719 6.464 2.222 1.00 0.00 77 ASP A O 17
ATOM 28523 N N . PRO A 1 52 ? 11.716 6.139 0.236 1.00 0.00 78 PRO A N 17
ATOM 28524 C CA . PRO A 1 52 ? 12.161 4.749 0.100 1.00 0.00 78 PRO A CA 17
ATOM 28525 C C . PRO A 1 52 ? 13.636 4.635 -0.283 1.00 0.00 78 PRO A C 17
ATOM 28526 O O . PRO A 1 52 ? 14.018 3.762 -1.063 1.00 0.00 78 PRO A O 17
ATOM 28537 N N . VAL A 1 53 ? 14.463 5.521 0.270 1.00 0.00 79 VAL A N 17
ATOM 28538 C CA . VAL A 1 53 ? 15.893 5.514 -0.015 1.00 0.00 79 VAL A CA 17
ATOM 28539 C C . VAL A 1 53 ? 16.607 4.426 0.782 1.00 0.00 79 VAL A C 17
ATOM 28540 O O . VAL A 1 53 ? 17.290 3.573 0.216 1.00 0.00 79 VAL A O 17
ATOM 28553 N N . GLN A 1 54 ? 16.441 4.467 2.100 1.00 0.00 80 GLN A N 17
ATOM 28554 C CA . GLN A 1 54 ? 17.064 3.489 2.986 1.00 0.00 80 GLN A CA 17
ATOM 28555 C C . GLN A 1 54 ? 16.380 2.128 2.865 1.00 0.00 80 GLN A C 17
ATOM 28556 O O . GLN A 1 54 ? 16.221 1.604 1.763 1.00 0.00 80 GLN A O 17
ATOM 28570 N N . ASN A 1 55 ? 15.978 1.556 4.000 1.00 0.00 81 ASN A N 17
ATOM 28571 C CA . ASN A 1 55 ? 15.317 0.256 4.002 1.00 0.00 81 ASN A CA 17
ATOM 28572 C C . ASN A 1 55 ? 14.183 0.221 5.022 1.00 0.00 81 ASN A C 17
ATOM 28573 O O . ASN A 1 55 ? 13.070 -0.203 4.708 1.00 0.00 81 ASN A O 17
ATOM 28584 N N . TRP A 1 56 ? 14.467 0.669 6.242 1.00 0.00 82 TRP A N 17
ATOM 28585 C CA . TRP A 1 56 ? 13.460 0.682 7.296 1.00 0.00 82 TRP A CA 17
ATOM 28586 C C . TRP A 1 56 ? 12.372 1.710 6.998 1.00 0.00 82 TRP A C 17
ATOM 28587 O O . TRP A 1 56 ? 11.261 1.618 7.523 1.00 0.00 82 TRP A O 17
ATOM 28608 N N . HIS A 1 57 ? 12.688 2.676 6.136 1.00 0.00 83 HIS A N 17
ATOM 28609 C CA . HIS A 1 57 ? 11.722 3.703 5.753 1.00 0.00 83 HIS A CA 17
ATOM 28610 C C . HIS A 1 57 ? 10.474 3.063 5.157 1.00 0.00 83 HIS A C 17
ATOM 28611 O O . HIS A 1 57 ? 9.349 3.434 5.496 1.00 0.00 83 HIS A O 17
ATOM 28626 N N . LYS A 1 58 ? 10.682 2.091 4.272 1.00 0.00 84 LYS A N 17
ATOM 28627 C CA . LYS A 1 58 ? 9.578 1.387 3.629 1.00 0.00 84 LYS A CA 17
ATOM 28628 C C . LYS A 1 58 ? 8.719 0.673 4.667 1.00 0.00 84 LYS A C 17
ATOM 28629 O O . LYS A 1 58 ? 7.492 0.681 4.584 1.00 0.00 84 LYS A O 17
ATOM 28648 N N . LEU A 1 59 ? 9.380 0.054 5.641 1.00 0.00 85 LEU A N 17
ATOM 28649 C CA . LEU A 1 59 ? 8.697 -0.675 6.701 1.00 0.00 85 LEU A CA 17
ATOM 28650 C C . LEU A 1 59 ? 7.650 0.195 7.391 1.00 0.00 85 LEU A C 17
ATOM 28651 O O . LEU A 1 59 ? 6.581 -0.286 7.765 1.00 0.00 85 LEU A O 17
ATOM 28667 N N . GLU A 1 60 ? 7.966 1.474 7.559 1.00 0.00 86 GLU A N 17
ATOM 28668 C CA . GLU A 1 60 ? 7.051 2.406 8.207 1.00 0.00 86 GLU A CA 17
ATOM 28669 C C . GLU A 1 60 ? 5.827 2.655 7.339 1.00 0.00 86 GLU A C 17
ATOM 28670 O O . GLU A 1 60 ? 4.693 2.495 7.789 1.00 0.00 86 GLU A O 17
ATOM 28682 N N . ASN A 1 61 ? 6.067 3.047 6.092 1.00 0.00 87 ASN A N 17
ATOM 28683 C CA . ASN A 1 61 ? 4.994 3.320 5.156 1.00 0.00 87 ASN A CA 17
ATOM 28684 C C . ASN A 1 61 ? 4.057 2.125 5.041 1.00 0.00 87 ASN A C 17
ATOM 28685 O O . ASN A 1 61 ? 2.843 2.287 4.933 1.00 0.00 87 ASN A O 17
ATOM 28696 N N . ILE A 1 62 ? 4.628 0.925 5.066 1.00 0.00 88 ILE A N 17
ATOM 28697 C CA . ILE A 1 62 ? 3.836 -0.295 4.967 1.00 0.00 88 ILE A CA 17
ATOM 28698 C C . ILE A 1 62 ? 3.044 -0.543 6.248 1.00 0.00 88 ILE A C 17
ATOM 28699 O O . ILE A 1 62 ? 1.876 -0.930 6.202 1.00 0.00 88 ILE A O 17
ATOM 28715 N N . GLY A 1 63 ? 3.692 -0.330 7.390 1.00 0.00 89 GLY A N 17
ATOM 28716 C CA . GLY A 1 63 ? 3.039 -0.548 8.668 1.00 0.00 89 GLY A CA 17
ATOM 28717 C C . GLY A 1 63 ? 1.812 0.320 8.863 1.00 0.00 89 GLY A C 17
ATOM 28718 O O . GLY A 1 63 ? 0.719 -0.190 9.104 1.00 0.00 89 GLY A O 17
ATOM 28722 N N . ASN A 1 64 ? 1.989 1.634 8.762 1.00 0.00 90 ASN A N 17
ATOM 28723 C CA . ASN A 1 64 ? 0.880 2.568 8.935 1.00 0.00 90 ASN A CA 17
ATOM 28724 C C . ASN A 1 64 ? -0.201 2.341 7.886 1.00 0.00 90 ASN A C 17
ATOM 28725 O O . ASN A 1 64 ? -1.393 2.405 8.185 1.00 0.00 90 ASN A O 17
ATOM 28736 N N . PHE A 1 65 ? 0.224 2.081 6.658 1.00 0.00 91 PHE A N 17
ATOM 28737 C CA . PHE A 1 65 ? -0.707 1.848 5.555 1.00 0.00 91 PHE A CA 17
ATOM 28738 C C . PHE A 1 65 ? -1.635 0.670 5.848 1.00 0.00 91 PHE A C 17
ATOM 28739 O O . PHE A 1 65 ? -2.852 0.780 5.702 1.00 0.00 91 PHE A O 17
ATOM 28756 N N . LEU A 1 66 ? -1.055 -0.456 6.250 1.00 0.00 92 LEU A N 17
ATOM 28757 C CA . LEU A 1 66 ? -1.833 -1.654 6.549 1.00 0.00 92 LEU A CA 17
ATOM 28758 C C . LEU A 1 66 ? -2.710 -1.463 7.778 1.00 0.00 92 LEU A C 17
ATOM 28759 O O . LEU A 1 66 ? -3.896 -1.780 7.751 1.00 0.00 92 LEU A O 17
ATOM 28775 N N . ARG A 1 67 ? -2.133 -0.944 8.854 1.00 0.00 93 ARG A N 17
ATOM 28776 C CA . ARG A 1 67 ? -2.889 -0.715 10.079 1.00 0.00 93 ARG A CA 17
ATOM 28777 C C . ARG A 1 67 ? -4.074 0.194 9.800 1.00 0.00 93 ARG A C 17
ATOM 28778 O O . ARG A 1 67 ? -5.151 0.036 10.374 1.00 0.00 93 ARG A O 17
ATOM 28799 N N . ALA A 1 68 ? -3.853 1.147 8.908 1.00 0.00 94 ALA A N 17
ATOM 28800 C CA . ALA A 1 68 ? -4.885 2.103 8.529 1.00 0.00 94 ALA A CA 17
ATOM 28801 C C . ALA A 1 68 ? -6.003 1.439 7.729 1.00 0.00 94 ALA A C 17
ATOM 28802 O O . ALA A 1 68 ? -7.179 1.690 7.982 1.00 0.00 94 ALA A O 17
ATOM 28809 N N . ILE A 1 69 ? -5.635 0.606 6.756 1.00 0.00 95 ILE A N 17
ATOM 28810 C CA . ILE A 1 69 ? -6.625 -0.071 5.918 1.00 0.00 95 ILE A CA 17
ATOM 28811 C C . ILE A 1 69 ? -7.353 -1.176 6.684 1.00 0.00 95 ILE A C 17
ATOM 28812 O O . ILE A 1 69 ? -8.561 -1.357 6.527 1.00 0.00 95 ILE A O 17
ATOM 28828 N N . LYS A 1 70 ? -6.614 -1.907 7.514 1.00 0.00 96 LYS A N 17
ATOM 28829 C CA . LYS A 1 70 ? -7.190 -2.985 8.306 1.00 0.00 96 LYS A CA 17
ATOM 28830 C C . LYS A 1 70 ? -8.298 -2.450 9.204 1.00 0.00 96 LYS A C 17
ATOM 28831 O O . LYS A 1 70 ? -9.353 -3.069 9.349 1.00 0.00 96 LYS A O 17
ATOM 28850 N N . HIS A 1 71 ? -8.047 -1.289 9.796 1.00 0.00 97 HIS A N 17
ATOM 28851 C CA . HIS A 1 71 ? -9.013 -0.646 10.676 1.00 0.00 97 HIS A CA 17
ATOM 28852 C C . HIS A 1 71 ? -10.046 0.124 9.865 1.00 0.00 97 HIS A C 17
ATOM 28853 O O . HIS A 1 71 ? -11.215 0.204 10.241 1.00 0.00 97 HIS A O 17
ATOM 28868 N N . TYR A 1 72 ? -9.595 0.697 8.753 1.00 0.00 98 TYR A N 17
ATOM 28869 C CA . TYR A 1 72 ? -10.467 1.476 7.880 1.00 0.00 98 TYR A CA 17
ATOM 28870 C C . TYR A 1 72 ? -11.720 0.686 7.518 1.00 0.00 98 TYR A C 17
ATOM 28871 O O . TYR A 1 72 ? -12.826 1.225 7.520 1.00 0.00 98 TYR A O 17
ATOM 28889 N N . GLY A 1 73 ? -11.540 -0.595 7.207 1.00 0.00 99 GLY A N 17
ATOM 28890 C CA . GLY A 1 73 ? -12.674 -1.428 6.850 1.00 0.00 99 GLY A CA 17
ATOM 28891 C C . GLY A 1 73 ? -12.269 -2.792 6.324 1.00 0.00 99 GLY A C 17
ATOM 28892 O O . GLY A 1 73 ? -12.860 -3.805 6.700 1.00 0.00 99 GLY A O 17
ATOM 28896 N N . VAL A 1 74 ? -11.272 -2.821 5.446 1.00 0.00 100 VAL A N 17
ATOM 28897 C CA . VAL A 1 74 ? -10.808 -4.076 4.863 1.00 0.00 100 VAL A CA 17
ATOM 28898 C C . VAL A 1 74 ? -10.362 -5.054 5.947 1.00 0.00 100 VAL A C 17
ATOM 28899 O O . VAL A 1 74 ? -9.584 -4.703 6.834 1.00 0.00 100 VAL A O 17
ATOM 28912 N N . LYS A 1 75 ? -10.865 -6.283 5.865 1.00 0.00 101 LYS A N 17
ATOM 28913 C CA . LYS A 1 75 ? -10.525 -7.319 6.834 1.00 0.00 101 LYS A CA 17
ATOM 28914 C C . LYS A 1 75 ? -9.070 -7.755 6.682 1.00 0.00 101 LYS A C 17
ATOM 28915 O O . LYS A 1 75 ? -8.569 -7.886 5.566 1.00 0.00 101 LYS A O 17
ATOM 28934 N N . PRO A 1 76 ? -8.370 -7.990 7.808 1.00 0.00 102 PRO A N 17
ATOM 28935 C CA . PRO A 1 76 ? -6.964 -8.415 7.794 1.00 0.00 102 PRO A CA 17
ATOM 28936 C C . PRO A 1 76 ? -6.7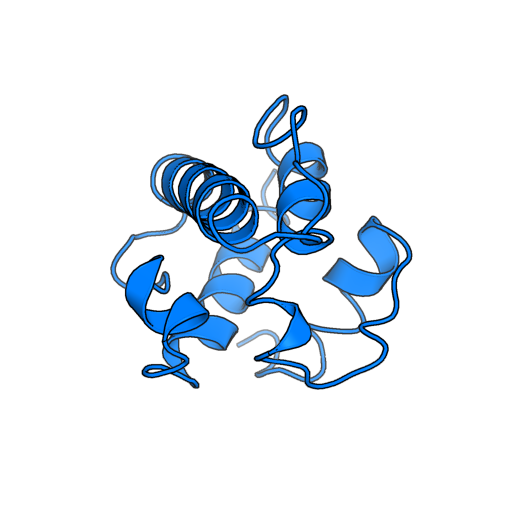45 -9.651 6.927 1.00 0.00 102 PRO A C 17
ATOM 28937 O O . PRO A 1 76 ? -5.742 -9.754 6.219 1.00 0.00 102 PRO A O 17
ATOM 28948 N N . HIS A 1 77 ? -7.689 -10.584 6.990 1.00 0.00 103 HIS A N 17
ATOM 28949 C CA . HIS A 1 77 ? -7.610 -11.818 6.214 1.00 0.00 103 HIS A CA 17
ATOM 28950 C C . HIS A 1 77 ? -7.466 -11.507 4.725 1.00 0.00 103 HIS A C 17
ATOM 28951 O O . HIS A 1 77 ? -6.867 -12.277 3.972 1.00 0.00 103 HIS A O 17
ATOM 28966 N N . ASP A 1 78 ? -8.007 -10.367 4.312 1.00 0.00 104 ASP A N 17
ATOM 28967 C CA . ASP A 1 78 ? -7.935 -9.940 2.923 1.00 0.00 104 ASP A CA 17
ATOM 28968 C C . ASP A 1 78 ? -6.953 -8.792 2.794 1.00 0.00 104 ASP A C 17
ATOM 28969 O O . ASP A 1 78 ? -7.167 -7.849 2.030 1.00 0.00 104 ASP A O 17
ATOM 28978 N N . ILE A 1 79 ? -5.880 -8.874 3.569 1.00 0.00 105 ILE A N 17
ATOM 28979 C CA . ILE A 1 79 ? -4.857 -7.843 3.577 1.00 0.00 105 ILE A CA 17
ATOM 28980 C C . ILE A 1 79 ? -3.469 -8.442 3.770 1.00 0.00 105 ILE A C 17
ATOM 28981 O O . ILE A 1 79 ? -3.246 -9.236 4.684 1.00 0.00 105 ILE A O 17
ATOM 28997 N N . PHE A 1 80 ? -2.540 -8.049 2.907 1.00 0.00 106 PHE A N 17
ATOM 28998 C CA . PHE A 1 80 ? -1.170 -8.539 2.984 1.00 0.00 106 PHE A CA 17
ATOM 28999 C C . PHE A 1 80 ? -0.438 -7.912 4.158 1.00 0.00 106 PHE A C 17
ATOM 29000 O O . PHE A 1 80 ? -0.634 -6.738 4.469 1.00 0.00 106 PHE A O 17
ATOM 29017 N N . GLU A 1 81 ? 0.408 -8.697 4.803 1.00 0.00 107 GLU A N 17
ATOM 29018 C CA . GLU A 1 81 ? 1.175 -8.209 5.939 1.00 0.00 107 GLU A CA 17
ATOM 29019 C C . GLU A 1 81 ? 2.463 -7.545 5.481 1.00 0.00 107 GLU A C 17
ATOM 29020 O O . GLU A 1 81 ? 3.000 -7.870 4.421 1.00 0.00 107 GLU A O 17
ATOM 29032 N N . ALA A 1 82 ? 2.947 -6.608 6.286 1.00 0.00 108 ALA A N 17
ATOM 29033 C CA . ALA A 1 82 ? 4.169 -5.881 5.974 1.00 0.00 108 ALA A CA 17
ATOM 29034 C C . ALA A 1 82 ? 5.301 -6.826 5.589 1.00 0.00 108 ALA A C 17
ATOM 29035 O O . ALA A 1 82 ? 6.105 -6.514 4.711 1.00 0.00 108 ALA A O 17
ATOM 29042 N N . ASN A 1 83 ? 5.369 -7.977 6.251 1.00 0.00 109 ASN A N 17
ATOM 29043 C CA . ASN A 1 83 ? 6.413 -8.949 5.972 1.00 0.00 109 ASN A CA 17
ATOM 29044 C C . ASN A 1 83 ? 6.188 -9.647 4.632 1.00 0.00 109 ASN A C 17
ATOM 29045 O O . ASN A 1 83 ? 7.143 -9.947 3.917 1.00 0.00 109 ASN A O 17
ATOM 29056 N N . ASP A 1 84 ? 4.928 -9.907 4.293 1.00 0.00 110 ASP A N 17
ATOM 29057 C CA . ASP A 1 84 ? 4.605 -10.574 3.033 1.00 0.00 110 ASP A CA 17
ATOM 29058 C C . ASP A 1 84 ? 5.091 -9.756 1.838 1.00 0.00 110 ASP A C 17
ATOM 29059 O O . ASP A 1 84 ? 5.707 -10.293 0.918 1.00 0.00 110 ASP A O 17
ATOM 29068 N N . LEU A 1 85 ? 4.802 -8.458 1.855 1.00 0.00 111 LEU A N 17
ATOM 29069 C CA . LEU A 1 85 ? 5.202 -7.570 0.769 1.00 0.00 111 LEU A CA 17
ATOM 29070 C C . LEU A 1 85 ? 6.699 -7.266 0.811 1.00 0.00 111 LEU A C 17
ATOM 29071 O O . LEU A 1 85 ? 7.386 -7.355 -0.206 1.00 0.00 111 LEU A O 17
ATOM 29087 N N . PHE A 1 86 ? 7.196 -6.895 1.988 1.00 0.00 112 PHE A N 17
ATOM 29088 C CA . PHE A 1 86 ? 8.611 -6.563 2.152 1.00 0.00 112 PHE A CA 17
ATOM 29089 C C . PHE A 1 86 ? 9.504 -7.752 1.806 1.00 0.00 112 PHE A C 17
ATOM 29090 O O . PHE A 1 86 ? 10.378 -7.651 0.944 1.00 0.00 112 PHE A O 17
ATOM 29107 N N . GLU A 1 87 ? 9.278 -8.877 2.477 1.00 0.00 113 GLU A N 17
ATOM 29108 C CA . GLU A 1 87 ? 10.060 -10.083 2.232 1.00 0.00 113 GLU A CA 17
ATOM 29109 C C . GLU A 1 87 ? 9.678 -10.701 0.897 1.00 0.00 113 GLU A C 17
ATOM 29110 O O . GLU A 1 87 ? 10.361 -11.593 0.393 1.00 0.00 113 GLU A O 17
ATOM 29122 N N . ASN A 1 88 ? 8.572 -10.223 0.337 1.00 0.00 114 ASN A N 17
ATOM 29123 C CA . ASN A 1 88 ? 8.075 -10.722 -0.937 1.00 0.00 114 ASN A CA 17
ATOM 29124 C C . ASN A 1 88 ? 7.695 -12.193 -0.824 1.00 0.00 114 ASN A C 17
ATOM 29125 O O . ASN A 1 88 ? 7.784 -12.947 -1.793 1.00 0.00 114 ASN A O 17
ATOM 29136 N N . THR A 1 89 ? 7.266 -12.592 0.370 1.00 0.00 115 THR A N 17
ATOM 29137 C CA . THR A 1 89 ? 6.862 -13.972 0.613 1.00 0.00 115 THR A CA 17
ATOM 29138 C C . THR A 1 89 ? 5.522 -14.270 -0.048 1.00 0.00 115 THR A C 17
ATOM 29139 O O . THR A 1 89 ? 5.353 -15.304 -0.693 1.00 0.00 115 THR A O 17
ATOM 29150 N N . ASN A 1 90 ? 4.573 -13.353 0.116 1.00 0.00 116 ASN A N 17
ATOM 29151 C CA . ASN A 1 90 ? 3.246 -13.513 -0.466 1.00 0.00 116 ASN A CA 17
ATOM 29152 C C . ASN A 1 90 ? 2.958 -12.380 -1.449 1.00 0.00 116 ASN A C 17
ATOM 29153 O O . ASN A 1 90 ? 3.042 -11.203 -1.096 1.00 0.00 116 ASN A O 17
ATOM 29164 N N . HIS A 1 91 ? 2.629 -12.742 -2.687 1.00 0.00 117 HIS A N 17
ATOM 29165 C CA . HIS A 1 91 ? 2.340 -11.754 -3.722 1.00 0.00 117 HIS A CA 17
ATOM 29166 C C . HIS A 1 91 ? 0.854 -11.717 -4.063 1.00 0.00 117 HIS A C 17
ATOM 29167 O O . HIS A 1 91 ? 0.258 -10.645 -4.166 1.00 0.00 117 HIS A O 17
ATOM 29182 N N . THR A 1 92 ? 0.264 -12.894 -4.250 1.00 0.00 118 THR A N 17
ATOM 29183 C CA . THR A 1 92 ? -1.150 -12.998 -4.596 1.00 0.00 118 THR A CA 17
ATOM 29184 C C . THR A 1 92 ? -2.020 -12.187 -3.640 1.00 0.00 118 THR A C 17
ATOM 29185 O O . THR A 1 92 ? -2.925 -11.471 -4.069 1.00 0.00 118 THR A O 17
ATOM 29196 N N . GLN A 1 93 ? -1.739 -12.301 -2.347 1.00 0.00 119 GLN A N 17
ATOM 29197 C CA . GLN A 1 93 ? -2.495 -11.575 -1.335 1.00 0.00 119 GLN A CA 17
ATOM 29198 C C . GLN A 1 93 ? -2.398 -10.071 -1.558 1.00 0.00 119 GLN A C 17
ATOM 29199 O O . GLN A 1 93 ? -3.380 -9.345 -1.398 1.00 0.00 119 GLN A O 17
ATOM 29213 N N . VAL A 1 94 ? -1.206 -9.609 -1.920 1.00 0.00 120 VAL A N 17
ATOM 29214 C CA . VAL A 1 94 ? -0.974 -8.189 -2.157 1.00 0.00 120 VAL A CA 17
ATOM 29215 C C . VAL A 1 94 ? -1.878 -7.654 -3.265 1.00 0.00 120 VAL A C 17
ATOM 29216 O O . VAL A 1 94 ? -2.490 -6.595 -3.123 1.00 0.00 120 VAL A O 17
ATOM 29229 N N . GLN A 1 95 ? -1.955 -8.389 -4.369 1.00 0.00 121 GLN A N 17
ATOM 29230 C CA . GLN A 1 95 ? -2.771 -7.997 -5.498 1.00 0.00 121 GLN A CA 17
ATOM 29231 C C . GLN A 1 95 ? -4.250 -7.949 -5.123 1.00 0.00 121 GLN A C 17
ATOM 29232 O O . GLN A 1 95 ? -4.956 -6.998 -5.461 1.00 0.00 121 GLN A O 17
ATOM 29246 N N . SER A 1 96 ? -4.713 -8.984 -4.429 1.00 0.00 122 SER A N 17
ATOM 29247 C CA . SER A 1 96 ? -6.109 -9.067 -4.011 1.00 0.00 122 SER A CA 17
ATOM 29248 C C . SER A 1 96 ? -6.475 -7.923 -3.069 1.00 0.00 122 SER A C 17
ATOM 29249 O O . SER A 1 96 ? -7.569 -7.365 -3.153 1.00 0.00 122 SER A O 17
ATOM 29257 N N . THR A 1 97 ? -5.558 -7.589 -2.167 1.00 0.00 123 THR A N 17
ATOM 29258 C CA . THR A 1 97 ? -5.784 -6.519 -1.200 1.00 0.00 123 THR A CA 17
ATOM 29259 C C . THR A 1 97 ? -6.154 -5.210 -1.891 1.00 0.00 123 THR A C 17
ATOM 29260 O O . THR A 1 97 ? -7.049 -4.495 -1.441 1.00 0.00 123 THR A O 17
ATOM 29271 N N . LEU A 1 98 ? -5.459 -4.899 -2.981 1.00 0.00 124 LEU A N 17
ATOM 29272 C CA . LEU A 1 98 ? -5.716 -3.672 -3.725 1.00 0.00 124 LEU A CA 17
ATOM 29273 C C . LEU A 1 98 ? -7.175 -3.590 -4.163 1.00 0.00 124 LEU A C 17
ATOM 29274 O O . LEU A 1 98 ? -7.822 -2.553 -4.005 1.00 0.00 124 LEU A O 17
ATOM 29290 N N . ILE A 1 99 ? -7.692 -4.687 -4.708 1.00 0.00 125 ILE A N 17
ATOM 29291 C CA . ILE A 1 99 ? -9.077 -4.731 -5.162 1.00 0.00 125 ILE A CA 17
ATOM 29292 C C . ILE A 1 99 ? -10.035 -4.408 -4.019 1.00 0.00 125 ILE A C 17
ATOM 29293 O O . ILE A 1 99 ? -11.013 -3.683 -4.201 1.00 0.00 125 ILE A O 17
ATOM 29309 N N . ALA A 1 100 ? -9.744 -4.950 -2.840 1.00 0.00 126 ALA A N 17
ATOM 29310 C CA . ALA A 1 100 ? -10.576 -4.720 -1.665 1.00 0.00 126 ALA A CA 17
ATOM 29311 C C . ALA A 1 100 ? -10.607 -3.239 -1.297 1.00 0.00 126 ALA A C 17
ATOM 29312 O O . ALA A 1 100 ? -11.667 -2.682 -1.011 1.00 0.00 126 ALA A O 17
ATOM 29319 N N . LEU A 1 101 ? -9.436 -2.607 -1.308 1.00 0.00 127 LEU A N 17
ATOM 29320 C CA . LEU A 1 101 ? -9.326 -1.191 -0.977 1.00 0.00 127 LEU A CA 17
ATOM 29321 C C . LEU A 1 101 ? -10.142 -0.342 -1.948 1.00 0.00 127 LEU A C 17
ATOM 29322 O O . LEU A 1 101 ? -10.797 0.621 -1.549 1.00 0.00 127 LEU A O 17
ATOM 29338 N N . ALA A 1 102 ? -10.097 -0.711 -3.224 1.00 0.00 128 ALA A N 17
ATOM 29339 C CA . ALA A 1 102 ? -10.830 0.008 -4.258 1.00 0.00 128 ALA A CA 17
ATOM 29340 C C . ALA A 1 102 ? -12.326 0.002 -3.968 1.00 0.00 128 ALA A C 17
ATOM 29341 O O . ALA A 1 102 ? -13.006 1.012 -4.145 1.00 0.00 128 ALA A O 17
ATOM 29348 N N . SER A 1 103 ? -12.828 -1.144 -3.518 1.00 0.00 129 SER A N 17
ATOM 29349 C CA . SER A 1 103 ? -14.243 -1.287 -3.197 1.00 0.00 129 SER A CA 17
ATOM 29350 C C . SER A 1 103 ? -14.679 -0.228 -2.192 1.00 0.00 129 SER A C 17
ATOM 29351 O O . SER A 1 103 ? -15.799 0.278 -2.253 1.00 0.00 129 SER A O 17
ATOM 29359 N N . GLN A 1 104 ? -13.786 0.102 -1.264 1.00 0.00 130 GLN A N 17
ATOM 29360 C CA . GLN A 1 104 ? -14.070 1.095 -0.249 1.00 0.00 130 GLN A CA 17
ATOM 29361 C C . GLN A 1 104 ? -14.247 2.480 -0.862 1.00 0.00 130 GLN A C 17
ATOM 29362 O O . GLN A 1 104 ? -15.193 3.197 -0.537 1.00 0.00 130 GLN A O 17
ATOM 29376 N N . ALA A 1 105 ? -13.326 2.853 -1.746 1.00 0.00 131 ALA A N 17
ATOM 29377 C CA . ALA A 1 105 ? -13.373 4.155 -2.402 1.00 0.00 131 ALA A CA 17
ATOM 29378 C C . ALA A 1 105 ? -14.371 4.167 -3.558 1.00 0.00 131 ALA A C 17
ATOM 29379 O O . ALA A 1 105 ? -14.087 4.707 -4.628 1.00 0.00 131 ALA A O 17
ATOM 29386 N N . LYS A 1 106 ? -15.541 3.574 -3.337 1.00 0.00 132 LYS A N 17
ATOM 29387 C CA . LYS A 1 106 ? -16.580 3.520 -4.358 1.00 0.00 132 LYS A CA 17
ATOM 29388 C C . LYS A 1 106 ? -17.895 3.023 -3.765 1.00 0.00 132 LYS A C 17
ATOM 29389 O O . LYS A 1 106 ? -18.580 2.185 -4.352 1.00 0.00 132 LYS A O 17
ATOM 29408 N N . THR A 1 107 ? -18.241 3.551 -2.593 1.00 0.00 133 THR A N 17
ATOM 29409 C CA . THR A 1 107 ? -19.470 3.167 -1.909 1.00 0.00 133 THR A CA 17
ATOM 29410 C C . THR A 1 107 ? -19.725 4.063 -0.702 1.00 0.00 133 THR A C 17
ATOM 29411 O O . THR A 1 107 ? -20.870 4.395 -0.394 1.00 0.00 133 THR A O 17
ATOM 29422 N N . LYS A 1 108 ? -18.650 4.448 -0.022 1.00 0.00 134 LYS A N 17
ATOM 29423 C CA . LYS A 1 108 ? -18.751 5.306 1.155 1.00 0.00 134 LYS A CA 17
ATOM 29424 C C . LYS A 1 108 ? -19.484 6.602 0.822 1.00 0.00 134 LYS A C 17
ATOM 29425 O O . LYS A 1 108 ? -18.964 7.378 -0.008 1.00 0.00 134 LYS A O 17
ATOM 29445 N N . MET A 1 1 ? -12.775 -7.355 -8.403 1.00 0.00 27 MET A N 18
ATOM 29446 C CA . MET A 1 1 ? -13.898 -7.519 -9.363 1.00 0.00 27 MET A CA 18
ATOM 29447 C C . MET A 1 1 ? -13.554 -6.944 -10.740 1.00 0.00 27 MET A C 18
ATOM 29448 O O . MET A 1 1 ? -13.764 -7.605 -11.757 1.00 0.00 27 MET A O 18
ATOM 29464 N N . PRO A 1 2 ? -13.022 -5.704 -10.804 1.00 0.00 28 PRO A N 18
ATOM 29465 C CA . PRO A 1 2 ? -12.662 -5.073 -12.078 1.00 0.00 28 PRO A CA 18
ATOM 29466 C C . PRO A 1 2 ? -11.624 -5.882 -12.848 1.00 0.00 28 PRO A C 18
ATOM 29467 O O . PRO A 1 2 ? -11.774 -6.122 -14.047 1.00 0.00 28 PRO A O 18
ATOM 29478 N N . GLN A 1 3 ? -10.573 -6.303 -12.148 1.00 0.00 29 GLN A N 18
ATOM 29479 C CA . GLN A 1 3 ? -9.505 -7.089 -12.758 1.00 0.00 29 GLN A CA 18
ATOM 29480 C C . GLN A 1 3 ? -8.500 -7.525 -11.687 1.00 0.00 29 GLN A C 18
ATOM 29481 O O . GLN A 1 3 ? -8.897 -7.967 -10.608 1.00 0.00 29 GLN A O 18
ATOM 29495 N N . THR A 1 4 ? -7.204 -7.396 -11.979 1.00 0.00 30 THR A N 18
ATOM 29496 C CA . THR A 1 4 ? -6.164 -7.778 -11.030 1.00 0.00 30 THR A CA 18
ATOM 29497 C C . THR A 1 4 ? -4.774 -7.555 -11.623 1.00 0.00 30 THR A C 18
ATOM 29498 O O . THR A 1 4 ? -3.857 -8.346 -11.400 1.00 0.00 30 THR A O 18
ATOM 29509 N N . GLU A 1 5 ? -4.625 -6.468 -12.377 1.00 0.00 31 GLU A N 18
ATOM 29510 C CA . GLU A 1 5 ? -3.348 -6.138 -13.000 1.00 0.00 31 GLU A CA 18
ATOM 29511 C C . GLU A 1 5 ? -3.426 -4.805 -13.736 1.00 0.00 31 GLU A C 18
ATOM 29512 O O . GLU A 1 5 ? -2.626 -3.901 -13.492 1.00 0.00 31 GLU A O 18
ATOM 29524 N N . ARG A 1 6 ? -4.393 -4.689 -14.641 1.00 0.00 32 ARG A N 18
ATOM 29525 C CA . ARG A 1 6 ? -4.575 -3.468 -15.418 1.00 0.00 32 ARG A CA 18
ATOM 29526 C C . ARG A 1 6 ? -5.259 -2.383 -14.590 1.00 0.00 32 ARG A C 18
ATOM 29527 O O . ARG A 1 6 ? -4.840 -1.227 -14.596 1.00 0.00 32 ARG A O 18
ATOM 29548 N N . GLN A 1 7 ? -6.319 -2.765 -13.886 1.00 0.00 33 GLN A N 18
ATOM 29549 C CA . GLN A 1 7 ? -7.070 -1.825 -13.061 1.00 0.00 33 GLN A CA 18
ATOM 29550 C C . GLN A 1 7 ? -6.256 -1.359 -11.856 1.00 0.00 33 GLN A C 18
ATOM 29551 O O . GLN A 1 7 ? -6.302 -0.189 -11.485 1.00 0.00 33 GLN A O 18
ATOM 29565 N N . LEU A 1 8 ? -5.528 -2.284 -11.239 1.00 0.00 34 LEU A N 18
ATOM 29566 C CA . LEU A 1 8 ? -4.721 -1.966 -10.063 1.00 0.00 34 LEU A CA 18
ATOM 29567 C C . LEU A 1 8 ? -3.672 -0.895 -10.362 1.00 0.00 34 LEU A C 18
ATOM 29568 O O . LEU A 1 8 ? -3.539 0.076 -9.616 1.00 0.00 34 LEU A O 18
ATOM 29584 N N . ARG A 1 9 ? -2.919 -1.084 -11.440 1.00 0.00 35 ARG A N 18
ATOM 29585 C CA . ARG A 1 9 ? -1.869 -0.138 -11.811 1.00 0.00 35 ARG A CA 18
ATOM 29586 C C . ARG A 1 9 ? -2.437 1.242 -12.143 1.00 0.00 35 ARG A C 18
ATOM 29587 O O . ARG A 1 9 ? -1.964 2.253 -11.626 1.00 0.00 35 ARG A O 18
ATOM 29608 N N . VAL A 1 10 ? -3.444 1.282 -13.008 1.00 0.00 36 VAL A N 18
ATOM 29609 C CA . VAL A 1 10 ? -4.060 2.544 -13.407 1.00 0.00 36 VAL A CA 18
ATOM 29610 C C . VAL A 1 10 ? -4.703 3.256 -12.219 1.00 0.00 36 VAL A C 18
ATOM 29611 O O . VAL A 1 10 ? -4.635 4.479 -12.103 1.00 0.00 36 VAL A O 18
ATOM 29624 N N . TRP A 1 11 ? -5.337 2.480 -11.349 1.00 0.00 37 TRP A N 18
ATOM 29625 C CA . TRP A 1 11 ? -6.012 3.025 -10.174 1.00 0.00 37 TRP A CA 18
ATOM 29626 C C . TRP A 1 11 ? -5.049 3.753 -9.232 1.00 0.00 37 TRP A C 18
ATOM 29627 O O . TRP A 1 11 ? -5.116 4.973 -9.088 1.00 0.00 37 TRP A O 18
ATOM 29648 N N . ILE A 1 12 ? -4.191 2.994 -8.560 1.00 0.00 38 ILE A N 18
ATOM 29649 C CA . ILE A 1 12 ? -3.255 3.560 -7.594 1.00 0.00 38 ILE A CA 18
ATOM 29650 C C . ILE A 1 12 ? -2.290 4.562 -8.224 1.00 0.00 38 ILE A C 18
ATOM 29651 O O . ILE A 1 12 ? -2.166 5.691 -7.747 1.00 0.00 38 ILE A O 18
ATOM 29667 N N . GLU A 1 13 ? -1.603 4.156 -9.288 1.00 0.00 39 GLU A N 18
ATOM 29668 C CA . GLU A 1 13 ? -0.653 5.043 -9.956 1.00 0.00 39 GLU A CA 18
ATOM 29669 C C . GLU A 1 13 ? -1.345 6.310 -10.447 1.00 0.00 39 GLU A C 18
ATOM 29670 O O . GLU A 1 13 ? -0.828 7.415 -10.285 1.00 0.00 39 GLU A O 18
ATOM 29682 N N . GLY A 1 14 ? -2.519 6.140 -11.044 1.00 0.00 40 GLY A N 18
ATOM 29683 C CA . GLY A 1 14 ? -3.271 7.275 -11.548 1.00 0.00 40 GLY A CA 18
ATOM 29684 C C . GLY A 1 14 ? -3.814 8.156 -10.438 1.00 0.00 40 GLY A C 18
ATOM 29685 O O . GLY A 1 14 ? -3.951 9.367 -10.610 1.00 0.00 40 GLY A O 18
ATOM 29689 N N . ALA A 1 15 ? -4.134 7.543 -9.301 1.00 0.00 41 ALA A N 18
ATOM 29690 C CA . ALA A 1 15 ? -4.679 8.271 -8.160 1.00 0.00 41 ALA A CA 18
ATOM 29691 C C . ALA A 1 15 ? -3.775 9.429 -7.750 1.00 0.00 41 ALA A C 18
ATOM 29692 O O . ALA A 1 15 ? -4.121 10.595 -7.937 1.00 0.00 41 ALA A O 18
ATOM 29699 N N . THR A 1 16 ? -2.617 9.098 -7.190 1.00 0.00 42 THR A N 18
ATOM 29700 C CA . THR A 1 16 ? -1.663 10.110 -6.753 1.00 0.00 42 THR A CA 18
ATOM 29701 C C . THR A 1 16 ? -0.875 10.667 -7.931 1.00 0.00 42 THR A C 18
ATOM 29702 O O . THR A 1 16 ? -0.777 11.882 -8.110 1.00 0.00 42 THR A O 18
ATOM 29713 N N . GLY A 1 17 ? -0.306 9.767 -8.723 1.00 0.00 43 GLY A N 18
ATOM 29714 C CA . GLY A 1 17 ? 0.481 10.167 -9.869 1.00 0.00 43 GLY A CA 18
ATOM 29715 C C . GLY A 1 17 ? 1.891 9.635 -9.770 1.00 0.00 43 GLY A C 18
ATOM 29716 O O . GLY A 1 17 ? 2.854 10.334 -10.087 1.00 0.00 43 GLY A O 18
ATOM 29720 N N . ARG A 1 18 ? 2.008 8.394 -9.310 1.00 0.00 44 ARG A N 18
ATOM 29721 C CA . ARG A 1 18 ? 3.306 7.760 -9.146 1.00 0.00 44 ARG A CA 18
ATOM 29722 C C . ARG A 1 18 ? 3.348 6.397 -9.819 1.00 0.00 44 ARG A C 18
ATOM 29723 O O . ARG A 1 18 ? 2.506 5.536 -9.563 1.00 0.00 44 ARG A O 18
ATOM 29744 N N . ARG A 1 19 ? 4.347 6.204 -10.672 1.00 0.00 45 ARG A N 18
ATOM 29745 C CA . ARG A 1 19 ? 4.520 4.943 -11.375 1.00 0.00 45 ARG A CA 18
ATOM 29746 C C . ARG A 1 19 ? 5.348 3.979 -10.535 1.00 0.00 45 ARG A C 18
ATOM 29747 O O . ARG A 1 19 ? 6.383 4.356 -9.986 1.00 0.00 45 ARG A O 18
ATOM 29768 N N . ILE A 1 20 ? 4.892 2.735 -10.439 1.00 0.00 46 ILE A N 18
ATOM 29769 C CA . ILE A 1 20 ? 5.601 1.723 -9.665 1.00 0.00 46 ILE A CA 18
ATOM 29770 C C . ILE A 1 20 ? 7.053 1.613 -10.124 1.00 0.00 46 ILE A C 18
ATOM 29771 O O . ILE A 1 20 ? 7.964 1.451 -9.311 1.00 0.00 46 ILE A O 18
ATOM 29787 N N . GLY A 1 21 ? 7.259 1.719 -11.434 1.00 0.00 47 GLY A N 18
ATOM 29788 C CA . GLY A 1 21 ? 8.599 1.646 -11.990 1.00 0.00 47 GLY A CA 18
ATOM 29789 C C . GLY A 1 21 ? 9.101 0.227 -12.181 1.00 0.00 47 GLY A C 18
ATOM 29790 O O . GLY A 1 21 ? 8.376 -0.636 -12.679 1.00 0.00 47 GLY A O 18
ATOM 29794 N N . ASP A 1 22 ? 10.354 -0.005 -11.795 1.00 0.00 48 ASP A N 18
ATOM 29795 C CA . ASP A 1 22 ? 10.981 -1.316 -11.933 1.00 0.00 48 ASP A CA 18
ATOM 29796 C C . ASP A 1 22 ? 10.126 -2.422 -11.319 1.00 0.00 48 ASP A C 18
ATOM 29797 O O . ASP A 1 22 ? 9.476 -2.225 -10.293 1.00 0.00 48 ASP A O 18
ATOM 29806 N N . ASN A 1 23 ? 10.137 -3.587 -11.964 1.00 0.00 49 ASN A N 18
ATOM 29807 C CA . ASN A 1 23 ? 9.371 -4.736 -11.496 1.00 0.00 49 ASN A CA 18
ATOM 29808 C C . ASN A 1 23 ? 7.882 -4.403 -11.418 1.00 0.00 49 ASN A C 18
ATOM 29809 O O . ASN A 1 23 ? 7.324 -3.805 -12.339 1.00 0.00 49 ASN A O 18
ATOM 29820 N N . PHE A 1 24 ? 7.243 -4.790 -10.317 1.00 0.00 50 PHE A N 18
ATOM 29821 C CA . PHE A 1 24 ? 5.821 -4.527 -10.129 1.00 0.00 50 PHE A CA 18
ATOM 29822 C C . PHE A 1 24 ? 5.432 -4.693 -8.665 1.00 0.00 50 PHE A C 18
ATOM 29823 O O . PHE A 1 24 ? 4.860 -3.788 -8.064 1.00 0.00 50 PHE A O 18
ATOM 29840 N N . MET A 1 25 ? 5.751 -5.851 -8.096 1.00 0.00 51 MET A N 18
ATOM 29841 C CA . MET A 1 25 ? 5.439 -6.128 -6.698 1.00 0.00 51 MET A CA 18
ATOM 29842 C C . MET A 1 25 ? 6.434 -5.427 -5.785 1.00 0.00 51 MET A C 18
ATOM 29843 O O . MET A 1 25 ? 6.058 -4.790 -4.801 1.00 0.00 51 MET A O 18
ATOM 29857 N N . ASP A 1 26 ? 7.710 -5.557 -6.129 1.00 0.00 52 ASP A N 18
ATOM 29858 C CA . ASP A 1 26 ? 8.786 -4.952 -5.364 1.00 0.00 52 ASP A CA 18
ATOM 29859 C C . ASP A 1 26 ? 8.583 -3.446 -5.215 1.00 0.00 52 ASP A C 18
ATOM 29860 O O . ASP A 1 26 ? 8.992 -2.850 -4.219 1.00 0.00 52 ASP A O 18
ATOM 29869 N N . GLY A 1 27 ? 7.955 -2.834 -6.212 1.00 0.00 53 GLY A N 18
ATOM 29870 C CA . GLY A 1 27 ? 7.715 -1.402 -6.169 1.00 0.00 53 GLY A CA 18
ATOM 29871 C C . GLY A 1 27 ? 6.845 -0.986 -4.997 1.00 0.00 53 GLY A C 18
ATOM 29872 O O . GLY A 1 27 ? 7.124 0.010 -4.335 1.00 0.00 53 GLY A O 18
ATOM 29876 N N . LEU A 1 28 ? 5.785 -1.748 -4.748 1.00 0.00 54 LEU A N 18
ATOM 29877 C CA . LEU A 1 28 ? 4.859 -1.461 -3.658 1.00 0.00 54 LEU A CA 18
ATOM 29878 C C . LEU A 1 28 ? 5.556 -1.522 -2.299 1.00 0.00 54 LEU A C 18
ATOM 29879 O O . LEU A 1 28 ? 5.123 -0.882 -1.341 1.00 0.00 54 LEU A O 18
ATOM 29895 N N . LYS A 1 29 ? 6.624 -2.312 -2.221 1.00 0.00 55 LYS A N 18
ATOM 29896 C CA . LYS A 1 29 ? 7.374 -2.483 -0.979 1.00 0.00 55 LYS A CA 18
ATOM 29897 C C . LYS A 1 29 ? 7.750 -1.142 -0.349 1.00 0.00 55 LYS A C 18
ATOM 29898 O O . LYS A 1 29 ? 7.698 -0.988 0.871 1.00 0.00 55 LYS A O 18
ATOM 29917 N N . ASP A 1 30 ? 8.146 -0.182 -1.180 1.00 0.00 56 ASP A N 18
ATOM 29918 C CA . ASP A 1 30 ? 8.547 1.135 -0.689 1.00 0.00 56 ASP A CA 18
ATOM 29919 C C . ASP A 1 30 ? 7.471 1.754 0.202 1.00 0.00 56 ASP A C 18
ATOM 29920 O O . ASP A 1 30 ? 7.777 2.514 1.120 1.00 0.00 56 ASP A O 18
ATOM 29929 N N . GLY A 1 31 ? 6.214 1.427 -0.076 1.00 0.00 57 GLY A N 18
ATOM 29930 C CA . GLY A 1 31 ? 5.116 1.962 0.708 1.00 0.00 57 GLY A CA 18
ATOM 29931 C C . GLY A 1 31 ? 5.030 3.472 0.620 1.00 0.00 57 GLY A C 18
ATOM 29932 O O . GLY A 1 31 ? 4.749 4.146 1.610 1.00 0.00 57 GLY A O 18
ATOM 29936 N N . VAL A 1 32 ? 5.265 4.001 -0.574 1.00 0.00 58 VAL A N 18
ATOM 29937 C CA . VAL A 1 32 ? 5.209 5.436 -0.804 1.00 0.00 58 VAL A CA 18
ATOM 29938 C C . VAL A 1 32 ? 3.967 5.794 -1.600 1.00 0.00 58 VAL A C 18
ATOM 29939 O O . VAL A 1 32 ? 3.162 6.618 -1.175 1.00 0.00 58 VAL A O 18
ATOM 29952 N N . ILE A 1 33 ? 3.814 5.159 -2.758 1.00 0.00 59 ILE A N 18
ATOM 29953 C CA . ILE A 1 33 ? 2.664 5.406 -3.613 1.00 0.00 59 ILE A CA 18
ATOM 29954 C C . ILE A 1 33 ? 1.383 4.977 -2.910 1.00 0.00 59 ILE A C 18
ATOM 29955 O O . ILE A 1 33 ? 0.391 5.706 -2.915 1.00 0.00 59 ILE A O 18
ATOM 29971 N N . LEU A 1 34 ? 1.414 3.801 -2.286 1.00 0.00 60 LEU A N 18
ATOM 29972 C CA . LEU A 1 34 ? 0.255 3.302 -1.558 1.00 0.00 60 LEU A CA 18
ATOM 29973 C C . LEU A 1 34 ? -0.051 4.227 -0.394 1.00 0.00 60 LEU A C 18
ATOM 29974 O O . LEU A 1 34 ? -1.194 4.632 -0.189 1.00 0.00 60 LEU A O 18
ATOM 29990 N N . CYS A 1 35 ? 0.992 4.582 0.350 1.00 0.00 61 CYS A N 18
ATOM 29991 C CA . CYS A 1 35 ? 0.852 5.491 1.474 1.00 0.00 61 CYS A CA 18
ATOM 29992 C C . CYS A 1 35 ? 0.195 6.781 1.003 1.00 0.00 61 CYS A C 18
ATOM 29993 O O . CYS A 1 35 ? -0.707 7.311 1.649 1.00 0.00 61 CYS A O 18
ATOM 30001 N N . GLU A 1 36 ? 0.648 7.260 -0.148 1.00 0.00 62 GLU A N 18
ATOM 30002 C CA . GLU A 1 36 ? 0.115 8.470 -0.751 1.00 0.00 62 GLU A CA 18
ATOM 30003 C C . GLU A 1 36 ? -1.327 8.253 -1.206 1.00 0.00 62 GLU A C 18
ATOM 30004 O O . GLU A 1 36 ? -2.146 9.172 -1.174 1.00 0.00 62 GLU A O 18
ATOM 30016 N N . LEU A 1 37 ? -1.623 7.029 -1.633 1.00 0.00 63 LEU A N 18
ATOM 30017 C CA . LEU A 1 37 ? -2.950 6.669 -2.104 1.00 0.00 63 LEU A CA 18
ATOM 30018 C C . LEU A 1 37 ? -3.982 6.730 -0.979 1.00 0.00 63 LEU A C 18
ATOM 30019 O O . LEU A 1 37 ? -5.019 7.378 -1.114 1.00 0.00 63 LEU A O 18
ATOM 30035 N N . ILE A 1 38 ? -3.700 6.039 0.121 1.00 0.00 64 ILE A N 18
ATOM 30036 C CA . ILE A 1 38 ? -4.615 6.005 1.256 1.00 0.00 64 ILE A CA 18
ATOM 30037 C C . ILE A 1 38 ? -4.880 7.402 1.806 1.00 0.00 64 ILE A C 18
ATOM 30038 O O . ILE A 1 38 ? -6.006 7.720 2.178 1.00 0.00 64 ILE A O 18
ATOM 30054 N N . ASN A 1 39 ? -3.848 8.241 1.853 1.00 0.00 65 ASN A N 18
ATOM 30055 C CA . ASN A 1 39 ? -4.008 9.600 2.357 1.00 0.00 65 ASN A CA 18
ATOM 30056 C C . ASN A 1 39 ? -5.117 10.326 1.601 1.00 0.00 65 ASN A C 18
ATOM 30057 O O . ASN A 1 39 ? -5.765 11.223 2.140 1.00 0.00 65 ASN A O 18
ATOM 30068 N N . LYS A 1 40 ? -5.333 9.927 0.350 1.00 0.00 66 LYS A N 18
ATOM 30069 C CA . LYS A 1 40 ? -6.360 10.526 -0.479 1.00 0.00 66 LYS A CA 18
ATOM 30070 C C . LYS A 1 40 ? -7.744 10.068 -0.037 1.00 0.00 66 LYS A C 18
ATOM 30071 O O . LYS A 1 40 ? -8.634 10.883 0.208 1.00 0.00 66 LYS A O 18
ATOM 30090 N N . LEU A 1 41 ? -7.914 8.754 0.061 1.00 0.00 67 LEU A N 18
ATOM 30091 C CA . LEU A 1 41 ? -9.185 8.173 0.473 1.00 0.00 67 LEU A CA 18
ATOM 30092 C C . LEU A 1 41 ? -9.449 8.446 1.948 1.00 0.00 67 LEU A C 18
ATOM 30093 O O . LEU A 1 41 ? -10.451 9.066 2.308 1.00 0.00 67 LEU A O 18
ATOM 30109 N N . GLN A 1 42 ? -8.537 7.985 2.798 1.00 0.00 68 GLN A N 18
ATOM 30110 C CA . GLN A 1 42 ? -8.658 8.183 4.235 1.00 0.00 68 GLN A CA 18
ATOM 30111 C C . GLN A 1 42 ? -7.868 9.415 4.674 1.00 0.00 68 GLN A C 18
ATOM 30112 O O . GLN A 1 42 ? -6.640 9.432 4.612 1.00 0.00 68 GLN A O 18
ATOM 30126 N N . PRO A 1 43 ? -8.573 10.468 5.114 1.00 0.00 69 PRO A N 18
ATOM 30127 C CA . PRO A 1 43 ? -7.950 11.717 5.557 1.00 0.00 69 PRO A CA 18
ATOM 30128 C C . PRO A 1 43 ? -6.846 11.506 6.593 1.00 0.00 69 PRO A C 18
ATOM 30129 O O . PRO A 1 43 ? -7.061 10.871 7.625 1.00 0.00 69 PRO A O 18
ATOM 30140 N N . GLY A 1 44 ? -5.671 12.069 6.315 1.00 0.00 70 GLY A N 18
ATOM 30141 C CA . GLY A 1 44 ? -4.547 11.965 7.233 1.00 0.00 70 GLY A CA 18
ATOM 30142 C C . GLY A 1 44 ? -4.232 10.541 7.656 1.00 0.00 70 GLY A C 18
ATOM 30143 O O . GLY A 1 44 ? -4.153 10.251 8.850 1.00 0.00 70 GLY A O 18
ATOM 30147 N N . SER A 1 45 ? -4.043 9.651 6.687 1.00 0.00 71 SER A N 18
ATOM 30148 C CA . SER A 1 45 ? -3.725 8.260 6.988 1.00 0.00 71 SER A CA 18
ATOM 30149 C C . SER A 1 45 ? -2.299 8.133 7.514 1.00 0.00 71 SER A C 18
ATOM 30150 O O . SER A 1 45 ? -2.076 8.040 8.720 1.00 0.00 71 SER A O 18
ATOM 30158 N N . VAL A 1 46 ? -1.336 8.139 6.595 1.00 0.00 72 VAL A N 18
ATOM 30159 C CA . VAL A 1 46 ? 0.071 8.032 6.961 1.00 0.00 72 VAL A CA 18
ATOM 30160 C C . VAL A 1 46 ? 0.667 9.413 7.218 1.00 0.00 72 VAL A C 18
ATOM 30161 O O . VAL A 1 46 ? 0.551 10.311 6.384 1.00 0.00 72 VAL A O 18
ATOM 30174 N N . GLN A 1 47 ? 1.295 9.581 8.378 1.00 0.00 73 GLN A N 18
ATOM 30175 C CA . GLN A 1 47 ? 1.897 10.860 8.739 1.00 0.00 73 GLN A CA 18
ATOM 30176 C C . GLN A 1 47 ? 3.390 10.890 8.421 1.00 0.00 73 GLN A C 18
ATOM 30177 O O . GLN A 1 47 ? 4.135 9.985 8.797 1.00 0.00 73 GLN A O 18
ATOM 30191 N N . LYS A 1 48 ? 3.818 11.951 7.738 1.00 0.00 74 LYS A N 18
ATOM 30192 C CA . LYS A 1 48 ? 5.222 12.126 7.377 1.00 0.00 74 LYS A CA 18
ATOM 30193 C C . LYS A 1 48 ? 5.785 10.882 6.692 1.00 0.00 74 LYS A C 18
ATOM 30194 O O . LYS A 1 48 ? 6.681 10.223 7.223 1.00 0.00 74 LYS A O 18
ATOM 30213 N N . VAL A 1 49 ? 5.257 10.561 5.514 1.00 0.00 75 VAL A N 18
ATOM 30214 C CA . VAL A 1 49 ? 5.720 9.394 4.770 1.00 0.00 75 VAL A CA 18
ATOM 30215 C C . VAL A 1 49 ? 7.224 9.467 4.517 1.00 0.00 75 VAL A C 18
ATOM 30216 O O . VAL A 1 49 ? 7.724 10.438 3.948 1.00 0.00 75 VAL A O 18
ATOM 30229 N N . ASN A 1 50 ? 7.939 8.433 4.949 1.00 0.00 76 ASN A N 18
ATOM 30230 C CA . ASN A 1 50 ? 9.387 8.374 4.779 1.00 0.00 76 ASN A CA 18
ATOM 30231 C C . ASN A 1 50 ? 9.762 7.895 3.380 1.00 0.00 76 ASN A C 18
ATOM 30232 O O . ASN A 1 50 ? 9.171 6.951 2.857 1.00 0.00 76 ASN A O 18
ATOM 30243 N N . ASP A 1 51 ? 10.760 8.540 2.789 1.00 0.00 77 ASP A N 18
ATOM 30244 C CA . ASP A 1 51 ? 11.230 8.165 1.462 1.00 0.00 77 ASP A CA 18
ATOM 30245 C C . ASP A 1 51 ? 11.901 6.794 1.514 1.00 0.00 77 ASP A C 18
ATOM 30246 O O . ASP A 1 51 ? 12.486 6.428 2.533 1.00 0.00 77 ASP A O 18
ATOM 30255 N N . PRO A 1 52 ? 11.818 6.011 0.422 1.00 0.00 78 PRO A N 18
ATOM 30256 C CA . PRO A 1 52 ? 12.420 4.672 0.361 1.00 0.00 78 PRO A CA 18
ATOM 30257 C C . PRO A 1 52 ? 13.945 4.717 0.268 1.00 0.00 78 PRO A C 18
ATOM 30258 O O . PRO A 1 52 ? 14.548 4.034 -0.561 1.00 0.00 78 PRO A O 18
ATOM 30269 N N . VAL A 1 53 ? 14.563 5.526 1.125 1.00 0.00 79 VAL A N 18
ATOM 30270 C CA . VAL A 1 53 ? 16.013 5.669 1.149 1.00 0.00 79 VAL A CA 18
ATOM 30271 C C . VAL A 1 53 ? 16.698 4.365 1.556 1.00 0.00 79 VAL A C 18
ATOM 30272 O O . VAL A 1 53 ? 17.767 4.032 1.045 1.00 0.00 79 VAL A O 18
ATOM 30285 N N . GLN A 1 54 ? 16.082 3.637 2.484 1.00 0.00 80 GLN A N 18
ATOM 30286 C CA . GLN A 1 54 ? 16.645 2.377 2.960 1.00 0.00 80 GLN A CA 18
ATOM 30287 C C . GLN A 1 54 ? 15.558 1.320 3.149 1.00 0.00 80 GLN A C 18
ATOM 30288 O O . GLN A 1 54 ? 14.602 1.256 2.375 1.00 0.00 80 GLN A O 18
ATOM 30302 N N . ASN A 1 55 ? 15.716 0.482 4.173 1.00 0.00 81 ASN A N 18
ATOM 30303 C CA . ASN A 1 55 ? 14.753 -0.581 4.448 1.00 0.00 81 ASN A CA 18
ATOM 30304 C C . ASN A 1 55 ? 13.776 -0.195 5.556 1.00 0.00 81 ASN A C 18
ATOM 30305 O O . ASN A 1 55 ? 12.568 -0.384 5.417 1.00 0.00 81 ASN A O 18
ATOM 30316 N N . TRP A 1 56 ? 14.301 0.328 6.662 1.00 0.00 82 TRP A N 18
ATOM 30317 C CA . TRP A 1 56 ? 13.460 0.713 7.792 1.00 0.00 82 TRP A CA 18
ATOM 30318 C C . TRP A 1 56 ? 12.429 1.758 7.372 1.00 0.00 82 TRP A C 18
ATOM 30319 O O . TRP A 1 56 ? 11.309 1.776 7.885 1.00 0.00 82 TRP A O 18
ATOM 30340 N N . HIS A 1 57 ? 12.807 2.615 6.427 1.00 0.00 83 HIS A N 18
ATOM 30341 C CA . HIS A 1 57 ? 11.905 3.649 5.926 1.00 0.00 83 HIS A CA 18
ATOM 30342 C C . HIS A 1 57 ? 10.602 3.027 5.435 1.00 0.00 83 HIS A C 18
ATOM 30343 O O . HIS A 1 57 ? 9.511 3.479 5.781 1.00 0.00 83 HIS A O 18
ATOM 30358 N N . LYS A 1 58 ? 10.733 1.987 4.615 1.00 0.00 84 LYS A N 18
ATOM 30359 C CA . LYS A 1 58 ? 9.580 1.290 4.054 1.00 0.00 84 LYS A CA 18
ATOM 30360 C C . LYS A 1 58 ? 8.758 0.606 5.141 1.00 0.00 84 LYS A C 18
ATOM 30361 O O . LYS A 1 58 ? 7.532 0.689 5.145 1.00 0.00 84 LYS A O 18
ATOM 30380 N N . LEU A 1 59 ? 9.440 -0.078 6.052 1.00 0.00 85 LEU A N 18
ATOM 30381 C CA . LEU A 1 59 ? 8.780 -0.789 7.138 1.00 0.00 85 LEU A CA 18
ATOM 30382 C C . LEU A 1 59 ? 7.807 0.114 7.892 1.00 0.00 85 LEU A C 18
ATOM 30383 O O . LEU A 1 59 ? 6.772 -0.342 8.378 1.00 0.00 85 LEU A O 18
ATOM 30399 N N . GLU A 1 60 ? 8.148 1.393 7.990 1.00 0.00 86 GLU A N 18
ATOM 30400 C CA . GLU A 1 60 ? 7.309 2.357 8.691 1.00 0.00 86 GLU A CA 18
ATOM 30401 C C . GLU A 1 60 ? 6.064 2.697 7.881 1.00 0.00 86 GLU A C 18
ATOM 30402 O O . GLU A 1 60 ? 4.944 2.627 8.389 1.00 0.00 86 GLU A O 18
ATOM 30414 N N . ASN A 1 61 ? 6.267 3.067 6.622 1.00 0.00 87 ASN A N 18
ATOM 30415 C CA . ASN A 1 61 ? 5.170 3.423 5.739 1.00 0.00 87 ASN A CA 18
ATOM 30416 C C . ASN A 1 61 ? 4.206 2.257 5.557 1.00 0.00 87 ASN A C 18
ATOM 30417 O O . ASN A 1 61 ? 2.990 2.443 5.536 1.00 0.00 87 ASN A O 18
ATOM 30428 N N . ILE A 1 62 ? 4.755 1.054 5.425 1.00 0.00 88 ILE A N 18
ATOM 30429 C CA . ILE A 1 62 ? 3.938 -0.139 5.244 1.00 0.00 88 ILE A CA 18
ATOM 30430 C C . ILE A 1 62 ? 3.064 -0.393 6.466 1.00 0.00 88 ILE A C 18
ATOM 30431 O O . ILE A 1 62 ? 1.886 -0.729 6.340 1.00 0.00 88 ILE A O 18
ATOM 30447 N N . GLY A 1 63 ? 3.647 -0.230 7.650 1.00 0.00 89 GLY A N 18
ATOM 30448 C CA . GLY A 1 63 ? 2.907 -0.443 8.878 1.00 0.00 89 GLY A CA 18
ATOM 30449 C C . GLY A 1 63 ? 1.727 0.499 9.017 1.00 0.00 89 GLY A C 18
ATOM 30450 O O . GLY A 1 63 ? 0.629 0.080 9.380 1.00 0.00 89 GLY A O 18
ATOM 30454 N N . ASN A 1 64 ? 1.957 1.777 8.728 1.00 0.00 90 ASN A N 18
ATOM 30455 C CA . ASN A 1 64 ? 0.906 2.786 8.823 1.00 0.00 90 ASN A CA 18
ATOM 30456 C C . ASN A 1 64 ? -0.198 2.530 7.801 1.00 0.00 90 ASN A C 18
ATOM 30457 O O . ASN A 1 64 ? -1.383 2.659 8.107 1.00 0.00 90 ASN A O 18
ATOM 30468 N N . PHE A 1 65 ? 0.202 2.178 6.585 1.00 0.00 91 PHE A N 18
ATOM 30469 C CA . PHE A 1 65 ? -0.747 1.916 5.509 1.00 0.00 91 PHE A CA 18
ATOM 30470 C C . PHE A 1 65 ? -1.665 0.741 5.841 1.00 0.00 91 PHE A C 18
ATOM 30471 O O . PHE A 1 65 ? -2.883 0.837 5.699 1.00 0.00 91 PHE A O 18
ATOM 30488 N N . LEU A 1 66 ? -1.074 -0.369 6.267 1.00 0.00 92 LEU A N 18
ATOM 30489 C CA . LEU A 1 66 ? -1.842 -1.565 6.600 1.00 0.00 92 LEU A CA 18
ATOM 30490 C C . LEU A 1 66 ? -2.726 -1.356 7.824 1.00 0.00 92 LEU A C 18
ATOM 30491 O O . LEU A 1 66 ? -3.903 -1.704 7.805 1.00 0.00 92 LEU A O 18
ATOM 30507 N N . ARG A 1 67 ? -2.166 -0.790 8.885 1.00 0.00 93 ARG A N 18
ATOM 30508 C CA . ARG A 1 67 ? -2.936 -0.549 10.098 1.00 0.00 93 ARG A CA 18
ATOM 30509 C C . ARG A 1 67 ? -4.119 0.362 9.796 1.00 0.00 93 ARG A C 18
ATOM 30510 O O . ARG A 1 67 ? -5.217 0.174 10.321 1.00 0.00 93 ARG A O 18
ATOM 30531 N N . ALA A 1 68 ? -3.877 1.352 8.946 1.00 0.00 94 ALA A N 18
ATOM 30532 C CA . ALA A 1 68 ? -4.906 2.307 8.561 1.00 0.00 94 ALA A CA 18
ATOM 30533 C C . ALA A 1 68 ? -6.007 1.652 7.730 1.00 0.00 94 ALA A C 18
ATOM 30534 O O . ALA A 1 68 ? -7.186 1.914 7.950 1.00 0.00 94 ALA A O 18
ATOM 30541 N N . ILE A 1 69 ? -5.622 0.810 6.770 1.00 0.00 95 ILE A N 18
ATOM 30542 C CA . ILE A 1 69 ? -6.601 0.141 5.914 1.00 0.00 95 ILE A CA 18
ATOM 30543 C C . ILE A 1 69 ? -7.374 -0.931 6.678 1.00 0.00 95 ILE A C 18
ATOM 30544 O O . ILE A 1 69 ? -8.582 -1.082 6.500 1.00 0.00 95 ILE A O 18
ATOM 30560 N N . LYS A 1 70 ? -6.673 -1.665 7.539 1.00 0.00 96 LYS A N 18
ATOM 30561 C CA . LYS A 1 70 ? -7.295 -2.710 8.339 1.00 0.00 96 LYS A CA 18
ATOM 30562 C C . LYS A 1 70 ? -8.376 -2.115 9.233 1.00 0.00 96 LYS A C 18
ATOM 30563 O O . LYS A 1 70 ? -9.441 -2.703 9.422 1.00 0.00 96 LYS A O 18
ATOM 30582 N N . HIS A 1 71 ? -8.086 -0.937 9.771 1.00 0.00 97 HIS A N 18
ATOM 30583 C CA . HIS A 1 71 ? -9.013 -0.230 10.643 1.00 0.00 97 HIS A CA 18
ATOM 30584 C C . HIS A 1 71 ? -10.051 0.524 9.820 1.00 0.00 97 HIS A C 18
ATOM 30585 O O . HIS A 1 71 ? -11.212 0.638 10.212 1.00 0.00 97 HIS A O 18
ATOM 30600 N N . TYR A 1 72 ? -9.609 1.049 8.682 1.00 0.00 98 TYR A N 18
ATOM 30601 C CA . TYR A 1 72 ? -10.479 1.812 7.794 1.00 0.00 98 TYR A CA 18
ATOM 30602 C C . TYR A 1 72 ? -11.725 1.016 7.424 1.00 0.00 98 TYR A C 18
ATOM 30603 O O . TYR A 1 72 ? -12.836 1.545 7.439 1.00 0.00 98 TYR A O 18
ATOM 30621 N N . GLY A 1 73 ? -11.536 -0.257 7.089 1.00 0.00 99 GLY A N 18
ATOM 30622 C CA . GLY A 1 73 ? -12.664 -1.091 6.720 1.00 0.00 99 GLY A CA 18
ATOM 30623 C C . GLY A 1 73 ? -12.252 -2.450 6.192 1.00 0.00 99 GLY A C 18
ATOM 30624 O O . GLY A 1 73 ? -12.853 -3.465 6.544 1.00 0.00 99 GLY A O 18
ATOM 30628 N N . VAL A 1 74 ? -11.232 -2.473 5.339 1.00 0.00 100 VAL A N 18
ATOM 30629 C CA . VAL A 1 74 ? -10.756 -3.723 4.759 1.00 0.00 100 VAL A CA 18
ATOM 30630 C C . VAL A 1 74 ? -10.370 -4.717 5.851 1.00 0.00 100 VAL A C 18
ATOM 30631 O O . VAL A 1 74 ? -9.588 -4.399 6.747 1.00 0.00 100 VAL A O 18
ATOM 30644 N N . LYS A 1 75 ? -10.931 -5.920 5.771 1.00 0.00 101 LYS A N 18
ATOM 30645 C CA . LYS A 1 75 ? -10.655 -6.964 6.752 1.00 0.00 101 LYS A CA 18
ATOM 30646 C C . LYS A 1 75 ? -9.221 -7.477 6.628 1.00 0.00 101 LYS A C 18
ATOM 30647 O O . LYS A 1 75 ? -8.696 -7.610 5.522 1.00 0.00 101 LYS A O 18
ATOM 30666 N N . PRO A 1 76 ? -8.569 -7.775 7.767 1.00 0.00 102 PRO A N 18
ATOM 30667 C CA . PRO A 1 76 ? -7.191 -8.280 7.783 1.00 0.00 102 PRO A CA 18
ATOM 30668 C C . PRO A 1 76 ? -7.020 -9.516 6.906 1.00 0.00 102 PRO A C 18
ATOM 30669 O O . PRO A 1 76 ? -6.013 -9.666 6.215 1.00 0.00 102 PRO A O 18
ATOM 30680 N N . HIS A 1 77 ? -8.015 -10.398 6.942 1.00 0.00 103 HIS A N 18
ATOM 30681 C CA . HIS A 1 77 ? -7.987 -11.624 6.152 1.00 0.00 103 HIS A CA 18
ATOM 30682 C C . HIS A 1 77 ? -7.806 -11.311 4.670 1.00 0.00 103 HIS A C 18
ATOM 30683 O O . HIS A 1 77 ? -7.296 -12.132 3.907 1.00 0.00 103 HIS A O 18
ATOM 30698 N N . ASP A 1 78 ? -8.220 -10.112 4.272 1.00 0.00 104 ASP A N 18
ATOM 30699 C CA . ASP A 1 78 ? -8.101 -9.676 2.890 1.00 0.00 104 ASP A CA 18
ATOM 30700 C C . ASP A 1 78 ? -7.075 -8.561 2.793 1.00 0.00 104 ASP A C 18
ATOM 30701 O O . ASP A 1 78 ? -7.243 -7.604 2.037 1.00 0.00 104 ASP A O 18
ATOM 30710 N N . ILE A 1 79 ? -6.016 -8.692 3.580 1.00 0.00 105 ILE A N 18
ATOM 30711 C CA . ILE A 1 79 ? -4.956 -7.698 3.613 1.00 0.00 105 ILE A CA 18
ATOM 30712 C C . ILE A 1 79 ? -3.600 -8.342 3.864 1.00 0.00 105 ILE A C 18
ATOM 30713 O O . ILE A 1 79 ? -3.435 -9.125 4.800 1.00 0.00 105 ILE A O 18
ATOM 30729 N N . PHE A 1 80 ? -2.627 -7.997 3.027 1.00 0.00 106 PHE A N 18
ATOM 30730 C CA . PHE A 1 80 ? -1.279 -8.530 3.164 1.00 0.00 106 PHE A CA 18
ATOM 30731 C C . PHE A 1 80 ? -0.551 -7.850 4.310 1.00 0.00 106 PHE A C 18
ATOM 30732 O O . PHE A 1 80 ? -0.717 -6.653 4.541 1.00 0.00 106 PHE A O 18
ATOM 30749 N N . GLU A 1 81 ? 0.261 -8.612 5.021 1.00 0.00 107 GLU A N 18
ATOM 30750 C CA . GLU A 1 81 ? 1.020 -8.064 6.135 1.00 0.00 107 GLU A CA 18
ATOM 30751 C C . GLU A 1 81 ? 2.309 -7.427 5.643 1.00 0.00 107 GLU A C 18
ATOM 30752 O O . GLU A 1 81 ? 2.779 -7.723 4.544 1.00 0.00 107 GLU A O 18
ATOM 30764 N N . ALA A 1 82 ? 2.871 -6.546 6.460 1.00 0.00 108 ALA A N 18
ATOM 30765 C CA . ALA A 1 82 ? 4.103 -5.857 6.111 1.00 0.00 108 ALA A CA 18
ATOM 30766 C C . ALA A 1 82 ? 5.152 -6.831 5.586 1.00 0.00 108 ALA A C 18
ATOM 30767 O O . ALA A 1 82 ? 5.931 -6.493 4.697 1.00 0.00 108 ALA A O 18
ATOM 30774 N N . ASN A 1 83 ? 5.170 -8.041 6.141 1.00 0.00 109 ASN A N 18
ATOM 30775 C CA . ASN A 1 83 ? 6.129 -9.054 5.724 1.00 0.00 109 ASN A CA 18
ATOM 30776 C C . ASN A 1 83 ? 5.770 -9.645 4.361 1.00 0.00 109 ASN A C 18
ATOM 30777 O O . ASN A 1 83 ? 6.652 -9.953 3.563 1.00 0.00 109 ASN A O 18
ATOM 30788 N N . ASP A 1 84 ? 4.477 -9.811 4.097 1.00 0.00 110 ASP A N 18
ATOM 30789 C CA . ASP A 1 84 ? 4.031 -10.371 2.823 1.00 0.00 110 ASP A CA 18
ATOM 30790 C C . ASP A 1 84 ? 4.613 -9.585 1.651 1.00 0.00 110 ASP A C 18
ATOM 30791 O O . ASP A 1 84 ? 5.130 -10.165 0.697 1.00 0.00 110 ASP A O 18
ATOM 30800 N N . LEU A 1 85 ? 4.524 -8.261 1.734 1.00 0.00 111 LEU A N 18
ATOM 30801 C CA . LEU A 1 85 ? 5.040 -7.391 0.683 1.00 0.00 111 LEU A CA 18
ATOM 30802 C C . LEU A 1 85 ? 6.554 -7.214 0.797 1.00 0.00 111 LEU A C 18
ATOM 30803 O O . LEU A 1 85 ? 7.277 -7.346 -0.190 1.00 0.00 111 LEU A O 18
ATOM 30819 N N . PHE A 1 86 ? 7.025 -6.907 2.005 1.00 0.00 112 PHE A N 18
ATOM 30820 C CA . PHE A 1 86 ? 8.454 -6.704 2.239 1.00 0.00 112 PHE A CA 18
ATOM 30821 C C . PHE A 1 86 ? 9.240 -7.993 2.017 1.00 0.00 112 PHE A C 18
ATOM 30822 O O . PHE A 1 86 ? 10.074 -8.075 1.114 1.00 0.00 112 PHE A O 18
ATOM 30839 N N . GLU A 1 87 ? 8.969 -8.998 2.845 1.00 0.00 113 GLU A N 18
ATOM 30840 C CA . GLU A 1 87 ? 9.650 -10.285 2.738 1.00 0.00 113 GLU A CA 18
ATOM 30841 C C . GLU A 1 87 ? 9.242 -11.020 1.466 1.00 0.00 113 GLU A C 18
ATOM 30842 O O . GLU A 1 87 ? 9.691 -12.140 1.219 1.00 0.00 113 GLU A O 18
ATOM 30854 N N . ASN A 1 88 ? 8.377 -10.393 0.671 1.00 0.00 114 ASN A N 18
ATOM 30855 C CA . ASN A 1 88 ? 7.899 -11.003 -0.563 1.00 0.00 114 ASN A CA 18
ATOM 30856 C C . ASN A 1 88 ? 7.332 -12.384 -0.264 1.00 0.00 114 ASN A C 18
ATOM 30857 O O . ASN A 1 88 ? 7.387 -13.292 -1.093 1.00 0.00 114 ASN A O 18
ATOM 30868 N N . THR A 1 89 ? 6.795 -12.527 0.943 1.00 0.00 115 THR A N 18
ATOM 30869 C CA . THR A 1 89 ? 6.220 -13.785 1.391 1.00 0.00 115 THR A CA 18
ATOM 30870 C C . THR A 1 89 ? 4.959 -14.120 0.602 1.00 0.00 115 THR A C 18
ATOM 30871 O O . THR A 1 89 ? 4.731 -15.273 0.235 1.00 0.00 115 THR A O 18
ATOM 30882 N N . ASN A 1 90 ? 4.145 -13.101 0.344 1.00 0.00 116 ASN A N 18
ATOM 30883 C CA . ASN A 1 90 ? 2.907 -13.282 -0.405 1.00 0.00 116 ASN A CA 18
ATOM 30884 C C . ASN A 1 90 ? 2.822 -12.297 -1.566 1.00 0.00 116 ASN A C 18
ATOM 30885 O O . ASN A 1 90 ? 2.835 -11.083 -1.366 1.00 0.00 116 ASN A O 18
ATOM 30896 N N . HIS A 1 91 ? 2.730 -12.832 -2.781 1.00 0.00 117 HIS A N 18
ATOM 30897 C CA . HIS A 1 91 ? 2.639 -12.004 -3.979 1.00 0.00 117 HIS A CA 18
ATOM 30898 C C . HIS A 1 91 ? 1.185 -11.796 -4.385 1.00 0.00 117 HIS A C 18
ATOM 30899 O O . HIS A 1 91 ? 0.749 -10.667 -4.614 1.00 0.00 117 HIS A O 18
ATOM 30914 N N . THR A 1 92 ? 0.439 -12.892 -4.471 1.00 0.00 118 THR A N 18
ATOM 30915 C CA . THR A 1 92 ? -0.968 -12.835 -4.848 1.00 0.00 118 THR A CA 18
ATOM 30916 C C . THR A 1 92 ? -1.764 -11.996 -3.853 1.00 0.00 118 THR A C 18
ATOM 30917 O O . THR A 1 92 ? -2.646 -11.229 -4.238 1.00 0.00 118 THR A O 18
ATOM 30928 N N . GLN A 1 93 ? -1.443 -12.151 -2.573 1.00 0.00 119 GLN A N 18
ATOM 30929 C CA . GLN A 1 93 ? -2.121 -11.415 -1.516 1.00 0.00 119 GLN A CA 18
ATOM 30930 C C . GLN A 1 93 ? -1.995 -9.908 -1.731 1.00 0.00 119 GLN A C 18
ATOM 30931 O O . GLN A 1 93 ? -2.915 -9.151 -1.424 1.00 0.00 119 GLN A O 18
ATOM 30945 N N . VAL A 1 94 ? -0.849 -9.482 -2.256 1.00 0.00 120 VAL A N 18
ATOM 30946 C CA . VAL A 1 94 ? -0.599 -8.065 -2.510 1.00 0.00 120 VAL A CA 18
ATOM 30947 C C . VAL A 1 94 ? -1.672 -7.464 -3.418 1.00 0.00 120 VAL A C 18
ATOM 30948 O O . VAL A 1 94 ? -2.229 -6.408 -3.116 1.00 0.00 120 VAL A O 18
ATOM 30961 N N . GLN A 1 95 ? -1.961 -8.141 -4.525 1.00 0.00 121 GLN A N 18
ATOM 30962 C CA . GLN A 1 95 ? -2.972 -7.666 -5.469 1.00 0.00 121 GLN A CA 18
ATOM 30963 C C . GLN A 1 95 ? -4.381 -7.856 -4.912 1.00 0.00 121 GLN A C 18
ATOM 30964 O O . GLN A 1 95 ? -5.240 -6.988 -5.067 1.00 0.00 121 GLN A O 18
ATOM 30978 N N . SER A 1 96 ? -4.611 -8.998 -4.272 1.00 0.00 122 SER A N 18
ATOM 30979 C CA . SER A 1 96 ? -5.917 -9.308 -3.698 1.00 0.00 122 SER A CA 18
ATOM 30980 C C . SER A 1 96 ? -6.367 -8.218 -2.730 1.00 0.00 122 SER A C 18
ATOM 30981 O O . SER A 1 96 ? -7.520 -7.787 -2.759 1.00 0.00 122 SER A O 18
ATOM 30989 N N . THR A 1 97 ? -5.451 -7.777 -1.876 1.00 0.00 123 THR A N 18
ATOM 30990 C CA . THR A 1 97 ? -5.753 -6.738 -0.899 1.00 0.00 123 THR A CA 18
ATOM 30991 C C . THR A 1 97 ? -6.182 -5.447 -1.587 1.00 0.00 123 THR A C 18
ATOM 30992 O O . THR A 1 97 ? -7.137 -4.795 -1.165 1.00 0.00 123 THR A O 18
ATOM 31003 N N . LEU A 1 98 ? -5.468 -5.085 -2.647 1.00 0.00 124 LEU A N 18
ATOM 31004 C CA . LEU A 1 98 ? -5.770 -3.872 -3.397 1.00 0.00 124 LEU A CA 18
ATOM 31005 C C . LEU A 1 98 ? -7.206 -3.892 -3.912 1.00 0.00 124 LEU A C 18
ATOM 31006 O O . LEU A 1 98 ? -7.926 -2.899 -3.809 1.00 0.00 124 LEU A O 18
ATOM 31022 N N . ILE A 1 99 ? -7.619 -5.029 -4.464 1.00 0.00 125 ILE A N 18
ATOM 31023 C CA . ILE A 1 99 ? -8.970 -5.176 -4.995 1.00 0.00 125 ILE A CA 18
ATOM 31024 C C . ILE A 1 99 ? -10.016 -4.932 -3.911 1.00 0.00 125 ILE A C 18
ATOM 31025 O O . ILE A 1 99 ? -11.016 -4.253 -4.141 1.00 0.00 125 ILE A O 18
ATOM 31041 N N . ALA A 1 100 ? -9.778 -5.491 -2.727 1.00 0.00 126 ALA A N 18
ATOM 31042 C CA . ALA A 1 100 ? -10.699 -5.335 -1.607 1.00 0.00 126 ALA A CA 18
ATOM 31043 C C . ALA A 1 100 ? -10.839 -3.868 -1.210 1.00 0.00 126 ALA A C 18
ATOM 31044 O O . ALA A 1 100 ? -11.944 -3.381 -0.977 1.00 0.00 126 ALA A O 18
ATOM 31051 N N . LEU A 1 101 ? -9.709 -3.172 -1.133 1.00 0.00 127 LEU A N 18
ATOM 31052 C CA . LEU A 1 101 ? -9.698 -1.761 -0.764 1.00 0.00 127 LEU A CA 18
ATOM 31053 C C . LEU A 1 101 ? -10.523 -0.935 -1.747 1.00 0.00 127 LEU A C 18
ATOM 31054 O O . LEU A 1 101 ? -11.144 0.059 -1.369 1.00 0.00 127 LEU A O 18
ATOM 31070 N N . ALA A 1 102 ? -10.522 -1.355 -3.008 1.00 0.00 128 ALA A N 18
ATOM 31071 C CA . ALA A 1 102 ? -11.267 -0.659 -4.051 1.00 0.00 128 ALA A CA 18
ATOM 31072 C C . ALA A 1 102 ? -12.736 -0.526 -3.674 1.00 0.00 128 ALA A C 18
ATOM 31073 O O . ALA A 1 102 ? -13.351 0.520 -3.889 1.00 0.00 128 ALA A O 18
ATOM 31080 N N . SER A 1 103 ? -13.292 -1.589 -3.104 1.00 0.00 129 SER A N 18
ATOM 31081 C CA . SER A 1 103 ? -14.689 -1.593 -2.686 1.00 0.00 129 SER A CA 18
ATOM 31082 C C . SER A 1 103 ? -14.965 -0.433 -1.738 1.00 0.00 129 SER A C 18
ATOM 31083 O O . SER A 1 103 ? -16.028 0.188 -1.792 1.00 0.00 129 SER A O 18
ATOM 31091 N N . GLN A 1 104 ? -13.997 -0.142 -0.874 1.00 0.00 130 GLN A N 18
ATOM 31092 C CA . GLN A 1 104 ? -14.123 0.944 0.082 1.00 0.00 130 GLN A CA 18
ATOM 31093 C C . GLN A 1 104 ? -14.162 2.294 -0.619 1.00 0.00 130 GLN A C 18
ATOM 31094 O O . GLN A 1 104 ? -15.024 3.128 -0.340 1.00 0.00 130 GLN A O 18
ATOM 31108 N N . ALA A 1 105 ? -13.216 2.504 -1.525 1.00 0.00 131 ALA A N 18
ATOM 31109 C CA . ALA A 1 105 ? -13.126 3.753 -2.268 1.00 0.00 131 ALA A CA 18
ATOM 31110 C C . ALA A 1 105 ? -14.154 3.807 -3.396 1.00 0.00 131 ALA A C 18
ATOM 31111 O O . ALA A 1 105 ? -13.860 4.281 -4.494 1.00 0.00 131 ALA A O 18
ATOM 31118 N N . LYS A 1 106 ? -15.360 3.322 -3.118 1.00 0.00 132 LYS A N 18
ATOM 31119 C CA . LYS A 1 106 ? -16.431 3.322 -4.108 1.00 0.00 132 LYS A CA 18
ATOM 31120 C C . LYS A 1 106 ? -16.895 4.744 -4.405 1.00 0.00 132 LYS A C 18
ATOM 31121 O O . LYS A 1 106 ? -17.101 5.110 -5.563 1.00 0.00 132 LYS A O 18
ATOM 31140 N N . THR A 1 107 ? -17.056 5.540 -3.351 1.00 0.00 133 THR A N 18
ATOM 31141 C CA . THR A 1 107 ? -17.494 6.924 -3.494 1.00 0.00 133 THR A CA 18
ATOM 31142 C C . THR A 1 107 ? -17.503 7.637 -2.143 1.00 0.00 133 THR A C 18
ATOM 31143 O O . THR A 1 107 ? -18.426 8.388 -1.828 1.00 0.00 133 THR A O 18
ATOM 31154 N N . LYS A 1 108 ? -16.463 7.399 -1.348 1.00 0.00 134 LYS A N 18
ATOM 31155 C CA . LYS A 1 108 ? -16.347 8.019 -0.033 1.00 0.00 134 LYS A CA 18
ATOM 31156 C C . LYS A 1 108 ? -16.307 9.540 -0.151 1.00 0.00 134 LYS A C 18
ATOM 31157 O O . LYS A 1 108 ? -17.084 10.209 0.563 1.00 0.00 134 LYS A O 18
ATOM 31177 N N . MET A 1 1 ? -18.452 -5.646 -11.374 1.00 0.00 27 MET A N 19
ATOM 31178 C CA . MET A 1 1 ? -17.199 -5.874 -10.610 1.00 0.00 27 MET A CA 19
ATOM 31179 C C . MET A 1 1 ? -15.972 -5.484 -11.434 1.00 0.00 27 MET A C 19
ATOM 31180 O O . MET A 1 1 ? -15.891 -5.793 -12.623 1.00 0.00 27 MET A O 19
ATOM 31196 N N . PRO A 1 2 ? -14.998 -4.797 -10.809 1.00 0.00 28 PRO A N 19
ATOM 31197 C CA . PRO A 1 2 ? -13.772 -4.367 -11.492 1.00 0.00 28 PRO A CA 19
ATOM 31198 C C . PRO A 1 2 ? -12.885 -5.547 -11.886 1.00 0.00 28 PRO A C 19
ATOM 31199 O O . PRO A 1 2 ? -13.375 -6.569 -12.369 1.00 0.00 28 PRO A O 19
ATOM 31210 N N . GLN A 1 3 ? -11.577 -5.402 -11.678 1.00 0.00 29 GLN A N 19
ATOM 31211 C CA . GLN A 1 3 ? -10.625 -6.454 -12.012 1.00 0.00 29 GLN A CA 19
ATOM 31212 C C . GLN A 1 3 ? -9.231 -6.110 -11.488 1.00 0.00 29 GLN A C 19
ATOM 31213 O O . GLN A 1 3 ? -9.091 -5.589 -10.381 1.00 0.00 29 GLN A O 19
ATOM 31227 N N . THR A 1 4 ? -8.203 -6.398 -12.285 1.00 0.00 30 THR A N 19
ATOM 31228 C CA . THR A 1 4 ? -6.827 -6.113 -11.892 1.00 0.00 30 THR A CA 19
ATOM 31229 C C . THR A 1 4 ? -5.972 -5.769 -13.109 1.00 0.00 30 THR A C 19
ATOM 31230 O O . THR A 1 4 ? -6.473 -5.216 -14.089 1.00 0.00 30 THR A O 19
ATOM 31241 N N . GLU A 1 5 ? -4.684 -6.100 -13.044 1.00 0.00 31 GLU A N 19
ATOM 31242 C CA . GLU A 1 5 ? -3.766 -5.825 -14.144 1.00 0.00 31 GLU A CA 19
ATOM 31243 C C . GLU A 1 5 ? -3.805 -4.342 -14.522 1.00 0.00 31 GLU A C 19
ATOM 31244 O O . GLU A 1 5 ? -3.353 -3.489 -13.758 1.00 0.00 31 GLU A O 19
ATOM 31256 N N . ARG A 1 6 ? -4.346 -4.040 -15.701 1.00 0.00 32 ARG A N 19
ATOM 31257 C CA . ARG A 1 6 ? -4.442 -2.663 -16.174 1.00 0.00 32 ARG A CA 19
ATOM 31258 C C . ARG A 1 6 ? -5.208 -1.793 -15.181 1.00 0.00 32 ARG A C 19
ATOM 31259 O O . ARG A 1 6 ? -4.844 -0.642 -14.940 1.00 0.00 32 ARG A O 19
ATOM 31280 N N . GLN A 1 7 ? -6.276 -2.347 -14.615 1.00 0.00 33 GLN A N 19
ATOM 31281 C CA . GLN A 1 7 ? -7.100 -1.624 -13.656 1.00 0.00 33 GLN A CA 19
ATOM 31282 C C . GLN A 1 7 ? -6.276 -1.163 -12.455 1.00 0.00 33 GLN A C 19
ATOM 31283 O O . GLN A 1 7 ? -6.355 -0.004 -12.046 1.00 0.00 33 GLN A O 19
ATOM 31297 N N . LEU A 1 8 ? -5.492 -2.076 -11.889 1.00 0.00 34 LEU A N 19
ATOM 31298 C CA . LEU A 1 8 ? -4.660 -1.760 -10.729 1.00 0.00 34 LEU A CA 19
ATOM 31299 C C . LEU A 1 8 ? -3.629 -0.683 -11.056 1.00 0.00 34 LEU A C 19
ATOM 31300 O O . LEU A 1 8 ? -3.434 0.256 -10.284 1.00 0.00 34 LEU A O 19
ATOM 31316 N N . ARG A 1 9 ? -2.961 -0.836 -12.193 1.00 0.00 35 ARG A N 19
ATOM 31317 C CA . ARG A 1 9 ? -1.933 0.111 -12.615 1.00 0.00 35 ARG A CA 19
ATOM 31318 C C . ARG A 1 9 ? -2.502 1.517 -12.808 1.00 0.00 35 ARG A C 19
ATOM 31319 O O . ARG A 1 9 ? -1.980 2.483 -12.255 1.00 0.00 35 ARG A O 19
ATOM 31340 N N . VAL A 1 10 ? -3.564 1.627 -13.596 1.00 0.00 36 VAL A N 19
ATOM 31341 C CA . VAL A 1 10 ? -4.189 2.921 -13.862 1.00 0.00 36 VAL A CA 19
ATOM 31342 C C . VAL A 1 10 ? -4.746 3.551 -12.589 1.00 0.00 36 VAL A C 19
ATOM 31343 O O . VAL A 1 10 ? -4.663 4.765 -12.398 1.00 0.00 36 VAL A O 19
ATOM 31356 N N . TRP A 1 11 ? -5.328 2.724 -11.730 1.00 0.00 37 TRP A N 19
ATOM 31357 C CA . TRP A 1 11 ? -5.920 3.196 -10.481 1.00 0.00 37 TRP A CA 19
ATOM 31358 C C . TRP A 1 11 ? -4.903 3.904 -9.581 1.00 0.00 37 TRP A C 19
ATOM 31359 O O . TRP A 1 11 ? -4.966 5.120 -9.402 1.00 0.00 37 TRP A O 19
ATOM 31380 N N . ILE A 1 12 ? -3.996 3.136 -8.986 1.00 0.00 38 ILE A N 19
ATOM 31381 C CA . ILE A 1 12 ? -3.004 3.691 -8.070 1.00 0.00 38 ILE A CA 19
ATOM 31382 C C . ILE A 1 12 ? -2.110 4.739 -8.733 1.00 0.00 38 ILE A C 19
ATOM 31383 O O . ILE A 1 12 ? -1.945 5.838 -8.203 1.00 0.00 38 ILE A O 19
ATOM 31399 N N . GLU A 1 13 ? -1.532 4.405 -9.882 1.00 0.00 39 GLU A N 19
ATOM 31400 C CA . GLU A 1 13 ? -0.658 5.341 -10.584 1.00 0.00 39 GLU A CA 19
ATOM 31401 C C . GLU A 1 13 ? -1.398 6.631 -10.918 1.00 0.00 39 GLU A C 19
ATOM 31402 O O . GLU A 1 13 ? -0.869 7.727 -10.739 1.00 0.00 39 GLU A O 19
ATOM 31414 N N . GLY A 1 14 ? -2.627 6.491 -11.402 1.00 0.00 40 GLY A N 19
ATOM 31415 C CA . GLY A 1 14 ? -3.427 7.649 -11.753 1.00 0.00 40 GLY A CA 19
ATOM 31416 C C . GLY A 1 14 ? -3.810 8.484 -10.544 1.00 0.00 40 GLY A C 19
ATOM 31417 O O . GLY A 1 14 ? -3.956 9.702 -10.646 1.00 0.00 40 GLY A O 19
ATOM 31421 N N . ALA A 1 15 ? -3.986 7.824 -9.402 1.00 0.00 41 ALA A N 19
ATOM 31422 C CA . ALA A 1 15 ? -4.368 8.508 -8.171 1.00 0.00 41 ALA A CA 19
ATOM 31423 C C . ALA A 1 15 ? -3.394 9.629 -7.822 1.00 0.00 41 ALA A C 19
ATOM 31424 O O . ALA A 1 15 ? -3.727 10.809 -7.930 1.00 0.00 41 ALA A O 19
ATOM 31431 N N . THR A 1 16 ? -2.192 9.252 -7.399 1.00 0.00 42 THR A N 19
ATOM 31432 C CA . THR A 1 16 ? -1.172 10.227 -7.027 1.00 0.00 42 THR A CA 19
ATOM 31433 C C . THR A 1 16 ? -0.394 10.709 -8.245 1.00 0.00 42 THR A C 19
ATOM 31434 O O . THR A 1 16 ? -0.303 11.910 -8.504 1.00 0.00 42 THR A O 19
ATOM 31445 N N . GLY A 1 17 ? 0.172 9.763 -8.983 1.00 0.00 43 GLY A N 19
ATOM 31446 C CA . GLY A 1 17 ? 0.947 10.096 -10.162 1.00 0.00 43 GLY A CA 19
ATOM 31447 C C . GLY A 1 17 ? 2.307 9.433 -10.140 1.00 0.00 43 GLY A C 19
ATOM 31448 O O . GLY A 1 17 ? 3.303 10.018 -10.565 1.00 0.00 43 GLY A O 19
ATOM 31452 N N . ARG A 1 18 ? 2.344 8.205 -9.631 1.00 0.00 44 ARG A N 19
ATOM 31453 C CA . ARG A 1 18 ? 3.584 7.449 -9.539 1.00 0.00 44 ARG A CA 19
ATOM 31454 C C . ARG A 1 18 ? 3.486 6.151 -10.330 1.00 0.00 44 ARG A C 19
ATOM 31455 O O . ARG A 1 18 ? 2.528 5.395 -10.177 1.00 0.00 44 ARG A O 19
ATOM 31476 N N . ARG A 1 19 ? 4.484 5.891 -11.167 1.00 0.00 45 ARG A N 19
ATOM 31477 C CA . ARG A 1 19 ? 4.505 4.674 -11.970 1.00 0.00 45 ARG A CA 19
ATOM 31478 C C . ARG A 1 19 ? 5.022 3.493 -11.152 1.00 0.00 45 ARG A C 19
ATOM 31479 O O . ARG A 1 19 ? 5.657 2.590 -11.690 1.00 0.00 45 ARG A O 19
ATOM 31500 N N . ILE A 1 20 ? 4.734 3.515 -9.849 1.00 0.00 46 ILE A N 19
ATOM 31501 C CA . ILE A 1 20 ? 5.155 2.461 -8.934 1.00 0.00 46 ILE A CA 19
ATOM 31502 C C . ILE A 1 20 ? 6.674 2.298 -8.926 1.00 0.00 46 ILE A C 19
ATOM 31503 O O . ILE A 1 20 ? 7.349 2.733 -7.992 1.00 0.00 46 ILE A O 19
ATOM 31519 N N . GLY A 1 21 ? 7.202 1.671 -9.969 1.00 0.00 47 GLY A N 19
ATOM 31520 C CA . GLY A 1 21 ? 8.635 1.461 -10.066 1.00 0.00 47 GLY A CA 19
ATOM 31521 C C . GLY A 1 21 ? 8.981 0.243 -10.900 1.00 0.00 47 GLY A C 19
ATOM 31522 O O . GLY A 1 21 ? 8.425 0.045 -11.980 1.00 0.00 47 GLY A O 19
ATOM 31526 N N . ASP A 1 22 ? 9.897 -0.576 -10.393 1.00 0.00 48 ASP A N 19
ATOM 31527 C CA . ASP A 1 22 ? 10.313 -1.789 -11.088 1.00 0.00 48 ASP A CA 19
ATOM 31528 C C . ASP A 1 22 ? 9.166 -2.801 -11.128 1.00 0.00 48 ASP A C 19
ATOM 31529 O O . ASP A 1 22 ? 8.067 -2.482 -11.581 1.00 0.00 48 ASP A O 19
ATOM 31538 N N . ASN A 1 23 ? 9.420 -4.018 -10.647 1.00 0.00 49 ASN A N 19
ATOM 31539 C CA . ASN A 1 23 ? 8.395 -5.056 -10.629 1.00 0.00 49 ASN A CA 19
ATOM 31540 C C . ASN A 1 23 ? 7.145 -4.555 -9.914 1.00 0.00 49 ASN A C 19
ATOM 31541 O O . ASN A 1 23 ? 7.231 -3.752 -8.987 1.00 0.00 49 ASN A O 19
ATOM 31552 N N . PHE A 1 24 ? 5.984 -5.023 -10.359 1.00 0.00 50 PHE A N 19
ATOM 31553 C CA . PHE A 1 24 ? 4.715 -4.613 -9.769 1.00 0.00 50 PHE A CA 19
ATOM 31554 C C . PHE A 1 24 ? 4.692 -4.872 -8.263 1.00 0.00 50 PHE A C 19
ATOM 31555 O O . PHE A 1 24 ? 4.274 -4.014 -7.485 1.00 0.00 50 PHE A O 19
ATOM 31572 N N . MET A 1 25 ? 5.135 -6.059 -7.859 1.00 0.00 51 MET A N 19
ATOM 31573 C CA . MET A 1 25 ? 5.154 -6.429 -6.446 1.00 0.00 51 MET A CA 19
ATOM 31574 C C . MET A 1 25 ? 6.250 -5.678 -5.697 1.00 0.00 51 MET A C 19
ATOM 31575 O O . MET A 1 25 ? 6.001 -5.065 -4.658 1.00 0.00 51 MET A O 19
ATOM 31589 N N . ASP A 1 26 ? 7.464 -5.740 -6.232 1.00 0.00 52 ASP A N 19
ATOM 31590 C CA . ASP A 1 26 ? 8.613 -5.081 -5.629 1.00 0.00 52 ASP A CA 19
ATOM 31591 C C . ASP A 1 26 ? 8.389 -3.575 -5.490 1.00 0.00 52 ASP A C 19
ATOM 31592 O O . ASP A 1 26 ? 8.933 -2.938 -4.589 1.00 0.00 52 ASP A O 19
ATOM 31601 N N . GLY A 1 27 ? 7.598 -3.009 -6.391 1.00 0.00 53 GLY A N 19
ATOM 31602 C CA . GLY A 1 27 ? 7.328 -1.584 -6.350 1.00 0.00 53 GLY A CA 19
ATOM 31603 C C . GLY A 1 27 ? 6.523 -1.173 -5.130 1.00 0.00 53 GLY A C 19
ATOM 31604 O O . GLY A 1 27 ? 6.836 -0.177 -4.479 1.00 0.00 53 GLY A O 19
ATOM 31608 N N . LEU A 1 28 ? 5.482 -1.941 -4.827 1.00 0.00 54 LEU A N 19
ATOM 31609 C CA . LEU A 1 28 ? 4.615 -1.659 -3.685 1.00 0.00 54 LEU A CA 19
ATOM 31610 C C . LEU A 1 28 ? 5.396 -1.677 -2.372 1.00 0.00 54 LEU A C 19
ATOM 31611 O O . LEU A 1 28 ? 4.980 -1.070 -1.384 1.00 0.00 54 LEU A O 19
ATOM 31627 N N . LYS A 1 29 ? 6.516 -2.392 -2.365 1.00 0.00 55 LYS A N 19
ATOM 31628 C CA . LYS A 1 29 ? 7.353 -2.515 -1.171 1.00 0.00 55 LYS A CA 19
ATOM 31629 C C . LYS A 1 29 ? 7.644 -1.155 -0.535 1.00 0.00 55 LYS A C 19
ATOM 31630 O O . LYS A 1 29 ? 7.692 -1.038 0.689 1.00 0.00 55 LYS A O 19
ATOM 31649 N N . ASP A 1 30 ? 7.854 -0.135 -1.364 1.00 0.00 56 ASP A N 19
ATOM 31650 C CA . ASP A 1 30 ? 8.155 1.202 -0.860 1.00 0.00 56 ASP A CA 19
ATOM 31651 C C . ASP A 1 30 ? 7.094 1.676 0.134 1.00 0.00 56 ASP A C 19
ATOM 31652 O O . ASP A 1 30 ? 7.415 2.316 1.135 1.00 0.00 56 ASP A O 19
ATOM 31661 N N . GLY A 1 31 ? 5.834 1.350 -0.140 1.00 0.00 57 GLY A N 19
ATOM 31662 C CA . GLY A 1 31 ? 4.754 1.743 0.747 1.00 0.00 57 GLY A CA 19
ATOM 31663 C C . GLY A 1 31 ? 4.382 3.211 0.632 1.00 0.00 57 GLY A C 19
ATOM 31664 O O . GLY A 1 31 ? 3.214 3.563 0.759 1.00 0.00 57 GLY A O 19
ATOM 31668 N N . VAL A 1 32 ? 5.375 4.065 0.410 1.00 0.00 58 VAL A N 19
ATOM 31669 C CA . VAL A 1 32 ? 5.158 5.504 0.296 1.00 0.00 58 VAL A CA 19
ATOM 31670 C C . VAL A 1 32 ? 4.031 5.841 -0.673 1.00 0.00 58 VAL A C 19
ATOM 31671 O O . VAL A 1 32 ? 3.075 6.516 -0.304 1.00 0.00 58 VAL A O 19
ATOM 31684 N N . ILE A 1 33 ? 4.155 5.380 -1.914 1.00 0.00 59 ILE A N 19
ATOM 31685 C CA . ILE A 1 33 ? 3.143 5.655 -2.930 1.00 0.00 59 ILE A CA 19
ATOM 31686 C C . ILE A 1 33 ? 1.769 5.175 -2.480 1.00 0.00 59 ILE A C 19
ATOM 31687 O O . ILE A 1 33 ? 0.802 5.936 -2.506 1.00 0.00 59 ILE A O 19
ATOM 31703 N N . LEU A 1 34 ? 1.686 3.920 -2.048 1.00 0.00 60 LEU A N 19
ATOM 31704 C CA . LEU A 1 34 ? 0.423 3.371 -1.570 1.00 0.00 60 LEU A CA 19
ATOM 31705 C C . LEU A 1 34 ? -0.070 4.201 -0.396 1.00 0.00 60 LEU A C 19
ATOM 31706 O O . LEU A 1 34 ? -1.266 4.448 -0.243 1.00 0.00 60 LEU A O 19
ATOM 31722 N N . CYS A 1 35 ? 0.882 4.655 0.411 1.00 0.00 61 CYS A N 19
ATOM 31723 C CA . CYS A 1 35 ? 0.590 5.494 1.560 1.00 0.00 61 CYS A CA 19
ATOM 31724 C C . CYS A 1 35 ? 0.015 6.821 1.085 1.00 0.00 61 CYS A C 19
ATOM 31725 O O . CYS A 1 35 ? -0.890 7.382 1.699 1.00 0.00 61 CYS A O 19
ATOM 31733 N N . GLU A 1 36 ? 0.544 7.300 -0.033 1.00 0.00 62 GLU A N 19
ATOM 31734 C CA . GLU A 1 36 ? 0.094 8.544 -0.635 1.00 0.00 62 GLU A CA 19
ATOM 31735 C C . GLU A 1 36 ? -1.345 8.407 -1.126 1.00 0.00 62 GLU A C 19
ATOM 31736 O O . GLU A 1 36 ? -2.127 9.356 -1.070 1.00 0.00 62 GLU A O 19
ATOM 31748 N N . LEU A 1 37 ? -1.678 7.215 -1.613 1.00 0.00 63 LEU A N 19
ATOM 31749 C CA . LEU A 1 37 ? -3.012 6.931 -2.125 1.00 0.00 63 LEU A CA 19
ATOM 31750 C C . LEU A 1 37 ? -4.059 6.914 -1.013 1.00 0.00 63 LEU A C 19
ATOM 31751 O O . LEU A 1 37 ? -5.117 7.531 -1.141 1.00 0.00 63 LEU A O 19
ATOM 31767 N N . ILE A 1 38 ? -3.773 6.196 0.071 1.00 0.00 64 ILE A N 19
ATOM 31768 C CA . ILE A 1 38 ? -4.713 6.100 1.182 1.00 0.00 64 ILE A CA 19
ATOM 31769 C C . ILE A 1 38 ? -5.007 7.470 1.783 1.00 0.00 64 ILE A C 19
ATOM 31770 O O . ILE A 1 38 ? -6.138 7.753 2.163 1.00 0.00 64 ILE A O 19
ATOM 31786 N N . ASN A 1 39 ? -3.992 8.326 1.859 1.00 0.00 65 ASN A N 19
ATOM 31787 C CA . ASN A 1 39 ? -4.179 9.665 2.407 1.00 0.00 65 ASN A CA 19
ATOM 31788 C C . ASN A 1 39 ? -5.269 10.405 1.638 1.00 0.00 65 ASN A C 19
ATOM 31789 O O . ASN A 1 39 ? -5.965 11.256 2.191 1.00 0.00 65 ASN A O 19
ATOM 31800 N N . LYS A 1 40 ? -5.414 10.069 0.359 1.00 0.00 66 LYS A N 19
ATOM 31801 C CA . LYS A 1 40 ? -6.414 10.685 -0.489 1.00 0.00 66 LYS A CA 19
ATOM 31802 C C . LYS A 1 40 ? -7.812 10.235 -0.084 1.00 0.00 66 LYS A C 19
ATOM 31803 O O . LYS A 1 40 ? -8.696 11.055 0.160 1.00 0.00 66 LYS A O 19
ATOM 31822 N N . LEU A 1 41 ? -7.997 8.920 -0.014 1.00 0.00 67 LEU A N 19
ATOM 31823 C CA . LEU A 1 41 ? -9.281 8.345 0.363 1.00 0.00 67 LEU A CA 19
ATOM 31824 C C . LEU A 1 41 ? -9.585 8.632 1.828 1.00 0.00 67 LEU A C 19
ATOM 31825 O O . LEU A 1 41 ? -10.610 9.230 2.158 1.00 0.00 67 LEU A O 19
ATOM 31841 N N . GLN A 1 42 ? -8.677 8.210 2.702 1.00 0.00 68 GLN A N 19
ATOM 31842 C CA . GLN A 1 42 ? -8.830 8.426 4.132 1.00 0.00 68 GLN A CA 19
ATOM 31843 C C . GLN A 1 42 ? -7.955 9.590 4.595 1.00 0.00 68 GLN A C 19
ATOM 31844 O O . GLN A 1 42 ? -6.728 9.523 4.529 1.00 0.00 68 GLN A O 19
ATOM 31858 N N . PRO A 1 43 ? -8.583 10.681 5.059 1.00 0.00 69 PRO A N 19
ATOM 31859 C CA . PRO A 1 43 ? -7.874 11.875 5.526 1.00 0.00 69 PRO A CA 19
ATOM 31860 C C . PRO A 1 43 ? -6.791 11.571 6.561 1.00 0.00 69 PRO A C 19
ATOM 31861 O O . PRO A 1 43 ? -7.052 10.923 7.575 1.00 0.00 69 PRO A O 19
ATOM 31872 N N . GLY A 1 44 ? -5.582 12.065 6.303 1.00 0.00 70 GLY A N 19
ATOM 31873 C CA . GLY A 1 44 ? -4.470 11.868 7.222 1.00 0.00 70 GLY A CA 19
ATOM 31874 C C . GLY A 1 44 ? -4.288 10.427 7.659 1.00 0.00 70 GLY A C 19
ATOM 31875 O O . GLY A 1 44 ? -4.222 10.144 8.855 1.00 0.00 70 GLY A O 19
ATOM 31879 N N . SER A 1 45 ? -4.204 9.513 6.699 1.00 0.00 71 SER A N 19
ATOM 31880 C CA . SER A 1 45 ? -4.024 8.099 7.013 1.00 0.00 71 SER A CA 19
ATOM 31881 C C . SER A 1 45 ? -2.643 7.840 7.609 1.00 0.00 71 SER A C 19
ATOM 31882 O O . SER A 1 45 ? -2.522 7.445 8.769 1.00 0.00 71 SER A O 19
ATOM 31890 N N . VAL A 1 46 ? -1.606 8.063 6.807 1.00 0.00 72 VAL A N 19
ATOM 31891 C CA . VAL A 1 46 ? -0.234 7.853 7.253 1.00 0.00 72 VAL A CA 19
ATOM 31892 C C . VAL A 1 46 ? 0.377 9.142 7.792 1.00 0.00 72 VAL A C 19
ATOM 31893 O O . VAL A 1 46 ? 0.206 10.212 7.208 1.00 0.00 72 VAL A O 19
ATOM 31906 N N . GLN A 1 47 ? 1.097 9.030 8.905 1.00 0.00 73 GLN A N 19
ATOM 31907 C CA . GLN A 1 47 ? 1.744 10.185 9.520 1.00 0.00 73 GLN A CA 19
ATOM 31908 C C . GLN A 1 47 ? 2.878 10.699 8.632 1.00 0.00 73 GLN A C 19
ATOM 31909 O O . GLN A 1 47 ? 2.722 10.803 7.415 1.00 0.00 73 GLN A O 19
ATOM 31923 N N . LYS A 1 48 ? 4.020 11.015 9.239 1.00 0.00 74 LYS A N 19
ATOM 31924 C CA . LYS A 1 48 ? 5.167 11.508 8.485 1.00 0.00 74 LYS A CA 19
ATOM 31925 C C . LYS A 1 48 ? 5.651 10.453 7.494 1.00 0.00 74 LYS A C 19
ATOM 31926 O O . LYS A 1 48 ? 5.959 9.324 7.874 1.00 0.00 74 LYS A O 19
ATOM 31945 N N . VAL A 1 49 ? 5.712 10.827 6.219 1.00 0.00 75 VAL A N 19
ATOM 31946 C CA . VAL A 1 49 ? 6.155 9.911 5.176 1.00 0.00 75 VAL A CA 19
ATOM 31947 C C . VAL A 1 49 ? 7.677 9.857 5.092 1.00 0.00 75 VAL A C 19
ATOM 31948 O O . VAL A 1 49 ? 8.340 10.890 4.993 1.00 0.00 75 VAL A O 19
ATOM 31961 N N . ASN A 1 50 ? 8.223 8.645 5.123 1.00 0.00 76 ASN A N 19
ATOM 31962 C CA . ASN A 1 50 ? 9.667 8.453 5.043 1.00 0.00 76 ASN A CA 19
ATOM 31963 C C . ASN A 1 50 ? 10.088 8.101 3.620 1.00 0.00 76 ASN A C 19
ATOM 31964 O O . ASN A 1 50 ? 9.474 7.249 2.977 1.00 0.00 76 ASN A O 19
ATOM 31975 N N . ASP A 1 51 ? 11.143 8.748 3.136 1.00 0.00 77 ASP A N 19
ATOM 31976 C CA . ASP A 1 51 ? 11.643 8.484 1.792 1.00 0.00 77 ASP A CA 19
ATOM 31977 C C . ASP A 1 51 ? 12.136 7.042 1.689 1.00 0.00 77 ASP A C 19
ATOM 31978 O O . ASP A 1 51 ? 12.892 6.580 2.541 1.00 0.00 77 ASP A O 19
ATOM 31987 N N . PRO A 1 52 ? 11.708 6.306 0.648 1.00 0.00 78 PRO A N 19
ATOM 31988 C CA . PRO A 1 52 ? 12.109 4.908 0.452 1.00 0.00 78 PRO A CA 19
ATOM 31989 C C . PRO A 1 52 ? 13.544 4.770 -0.052 1.00 0.00 78 PRO A C 19
ATOM 31990 O O . PRO A 1 52 ? 13.825 3.959 -0.935 1.00 0.00 78 PRO A O 19
ATOM 32001 N N . VAL A 1 53 ? 14.451 5.563 0.515 1.00 0.00 79 VAL A N 19
ATOM 32002 C CA . VAL A 1 53 ? 15.855 5.524 0.124 1.00 0.00 79 VAL A CA 19
ATOM 32003 C C . VAL A 1 53 ? 16.514 4.229 0.586 1.00 0.00 79 VAL A C 19
ATOM 32004 O O . VAL A 1 53 ? 16.966 3.424 -0.228 1.00 0.00 79 VAL A O 19
ATOM 32017 N N . GLN A 1 54 ? 16.560 4.036 1.901 1.00 0.00 80 GLN A N 19
ATOM 32018 C CA . GLN A 1 54 ? 17.158 2.840 2.481 1.00 0.00 80 GLN A CA 19
ATOM 32019 C C . GLN A 1 54 ? 16.212 1.647 2.356 1.00 0.00 80 GLN A C 19
ATOM 32020 O O . GLN A 1 54 ? 15.899 1.211 1.248 1.00 0.00 80 GLN A O 19
ATOM 32034 N N . ASN A 1 55 ? 15.763 1.117 3.492 1.00 0.00 81 ASN A N 19
ATOM 32035 C CA . ASN A 1 55 ? 14.859 -0.027 3.495 1.00 0.00 81 ASN A CA 19
ATOM 32036 C C . ASN A 1 55 ? 13.911 0.025 4.690 1.00 0.00 81 ASN A C 19
ATOM 32037 O O . ASN A 1 55 ? 12.730 -0.301 4.569 1.00 0.00 81 ASN A O 19
ATOM 32048 N N . TRP A 1 56 ? 14.435 0.428 5.845 1.00 0.00 82 TRP A N 19
ATOM 32049 C CA . TRP A 1 56 ? 13.627 0.509 7.058 1.00 0.00 82 TRP A CA 19
ATOM 32050 C C . TRP A 1 56 ? 12.495 1.519 6.896 1.00 0.00 82 TRP A C 19
ATOM 32051 O O . TRP A 1 56 ? 11.423 1.353 7.477 1.00 0.00 82 TRP A O 19
ATOM 32072 N N . HIS A 1 57 ? 12.732 2.563 6.101 1.00 0.00 83 HIS A N 19
ATOM 32073 C CA . HIS A 1 57 ? 11.715 3.586 5.871 1.00 0.00 83 HIS A CA 19
ATOM 32074 C C . HIS A 1 57 ? 10.416 2.944 5.396 1.00 0.00 83 HIS A C 19
ATOM 32075 O O . HIS A 1 57 ? 9.335 3.258 5.893 1.00 0.00 83 HIS A O 19
ATOM 32090 N N . LYS A 1 58 ? 10.540 2.043 4.426 1.00 0.00 84 LYS A N 19
ATOM 32091 C CA . LYS A 1 58 ? 9.387 1.346 3.868 1.00 0.00 84 LYS A CA 19
ATOM 32092 C C . LYS A 1 58 ? 8.626 0.592 4.952 1.00 0.00 84 LYS A C 19
ATOM 32093 O O . LYS A 1 58 ? 7.398 0.580 4.967 1.00 0.00 84 LYS A O 19
ATOM 32112 N N . LEU A 1 59 ? 9.367 -0.045 5.852 1.00 0.00 85 LEU A N 19
ATOM 32113 C CA . LEU A 1 59 ? 8.776 -0.815 6.937 1.00 0.00 85 LEU A CA 19
ATOM 32114 C C . LEU A 1 59 ? 7.777 0.012 7.744 1.00 0.00 85 LEU A C 19
ATOM 32115 O O . LEU A 1 59 ? 6.754 -0.507 8.195 1.00 0.00 85 LEU A O 19
ATOM 32131 N N . GLU A 1 60 ? 8.078 1.291 7.932 1.00 0.00 86 GLU A N 19
ATOM 32132 C CA . GLU A 1 60 ? 7.201 2.175 8.697 1.00 0.00 86 GLU A CA 19
ATOM 32133 C C . GLU A 1 60 ? 5.987 2.585 7.874 1.00 0.00 86 GLU A C 19
ATOM 32134 O O . GLU A 1 60 ? 4.852 2.512 8.348 1.00 0.00 86 GLU A O 19
ATOM 32146 N N . ASN A 1 61 ? 6.230 3.017 6.642 1.00 0.00 87 ASN A N 19
ATOM 32147 C CA . ASN A 1 61 ? 5.161 3.438 5.754 1.00 0.00 87 ASN A CA 19
ATOM 32148 C C . ASN A 1 61 ? 4.162 2.308 5.538 1.00 0.00 87 ASN A C 19
ATOM 32149 O O . ASN A 1 61 ? 2.951 2.524 5.568 1.00 0.00 87 ASN A O 19
ATOM 32160 N N . ILE A 1 62 ? 4.676 1.103 5.324 1.00 0.00 88 ILE A N 19
ATOM 32161 C CA . ILE A 1 62 ? 3.824 -0.059 5.105 1.00 0.00 88 ILE A CA 19
ATOM 32162 C C . ILE A 1 62 ? 2.973 -0.350 6.337 1.00 0.00 88 ILE A C 19
ATOM 32163 O O . ILE A 1 62 ? 1.794 -0.680 6.224 1.00 0.00 88 ILE A O 19
ATOM 32179 N N . GLY A 1 63 ? 3.583 -0.226 7.512 1.00 0.00 89 GLY A N 19
ATOM 32180 C CA . GLY A 1 63 ? 2.867 -0.478 8.749 1.00 0.00 89 GLY A CA 19
ATOM 32181 C C . GLY A 1 63 ? 1.664 0.429 8.916 1.00 0.00 89 GLY A C 19
ATOM 32182 O O . GLY A 1 63 ? 0.581 -0.030 9.278 1.00 0.00 89 GLY A O 19
ATOM 32186 N N . ASN A 1 64 ? 1.855 1.718 8.653 1.00 0.00 90 ASN A N 19
ATOM 32187 C CA . ASN A 1 64 ? 0.775 2.693 8.776 1.00 0.00 90 ASN A CA 19
ATOM 32188 C C . ASN A 1 64 ? -0.293 2.464 7.713 1.00 0.00 90 ASN A C 19
ATOM 32189 O O . ASN A 1 64 ? -1.489 2.549 7.994 1.00 0.00 90 ASN A O 19
ATOM 32200 N N . PHE A 1 65 ? 0.144 2.181 6.490 1.00 0.00 91 PHE A N 19
ATOM 32201 C CA . PHE A 1 65 ? -0.773 1.947 5.380 1.00 0.00 91 PHE A CA 19
ATOM 32202 C C . PHE A 1 65 ? -1.712 0.781 5.679 1.00 0.00 91 PHE A C 19
ATOM 32203 O O . PHE A 1 65 ? -2.930 0.906 5.558 1.00 0.00 91 PHE A O 19
ATOM 32220 N N . LEU A 1 66 ? -1.134 -0.350 6.070 1.00 0.00 92 LEU A N 19
ATOM 32221 C CA . LEU A 1 66 ? -1.916 -1.539 6.387 1.00 0.00 92 LEU A CA 19
ATOM 32222 C C . LEU A 1 66 ? -2.769 -1.316 7.627 1.00 0.00 92 LEU A C 19
ATOM 32223 O O . LEU A 1 66 ? -3.944 -1.666 7.651 1.00 0.00 92 LEU A O 19
ATOM 32239 N N . ARG A 1 67 ? -2.171 -0.725 8.652 1.00 0.00 93 ARG A N 19
ATOM 32240 C CA . ARG A 1 67 ? -2.886 -0.446 9.891 1.00 0.00 93 ARG A CA 19
ATOM 32241 C C . ARG A 1 67 ? -4.104 0.425 9.612 1.00 0.00 93 ARG A C 19
ATOM 32242 O O . ARG A 1 67 ? -5.168 0.238 10.202 1.00 0.00 93 ARG A O 19
ATOM 32263 N N . ALA A 1 68 ? -3.931 1.381 8.707 1.00 0.00 94 ALA A N 19
ATOM 32264 C CA . ALA A 1 68 ? -5.002 2.295 8.337 1.00 0.00 94 ALA A CA 19
ATOM 32265 C C . ALA A 1 68 ? -6.112 1.585 7.567 1.00 0.00 94 ALA A C 19
ATOM 32266 O O . ALA A 1 68 ? -7.291 1.806 7.833 1.00 0.00 94 ALA A O 19
ATOM 32273 N N . ILE A 1 69 ? -5.733 0.744 6.605 1.00 0.00 95 ILE A N 19
ATOM 32274 C CA . ILE A 1 69 ? -6.716 0.023 5.794 1.00 0.00 95 ILE A CA 19
ATOM 32275 C C . ILE A 1 69 ? -7.447 -1.043 6.609 1.00 0.00 95 ILE A C 19
ATOM 32276 O O . ILE A 1 69 ? -8.650 -1.242 6.444 1.00 0.00 95 ILE A O 19
ATOM 32292 N N . LYS A 1 70 ? -6.718 -1.721 7.492 1.00 0.00 96 LYS A N 19
ATOM 32293 C CA . LYS A 1 70 ? -7.298 -2.758 8.334 1.00 0.00 96 LYS A CA 19
ATOM 32294 C C . LYS A 1 70 ? -8.451 -2.197 9.158 1.00 0.00 96 LYS A C 19
ATOM 32295 O O . LYS A 1 70 ? -9.521 -2.798 9.245 1.00 0.00 96 LYS A O 19
ATOM 32314 N N . HIS A 1 71 ? -8.216 -1.037 9.753 1.00 0.00 97 HIS A N 19
ATOM 32315 C CA . HIS A 1 71 ? -9.212 -0.367 10.569 1.00 0.00 97 HIS A CA 19
ATOM 32316 C C . HIS A 1 71 ? -10.200 0.402 9.700 1.00 0.00 97 HIS A C 19
ATOM 32317 O O . HIS A 1 71 ? -11.372 0.545 10.051 1.00 0.00 97 HIS A O 19
ATOM 32332 N N . TYR A 1 72 ? -9.716 0.897 8.564 1.00 0.00 98 TYR A N 19
ATOM 32333 C CA . TYR A 1 72 ? -10.550 1.658 7.639 1.00 0.00 98 TYR A CA 19
ATOM 32334 C C . TYR A 1 72 ? -11.812 0.880 7.293 1.00 0.00 98 TYR A C 19
ATOM 32335 O O . TYR A 1 72 ? -12.904 1.445 7.227 1.00 0.00 98 TYR A O 19
ATOM 32353 N N . GLY A 1 73 ? -11.653 -0.420 7.076 1.00 0.00 99 GLY A N 19
ATOM 32354 C CA . GLY A 1 73 ? -12.789 -1.257 6.739 1.00 0.00 99 GLY A CA 19
ATOM 32355 C C . GLY A 1 73 ? -12.380 -2.635 6.260 1.00 0.00 99 GLY A C 19
ATOM 32356 O O . GLY A 1 73 ? -12.984 -3.636 6.643 1.00 0.00 99 GLY A O 19
ATOM 32360 N N . VAL A 1 74 ? -11.355 -2.686 5.413 1.00 0.00 100 VAL A N 19
ATOM 32361 C CA . VAL A 1 74 ? -10.874 -3.953 4.876 1.00 0.00 100 VAL A CA 19
ATOM 32362 C C . VAL A 1 74 ? -10.449 -4.896 5.999 1.00 0.00 100 VAL A C 19
ATOM 32363 O O . VAL A 1 74 ? -9.674 -4.521 6.878 1.00 0.00 100 VAL A O 19
ATOM 32376 N N . LYS A 1 75 ? -10.967 -6.119 5.961 1.00 0.00 101 LYS A N 19
ATOM 32377 C CA . LYS A 1 75 ? -10.648 -7.119 6.973 1.00 0.00 101 LYS A CA 19
ATOM 32378 C C . LYS A 1 75 ? -9.187 -7.552 6.878 1.00 0.00 101 LYS A C 19
ATOM 32379 O O . LYS A 1 75 ? -8.650 -7.713 5.783 1.00 0.00 101 LYS A O 19
ATOM 32398 N N . PRO A 1 76 ? -8.522 -7.747 8.033 1.00 0.00 102 PRO A N 19
ATOM 32399 C CA . PRO A 1 76 ? -7.117 -8.165 8.075 1.00 0.00 102 PRO A CA 19
ATOM 32400 C C . PRO A 1 76 ? -6.870 -9.435 7.267 1.00 0.00 102 PRO A C 19
ATOM 32401 O O . PRO A 1 76 ? -5.850 -9.565 6.590 1.00 0.00 102 PRO A O 19
ATOM 32412 N N . HIS A 1 77 ? -7.816 -10.366 7.342 1.00 0.00 103 HIS A N 19
ATOM 32413 C CA . HIS A 1 77 ? -7.715 -11.629 6.618 1.00 0.00 103 HIS A CA 19
ATOM 32414 C C . HIS A 1 77 ? -7.540 -11.385 5.122 1.00 0.00 103 HIS A C 19
ATOM 32415 O O . HIS A 1 77 ? -6.968 -12.211 4.410 1.00 0.00 103 HIS A O 19
ATOM 32430 N N . ASP A 1 78 ? -8.030 -10.241 4.657 1.00 0.00 104 ASP A N 19
ATOM 32431 C CA . ASP A 1 78 ? -7.926 -9.874 3.254 1.00 0.00 104 ASP A CA 19
ATOM 32432 C C . ASP A 1 78 ? -6.932 -8.736 3.098 1.00 0.00 104 ASP A C 19
ATOM 32433 O O . ASP A 1 78 ? -7.120 -7.830 2.287 1.00 0.00 104 ASP A O 19
ATOM 32442 N N . ILE A 1 79 ? -5.879 -8.792 3.902 1.00 0.00 105 ILE A N 19
ATOM 32443 C CA . ILE A 1 79 ? -4.846 -7.769 3.890 1.00 0.00 105 ILE A CA 19
ATOM 32444 C C . ILE A 1 79 ? -3.478 -8.370 4.191 1.00 0.00 105 ILE A C 19
ATOM 32445 O O . ILE A 1 79 ? -3.304 -9.076 5.184 1.00 0.00 105 ILE A O 19
ATOM 32461 N N . PHE A 1 80 ? -2.507 -8.077 3.332 1.00 0.00 106 PHE A N 19
ATOM 32462 C CA . PHE A 1 80 ? -1.154 -8.582 3.514 1.00 0.00 106 PHE A CA 19
ATOM 32463 C C . PHE A 1 80 ? -0.432 -7.812 4.607 1.00 0.00 106 PHE A C 19
ATOM 32464 O O . PHE A 1 80 ? -0.597 -6.601 4.740 1.00 0.00 106 PHE A O 19
ATOM 32481 N N . GLU A 1 81 ? 0.372 -8.520 5.382 1.00 0.00 107 GLU A N 19
ATOM 32482 C CA . GLU A 1 81 ? 1.128 -7.898 6.458 1.00 0.00 107 GLU A CA 19
ATOM 32483 C C . GLU A 1 81 ? 2.377 -7.222 5.915 1.00 0.00 107 GLU A C 19
ATOM 32484 O O . GLU A 1 81 ? 2.861 -7.568 4.837 1.00 0.00 107 GLU A O 19
ATOM 32496 N N . ALA A 1 82 ? 2.890 -6.251 6.662 1.00 0.00 108 ALA A N 19
ATOM 32497 C CA . ALA A 1 82 ? 4.083 -5.521 6.253 1.00 0.00 108 ALA A CA 19
ATOM 32498 C C . ALA A 1 82 ? 5.194 -6.477 5.834 1.00 0.00 108 ALA A C 19
ATOM 32499 O O . ALA A 1 82 ? 5.931 -6.208 4.885 1.00 0.00 108 ALA A O 19
ATOM 32506 N N . ASN A 1 83 ? 5.307 -7.595 6.543 1.00 0.00 109 ASN A N 19
ATOM 32507 C CA . ASN A 1 83 ? 6.321 -8.590 6.246 1.00 0.00 109 ASN A CA 19
ATOM 32508 C C . ASN A 1 83 ? 6.019 -9.323 4.940 1.00 0.00 109 ASN A C 19
ATOM 32509 O O . ASN A 1 83 ? 6.932 -9.706 4.212 1.00 0.00 109 ASN A O 19
ATOM 32520 N N . ASP A 1 84 ? 4.737 -9.521 4.652 1.00 0.00 110 ASP A N 19
ATOM 32521 C CA . ASP A 1 84 ? 4.327 -10.213 3.432 1.00 0.00 110 ASP A CA 19
ATOM 32522 C C . ASP A 1 84 ? 4.806 -9.475 2.183 1.00 0.00 110 ASP A C 19
ATOM 32523 O O . ASP A 1 84 ? 5.427 -10.068 1.301 1.00 0.00 110 ASP A O 19
ATOM 32532 N N . LEU A 1 85 ? 4.506 -8.181 2.110 1.00 0.00 111 LEU A N 19
ATOM 32533 C CA . LEU A 1 85 ? 4.898 -7.365 0.963 1.00 0.00 111 LEU A CA 19
ATOM 32534 C C . LEU A 1 85 ? 6.403 -7.118 0.936 1.00 0.00 111 LEU A C 19
ATOM 32535 O O . LEU A 1 85 ? 7.031 -7.185 -0.117 1.00 0.00 111 LEU A O 19
ATOM 32551 N N . PHE A 1 86 ? 6.970 -6.810 2.095 1.00 0.00 112 PHE A N 19
ATOM 32552 C CA . PHE A 1 86 ? 8.401 -6.529 2.199 1.00 0.00 112 PHE A CA 19
ATOM 32553 C C . PHE A 1 86 ? 9.251 -7.752 1.850 1.00 0.00 112 PHE A C 19
ATOM 32554 O O . PHE A 1 86 ? 10.220 -7.647 1.098 1.00 0.00 112 PHE A O 19
ATOM 32571 N N . GLU A 1 87 ? 8.894 -8.906 2.408 1.00 0.00 113 GLU A N 19
ATOM 32572 C CA . GLU A 1 87 ? 9.639 -10.136 2.163 1.00 0.00 113 GLU A CA 19
ATOM 32573 C C . GLU A 1 87 ? 9.278 -10.746 0.815 1.00 0.00 113 GLU A C 19
ATOM 32574 O O . GLU A 1 87 ? 9.922 -11.694 0.363 1.00 0.00 113 GLU A O 19
ATOM 32586 N N . ASN A 1 88 ? 8.239 -10.208 0.181 1.00 0.00 114 ASN A N 19
ATOM 32587 C CA . ASN A 1 88 ? 7.791 -10.714 -1.111 1.00 0.00 114 ASN A CA 19
ATOM 32588 C C . ASN A 1 88 ? 7.340 -12.166 -0.990 1.00 0.00 114 ASN A C 19
ATOM 32589 O O . ASN A 1 88 ? 7.587 -12.981 -1.879 1.00 0.00 114 ASN A O 19
ATOM 32600 N N . THR A 1 89 ? 6.687 -12.484 0.123 1.00 0.00 115 THR A N 19
ATOM 32601 C CA . THR A 1 89 ? 6.210 -13.842 0.360 1.00 0.00 115 THR A CA 19
ATOM 32602 C C . THR A 1 89 ? 4.778 -14.036 -0.132 1.00 0.00 115 THR A C 19
ATOM 32603 O O . THR A 1 89 ? 4.493 -14.958 -0.898 1.00 0.00 115 THR A O 19
ATOM 32614 N N . ASN A 1 90 ? 3.876 -13.171 0.324 1.00 0.00 116 ASN A N 19
ATOM 32615 C CA . ASN A 1 90 ? 2.468 -13.254 -0.055 1.00 0.00 116 ASN A CA 19
ATOM 32616 C C . ASN A 1 90 ? 2.171 -12.484 -1.342 1.00 0.00 116 ASN A C 19
ATOM 32617 O O . ASN A 1 90 ? 1.380 -11.541 -1.338 1.00 0.00 116 ASN A O 19
ATOM 32628 N N . HIS A 1 91 ? 2.799 -12.891 -2.443 1.00 0.00 117 HIS A N 19
ATOM 32629 C CA . HIS A 1 91 ? 2.581 -12.234 -3.730 1.00 0.00 117 HIS A CA 19
ATOM 32630 C C . HIS A 1 91 ? 1.099 -12.229 -4.097 1.00 0.00 117 HIS A C 19
ATOM 32631 O O . HIS A 1 91 ? 0.556 -11.206 -4.516 1.00 0.00 117 HIS A O 19
ATOM 32646 N N . THR A 1 92 ? 0.453 -13.380 -3.944 1.00 0.00 118 THR A N 19
ATOM 32647 C CA . THR A 1 92 ? -0.964 -13.515 -4.265 1.00 0.00 118 THR A CA 19
ATOM 32648 C C . THR A 1 92 ? -1.821 -12.591 -3.405 1.00 0.00 118 THR A C 19
ATOM 32649 O O . THR A 1 92 ? -2.714 -11.911 -3.911 1.00 0.00 118 THR A O 19
ATOM 32660 N N . GLN A 1 93 ? -1.551 -12.576 -2.104 1.00 0.00 119 GLN A N 19
ATOM 32661 C CA . GLN A 1 93 ? -2.301 -11.741 -1.176 1.00 0.00 119 GLN A CA 19
ATOM 32662 C C . GLN A 1 93 ? -2.173 -10.262 -1.530 1.00 0.00 119 GLN A C 19
ATOM 32663 O O . GLN A 1 93 ? -3.146 -9.515 -1.458 1.00 0.00 119 GLN A O 19
ATOM 32677 N N . VAL A 1 94 ? -0.969 -9.844 -1.904 1.00 0.00 120 VAL A N 19
ATOM 32678 C CA . VAL A 1 94 ? -0.721 -8.452 -2.260 1.00 0.00 120 VAL A CA 19
ATOM 32679 C C . VAL A 1 94 ? -1.638 -7.992 -3.391 1.00 0.00 120 VAL A C 19
ATOM 32680 O O . VAL A 1 94 ? -2.206 -6.901 -3.335 1.00 0.00 120 VAL A O 19
ATOM 32693 N N . GLN A 1 95 ? -1.778 -8.827 -4.415 1.00 0.00 121 GLN A N 19
ATOM 32694 C CA . GLN A 1 95 ? -2.614 -8.512 -5.553 1.00 0.00 121 GLN A CA 19
ATOM 32695 C C . GLN A 1 95 ? -4.090 -8.436 -5.162 1.00 0.00 121 GLN A C 19
ATOM 32696 O O . GLN A 1 95 ? -4.794 -7.500 -5.541 1.00 0.00 121 GLN A O 19
ATOM 32710 N N . SER A 1 96 ? -4.550 -9.430 -4.409 1.00 0.00 122 SER A N 19
ATOM 32711 C CA . SER A 1 96 ? -5.943 -9.485 -3.973 1.00 0.00 122 SER A CA 19
ATOM 32712 C C . SER A 1 96 ? -6.290 -8.316 -3.053 1.00 0.00 122 SER A C 19
ATOM 32713 O O . SER A 1 96 ? -7.374 -7.740 -3.151 1.00 0.00 122 SER A O 19
ATOM 32721 N N . THR A 1 97 ? -5.369 -7.978 -2.157 1.00 0.00 123 THR A N 19
ATOM 32722 C CA . THR A 1 97 ? -5.582 -6.886 -1.212 1.00 0.00 123 THR A CA 19
ATOM 32723 C C . THR A 1 97 ? -5.944 -5.591 -1.934 1.00 0.00 123 THR A C 19
ATOM 32724 O O . THR A 1 97 ? -6.826 -4.854 -1.494 1.00 0.00 123 THR A O 19
ATOM 32735 N N . LEU A 1 98 ? -5.261 -5.322 -3.043 1.00 0.00 124 LEU A N 19
ATOM 32736 C CA . LEU A 1 98 ? -5.518 -4.115 -3.823 1.00 0.00 124 LEU A CA 19
ATOM 32737 C C . LEU A 1 98 ? -6.990 -4.028 -4.218 1.00 0.00 124 LEU A C 19
ATOM 32738 O O . LEU A 1 98 ? -7.590 -2.954 -4.180 1.00 0.00 124 LEU A O 19
ATOM 32754 N N . ILE A 1 99 ? -7.564 -5.166 -4.596 1.00 0.00 125 ILE A N 19
ATOM 32755 C CA . ILE A 1 99 ? -8.965 -5.221 -4.996 1.00 0.00 125 ILE A CA 19
ATOM 32756 C C . ILE A 1 99 ? -9.878 -4.768 -3.860 1.00 0.00 125 ILE A C 19
ATOM 32757 O O . ILE A 1 99 ? -10.812 -3.995 -4.071 1.00 0.00 125 ILE A O 19
ATOM 32773 N N . ALA A 1 100 ? -9.602 -5.257 -2.654 1.00 0.00 126 ALA A N 19
ATOM 32774 C CA . ALA A 1 100 ? -10.397 -4.907 -1.484 1.00 0.00 126 ALA A CA 19
ATOM 32775 C C . ALA A 1 100 ? -10.319 -3.412 -1.189 1.00 0.00 126 ALA A C 19
ATOM 32776 O O . ALA A 1 100 ? -11.335 -2.768 -0.923 1.00 0.00 126 ALA A O 19
ATOM 32783 N N . LEU A 1 101 ? -9.107 -2.867 -1.236 1.00 0.00 127 LEU A N 19
ATOM 32784 C CA . LEU A 1 101 ? -8.894 -1.447 -0.974 1.00 0.00 127 LEU A CA 19
ATOM 32785 C C . LEU A 1 101 ? -9.682 -0.587 -1.957 1.00 0.00 127 LEU A C 19
ATOM 32786 O O . LEU A 1 101 ? -10.287 0.415 -1.576 1.00 0.00 127 LEU A O 19
ATOM 32802 N N . ALA A 1 102 ? -9.668 -0.989 -3.224 1.00 0.00 128 ALA A N 19
ATOM 32803 C CA . ALA A 1 102 ? -10.379 -0.262 -4.268 1.00 0.00 128 ALA A CA 19
ATOM 32804 C C . ALA A 1 102 ? -11.880 -0.267 -4.007 1.00 0.00 128 ALA A C 19
ATOM 32805 O O . ALA A 1 102 ? -12.555 0.747 -4.179 1.00 0.00 128 ALA A O 19
ATOM 32812 N N . SER A 1 103 ? -12.393 -1.420 -3.591 1.00 0.00 129 SER A N 19
ATOM 32813 C CA . SER A 1 103 ? -13.815 -1.569 -3.303 1.00 0.00 129 SER A CA 19
ATOM 32814 C C . SER A 1 103 ? -14.266 -0.555 -2.257 1.00 0.00 129 SER A C 19
ATOM 32815 O O . SER A 1 103 ? -15.359 0.004 -2.353 1.00 0.00 129 SER A O 19
ATOM 32823 N N . GLN A 1 104 ? -13.421 -0.323 -1.256 1.00 0.00 130 GLN A N 19
ATOM 32824 C CA . GLN A 1 104 ? -13.732 0.616 -0.197 1.00 0.00 130 GLN A CA 19
ATOM 32825 C C . GLN A 1 104 ? -13.874 2.034 -0.734 1.00 0.00 130 GLN A C 19
ATOM 32826 O O . GLN A 1 104 ? -14.858 2.713 -0.460 1.00 0.00 130 GLN A O 19
ATOM 32840 N N . ALA A 1 105 ? -12.880 2.475 -1.492 1.00 0.00 131 ALA A N 19
ATOM 32841 C CA . ALA A 1 105 ? -12.884 3.818 -2.061 1.00 0.00 131 ALA A CA 19
ATOM 32842 C C . ALA A 1 105 ? -14.200 4.128 -2.773 1.00 0.00 131 ALA A C 19
ATOM 32843 O O . ALA A 1 105 ? -14.667 5.268 -2.761 1.00 0.00 131 ALA A O 19
ATOM 32850 N N . LYS A 1 106 ? -14.789 3.114 -3.400 1.00 0.00 132 LYS A N 19
ATOM 32851 C CA . LYS A 1 106 ? -16.045 3.288 -4.126 1.00 0.00 132 LYS A CA 19
ATOM 32852 C C . LYS A 1 106 ? -17.201 3.594 -3.178 1.00 0.00 132 LYS A C 19
ATOM 32853 O O . LYS A 1 106 ? -17.867 4.623 -3.302 1.00 0.00 132 LYS A O 19
ATOM 32872 N N . THR A 1 107 ? -17.441 2.682 -2.242 1.00 0.00 133 THR A N 19
ATOM 32873 C CA . THR A 1 107 ? -18.526 2.828 -1.275 1.00 0.00 133 THR A CA 19
ATOM 32874 C C . THR A 1 107 ? -18.279 3.980 -0.302 1.00 0.00 133 THR A C 19
ATOM 32875 O O . THR A 1 107 ? -19.151 4.825 -0.097 1.00 0.00 133 THR A O 19
ATOM 32886 N N . LYS A 1 108 ? -17.095 4.005 0.298 1.00 0.00 134 LYS A N 19
ATOM 32887 C CA . LYS A 1 108 ? -16.737 5.048 1.255 1.00 0.00 134 LYS A CA 19
ATOM 32888 C C . LYS A 1 108 ? -16.929 6.434 0.646 1.00 0.00 134 LYS A C 19
ATOM 32889 O O . LYS A 1 108 ? -16.634 6.598 -0.557 1.00 0.00 134 LYS A O 19
ATOM 32909 N N . MET A 1 1 ? -14.542 -10.558 -5.453 1.00 0.00 27 MET A N 20
ATOM 32910 C CA . MET A 1 1 ? -15.908 -10.503 -6.039 1.00 0.00 27 MET A CA 20
ATOM 32911 C C . MET A 1 1 ? -15.986 -9.507 -7.200 1.00 0.00 27 MET A C 20
ATOM 32912 O O . MET A 1 1 ? -16.502 -9.840 -8.267 1.00 0.00 27 MET A O 20
ATOM 32928 N N . PRO A 1 2 ? -15.479 -8.268 -7.019 1.00 0.00 28 PRO A N 20
ATOM 32929 C CA . PRO A 1 2 ? -15.509 -7.248 -8.074 1.00 0.00 28 PRO A CA 20
ATOM 32930 C C . PRO A 1 2 ? -14.589 -7.597 -9.244 1.00 0.00 28 PRO A C 20
ATOM 32931 O O . PRO A 1 2 ? -14.525 -8.750 -9.670 1.00 0.00 28 PRO A O 20
ATOM 32942 N N . GLN A 1 3 ? -13.878 -6.595 -9.758 1.00 0.00 29 GLN A N 20
ATOM 32943 C CA . GLN A 1 3 ? -12.965 -6.798 -10.878 1.00 0.00 29 GLN A CA 20
ATOM 32944 C C . GLN A 1 3 ? -12.159 -5.532 -11.151 1.00 0.00 29 GLN A C 20
ATOM 32945 O O . GLN A 1 3 ? -12.723 -4.449 -11.312 1.00 0.00 29 GLN A O 20
ATOM 32959 N N . THR A 1 4 ? -10.835 -5.675 -11.203 1.00 0.00 30 THR A N 20
ATOM 32960 C CA . THR A 1 4 ? -9.950 -4.543 -11.457 1.00 0.00 30 THR A CA 20
ATOM 32961 C C . THR A 1 4 ? -8.485 -4.976 -11.470 1.00 0.00 30 THR A C 20
ATOM 32962 O O . THR A 1 4 ? -7.623 -4.310 -10.895 1.00 0.00 30 THR A O 20
ATOM 32973 N N . GLU A 1 5 ? -8.205 -6.095 -12.133 1.00 0.00 31 GLU A N 20
ATOM 32974 C CA . GLU A 1 5 ? -6.842 -6.607 -12.219 1.00 0.00 31 GLU A CA 20
ATOM 32975 C C . GLU A 1 5 ? -5.930 -5.597 -12.908 1.00 0.00 31 GLU A C 20
ATOM 32976 O O . GLU A 1 5 ? -4.898 -5.203 -12.363 1.00 0.00 31 GLU A O 20
ATOM 32988 N N . ARG A 1 6 ? -6.323 -5.181 -14.107 1.00 0.00 32 ARG A N 20
ATOM 32989 C CA . ARG A 1 6 ? -5.551 -4.214 -14.879 1.00 0.00 32 ARG A CA 20
ATOM 32990 C C . ARG A 1 6 ? -5.832 -2.794 -14.405 1.00 0.00 32 ARG A C 20
ATOM 32991 O O . ARG A 1 6 ? -4.914 -1.993 -14.229 1.00 0.00 32 ARG A O 20
ATOM 33012 N N . GLN A 1 7 ? -7.110 -2.490 -14.205 1.00 0.00 33 GLN A N 20
ATOM 33013 C CA . GLN A 1 7 ? -7.528 -1.167 -13.756 1.00 0.00 33 GLN A CA 20
ATOM 33014 C C . GLN A 1 7 ? -6.833 -0.783 -12.453 1.00 0.00 33 GLN A C 20
ATOM 33015 O O . GLN A 1 7 ? -6.881 0.373 -12.033 1.00 0.00 33 GLN A O 20
ATOM 33029 N N . LEU A 1 8 ? -6.194 -1.758 -11.816 1.00 0.00 34 LEU A N 20
ATOM 33030 C CA . LEU A 1 8 ? -5.496 -1.520 -10.560 1.00 0.00 34 LEU A CA 20
ATOM 33031 C C . LEU A 1 8 ? -4.367 -0.512 -10.746 1.00 0.00 34 LEU A C 20
ATOM 33032 O O . LEU A 1 8 ? -4.247 0.445 -9.982 1.00 0.00 34 LEU A O 20
ATOM 33048 N N . ARG A 1 9 ? -3.539 -0.735 -11.764 1.00 0.00 35 ARG A N 20
ATOM 33049 C CA . ARG A 1 9 ? -2.419 0.157 -12.041 1.00 0.00 35 ARG A CA 20
ATOM 33050 C C . ARG A 1 9 ? -2.912 1.544 -12.441 1.00 0.00 35 ARG A C 20
ATOM 33051 O O . ARG A 1 9 ? -2.431 2.552 -11.928 1.00 0.00 35 ARG A O 20
ATOM 33072 N N . VAL A 1 10 ? -3.880 1.591 -13.350 1.00 0.00 36 VAL A N 20
ATOM 33073 C CA . VAL A 1 10 ? -4.435 2.862 -13.804 1.00 0.00 36 VAL A CA 20
ATOM 33074 C C . VAL A 1 10 ? -5.008 3.651 -12.631 1.00 0.00 36 VAL A C 20
ATOM 33075 O O . VAL A 1 10 ? -4.854 4.870 -12.552 1.00 0.00 36 VAL A O 20
ATOM 33088 N N . TRP A 1 11 ? -5.667 2.941 -11.723 1.00 0.00 37 TRP A N 20
ATOM 33089 C CA . TRP A 1 11 ? -6.270 3.558 -10.546 1.00 0.00 37 TRP A CA 20
ATOM 33090 C C . TRP A 1 11 ? -5.208 4.131 -9.607 1.00 0.00 37 TRP A C 20
ATOM 33091 O O . TRP A 1 11 ? -5.148 5.341 -9.391 1.00 0.00 37 TRP A O 20
ATOM 33112 N N . ILE A 1 12 ? -4.400 3.253 -9.028 1.00 0.00 38 ILE A N 20
ATOM 33113 C CA . ILE A 1 12 ? -3.368 3.658 -8.082 1.00 0.00 38 ILE A CA 20
ATOM 33114 C C . ILE A 1 12 ? -2.399 4.677 -8.683 1.00 0.00 38 ILE A C 20
ATOM 33115 O O . ILE A 1 12 ? -2.147 5.726 -8.089 1.00 0.00 38 ILE A O 20
ATOM 33131 N N . GLU A 1 13 ? -1.856 4.368 -9.857 1.00 0.00 39 GLU A N 20
ATOM 33132 C CA . GLU A 1 13 ? -0.916 5.268 -10.523 1.00 0.00 39 GLU A CA 20
ATOM 33133 C C . GLU A 1 13 ? -1.572 6.608 -10.836 1.00 0.00 39 GLU A C 20
ATOM 33134 O O . GLU A 1 13 ? -1.011 7.667 -10.555 1.00 0.00 39 GLU A O 20
ATOM 33146 N N . GLY A 1 14 ? -2.763 6.552 -11.421 1.00 0.00 40 GLY A N 20
ATOM 33147 C CA . GLY A 1 14 ? -3.482 7.764 -11.768 1.00 0.00 40 GLY A CA 20
ATOM 33148 C C . GLY A 1 14 ? -3.848 8.597 -10.555 1.00 0.00 40 GLY A C 20
ATOM 33149 O O . GLY A 1 14 ? -3.886 9.825 -10.626 1.00 0.00 40 GLY A O 20
ATOM 33153 N N . ALA A 1 15 ? -4.129 7.925 -9.442 1.00 0.00 41 ALA A N 20
ATOM 33154 C CA . ALA A 1 15 ? -4.505 8.606 -8.209 1.00 0.00 41 ALA A CA 20
ATOM 33155 C C . ALA A 1 15 ? -3.469 9.651 -7.810 1.00 0.00 41 ALA A C 20
ATOM 33156 O O . ALA A 1 15 ? -3.763 10.845 -7.766 1.00 0.00 41 ALA A O 20
ATOM 33163 N N . THR A 1 16 ? -2.254 9.195 -7.523 1.00 0.00 42 THR A N 20
ATOM 33164 C CA . THR A 1 16 ? -1.175 10.093 -7.132 1.00 0.00 42 THR A CA 20
ATOM 33165 C C . THR A 1 16 ? -0.481 10.681 -8.353 1.00 0.00 42 THR A C 20
ATOM 33166 O O . THR A 1 16 ? -0.469 11.896 -8.554 1.00 0.00 42 THR A O 20
ATOM 33177 N N . GLY A 1 17 ? 0.103 9.805 -9.161 1.00 0.00 43 GLY A N 20
ATOM 33178 C CA . GLY A 1 17 ? 0.805 10.230 -10.353 1.00 0.00 43 GLY A CA 20
ATOM 33179 C C . GLY A 1 17 ? 1.914 9.266 -10.704 1.00 0.00 43 GLY A C 20
ATOM 33180 O O . GLY A 1 17 ? 2.232 9.060 -11.875 1.00 0.00 43 GLY A O 20
ATOM 33184 N N . ARG A 1 18 ? 2.503 8.680 -9.668 1.00 0.00 44 ARG A N 20
ATOM 33185 C CA . ARG A 1 18 ? 3.591 7.728 -9.830 1.00 0.00 44 ARG A CA 20
ATOM 33186 C C . ARG A 1 18 ? 3.115 6.472 -10.552 1.00 0.00 44 ARG A C 20
ATOM 33187 O O . ARG A 1 18 ? 2.084 5.899 -10.202 1.00 0.00 44 ARG A O 20
ATOM 33208 N N . ARG A 1 19 ? 3.873 6.045 -11.555 1.00 0.00 45 ARG A N 20
ATOM 33209 C CA . ARG A 1 19 ? 3.526 4.851 -12.315 1.00 0.00 45 ARG A CA 20
ATOM 33210 C C . ARG A 1 19 ? 4.133 3.603 -11.678 1.00 0.00 45 ARG A C 20
ATOM 33211 O O . ARG A 1 19 ? 4.361 2.601 -12.357 1.00 0.00 45 ARG A O 20
ATOM 33232 N N . ILE A 1 20 ? 4.382 3.672 -10.369 1.00 0.00 46 ILE A N 20
ATOM 33233 C CA . ILE A 1 20 ? 4.960 2.554 -9.623 1.00 0.00 46 ILE A CA 20
ATOM 33234 C C . ILE A 1 20 ? 6.411 2.275 -10.031 1.00 0.00 46 ILE A C 20
ATOM 33235 O O . ILE A 1 20 ? 7.220 1.843 -9.209 1.00 0.00 46 ILE A O 20
ATOM 33251 N N . GLY A 1 21 ? 6.739 2.528 -11.295 1.00 0.00 47 GLY A N 20
ATOM 33252 C CA . GLY A 1 21 ? 8.089 2.300 -11.775 1.00 0.00 47 GLY A CA 20
ATOM 33253 C C . GLY A 1 21 ? 8.323 0.872 -12.231 1.00 0.00 47 GLY A C 20
ATOM 33254 O O . GLY A 1 21 ? 7.472 0.275 -12.891 1.00 0.00 47 GLY A O 20
ATOM 33258 N N . ASP A 1 22 ? 9.487 0.331 -11.886 1.00 0.00 48 ASP A N 20
ATOM 33259 C CA . ASP A 1 22 ? 9.851 -1.029 -12.270 1.00 0.00 48 ASP A CA 20
ATOM 33260 C C . ASP A 1 22 ? 8.950 -2.066 -11.602 1.00 0.00 48 ASP A C 20
ATOM 33261 O O . ASP A 1 22 ? 8.554 -1.911 -10.447 1.00 0.00 48 ASP A O 20
ATOM 33270 N N . ASN A 1 23 ? 8.646 -3.129 -12.343 1.00 0.00 49 ASN A N 20
ATOM 33271 C CA . ASN A 1 23 ? 7.807 -4.214 -11.844 1.00 0.00 49 ASN A CA 20
ATOM 33272 C C . ASN A 1 23 ? 6.403 -3.726 -11.487 1.00 0.00 49 ASN A C 20
ATOM 33273 O O . ASN A 1 23 ? 5.793 -2.962 -12.235 1.00 0.00 49 ASN A O 20
ATOM 33284 N N . PHE A 1 24 ? 5.890 -4.183 -10.345 1.00 0.00 50 PHE A N 20
ATOM 33285 C CA . PHE A 1 24 ? 4.554 -3.808 -9.893 1.00 0.00 50 PHE A CA 20
ATOM 33286 C C . PHE A 1 24 ? 4.411 -4.071 -8.397 1.00 0.00 50 PHE A C 20
ATOM 33287 O O . PHE A 1 24 ? 3.964 -3.208 -7.641 1.00 0.00 50 PHE A O 20
ATOM 33304 N N . MET A 1 25 ? 4.808 -5.269 -7.977 1.00 0.00 51 MET A N 20
ATOM 33305 C CA . MET A 1 25 ? 4.743 -5.658 -6.572 1.00 0.00 51 MET A CA 20
ATOM 33306 C C . MET A 1 25 ? 5.972 -5.145 -5.831 1.00 0.00 51 MET A C 20
ATOM 33307 O O . MET A 1 25 ? 5.876 -4.635 -4.715 1.00 0.00 51 MET A O 20
ATOM 33321 N N . ASP A 1 26 ? 7.128 -5.294 -6.472 1.00 0.00 52 ASP A N 20
ATOM 33322 C CA . ASP A 1 26 ? 8.396 -4.861 -5.904 1.00 0.00 52 ASP A CA 20
ATOM 33323 C C . ASP A 1 26 ? 8.362 -3.379 -5.535 1.00 0.00 52 ASP A C 20
ATOM 33324 O O . ASP A 1 26 ? 8.881 -2.978 -4.494 1.00 0.00 52 ASP A O 20
ATOM 33333 N N . GLY A 1 27 ? 7.748 -2.568 -6.390 1.00 0.00 53 GLY A N 20
ATOM 33334 C CA . GLY A 1 27 ? 7.661 -1.143 -6.122 1.00 0.00 53 GLY A CA 20
ATOM 33335 C C . GLY A 1 27 ? 6.919 -0.853 -4.833 1.00 0.00 53 GLY A C 20
ATOM 33336 O O . GLY A 1 27 ? 7.286 0.050 -4.081 1.00 0.00 53 GLY A O 20
ATOM 33340 N N . LEU A 1 28 ? 5.868 -1.627 -4.584 1.00 0.00 54 LEU A N 20
ATOM 33341 C CA . LEU A 1 28 ? 5.052 -1.472 -3.385 1.00 0.00 54 LEU A CA 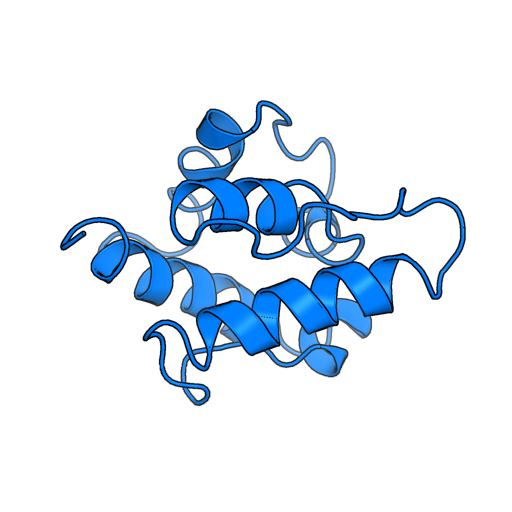20
ATOM 33342 C C . LEU A 1 28 ? 5.869 -1.732 -2.120 1.00 0.00 54 LEU A C 20
ATOM 33343 O O . LEU A 1 28 ? 5.599 -1.158 -1.065 1.00 0.00 54 LEU A O 20
ATOM 33359 N N . LYS A 1 29 ? 6.856 -2.618 -2.235 1.00 0.00 55 LYS A N 20
ATOM 33360 C CA . LYS A 1 29 ? 7.709 -2.987 -1.104 1.00 0.00 55 LYS A CA 20
ATOM 33361 C C . LYS A 1 29 ? 8.212 -1.762 -0.343 1.00 0.00 55 LYS A C 20
ATOM 33362 O O . LYS A 1 29 ? 8.141 -1.717 0.885 1.00 0.00 55 LYS A O 20
ATOM 33381 N N . ASP A 1 30 ? 8.731 -0.778 -1.070 1.00 0.00 56 ASP A N 20
ATOM 33382 C CA . ASP A 1 30 ? 9.255 0.433 -0.447 1.00 0.00 56 ASP A CA 20
ATOM 33383 C C . ASP A 1 30 ? 8.173 1.156 0.347 1.00 0.00 56 ASP A C 20
ATOM 33384 O O . ASP A 1 30 ? 8.441 1.724 1.406 1.00 0.00 56 ASP A O 20
ATOM 33393 N N . GLY A 1 31 ? 6.951 1.135 -0.171 1.00 0.00 57 GLY A N 20
ATOM 33394 C CA . GLY A 1 31 ? 5.848 1.796 0.500 1.00 0.00 57 GLY A CA 20
ATOM 33395 C C . GLY A 1 31 ? 5.984 3.305 0.487 1.00 0.00 57 GLY A C 20
ATOM 33396 O O . GLY A 1 31 ? 6.636 3.886 1.353 1.00 0.00 57 GLY A O 20
ATOM 33400 N N . VAL A 1 32 ? 5.356 3.937 -0.500 1.00 0.00 58 VAL A N 20
ATOM 33401 C CA . VAL A 1 32 ? 5.388 5.390 -0.642 1.00 0.00 58 VAL A CA 20
ATOM 33402 C C . VAL A 1 32 ? 4.167 5.862 -1.411 1.00 0.00 58 VAL A C 20
ATOM 33403 O O . VAL A 1 32 ? 3.420 6.725 -0.953 1.00 0.00 58 VAL A O 20
ATOM 33416 N N . ILE A 1 33 ? 3.974 5.281 -2.589 1.00 0.00 59 ILE A N 20
ATOM 33417 C CA . ILE A 1 33 ? 2.850 5.625 -3.443 1.00 0.00 59 ILE A CA 20
ATOM 33418 C C . ILE A 1 33 ? 1.537 5.180 -2.813 1.00 0.00 59 ILE A C 20
ATOM 33419 O O . ILE A 1 33 ? 0.565 5.933 -2.799 1.00 0.00 59 ILE A O 20
ATOM 33435 N N . LEU A 1 34 ? 1.516 3.958 -2.281 1.00 0.00 60 LEU A N 20
ATOM 33436 C CA . LEU A 1 34 ? 0.317 3.439 -1.637 1.00 0.00 60 LEU A CA 20
ATOM 33437 C C . LEU A 1 34 ? -0.071 4.338 -0.475 1.00 0.00 60 LEU A C 20
ATOM 33438 O O . LEU A 1 34 ? -1.233 4.713 -0.332 1.00 0.00 60 LEU A O 20
ATOM 33454 N N . CYS A 1 35 ? 0.919 4.714 0.329 1.00 0.00 61 CYS A N 20
ATOM 33455 C CA . CYS A 1 35 ? 0.687 5.611 1.449 1.00 0.00 61 CYS A CA 20
ATOM 33456 C C . CYS A 1 35 ? 0.021 6.880 0.939 1.00 0.00 61 CYS A C 20
ATOM 33457 O O . CYS A 1 35 ? -0.931 7.385 1.531 1.00 0.00 61 CYS A O 20
ATOM 33465 N N . GLU A 1 36 ? 0.527 7.371 -0.186 1.00 0.00 62 GLU A N 20
ATOM 33466 C CA . GLU A 1 36 ? -0.004 8.564 -0.825 1.00 0.00 62 GLU A CA 20
ATOM 33467 C C . GLU A 1 36 ? -1.423 8.318 -1.337 1.00 0.00 62 GLU A C 20
ATOM 33468 O O . GLU A 1 36 ? -2.270 9.210 -1.308 1.00 0.00 62 GLU A O 20
ATOM 33480 N N . LEU A 1 37 ? -1.664 7.100 -1.813 1.00 0.00 63 LEU A N 20
ATOM 33481 C CA . LEU A 1 37 ? -2.960 6.713 -2.347 1.00 0.00 63 LEU A CA 20
ATOM 33482 C C . LEU A 1 37 ? -4.034 6.694 -1.261 1.00 0.00 63 LEU A C 20
ATOM 33483 O O . LEU A 1 37 ? -5.101 7.285 -1.425 1.00 0.00 63 LEU A O 20
ATOM 33499 N N . ILE A 1 38 ? -3.754 6.003 -0.161 1.00 0.00 64 ILE A N 20
ATOM 33500 C CA . ILE A 1 38 ? -4.708 5.901 0.936 1.00 0.00 64 ILE A CA 20
ATOM 33501 C C . ILE A 1 38 ? -5.036 7.273 1.519 1.00 0.00 64 ILE A C 20
ATOM 33502 O O . ILE A 1 38 ? -6.183 7.541 1.863 1.00 0.00 64 ILE A O 20
ATOM 33518 N N . ASN A 1 39 ? -4.035 8.143 1.621 1.00 0.00 65 ASN A N 20
ATOM 33519 C CA . ASN A 1 39 ? -4.256 9.485 2.153 1.00 0.00 65 ASN A CA 20
ATOM 33520 C C . ASN A 1 39 ? -5.366 10.192 1.385 1.00 0.00 65 ASN A C 20
ATOM 33521 O O . ASN A 1 39 ? -6.070 11.043 1.930 1.00 0.00 65 ASN A O 20
ATOM 33532 N N . LYS A 1 40 ? -5.519 9.831 0.115 1.00 0.00 66 LYS A N 20
ATOM 33533 C CA . LYS A 1 40 ? -6.537 10.417 -0.734 1.00 0.00 66 LYS A CA 20
ATOM 33534 C C . LYS A 1 40 ? -7.922 9.947 -0.312 1.00 0.00 66 LYS A C 20
ATOM 33535 O O . LYS A 1 40 ? -8.827 10.753 -0.096 1.00 0.00 66 LYS A O 20
ATOM 33554 N N . LEU A 1 41 ? -8.075 8.632 -0.198 1.00 0.00 67 LEU A N 20
ATOM 33555 C CA . LEU A 1 41 ? -9.342 8.034 0.198 1.00 0.00 67 LEU A CA 20
ATOM 33556 C C . LEU A 1 41 ? -9.613 8.274 1.678 1.00 0.00 67 LEU A C 20
ATOM 33557 O O . LEU A 1 41 ? -10.626 8.868 2.049 1.00 0.00 67 LEU A O 20
ATOM 33573 N N . GLN A 1 42 ? -8.695 7.807 2.518 1.00 0.00 68 GLN A N 20
ATOM 33574 C CA . GLN A 1 42 ? -8.820 7.965 3.960 1.00 0.00 68 GLN A CA 20
ATOM 33575 C C . GLN A 1 42 ? -8.036 9.183 4.448 1.00 0.00 68 GLN A C 20
ATOM 33576 O O . GLN A 1 42 ? -6.888 9.394 4.056 1.00 0.00 68 GLN A O 20
ATOM 33590 N N . PRO A 1 43 ? -8.652 10.000 5.316 1.00 0.00 69 PRO A N 20
ATOM 33591 C CA . PRO A 1 43 ? -8.024 11.200 5.869 1.00 0.00 69 PRO A CA 20
ATOM 33592 C C . PRO A 1 43 ? -6.946 10.878 6.902 1.00 0.00 69 PRO A C 20
ATOM 33593 O O . PRO A 1 43 ? -7.160 10.061 7.800 1.00 0.00 69 PRO A O 20
ATOM 33604 N N . GLY A 1 44 ? -5.793 11.531 6.775 1.00 0.00 70 GLY A N 20
ATOM 33605 C CA . GLY A 1 44 ? -4.702 11.310 7.710 1.00 0.00 70 GLY A CA 20
ATOM 33606 C C . GLY A 1 44 ? -4.322 9.847 7.835 1.00 0.00 70 GLY A C 20
ATOM 33607 O O . GLY A 1 44 ? -4.149 9.336 8.941 1.00 0.00 70 GLY A O 20
ATOM 33611 N N . SER A 1 45 ? -4.200 9.172 6.698 1.00 0.00 71 SER A N 20
ATOM 33612 C CA . SER A 1 45 ? -3.845 7.758 6.680 1.00 0.00 71 SER A CA 20
ATOM 33613 C C . SER A 1 45 ? -2.406 7.540 7.141 1.00 0.00 71 SER A C 20
ATOM 33614 O O . SER A 1 45 ? -2.134 6.666 7.965 1.00 0.00 71 SER A O 20
ATOM 33622 N N . VAL A 1 46 ? -1.488 8.337 6.601 1.00 0.00 72 VAL A N 20
ATOM 33623 C CA . VAL A 1 46 ? -0.076 8.231 6.953 1.00 0.00 72 VAL A CA 20
ATOM 33624 C C . VAL A 1 46 ? 0.556 9.614 7.064 1.00 0.00 72 VAL A C 20
ATOM 33625 O O . VAL A 1 46 ? 0.306 10.488 6.233 1.00 0.00 72 VAL A O 20
ATOM 33638 N N . GLN A 1 47 ? 1.373 9.810 8.096 1.00 0.00 73 GLN A N 20
ATOM 33639 C CA . GLN A 1 47 ? 2.038 11.091 8.312 1.00 0.00 73 GLN A CA 20
ATOM 33640 C C . GLN A 1 47 ? 3.095 11.338 7.230 1.00 0.00 73 GLN A C 20
ATOM 33641 O O . GLN A 1 47 ? 2.830 11.141 6.044 1.00 0.00 73 GLN A O 20
ATOM 33655 N N . LYS A 1 48 ? 4.290 11.767 7.634 1.00 0.00 74 LYS A N 20
ATOM 33656 C CA . LYS A 1 48 ? 5.366 12.033 6.684 1.00 0.00 74 LYS A CA 20
ATOM 33657 C C . LYS A 1 48 ? 5.916 10.733 6.104 1.00 0.00 74 LYS A C 20
ATOM 33658 O O . LYS A 1 48 ? 6.247 9.805 6.842 1.00 0.00 74 LYS A O 20
ATOM 33677 N N . VAL A 1 49 ? 6.011 10.675 4.779 1.00 0.00 75 VAL A N 20
ATOM 33678 C CA . VAL A 1 49 ? 6.523 9.490 4.101 1.00 0.00 75 VAL A CA 20
ATOM 33679 C C . VAL A 1 49 ? 8.043 9.412 4.203 1.00 0.00 75 VAL A C 20
ATOM 33680 O O . VAL A 1 49 ? 8.747 10.352 3.834 1.00 0.00 75 VAL A O 20
ATOM 33693 N N . ASN A 1 50 ? 8.544 8.285 4.698 1.00 0.00 76 ASN A N 20
ATOM 33694 C CA . ASN A 1 50 ? 9.982 8.085 4.839 1.00 0.00 76 ASN A CA 20
ATOM 33695 C C . ASN A 1 50 ? 10.590 7.573 3.538 1.00 0.00 76 ASN A C 20
ATOM 33696 O O . ASN A 1 50 ? 10.060 6.653 2.916 1.00 0.00 76 ASN A O 20
ATOM 33707 N N . ASP A 1 51 ? 11.710 8.167 3.138 1.00 0.00 77 ASP A N 20
ATOM 33708 C CA . ASP A 1 51 ? 12.391 7.757 1.915 1.00 0.00 77 ASP A CA 20
ATOM 33709 C C . ASP A 1 51 ? 12.869 6.311 2.032 1.00 0.00 77 ASP A C 20
ATOM 33710 O O . ASP A 1 51 ? 13.396 5.911 3.069 1.00 0.00 77 ASP A O 20
ATOM 33719 N N . PRO A 1 52 ? 12.679 5.501 0.975 1.00 0.00 78 PRO A N 20
ATOM 33720 C CA . PRO A 1 52 ? 13.088 4.092 0.978 1.00 0.00 78 PRO A CA 20
ATOM 33721 C C . PRO A 1 52 ? 14.602 3.911 0.877 1.00 0.00 78 PRO A C 20
ATOM 33722 O O . PRO A 1 52 ? 15.081 2.991 0.213 1.00 0.00 78 PRO A O 20
ATOM 33733 N N . VAL A 1 53 ? 15.351 4.786 1.542 1.00 0.00 79 VAL A N 20
ATOM 33734 C CA . VAL A 1 53 ? 16.807 4.710 1.527 1.00 0.00 79 VAL A CA 20
ATOM 33735 C C . VAL A 1 53 ? 17.303 3.574 2.415 1.00 0.00 79 VAL A C 20
ATOM 33736 O O . VAL A 1 53 ? 18.033 2.691 1.963 1.00 0.00 79 VAL A O 20
ATOM 33749 N N . GLN A 1 54 ? 16.901 3.603 3.682 1.00 0.00 80 GLN A N 20
ATOM 33750 C CA . GLN A 1 54 ? 17.301 2.576 4.637 1.00 0.00 80 GLN A CA 20
ATOM 33751 C C . GLN A 1 54 ? 16.471 1.308 4.453 1.00 0.00 80 GLN A C 20
ATOM 33752 O O . GLN A 1 54 ? 16.121 0.946 3.330 1.00 0.00 80 GLN A O 20
ATOM 33766 N N . ASN A 1 55 ? 16.158 0.635 5.559 1.00 0.00 81 ASN A N 20
ATOM 33767 C CA . ASN A 1 55 ? 15.369 -0.592 5.510 1.00 0.00 81 ASN A CA 20
ATOM 33768 C C . ASN A 1 55 ? 14.058 -0.438 6.277 1.00 0.00 81 ASN A C 20
ATOM 33769 O O . ASN A 1 55 ? 12.988 -0.772 5.766 1.00 0.00 81 ASN A O 20
ATOM 33780 N N . TRP A 1 56 ? 14.148 0.056 7.509 1.00 0.00 82 TRP A N 20
ATOM 33781 C CA . TRP A 1 56 ? 12.966 0.239 8.345 1.00 0.00 82 TRP A CA 20
ATOM 33782 C C . TRP A 1 56 ? 12.058 1.340 7.802 1.00 0.00 82 TRP A C 20
ATOM 33783 O O . TRP A 1 56 ? 10.861 1.359 8.089 1.00 0.00 82 TRP A O 20
ATOM 33804 N N . HIS A 1 57 ? 12.623 2.248 7.009 1.00 0.00 83 HIS A N 20
ATOM 33805 C CA . HIS A 1 57 ? 11.844 3.336 6.421 1.00 0.00 83 HIS A CA 20
ATOM 33806 C C . HIS A 1 57 ? 10.648 2.786 5.650 1.00 0.00 83 HIS A C 20
ATOM 33807 O O . HIS A 1 57 ? 9.524 3.268 5.799 1.00 0.00 83 HIS A O 20
ATOM 33822 N N . LYS A 1 58 ? 10.899 1.769 4.830 1.00 0.00 84 LYS A N 20
ATOM 33823 C CA . LYS A 1 58 ? 9.847 1.144 4.035 1.00 0.00 84 LYS A CA 20
ATOM 33824 C C . LYS A 1 58 ? 8.797 0.500 4.936 1.00 0.00 84 LYS A C 20
ATOM 33825 O O . LYS A 1 58 ? 7.597 0.680 4.733 1.00 0.00 84 LYS A O 20
ATOM 33844 N N . LEU A 1 59 ? 9.262 -0.253 5.927 1.00 0.00 85 LEU A N 20
ATOM 33845 C CA . LEU A 1 59 ? 8.379 -0.935 6.863 1.00 0.00 85 LEU A CA 20
ATOM 33846 C C . LEU A 1 59 ? 7.464 0.050 7.584 1.00 0.00 85 LEU A C 20
ATOM 33847 O O . LEU A 1 59 ? 6.339 -0.289 7.951 1.00 0.00 85 LEU A O 20
ATOM 33863 N N . GLU A 1 60 ? 7.955 1.268 7.790 1.00 0.00 86 GLU A N 20
ATOM 33864 C CA . GLU A 1 60 ? 7.182 2.300 8.473 1.00 0.00 86 GLU A CA 20
ATOM 33865 C C . GLU A 1 60 ? 5.957 2.682 7.655 1.00 0.00 86 GLU A C 20
ATOM 33866 O O . GLU A 1 60 ? 4.835 2.683 8.159 1.00 0.00 86 GLU A O 20
ATOM 33878 N N . ASN A 1 61 ? 6.184 3.004 6.387 1.00 0.00 87 ASN A N 20
ATOM 33879 C CA . ASN A 1 61 ? 5.111 3.384 5.488 1.00 0.00 87 ASN A CA 20
ATOM 33880 C C . ASN A 1 61 ? 4.125 2.238 5.304 1.00 0.00 87 ASN A C 20
ATOM 33881 O O . ASN A 1 61 ? 2.914 2.452 5.239 1.00 0.00 87 ASN A O 20
ATOM 33892 N N . ILE A 1 62 ? 4.651 1.021 5.218 1.00 0.00 88 ILE A N 20
ATOM 33893 C CA . ILE A 1 62 ? 3.815 -0.159 5.037 1.00 0.00 88 ILE A CA 20
ATOM 33894 C C . ILE A 1 62 ? 2.938 -0.408 6.260 1.00 0.00 88 ILE A C 20
ATOM 33895 O O . ILE A 1 62 ? 1.758 -0.736 6.132 1.00 0.00 88 ILE A O 20
ATOM 33911 N N . GLY A 1 63 ? 3.524 -0.257 7.443 1.00 0.00 89 GLY A N 20
ATOM 33912 C CA . GLY A 1 63 ? 2.784 -0.476 8.672 1.00 0.00 89 GLY A CA 20
ATOM 33913 C C . GLY A 1 63 ? 1.581 0.436 8.802 1.00 0.00 89 GLY A C 20
ATOM 33914 O O . GLY A 1 63 ? 0.473 -0.026 9.067 1.00 0.00 89 GLY A O 20
ATOM 33918 N N . ASN A 1 64 ? 1.797 1.733 8.615 1.00 0.00 90 ASN A N 20
ATOM 33919 C CA . ASN A 1 64 ? 0.717 2.709 8.716 1.00 0.00 90 ASN A CA 20
ATOM 33920 C C . ASN A 1 64 ? -0.363 2.440 7.673 1.00 0.00 90 ASN A C 20
ATOM 33921 O O . ASN A 1 64 ? -1.555 2.540 7.961 1.00 0.00 90 ASN A O 20
ATOM 33932 N N . PHE A 1 65 ? 0.064 2.104 6.460 1.00 0.00 91 PHE A N 20
ATOM 33933 C CA . PHE A 1 65 ? -0.862 1.826 5.368 1.00 0.00 91 PHE A CA 20
ATOM 33934 C C . PHE A 1 65 ? -1.775 0.646 5.696 1.00 0.00 91 PHE A C 20
ATOM 33935 O O . PHE A 1 65 ? -2.989 0.721 5.507 1.00 0.00 91 PHE A O 20
ATOM 33952 N N . LEU A 1 66 ? -1.185 -0.444 6.174 1.00 0.00 92 LEU A N 20
ATOM 33953 C CA . LEU A 1 66 ? -1.947 -1.643 6.512 1.00 0.00 92 LEU A CA 20
ATOM 33954 C C . LEU A 1 66 ? -2.860 -1.414 7.710 1.00 0.00 92 LEU A C 20
ATOM 33955 O O . LEU A 1 66 ? -4.041 -1.747 7.666 1.00 0.00 92 LEU A O 20
ATOM 33971 N N . ARG A 1 67 ? -2.317 -0.842 8.777 1.00 0.00 93 ARG A N 20
ATOM 33972 C CA . ARG A 1 67 ? -3.107 -0.574 9.972 1.00 0.00 93 ARG A CA 20
ATOM 33973 C C . ARG A 1 67 ? -4.283 0.326 9.633 1.00 0.00 93 ARG A C 20
ATOM 33974 O O . ARG A 1 67 ? -5.378 0.179 10.176 1.00 0.00 93 ARG A O 20
ATOM 33995 N N . ALA A 1 68 ? -4.037 1.257 8.725 1.00 0.00 94 ALA A N 20
ATOM 33996 C CA . ALA A 1 68 ? -5.059 2.200 8.290 1.00 0.00 94 ALA A CA 20
ATOM 33997 C C . ALA A 1 68 ? -6.151 1.510 7.477 1.00 0.00 94 ALA A C 20
ATOM 33998 O O . ALA A 1 68 ? -7.334 1.768 7.682 1.00 0.00 94 ALA A O 20
ATOM 34005 N N . ILE A 1 69 ? -5.751 0.643 6.547 1.00 0.00 95 ILE A N 20
ATOM 34006 C CA . ILE A 1 69 ? -6.711 -0.064 5.700 1.00 0.00 95 ILE A CA 20
ATOM 34007 C C . ILE A 1 69 ? -7.482 -1.128 6.481 1.00 0.00 95 ILE A C 20
ATOM 34008 O O . ILE A 1 69 ? -8.668 -1.347 6.236 1.00 0.00 95 ILE A O 20
ATOM 34024 N N . LYS A 1 70 ? -6.806 -1.782 7.421 1.00 0.00 96 LYS A N 20
ATOM 34025 C CA . LYS A 1 70 ? -7.431 -2.817 8.234 1.00 0.00 96 LYS A CA 20
ATOM 34026 C C . LYS A 1 70 ? -8.623 -2.252 8.999 1.00 0.00 96 LYS A C 20
ATOM 34027 O O . LYS A 1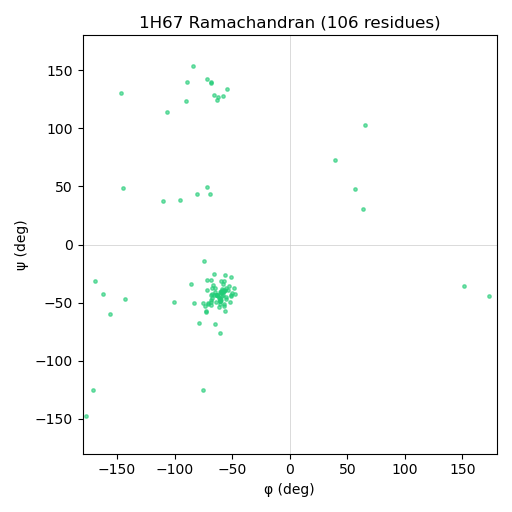 70 ? -9.674 -2.886 9.094 1.00 0.00 96 LYS A O 20
ATOM 34046 N N . HIS A 1 71 ? -8.447 -1.052 9.538 1.00 0.00 97 HIS A N 20
ATOM 34047 C CA . HIS A 1 71 ? -9.498 -0.383 10.294 1.00 0.00 97 HIS A CA 20
ATOM 34048 C C . HIS A 1 71 ? -10.433 0.374 9.361 1.00 0.00 97 HIS A C 20
ATOM 34049 O O . HIS A 1 71 ? -11.635 0.469 9.609 1.00 0.00 97 HIS A O 20
ATOM 34064 N N . TYR A 1 72 ? -9.862 0.919 8.293 1.00 0.00 98 TYR A N 20
ATOM 34065 C CA . TYR A 1 72 ? -10.629 1.685 7.314 1.00 0.00 98 TYR A CA 20
ATOM 34066 C C . TYR A 1 72 ? -11.847 0.904 6.836 1.00 0.00 98 TYR A C 20
ATOM 34067 O O . TYR A 1 72 ? -12.942 1.455 6.723 1.00 0.00 98 TYR A O 20
ATOM 34085 N N . GLY A 1 73 ? -11.651 -0.380 6.552 1.00 0.00 99 GLY A N 20
ATOM 34086 C CA . GLY A 1 73 ? -12.751 -1.204 6.088 1.00 0.00 99 GLY A CA 20
ATOM 34087 C C . GLY A 1 73 ? -12.316 -2.595 5.675 1.00 0.00 99 GLY A C 20
ATOM 34088 O O . GLY A 1 73 ? -12.969 -3.581 6.017 1.00 0.00 99 GLY A O 20
ATOM 34092 N N . VAL A 1 74 ? -11.217 -2.677 4.932 1.00 0.00 100 VAL A N 20
ATOM 34093 C CA . VAL A 1 74 ? -10.709 -3.961 4.468 1.00 0.00 100 VAL A CA 20
ATOM 34094 C C . VAL A 1 74 ? -10.413 -4.885 5.645 1.00 0.00 100 VAL A C 20
ATOM 34095 O O . VAL A 1 74 ? -9.708 -4.506 6.582 1.00 0.00 100 VAL A O 20
ATOM 34108 N N . LYS A 1 75 ? -10.959 -6.095 5.592 1.00 0.00 101 LYS A N 20
ATOM 34109 C CA . LYS A 1 75 ? -10.760 -7.075 6.655 1.00 0.00 101 LYS A CA 20
ATOM 34110 C C . LYS A 1 75 ? -9.301 -7.520 6.728 1.00 0.00 101 LYS A C 20
ATOM 34111 O O . LYS A 1 75 ? -8.661 -7.740 5.701 1.00 0.00 101 LYS A O 20
ATOM 34130 N N . PRO A 1 76 ? -8.755 -7.661 7.952 1.00 0.00 102 PRO A N 20
ATOM 34131 C CA . PRO A 1 76 ? -7.366 -8.086 8.154 1.00 0.00 102 PRO A CA 20
ATOM 34132 C C . PRO A 1 76 ? -7.054 -9.393 7.433 1.00 0.00 102 PRO A C 20
ATOM 34133 O O . PRO A 1 76 ? -5.996 -9.540 6.821 1.00 0.00 102 PRO A O 20
ATOM 34144 N N . HIS A 1 77 ? -7.988 -10.336 7.506 1.00 0.00 103 HIS A N 20
ATOM 34145 C CA . HIS A 1 77 ? -7.826 -11.632 6.857 1.00 0.00 103 HIS A CA 20
ATOM 34146 C C . HIS A 1 77 ? -7.610 -11.460 5.358 1.00 0.00 103 HIS A C 20
ATOM 34147 O O . HIS A 1 77 ? -7.029 -12.323 4.698 1.00 0.00 103 HIS A O 20
ATOM 34162 N N . ASP A 1 78 ? -8.076 -10.333 4.830 1.00 0.00 104 ASP A N 20
ATOM 34163 C CA . ASP A 1 78 ? -7.933 -10.027 3.416 1.00 0.00 104 ASP A CA 20
ATOM 34164 C C . ASP A 1 78 ? -6.923 -8.908 3.237 1.00 0.00 104 ASP A C 20
ATOM 34165 O O . ASP A 1 78 ? -7.077 -8.039 2.379 1.00 0.00 104 ASP A O 20
ATOM 34174 N N . ILE A 1 79 ? -5.894 -8.934 4.074 1.00 0.00 105 ILE A N 20
ATOM 34175 C CA . ILE A 1 79 ? -4.853 -7.922 4.042 1.00 0.00 105 ILE A CA 20
ATOM 34176 C C . ILE A 1 79 ? -3.492 -8.523 4.371 1.00 0.00 105 ILE A C 20
ATOM 34177 O O . ILE A 1 79 ? -3.329 -9.209 5.381 1.00 0.00 105 ILE A O 20
ATOM 34193 N N . PHE A 1 80 ? -2.518 -8.255 3.511 1.00 0.00 106 PHE A N 20
ATOM 34194 C CA . PHE A 1 80 ? -1.166 -8.761 3.701 1.00 0.00 106 PHE A CA 20
ATOM 34195 C C . PHE A 1 80 ? -0.420 -7.933 4.734 1.00 0.00 106 PHE A C 20
ATOM 34196 O O . PHE A 1 80 ? -0.590 -6.718 4.814 1.00 0.00 106 PHE A O 20
ATOM 34213 N N . GLU A 1 81 ? 0.420 -8.597 5.509 1.00 0.00 107 GLU A N 20
ATOM 34214 C CA . GLU A 1 81 ? 1.211 -7.915 6.523 1.00 0.00 107 GLU A CA 20
ATOM 34215 C C . GLU A 1 81 ? 2.465 -7.314 5.906 1.00 0.00 107 GLU A C 20
ATOM 34216 O O . GLU A 1 81 ? 2.889 -7.717 4.824 1.00 0.00 107 GLU A O 20
ATOM 34228 N N . ALA A 1 82 ? 3.046 -6.341 6.597 1.00 0.00 108 ALA A N 20
ATOM 34229 C CA . ALA A 1 82 ? 4.248 -5.674 6.117 1.00 0.00 108 ALA A CA 20
ATOM 34230 C C . ALA A 1 82 ? 5.310 -6.679 5.684 1.00 0.00 108 ALA A C 20
ATOM 34231 O O . ALA A 1 82 ? 6.063 -6.430 4.743 1.00 0.00 108 ALA A O 20
ATOM 34238 N N . ASN A 1 83 ? 5.371 -7.813 6.375 1.00 0.00 109 ASN A N 20
ATOM 34239 C CA . ASN A 1 83 ? 6.345 -8.845 6.061 1.00 0.00 109 ASN A CA 20
ATOM 34240 C C . ASN A 1 83 ? 6.028 -9.533 4.733 1.00 0.00 109 ASN A C 20
ATOM 34241 O O . ASN A 1 83 ? 6.934 -9.916 3.994 1.00 0.00 109 ASN A O 20
ATOM 34252 N N . ASP A 1 84 ? 4.741 -9.693 4.436 1.00 0.00 110 ASP A N 20
ATOM 34253 C CA . ASP A 1 84 ? 4.317 -10.342 3.196 1.00 0.00 110 ASP A CA 20
ATOM 34254 C C . ASP A 1 84 ? 4.879 -9.618 1.976 1.00 0.00 110 ASP A C 20
ATOM 34255 O O . ASP A 1 84 ? 5.426 -10.244 1.068 1.00 0.00 110 ASP A O 20
ATOM 34264 N N . LEU A 1 85 ? 4.734 -8.297 1.959 1.00 0.00 111 LEU A N 20
ATOM 34265 C CA . LEU A 1 85 ? 5.218 -7.481 0.849 1.00 0.00 111 LEU A CA 20
ATOM 34266 C C . LEU A 1 85 ? 6.735 -7.310 0.898 1.00 0.00 111 LEU A C 20
ATOM 34267 O O . LEU A 1 85 ? 7.418 -7.463 -0.115 1.00 0.00 111 LEU A O 20
ATOM 34283 N N . PHE A 1 86 ? 7.253 -6.976 2.076 1.00 0.00 112 PHE A N 20
ATOM 34284 C CA . PHE A 1 86 ? 8.688 -6.764 2.253 1.00 0.00 112 PHE A CA 20
ATOM 34285 C C . PHE A 1 86 ? 9.485 -8.039 1.986 1.00 0.00 112 PHE A C 20
ATOM 34286 O O . PHE A 1 86 ? 10.324 -8.080 1.085 1.00 0.00 112 PHE A O 20
ATOM 34303 N N . GLU A 1 87 ? 9.226 -9.075 2.778 1.00 0.00 113 GLU A N 20
ATOM 34304 C CA . GLU A 1 87 ? 9.925 -10.347 2.633 1.00 0.00 113 GLU A CA 20
ATOM 34305 C C . GLU A 1 87 ? 9.449 -11.104 1.398 1.00 0.00 113 GLU A C 20
ATOM 34306 O O . GLU A 1 87 ? 10.014 -12.136 1.037 1.00 0.00 113 GLU A O 20
ATOM 34318 N N . ASN A 1 88 ? 8.400 -10.589 0.763 1.00 0.00 114 ASN A N 20
ATOM 34319 C CA . ASN A 1 88 ? 7.835 -11.219 -0.425 1.00 0.00 114 ASN A CA 20
ATOM 34320 C C . ASN A 1 88 ? 7.343 -12.625 -0.101 1.00 0.00 114 ASN A C 20
ATOM 34321 O O . ASN A 1 88 ? 7.308 -13.500 -0.966 1.00 0.00 114 ASN A O 20
ATOM 34332 N N . THR A 1 89 ? 6.960 -12.830 1.155 1.00 0.00 115 THR A N 20
ATOM 34333 C CA . THR A 1 89 ? 6.465 -14.124 1.607 1.00 0.00 115 THR A CA 20
ATOM 34334 C C . THR A 1 89 ? 5.065 -14.395 1.069 1.00 0.00 115 THR A C 20
ATOM 34335 O O . THR A 1 89 ? 4.682 -15.545 0.853 1.00 0.00 115 THR A O 20
ATOM 34346 N N . ASN A 1 90 ? 4.299 -13.327 0.865 1.00 0.00 116 ASN A N 20
ATOM 34347 C CA . ASN A 1 90 ? 2.935 -13.448 0.366 1.00 0.00 116 ASN A CA 20
ATOM 34348 C C . ASN A 1 90 ? 2.588 -12.275 -0.549 1.00 0.00 116 ASN A C 20
ATOM 34349 O O . ASN A 1 90 ? 1.567 -11.610 -0.366 1.00 0.00 116 ASN A O 20
ATOM 34360 N N . HIS A 1 91 ? 3.450 -12.026 -1.531 1.00 0.00 117 HIS A N 20
ATOM 34361 C CA . HIS A 1 91 ? 3.247 -10.932 -2.476 1.00 0.00 117 HIS A CA 20
ATOM 34362 C C . HIS A 1 91 ? 1.933 -11.084 -3.239 1.00 0.00 117 HIS A C 20
ATOM 34363 O O . HIS A 1 91 ? 1.280 -10.092 -3.555 1.00 0.00 117 HIS A O 20
ATOM 34378 N N . THR A 1 92 ? 1.545 -12.322 -3.531 1.00 0.00 118 THR A N 20
ATOM 34379 C CA . THR A 1 92 ? 0.300 -12.573 -4.251 1.00 0.00 118 THR A CA 20
ATOM 34380 C C . THR A 1 92 ? -0.866 -11.905 -3.537 1.00 0.00 118 THR A C 20
ATOM 34381 O O . THR A 1 92 ? -1.739 -11.305 -4.164 1.00 0.00 118 THR A O 20
ATOM 34392 N N . GLN A 1 93 ? -0.858 -12.009 -2.215 1.00 0.00 119 GLN A N 20
ATOM 34393 C CA . GLN A 1 93 ? -1.895 -11.412 -1.386 1.00 0.00 119 GLN A CA 20
ATOM 34394 C C . GLN A 1 93 ? -1.954 -9.904 -1.606 1.00 0.00 119 GLN A C 20
ATOM 34395 O O . GLN A 1 93 ? -3.017 -9.294 -1.513 1.00 0.00 119 GLN A O 20
ATOM 34409 N N . VAL A 1 94 ? -0.799 -9.310 -1.894 1.00 0.00 120 VAL A N 20
ATOM 34410 C CA . VAL A 1 94 ? -0.706 -7.872 -2.126 1.00 0.00 120 VAL A CA 20
ATOM 34411 C C . VAL A 1 94 ? -1.645 -7.425 -3.243 1.00 0.00 120 VAL A C 20
ATOM 34412 O O . VAL A 1 94 ? -2.366 -6.437 -3.100 1.00 0.00 120 VAL A O 20
ATOM 34425 N N . GLN A 1 95 ? -1.629 -8.153 -4.355 1.00 0.00 121 GLN A N 20
ATOM 34426 C CA . GLN A 1 95 ? -2.464 -7.836 -5.491 1.00 0.00 121 GLN A CA 20
ATOM 34427 C C . GLN A 1 95 ? -3.945 -7.897 -5.124 1.00 0.00 121 GLN A C 20
ATOM 34428 O O . GLN A 1 95 ? -4.715 -6.996 -5.456 1.00 0.00 121 GLN A O 20
ATOM 34442 N N . SER A 1 96 ? -4.335 -8.969 -4.441 1.00 0.00 122 SER A N 20
ATOM 34443 C CA . SER A 1 96 ? -5.725 -9.154 -4.034 1.00 0.00 122 SER A CA 20
ATOM 34444 C C . SER A 1 96 ? -6.159 -8.092 -3.024 1.00 0.00 122 SER A C 20
ATOM 34445 O O . SER A 1 96 ? -7.288 -7.604 -3.073 1.00 0.00 122 SER A O 20
ATOM 34453 N N . THR A 1 97 ? -5.261 -7.746 -2.106 1.00 0.00 123 THR A N 20
ATOM 34454 C CA . THR A 1 97 ? -5.554 -6.752 -1.078 1.00 0.00 123 THR A CA 20
ATOM 34455 C C . THR A 1 97 ? -5.968 -5.416 -1.689 1.00 0.00 123 THR A C 20
ATOM 34456 O O . THR A 1 97 ? -6.960 -4.817 -1.273 1.00 0.00 123 THR A O 20
ATOM 34467 N N . LEU A 1 98 ? -5.205 -4.953 -2.675 1.00 0.00 124 LEU A N 20
ATOM 34468 C CA . LEU A 1 98 ? -5.504 -3.686 -3.336 1.00 0.00 124 LEU A CA 20
ATOM 34469 C C . LEU A 1 98 ? -6.925 -3.688 -3.891 1.00 0.00 124 LEU A C 20
ATOM 34470 O O . LEU A 1 98 ? -7.634 -2.686 -3.812 1.00 0.00 124 LEU A O 20
ATOM 34486 N N . ILE A 1 99 ? -7.332 -4.822 -4.452 1.00 0.00 125 ILE A N 20
ATOM 34487 C CA . ILE A 1 99 ? -8.667 -4.962 -5.020 1.00 0.00 125 ILE A CA 20
ATOM 34488 C C . ILE A 1 99 ? -9.745 -4.748 -3.960 1.00 0.00 125 ILE A C 20
ATOM 34489 O O . ILE A 1 99 ? -10.742 -4.070 -4.203 1.00 0.00 125 ILE A O 20
ATOM 34505 N N . ALA A 1 100 ? -9.537 -5.336 -2.785 1.00 0.00 126 ALA A N 20
ATOM 34506 C CA . ALA A 1 100 ? -10.490 -5.215 -1.686 1.00 0.00 126 ALA A CA 20
ATOM 34507 C C . ALA A 1 100 ? -10.687 -3.758 -1.280 1.00 0.00 126 ALA A C 20
ATOM 34508 O O . ALA A 1 100 ? -11.811 -3.319 -1.033 1.00 0.00 126 ALA A O 20
ATOM 34515 N N . LEU A 1 101 ? -9.586 -3.015 -1.207 1.00 0.00 127 LEU A N 20
ATOM 34516 C CA . LEU A 1 101 ? -9.634 -1.607 -0.826 1.00 0.00 127 LEU A CA 20
ATOM 34517 C C . LEU A 1 101 ? -10.554 -0.820 -1.754 1.00 0.00 127 LEU A C 20
ATOM 34518 O O . LEU A 1 101 ? -11.214 0.130 -1.332 1.00 0.00 127 LEU A O 20
ATOM 34534 N N . ALA A 1 102 ? -10.591 -1.223 -3.021 1.00 0.00 128 ALA A N 20
ATOM 34535 C CA . ALA A 1 102 ? -11.426 -0.560 -4.016 1.00 0.00 128 ALA A CA 20
ATOM 34536 C C . ALA A 1 102 ? -12.885 -0.524 -3.573 1.00 0.00 128 ALA A C 20
ATOM 34537 O O . ALA A 1 102 ? -13.571 0.482 -3.748 1.00 0.00 128 ALA A O 20
ATOM 34544 N N . SER A 1 103 ? -13.350 -1.628 -2.997 1.00 0.00 129 SER A N 20
ATOM 34545 C CA . SER A 1 103 ? -14.726 -1.724 -2.524 1.00 0.00 129 SER A CA 20
ATOM 34546 C C . SER A 1 103 ? -15.029 -0.626 -1.511 1.00 0.00 129 SER A C 20
ATOM 34547 O O . SER A 1 103 ? -16.143 -0.105 -1.455 1.00 0.00 129 SER A O 20
ATOM 34555 N N . GLN A 1 104 ? -14.028 -0.281 -0.708 1.00 0.00 130 GLN A N 20
ATOM 34556 C CA . GLN A 1 104 ? -14.172 0.749 0.304 1.00 0.00 130 GLN A CA 20
ATOM 34557 C C . GLN A 1 104 ? -14.199 2.142 -0.312 1.00 0.00 130 GLN A C 20
ATOM 34558 O O . GLN A 1 104 ? -15.056 2.963 0.015 1.00 0.00 130 GLN A O 20
ATOM 34572 N N . ALA A 1 105 ? -13.241 2.404 -1.190 1.00 0.00 131 ALA A N 20
ATOM 34573 C CA . ALA A 1 105 ? -13.127 3.701 -1.844 1.00 0.00 131 ALA A CA 20
ATOM 34574 C C . ALA A 1 105 ? -14.364 4.044 -2.670 1.00 0.00 131 ALA A C 20
ATOM 34575 O O . ALA A 1 105 ? -14.848 5.176 -2.627 1.00 0.00 131 ALA A O 20
ATOM 34582 N N . LYS A 1 106 ? -14.874 3.074 -3.424 1.00 0.00 132 LYS A N 20
ATOM 34583 C CA . LYS A 1 106 ? -16.054 3.304 -4.253 1.00 0.00 132 LYS A CA 20
ATOM 34584 C C . LYS A 1 106 ? -17.221 3.787 -3.398 1.00 0.00 132 LYS A C 20
ATOM 34585 O O . LYS A 1 106 ? -17.958 4.693 -3.789 1.00 0.00 132 LYS A O 20
ATOM 34604 N N . THR A 1 107 ? -17.376 3.180 -2.225 1.00 0.00 133 THR A N 20
ATOM 34605 C CA . THR A 1 107 ? -18.444 3.550 -1.306 1.00 0.00 133 THR A CA 20
ATOM 34606 C C . THR A 1 107 ? -18.254 4.978 -0.804 1.00 0.00 133 THR A C 20
ATOM 34607 O O . THR A 1 107 ? -19.222 5.711 -0.603 1.00 0.00 133 THR A O 20
ATOM 34618 N N . LYS A 1 108 ? -16.995 5.365 -0.609 1.00 0.00 134 LYS A N 20
ATOM 34619 C CA . LYS A 1 108 ? -16.668 6.704 -0.134 1.00 0.00 134 LYS A CA 20
ATOM 34620 C C . LYS A 1 108 ? -15.204 7.036 -0.407 1.00 0.00 134 LYS A C 20
ATOM 34621 O O . LYS A 1 108 ? -14.927 8.178 -0.831 1.00 0.00 134 LYS A O 20
#

Radius of gyration: 12.35 Å; Cα contacts (8 Å, |Δi|>4): 146; chains: 1; bounding box: 36×26×25 Å

Nearest PDB structures (foldseek):
  1h67-assembly1_A  TM=9.655E-01  e=1.301E-20  Gallus gallus
  1wyp-assembly1_A  TM=9.186E-01  e=7.051E-15  Homo sapiens
  1wyn-assembly1_A  TM=8.785E-01  e=1.935E-12  Homo sapiens
  1p5s-assembly1_A  TM=7.969E-01  e=4.109E-06  Schizosaccharomyces pombe
  2r0o-assembly1_A  TM=6.837E-01  e=6.293E-02  Homo sapiens